Protein 6MSL (pdb70)

Structure (mmCIF, N/CA/C/O backbone):
data_6MSL
#
_entry.id   6MSL
#
_cell.length_a   129.764
_cell.length_b   129.764
_cell.length_c   305.896
_cell.angle_alpha   90.000
_cell.angle_beta   90.000
_cell.angle_gamma   120.000
#
_symmetry.space_group_name_H-M   'P 32 2 1'
#
loop_
_entity.id
_entity.type
_entity.pdbx_description
1 polymer 'Integrin alpha-V'
2 polymer 'Integrin beta-3'
3 polymer 'Cystine Knot Protein 2.5D'
4 branched alpha-D-mannopyranose-(1-3)-beta-D-mannopyranose-(1-4)-2-acetamido-2-deoxy-beta-D-glucopyranose-(1-4)-2-acetamido-2-deoxy-beta-D-glucopyranose
5 branched 2-acetamido-2-deoxy-beta-D-glucopyranose-(1-4)-2-acetamido-2-deoxy-beta-D-glucopyranose
6 branched alpha-D-mannopyranose-(1-4)-beta-D-mannopyranose-(1-6)-[alpha-D-mannopyranose-(1-3)]beta-D-mannopyranose-(1-4)-2-acetamido-2-deoxy-beta-D-glucopyranose-(1-4)-2-acetamido-2-deoxy-beta-D-glucopyranose
7 branched beta-D-mannopyranose-(1-4)-2-acetamido-2-deoxy-beta-D-glucopyranose-(1-4)-2-acetamido-2-deoxy-beta-D-glucopyranose
8 non-polymer 2-acetamido-2-deoxy-beta-D-glucopyranose
9 non-polymer 'MANGANESE (II) ION'
10 water water
#
loop_
_atom_site.group_PDB
_atom_site.id
_atom_site.type_symbol
_atom_site.label_atom_id
_atom_site.label_alt_id
_atom_site.label_comp_id
_atom_site.label_asym_id
_atom_site.label_entity_id
_atom_site.label_seq_id
_atom_site.pdbx_PDB_ins_code
_atom_site.Cartn_x
_atom_site.Cartn_y
_atom_site.Cartn_z
_atom_site.occupancy
_atom_site.B_iso_or_equiv
_atom_site.auth_seq_id
_atom_site.auth_comp_id
_atom_site.auth_asym_id
_atom_site.auth_atom_id
_atom_site.pdbx_PDB_model_num
ATOM 1 N N . PHE A 1 1 ? -17.011 50.124 8.454 1.00 48.09 1 PHE A N 1
ATOM 2 C CA . PHE A 1 1 ? -17.438 49.161 7.445 1.00 37.46 1 PHE A CA 1
ATOM 3 C C . PHE A 1 1 ? -17.190 49.637 6.011 1.00 42.14 1 PHE A C 1
ATOM 4 O O . PHE A 1 1 ? -17.424 48.885 5.061 1.00 34.59 1 PHE A O 1
ATOM 12 N N . ASN A 1 2 ? -16.701 50.876 5.886 1.00 53.66 2 ASN A N 1
ATOM 13 C CA . ASN A 1 2 ? -16.551 51.576 4.615 1.00 42.96 2 ASN A CA 1
ATOM 14 C C . ASN A 1 2 ? -15.117 51.620 4.097 1.00 37.69 2 ASN A C 1
ATOM 15 O O . ASN A 1 2 ? -14.830 52.382 3.172 1.00 52.79 2 ASN A O 1
ATOM 20 N N . LEU A 1 3 ? -14.205 50.842 4.653 1.00 21.76 3 LEU A N 1
ATOM 21 C CA . LEU A 1 3 ? -12.846 50.877 4.141 1.00 38.87 3 LEU A CA 1
ATOM 22 C C . LEU A 1 3 ? -12.774 50.053 2.858 1.00 34.75 3 LEU A C 1
ATOM 23 O O . LEU A 1 3 ? -13.225 48.906 2.818 1.00 45.48 3 LEU A O 1
ATOM 28 N N . ASP A 1 4 ? -12.234 50.650 1.802 1.00 38.67 4 ASP A N 1
ATOM 29 C CA . ASP A 1 4 ? -12.066 49.940 0.538 1.00 49.50 4 ASP A CA 1
ATOM 30 C C . ASP A 1 4 ? -10.976 48.891 0.675 1.00 47.70 4 ASP A C 1
ATOM 31 O O . ASP A 1 4 ? -9.814 49.232 0.920 1.00 55.26 4 ASP A O 1
ATOM 36 N N . VAL A 1 5 ? -11.339 47.624 0.480 1.00 50.29 5 VAL A N 1
ATOM 37 C CA . VAL A 1 5 ? -10.402 46.526 0.689 1.00 52.03 5 VAL A CA 1
ATOM 38 C C . VAL A 1 5 ? -9.823 45.963 -0.607 1.00 60.29 5 VAL A C 1
ATOM 39 O O . VAL A 1 5 ? -8.829 45.222 -0.552 1.00 57.40 5 VAL A O 1
ATOM 43 N N . ASP A 1 6 ? -10.409 46.277 -1.765 1.00 67.24 6 ASP A N 1
ATOM 44 C CA . ASP A 1 6 ? -9.922 45.726 -3.027 1.00 68.71 6 ASP A CA 1
ATOM 45 C C . ASP A 1 6 ? -8.943 46.644 -3.752 1.00 70.35 6 ASP A C 1
ATOM 46 O O . ASP A 1 6 ? -8.215 46.173 -4.637 1.00 61.69 6 ASP A O 1
ATOM 51 N N . SER A 1 7 ? -8.871 47.919 -3.365 1.00 76.07 7 SER A N 1
ATOM 52 C CA . SER A 1 7 ? -7.940 48.884 -3.957 1.00 80.74 7 SER A CA 1
ATOM 53 C C . SER A 1 7 ? -7.098 49.563 -2.875 1.00 78.94 7 SER A C 1
ATOM 54 O O . SER A 1 7 ? -7.146 50.786 -2.705 1.00 79.08 7 SER A O 1
ATOM 57 N N . PRO A 1 8 ? -6.288 48.800 -2.137 1.00 77.33 8 PRO A N 1
ATOM 58 C CA . PRO A 1 8 ? -5.454 49.404 -1.093 1.00 65.06 8 PRO A CA 1
ATOM 59 C C . PRO A 1 8 ? -4.094 49.807 -1.641 1.00 64.77 8 PRO A C 1
ATOM 60 O O . PRO A 1 8 ? -3.499 49.120 -2.476 1.00 80.31 8 PRO A O 1
ATOM 64 N N . ALA A 1 9 ? -3.583 50.937 -1.160 1.00 46.85 9 ALA A N 1
ATOM 65 C CA . ALA A 1 9 ? -2.266 51.393 -1.598 1.00 46.14 9 ALA A CA 1
ATOM 66 C C . ALA A 1 9 ? -1.206 50.633 -0.809 1.00 38.49 9 ALA A C 1
ATOM 67 O O . ALA A 1 9 ? -1.136 50.750 0.419 1.00 47.66 9 ALA A O 1
ATOM 69 N N . GLU A 1 10 ? -0.388 49.844 -1.499 1.00 35.89 10 GLU A N 1
ATOM 70 C CA . GLU A 1 10 ? 0.603 48.994 -0.850 1.00 48.12 10 GLU A CA 1
ATOM 71 C C . GLU A 1 10 ? 1.992 49.600 -0.994 1.00 51.70 10 GLU A C 1
ATOM 72 O O . GLU A 1 10 ? 2.441 49.887 -2.111 1.00 55.30 10 GLU A O 1
ATOM 78 N N . TYR A 1 11 ? 2.675 49.768 0.136 1.00 39.48 11 TYR A N 1
ATOM 79 C CA . TYR A 1 11 ? 4.046 50.254 0.176 1.00 34.64 11 TYR A CA 1
ATOM 80 C C . TYR A 1 11 ? 4.939 49.171 0.756 1.00 34.30 11 TYR A C 1
ATOM 81 O O . TYR A 1 11 ? 4.546 48.482 1.701 1.00 43.13 11 TYR A O 1
ATOM 90 N N . SER A 1 12 ? 6.139 49.032 0.191 1.00 36.06 12 SER A N 1
ATOM 91 C CA . SER A 1 12 ? 7.124 48.054 0.634 1.00 38.01 12 SER A CA 1
ATOM 92 C C . SER A 1 12 ? 8.483 48.726 0.818 1.00 41.08 12 SER A C 1
ATOM 93 O O . SER A 1 12 ? 8.800 49.731 0.177 1.00 45.88 12 SER A O 1
ATOM 96 N N . GLY A 1 13 ? 9.298 48.141 1.698 1.00 47.29 13 GLY A N 1
ATOM 97 C CA . GLY A 1 13 ? 10.641 48.614 1.951 1.00 39.36 13 GLY A CA 1
ATOM 98 C C . GLY A 1 13 ? 11.665 47.494 1.920 1.00 30.55 13 GLY A C 1
ATOM 99 O O . GLY A 1 13 ? 11.372 46.372 1.498 1.00 43.24 13 GLY A O 1
ATOM 100 N N . PRO A 1 14 ? 12.885 47.776 2.380 1.00 35.21 14 PRO A N 1
ATOM 101 C CA . PRO A 1 14 ? 13.953 46.760 2.343 1.00 31.90 14 PRO A CA 1
ATOM 102 C C . PRO A 1 14 ? 13.563 45.472 3.056 1.00 39.19 14 PRO A C 1
ATOM 103 O O . PRO A 1 14 ? 12.776 45.472 4.004 1.00 54.07 14 PRO A O 1
ATOM 107 N N . GLU A 1 15 ? 14.129 44.360 2.588 1.00 41.89 15 GLU A N 1
ATOM 108 C CA . GLU A 1 15 ? 13.835 43.061 3.184 1.00 43.66 15 GLU A CA 1
ATOM 109 C C . GLU A 1 15 ? 14.565 42.907 4.516 1.00 48.85 15 GLU A C 1
ATOM 110 O O . GLU A 1 15 ? 15.777 43.132 4.609 1.00 40.00 15 GLU A O 1
ATOM 116 N N . GLY A 1 16 ? 13.821 42.519 5.550 1.00 46.45 16 GLY A N 1
ATOM 117 C CA . GLY A 1 16 ? 14.388 42.351 6.876 1.00 51.82 16 GLY A CA 1
ATOM 118 C C . GLY A 1 16 ? 14.610 43.632 7.647 1.00 40.82 16 GLY A C 1
ATOM 119 O O . GLY A 1 16 ? 15.280 43.606 8.685 1.00 32.54 16 GLY A O 1
ATOM 120 N N . SER A 1 17 ? 14.069 44.750 7.175 1.00 36.13 17 SER A N 1
ATOM 121 C CA . SER A 1 17 ? 14.200 46.045 7.825 1.00 36.10 17 SER A CA 1
ATOM 122 C C . SER A 1 17 ? 13.050 46.366 8.782 1.00 41.04 17 SER A C 1
ATOM 123 O O . SER A 1 17 ? 13.034 47.459 9.358 1.00 46.13 17 SER A O 1
ATOM 126 N N . TYR A 1 18 ? 12.099 45.451 8.963 1.00 30.51 18 TYR A N 1
ATOM 127 C CA . TYR A 1 18 ? 10.910 45.694 9.773 1.00 29.98 18 TYR A CA 1
ATOM 128 C C . TYR A 1 18 ? 10.211 46.979 9.327 1.00 38.36 18 TYR A C 1
ATOM 129 O O . TYR A 1 18 ? 9.645 47.719 10.141 1.00 38.32 18 TYR A O 1
ATOM 138 N N . PHE A 1 19 ? 10.274 47.260 8.024 1.00 24.39 19 PHE A N 1
ATOM 139 C CA . PHE A 1 19 ? 9.440 48.306 7.446 1.00 29.44 19 PHE A CA 1
ATOM 140 C C . PHE A 1 19 ? 7.985 48.068 7.825 1.00 31.22 19 PHE A C 1
ATOM 141 O O . PHE A 1 19 ? 7.433 46.990 7.578 1.00 39.34 19 PHE A O 1
ATOM 149 N N . GLY A 1 20 ? 7.364 49.074 8.419 1.00 26.63 20 GLY A N 1
ATOM 150 C CA . GLY A 1 20 ? 5.997 48.969 8.872 1.00 22.82 20 GLY A CA 1
ATOM 151 C C . GLY A 1 20 ? 5.858 48.766 10.363 1.00 36.49 20 GLY A C 1
ATOM 152 O O . GLY A 1 20 ? 4.727 48.632 10.847 1.00 34.74 20 GLY A O 1
ATOM 153 N N . PHE A 1 21 ? 6.974 48.737 11.104 1.00 22.78 21 PHE A N 1
ATOM 154 C CA . PHE A 1 21 ? 6.915 48.549 12.551 1.00 22.72 21 PHE A CA 1
ATOM 155 C C . PHE A 1 21 ? 6.199 49.697 13.241 1.00 21.76 21 PHE A C 1
ATOM 156 O O . PHE A 1 21 ? 5.633 49.510 14.322 1.00 21.76 21 PHE A O 1
ATOM 164 N N . ALA A 1 22 ? 6.238 50.890 12.657 1.00 24.16 22 ALA A N 1
ATOM 165 C CA . ALA A 1 22 ? 5.513 52.027 13.201 1.00 30.69 22 ALA A CA 1
ATOM 166 C C . ALA A 1 22 ? 5.092 52.911 12.038 1.00 28.86 22 ALA A C 1
ATOM 167 O O . ALA A 1 22 ? 5.831 53.036 11.057 1.00 39.54 22 ALA A O 1
ATOM 169 N N . VAL A 1 23 ? 3.906 53.520 12.143 1.00 23.09 23 VAL A N 1
ATOM 170 C CA . VAL A 1 23 ? 3.329 54.301 11.055 1.00 21.76 23 VAL A CA 1
ATOM 171 C C . VAL A 1 23 ? 2.710 55.581 11.609 1.00 31.78 23 VAL A C 1
ATOM 172 O O . VAL A 1 23 ? 2.306 55.649 12.775 1.00 38.03 23 VAL A O 1
ATOM 176 N N . ASP A 1 24 ? 2.628 56.606 10.757 1.00 33.12 24 ASP A N 1
ATOM 177 C CA . ASP A 1 24 ? 1.867 57.813 11.089 1.00 38.66 24 ASP A CA 1
ATOM 178 C C . ASP A 1 24 ? 1.632 58.584 9.794 1.00 40.18 24 ASP A C 1
ATOM 179 O O . ASP A 1 24 ? 2.144 58.220 8.730 1.00 38.45 24 ASP A O 1
ATOM 184 N N . PHE A 1 25 ? 0.844 59.654 9.898 1.00 45.18 25 PHE A N 1
ATOM 185 C CA . PHE A 1 25 ? 0.572 60.558 8.789 1.00 42.99 25 PHE A CA 1
ATOM 186 C C . PHE A 1 25 ? 1.444 61.803 8.897 1.00 44.76 25 PHE A C 1
ATOM 187 O O . PHE A 1 25 ? 1.744 62.282 9.995 1.00 42.07 25 PHE A O 1
ATOM 195 N N . PHE A 1 26 ? 1.831 62.337 7.747 1.00 53.68 26 PHE A N 1
ATOM 196 C CA . PHE A 1 26 ? 2.558 63.601 7.662 1.00 49.15 26 PHE A CA 1
ATOM 197 C C . PHE A 1 26 ? 1.666 64.630 6.976 1.00 42.93 26 PHE A C 1
ATOM 198 O O . PHE A 1 26 ? 1.428 64.541 5.768 1.00 43.13 26 PHE A O 1
ATOM 206 N N . VAL A 1 27 ? 1.172 65.602 7.739 1.00 21.76 27 VAL A N 1
ATOM 207 C CA . VAL A 1 27 ? 0.293 66.627 7.174 1.00 39.36 27 VAL A CA 1
ATOM 208 C C . VAL A 1 27 ? 0.960 67.998 7.260 1.00 53.00 27 VAL A C 1
ATOM 209 O O . VAL A 1 27 ? 0.531 68.844 8.062 1.00 46.13 27 VAL A O 1
ATOM 213 N N . PRO A 1 28 ? 1.971 68.274 6.429 1.00 45.40 28 PRO A N 1
ATOM 214 C CA . PRO A 1 28 ? 2.692 69.548 6.537 1.00 21.76 28 PRO A CA 1
ATOM 215 C C . PRO A 1 28 ? 1.748 70.713 6.322 1.00 43.60 28 PRO A C 1
ATOM 216 O O . PRO A 1 28 ? 0.810 70.627 5.529 1.00 52.44 28 PRO A O 1
ATOM 220 N N . SER A 1 29 ? 2.003 71.809 7.038 1.00 55.59 29 SER A N 1
ATOM 221 C CA . SER A 1 29 ? 1.224 73.033 6.888 1.00 57.34 29 SER A CA 1
ATOM 222 C C . SER A 1 29 ? 1.642 73.869 5.681 1.00 55.28 29 SER A C 1
ATOM 223 O O . SER A 1 29 ? 0.878 74.747 5.263 1.00 43.49 29 SER A O 1
ATOM 226 N N . ALA A 1 30 ? 2.822 73.617 5.113 1.00 50.45 30 ALA A N 1
ATOM 227 C CA . ALA A 1 30 ? 3.319 74.337 3.948 1.00 43.19 30 ALA A CA 1
ATOM 228 C C . ALA A 1 30 ? 3.092 73.582 2.640 1.00 44.58 30 ALA A C 1
ATOM 229 O O . ALA A 1 30 ? 3.833 73.799 1.674 1.00 60.38 30 ALA A O 1
ATOM 231 N N . SER A 1 31 ? 2.101 72.693 2.594 1.00 49.08 31 SER A N 1
ATOM 232 C CA . SER A 1 31 ? 1.817 71.898 1.405 1.00 45.92 31 SER A CA 1
ATOM 233 C C . SER A 1 31 ? 0.402 71.356 1.489 1.00 49.17 31 SER A C 1
ATOM 234 O O . SER A 1 31 ? -0.043 70.920 2.555 1.00 49.86 31 SER A O 1
ATOM 237 N N . SER A 1 32 ? -0.291 71.368 0.354 1.00 51.85 32 SER A N 1
ATOM 238 C CA . SER A 1 32 ? -1.616 70.774 0.298 1.00 63.06 32 SER A CA 1
ATOM 239 C C . SER A 1 32 ? -1.558 69.262 0.140 1.00 57.67 32 SER A C 1
ATOM 240 O O . SER A 1 32 ? -2.609 68.613 0.185 1.00 52.28 32 SER A O 1
ATOM 243 N N . ARG A 1 33 ? -0.365 68.699 -0.057 1.00 45.60 33 ARG A N 1
ATOM 244 C CA . ARG A 1 33 ? -0.174 67.261 -0.101 1.00 49.75 33 ARG A CA 1
ATOM 245 C C . ARG A 1 33 ? -0.079 66.682 1.310 1.00 59.75 33 ARG A C 1
ATOM 246 O O . ARG A 1 33 ? -0.014 67.403 2.315 1.00 43.72 33 ARG A O 1
ATOM 254 N N . MET A 1 34 ? -0.081 65.350 1.367 1.00 57.36 34 MET A N 1
ATOM 255 C CA . MET A 1 34 ? 0.053 64.595 2.604 1.00 38.61 34 MET A CA 1
ATOM 256 C C . MET A 1 34 ? 0.875 63.344 2.311 1.00 42.80 34 MET A C 1
ATOM 257 O O . MET A 1 34 ? 0.981 62.904 1.161 1.00 54.11 34 MET A O 1
ATOM 262 N N . PHE A 1 35 ? 1.503 62.796 3.355 1.00 37.16 35 PHE A N 1
ATOM 263 C CA . PHE A 1 35 ? 2.499 61.745 3.183 1.00 39.96 35 PHE A CA 1
ATOM 264 C C . PHE A 1 35 ? 2.306 60.657 4.237 1.00 43.18 35 PHE A C 1
ATOM 265 O O . PHE A 1 35 ? 1.653 60.851 5.272 1.00 38.85 35 PHE A O 1
ATOM 273 N N . LEU A 1 36 ? 2.908 59.505 3.963 1.00 35.28 36 LEU A N 1
ATOM 274 C CA . LEU A 1 36 ? 2.918 58.368 4.876 1.00 44.37 36 LEU A CA 1
ATOM 275 C C . LEU A 1 36 ? 4.292 58.296 5.527 1.00 49.06 36 LEU A C 1
ATOM 276 O O . LEU A 1 36 ? 5.307 58.224 4.825 1.00 59.92 36 LEU A O 1
ATOM 281 N N . LEU A 1 37 ? 4.331 58.320 6.853 1.00 33.82 37 LEU A N 1
ATOM 282 C CA . LEU A 1 37 ? 5.563 58.061 7.589 1.00 32.70 37 LEU A CA 1
ATOM 283 C C . LEU A 1 37 ? 5.575 56.605 8.036 1.00 34.67 37 LEU A C 1
ATOM 284 O O . LEU A 1 37 ? 4.624 56.142 8.671 1.00 43.64 37 LEU A O 1
ATOM 289 N N . VAL A 1 38 ? 6.649 55.891 7.711 1.00 21.76 38 VAL A N 1
ATOM 290 C CA . VAL A 1 38 ? 6.811 54.496 8.098 1.00 24.51 38 VAL A CA 1
ATOM 291 C C . VAL A 1 38 ? 8.224 54.271 8.611 1.00 32.21 38 VAL A C 1
ATOM 292 O O . VAL A 1 38 ? 9.198 54.566 7.909 1.00 37.18 38 VAL A O 1
ATOM 296 N N . GLY A 1 39 ? 8.341 53.711 9.816 1.00 22.91 39 GLY A N 1
ATOM 297 C CA . GLY A 1 39 ? 9.642 53.392 10.357 1.00 28.67 39 GLY A CA 1
ATOM 298 C C . GLY A 1 39 ? 10.120 52.014 9.936 1.00 32.62 39 GLY A C 1
ATOM 299 O O . GLY A 1 39 ? 9.331 51.082 9.798 1.00 38.88 39 GLY A O 1
ATOM 300 N N . ALA A 1 40 ? 11.437 51.897 9.738 1.00 30.77 40 ALA A N 1
ATOM 301 C CA . ALA A 1 40 ? 12.094 50.617 9.458 1.00 21.76 40 ALA A CA 1
ATOM 302 C C . ALA A 1 40 ? 13.282 50.452 10.396 1.00 37.16 40 ALA A C 1
ATOM 303 O O . ALA A 1 40 ? 14.441 50.615 9.984 1.00 39.92 40 ALA A O 1
ATOM 305 N N . PRO A 1 41 ? 13.031 50.092 11.677 1.00 38.51 41 PRO A N 1
ATOM 306 C CA . PRO A 1 41 ? 14.090 50.161 12.703 1.00 28.24 41 PRO A CA 1
ATOM 307 C C . PRO A 1 41 ? 15.270 49.228 12.472 1.00 34.18 41 PRO A C 1
ATOM 308 O O . PRO A 1 41 ? 16.234 49.233 13.248 1.00 40.40 41 PRO A O 1
ATOM 312 N N . LYS A 1 42 ? 15.225 48.434 11.404 1.00 26.70 42 LYS A N 1
ATOM 313 C CA . LYS A 1 42 ? 16.347 47.572 11.057 1.00 32.86 42 LYS A CA 1
ATOM 314 C C . LYS A 1 42 ? 16.914 47.856 9.670 1.00 42.01 42 LYS A C 1
ATOM 315 O O . LYS A 1 42 ? 17.852 47.166 9.248 1.00 43.68 42 LYS A O 1
ATOM 321 N N . ALA A 1 43 ? 16.414 48.885 8.981 1.00 31.24 43 ALA A N 1
ATOM 322 C CA . ALA A 1 43 ? 16.972 49.306 7.698 1.00 34.85 43 ALA A CA 1
ATOM 323 C C . ALA A 1 43 ? 18.439 49.715 7.829 1.00 44.59 43 ALA A C 1
ATOM 324 O O . ALA A 1 43 ? 18.841 50.328 8.823 1.00 50.37 43 ALA A O 1
ATOM 326 N N . ASN A 1 44 ? 19.234 49.407 6.803 1.00 45.04 44 ASN A N 1
ATOM 327 C CA . ASN A 1 44 ? 20.637 49.807 6.772 1.00 33.89 44 ASN A CA 1
ATOM 328 C C . ASN A 1 44 ? 20.786 51.237 6.259 1.00 47.93 44 ASN A C 1
ATOM 329 O O . ASN A 1 44 ? 19.956 51.727 5.489 1.00 51.04 44 ASN A O 1
ATOM 334 N N . THR A 1 45 ? 21.850 51.915 6.704 1.00 59.49 45 THR A N 1
ATOM 335 C CA . THR A 1 45 ? 22.042 53.330 6.403 1.00 46.28 45 THR A CA 1
ATOM 336 C C . THR A 1 45 ? 23.423 53.568 5.815 1.00 50.47 45 THR A C 1
ATOM 337 O O . THR A 1 45 ? 24.338 52.745 5.940 1.00 41.27 45 THR A O 1
ATOM 341 N N . THR A 1 46 ? 23.569 54.747 5.211 1.00 49.82 46 THR A N 1
ATOM 342 C CA . THR A 1 46 ? 24.860 55.234 4.736 1.00 47.48 46 THR A CA 1
ATOM 343 C C . THR A 1 46 ? 25.754 55.746 5.860 1.00 52.60 46 THR A C 1
ATOM 344 O O . THR A 1 46 ? 26.869 56.199 5.573 1.00 48.23 46 THR A O 1
ATOM 348 N N . GLN A 1 47 ? 25.284 55.719 7.103 1.00 52.85 47 GLN A N 1
ATOM 349 C CA . GLN A 1 47 ? 26.062 56.172 8.250 1.00 39.00 47 GLN A CA 1
ATOM 350 C C . GLN A 1 47 ? 27.305 55.299 8.400 1.00 46.54 47 GLN A C 1
ATOM 351 O O . GLN A 1 47 ? 27.183 54.065 8.471 1.00 52.43 47 GLN A O 1
ATOM 357 N N . PRO A 1 48 ? 28.501 55.882 8.441 1.00 43.52 48 PRO A N 1
ATOM 358 C CA . PRO A 1 48 ? 29.728 55.069 8.492 1.00 39.47 48 PRO A CA 1
ATOM 359 C C . PRO A 1 48 ? 29.852 54.298 9.801 1.00 39.14 48 PRO A C 1
ATOM 360 O O . PRO A 1 48 ? 29.656 54.848 10.887 1.00 51.79 48 PRO A O 1
ATOM 364 N N . GLY A 1 49 ? 30.175 53.007 9.687 1.00 45.29 49 GLY A N 1
ATOM 365 C CA . GLY A 1 49 ? 30.327 52.129 10.836 1.00 41.57 49 GLY A CA 1
ATOM 366 C C . GLY A 1 49 ? 29.042 51.643 11.481 1.00 50.90 49 GLY A C 1
ATOM 367 O O . GLY A 1 49 ? 29.115 50.895 12.464 1.00 44.14 49 GLY A O 1
ATOM 368 N N . ILE A 1 50 ? 27.875 52.025 10.965 1.00 50.97 50 ILE A N 1
ATOM 369 C CA . ILE A 1 50 ? 26.589 51.748 11.603 1.00 46.49 50 ILE A CA 1
ATOM 370 C C . ILE A 1 50 ? 25.885 50.625 10.846 1.00 54.85 50 ILE A C 1
ATOM 371 O O . ILE A 1 50 ? 25.283 50.862 9.786 1.00 44.75 50 ILE A O 1
ATOM 376 N N . VAL A 1 51 ? 25.891 49.418 11.422 1.00 46.60 51 VAL A N 1
ATOM 377 C CA . VAL A 1 51 ? 25.127 48.299 10.881 1.00 44.29 51 VAL A CA 1
ATOM 378 C C . VAL A 1 51 ? 23.712 48.356 11.442 1.00 46.02 51 VAL A C 1
ATOM 379 O O . VAL A 1 51 ? 23.519 48.385 12.663 1.00 47.64 51 VAL A O 1
ATOM 383 N N . GLU A 1 52 ? 22.726 48.373 10.546 1.00 42.72 52 GLU A N 1
ATOM 384 C CA . GLU A 1 52 ? 21.299 48.371 10.882 1.00 42.20 52 GLU A CA 1
ATOM 385 C C . GLU A 1 52 ? 20.924 49.533 11.803 1.00 30.20 52 GLU A C 1
ATOM 386 O O . GLU A 1 52 ? 20.342 49.355 12.872 1.00 40.26 52 GLU A O 1
ATOM 392 N N . GLY A 1 53 ? 21.222 50.746 11.340 1.00 24.14 53 GLY A N 1
ATOM 393 C CA . GLY A 1 53 ? 20.842 51.923 12.102 1.00 37.14 53 GLY A CA 1
ATOM 394 C C . GLY A 1 53 ? 19.367 52.262 12.032 1.00 39.65 53 GLY A C 1
ATOM 395 O O . GLY A 1 53 ? 18.821 52.859 12.967 1.00 28.42 53 GLY A O 1
ATOM 396 N N . GLY A 1 54 ? 18.708 51.907 10.946 1.00 24.82 54 GLY A N 1
ATOM 397 C CA . GLY A 1 54 ? 17.276 52.166 10.881 1.00 33.09 54 GLY A CA 1
ATOM 398 C C . GLY A 1 54 ? 16.961 53.510 10.256 1.00 38.95 54 GLY A C 1
ATOM 399 O O . GLY A 1 54 ? 17.734 54.468 10.333 1.00 53.72 54 GLY A O 1
ATOM 400 N N . GLN A 1 55 ? 15.792 53.585 9.622 1.00 28.27 55 GLN A N 1
ATOM 401 C CA . GLN A 1 55 ? 15.395 54.789 8.909 1.00 34.98 55 GLN A CA 1
ATOM 402 C C . GLN A 1 55 ? 13.953 55.124 9.257 1.00 40.19 55 GLN A C 1
ATOM 403 O O . GLN A 1 55 ? 13.247 54.349 9.910 1.00 38.98 55 GLN A O 1
ATOM 409 N N . VAL A 1 56 ? 13.514 56.287 8.785 1.00 36.02 56 VAL A N 1
ATOM 410 C CA . VAL A 1 56 ? 12.105 56.661 8.762 1.00 30.44 56 VAL A CA 1
ATOM 411 C C . VAL A 1 56 ? 11.844 57.185 7.357 1.00 38.66 56 VAL A C 1
ATOM 412 O O . VAL A 1 56 ? 12.443 58.185 6.945 1.00 48.76 56 VAL A O 1
ATOM 416 N N . LEU A 1 57 ? 10.989 56.497 6.608 1.00 37.46 57 LEU A N 1
ATOM 417 C CA . LEU A 1 57 ? 10.707 56.866 5.228 1.00 30.89 57 LEU A CA 1
ATOM 418 C C . LEU A 1 57 ? 9.397 57.638 5.158 1.00 36.48 57 LEU A C 1
ATOM 419 O O . LEU A 1 57 ? 8.429 57.292 5.838 1.00 45.32 57 LEU A O 1
ATOM 424 N N . LYS A 1 58 ? 9.372 58.696 4.351 1.00 40.68 58 LYS A N 1
ATOM 425 C CA . LYS A 1 58 ? 8.113 59.295 3.939 1.00 44.63 58 LYS A CA 1
ATOM 426 C C . LYS A 1 58 ? 7.774 58.784 2.547 1.00 56.03 58 LYS A C 1
ATOM 427 O O . LYS A 1 58 ? 8.660 58.613 1.700 1.00 45.46 58 LYS A O 1
ATOM 433 N N . CYS A 1 59 ? 6.491 58.495 2.339 1.00 59.63 59 CYS A N 1
ATOM 434 C CA . CYS A 1 59 ? 6.016 57.811 1.145 1.00 53.23 59 CYS A CA 1
ATOM 435 C C . CYS A 1 59 ? 5.009 58.691 0.423 1.00 58.65 59 CYS A C 1
ATOM 436 O O . CYS A 1 59 ? 4.037 59.163 1.032 1.00 53.35 59 CYS A O 1
ATOM 439 N N . ASP A 1 60 ? 5.273 58.948 -0.861 1.00 62.92 60 ASP A N 1
ATOM 440 C CA . ASP A 1 60 ? 4.377 59.773 -1.659 1.00 65.68 60 ASP A CA 1
ATOM 441 C C . ASP A 1 60 ? 3.086 59.000 -1.901 1.00 65.43 60 ASP A C 1
ATOM 442 O O . ASP A 1 60 ? 3.114 57.855 -2.366 1.00 75.58 60 ASP A O 1
ATOM 447 N N . TRP A 1 61 ? 1.954 59.608 -1.552 1.00 62.05 61 TRP A N 1
ATOM 448 C CA . TRP A 1 61 ? 0.669 58.970 -1.805 1.00 68.66 61 TRP A CA 1
ATOM 449 C C . TRP A 1 61 ? 0.122 59.238 -3.203 1.00 85.38 61 TRP A C 1
ATOM 450 O O . TRP A 1 61 ? -0.701 58.447 -3.686 1.00 81.13 61 TRP A O 1
ATOM 461 N N . SER A 1 62 ? 0.581 60.307 -3.866 1.00 98.74 62 SER A N 1
ATOM 462 C CA . SER A 1 62 ? 0.120 60.674 -5.204 1.00 95.10 62 SER A CA 1
ATOM 463 C C . SER A 1 62 ? -0.037 59.455 -6.110 1.00 116.78 62 SER A C 1
ATOM 464 O O . SER A 1 62 ? -1.144 59.135 -6.563 1.00 119.77 62 SER A O 1
ATOM 467 N N . SER A 1 63 ? 1.068 58.760 -6.363 1.00 103.84 63 SER A N 1
ATOM 468 C CA . SER A 1 63 ? 1.080 57.509 -7.113 1.00 101.69 63 SER A CA 1
ATOM 469 C C . SER A 1 63 ? 2.477 56.916 -6.978 1.00 101.35 63 SER A C 1
ATOM 470 O O . SER A 1 63 ? 3.336 57.458 -6.274 1.00 97.91 63 SER A O 1
ATOM 473 N N . THR A 1 64 ? 2.679 55.771 -7.634 1.00 99.26 64 THR A N 1
ATOM 474 C CA . THR A 1 64 ? 3.971 55.104 -7.797 1.00 102.49 64 THR A CA 1
ATOM 475 C C . THR A 1 64 ? 4.529 54.596 -6.467 1.00 107.06 64 THR A C 1
ATOM 476 O O . THR A 1 64 ? 5.543 53.887 -6.454 1.00 106.29 64 THR A O 1
ATOM 480 N N . ARG A 1 65 ? 3.856 54.920 -5.357 1.00 90.47 65 ARG A N 1
ATOM 481 C CA . ARG A 1 65 ? 4.171 54.387 -4.029 1.00 86.41 65 ARG A CA 1
ATOM 482 C C . ARG A 1 65 ? 5.660 54.520 -3.697 1.00 87.86 65 ARG A C 1
ATOM 483 O O . ARG A 1 65 ? 6.314 53.579 -3.240 1.00 72.92 65 ARG A O 1
ATOM 491 N N . ARG A 1 66 ? 6.201 55.711 -3.939 1.00 85.38 66 ARG A N 1
ATOM 492 C CA . ARG A 1 66 ? 7.620 55.953 -3.706 1.00 77.03 66 ARG A CA 1
ATOM 493 C C . ARG A 1 66 ? 7.858 56.249 -2.227 1.00 69.08 66 ARG A C 1
ATOM 494 O O . ARG A 1 66 ? 7.245 57.163 -1.661 1.00 54.32 66 ARG A O 1
ATOM 502 N N . CYS A 1 67 ? 8.747 55.474 -1.606 1.00 70.95 67 CYS A N 1
ATOM 503 C CA . CYS A 1 67 ? 9.196 55.687 -0.233 1.00 56.83 67 CYS A CA 1
ATOM 504 C C . CYS A 1 67 ? 10.665 56.085 -0.232 1.00 50.54 67 CYS A C 1
ATOM 505 O O . CYS A 1 67 ? 11.515 55.353 -0.753 1.00 45.26 67 CYS A O 1
ATOM 508 N N . GLN A 1 68 ? 10.962 57.224 0.386 1.00 47.82 68 GLN A N 1
ATOM 509 C CA . GLN A 1 68 ? 12.315 57.747 0.449 1.00 46.69 68 GLN A CA 1
ATOM 510 C C . GLN A 1 68 ? 12.705 58.093 1.884 1.00 45.30 68 GLN A C 1
ATOM 511 O O . GLN A 1 68 ? 11.894 58.649 2.640 1.00 38.44 68 GLN A O 1
ATOM 517 N N . PRO A 1 69 ? 13.932 57.756 2.296 1.00 38.14 69 PRO A N 1
ATOM 518 C CA . PRO A 1 69 ? 14.344 58.019 3.680 1.00 25.74 69 PRO A CA 1
ATOM 519 C C . PRO A 1 69 ? 14.392 59.499 3.986 1.00 35.66 69 PRO A C 1
ATOM 520 O O . PRO A 1 69 ? 14.906 60.295 3.199 1.00 52.17 69 PRO A O 1
ATOM 524 N N . ILE A 1 70 ? 13.839 59.861 5.143 1.00 35.28 70 ILE A N 1
ATOM 525 C CA . ILE A 1 70 ? 14.077 61.170 5.743 1.00 26.05 70 ILE A CA 1
ATOM 526 C C . ILE A 1 70 ? 15.455 61.152 6.387 1.00 45.27 70 ILE A C 1
ATOM 527 O O . ILE A 1 70 ? 15.814 60.191 7.081 1.00 47.42 70 ILE A O 1
ATOM 532 N N . GLU A 1 71 ? 16.237 62.200 6.150 1.00 51.72 71 GLU A N 1
ATOM 533 C CA . GLU A 1 71 ? 17.597 62.289 6.675 1.00 44.79 71 GLU A CA 1
ATOM 534 C C . GLU A 1 71 ? 17.531 63.036 7.998 1.00 37.74 71 GLU A C 1
ATOM 535 O O . GLU A 1 71 ? 17.479 64.268 8.030 1.00 45.61 71 GLU A O 1
ATOM 541 N N . PHE A 1 72 ? 17.496 62.285 9.095 1.00 42.90 72 PHE A N 1
ATOM 542 C CA . PHE A 1 72 ? 17.604 62.900 10.411 1.00 38.99 72 PHE A CA 1
ATOM 543 C C . PHE A 1 72 ? 19.067 63.049 10.819 1.00 37.27 72 PHE A C 1
ATOM 544 O O . PHE A 1 72 ? 19.452 64.073 11.391 1.00 52.50 72 PHE A O 1
ATOM 552 N N . ASP A 1 73 ? 19.895 62.048 10.512 1.00 22.55 73 ASP A N 1
ATOM 553 C CA . ASP A 1 73 ? 21.283 62.011 10.969 1.00 31.60 73 ASP A CA 1
ATOM 554 C C . ASP A 1 73 ? 22.100 61.129 10.044 1.00 45.05 73 ASP A C 1
ATOM 555 O O . ASP A 1 73 ? 21.895 59.912 9.996 1.00 48.96 73 ASP A O 1
ATOM 560 N N . ALA A 1 74 ? 23.055 61.734 9.353 1.00 38.01 74 ALA A N 1
ATOM 561 C CA . ALA A 1 74 ? 23.898 60.999 8.433 1.00 36.71 74 ALA A CA 1
ATOM 562 C C . ALA A 1 74 ? 25.249 60.644 9.040 1.00 41.78 74 ALA A C 1
ATOM 563 O O . ALA A 1 74 ? 26.043 59.943 8.398 1.00 32.82 74 ALA A O 1
ATOM 565 N N . THR A 1 75 ? 25.505 61.072 10.276 1.00 43.54 75 THR A N 1
ATOM 566 C CA . THR A 1 75 ? 26.797 60.926 10.928 1.00 45.29 75 THR A CA 1
ATOM 567 C C . THR A 1 75 ? 26.912 59.546 11.577 1.00 38.97 75 THR A C 1
ATOM 568 O O . THR A 1 75 ? 25.915 58.894 11.882 1.00 34.71 75 THR A O 1
ATOM 572 N N . GLY A 1 76 ? 28.152 59.104 11.785 1.00 56.24 76 GLY A N 1
ATOM 573 C CA . GLY A 1 76 ? 28.407 57.882 12.531 1.00 38.14 76 GLY A CA 1
ATOM 574 C C . GLY A 1 76 ? 28.429 58.123 14.032 1.00 47.61 76 GLY A C 1
ATOM 575 O O . GLY A 1 76 ? 27.656 58.945 14.543 1.00 44.81 76 GLY A O 1
ATOM 576 N N . ASN A 1 77 ? 29.321 57.434 14.749 1.00 39.30 77 ASN A N 1
ATOM 577 C CA . ASN A 1 77 ? 29.386 57.535 16.206 1.00 48.29 77 ASN A CA 1
ATOM 578 C C . ASN A 1 77 ? 30.333 58.644 16.655 1.00 43.65 77 ASN A C 1
ATOM 579 O O . ASN A 1 77 ? 31.495 58.684 16.234 1.00 39.20 77 ASN A O 1
ATOM 584 N N . ARG A 1 78 ? 29.856 59.500 17.559 1.00 44.78 78 ARG A N 1
ATOM 585 C CA . ARG A 1 78 ? 30.732 60.490 18.169 1.00 45.27 78 ARG A CA 1
ATOM 586 C C . ARG A 1 78 ? 31.740 59.808 19.093 1.00 43.48 78 ARG A C 1
ATOM 587 O O . ARG A 1 78 ? 31.528 58.692 19.581 1.00 43.81 78 ARG A O 1
ATOM 595 N N . ASP A 1 79 ? 32.856 60.488 19.332 1.00 50.87 79 ASP A N 1
ATOM 596 C CA . ASP A 1 79 ? 33.968 59.899 20.067 1.00 52.06 79 ASP A CA 1
ATOM 597 C C . ASP A 1 79 ? 34.189 60.582 21.410 1.00 54.18 79 ASP A C 1
ATOM 598 O O . ASP A 1 79 ? 34.033 61.802 21.542 1.00 53.15 79 ASP A O 1
ATOM 603 N N . TYR A 1 80 ? 34.525 59.762 22.408 1.00 46.63 80 TYR A N 1
ATOM 604 C CA . TYR A 1 80 ? 34.904 60.228 23.734 1.00 47.97 80 TYR A CA 1
ATOM 605 C C . TYR A 1 80 ? 36.406 60.450 23.860 1.00 56.95 80 TYR A C 1
ATOM 606 O O . TYR A 1 80 ? 36.830 61.321 24.629 1.00 55.23 80 TYR A O 1
ATOM 615 N N . ALA A 1 81 ? 37.208 59.710 23.105 1.00 49.83 81 ALA A N 1
ATOM 616 C CA . ALA A 1 81 ? 38.659 59.854 23.103 1.00 55.35 81 ALA A CA 1
ATOM 617 C C . ALA A 1 81 ? 39.148 59.486 21.705 1.00 69.32 81 ALA A C 1
ATOM 618 O O . ALA A 1 81 ? 38.366 59.493 20.748 1.00 66.04 81 ALA A O 1
ATOM 620 N N . LYS A 1 82 ? 40.445 59.184 21.579 1.00 71.60 82 LYS A N 1
ATOM 621 C CA . LYS A 1 82 ? 41.002 58.847 20.271 1.00 69.98 82 LYS A CA 1
ATOM 622 C C . LYS A 1 82 ? 40.259 57.670 19.642 1.00 93.99 82 LYS A C 1
ATOM 623 O O . LYS A 1 82 ? 39.618 57.812 18.590 1.00 102.48 82 LYS A O 1
ATOM 629 N N . ASP A 1 83 ? 40.325 56.487 20.276 1.00 72.78 83 ASP A N 1
ATOM 630 C CA . ASP A 1 83 ? 39.554 55.325 19.815 1.00 69.07 83 ASP A CA 1
ATOM 631 C C . ASP A 1 83 ? 38.759 54.793 21.001 1.00 71.57 83 ASP A C 1
ATOM 632 O O . ASP A 1 83 ? 39.113 53.774 21.605 1.00 68.03 83 ASP A O 1
ATOM 637 N N . ASP A 1 84 ? 37.636 55.452 21.277 1.00 63.62 84 ASP A N 1
ATOM 638 C CA . ASP A 1 84 ? 36.788 55.192 22.431 1.00 59.34 84 ASP A CA 1
ATOM 639 C C . ASP A 1 84 ? 35.442 55.848 22.165 1.00 58.30 84 ASP A C 1
ATOM 640 O O . ASP A 1 84 ? 35.171 56.942 22.676 1.00 60.08 84 ASP A O 1
ATOM 645 N N . PRO A 1 85 ? 34.594 55.225 21.349 1.00 45.38 85 PRO A N 1
ATOM 646 C CA . PRO A 1 85 ? 33.330 55.861 20.957 1.00 41.12 85 PRO A CA 1
ATOM 647 C C . PRO A 1 85 ? 32.483 56.274 22.156 1.00 40.94 85 PRO A C 1
ATOM 648 O O . PRO A 1 85 ? 32.431 55.591 23.183 1.00 40.20 85 PRO A O 1
ATOM 652 N N . LEU A 1 86 ? 31.836 57.424 22.023 1.00 28.42 86 LEU A N 1
ATOM 653 C CA . LEU A 1 86 ? 30.926 57.868 23.064 1.00 35.67 86 LEU A CA 1
ATOM 654 C C . LEU A 1 86 ? 29.569 57.200 22.928 1.00 32.53 86 LEU A C 1
ATOM 655 O O . LEU A 1 86 ? 28.901 56.942 23.933 1.00 34.26 86 LEU A O 1
ATOM 660 N N . GLU A 1 87 ? 29.145 56.925 21.697 1.00 36.69 87 GLU A N 1
ATOM 661 C CA . GLU A 1 87 ? 27.830 56.370 21.418 1.00 39.36 87 GLU A CA 1
ATOM 662 C C . GLU A 1 87 ? 27.967 55.218 20.434 1.00 40.08 87 GLU A C 1
ATOM 663 O O . GLU A 1 87 ? 28.966 55.092 19.715 1.00 35.98 87 GLU A O 1
ATOM 669 N N . PHE A 1 88 ? 26.944 54.364 20.425 1.00 40.19 88 PHE A N 1
ATOM 670 C CA . PHE A 1 88 ? 26.884 53.203 19.547 1.00 35.57 88 PHE A CA 1
ATOM 671 C C . PHE A 1 88 ? 25.517 53.196 18.880 1.00 36.33 88 PHE A C 1
ATOM 672 O O . PHE A 1 88 ? 24.506 52.930 19.538 1.00 40.10 88 PHE A O 1
ATOM 680 N N . LYS A 1 89 ? 25.481 53.516 17.588 1.00 37.65 89 LYS A N 1
ATOM 681 C CA . LYS A 1 89 ? 24.228 53.621 16.855 1.00 30.71 89 LYS A CA 1
ATOM 682 C C . LYS A 1 89 ? 23.879 52.332 16.125 1.00 41.55 89 LYS A C 1
ATOM 683 O O . LYS A 1 89 ? 22.728 52.168 15.703 1.00 41.42 89 LYS A O 1
ATOM 689 N N . SER A 1 90 ? 24.838 51.417 15.972 1.00 35.03 90 SER A N 1
ATOM 690 C CA . SER A 1 90 ? 24.564 50.147 15.313 1.00 41.57 90 SER A CA 1
ATOM 691 C C . SER A 1 90 ? 23.505 49.378 16.100 1.00 39.61 90 SER A C 1
ATOM 692 O O . SER A 1 90 ? 23.640 49.174 17.310 1.00 38.85 90 SER A O 1
ATOM 695 N N . HIS A 1 91 ? 22.448 48.962 15.406 1.00 40.51 91 HIS A N 1
ATOM 696 C CA . HIS A 1 91 ? 21.358 48.171 15.980 1.00 37.81 91 HIS A CA 1
ATOM 697 C C . HIS A 1 91 ? 20.544 48.962 17.014 1.00 36.64 91 HIS A C 1
ATOM 698 O O . HIS A 1 91 ? 20.061 48.407 18.004 1.00 32.25 91 HIS A O 1
ATOM 705 N N . GLN A 1 92 ? 20.343 50.252 16.757 1.00 21.76 92 GLN A N 1
ATOM 706 C CA . GLN A 1 92 ? 19.667 51.142 17.693 1.00 34.18 92 GLN A CA 1
ATOM 707 C C . GLN A 1 92 ? 18.154 51.212 17.494 1.00 33.43 92 GLN A C 1
ATOM 708 O O . GLN A 1 92 ? 17.480 51.907 18.263 1.00 31.27 92 GLN A O 1
ATOM 714 N N . TRP A 1 93 ? 17.609 50.520 16.492 1.00 25.80 93 TRP A N 1
ATOM 715 C CA . TRP A 1 93 ? 16.174 50.538 16.219 1.00 23.34 93 TRP A CA 1
ATOM 716 C C . TRP A 1 93 ? 15.659 51.967 16.074 1.00 21.76 93 TRP A C 1
ATOM 717 O O . TRP A 1 93 ? 14.660 52.345 16.683 1.00 27.31 93 TRP A O 1
ATOM 728 N N . PHE A 1 94 ? 16.361 52.778 15.279 1.00 22.12 94 PHE A N 1
ATOM 729 C CA . PHE A 1 94 ? 15.869 54.126 15.003 1.00 29.26 94 PHE A CA 1
ATOM 730 C C . PHE A 1 94 ? 14.651 54.041 14.094 1.00 24.56 94 PHE A C 1
ATOM 731 O O . PHE A 1 94 ? 14.721 53.485 12.992 1.00 34.91 94 PHE A O 1
ATOM 739 N N . GLY A 1 95 ? 13.529 54.570 14.559 1.00 21.76 95 GLY A N 1
ATOM 740 C CA . GLY A 1 95 ? 12.302 54.504 13.798 1.00 22.67 95 GLY A CA 1
ATOM 741 C C . GLY A 1 95 ? 11.245 53.601 14.384 1.00 28.39 95 GLY A C 1
ATOM 742 O O . GLY A 1 95 ? 10.129 53.570 13.855 1.00 32.63 95 GLY A O 1
ATOM 743 N N . ALA A 1 96 ? 11.546 52.870 15.459 1.00 30.70 96 ALA A N 1
ATOM 744 C CA . ALA A 1 96 ? 10.531 52.067 16.125 1.00 21.76 96 ALA A CA 1
ATOM 745 C C . ALA A 1 96 ? 9.433 52.927 16.733 1.00 31.01 96 ALA A C 1
ATOM 746 O O . ALA A 1 96 ? 8.377 52.398 17.099 1.00 30.36 96 ALA A O 1
ATOM 748 N N . SER A 1 97 ? 9.664 54.231 16.875 1.00 21.76 97 SER A N 1
ATOM 749 C CA . SER A 1 97 ? 8.614 55.172 17.247 1.00 27.23 97 SER A CA 1
ATOM 750 C C . SER A 1 97 ? 8.624 56.307 16.242 1.00 35.27 97 SER A C 1
ATOM 751 O O . SER A 1 97 ? 9.685 56.859 15.939 1.00 42.46 97 SER A O 1
ATOM 754 N N . VAL A 1 98 ? 7.454 56.645 15.713 1.00 26.10 98 VAL A N 1
ATOM 755 C CA . VAL A 1 98 ? 7.332 57.766 14.796 1.00 21.76 98 VAL A CA 1
ATOM 756 C C . VAL A 1 98 ? 6.043 58.490 15.125 1.00 26.18 98 VAL A C 1
ATOM 757 O O . VAL A 1 98 ? 4.965 57.884 15.111 1.00 40.81 98 VAL A O 1
ATOM 761 N N . ARG A 1 99 ? 6.150 59.779 15.433 1.00 34.50 99 ARG A N 1
ATOM 762 C CA . ARG A 1 99 ? 4.980 60.630 15.606 1.00 40.23 99 ARG A CA 1
ATOM 763 C C . ARG A 1 99 ? 5.195 61.931 14.851 1.00 38.39 99 ARG A C 1
ATOM 764 O O . ARG A 1 99 ? 6.332 62.361 14.627 1.00 42.82 99 ARG A O 1
ATOM 772 N N . SER A 1 100 ? 4.083 62.545 14.449 1.00 38.99 100 SER A N 1
ATOM 773 C CA . SER A 1 100 ? 4.099 63.753 13.634 1.00 35.59 100 SER A CA 1
ATOM 774 C C . SER A 1 100 ? 2.961 64.664 14.060 1.00 29.15 100 SER A C 1
ATOM 775 O O . SER A 1 100 ? 1.792 64.276 13.980 1.00 54.19 100 SER A O 1
ATOM 778 N N . LYS A 1 101 ? 3.311 65.852 14.548 1.00 38.07 101 LYS A N 1
ATOM 779 C CA . LYS A 1 101 ? 2.404 66.990 14.604 1.00 36.74 101 LYS A CA 1
ATOM 780 C C . LYS A 1 101 ? 2.509 67.705 13.260 1.00 46.25 101 LYS A C 1
ATOM 781 O O . LYS A 1 101 ? 3.015 67.129 12.294 1.00 67.16 101 LYS A O 1
ATOM 787 N N . GLN A 1 102 ? 2.012 68.934 13.169 1.00 44.43 102 GLN A N 1
ATOM 788 C CA . GLN A 1 102 ? 1.836 69.565 11.869 1.00 46.95 102 GLN A CA 1
ATOM 789 C C . GLN A 1 102 ? 3.086 69.434 11.007 1.00 49.74 102 GLN A C 1
ATOM 790 O O . GLN A 1 102 ? 3.081 68.696 10.015 1.00 55.15 102 GLN A O 1
ATOM 796 N N . ASP A 1 103 ? 4.187 70.046 11.423 1.00 49.30 103 ASP A N 1
ATOM 797 C CA . ASP A 1 103 ? 5.410 69.974 10.646 1.00 38.97 103 ASP A CA 1
ATOM 798 C C . ASP A 1 103 ? 6.521 69.231 11.370 1.00 51.42 103 ASP A C 1
ATOM 799 O O . ASP A 1 103 ? 7.527 68.880 10.741 1.00 45.44 103 ASP A O 1
ATOM 804 N N . LYS A 1 104 ? 6.366 68.993 12.671 1.00 53.66 104 LYS A N 1
ATOM 805 C CA . LYS A 1 104 ? 7.380 68.318 13.461 1.00 43.77 104 LYS A CA 1
ATOM 806 C C . LYS A 1 104 ? 7.291 66.817 13.239 1.00 48.30 104 LYS A C 1
ATOM 807 O O . LYS A 1 104 ? 6.201 66.241 13.242 1.00 51.29 104 LYS A O 1
ATOM 813 N N . ILE A 1 105 ? 8.439 66.180 13.047 1.00 39.20 105 ILE A N 1
ATOM 814 C CA . ILE A 1 105 ? 8.506 64.730 12.919 1.00 39.80 105 ILE A CA 1
ATOM 815 C C . ILE A 1 105 ? 9.464 64.221 13.986 1.00 38.04 105 ILE A C 1
ATOM 816 O O . ILE A 1 105 ? 10.684 64.416 13.887 1.00 40.33 105 ILE A O 1
ATOM 821 N N . LEU A 1 106 ? 8.910 63.587 15.014 1.00 37.80 106 LEU A N 1
ATOM 822 C CA . LEU A 1 106 ? 9.680 63.020 16.111 1.00 32.68 106 LEU A CA 1
ATOM 823 C C . LEU A 1 106 ? 9.874 61.533 15.845 1.00 31.90 106 LEU A C 1
ATOM 824 O O . LEU A 1 106 ? 8.898 60.775 15.779 1.00 44.50 106 LEU A O 1
ATOM 829 N N . ALA A 1 107 ? 11.129 61.122 15.660 1.00 25.98 107 ALA A N 1
ATOM 830 C CA . ALA A 1 107 ? 11.488 59.717 15.536 1.00 26.98 107 ALA A CA 1
ATOM 831 C C . ALA A 1 107 ? 12.480 59.350 16.630 1.00 35.47 107 ALA A C 1
ATOM 832 O O . ALA A 1 107 ? 13.302 60.175 17.039 1.00 49.92 107 ALA A O 1
ATOM 834 N N . CYS A 1 108 ? 12.429 58.096 17.081 1.00 26.51 108 CYS A N 1
ATOM 835 C CA . CYS A 1 108 ? 13.237 57.679 18.216 1.00 21.76 108 CYS A CA 1
ATOM 836 C C . CYS A 1 108 ? 13.978 56.387 17.909 1.00 32.37 108 CYS A C 1
ATOM 837 O O . CYS A 1 108 ? 13.617 55.620 17.008 1.00 26.11 108 CYS A O 1
ATOM 840 N N . ALA A 1 109 ? 15.037 56.167 18.689 1.00 31.15 109 ALA A N 1
ATOM 841 C CA . ALA A 1 109 ? 15.906 55.000 18.564 1.00 30.80 109 ALA A CA 1
ATOM 842 C C . ALA A 1 109 ? 16.040 54.398 19.954 1.00 28.95 109 ALA A C 1
ATOM 843 O O . ALA A 1 109 ? 16.971 54.735 20.699 1.00 31.03 109 ALA A O 1
ATOM 845 N N . PRO A 1 110 ? 15.127 53.506 20.344 1.00 22.07 110 PRO A N 1
ATOM 846 C CA . PRO A 1 110 ? 15.100 53.078 21.749 1.00 21.76 110 PRO A CA 1
ATOM 847 C C . PRO A 1 110 ? 16.244 52.161 22.134 1.00 21.76 110 PRO A C 1
ATOM 848 O O . PRO A 1 110 ? 16.566 52.070 23.322 1.00 35.48 110 PRO A O 1
ATOM 852 N N . LEU A 1 111 ? 16.869 51.471 21.190 1.00 21.76 111 LEU A N 1
ATOM 853 C CA . LEU A 1 111 ? 18.008 50.625 21.522 1.00 21.76 111 LEU A CA 1
ATOM 854 C C . LEU A 1 111 ? 19.345 51.353 21.385 1.00 30.13 111 LEU A C 1
ATOM 855 O O . LEU A 1 111 ? 20.398 50.714 21.490 1.00 32.18 111 LEU A O 1
ATOM 860 N N . TYR A 1 112 ? 19.328 52.672 21.162 1.00 33.03 112 TYR A N 1
ATOM 861 C CA . TYR A 1 112 ? 20.561 53.446 21.028 1.00 26.71 112 TYR A CA 1
ATOM 862 C C . TYR A 1 112 ? 21.393 53.349 22.299 1.00 26.87 112 TYR A C 1
ATOM 863 O O . TYR A 1 112 ? 20.905 53.646 23.393 1.00 35.81 112 TYR A O 1
ATOM 872 N N . HIS A 1 113 ? 22.645 52.926 22.159 1.00 28.33 113 HIS A N 1
ATOM 873 C CA . HIS A 1 113 ? 23.515 52.693 23.307 1.00 37.80 113 HIS A CA 1
ATOM 874 C C . HIS A 1 113 ? 24.510 53.833 23.498 1.00 33.57 113 HIS A C 1
ATOM 875 O O . HIS A 1 113 ? 24.812 54.591 22.575 1.00 46.91 113 HIS A O 1
ATOM 882 N N . TRP A 1 114 ? 25.043 53.929 24.713 1.00 38.24 114 TRP A N 1
ATOM 883 C CA . TRP A 1 114 ? 25.824 55.094 25.107 1.00 40.74 114 TRP A CA 1
ATOM 884 C C . TRP A 1 114 ? 26.931 54.684 26.065 1.00 39.48 114 TRP A C 1
ATOM 885 O O . TRP A 1 114 ? 26.686 53.960 27.033 1.00 42.93 114 TRP A O 1
ATOM 896 N N . ARG A 1 115 ? 28.131 55.180 25.815 1.00 38.41 115 ARG A N 1
ATOM 897 C CA . ARG A 1 115 ? 29.265 55.007 26.715 1.00 37.73 115 ARG A CA 1
ATOM 898 C C . ARG A 1 115 ? 29.312 56.230 27.609 1.00 50.74 115 ARG A C 1
ATOM 899 O O . ARG A 1 115 ? 29.650 57.323 27.143 1.00 73.57 115 ARG A O 1
ATOM 907 N N . THR A 1 116 ? 28.982 56.058 28.883 1.00 30.49 116 THR A N 1
ATOM 908 C CA . THR A 1 116 ? 28.889 57.213 29.769 1.00 31.87 116 THR A CA 1
ATOM 909 C C . THR A 1 116 ? 30.170 58.041 29.732 1.00 46.45 116 THR A C 1
ATOM 910 O O . THR A 1 116 ? 31.217 57.559 29.290 1.00 53.00 116 THR A O 1
ATOM 914 N N . GLU A 1 117 ? 30.105 59.291 30.169 1.00 45.90 117 GLU A N 1
ATOM 915 C CA . GLU A 1 117 ? 31.327 60.071 30.347 1.00 48.19 117 GLU A CA 1
ATOM 916 C C . GLU A 1 117 ? 32.107 59.706 31.600 1.00 40.45 117 GLU A C 1
ATOM 917 O O . GLU A 1 117 ? 33.005 60.461 31.986 1.00 47.05 117 GLU A O 1
ATOM 923 N N . MET A 1 118 ? 31.796 58.586 32.247 1.00 44.54 118 MET A N 1
ATOM 924 C CA . MET A 1 118 ? 32.432 58.217 33.501 1.00 47.79 118 MET A CA 1
ATOM 925 C C . MET A 1 118 ? 33.234 56.931 33.406 1.00 58.36 118 MET A C 1
ATOM 926 O O . MET A 1 118 ? 34.423 56.916 33.740 1.00 69.43 118 MET A O 1
ATOM 931 N N . LYS A 1 119 ? 32.615 55.849 32.948 1.00 49.64 119 LYS A N 1
ATOM 932 C CA . LYS A 1 119 ? 33.295 54.572 32.796 1.00 39.13 119 LYS A CA 1
ATOM 933 C C . LYS A 1 119 ? 32.877 53.970 31.465 1.00 44.39 119 LYS A C 1
ATOM 934 O O . LYS A 1 119 ? 31.787 54.255 30.960 1.00 59.73 119 LYS A O 1
ATOM 940 N N . GLN A 1 120 ? 33.761 53.167 30.874 1.00 41.19 120 GLN A N 1
ATOM 941 C CA . GLN A 1 120 ? 33.445 52.557 29.586 1.00 48.90 120 GLN A CA 1
ATOM 942 C C . GLN A 1 120 ? 32.242 51.627 29.716 1.00 63.83 120 GLN A C 1
ATOM 943 O O . GLN A 1 120 ? 32.337 50.570 30.346 1.00 65.67 120 GLN A O 1
ATOM 949 N N . GLU A 1 121 ? 31.105 52.017 29.137 1.00 54.91 121 GLU A N 1
ATOM 950 C CA . GLU A 1 121 ? 29.865 51.263 29.253 1.00 49.17 121 GLU A CA 1
ATOM 951 C C . GLU A 1 121 ? 29.127 51.283 27.922 1.00 50.06 121 GLU A C 1
ATOM 952 O O . GLU A 1 121 ? 29.535 51.951 26.970 1.00 57.59 121 GLU A O 1
ATOM 958 N N . ARG A 1 122 ? 28.034 50.517 27.857 1.00 34.11 122 ARG A N 1
ATOM 959 C CA . ARG A 1 122 ? 27.114 50.543 26.714 1.00 31.96 122 ARG A CA 1
ATOM 960 C C . ARG A 1 122 ? 25.702 50.502 27.285 1.00 33.75 122 ARG A C 1
ATOM 961 O O . ARG A 1 122 ? 25.130 49.426 27.484 1.00 48.17 122 ARG A O 1
ATOM 969 N N . GLU A 1 123 ? 25.144 51.681 27.531 1.00 21.76 123 GLU A N 1
ATOM 970 C CA . GLU A 1 123 ? 23.883 51.779 28.235 1.00 22.86 123 GLU A CA 1
ATOM 971 C C . GLU A 1 123 ? 22.808 52.235 27.266 1.00 27.84 123 GLU A C 1
ATOM 972 O O . GLU A 1 123 ? 22.952 53.286 26.622 1.00 36.93 123 GLU A O 1
ATOM 978 N N . PRO A 1 124 ? 21.759 51.468 27.098 1.00 28.55 124 PRO A N 1
ATOM 979 C CA . PRO A 1 124 ? 20.701 51.803 26.134 1.00 37.41 124 PRO A CA 1
ATOM 980 C C . PRO A 1 124 ? 19.782 52.888 26.688 1.00 38.56 124 PRO A C 1
ATOM 981 O O . PRO A 1 124 ? 18.656 52.646 27.142 1.00 30.98 124 PRO A O 1
ATOM 985 N N . VAL A 1 125 ? 20.282 54.126 26.672 1.00 37.63 125 VAL A N 1
ATOM 986 C CA . VAL A 1 125 ? 19.470 55.246 27.132 1.00 29.04 125 VAL A CA 1
ATOM 987 C C . VAL A 1 125 ? 18.428 55.606 26.087 1.00 35.49 125 VAL A C 1
ATOM 988 O O . VAL A 1 125 ? 17.360 56.132 26.421 1.00 30.86 125 VAL A O 1
ATOM 992 N N . GLY A 1 126 ? 18.723 55.351 24.816 1.00 32.36 126 GLY A N 1
ATOM 993 C CA . GLY A 1 126 ? 17.817 55.700 23.741 1.00 36.25 126 GLY A CA 1
ATOM 994 C C . GLY A 1 126 ? 17.838 57.182 23.425 1.00 39.26 126 GLY A C 1
ATOM 995 O O . GLY A 1 126 ? 17.952 58.015 24.331 1.00 44.36 126 GLY A O 1
ATOM 996 N N . THR A 1 127 ? 17.719 57.520 22.146 1.00 40.88 127 THR A N 1
ATOM 997 C CA . THR A 1 127 ? 17.710 58.896 21.683 1.00 28.69 127 THR A CA 1
ATOM 998 C C . THR A 1 127 ? 16.512 59.145 20.783 1.00 24.20 127 THR A C 1
ATOM 999 O O . THR A 1 127 ? 15.826 58.215 20.357 1.00 42.49 127 THR A O 1
ATOM 1003 N N . CYS A 1 128 ? 16.276 60.418 20.468 1.00 39.74 128 CYS A N 1
ATOM 1004 C CA . CYS A 1 128 ? 15.237 60.785 19.513 1.00 38.58 128 CYS A CA 1
ATOM 1005 C C . CYS A 1 128 ? 15.766 61.877 18.591 1.00 39.54 128 CYS A C 1
ATOM 1006 O O . CYS A 1 128 ? 16.897 62.354 18.729 1.00 40.91 128 CYS A O 1
ATOM 1009 N N . PHE A 1 129 ? 14.930 62.266 17.636 1.00 34.23 129 PHE A N 1
ATOM 1010 C CA . PHE A 1 129 ? 15.297 63.302 16.681 1.00 27.73 129 PHE A CA 1
ATOM 1011 C C . PHE A 1 129 ? 14.029 64.035 16.266 1.00 36.69 129 PHE A C 1
ATOM 1012 O O . PHE A 1 129 ? 13.093 63.419 15.745 1.00 37.84 129 PHE A O 1
ATOM 1020 N N . LEU A 1 130 ? 13.994 65.343 16.497 1.00 33.64 130 LEU A N 1
ATOM 1021 C CA . LEU A 1 130 ? 12.858 66.175 16.134 1.00 28.02 130 LEU A CA 1
ATOM 1022 C C . LEU A 1 130 ? 13.242 67.002 14.920 1.00 36.66 130 LEU A C 1
ATOM 1023 O O . LEU A 1 130 ? 14.186 67.797 14.987 1.00 56.97 130 LEU A O 1
ATOM 1028 N N . GLN A 1 131 ? 12.532 66.800 13.811 1.00 41.97 131 GLN A N 1
ATOM 1029 C CA . GLN A 1 131 ? 12.802 67.518 12.571 1.00 47.28 131 GLN A CA 1
ATOM 1030 C C . GLN A 1 131 ? 11.657 68.479 12.286 1.00 46.40 131 GLN A C 1
ATOM 1031 O O . GLN A 1 131 ? 10.482 68.105 12.385 1.00 42.43 131 GLN A O 1
ATOM 1037 N N . ASP A 1 132 ? 12.008 69.722 11.967 1.00 49.30 132 ASP A N 1
ATOM 1038 C CA . ASP A 1 132 ? 11.057 70.755 11.579 1.00 42.56 132 ASP A CA 1
ATOM 1039 C C . ASP A 1 132 ? 11.291 71.201 10.137 1.00 46.55 132 ASP A C 1
ATOM 1040 O O . ASP A 1 132 ? 11.277 72.392 9.824 1.00 43.70 132 ASP A O 1
ATOM 1045 N N . GLY A 1 133 ? 11.546 70.237 9.254 1.00 61.00 133 GLY A N 1
ATOM 1046 C CA . GLY A 1 133 ? 11.798 70.487 7.846 1.00 50.80 133 GLY A CA 1
ATOM 1047 C C . GLY A 1 133 ? 13.222 70.894 7.540 1.00 51.34 133 GLY A C 1
ATOM 1048 O O . GLY A 1 133 ? 13.932 70.217 6.789 1.00 55.05 133 GLY A O 1
ATOM 1049 N N . THR A 1 134 ? 13.646 72.016 8.117 1.00 73.69 134 THR A N 1
ATOM 1050 C CA . THR A 1 134 ? 15.003 72.523 7.943 1.00 87.30 134 THR A CA 1
ATOM 1051 C C . THR A 1 134 ? 15.892 72.110 9.112 1.00 76.87 134 THR A C 1
ATOM 1052 O O . THR A 1 134 ? 16.885 71.395 8.923 1.00 49.89 134 THR A O 1
ATOM 1056 N N . LYS A 1 135 ? 15.511 72.503 10.330 1.00 59.06 135 LYS A N 1
ATOM 1057 C CA . LYS A 1 135 ? 16.313 72.235 11.512 1.00 58.28 135 LYS A CA 1
ATOM 1058 C C . LYS A 1 135 ? 16.050 70.832 12.041 1.00 58.88 135 LYS A C 1
ATOM 1059 O O . LYS A 1 135 ? 14.912 70.358 12.072 1.00 44.84 135 LYS A O 1
ATOM 1065 N N . THR A 1 136 ? 17.116 70.176 12.481 1.00 65.66 136 THR A N 1
ATOM 1066 C CA . THR A 1 136 ? 17.033 68.845 13.065 1.00 51.40 136 THR A CA 1
ATOM 1067 C C . THR A 1 136 ? 17.805 68.844 14.376 1.00 51.87 136 THR A C 1
ATOM 1068 O O . THR A 1 136 ? 19.016 69.095 14.389 1.00 53.16 136 THR A O 1
ATOM 1072 N N . VAL A 1 137 ? 17.093 68.589 15.470 1.00 42.48 137 VAL A N 1
ATOM 1073 C CA . VAL A 1 137 ? 17.664 68.561 16.805 1.00 34.32 137 VAL A CA 1
ATOM 1074 C C . VAL A 1 137 ? 17.689 67.117 17.313 1.00 36.81 137 VAL A C 1
ATOM 1075 O O . VAL A 1 137 ? 17.123 66.209 16.703 1.00 46.33 137 VAL A O 1
ATOM 1079 N N . GLU A 1 138 ? 18.354 66.910 18.449 1.00 30.07 138 GLU A N 1
ATOM 1080 C CA . GLU A 1 138 ? 18.400 65.610 19.110 1.00 37.83 138 GLU A CA 1
ATOM 1081 C C . GLU A 1 138 ? 17.797 65.746 20.503 1.00 48.95 138 GLU A C 1
ATOM 1082 O O . GLU A 1 138 ? 18.183 66.639 21.268 1.00 54.22 138 GLU A O 1
ATOM 1088 N N . TYR A 1 139 ? 16.855 64.857 20.827 1.00 42.24 139 TYR A N 1
ATOM 1089 C CA . TYR A 1 139 ? 16.141 64.852 22.102 1.00 26.64 139 TYR A CA 1
ATOM 1090 C C . TYR A 1 139 ? 16.446 63.538 22.800 1.00 27.28 139 TYR A C 1
ATOM 1091 O O . TYR A 1 139 ? 15.977 62.480 22.369 1.00 54.39 139 TYR A O 1
ATOM 1100 N N . ALA A 1 140 ? 17.231 63.593 23.873 1.00 29.28 140 ALA A N 1
ATOM 1101 C CA . ALA A 1 140 ? 17.672 62.388 24.579 1.00 23.86 140 ALA A CA 1
ATOM 1102 C C . ALA A 1 140 ? 17.561 62.616 26.072 1.00 21.76 140 ALA A C 1
ATOM 1103 O O . ALA A 1 140 ? 18.553 62.552 26.805 1.00 30.02 140 ALA A O 1
ATOM 1105 N N . PRO A 1 141 ? 16.348 62.847 26.570 1.00 21.76 141 PRO A N 1
ATOM 1106 C CA . PRO A 1 141 ? 16.208 63.221 27.983 1.00 22.54 141 PRO A CA 1
ATOM 1107 C C . PRO A 1 141 ? 16.687 62.159 28.955 1.00 22.59 141 PRO A C 1
ATOM 1108 O O . PRO A 1 141 ? 16.828 62.457 30.145 1.00 37.10 141 PRO A O 1
ATOM 1112 N N . CYS A 1 142 ? 17.009 60.961 28.489 1.00 31.91 142 CYS A N 1
ATOM 1113 C CA . CYS A 1 142 ? 17.518 59.920 29.364 1.00 35.52 142 CYS A CA 1
ATOM 1114 C C . CYS A 1 142 ? 19.039 59.775 29.289 1.00 35.31 142 CYS A C 1
ATOM 1115 O O . CYS A 1 142 ? 19.596 58.843 29.881 1.00 34.86 142 CYS A O 1
ATOM 1118 N N . ARG A 1 143 ? 19.725 60.699 28.621 1.00 30.47 143 ARG A N 1
ATOM 1119 C CA . ARG A 1 143 ? 21.180 60.693 28.565 1.00 21.76 143 ARG A CA 1
ATOM 1120 C C . ARG A 1 143 ? 21.765 61.634 29.612 1.00 40.03 143 ARG A C 1
ATOM 1121 O O . ARG A 1 143 ? 22.770 62.305 29.370 1.00 48.96 143 ARG A O 1
ATOM 1129 N N . SER A 1 144 ? 21.146 61.710 30.790 1.00 36.30 144 SER A N 1
ATOM 1130 C CA . SER A 1 144 ? 21.584 62.623 31.842 1.00 43.64 144 SER A CA 1
ATOM 1131 C C . SER A 1 144 ? 22.889 62.129 32.460 1.00 45.88 144 SER A C 1
ATOM 1132 O O . SER A 1 144 ? 23.521 61.173 31.997 1.00 40.42 144 SER A O 1
ATOM 1135 N N . GLN A 1 145 ? 23.299 62.793 33.538 1.00 47.52 145 GLN A N 1
ATOM 1136 C CA . GLN A 1 145 ? 24.409 62.301 34.339 1.00 45.43 145 GLN A CA 1
ATOM 1137 C C . GLN A 1 145 ? 23.973 61.237 35.347 1.00 52.41 145 GLN A C 1
ATOM 1138 O O . GLN A 1 145 ? 24.833 60.581 35.941 1.00 55.98 145 GLN A O 1
ATOM 1144 N N . ASP A 1 146 ? 22.666 61.071 35.562 1.00 48.30 146 ASP A N 1
ATOM 1145 C CA . ASP A 1 146 ? 22.092 59.952 36.312 1.00 43.48 146 ASP A CA 1
ATOM 1146 C C . ASP A 1 146 ? 22.188 58.680 35.477 1.00 49.22 146 ASP A C 1
ATOM 1147 O O . ASP A 1 146 ? 21.277 58.361 34.705 1.00 49.10 146 ASP A O 1
ATOM 1152 N N . ILE A 1 147 ? 23.271 57.920 35.627 1.00 45.91 147 ILE A N 1
ATOM 1153 C CA . ILE A 1 147 ? 23.550 56.820 34.705 1.00 56.56 147 ILE A CA 1
ATOM 1154 C C . ILE A 1 147 ? 23.811 55.545 35.487 1.00 52.25 147 ILE A C 1
ATOM 1155 O O . ILE A 1 147 ? 24.823 55.442 36.182 1.00 81.41 147 ILE A O 1
ATOM 1160 N N . ASP A 1 148 ? 22.857 54.618 35.449 1.00 45.43 148 ASP A N 1
ATOM 1161 C CA . ASP A 1 148 ? 23.078 53.188 35.643 1.00 39.40 148 ASP A CA 1
ATOM 1162 C C . ASP A 1 148 ? 21.701 52.546 35.629 1.00 41.55 148 ASP A C 1
ATOM 1163 O O . ASP A 1 148 ? 20.701 53.255 35.477 1.00 48.16 148 ASP A O 1
ATOM 1168 N N . ALA A 1 149 ? 21.620 51.223 35.780 1.00 40.16 149 ALA A N 1
ATOM 1169 C CA . ALA A 1 149 ? 20.335 50.632 36.142 1.00 38.69 149 ALA A CA 1
ATOM 1170 C C . ALA A 1 149 ? 19.736 51.343 37.353 1.00 43.82 149 ALA A C 1
ATOM 1171 O O . ALA A 1 149 ? 18.516 51.549 37.425 1.00 46.22 149 ALA A O 1
ATOM 1173 N N . ASP A 1 150 ? 20.591 51.756 38.299 1.00 47.08 150 ASP A N 1
ATOM 1174 C CA . ASP A 1 150 ? 20.136 52.533 39.450 1.00 44.44 150 ASP A CA 1
ATOM 1175 C C . ASP A 1 150 ? 19.384 53.788 39.012 1.00 38.17 150 ASP A C 1
ATOM 1176 O O . ASP A 1 150 ? 18.342 54.132 39.586 1.00 36.42 150 ASP A O 1
ATOM 1181 N N . GLY A 1 151 ? 19.886 54.475 37.988 1.00 42.63 151 GLY A N 1
ATOM 1182 C CA . GLY A 1 151 ? 19.238 55.661 37.458 1.00 36.16 151 GLY A CA 1
ATOM 1183 C C . GLY A 1 151 ? 18.621 55.456 36.088 1.00 41.33 151 GLY A C 1
ATOM 1184 O O . GLY A 1 151 ? 17.698 54.650 35.933 1.00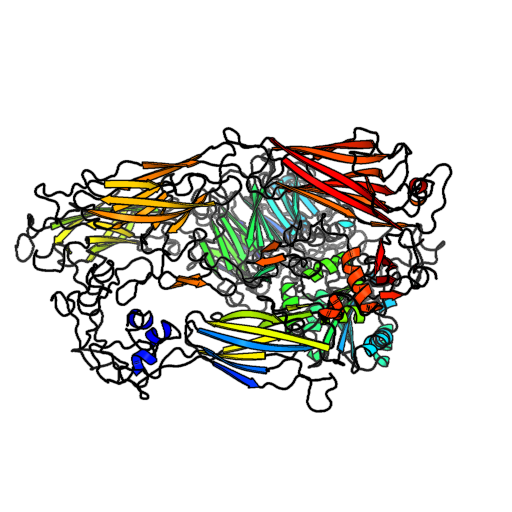 52.07 151 GLY A O 1
ATOM 1185 N N . GLN A 1 152 ? 19.120 56.174 35.080 1.00 28.47 152 GLN A N 1
ATOM 1186 C CA . GLN A 1 152 ? 18.505 56.204 33.755 1.00 32.17 152 GLN A CA 1
ATOM 1187 C C . GLN A 1 152 ? 19.318 55.480 32.683 1.00 32.95 152 GLN A C 1
ATOM 1188 O O . GLN A 1 152 ? 18.999 55.602 31.495 1.00 24.60 152 GLN A O 1
ATOM 1194 N N . GLY A 1 153 ? 20.353 54.729 33.062 1.00 37.12 153 GLY A N 1
ATOM 1195 C CA . GLY A 1 153 ? 21.236 54.147 32.063 1.00 36.89 153 GLY A CA 1
ATOM 1196 C C . GLY A 1 153 ? 20.519 53.276 31.049 1.00 33.92 153 GLY A C 1
ATOM 1197 O O . GLY A 1 153 ? 20.964 53.153 29.903 1.00 32.94 153 GLY A O 1
ATOM 1198 N N . PHE A 1 154 ? 19.403 52.670 31.445 1.00 32.18 154 PHE A N 1
ATOM 1199 C CA . PHE A 1 154 ? 18.688 51.725 30.600 1.00 21.76 154 PHE A CA 1
ATOM 1200 C C . PHE A 1 154 ? 17.291 52.221 30.285 1.00 26.68 154 PHE A C 1
ATOM 1201 O O . PHE A 1 154 ? 16.407 51.429 29.946 1.00 37.82 154 PHE A O 1
ATOM 1209 N N . CYS A 1 155 ? 17.096 53.535 30.380 1.00 32.68 155 CYS A N 1
ATOM 1210 C CA . CYS A 1 155 ? 15.769 54.121 30.262 1.00 33.91 155 CYS A CA 1
ATOM 1211 C C . CYS A 1 155 ? 15.111 53.738 28.943 1.00 34.09 155 CYS A C 1
ATOM 1212 O O . CYS A 1 155 ? 13.900 53.483 28.894 1.00 29.67 155 CYS A O 1
ATOM 1215 N N . GLN A 1 156 ? 15.907 53.654 27.876 1.00 24.22 156 GLN A N 1
ATOM 1216 C CA . GLN A 1 156 ? 15.412 53.335 26.545 1.00 23.40 156 GLN A CA 1
ATOM 1217 C C . GLN A 1 156 ? 14.292 54.301 26.168 1.00 27.74 156 GLN A C 1
ATOM 1218 O O . GLN A 1 156 ? 13.173 53.900 25.822 1.00 25.84 156 GLN A O 1
ATOM 1224 N N . GLY A 1 157 ? 14.595 55.593 26.286 1.00 31.87 157 GLY A N 1
ATOM 1225 C CA . GLY A 1 157 ? 13.584 56.609 26.055 1.00 25.92 157 GLY A CA 1
ATOM 1226 C C . GLY A 1 157 ? 13.259 56.733 24.577 1.00 21.76 157 GLY A C 1
ATOM 1227 O O . GLY A 1 157 ? 14.130 56.612 23.709 1.00 21.76 157 GLY A O 1
ATOM 1228 N N . GLY A 1 158 ? 11.988 56.996 24.298 1.00 21.76 158 GLY A N 1
ATOM 1229 C CA . GLY A 1 158 ? 11.481 56.950 22.950 1.00 29.63 158 GLY A CA 1
ATOM 1230 C C . GLY A 1 158 ? 10.906 55.608 22.553 1.00 29.16 158 GLY A C 1
ATOM 1231 O O . GLY A 1 158 ? 10.428 55.466 21.420 1.00 28.90 158 GLY A O 1
ATOM 1232 N N . PHE A 1 159 ? 10.964 54.612 23.442 1.00 28.38 159 PHE A N 1
ATOM 1233 C CA . PHE A 1 159 ? 10.241 53.360 23.237 1.00 26.04 159 PHE A CA 1
ATOM 1234 C C . PHE A 1 159 ? 8.797 53.632 22.827 1.00 21.76 159 PHE A C 1
ATOM 1235 O O . PHE A 1 159 ? 8.248 52.937 21.967 1.00 25.05 159 PHE A O 1
ATOM 1243 N N . SER A 1 160 ? 8.169 54.649 23.422 1.00 21.76 160 SER A N 1
ATOM 1244 C CA . SER A 1 160 ? 6.838 55.092 23.021 1.00 21.76 160 SER A CA 1
ATOM 1245 C C . SER A 1 160 ? 6.775 56.611 23.129 1.00 38.48 160 SER A C 1
ATOM 1246 O O . SER A 1 160 ? 7.288 57.179 24.095 1.00 45.12 160 SER A O 1
ATOM 1249 N N . ILE A 1 161 ? 6.153 57.277 22.148 1.00 27.74 161 ILE A N 1
ATOM 1250 C CA . ILE A 1 161 ? 6.125 58.737 22.128 1.00 21.76 161 ILE A CA 1
ATOM 1251 C C . ILE A 1 161 ? 4.766 59.229 21.662 1.00 21.76 161 ILE A C 1
ATOM 1252 O O . ILE A 1 161 ? 4.014 58.513 21.001 1.00 37.57 161 ILE A O 1
ATOM 1257 N N . ASP A 1 162 ? 4.470 60.486 21.979 1.00 29.87 162 ASP A N 1
ATOM 1258 C CA . ASP A 1 162 ? 3.215 61.080 21.538 1.00 34.08 162 ASP A CA 1
ATOM 1259 C C . ASP A 1 162 ? 3.305 62.600 21.693 1.00 38.14 162 ASP A C 1
ATOM 1260 O O . ASP A 1 162 ? 4.110 63.103 22.482 1.00 37.05 162 ASP A O 1
ATOM 1265 N N . PHE A 1 163 ? 2.479 63.333 20.935 1.00 32.10 163 PHE A N 1
ATOM 1266 C CA . PHE A 1 163 ? 2.402 64.787 21.063 1.00 31.72 163 PHE A CA 1
ATOM 1267 C C . PHE A 1 163 ? 1.126 65.184 21.807 1.00 35.27 163 PHE A C 1
ATOM 1268 O O . PHE A 1 163 ? 0.165 64.414 21.886 1.00 45.23 163 PHE A O 1
ATOM 1276 N N . THR A 1 164 ? 1.115 66.395 22.359 1.00 35.48 164 THR A N 1
ATOM 1277 C CA . THR A 1 164 ? -0.121 66.950 22.907 1.00 42.14 164 THR A CA 1
ATOM 1278 C C . THR A 1 164 ? -0.605 68.103 22.038 1.00 44.23 164 THR A C 1
ATOM 1279 O O . THR A 1 164 ? 0.019 68.471 21.040 1.00 49.76 164 THR A O 1
ATOM 1283 N N . LYS A 1 165 ? -1.740 68.677 22.437 1.00 38.39 165 LYS A N 1
ATOM 1284 C CA . LYS A 1 165 ? -2.345 69.726 21.627 1.00 36.28 165 LYS A CA 1
ATOM 1285 C C . LYS A 1 165 ? -1.483 70.987 21.631 1.00 51.93 165 LYS A C 1
ATOM 1286 O O . LYS A 1 165 ? -1.363 71.659 20.600 1.00 48.32 165 LYS A O 1
ATOM 1292 N N . ALA A 1 166 ? -0.832 71.287 22.763 1.00 52.26 166 ALA A N 1
ATOM 1293 C CA . ALA A 1 166 ? -0.040 72.500 22.943 1.00 35.83 166 ALA A CA 1
ATOM 1294 C C . ALA A 1 166 ? 1.435 72.322 22.572 1.00 44.42 166 ALA A C 1
ATOM 1295 O O . ALA A 1 166 ? 2.290 73.044 23.107 1.00 43.18 166 ALA A O 1
ATOM 1297 N N . ASP A 1 167 ? 1.747 71.398 21.660 1.00 51.15 167 ASP A N 1
ATOM 1298 C CA . ASP A 1 167 ? 3.123 71.054 21.277 1.00 41.15 167 ASP A CA 1
ATOM 1299 C C . ASP A 1 167 ? 3.981 70.707 22.493 1.00 46.76 167 ASP A C 1
ATOM 1300 O O . ASP A 1 167 ? 5.077 71.235 22.693 1.00 47.08 167 ASP A O 1
ATOM 1305 N N . ARG A 1 168 ? 3.466 69.801 23.314 1.00 48.48 168 ARG A N 1
ATOM 1306 C CA . ARG A 1 168 ? 4.251 69.130 24.335 1.00 43.24 168 ARG A CA 1
ATOM 1307 C C . ARG A 1 168 ? 4.521 67.712 23.856 1.00 40.65 168 ARG A C 1
ATOM 1308 O O . ARG A 1 168 ? 3.635 67.060 23.290 1.00 48.86 168 ARG A O 1
ATOM 1316 N N . VAL A 1 169 ? 5.742 67.247 24.045 1.00 29.46 169 VAL A N 1
ATOM 1317 C CA . VAL A 1 169 ? 6.072 65.867 23.712 1.00 28.03 169 VAL A CA 1
ATOM 1318 C C . VAL A 1 169 ? 5.945 65.022 24.967 1.00 26.82 169 VAL A C 1
ATOM 1319 O O . VAL A 1 169 ? 6.410 65.409 26.043 1.00 36.12 169 VAL A O 1
ATOM 1323 N N . LEU A 1 170 ? 5.304 63.868 24.832 1.00 26.44 170 LEU A N 1
ATOM 1324 C CA . LEU A 1 170 ? 5.260 62.859 25.879 1.00 30.46 170 LEU A CA 1
ATOM 1325 C C . LEU A 1 170 ? 6.155 61.710 25.428 1.00 34.38 170 LEU A C 1
ATOM 1326 O O . LEU A 1 170 ? 5.997 61.193 24.314 1.00 37.95 170 LEU A O 1
ATOM 1331 N N . LEU A 1 171 ? 7.104 61.329 26.271 1.00 30.06 171 LEU A N 1
ATOM 1332 C CA . LEU A 1 171 ? 8.078 60.303 25.926 1.00 33.43 171 LEU A CA 1
ATOM 1333 C C . LEU A 1 171 ? 8.088 59.273 27.042 1.00 41.94 171 LEU A C 1
ATOM 1334 O O . LEU A 1 171 ? 8.091 59.645 28.224 1.00 46.53 171 LEU A O 1
ATOM 1339 N N . GLY A 1 172 ? 8.090 57.990 26.680 1.00 28.33 172 GLY A N 1
ATOM 1340 C CA . GLY A 1 172 ? 8.162 56.917 27.651 1.00 21.76 172 GLY A CA 1
ATOM 1341 C C . GLY A 1 172 ? 9.479 56.174 27.533 1.00 26.90 172 GLY A C 1
ATOM 1342 O O . GLY A 1 172 ? 10.021 56.006 26.433 1.00 25.84 172 GLY A O 1
ATOM 1343 N N . GLY A 1 173 ? 9.999 55.732 28.676 1.00 28.11 173 GLY A N 1
ATOM 1344 C CA . GLY A 1 173 ? 11.140 54.848 28.701 1.00 21.76 173 GLY A CA 1
ATOM 1345 C C . GLY A 1 173 ? 11.023 53.855 29.837 1.00 33.11 173 GLY A C 1
ATOM 1346 O O . GLY A 1 173 ? 11.013 54.213 31.020 1.00 36.44 173 GLY A O 1
ATOM 1347 N N . PRO A 1 174 ? 10.956 52.571 29.496 1.00 34.21 174 PRO A N 1
ATOM 1348 C CA . PRO A 1 174 ? 10.615 51.557 30.498 1.00 23.30 174 PRO A CA 1
ATOM 1349 C C . PRO A 1 174 ? 11.793 51.004 31.278 1.00 21.76 174 PRO A C 1
ATOM 1350 O O . PRO A 1 174 ? 11.605 50.049 32.036 1.00 30.93 174 PRO A O 1
ATOM 1354 N N . GLY A 1 175 ? 12.987 51.550 31.121 1.00 21.76 175 GLY A N 1
ATOM 1355 C CA . GLY A 1 175 ? 14.139 51.005 31.800 1.00 24.93 175 GLY A CA 1
ATOM 1356 C C . GLY A 1 175 ? 14.718 51.835 32.923 1.00 21.76 175 GLY A C 1
ATOM 1357 O O . GLY A 1 175 ? 15.689 51.404 33.552 1.00 37.99 175 GLY A O 1
ATOM 1358 N N . SER A 1 176 ? 14.169 53.012 33.197 1.00 24.92 176 SER A N 1
ATOM 1359 C CA . SER A 1 176 ? 14.708 53.848 34.258 1.00 25.83 176 SER A CA 1
ATOM 1360 C C . SER A 1 176 ? 14.472 53.202 35.611 1.00 34.80 176 SER A C 1
ATOM 1361 O O . SER A 1 176 ? 13.444 52.556 35.837 1.00 42.20 176 SER A O 1
ATOM 1364 N N . PHE A 1 177 ? 15.432 53.392 36.514 1.00 31.72 177 PHE A N 1
ATOM 1365 C CA . PHE A 1 177 ? 15.274 53.037 37.919 1.00 39.98 177 PHE A CA 1
ATOM 1366 C C . PHE A 1 177 ? 14.970 51.545 38.060 1.00 42.94 177 PHE A C 1
ATOM 1367 O O . PHE A 1 177 ? 13.910 51.139 38.541 1.00 33.75 177 PHE A O 1
ATOM 1375 N N . TYR A 1 178 ? 15.920 50.733 37.601 1.00 38.83 178 TYR A N 1
ATOM 1376 C CA . TYR A 1 178 ? 15.809 49.284 37.663 1.00 26.01 178 TYR A CA 1
ATOM 1377 C C . TYR A 1 178 ? 14.489 48.839 37.027 1.00 35.62 178 TYR A C 1
ATOM 1378 O O . TYR A 1 178 ? 13.715 48.050 37.572 1.00 35.07 178 TYR A O 1
ATOM 1387 N N . TRP A 1 179 ? 14.231 49.395 35.850 1.00 39.69 179 TRP A N 1
ATOM 1388 C CA . TRP A 1 179 ? 13.092 49.042 35.014 1.00 34.52 179 TRP A CA 1
ATOM 1389 C C . TRP A 1 179 ? 11.760 49.376 35.670 1.00 24.70 179 TRP A C 1
ATOM 1390 O O . TRP A 1 179 ? 10.738 48.777 35.345 1.00 24.31 179 TRP A O 1
ATOM 1401 N N . GLN A 1 180 ? 11.756 50.343 36.587 1.00 23.52 180 GLN A N 1
ATOM 1402 C CA . GLN A 1 180 ? 10.489 50.901 37.040 1.00 27.63 180 GLN A CA 1
ATOM 1403 C C . GLN A 1 180 ? 9.754 51.571 35.885 1.00 33.70 180 GLN A C 1
ATOM 1404 O O . GLN A 1 180 ? 8.518 51.535 35.822 1.00 27.93 180 GLN A O 1
ATOM 1410 N N . GLY A 1 181 ? 10.493 52.170 34.960 1.00 25.81 181 GLY A N 1
ATOM 1411 C CA . GLY A 1 181 ? 9.903 52.960 33.904 1.00 27.11 181 GLY A CA 1
ATOM 1412 C C . GLY A 1 181 ? 9.864 54.440 34.260 1.00 31.77 181 GLY A C 1
ATOM 1413 O O . GLY A 1 181 ? 10.017 54.844 35.420 1.00 36.03 181 GLY A O 1
ATOM 1414 N N . GLN A 1 182 ? 9.670 55.272 33.238 1.00 37.88 182 GLN A N 1
ATOM 1415 C CA . GLN A 1 182 ? 9.722 56.717 33.431 1.00 36.75 182 GLN A CA 1
ATOM 1416 C C . GLN A 1 182 ? 8.931 57.397 32.322 1.00 32.58 182 GLN A C 1
ATOM 1417 O O . GLN A 1 182 ? 8.945 56.944 31.174 1.00 25.72 182 GLN A O 1
ATOM 1423 N N . LEU A 1 183 ? 8.242 58.480 32.671 1.00 35.61 183 LEU A N 1
ATOM 1424 C CA . LEU A 1 183 ? 7.631 59.369 31.692 1.00 36.85 183 LEU A CA 1
ATOM 1425 C C . LEU A 1 183 ? 8.370 60.699 31.732 1.00 40.98 183 LEU A C 1
ATOM 1426 O O . LEU A 1 183 ? 8.652 61.221 32.814 1.00 38.30 183 LEU A O 1
ATOM 1431 N N . ILE A 1 184 ? 8.681 61.245 30.560 1.00 37.72 184 ILE A N 1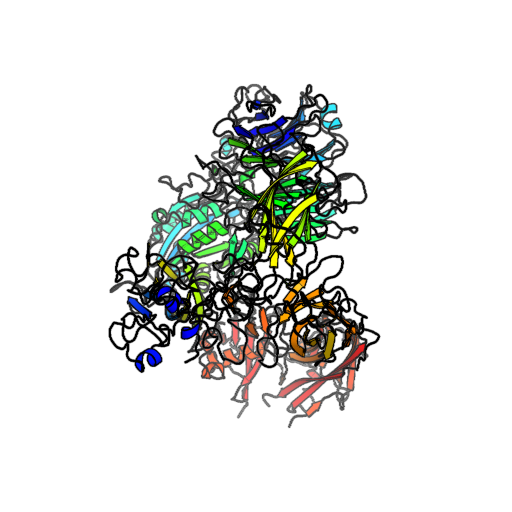
ATOM 1432 C CA . ILE A 1 184 ? 9.357 62.529 30.446 1.00 32.49 184 ILE A CA 1
ATOM 1433 C C . ILE A 1 184 ? 8.602 63.354 29.414 1.00 40.91 184 ILE A C 1
ATOM 1434 O O . ILE A 1 184 ? 8.394 62.893 28.288 1.00 53.26 184 ILE A O 1
ATOM 1439 N N . SER A 1 185 ? 8.186 64.561 29.791 1.00 37.35 185 SER A N 1
ATOM 1440 C CA . SER A 1 185 ? 7.471 65.465 28.895 1.00 42.33 185 SER A CA 1
ATOM 1441 C C . SER A 1 185 ? 8.237 66.773 28.757 1.00 40.78 185 SER A C 1
ATOM 1442 O O . SER A 1 185 ? 8.681 67.345 29.757 1.00 42.22 185 SER A O 1
ATOM 1445 N N . ASP A 1 186 ? 8.361 67.260 27.525 1.00 42.66 186 ASP A N 1
ATOM 1446 C CA . ASP A 1 186 ? 9.069 68.501 27.254 1.00 38.95 186 ASP A CA 1
ATOM 1447 C C . ASP A 1 186 ? 8.335 69.281 26.176 1.00 39.46 186 ASP A C 1
ATOM 1448 O O . ASP A 1 186 ? 7.812 68.689 25.231 1.00 43.89 186 ASP A O 1
ATOM 1453 N N . GLN A 1 187 ? 8.258 70.600 26.349 1.00 49.00 187 GLN A N 1
ATOM 1454 C CA . GLN A 1 187 ? 7.736 71.467 25.299 1.00 43.84 187 GLN A CA 1
ATOM 1455 C C . GLN A 1 187 ? 8.595 71.338 24.049 1.00 40.32 187 GLN A C 1
ATOM 1456 O O . GLN A 1 187 ? 9.814 71.146 24.130 1.00 37.78 187 GLN A O 1
ATOM 1462 N N . VAL A 1 188 ? 7.955 71.439 22.885 1.00 37.17 188 VAL A N 1
ATOM 1463 C CA . VAL A 1 188 ? 8.708 71.306 21.647 1.00 26.67 188 VAL A CA 1
ATOM 1464 C C . VAL A 1 188 ? 9.661 72.484 21.484 1.00 38.96 188 VAL A C 1
ATOM 1465 O O . VAL A 1 188 ? 10.815 72.318 21.063 1.00 38.63 188 VAL A O 1
ATOM 1469 N N . ALA A 1 189 ? 9.205 73.687 21.857 1.00 42.92 189 ALA A N 1
ATOM 1470 C CA . ALA A 1 189 ? 10.025 74.882 21.700 1.00 32.67 189 ALA A CA 1
ATOM 1471 C C . ALA A 1 189 ? 11.306 74.789 22.516 1.00 48.38 189 ALA A C 1
ATOM 1472 O O . ALA A 1 189 ? 12.380 75.186 22.047 1.00 49.23 189 ALA A O 1
ATOM 1474 N N . GLU A 1 190 ? 11.211 74.281 23.749 1.00 47.76 190 GLU A N 1
ATOM 1475 C CA . GLU A 1 190 ? 12.411 74.111 24.557 1.00 41.21 190 GLU A CA 1
ATOM 1476 C C . GLU A 1 190 ? 13.357 73.095 23.936 1.00 41.48 190 GLU A C 1
ATOM 1477 O O . GLU A 1 190 ? 14.579 73.232 24.067 1.00 47.33 190 GLU A O 1
ATOM 1483 N N . ILE A 1 191 ? 12.819 72.080 23.254 1.00 35.31 191 ILE A N 1
ATOM 1484 C CA . ILE A 1 191 ? 13.673 71.044 22.682 1.00 35.91 191 ILE A CA 1
ATOM 1485 C C . ILE A 1 191 ? 14.572 71.628 21.602 1.00 40.79 191 ILE A C 1
ATOM 1486 O O . ILE A 1 191 ? 15.750 71.266 21.484 1.00 45.66 191 ILE A O 1
ATOM 1491 N N . VAL A 1 192 ? 14.038 72.550 20.809 1.00 43.10 192 VAL A N 1
ATOM 1492 C CA . VAL A 1 192 ? 14.823 73.147 19.742 1.00 43.97 192 VAL A CA 1
ATOM 1493 C C . VAL A 1 192 ? 15.601 74.376 20.222 1.00 50.60 192 VAL A C 1
ATOM 1494 O O . VAL A 1 192 ? 16.750 74.574 19.812 1.00 59.71 192 VAL A O 1
ATOM 1498 N N . SER A 1 193 ? 15.027 75.178 21.128 1.00 44.33 193 SER A N 1
ATOM 1499 C CA . SER A 1 193 ? 15.703 76.379 21.620 1.00 46.65 193 SER A CA 1
ATOM 1500 C C . SER A 1 193 ? 16.878 76.064 22.544 1.00 51.74 193 SER A C 1
ATOM 1501 O O . SER A 1 193 ? 17.783 76.895 22.680 1.00 59.89 193 SER A O 1
ATOM 1504 N N . LYS A 1 194 ? 16.893 74.889 23.170 1.00 52.43 194 LYS A N 1
ATOM 1505 C CA . LYS A 1 194 ? 17.966 74.486 24.065 1.00 30.87 194 LYS A CA 1
ATOM 1506 C C . LYS A 1 194 ? 18.976 73.550 23.402 1.00 40.15 194 LYS A C 1
ATOM 1507 O O . LYS A 1 194 ? 19.961 73.169 24.047 1.00 31.45 194 LYS A O 1
ATOM 1513 N N . TYR A 1 195 ? 18.760 73.150 22.144 1.00 33.46 195 TYR A N 1
ATOM 1514 C CA . TYR A 1 195 ? 19.664 72.183 21.529 1.00 34.38 195 TYR A CA 1
ATOM 1515 C C . TYR A 1 195 ? 21.062 72.778 21.375 1.00 36.97 195 TYR A C 1
ATOM 1516 O O . TYR A 1 195 ? 21.226 73.914 20.916 1.00 63.60 195 TYR A O 1
ATOM 1525 N N . ASP A 1 196 ? 22.068 71.997 21.765 1.00 27.41 196 ASP A N 1
ATOM 1526 C CA . ASP A 1 196 ? 23.471 72.414 21.755 1.00 36.58 196 ASP A CA 1
ATOM 1527 C C . ASP A 1 196 ? 24.308 71.210 21.332 1.00 36.44 196 ASP A C 1
ATOM 1528 O O . ASP A 1 196 ? 24.572 70.315 22.149 1.00 46.91 196 ASP A O 1
ATOM 1533 N N . PRO A 1 197 ? 24.745 71.156 20.072 1.00 34.52 197 PRO A N 1
ATOM 1534 C CA . PRO A 1 197 ? 25.445 69.950 19.571 1.00 35.99 197 PRO A CA 1
ATOM 1535 C C . PRO A 1 197 ? 26.730 69.594 20.298 1.00 44.24 197 PRO A C 1
ATOM 1536 O O . PRO A 1 197 ? 27.209 68.459 20.150 1.00 44.41 197 PRO A O 1
ATOM 1540 N N . ASN A 1 198 ? 27.311 70.520 21.062 1.00 50.90 198 ASN A N 1
ATOM 1541 C CA . ASN A 1 198 ? 28.501 70.249 21.859 1.00 47.35 198 ASN A CA 1
ATOM 1542 C C . ASN A 1 198 ? 28.181 69.773 23.266 1.00 48.09 198 ASN A C 1
ATOM 1543 O O . ASN A 1 198 ? 29.104 69.395 23.996 1.00 55.43 198 ASN A O 1
ATOM 1548 N N . VAL A 1 199 ? 26.911 69.807 23.663 1.00 37.79 199 VAL A N 1
ATOM 1549 C CA . VAL A 1 199 ? 26.455 69.363 24.975 1.00 38.13 199 VAL A CA 1
ATOM 1550 C C . VAL A 1 199 ? 25.682 68.063 24.799 1.00 50.52 199 VAL A C 1
ATOM 1551 O O . VAL A 1 199 ? 24.725 68.006 24.018 1.00 65.01 199 VAL A O 1
ATOM 1555 N N . TYR A 1 200 ? 26.075 67.030 25.545 1.00 44.07 200 TYR A N 1
ATOM 1556 C CA . TYR A 1 200 ? 25.444 65.720 25.411 1.00 43.31 200 TYR A CA 1
ATOM 1557 C C . TYR A 1 200 ? 24.262 65.542 26.365 1.00 48.81 200 TYR A C 1
ATOM 1558 O O . TYR A 1 200 ? 23.300 64.839 26.036 1.00 46.64 200 TYR A O 1
ATOM 1567 N N . SER A 1 201 ? 24.317 66.150 27.551 1.00 44.08 201 SER A N 1
ATOM 1568 C CA . SER A 1 201 ? 23.249 66.047 28.542 1.00 45.59 201 SER A CA 1
ATOM 1569 C C . SER A 1 201 ? 22.649 67.439 28.692 1.00 39.46 201 SER A C 1
ATOM 1570 O O . SER A 1 201 ? 23.225 68.295 29.370 1.00 58.98 201 SER A O 1
ATOM 1573 N N . ILE A 1 202 ? 21.502 67.671 28.063 1.00 35.94 202 ILE A N 1
ATOM 1574 C CA . ILE A 1 202 ? 20.870 68.988 28.024 1.00 39.60 202 ILE A CA 1
ATOM 1575 C C . ILE A 1 202 ? 19.722 69.009 29.022 1.00 42.70 202 ILE A C 1
ATOM 1576 O O . ILE A 1 202 ? 18.937 68.055 29.098 1.00 58.18 202 ILE A O 1
ATOM 1581 N N . LYS A 1 203 ? 19.642 70.083 29.803 1.00 42.15 203 LYS A N 1
ATOM 1582 C CA . LYS A 1 203 ? 18.522 70.319 30.704 1.00 53.75 203 LYS A CA 1
ATOM 1583 C C . LYS A 1 203 ? 17.534 71.253 30.022 1.00 51.26 203 LYS A C 1
ATOM 1584 O O . LYS A 1 203 ? 17.921 72.315 29.523 1.00 58.63 203 LYS A O 1
ATOM 1590 N N . TYR A 1 204 ? 16.267 70.852 29.999 1.00 58.42 204 TYR A N 1
ATOM 1591 C CA . TYR A 1 204 ? 15.190 71.639 29.414 1.00 58.73 204 TYR A CA 1
ATOM 1592 C C . TYR A 1 204 ? 14.367 72.237 30.548 1.00 55.71 204 TYR A C 1
ATOM 1593 O O . TYR A 1 204 ? 14.008 71.534 31.499 1.00 50.62 204 TYR A O 1
ATOM 1602 N N . ASN A 1 205 ? 14.112 73.538 30.474 1.00 55.35 205 ASN A N 1
ATOM 1603 C CA . ASN A 1 205 ? 13.193 74.136 31.425 1.00 54.47 205 ASN A CA 1
ATOM 1604 C C . ASN A 1 205 ? 11.776 73.671 31.121 1.00 61.23 205 ASN A C 1
ATOM 1605 O O . ASN A 1 205 ? 11.459 73.252 30.005 1.00 71.53 205 ASN A O 1
ATOM 1610 N N . ASN A 1 206 ? 10.924 73.737 32.142 1.00 63.35 206 ASN A N 1
ATOM 1611 C CA . ASN A 1 206 ? 9.538 73.267 32.089 1.00 69.05 206 ASN A CA 1
ATOM 1612 C C . ASN A 1 206 ? 9.442 71.771 31.800 1.00 53.35 206 ASN A C 1
ATOM 1613 O O . ASN A 1 206 ? 8.438 71.310 31.246 1.00 50.26 206 ASN A O 1
ATOM 1618 N N . GLN A 1 207 ? 10.471 70.996 32.135 1.00 42.28 207 GLN A N 1
ATOM 1619 C CA . GLN A 1 207 ? 10.404 69.555 31.947 1.00 44.28 207 GLN A CA 1
ATOM 1620 C C . GLN A 1 207 ? 9.549 68.927 33.040 1.00 47.11 207 GLN A C 1
ATOM 1621 O O . GLN A 1 207 ? 9.718 69.218 34.227 1.00 54.49 207 GLN A O 1
ATOM 1627 N N . LEU A 1 208 ? 8.625 68.066 32.629 1.00 40.08 208 LEU A N 1
ATOM 1628 C CA . LEU A 1 208 ? 7.863 67.217 33.531 1.00 33.74 208 LEU A CA 1
ATOM 1629 C C . LEU A 1 208 ? 8.423 65.803 33.460 1.00 46.05 208 LEU A C 1
ATOM 1630 O O . LEU A 1 208 ? 8.729 65.303 32.371 1.00 56.03 208 LEU A O 1
ATOM 1635 N N . ALA A 1 209 ? 8.578 65.162 34.617 1.00 42.37 209 ALA A N 1
ATOM 1636 C CA . ALA A 1 209 ? 9.165 63.832 34.622 1.00 36.11 209 ALA A CA 1
ATOM 1637 C C . ALA A 1 209 ? 8.802 63.110 35.915 1.00 36.94 209 ALA A C 1
ATOM 1638 O O . ALA A 1 209 ? 8.719 63.734 36.980 1.00 39.94 209 ALA A O 1
ATOM 1640 N N . THR A 1 210 ? 8.569 61.800 35.807 1.00 35.87 210 THR A N 1
ATOM 1641 C CA . THR A 1 210 ? 8.395 60.976 36.991 1.00 31.12 210 THR A CA 1
ATOM 1642 C C . THR A 1 210 ? 9.760 60.695 37.603 1.00 40.15 210 THR A C 1
ATOM 1643 O O . THR A 1 210 ? 10.797 60.797 36.944 1.00 46.54 210 THR A O 1
ATOM 1647 N N . ARG A 1 211 ? 9.755 60.380 38.890 1.00 44.39 211 ARG A N 1
ATOM 1648 C CA . ARG A 1 211 ? 10.968 60.173 39.664 1.00 39.48 211 ARG A CA 1
ATOM 1649 C C . ARG A 1 211 ? 11.025 58.716 40.108 1.00 36.02 211 ARG A C 1
ATOM 1650 O O . ARG A 1 211 ? 10.006 58.022 40.125 1.00 42.16 211 ARG A O 1
ATOM 1658 N N . THR A 1 212 ? 12.230 58.246 40.441 1.00 32.13 212 THR A N 1
ATOM 1659 C CA . THR A 1 212 ? 12.390 56.897 40.975 1.00 21.76 212 THR A CA 1
ATOM 1660 C C . THR A 1 212 ? 11.543 56.712 42.232 1.00 30.96 212 THR A C 1
ATOM 1661 O O . THR A 1 212 ? 11.315 57.652 42.997 1.00 52.40 212 THR A O 1
ATOM 1665 N N . ALA A 1 213 ? 11.082 55.485 42.456 1.00 26.05 213 ALA A N 1
ATOM 1666 C CA . ALA A 1 213 ? 10.282 55.163 43.636 1.00 28.24 213 ALA A CA 1
ATOM 1667 C C . ALA A 1 213 ? 10.964 54.041 44.416 1.00 38.08 213 ALA A C 1
ATOM 1668 O O . ALA A 1 213 ? 12.137 53.733 44.196 1.00 38.93 213 ALA A O 1
ATOM 1670 N N . GLN A 1 214 ? 10.227 53.468 45.368 1.00 46.99 214 GLN A N 1
ATOM 1671 C CA . GLN A 1 214 ? 10.733 52.376 46.187 1.00 46.56 214 GLN A CA 1
ATOM 1672 C C . GLN A 1 214 ? 11.075 51.173 45.303 1.00 44.56 214 GLN A C 1
ATOM 1673 O O . GLN A 1 214 ? 10.505 50.985 44.225 1.00 48.34 214 GLN A O 1
ATOM 1679 N N . ALA A 1 215 ? 11.990 50.325 45.785 1.00 45.74 215 ALA A N 1
ATOM 1680 C CA . ALA A 1 215 ? 12.445 49.183 44.991 1.00 33.76 215 ALA A CA 1
ATOM 1681 C C . ALA A 1 215 ? 11.347 48.160 44.722 1.00 35.04 215 ALA A C 1
ATOM 1682 O O . ALA A 1 215 ? 11.552 47.267 43.892 1.00 40.67 215 ALA A O 1
ATOM 1684 N N . ILE A 1 216 ? 10.195 48.270 45.391 1.00 36.68 216 ILE A N 1
ATOM 1685 C CA . ILE A 1 216 ? 9.096 47.334 45.166 1.00 38.00 216 ILE A CA 1
ATOM 1686 C C . ILE A 1 216 ? 8.554 47.485 43.751 1.00 36.80 216 ILE A C 1
ATOM 1687 O O . ILE A 1 216 ? 8.028 46.531 43.171 1.00 35.92 216 ILE A O 1
ATOM 1692 N N . PHE A 1 217 ? 8.696 48.675 43.166 1.00 41.36 217 PHE A N 1
ATOM 1693 C CA . PHE A 1 217 ? 8.179 48.978 41.842 1.00 21.76 217 PHE A CA 1
ATOM 1694 C C . PHE A 1 217 ? 9.152 48.618 40.721 1.00 23.56 217 PHE A C 1
ATOM 1695 O O . PHE A 1 217 ? 8.844 48.871 39.552 1.00 33.34 217 PHE A O 1
ATOM 1703 N N . ASP A 1 218 ? 10.307 48.031 41.030 1.00 32.66 218 ASP A N 1
ATOM 1704 C CA . ASP A 1 218 ? 11.254 47.682 39.977 1.00 32.96 218 ASP A CA 1
ATOM 1705 C C . ASP A 1 218 ? 10.625 46.705 38.988 1.00 38.38 218 ASP A C 1
ATOM 1706 O O . ASP A 1 218 ? 9.741 45.917 39.336 1.00 48.91 218 ASP A O 1
ATOM 1711 N N . ASP A 1 219 ? 11.071 46.788 37.735 1.00 33.07 219 ASP A N 1
ATOM 1712 C CA . ASP A 1 219 ? 10.630 45.884 36.673 1.00 34.29 219 ASP A CA 1
ATOM 1713 C C . ASP A 1 219 ? 9.126 46.010 36.389 1.00 27.90 219 ASP A C 1
ATOM 1714 O O . ASP A 1 219 ? 8.414 45.013 36.249 1.00 33.04 219 ASP A O 1
ATOM 1719 N N . SER A 1 220 ? 8.638 47.251 36.299 1.00 26.59 220 SER A N 1
ATOM 1720 C CA . SER A 1 220 ? 7.245 47.498 35.931 1.00 25.32 220 SER A CA 1
ATOM 1721 C C . SER A 1 220 ? 7.063 47.985 34.500 1.00 30.81 220 SER A C 1
ATOM 1722 O O . SER A 1 220 ? 5.980 47.814 33.937 1.00 34.44 220 SER A O 1
ATOM 1725 N N . TYR A 1 221 ? 8.083 48.593 33.905 1.00 24.74 221 TYR A N 1
ATOM 1726 C CA . TYR A 1 221 ? 8.093 48.939 32.488 1.00 21.76 221 TYR A CA 1
ATOM 1727 C C . TYR A 1 221 ? 7.083 50.053 32.196 1.00 31.13 221 TYR A C 1
ATOM 1728 O O . TYR A 1 221 ? 6.403 50.039 31.166 1.00 31.05 221 TYR A O 1
ATOM 1737 N N . LEU A 1 222 ? 6.974 51.021 33.113 1.00 30.81 222 LEU A N 1
ATOM 1738 C CA . LEU A 1 222 ? 6.220 52.238 32.832 1.00 21.76 222 LEU A CA 1
ATOM 1739 C C . LEU A 1 222 ? 6.793 52.923 31.593 1.00 28.52 222 LEU A C 1
ATOM 1740 O O . LEU A 1 222 ? 8.011 53.072 31.458 1.00 33.29 222 LEU A O 1
ATOM 1745 N N . GLY A 1 223 ? 5.916 53.318 30.673 1.00 28.59 223 GLY A N 1
ATOM 1746 C CA . GLY A 1 223 ? 6.341 53.894 29.414 1.00 25.53 223 GLY A CA 1
ATOM 1747 C C . GLY A 1 223 ? 6.453 52.910 28.267 1.00 33.37 223 GLY A C 1
ATOM 1748 O O . GLY A 1 223 ? 6.972 53.283 27.206 1.00 23.62 223 GLY A O 1
ATOM 1749 N N . TYR A 1 224 ? 6.026 51.655 28.465 1.00 34.14 224 TYR A N 1
ATOM 1750 C CA . TYR A 1 224 ? 5.870 50.729 27.350 1.00 21.76 224 TYR A CA 1
ATOM 1751 C C . TYR A 1 224 ? 4.957 51.314 26.284 1.00 21.76 224 TYR A C 1
ATOM 1752 O O . TYR A 1 224 ? 5.216 51.171 25.084 1.00 27.27 224 TYR A O 1
ATOM 1761 N N . SER A 1 225 ? 3.889 51.987 26.704 1.00 21.76 225 SER A N 1
ATOM 1762 C CA . SER A 1 225 ? 2.958 52.626 25.789 1.00 23.19 225 SER A CA 1
ATOM 1763 C C . SER A 1 225 ? 2.562 53.977 26.361 1.00 33.00 225 SER A C 1
ATOM 1764 O O . SER A 1 225 ? 2.583 54.173 27.579 1.00 36.88 225 SER A O 1
ATOM 1767 N N . VAL A 1 226 ? 2.210 54.915 25.477 1.00 30.85 226 VAL A N 1
ATOM 1768 C CA . VAL A 1 226 ? 1.747 56.239 25.888 1.00 32.98 226 VAL A CA 1
ATOM 1769 C C . VAL A 1 226 ? 0.578 56.688 25.017 1.00 23.04 226 VAL A C 1
ATOM 1770 O O . VAL A 1 226 ? 0.475 56.334 23.838 1.00 37.80 226 VAL A O 1
ATOM 1774 N N . ALA A 1 227 ? -0.316 57.469 25.614 1.00 21.76 227 ALA A N 1
ATOM 1775 C CA . ALA A 1 227 ? -1.368 58.131 24.860 1.00 25.36 227 ALA A CA 1
ATOM 1776 C C . ALA A 1 227 ? -1.756 59.400 25.608 1.00 37.58 227 ALA A C 1
ATOM 1777 O O . ALA A 1 227 ? -1.438 59.564 26.791 1.00 32.95 227 ALA A O 1
ATOM 1779 N N . VAL A 1 228 ? -2.436 60.314 24.920 1.00 23.82 228 VAL A N 1
ATOM 1780 C CA . VAL A 1 228 ? -2.717 61.608 25.526 1.00 21.76 228 VAL A CA 1
ATOM 1781 C C . VAL A 1 228 ? -4.199 61.912 25.411 1.00 34.04 228 VAL A C 1
ATOM 1782 O O . VAL A 1 228 ? -4.881 61.469 24.480 1.00 39.50 228 VAL A O 1
ATOM 1786 N N . GLY A 1 229 ? -4.696 62.666 26.379 1.00 37.79 229 GLY A N 1
ATOM 1787 C CA . GLY A 1 229 ? -6.102 63.011 26.424 1.00 26.91 229 GLY A CA 1
ATOM 1788 C C . GLY A 1 229 ? -6.368 63.747 27.716 1.00 35.84 229 GLY A C 1
ATOM 1789 O O . GLY A 1 229 ? -5.639 63.600 28.703 1.00 49.19 229 GLY A O 1
ATOM 1790 N N . ASP A 1 230 ? -7.427 64.545 27.699 1.00 34.71 230 ASP A N 1
ATOM 1791 C CA . ASP A 1 230 ? -7.746 65.368 28.853 1.00 48.12 230 ASP A CA 1
ATOM 1792 C C . ASP A 1 230 ? -8.744 64.631 29.741 1.00 48.34 230 ASP A C 1
ATOM 1793 O O . ASP A 1 230 ? -9.846 64.293 29.291 1.00 49.22 230 ASP A O 1
ATOM 1798 N N . PHE A 1 231 ? -8.351 64.383 31.001 1.00 44.42 231 PHE A N 1
ATOM 1799 C CA . PHE A 1 231 ? -9.195 63.711 31.988 1.00 53.18 231 PHE A CA 1
ATOM 1800 C C . PHE A 1 231 ? -9.432 64.569 33.229 1.00 54.32 231 PHE A C 1
ATOM 1801 O O . PHE A 1 231 ? -9.771 64.036 34.291 1.00 64.32 231 PHE A O 1
ATOM 1809 N N . ASN A 1 232 ? -9.288 65.891 33.103 1.00 63.83 232 ASN A N 1
ATOM 1810 C CA . ASN A 1 232 ? -9.461 66.842 34.201 1.00 61.27 232 ASN A CA 1
ATOM 1811 C C . ASN A 1 232 ? -10.325 68.004 33.714 1.00 59.77 232 ASN A C 1
ATOM 1812 O O . ASN A 1 232 ? -10.935 67.915 32.644 1.00 64.52 232 ASN A O 1
ATOM 1817 N N . GLY A 1 233 ? -10.411 69.088 34.482 1.00 64.58 233 GLY A N 1
ATOM 1818 C CA . GLY A 1 233 ? -11.147 70.247 34.002 1.00 74.89 233 GLY A CA 1
ATOM 1819 C C . GLY A 1 233 ? -10.441 70.966 32.864 1.00 63.69 233 GLY A C 1
ATOM 1820 O O . GLY A 1 233 ? -11.070 71.323 31.861 1.00 57.30 233 GLY A O 1
ATOM 1821 N N . ASP A 1 234 ? -9.124 71.156 32.988 1.00 52.20 234 ASP A N 1
ATOM 1822 C CA . ASP A 1 234 ? -8.377 72.030 32.090 1.00 57.05 234 ASP A CA 1
ATOM 1823 C C . ASP A 1 234 ? -8.510 71.565 30.643 1.00 56.85 234 ASP A C 1
ATOM 1824 O O . ASP A 1 234 ? -8.991 70.471 30.353 1.00 65.92 234 ASP A O 1
ATOM 1829 N N . GLY A 1 235 ? -8.114 72.431 29.723 1.00 53.64 235 GLY A N 1
ATOM 1830 C CA . GLY A 1 235 ? -8.044 71.985 28.347 1.00 63.20 235 GLY A CA 1
ATOM 1831 C C . GLY A 1 235 ? -6.781 71.233 27.999 1.00 64.06 235 GLY A C 1
ATOM 1832 O O . GLY A 1 235 ? -6.660 70.714 26.882 1.00 61.36 235 GLY A O 1
ATOM 1833 N N . ILE A 1 236 ? -5.842 71.175 28.938 1.00 62.29 236 ILE A N 1
ATOM 1834 C CA . ILE A 1 236 ? -4.511 70.628 28.695 1.00 65.83 236 ILE A CA 1
ATOM 1835 C C . ILE A 1 236 ? -4.587 69.108 28.673 1.00 65.92 236 ILE A C 1
ATOM 1836 O O . ILE A 1 236 ? -5.196 68.494 29.559 1.00 66.61 236 ILE A O 1
ATOM 1841 N N . ASP A 1 237 ? -3.967 68.499 27.663 1.00 65.87 237 ASP A N 1
ATOM 1842 C CA . ASP A 1 237 ? -3.912 67.043 27.564 1.00 58.42 237 ASP A CA 1
ATOM 1843 C C . ASP A 1 237 ? -3.111 66.447 28.721 1.00 50.57 237 ASP A C 1
ATOM 1844 O O . ASP A 1 237 ? -2.069 66.979 29.121 1.00 46.51 237 ASP A O 1
ATOM 1849 N N . ASP A 1 238 ? -3.606 65.337 29.260 1.00 49.28 238 ASP A N 1
ATOM 1850 C CA . ASP A 1 238 ? -2.977 64.644 30.373 1.00 36.39 238 ASP A CA 1
ATOM 1851 C C . ASP A 1 238 ? -2.394 63.324 29.884 1.00 34.91 238 ASP A C 1
ATOM 1852 O O . ASP A 1 238 ? -2.737 62.833 28.803 1.00 35.96 238 ASP A O 1
ATOM 1857 N N . PHE A 1 239 ? -1.498 62.750 30.686 1.00 38.22 239 PHE A N 1
ATOM 1858 C CA . PHE A 1 239 ? -0.599 61.690 30.227 1.00 39.73 239 PHE A CA 1
ATOM 1859 C C . PHE A 1 239 ? -1.110 60.301 30.621 1.00 39.23 239 PHE A C 1
ATOM 1860 O O . PHE A 1 239 ? -1.269 60.009 31.812 1.00 39.40 239 PHE A O 1
ATOM 1868 N N . VAL A 1 240 ? -1.339 59.442 29.623 1.00 21.76 240 VAL A N 1
ATOM 1869 C CA . VAL A 1 240 ? -1.750 58.055 29.829 1.00 23.51 240 VAL A CA 1
ATOM 1870 C C . VAL A 1 240 ? -0.604 57.146 29.415 1.00 33.21 240 VAL A C 1
ATOM 1871 O O . VAL A 1 240 ? -0.098 57.251 28.290 1.00 42.56 240 VAL A O 1
ATOM 1875 N N . SER A 1 241 ? -0.215 56.230 30.299 1.00 23.93 241 SER A N 1
ATOM 1876 C CA . SER A 1 241 ? 0.867 55.320 29.960 1.00 23.68 241 SER A CA 1
ATOM 1877 C C . SER A 1 241 ? 0.574 53.920 30.473 1.00 30.93 241 SER A C 1
ATOM 1878 O O . SER A 1 241 ? -0.088 53.730 31.505 1.00 26.83 241 SER A O 1
ATOM 1881 N N . GLY A 1 242 ? 1.085 52.939 29.732 1.00 21.76 242 GLY A N 1
ATOM 1882 C CA . GLY A 1 242 ? 0.871 51.550 30.059 1.00 22.47 242 GLY A CA 1
ATOM 1883 C C . GLY A 1 242 ? 2.062 51.035 30.841 1.00 31.49 242 GLY A C 1
ATOM 1884 O O . GLY A 1 242 ? 3.215 51.274 30.464 1.00 30.01 242 GLY A O 1
ATOM 1885 N N . VAL A 1 243 ? 1.774 50.339 31.936 1.00 35.97 243 VAL A N 1
ATOM 1886 C CA . VAL A 1 243 ? 2.850 49.763 32.735 1.00 39.54 243 VAL A CA 1
ATOM 1887 C C . VAL A 1 243 ? 2.493 48.299 32.981 1.00 27.65 243 VAL A C 1
ATOM 1888 O O . VAL A 1 243 ? 1.901 47.941 34.009 1.00 33.39 243 VAL A O 1
ATOM 1892 N N . PRO A 1 244 ? 2.858 47.417 32.047 1.00 21.76 244 PRO A N 1
ATOM 1893 C CA . PRO A 1 244 ? 2.282 46.068 32.005 1.00 34.97 244 PRO A CA 1
ATOM 1894 C C . PRO A 1 244 ? 2.923 45.022 32.908 1.00 33.71 244 PRO A C 1
ATOM 1895 O O . PRO A 1 244 ? 2.347 43.932 33.058 1.00 41.58 244 PRO A O 1
ATOM 1899 N N . ARG A 1 245 ? 4.084 45.289 33.492 1.00 27.48 245 ARG A N 1
ATOM 1900 C CA . ARG A 1 245 ? 4.646 44.399 34.497 1.00 26.62 245 ARG A CA 1
ATOM 1901 C C . ARG A 1 245 ? 4.331 44.842 35.914 1.00 34.26 245 ARG A C 1
ATOM 1902 O O . ARG A 1 245 ? 4.653 44.114 36.857 1.00 43.76 245 ARG A O 1
ATOM 1910 N N . ALA A 1 246 ? 3.695 45.999 36.082 1.00 29.30 246 ALA A N 1
ATOM 1911 C CA . ALA A 1 246 ? 3.360 46.491 37.404 1.00 38.65 246 ALA A CA 1
ATOM 1912 C C . ALA A 1 246 ? 2.469 45.496 38.143 1.00 41.07 246 ALA A C 1
ATOM 1913 O O . ALA A 1 246 ? 1.943 44.534 37.570 1.00 31.24 246 ALA A O 1
ATOM 1915 N N . ALA A 1 247 ? 2.330 45.745 39.445 1.00 39.82 247 ALA A N 1
ATOM 1916 C CA . ALA A 1 247 ? 1.343 45.098 40.304 1.00 24.02 247 ALA A CA 1
ATOM 1917 C C . ALA A 1 247 ? 1.402 43.579 40.179 1.00 37.78 247 ALA A C 1
ATOM 1918 O O . ALA A 1 247 ? 0.466 42.933 39.708 1.00 34.31 247 ALA A O 1
ATOM 1920 N N . ARG A 1 248 ? 2.544 43.029 40.598 1.00 37.89 248 ARG A N 1
ATOM 1921 C CA . ARG A 1 248 ? 2.771 41.584 40.665 1.00 38.10 248 ARG A CA 1
ATOM 1922 C C . ARG A 1 248 ? 2.442 40.903 39.334 1.00 34.68 248 ARG A C 1
ATOM 1923 O O . ARG A 1 248 ? 2.062 39.732 39.306 1.00 47.37 248 ARG A O 1
ATOM 1931 N N . THR A 1 249 ? 2.635 41.629 38.220 1.00 26.06 249 THR A N 1
ATOM 1932 C CA . THR A 1 249 ? 2.402 41.212 36.821 1.00 22.20 249 THR A CA 1
ATOM 1933 C C . THR A 1 249 ? 0.933 41.289 36.417 1.00 27.61 249 THR A C 1
ATOM 1934 O O . THR A 1 249 ? 0.591 40.904 35.289 1.00 32.75 249 THR A O 1
ATOM 1938 N N . LEU A 1 250 ? 0.051 41.820 37.268 1.00 30.24 250 LEU A N 1
ATOM 1939 C CA . LEU A 1 250 ? -1.300 42.133 36.804 1.00 36.61 250 LEU A CA 1
ATOM 1940 C C . LEU A 1 250 ? -1.276 43.185 35.707 1.00 42.84 250 LEU A C 1
ATOM 1941 O O . LEU A 1 250 ? -2.111 43.159 34.791 1.00 35.38 250 LEU A O 1
ATOM 1946 N N . GLY A 1 251 ? -0.344 44.121 35.790 1.00 39.93 251 GLY A N 1
ATOM 1947 C CA . GLY A 1 251 ? -0.294 45.238 34.862 1.00 24.55 251 GLY A CA 1
ATOM 1948 C C . GLY A 1 251 ? -1.202 46.368 35.301 1.00 28.69 251 GLY A C 1
ATOM 1949 O O . GLY A 1 251 ? -2.254 46.170 35.916 1.00 32.08 251 GLY A O 1
ATOM 1950 N N . MET A 1 252 ? -0.780 47.586 34.986 1.00 35.73 252 MET A N 1
ATOM 1951 C CA . MET A 1 252 ? -1.507 48.770 35.399 1.00 21.76 252 MET A CA 1
ATOM 1952 C C . MET A 1 252 ? -1.394 49.812 34.294 1.00 27.67 252 MET A C 1
ATOM 1953 O O . MET A 1 252 ? -0.629 49.650 33.338 1.00 33.50 252 MET A O 1
ATOM 1958 N N . VAL A 1 253 ? -2.154 50.899 34.432 1.00 33.97 253 VAL A N 1
ATOM 1959 C CA . VAL A 1 253 ? -2.117 52.021 33.495 1.00 27.44 253 VAL A CA 1
ATOM 1960 C C . VAL A 1 253 ? -2.149 53.303 34.311 1.00 27.95 253 VAL A C 1
ATOM 1961 O O . VAL A 1 253 ? -3.130 53.564 35.016 1.00 34.85 253 VAL A O 1
ATOM 1965 N N . TYR A 1 254 ? -1.085 54.098 34.228 1.00 32.94 254 TYR A N 1
ATOM 1966 C CA . TYR A 1 254 ? -0.984 55.328 35.004 1.00 26.03 254 TYR A CA 1
ATOM 1967 C C . TYR A 1 254 ? -1.490 56.493 34.162 1.00 36.41 254 TYR A C 1
ATOM 1968 O O . TYR A 1 254 ? -1.144 56.602 32.982 1.00 39.19 254 TYR A O 1
ATOM 1977 N N . ILE A 1 255 ? -2.320 57.350 34.758 1.00 46.38 255 ILE A N 1
ATOM 1978 C CA . ILE A 1 255 ? -2.740 58.605 34.138 1.00 43.95 255 ILE A CA 1
ATOM 1979 C C . ILE A 1 255 ? -2.160 59.757 34.949 1.00 43.63 255 ILE A C 1
ATOM 1980 O O . ILE A 1 255 ? -2.494 59.921 36.129 1.00 46.45 255 ILE A O 1
ATOM 1985 N N . TYR A 1 256 ? -1.298 60.555 34.317 1.00 41.28 256 TYR A N 1
ATOM 1986 C CA . TYR A 1 256 ? -0.652 61.701 34.946 1.00 42.74 256 TYR A CA 1
ATOM 1987 C C . TYR A 1 256 ? -1.256 63.000 34.414 1.00 52.72 256 TYR A C 1
ATOM 1988 O O . TYR A 1 256 ? -1.747 63.064 33.283 1.00 54.39 256 TYR A O 1
ATOM 1997 N N . ASP A 1 257 ? -1.230 64.031 35.252 1.00 56.31 257 ASP A N 1
ATOM 1998 C CA . ASP A 1 257 ? -1.693 65.353 34.856 1.00 42.48 257 ASP A CA 1
ATOM 1999 C C . ASP A 1 257 ? -0.754 65.952 33.816 1.00 50.84 257 ASP A C 1
ATOM 2000 O O . ASP A 1 257 ? 0.443 65.660 33.783 1.00 49.76 257 ASP A O 1
ATOM 2005 N N . GLY A 1 258 ? -1.315 66.801 32.952 1.00 60.85 258 GLY A N 1
ATOM 2006 C CA . GLY A 1 258 ? -0.517 67.486 31.951 1.00 44.62 258 GLY A CA 1
ATOM 2007 C C . GLY A 1 258 ? 0.192 68.725 32.450 1.00 53.57 258 GLY A C 1
ATOM 2008 O O . GLY A 1 258 ? 1.162 69.158 31.821 1.00 57.90 258 GLY A O 1
ATOM 2009 N N . LYS A 1 259 ? -0.264 69.307 33.566 1.00 63.17 259 LYS A N 1
ATOM 2010 C CA . LYS A 1 259 ? 0.355 70.526 34.084 1.00 58.16 259 LYS A CA 1
ATOM 2011 C C . LYS A 1 259 ? 1.624 70.220 34.871 1.00 63.45 259 LYS A C 1
ATOM 2012 O O . LYS A 1 259 ? 2.660 70.861 34.664 1.00 58.20 259 LYS A O 1
ATOM 2018 N N . ASN A 1 260 ? 1.558 69.255 35.796 1.00 61.21 260 ASN A N 1
ATOM 2019 C CA . ASN A 1 260 ? 2.663 69.081 36.731 1.00 61.21 260 ASN A CA 1
ATOM 2020 C C . ASN A 1 260 ? 3.005 67.619 37.017 1.00 58.93 260 ASN A C 1
ATOM 2021 O O . ASN A 1 260 ? 3.610 67.333 38.060 1.00 49.59 260 ASN A O 1
ATOM 2026 N N . MET A 1 261 ? 2.634 66.695 36.128 1.00 59.66 261 MET A N 1
ATOM 2027 C CA . MET A 1 261 ? 2.961 65.273 36.273 1.00 44.94 261 MET A CA 1
ATOM 2028 C C . MET A 1 261 ? 2.412 64.694 37.585 1.00 40.28 261 MET A C 1
ATOM 2029 O O . MET A 1 261 ? 2.986 63.778 38.179 1.00 30.24 261 MET A O 1
ATOM 2034 N N . SER A 1 262 ? 1.272 65.217 38.028 1.00 44.95 262 SER A N 1
ATOM 2035 C CA . SER A 1 262 ? 0.598 64.708 39.212 1.00 38.59 262 SER A CA 1
ATOM 2036 C C . SER A 1 262 ? -0.151 63.419 38.878 1.00 44.67 262 SER A C 1
ATOM 2037 O O . SER A 1 262 ? -0.673 63.251 37.773 1.00 55.44 262 SER A O 1
ATOM 2040 N N . SER A 1 263 ? -0.215 62.504 39.843 1.00 38.71 263 SER A N 1
ATOM 2041 C CA . SER A 1 263 ? -0.983 61.284 39.623 1.00 42.99 263 SER A CA 1
ATOM 2042 C C . SER A 1 263 ? -2.471 61.599 39.643 1.00 45.88 263 SER A C 1
ATOM 2043 O O . SER A 1 263 ? -2.939 62.368 40.491 1.00 43.46 263 SER A O 1
ATOM 2046 N N . LEU A 1 264 ? -3.211 61.005 38.701 1.00 42.50 264 LEU A N 1
ATOM 2047 C CA . LEU A 1 264 ? -4.645 61.236 38.567 1.00 31.32 264 LEU A CA 1
ATOM 2048 C C . LEU A 1 264 ? -5.463 59.969 38.780 1.00 45.86 264 LEU A C 1
ATOM 2049 O O . LEU A 1 264 ? -6.318 59.936 39.672 1.00 54.41 264 LEU A O 1
ATOM 2054 N N . TYR A 1 265 ? -5.243 58.924 37.979 1.00 58.68 265 TYR A N 1
ATOM 2055 C CA . TYR A 1 265 ? -6.073 57.723 38.035 1.00 49.87 265 TYR A CA 1
ATOM 2056 C C . TYR A 1 265 ? -5.223 56.501 37.742 1.00 45.93 265 TYR A C 1
ATOM 2057 O O . TYR A 1 265 ? -4.127 56.591 37.176 1.00 44.22 265 TYR A O 1
ATOM 2066 N N . ASN A 1 266 ? -5.765 55.350 38.113 1.00 44.28 266 ASN A N 1
ATOM 2067 C CA . ASN A 1 266 ? -5.045 54.102 37.982 1.00 30.33 266 ASN A CA 1
ATOM 2068 C C . ASN A 1 266 ? -6.000 53.023 37.514 1.00 36.07 266 ASN A C 1
ATOM 2069 O O . ASN A 1 266 ? -7.116 52.902 38.028 1.00 43.79 266 ASN A O 1
ATOM 2074 N N . PHE A 1 267 ? -5.553 52.239 36.548 1.00 32.97 267 PHE A N 1
ATOM 2075 C CA . PHE A 1 267 ? -6.263 51.046 36.124 1.00 38.76 267 PHE A CA 1
ATOM 2076 C C . PHE A 1 267 ? -5.383 49.844 36.420 1.00 38.94 267 PHE A C 1
ATOM 2077 O O . PHE A 1 267 ? -4.174 49.879 36.184 1.00 38.10 267 PHE A O 1
ATOM 2085 N N . THR A 1 268 ? -5.976 48.787 36.955 1.00 42.26 268 THR A N 1
ATOM 2086 C CA . THR A 1 268 ? -5.215 47.602 37.317 1.00 42.42 268 THR A CA 1
ATOM 2087 C C . THR A 1 268 ? -5.791 46.403 36.577 1.00 48.31 268 THR A C 1
ATOM 2088 O O . THR A 1 268 ? -7.013 46.232 36.516 1.00 57.11 268 THR A O 1
ATOM 2092 N N . GLY A 1 269 ? -4.908 45.611 35.972 1.00 37.32 269 GLY A N 1
ATOM 2093 C CA . GLY A 1 269 ? -5.348 44.440 35.240 1.00 33.03 269 GLY A CA 1
ATOM 2094 C C . GLY A 1 269 ? -6.054 43.440 36.134 1.00 48.26 269 GLY A C 1
ATOM 2095 O O . GLY A 1 269 ? -6.055 43.544 37.362 1.00 52.84 269 GLY A O 1
ATOM 2096 N N . GLU A 1 270 ? -6.693 42.464 35.494 1.00 48.20 270 GLU A N 1
ATOM 2097 C CA . GLU A 1 270 ? -7.435 41.443 36.213 1.00 39.99 270 GLU A CA 1
ATOM 2098 C C . GLU A 1 270 ? -6.736 40.088 36.199 1.00 39.81 270 GLU A C 1
ATOM 2099 O O . GLU A 1 270 ? -7.168 39.177 36.915 1.00 62.20 270 GLU A O 1
ATOM 2105 N N . GLN A 1 271 ? -5.661 39.935 35.426 1.00 38.17 271 GLN A N 1
ATOM 2106 C CA . GLN A 1 271 ? -5.062 38.624 35.208 1.00 33.46 271 GLN A CA 1
ATOM 2107 C C . GLN A 1 271 ? -3.575 38.769 34.937 1.00 26.88 271 GLN A C 1
ATOM 2108 O O . GLN A 1 271 ? -3.159 39.588 34.109 1.00 39.94 271 GLN A O 1
ATOM 2114 N N . MET A 1 272 ? -2.793 37.924 35.598 1.00 39.39 272 MET A N 1
ATOM 2115 C CA . MET A 1 272 ? -1.345 38.058 35.582 1.00 38.30 272 MET A CA 1
ATOM 2116 C C . MET A 1 272 ? -0.807 37.730 34.194 1.00 30.07 272 MET A C 1
ATOM 2117 O O . MET A 1 272 ? -1.450 37.034 33.403 1.00 30.28 272 MET A O 1
ATOM 2122 N N . ALA A 1 273 ? 0.359 38.286 33.882 1.00 27.90 273 ALA A N 1
ATOM 2123 C CA . ALA A 1 273 ? 1.105 37.917 32.684 1.00 28.07 273 ALA A CA 1
ATOM 2124 C C . ALA A 1 273 ? 0.371 38.245 31.387 1.00 25.34 273 ALA A C 1
ATOM 2125 O O . ALA A 1 273 ? 0.889 37.972 30.297 1.00 27.99 273 ALA A O 1
ATOM 2127 N N . ALA A 1 274 ? -0.817 38.841 31.488 1.00 21.82 274 ALA A N 1
ATOM 2128 C CA . ALA A 1 274 ? -1.622 39.170 30.317 1.00 25.65 274 ALA A CA 1
ATOM 2129 C C . ALA A 1 274 ? -1.141 40.412 29.576 1.00 30.84 274 ALA A C 1
ATOM 2130 O O . ALA A 1 274 ? -1.677 40.706 28.504 1.00 35.96 274 ALA A O 1
ATOM 2132 N N . TYR A 1 275 ? -0.178 41.155 30.130 1.00 25.84 275 TYR A N 1
ATOM 2133 C CA . TYR A 1 275 ? 0.289 42.419 29.559 1.00 21.76 275 TYR A CA 1
ATOM 2134 C C . TYR A 1 275 ? -0.846 43.432 29.398 1.00 22.06 275 TYR A C 1
ATOM 2135 O O . TYR A 1 275 ? -1.016 44.054 28.348 1.00 28.12 275 TYR A O 1
ATOM 2144 N N . PHE A 1 276 ? -1.614 43.611 30.472 1.00 32.61 276 PHE A N 1
ATOM 2145 C CA . PHE A 1 276 ? -2.519 44.751 30.571 1.00 30.10 276 PHE A CA 1
ATOM 2146 C C . PHE A 1 276 ? -1.704 46.031 30.458 1.00 32.56 276 PHE A C 1
ATOM 2147 O O . PHE A 1 276 ? -0.803 46.279 31.269 1.00 32.59 276 PHE A O 1
ATOM 2155 N N . GLY A 1 277 ? -1.997 46.831 29.440 1.00 33.21 277 GLY A N 1
ATOM 2156 C CA . GLY A 1 277 ? -1.233 48.030 29.187 1.00 31.88 277 GLY A CA 1
ATOM 2157 C C . GLY A 1 277 ? -0.164 47.888 28.129 1.00 29.17 277 GLY A C 1
ATOM 2158 O O . GLY A 1 277 ? 0.671 48.790 27.995 1.00 29.19 277 GLY A O 1
ATOM 2159 N N . PHE A 1 278 ? -0.140 46.771 27.396 1.00 39.71 278 PHE A N 1
ATOM 2160 C CA . PHE A 1 278 ? 0.712 46.689 26.214 1.00 35.35 278 PHE A CA 1
ATOM 2161 C C . PHE A 1 278 ? 0.455 47.867 25.293 1.00 23.17 278 PHE A C 1
ATOM 2162 O O . PHE A 1 278 ? 1.389 48.413 24.700 1.00 38.00 278 PHE A O 1
ATOM 2170 N N . SER A 1 279 ? -0.799 48.308 25.203 1.00 21.76 279 SER A N 1
ATOM 2171 C CA . SER A 1 279 ? -1.160 49.427 24.352 1.00 22.08 279 SER A CA 1
ATOM 2172 C C . SER A 1 279 ? -2.236 50.264 25.026 1.00 21.76 279 SER A C 1
ATOM 2173 O O . SER A 1 279 ? -3.048 49.753 25.798 1.00 24.60 279 SER A O 1
ATOM 2176 N N . VAL A 1 280 ? -2.225 51.559 24.741 1.00 28.73 280 VAL A N 1
ATOM 2177 C CA . VAL A 1 280 ? -3.256 52.470 25.219 1.00 24.54 280 VAL A CA 1
ATOM 2178 C C . VAL A 1 280 ? -3.666 53.385 24.075 1.00 29.85 280 VAL A C 1
ATOM 2179 O O . VAL A 1 280 ? -2.880 53.664 23.160 1.00 39.96 280 VAL A O 1
ATOM 2183 N N . ALA A 1 281 ? -4.910 53.849 24.130 1.00 22.27 281 ALA A N 1
ATOM 2184 C CA . ALA A 1 281 ? -5.399 54.793 23.143 1.00 22.99 281 ALA A CA 1
ATOM 2185 C C . ALA A 1 281 ? -6.432 55.674 23.825 1.00 38.62 281 ALA A C 1
ATOM 2186 O O . ALA A 1 281 ? -7.200 55.197 24.671 1.00 34.93 281 ALA A O 1
ATOM 2188 N N . ALA A 1 282 ? -6.444 56.955 23.479 1.00 43.16 282 ALA A N 1
ATOM 2189 C CA . ALA A 1 282 ? -7.428 57.880 24.026 1.00 33.18 282 ALA A CA 1
ATOM 2190 C C . ALA A 1 282 ? -8.227 58.475 22.878 1.00 29.15 282 ALA A C 1
ATOM 2191 O O . ALA A 1 282 ? -7.646 58.933 21.883 1.00 35.93 282 ALA A O 1
ATOM 2193 N N . THR A 1 283 ? -9.552 58.443 23.002 1.00 21.76 283 THR A N 1
ATOM 2194 C CA . THR A 1 283 ? -10.416 59.015 21.980 1.00 33.24 283 THR A CA 1
ATOM 2195 C C . THR A 1 283 ? -11.812 59.099 22.585 1.00 34.37 283 THR A C 1
ATOM 2196 O O . THR A 1 283 ? -12.114 58.413 23.564 1.00 45.79 283 THR A O 1
ATOM 2200 N N . ASP A 1 284 ? -12.649 59.982 22.031 1.00 43.56 284 ASP A N 1
ATOM 2201 C CA . ASP A 1 284 ? -14.019 60.167 22.518 1.00 47.01 284 ASP A CA 1
ATOM 2202 C C . ASP A 1 284 ? -14.946 59.309 21.668 1.00 53.40 284 ASP A C 1
ATOM 2203 O O . ASP A 1 284 ? -15.235 59.650 20.516 1.00 53.99 284 ASP A O 1
ATOM 2208 N N . ILE A 1 285 ? -15.403 58.193 22.232 1.00 51.40 285 ILE A N 1
ATOM 2209 C CA . ILE A 1 285 ? -16.110 57.189 21.444 1.00 44.92 285 ILE A CA 1
ATOM 2210 C C . ILE A 1 285 ? -17.631 57.304 21.545 1.00 45.44 285 ILE A C 1
ATOM 2211 O O . ILE A 1 285 ? -18.336 56.746 20.689 1.00 43.09 285 ILE A O 1
ATOM 2216 N N . ASN A 1 286 ? -18.155 58.023 22.541 1.00 49.22 286 ASN A N 1
ATOM 2217 C CA . ASN A 1 286 ? -19.594 58.151 22.737 1.00 44.77 286 ASN A CA 1
ATOM 2218 C C . ASN A 1 286 ? -20.101 59.571 22.500 1.00 58.16 286 ASN A C 1
ATOM 2219 O O . ASN A 1 286 ? -21.194 59.917 22.960 1.00 62.80 286 ASN A O 1
ATOM 2224 N N . GLY A 1 287 ? -19.325 60.401 21.804 1.00 56.21 287 GLY A N 1
ATOM 2225 C CA . GLY A 1 287 ? -19.792 61.720 21.407 1.00 50.84 287 GLY A CA 1
ATOM 2226 C C . GLY A 1 287 ? -20.200 62.631 22.545 1.00 59.84 287 GLY A C 1
ATOM 2227 O O . GLY A 1 287 ? -21.058 63.499 22.349 1.00 56.04 287 GLY A O 1
ATOM 2228 N N . ASP A 1 288 ? -19.616 62.453 23.738 1.00 65.05 288 ASP A N 1
ATOM 2229 C CA . ASP A 1 288 ? -19.886 63.303 24.896 1.00 51.30 288 ASP A CA 1
ATOM 2230 C C . ASP A 1 288 ? -18.743 64.275 25.195 1.00 57.46 288 ASP A C 1
ATOM 2231 O O . ASP A 1 288 ? -18.682 64.833 26.298 1.00 57.40 288 ASP A O 1
ATOM 2236 N N . ASP A 1 289 ? -17.842 64.492 24.230 1.00 52.84 289 ASP A N 1
ATOM 2237 C CA . ASP A 1 289 ? -16.712 65.423 24.371 1.00 62.80 289 ASP A CA 1
ATOM 2238 C C . ASP A 1 289 ? -15.860 65.114 25.603 1.00 67.26 289 ASP A C 1
ATOM 2239 O O . ASP A 1 289 ? -15.314 66.011 26.248 1.00 67.06 289 ASP A O 1
ATOM 2244 N N . TYR A 1 290 ? -15.736 63.829 25.924 1.00 69.50 290 TYR A N 1
ATOM 2245 C CA . TYR A 1 290 ? -14.977 63.374 27.084 1.00 56.22 290 TYR A CA 1
ATOM 2246 C C . TYR A 1 290 ? -14.117 62.196 26.653 1.00 62.92 290 TYR A C 1
ATOM 2247 O O . TYR A 1 290 ? -14.650 61.172 26.215 1.00 70.33 290 TYR A O 1
ATOM 2256 N N . ALA A 1 291 ? -12.798 62.331 26.771 1.00 55.68 291 ALA A N 1
ATOM 2257 C CA . ALA A 1 291 ? -11.903 61.315 26.227 1.00 49.52 291 ALA A CA 1
ATOM 2258 C C . ALA A 1 291 ? -12.070 59.990 26.965 1.00 51.47 291 ALA A C 1
ATOM 2259 O O . ALA A 1 291 ? -12.230 59.958 28.188 1.00 56.29 291 ALA A O 1
ATOM 2261 N N . ASP A 1 292 ? -12.026 58.890 26.210 1.00 43.26 292 ASP A N 1
ATOM 2262 C CA . ASP A 1 292 ? -12.188 57.539 26.735 1.00 35.20 292 ASP A CA 1
ATOM 2263 C C . ASP A 1 292 ? -10.904 56.728 26.583 1.00 45.38 292 ASP A C 1
ATOM 2264 O O . ASP A 1 292 ? -10.159 56.886 25.608 1.00 44.97 292 ASP A O 1
ATOM 2269 N N . VAL A 1 293 ? -10.652 55.842 27.566 1.00 43.38 293 VAL A N 1
ATOM 2270 C CA . VAL A 1 293 ? -9.403 55.087 27.659 1.00 37.00 293 VAL A CA 1
ATOM 2271 C C . VAL A 1 293 ? -9.604 53.683 27.111 1.00 34.75 293 VAL A C 1
ATOM 2272 O O . VAL A 1 293 ? -10.580 53.003 27.453 1.00 46.21 293 VAL A O 1
ATOM 2276 N N . PHE A 1 294 ? -8.647 53.221 26.307 1.00 35.45 294 PHE A N 1
ATOM 2277 C CA . PHE A 1 294 ? -8.683 51.885 25.712 1.00 36.50 294 PHE A CA 1
ATOM 2278 C C . PHE A 1 294 ? -7.371 51.179 26.046 1.00 41.21 294 PHE A C 1
ATOM 2279 O O . PHE A 1 294 ? -6.308 51.574 25.553 1.00 47.72 294 PHE A O 1
ATOM 2287 N N . ILE A 1 295 ? -7.430 50.147 26.885 1.00 31.55 295 ILE A N 1
ATOM 2288 C CA . ILE A 1 295 ? -6.240 49.427 27.325 1.00 23.64 295 ILE A CA 1
ATOM 2289 C C . ILE A 1 295 ? -6.265 48.031 26.721 1.00 31.86 295 ILE A C 1
ATOM 2290 O O . ILE A 1 295 ? -7.320 47.385 26.670 1.00 39.94 295 ILE A O 1
ATOM 2295 N N . GLY A 1 296 ? -5.112 47.573 26.243 1.00 30.77 296 GLY A N 1
ATOM 2296 C CA . GLY A 1 296 ? -5.003 46.293 25.569 1.00 22.44 296 GLY A CA 1
ATOM 2297 C C . GLY A 1 296 ? -4.181 45.318 26.395 1.00 41.01 296 GLY A C 1
ATOM 2298 O O . GLY A 1 296 ? -3.086 45.651 26.864 1.00 33.89 296 GLY A O 1
ATOM 2299 N N . ALA A 1 297 ? -4.728 44.110 26.565 1.00 50.67 297 ALA A N 1
ATOM 2300 C CA . ALA A 1 297 ? -4.033 42.988 27.198 1.00 32.95 297 ALA A CA 1
ATOM 2301 C C . ALA A 1 297 ? -4.071 41.838 26.204 1.00 21.76 297 ALA A C 1
ATOM 2302 O O . ALA A 1 297 ? -5.029 41.048 26.175 1.00 30.58 297 ALA A O 1
ATOM 2304 N N . PRO A 1 298 ? -3.057 41.719 25.355 1.00 21.76 298 PRO A N 1
ATOM 2305 C CA . PRO A 1 298 ? -3.135 40.777 24.230 1.00 35.30 298 PRO A CA 1
ATOM 2306 C C . PRO A 1 298 ? -2.913 39.322 24.604 1.00 33.76 298 PRO A C 1
ATOM 2307 O O . PRO A 1 298 ? -3.299 38.436 23.826 1.00 41.42 298 PRO A O 1
ATOM 2311 N N . LEU A 1 299 ? -2.306 39.044 25.754 1.00 27.77 299 LEU A N 1
ATOM 2312 C CA . LEU A 1 299 ? -2.125 37.680 26.227 1.00 30.65 299 LEU A CA 1
ATOM 2313 C C . LEU A 1 299 ? -3.189 37.265 27.244 1.00 33.40 299 LEU A C 1
ATOM 2314 O O . LEU A 1 299 ? -2.998 36.286 27.970 1.00 37.29 299 LEU A O 1
ATOM 2319 N N . PHE A 1 300 ? -4.315 37.974 27.288 1.00 33.30 300 PHE A N 1
ATOM 2320 C CA . PHE A 1 300 ? -5.372 37.652 28.235 1.00 22.74 300 PHE A CA 1
ATOM 2321 C C . PHE A 1 300 ? -5.951 36.278 27.951 1.00 39.55 300 PHE A C 1
ATOM 2322 O O . PHE A 1 300 ? -6.243 35.927 26.803 1.00 42.17 300 PHE A O 1
ATOM 2330 N N . MET A 1 301 ? -6.137 35.512 29.012 1.00 42.00 301 MET A N 1
ATOM 2331 C CA . MET A 1 301 ? -6.738 34.190 28.938 1.00 33.19 301 MET A CA 1
ATOM 2332 C C . MET A 1 301 ? -8.134 34.298 29.542 1.00 41.50 301 MET A C 1
ATOM 2333 O O . MET A 1 301 ? -8.284 34.624 30.730 1.00 36.63 301 MET A O 1
ATOM 2338 N N . ASP A 1 302 ? -9.153 34.078 28.721 1.00 37.59 302 ASP A N 1
ATOM 2339 C CA . ASP A 1 302 ? -10.512 34.061 29.223 1.00 33.28 302 ASP A CA 1
ATOM 2340 C C . ASP A 1 302 ? -10.971 32.609 29.239 1.00 43.66 302 ASP A C 1
ATOM 2341 O O . ASP A 1 302 ? -10.210 31.691 28.910 1.00 42.16 302 ASP A O 1
ATOM 2346 N N . ARG A 1 303 ? -12.235 32.399 29.580 1.00 47.75 303 ARG A N 1
ATOM 2347 C CA . ARG A 1 303 ? -12.809 31.065 29.691 1.00 40.54 303 ARG A CA 1
ATOM 2348 C C . ARG A 1 303 ? -13.560 30.721 28.410 1.00 32.04 303 ARG A C 1
ATOM 2349 O O . ARG A 1 303 ? -14.499 31.430 28.030 1.00 47.10 303 ARG A O 1
ATOM 2357 N N . GLY A 1 304 ? -13.167 29.622 27.769 1.00 38.85 304 GLY A N 1
ATOM 2358 C CA . GLY A 1 304 ? -13.839 29.138 26.579 1.00 42.34 304 GLY A CA 1
ATOM 2359 C C . GLY A 1 304 ? -15.214 28.557 26.882 1.00 44.15 304 GLY A C 1
ATOM 2360 O O . GLY A 1 304 ? -15.746 28.648 27.990 1.00 45.00 304 GLY A O 1
ATOM 2361 N N . SER A 1 305 ? -15.801 27.944 25.847 1.00 45.51 305 SER A N 1
ATOM 2362 C CA . SER A 1 305 ? -17.132 27.362 25.985 1.00 47.04 305 SER A CA 1
ATOM 2363 C C . SER A 1 305 ? -17.142 26.232 27.006 1.00 52.93 305 SER A C 1
ATOM 2364 O O . SER A 1 305 ? -18.169 25.984 27.650 1.00 57.72 305 SER A O 1
ATOM 2367 N N . ASP A 1 306 ? -16.009 25.551 27.174 1.00 55.41 306 ASP A N 1
ATOM 2368 C CA . ASP A 1 306 ? -15.866 24.428 28.089 1.00 56.08 306 ASP A CA 1
ATOM 2369 C C . ASP A 1 306 ? -15.270 24.827 29.432 1.00 58.58 306 ASP A C 1
ATOM 2370 O O . ASP A 1 306 ? -15.022 23.955 30.269 1.00 73.37 306 ASP A O 1
ATOM 2375 N N . GLY A 1 307 ? -15.026 26.115 29.655 1.00 53.99 307 GLY A N 1
ATOM 2376 C CA . GLY A 1 307 ? -14.432 26.558 30.901 1.00 49.63 307 GLY A CA 1
ATOM 2377 C C . GLY A 1 307 ? -12.926 26.483 30.949 1.00 44.43 307 GLY A C 1
ATOM 2378 O O . GLY A 1 307 ? -12.346 26.624 32.030 1.00 44.11 307 GLY A O 1
ATOM 2379 N N . LYS A 1 308 ? -12.278 26.284 29.805 1.00 46.53 308 LYS A N 1
ATOM 2380 C CA . LYS A 1 308 ? -10.837 26.097 29.714 1.00 39.93 308 LYS A CA 1
ATOM 2381 C C . LYS A 1 308 ? -10.177 27.408 29.304 1.00 44.82 308 LYS A C 1
ATOM 2382 O O . LYS A 1 308 ? -10.676 28.117 28.423 1.00 57.15 308 LYS A O 1
ATOM 2388 N N . LEU A 1 309 ? -9.063 27.736 29.956 1.00 43.12 309 LEU A N 1
ATOM 2389 C CA . LEU A 1 309 ? -8.350 28.965 29.628 1.00 34.69 309 LEU A CA 1
ATOM 2390 C C . LEU A 1 309 ? -7.870 28.930 28.184 1.00 40.02 309 LEU A C 1
ATOM 2391 O O . LEU A 1 309 ? -7.324 27.928 27.713 1.00 43.11 309 LEU A O 1
ATOM 2396 N N . GLN A 1 310 ? -8.066 30.043 27.486 1.00 43.01 310 GLN A N 1
ATOM 2397 C CA . GLN A 1 310 ? -7.564 30.220 26.130 1.00 47.65 310 GLN A CA 1
ATOM 2398 C C . GLN A 1 310 ? -7.029 31.638 25.979 1.00 54.06 310 GLN A C 1
ATOM 2399 O O . GLN A 1 310 ? -7.669 32.599 26.425 1.00 44.06 310 GLN A O 1
ATOM 2405 N N . GLU A 1 311 ? -5.841 31.760 25.385 1.00 42.90 311 GLU A N 1
ATOM 2406 C CA . GLU A 1 311 ? -5.216 33.066 25.185 1.00 42.17 311 GLU A CA 1
ATOM 2407 C C . GLU A 1 311 ? -5.872 33.721 23.975 1.00 42.85 311 GLU A C 1
ATOM 2408 O O . GLU A 1 311 ? -5.572 33.379 22.830 1.00 42.60 311 GLU A O 1
ATOM 2414 N N . VAL A 1 312 ? -6.792 34.654 24.217 1.00 34.58 312 VAL A N 1
ATOM 2415 C CA . VAL A 1 312 ? -7.480 35.316 23.115 1.00 37.97 312 VAL A CA 1
ATOM 2416 C C . VAL A 1 312 ? -7.144 36.799 23.115 1.00 33.95 312 VAL A C 1
ATOM 2417 O O . VAL A 1 312 ? -7.172 37.448 22.064 1.00 39.76 312 VAL A O 1
ATOM 2421 N N . GLY A 1 313 ? -6.899 37.356 24.291 1.00 31.60 313 GLY A N 1
ATOM 2422 C CA . GLY A 1 313 ? -6.592 38.768 24.428 1.00 35.48 313 GLY A CA 1
ATOM 2423 C C . GLY A 1 313 ? -7.833 39.571 24.767 1.00 23.46 313 GLY A C 1
ATOM 2424 O O . GLY A 1 313 ? -8.959 39.203 24.418 1.00 24.51 313 GLY A O 1
ATOM 2425 N N . GLN A 1 314 ? -7.633 40.693 25.458 1.00 21.76 314 GLN A N 1
ATOM 2426 C CA . GLN A 1 314 ? -8.754 41.480 25.958 1.00 22.47 314 GLN A CA 1
ATOM 2427 C C . GLN A 1 314 ? -8.435 42.966 25.868 1.00 34.85 314 GLN A C 1
ATOM 2428 O O . GLN A 1 314 ? -7.352 43.395 26.275 1.00 35.28 314 GLN A O 1
ATOM 2434 N N . VAL A 1 315 ? -9.383 43.749 25.351 1.00 32.51 315 VAL A N 1
ATOM 2435 C CA . VAL A 1 315 ? -9.291 45.208 25.301 1.00 23.70 315 VAL A CA 1
ATOM 2436 C C . VAL A 1 315 ? -10.303 45.800 26.272 1.00 30.00 315 VAL A C 1
ATOM 2437 O O . VAL A 1 315 ? -11.488 45.442 26.247 1.00 24.98 315 VAL A O 1
ATOM 2441 N N . SER A 1 316 ? -9.832 46.698 27.127 1.00 27.92 316 SER A N 1
ATOM 2442 C CA . SER A 1 316 ? -10.648 47.296 28.175 1.00 30.18 316 SER A CA 1
ATOM 2443 C C . SER A 1 316 ? -11.105 48.674 27.703 1.00 37.89 316 SER A C 1
ATOM 2444 O O . SER A 1 316 ? -10.272 49.540 27.415 1.00 47.01 316 SER A O 1
ATOM 2447 N N . VAL A 1 317 ? -12.419 48.873 27.609 1.00 38.28 317 VAL A N 1
ATOM 2448 C CA . VAL A 1 317 ? -12.992 50.143 27.167 1.00 34.56 317 VAL A CA 1
ATOM 2449 C C . VAL A 1 317 ? -13.474 50.893 28.395 1.00 35.63 317 VAL A C 1
ATOM 2450 O O . VAL A 1 317 ? -14.394 50.441 29.084 1.00 47.64 317 VAL A O 1
ATOM 2454 N N . SER A 1 318 ? -12.890 52.054 28.665 1.00 35.49 318 SER A N 1
ATOM 2455 C CA . SER A 1 318 ? -13.203 52.809 29.875 1.00 38.85 318 SER A CA 1
ATOM 2456 C C . SER A 1 318 ? -13.741 54.180 29.486 1.00 45.28 318 SER A C 1
ATOM 2457 O O . SER A 1 318 ? -12.992 55.037 28.995 1.00 43.62 318 SER A O 1
ATOM 2460 N N . LEU A 1 319 ? -15.027 54.391 29.758 1.00 48.80 319 LEU A N 1
ATOM 2461 C CA . LEU A 1 319 ? -15.757 55.594 29.373 1.00 47.19 319 LEU A CA 1
ATOM 2462 C C . LEU A 1 319 ? -15.681 56.651 30.474 1.00 49.80 319 LEU A C 1
ATOM 2463 O O . LEU A 1 319 ? -16.005 56.373 31.634 1.00 55.23 319 LEU A O 1
ATOM 2468 N N . GLN A 1 320 ? -15.245 57.861 30.117 1.00 48.78 320 GLN A N 1
ATOM 2469 C CA . GLN A 1 320 ? -15.140 58.932 31.105 1.00 59.19 320 GLN A CA 1
ATOM 2470 C C . GLN A 1 320 ? -16.503 59.580 31.308 1.00 61.90 320 GLN A C 1
ATOM 2471 O O . GLN A 1 320 ? -17.271 59.748 30.356 1.00 69.16 320 GLN A O 1
ATOM 2477 N N . ARG A 1 321 ? -16.802 59.937 32.554 1.00 56.78 321 ARG A N 1
ATOM 2478 C CA . ARG A 1 321 ? -18.035 60.624 32.911 1.00 62.34 321 ARG A CA 1
ATOM 2479 C C . ARG A 1 321 ? -17.704 61.993 33.495 1.00 67.28 321 ARG A C 1
ATOM 2480 O O . ARG A 1 321 ? -16.538 62.371 33.620 1.00 58.05 321 ARG A O 1
ATOM 2488 N N . ALA A 1 322 ? -18.756 62.740 33.852 1.00 88.11 322 ALA A N 1
ATOM 2489 C CA . ALA A 1 322 ? -18.584 64.112 34.331 1.00 81.75 322 ALA A CA 1
ATOM 2490 C C . ALA A 1 322 ? -17.715 64.157 35.586 1.00 69.79 322 ALA A C 1
ATOM 2491 O O . ALA A 1 322 ? -16.813 64.996 35.702 1.00 58.36 322 ALA A O 1
ATOM 2493 N N . SER A 1 323 ? -17.969 63.262 36.535 1.00 75.66 323 SER A N 1
ATOM 2494 C CA . SER A 1 323 ? -17.085 63.096 37.680 1.00 68.98 323 SER A CA 1
ATOM 2495 C C . SER A 1 323 ? -15.814 62.381 37.221 1.00 83.58 323 SER A C 1
ATOM 2496 O O . SER A 1 323 ? -15.604 62.113 36.034 1.00 83.80 323 SER A O 1
ATOM 2499 N N . GLY A 1 324 ? -14.941 62.049 38.172 1.00 75.05 324 GLY A N 1
ATOM 2500 C CA . GLY A 1 324 ? -13.757 61.286 37.818 1.00 80.54 324 GLY A CA 1
ATOM 2501 C C . GLY A 1 324 ? -14.039 59.851 37.419 1.00 80.98 324 GLY A C 1
ATOM 2502 O O . GLY A 1 324 ? -13.179 59.212 36.802 1.00 71.10 324 GLY A O 1
ATOM 2503 N N . ASP A 1 325 ? -15.229 59.341 37.743 1.00 87.35 325 ASP A N 1
ATOM 2504 C CA . ASP A 1 325 ? -15.530 57.921 37.606 1.00 81.12 325 ASP A CA 1
ATOM 2505 C C . ASP A 1 325 ? -15.368 57.458 36.159 1.00 69.80 325 ASP A C 1
ATOM 2506 O O . ASP A 1 325 ? -15.441 58.246 35.212 1.00 70.44 325 ASP A O 1
ATOM 2511 N N . PHE A 1 326 ? -15.129 56.161 35.995 1.00 55.24 326 PHE A N 1
ATOM 2512 C CA . PHE A 1 326 ? -15.036 55.543 34.682 1.00 49.09 326 PHE A CA 1
ATOM 2513 C C . PHE A 1 326 ? -15.996 54.365 34.626 1.00 46.76 326 PHE A C 1
ATOM 2514 O O . PHE A 1 326 ? -15.954 53.485 35.493 1.00 53.05 326 PHE A O 1
ATOM 2522 N N . GLN A 1 327 ? -16.850 54.344 33.608 1.00 42.74 327 GLN A N 1
ATOM 2523 C CA . GLN A 1 327 ? -17.639 53.160 33.291 1.00 43.06 327 GLN A CA 1
ATOM 2524 C C . GLN A 1 327 ? -16.819 52.273 32.362 1.00 46.06 327 GLN A C 1
ATOM 2525 O O . GLN A 1 327 ? -16.561 52.638 31.211 1.00 44.30 327 GLN A O 1
ATOM 2531 N N . THR A 1 328 ? -16.411 51.108 32.852 1.00 44.26 328 THR A N 1
ATOM 2532 C CA . THR A 1 328 ? -15.485 50.245 32.131 1.00 42.26 328 THR A CA 1
ATOM 2533 C C . THR A 1 328 ? -16.155 48.935 31.740 1.00 46.30 328 THR A C 1
ATOM 2534 O O . THR A 1 328 ? -16.782 48.277 32.578 1.00 55.28 328 THR A O 1
ATOM 2538 N N . THR A 1 329 ? -16.023 48.565 30.470 1.00 41.56 329 THR A N 1
ATOM 2539 C CA . THR A 1 329 ? -16.509 47.297 29.944 1.00 39.56 329 THR A CA 1
ATOM 2540 C C . THR A 1 329 ? -15.348 46.543 29.310 1.00 44.57 329 THR A C 1
ATOM 2541 O O . THR A 1 329 ? -14.282 47.105 29.055 1.00 50.35 329 THR A O 1
ATOM 2545 N N . LYS A 1 330 ? -15.551 45.260 29.045 1.00 29.42 330 LYS A N 1
ATOM 2546 C CA . LYS A 1 330 ? -14.484 44.437 28.498 1.00 30.94 330 LYS A CA 1
ATOM 2547 C C . LYS A 1 330 ? -14.857 43.951 27.102 1.00 34.07 330 LYS A C 1
ATOM 2548 O O . LYS A 1 330 ? -16.026 43.950 26.708 1.00 45.90 330 LYS A O 1
ATOM 2554 N N . LEU A 1 331 ? -13.838 43.556 26.343 1.00 29.67 331 LEU A N 1
ATOM 2555 C CA . LEU A 1 331 ? -14.023 43.186 24.942 1.00 29.19 331 LEU A CA 1
ATOM 2556 C C . LEU A 1 331 ? -12.972 42.136 24.602 1.00 37.22 331 LEU A C 1
ATOM 2557 O O . LEU A 1 331 ? -11.791 42.469 24.457 1.00 40.74 331 LEU A O 1
ATOM 2562 N N . ASN A 1 332 ? -13.387 40.884 24.462 1.00 25.93 332 ASN A N 1
ATOM 2563 C CA . ASN A 1 332 ? -12.442 39.791 24.294 1.00 28.53 332 ASN A CA 1
ATOM 2564 C C . ASN A 1 332 ? -12.177 39.486 22.825 1.00 21.76 332 ASN A C 1
ATOM 2565 O O . ASN A 1 332 ? -12.992 39.772 21.946 1.00 42.52 332 ASN A O 1
ATOM 2570 N N . GLY A 1 333 ? -11.018 38.884 22.575 1.00 22.10 333 GLY A N 1
ATOM 2571 C CA . GLY A 1 333 ? -10.631 38.465 21.244 1.00 28.99 333 GLY A CA 1
ATOM 2572 C C . GLY A 1 333 ? -11.520 37.362 20.697 1.00 39.77 333 GLY A C 1
ATOM 2573 O O . GLY A 1 333 ? -12.495 36.933 21.313 1.00 45.80 333 GLY A O 1
ATOM 2574 N N . PHE A 1 334 ? -11.162 36.892 19.498 1.00 42.69 334 PHE A N 1
ATOM 2575 C CA . PHE A 1 334 ? -11.980 35.933 18.765 1.00 41.58 334 PHE A CA 1
ATOM 2576 C C . PHE A 1 334 ? -11.244 34.661 18.363 1.00 35.63 334 PHE A C 1
ATOM 2577 O O . PHE A 1 334 ? -11.895 33.622 18.199 1.00 41.19 334 PHE A O 1
ATOM 2585 N N . GLU A 1 335 ? -9.922 34.704 18.201 1.00 39.24 335 GLU A N 1
ATOM 2586 C CA . GLU A 1 335 ? -9.145 33.529 17.841 1.00 32.25 335 GLU A CA 1
ATOM 2587 C C . GLU A 1 335 ? -8.033 33.355 18.868 1.00 34.27 335 GLU A C 1
ATOM 2588 O O . GLU A 1 335 ? -7.496 34.330 19.399 1.00 47.99 335 GLU A O 1
ATOM 2594 N N . VAL A 1 336 ? -7.696 32.112 19.142 1.00 40.80 336 VAL A N 1
ATOM 2595 C CA . VAL A 1 336 ? -6.680 31.805 20.136 1.00 38.92 336 VAL A CA 1
ATOM 2596 C C . VAL A 1 336 ? -5.310 32.123 19.559 1.00 38.35 336 VAL A C 1
ATOM 2597 O O . VAL A 1 336 ? -5.053 31.896 18.372 1.00 40.64 336 VAL A O 1
ATOM 2601 N N . PHE A 1 337 ? -4.430 32.657 20.408 1.00 39.63 337 PHE A N 1
ATOM 2602 C CA . PHE A 1 337 ? -3.054 33.009 20.066 1.00 36.00 337 PHE A CA 1
ATOM 2603 C C . PHE A 1 337 ? -2.991 34.140 19.036 1.00 40.45 337 PHE A C 1
ATOM 2604 O O . PHE A 1 337 ? -1.949 34.367 18.411 1.00 34.04 337 PHE A O 1
ATOM 2612 N N . ALA A 1 338 ? -4.091 34.878 18.868 1.00 42.80 338 ALA A N 1
ATOM 2613 C CA . ALA A 1 338 ? -4.140 35.956 17.890 1.00 24.23 338 ALA A CA 1
ATOM 2614 C C . ALA A 1 338 ? -3.583 37.269 18.429 1.00 31.51 338 ALA A C 1
ATOM 2615 O O . ALA A 1 338 ? -3.212 38.134 17.630 1.00 35.68 338 ALA A O 1
ATOM 2617 N N . ARG A 1 339 ? -3.495 37.420 19.755 1.00 36.88 339 ARG A N 1
ATOM 2618 C CA . ARG A 1 339 ? -2.962 38.612 20.417 1.00 32.18 339 ARG A CA 1
ATOM 2619 C C . ARG A 1 339 ? -3.785 39.855 20.053 1.00 26.78 339 ARG A C 1
ATOM 2620 O O . ARG A 1 339 ? -3.320 40.801 19.415 1.00 29.06 339 ARG A O 1
ATOM 2628 N N . PHE A 1 340 ? -5.037 39.816 20.521 1.00 21.76 340 PHE A N 1
ATOM 2629 C CA . PHE A 1 340 ? -6.084 40.716 20.040 1.00 21.76 340 PHE A CA 1
ATOM 2630 C C . PHE A 1 340 ? -5.827 42.171 20.417 1.00 35.02 340 PHE A C 1
ATOM 2631 O O . PHE A 1 340 ? -6.069 43.071 19.611 1.00 45.35 340 PHE A O 1
ATOM 2639 N N . GLY A 1 341 ? -5.358 42.447 21.624 1.00 27.91 341 GLY A N 1
ATOM 2640 C CA . GLY A 1 341 ? -5.217 43.855 21.964 1.00 30.85 341 GLY A CA 1
ATOM 2641 C C . GLY A 1 341 ? -3.896 44.508 21.587 1.00 27.10 341 GLY A C 1
ATOM 2642 O O . GLY A 1 341 ? -3.534 45.526 22.178 1.00 33.24 341 GLY A O 1
ATOM 2643 N N . SER A 1 342 ? -3.188 43.965 20.591 1.00 28.06 342 SER A N 1
ATOM 2644 C CA . SER A 1 342 ? -1.815 44.400 20.320 1.00 32.21 342 SER A CA 1
ATOM 2645 C C . SER A 1 342 ? -1.748 45.884 19.966 1.00 36.26 342 SER A C 1
ATOM 2646 O O . SER A 1 342 ? -0.980 46.644 20.567 1.00 44.77 342 SER A O 1
ATOM 2649 N N . ALA A 1 343 ? -2.519 46.310 18.970 1.00 38.84 343 ALA A N 1
ATOM 2650 C CA . ALA A 1 343 ? -2.529 47.699 18.526 1.00 21.76 343 ALA A CA 1
ATOM 2651 C C . ALA A 1 343 ? -3.946 48.243 18.627 1.00 21.76 343 ALA A C 1
ATOM 2652 O O . ALA A 1 343 ? -4.891 47.602 18.159 1.00 30.64 343 ALA A O 1
ATOM 2654 N N . ILE A 1 344 ? -4.102 49.426 19.209 1.00 24.25 344 ILE A N 1
ATOM 2655 C CA . ILE A 1 344 ? -5.404 50.087 19.289 1.00 21.76 344 ILE A CA 1
ATOM 2656 C C . ILE A 1 344 ? -5.251 51.461 18.653 1.00 22.08 344 ILE A C 1
ATOM 2657 O O . ILE A 1 344 ? -4.483 52.292 19.152 1.00 51.46 344 ILE A O 1
ATOM 2662 N N . ALA A 1 345 ? -5.962 51.702 17.551 1.00 26.64 345 ALA A N 1
ATOM 2663 C CA . ALA A 1 345 ? -5.789 52.930 16.776 1.00 24.69 345 ALA A CA 1
ATOM 2664 C C . ALA A 1 345 ? -7.104 53.680 16.607 1.00 21.76 345 ALA A C 1
ATOM 2665 O O . ALA A 1 345 ? -8.024 53.163 15.950 1.00 21.76 345 ALA A O 1
ATOM 2667 N N . PRO A 1 346 ? -7.241 54.894 17.138 1.00 25.04 346 PRO A N 1
ATOM 2668 C CA . PRO A 1 346 ? -8.446 55.682 16.854 1.00 36.21 346 PRO A CA 1
ATOM 2669 C C . PRO A 1 346 ? -8.532 56.058 15.382 1.00 33.52 346 PRO A C 1
ATOM 2670 O O . PRO A 1 346 ? -7.523 56.333 14.728 1.00 28.52 346 PRO A O 1
ATOM 2674 N N . LEU A 1 347 ? -9.764 56.078 14.871 1.00 39.05 347 LEU A N 1
ATOM 2675 C CA . LEU A 1 347 ? -10.044 56.324 13.462 1.00 35.44 347 LEU A CA 1
ATOM 2676 C C . LEU A 1 347 ? -10.666 57.683 13.212 1.00 32.56 347 LEU A C 1
ATOM 2677 O O . LEU A 1 347 ? -10.865 58.053 12.054 1.00 39.45 347 LEU A O 1
ATOM 2682 N N . GLY A 1 348 ? -10.967 58.439 14.259 1.00 28.37 348 GLY A N 1
ATOM 2683 C CA . GLY A 1 348 ? -11.880 59.546 14.086 1.00 25.87 348 GLY A CA 1
ATOM 2684 C C . GLY A 1 348 ? -13.256 58.982 13.828 1.00 32.27 348 GLY A C 1
ATOM 2685 O O . GLY A 1 348 ? -13.634 57.942 14.374 1.00 50.64 348 GLY A O 1
ATOM 2686 N N . ASP A 1 349 ? -14.010 59.656 12.973 1.00 47.85 349 ASP A N 1
ATOM 2687 C CA . ASP A 1 349 ? -15.336 59.201 12.558 1.00 53.61 349 ASP A CA 1
ATOM 2688 C C . ASP A 1 349 ? -15.243 58.589 11.159 1.00 51.49 349 ASP A C 1
ATOM 2689 O O . ASP A 1 349 ? -15.380 59.287 10.154 1.00 54.68 349 ASP A O 1
ATOM 2694 N N . LEU A 1 350 ? -15.036 57.268 11.106 1.00 49.63 350 LEU A N 1
ATOM 2695 C CA . LEU A 1 350 ? -14.834 56.592 9.825 1.00 43.24 350 LEU A CA 1
ATOM 2696 C C . LEU A 1 350 ? -16.063 56.671 8.929 1.00 50.23 350 LEU A C 1
ATOM 2697 O O . LEU A 1 350 ? -15.930 56.697 7.701 1.00 45.90 350 LEU A O 1
ATOM 2702 N N . ASP A 1 351 ? -17.253 56.732 9.518 1.00 56.33 351 ASP A N 1
ATOM 2703 C CA . ASP A 1 351 ? -18.506 56.800 8.782 1.00 49.46 351 ASP A CA 1
ATOM 2704 C C . ASP A 1 351 ? -19.163 58.171 8.863 1.00 60.29 351 ASP A C 1
ATOM 2705 O O . ASP A 1 351 ? -20.227 58.373 8.267 1.00 55.95 351 ASP A O 1
ATOM 2710 N N . GLN A 1 352 ? -18.576 59.106 9.611 1.00 58.32 352 GLN A N 1
ATOM 2711 C CA . GLN A 1 352 ? -19.147 60.433 9.788 1.00 50.18 352 GLN A CA 1
ATOM 2712 C C . GLN A 1 352 ? -20.575 60.373 10.328 1.00 42.63 352 GLN A C 1
ATOM 2713 O O . GLN A 1 352 ? -21.401 61.236 10.018 1.00 43.52 352 GLN A O 1
ATOM 2719 N N . ASP A 1 353 ? -20.868 59.353 11.146 1.00 44.23 353 ASP A N 1
ATOM 2720 C CA . ASP A 1 353 ? -22.161 59.228 11.818 1.00 57.33 353 ASP A CA 1
ATOM 2721 C C . ASP A 1 353 ? -22.311 60.190 12.986 1.00 52.53 353 ASP A C 1
ATOM 2722 O O . ASP A 1 353 ? -23.387 60.227 13.596 1.00 50.41 353 ASP A O 1
ATOM 2727 N N . GLY A 1 354 ? -21.263 60.938 13.330 1.00 51.54 354 GLY A N 1
ATOM 2728 C CA . GLY A 1 354 ? -21.270 61.803 14.486 1.00 52.44 354 GLY A CA 1
ATOM 2729 C C . GLY A 1 354 ? -20.595 61.231 15.715 1.00 48.43 354 GLY A C 1
ATOM 2730 O O . GLY A 1 354 ? -20.477 61.947 16.717 1.00 55.09 354 GLY A O 1
ATOM 2731 N N . PHE A 1 355 ? -20.162 59.968 15.675 1.00 48.59 355 PHE A N 1
ATOM 2732 C CA . PHE A 1 355 ? -19.493 59.313 16.794 1.00 49.08 355 PHE A CA 1
ATOM 2733 C C . PHE A 1 355 ? -18.171 58.723 16.315 1.00 50.08 355 PHE A C 1
ATOM 2734 O O . PHE A 1 355 ? -18.101 58.138 15.230 1.00 56.33 355 PHE A O 1
ATOM 2742 N N . ASN A 1 356 ? -17.116 58.892 17.114 1.00 38.88 356 ASN A N 1
ATOM 2743 C CA . ASN A 1 356 ? -15.797 58.434 16.689 1.00 44.77 356 ASN A CA 1
ATOM 2744 C C . ASN A 1 356 ? -15.682 56.911 16.742 1.00 34.82 356 ASN A C 1
ATOM 2745 O O . ASN A 1 356 ? -16.387 56.226 17.488 1.00 49.58 356 ASN A O 1
ATOM 2750 N N . ASP A 1 357 ? -14.744 56.390 15.958 1.00 31.19 357 ASP A N 1
ATOM 2751 C CA . ASP A 1 357 ? -14.554 54.960 15.759 1.00 39.78 357 ASP A CA 1
ATOM 2752 C C . ASP A 1 357 ? -13.109 54.567 16.039 1.00 39.20 357 ASP A C 1
ATOM 2753 O O . ASP A 1 357 ? -12.204 55.406 16.038 1.00 45.95 357 ASP A O 1
ATOM 2758 N N . ILE A 1 358 ? -12.895 53.264 16.247 1.00 33.02 358 ILE A N 1
ATOM 2759 C CA . ILE A 1 358 ? -11.603 52.732 16.670 1.00 38.93 358 ILE A CA 1
ATOM 2760 C C . ILE A 1 358 ? -11.335 51.401 15.978 1.00 24.78 358 ILE A C 1
ATOM 2761 O O . ILE A 1 358 ? -12.249 50.692 15.555 1.00 35.51 358 ILE A O 1
ATOM 2766 N N . ALA A 1 359 ? -10.060 51.060 15.872 1.00 23.49 359 ALA A N 1
ATOM 2767 C CA . ALA A 1 359 ? -9.647 49.829 15.221 1.00 25.91 359 ALA A CA 1
ATOM 2768 C C . ALA A 1 359 ? -8.723 49.074 16.162 1.00 34.22 359 ALA A C 1
ATOM 2769 O O . ALA A 1 359 ? -7.792 49.661 16.727 1.00 28.15 359 ALA A O 1
ATOM 2771 N N . ILE A 1 360 ? -8.987 47.777 16.337 1.00 35.89 360 ILE A N 1
ATOM 2772 C CA . ILE A 1 360 ? -8.182 46.889 17.168 1.00 22.09 360 ILE A CA 1
ATOM 2773 C C . ILE A 1 360 ? -7.639 45.782 16.284 1.00 21.76 360 ILE A C 1
ATOM 2774 O O . ILE A 1 360 ? -8.292 45.354 15.325 1.00 46.08 360 ILE A O 1
ATOM 2779 N N . ALA A 1 361 ? -6.444 45.312 16.600 1.00 21.76 361 ALA A N 1
ATOM 2780 C CA . ALA A 1 361 ? -5.728 44.454 15.671 1.00 26.34 361 ALA A CA 1
ATOM 2781 C C . ALA A 1 361 ? -5.230 43.196 16.364 1.00 29.72 361 ALA A C 1
ATOM 2782 O O . ALA A 1 361 ? -4.615 43.271 17.432 1.00 40.29 361 ALA A O 1
ATOM 2784 N N . ALA A 1 362 ? -5.461 42.049 15.729 1.00 35.02 362 ALA A N 1
ATOM 2785 C CA . ALA A 1 362 ? -4.946 40.767 16.191 1.00 25.87 362 ALA A CA 1
ATOM 2786 C C . ALA A 1 362 ? -3.900 40.271 15.204 1.00 25.04 362 ALA A C 1
ATOM 2787 O O . ALA A 1 362 ? -4.202 39.440 14.336 1.00 35.80 362 ALA A O 1
ATOM 2789 N N . PRO A 1 363 ? -2.664 40.760 15.307 1.00 21.76 363 PRO A N 1
ATOM 2790 C CA . PRO A 1 363 ? -1.705 40.607 14.199 1.00 27.47 363 PRO A CA 1
ATOM 2791 C C . PRO A 1 363 ? -1.259 39.187 13.947 1.00 26.98 363 PRO A C 1
ATOM 2792 O O . PRO A 1 363 ? -0.651 38.924 12.900 1.00 34.31 363 PRO A O 1
ATOM 2796 N N . TYR A 1 364 ? -1.529 38.265 14.857 1.00 25.49 364 TYR A N 1
ATOM 2797 C CA . TYR A 1 364 ? -1.132 36.889 14.655 1.00 34.68 364 TYR A CA 1
ATOM 2798 C C . TYR A 1 364 ? -2.331 36.000 14.360 1.00 36.14 364 TYR A C 1
ATOM 2799 O O . TYR A 1 364 ? -2.160 34.819 14.040 1.00 42.65 364 TYR A O 1
ATOM 2808 N N . GLY A 1 365 ? -3.533 36.564 14.383 1.00 35.97 365 GLY A N 1
ATOM 2809 C CA . GLY A 1 365 ? -4.738 35.843 14.039 1.00 35.49 365 GLY A CA 1
ATOM 2810 C C . GLY A 1 365 ? -4.905 35.652 12.542 1.00 36.97 365 GLY A C 1
ATOM 2811 O O . GLY A 1 365 ? -3.952 35.713 11.756 1.00 34.27 365 GLY A O 1
ATOM 2812 N N . GLY A 1 366 ? -6.151 35.376 12.158 1.00 27.97 366 GLY A N 1
ATOM 2813 C CA . GLY A 1 366 ? -6.494 35.129 10.772 1.00 43.26 366 GLY A CA 1
ATOM 2814 C C . GLY A 1 366 ? -6.033 33.784 10.231 1.00 59.22 366 GLY A C 1
ATOM 2815 O O . GLY A 1 366 ? -5.371 32.984 10.894 1.00 56.39 366 GLY A O 1
ATOM 2816 N N . GLU A 1 367 ? -6.411 33.552 8.972 1.00 73.56 367 GLU A N 1
ATOM 2817 C CA . GLU A 1 367 ? -5.956 32.384 8.230 1.00 74.27 367 GLU A CA 1
ATOM 2818 C C . GLU A 1 367 ? -4.452 32.458 7.995 1.00 57.31 367 GLU A C 1
ATOM 2819 O O . GLU A 1 367 ? -3.925 33.501 7.598 1.00 53.79 367 GLU A O 1
ATOM 2825 N N . ASP A 1 368 ? -3.761 31.350 8.262 1.00 67.96 368 ASP A N 1
ATOM 2826 C CA . ASP A 1 368 ? -2.324 31.230 8.019 1.00 65.54 368 ASP A CA 1
ATOM 2827 C C . ASP A 1 368 ? -1.517 32.252 8.819 1.00 61.10 368 ASP A C 1
ATOM 2828 O O . ASP A 1 368 ? -0.391 32.592 8.435 1.00 66.67 368 ASP A O 1
ATOM 2833 N N . LYS A 1 369 ? -2.075 32.743 9.939 1.00 52.62 369 LYS A N 1
ATOM 2834 C CA . LYS A 1 369 ? -1.377 33.707 10.798 1.00 46.99 369 LYS A CA 1
ATOM 2835 C C . LYS A 1 369 ? -1.000 34.966 10.010 1.00 59.73 369 LYS A C 1
ATOM 2836 O O . LYS A 1 369 ? 0.131 35.455 10.074 1.00 72.56 369 LYS A O 1
ATOM 2842 N N . LYS A 1 370 ? -1.945 35.482 9.228 1.00 53.37 370 LYS A N 1
ATOM 2843 C CA . LYS A 1 370 ? -1.660 36.627 8.371 1.00 51.71 370 LYS A CA 1
ATOM 2844 C C . LYS A 1 370 ? -1.965 37.964 9.039 1.00 47.19 370 LYS A C 1
ATOM 2845 O O . LYS A 1 370 ? -1.395 38.987 8.647 1.00 47.13 370 LYS A O 1
ATOM 2851 N N . GLY A 1 371 ? -2.851 37.986 10.019 1.00 36.37 371 GLY A N 1
ATOM 2852 C CA . GLY A 1 371 ? -3.170 39.216 10.718 1.00 24.55 371 GLY A CA 1
ATOM 2853 C C . GLY A 1 371 ? -4.613 39.599 10.459 1.00 33.61 371 GLY A C 1
ATOM 2854 O O . GLY A 1 371 ? -5.155 39.372 9.368 1.00 44.01 371 GLY A O 1
ATOM 2855 N N . ILE A 1 372 ? -5.256 40.168 11.477 1.00 21.76 372 ILE A N 1
ATOM 2856 C CA . ILE A 1 372 ? -6.621 40.657 11.348 1.00 32.05 372 ILE A CA 1
ATOM 2857 C C . ILE A 1 372 ? -6.698 42.024 12.009 1.00 38.11 372 ILE A C 1
ATOM 2858 O O . ILE A 1 372 ? -6.001 42.299 12.990 1.00 38.32 372 ILE A O 1
ATOM 2863 N N . VAL A 1 373 ? -7.543 42.893 11.460 1.00 24.49 373 VAL A N 1
ATOM 2864 C CA . VAL A 1 373 ? -7.845 44.179 12.068 1.00 21.76 373 VAL A CA 1
ATOM 2865 C C . VAL A 1 373 ? -9.361 44.319 12.114 1.00 34.63 373 VAL A C 1
ATOM 2866 O O . VAL A 1 373 ? -10.027 44.222 11.074 1.00 26.71 373 VAL A O 1
ATOM 2870 N N . TYR A 1 374 ? -9.903 44.548 13.310 1.00 31.43 374 TYR A N 1
ATOM 2871 C CA . TYR A 1 374 ? -11.336 44.710 13.517 1.00 21.76 374 TYR A CA 1
ATOM 2872 C C . TYR A 1 374 ? -11.664 46.192 13.664 1.00 38.34 374 TYR A C 1
ATOM 2873 O O . TYR A 1 374 ? -11.052 46.887 14.485 1.00 47.11 374 TYR A O 1
ATOM 2882 N N . ILE A 1 375 ? -12.636 46.674 12.887 1.00 32.64 375 ILE A N 1
ATOM 2883 C CA . ILE A 1 375 ? -13.127 48.047 12.999 1.00 25.90 375 ILE A CA 1
ATOM 2884 C C . ILE A 1 375 ? -14.361 48.054 13.888 1.00 26.15 375 ILE A C 1
ATOM 2885 O O . ILE A 1 375 ? -15.319 47.313 13.630 1.00 51.17 375 ILE A O 1
ATOM 2890 N N . PHE A 1 376 ? -14.360 48.890 14.923 1.00 21.76 376 PHE A N 1
ATOM 2891 C CA . PHE A 1 376 ? -15.506 49.012 15.821 1.00 32.28 376 PHE A CA 1
ATOM 2892 C C . PHE A 1 376 ? -16.065 50.429 15.738 1.00 37.95 376 PHE A C 1
ATOM 2893 O O . PHE A 1 376 ? -15.320 51.399 15.915 1.00 49.23 376 PHE A O 1
ATOM 2901 N N . ASN A 1 377 ? -17.369 50.559 15.506 1.00 38.39 377 ASN A N 1
ATOM 2902 C CA . ASN A 1 377 ? -17.989 51.878 15.413 1.00 30.93 377 ASN A CA 1
ATOM 2903 C C . ASN A 1 377 ? -18.513 52.311 16.778 1.00 31.73 377 ASN A C 1
ATOM 2904 O O . ASN A 1 377 ? -19.161 51.529 17.480 1.00 33.17 377 ASN A O 1
ATOM 2909 N N . GLY A 1 378 ? -18.245 53.565 17.149 1.00 37.42 378 GLY A N 1
ATOM 2910 C CA . GLY A 1 378 ? -18.823 54.110 18.359 1.00 43.55 378 GLY A CA 1
ATOM 2911 C C . GLY A 1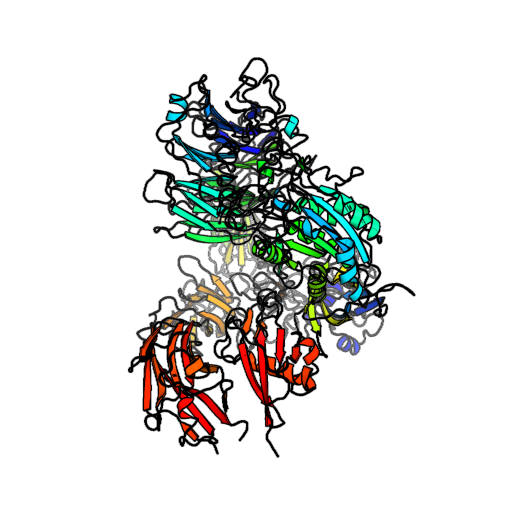 378 ? -20.268 54.548 18.172 1.00 43.25 378 GLY A C 1
ATOM 2912 O O . GLY A 1 378 ? -20.749 54.766 17.061 1.00 48.45 378 GLY A O 1
ATOM 2913 N N . ARG A 1 379 ? -20.967 54.667 19.296 1.00 30.45 379 ARG A N 1
ATOM 2914 C CA . ARG A 1 379 ? -22.352 55.112 19.318 1.00 38.33 379 ARG A CA 1
ATOM 2915 C C . ARG A 1 379 ? -22.560 55.873 20.621 1.00 43.21 379 ARG A C 1
ATOM 2916 O O . ARG A 1 379 ? -21.638 56.016 21.427 1.00 47.38 379 ARG A O 1
ATOM 2924 N N . SER A 1 380 ? -23.772 56.392 20.817 1.00 43.66 380 SER A N 1
ATOM 2925 C CA . SER A 1 380 ? -24.047 57.135 22.042 1.00 43.41 380 SER A CA 1
ATOM 2926 C C . SER A 1 380 ? -23.873 56.257 23.281 1.00 50.62 380 SER A C 1
ATOM 2927 O O . SER A 1 380 ? -23.389 56.731 24.317 1.00 46.20 380 SER A O 1
ATOM 2930 N N . THR A 1 381 ? -24.218 54.971 23.180 1.00 56.86 381 THR A N 1
ATOM 2931 C CA . THR A 1 381 ? -24.147 54.062 24.319 1.00 54.91 381 THR A CA 1
ATOM 2932 C C . THR A 1 381 ? -22.711 53.748 24.738 1.00 46.78 381 THR A C 1
ATOM 2933 O O . THR A 1 381 ? -22.511 53.144 25.796 1.00 43.75 381 THR A O 1
ATOM 2937 N N . GLY A 1 382 ? -21.716 54.158 23.950 1.00 50.07 382 GLY A N 1
ATOM 2938 C CA . GLY A 1 382 ? -20.350 53.683 24.093 1.00 44.59 382 GLY A CA 1
ATOM 2939 C C . GLY A 1 382 ? -19.869 52.942 22.854 1.00 53.46 382 GLY A C 1
ATOM 2940 O O . GLY A 1 382 ? -20.365 53.189 21.750 1.00 66.12 382 GLY A O 1
ATOM 2941 N N . LEU A 1 383 ? -18.898 52.046 22.998 1.00 41.33 383 LEU A N 1
ATOM 2942 C CA . LEU A 1 383 ? -18.449 51.280 21.846 1.00 35.14 383 LEU A CA 1
ATOM 2943 C C . LEU A 1 383 ? -19.445 50.164 21.547 1.00 47.04 383 LEU A C 1
ATOM 2944 O O . LEU A 1 383 ? -20.069 49.609 22.457 1.00 58.90 383 LEU A O 1
ATOM 2949 N N . ASN A 1 384 ? -19.640 49.879 20.259 1.00 40.13 384 ASN A N 1
ATOM 2950 C CA . ASN A 1 384 ? -20.399 48.705 19.835 1.00 43.64 384 ASN A CA 1
ATOM 2951 C C . ASN A 1 384 ? -19.467 47.505 19.774 1.00 49.82 384 ASN A C 1
ATOM 2952 O O . ASN A 1 384 ? -18.561 47.459 18.934 1.00 48.82 384 ASN A O 1
ATOM 2957 N N . ALA A 1 385 ? -19.711 46.520 20.641 1.00 49.09 385 ALA A N 1
ATOM 2958 C CA . ALA A 1 385 ? -18.771 45.415 20.786 1.00 36.05 385 ALA A CA 1
ATOM 2959 C C . ALA A 1 385 ? -18.672 44.557 19.523 1.00 41.47 385 ALA A C 1
ATOM 2960 O O . ALA A 1 385 ? -17.630 43.934 19.296 1.00 49.18 385 ALA A O 1
ATOM 2962 N N . VAL A 1 386 ? -19.718 44.500 18.695 1.00 39.65 386 VAL A N 1
ATOM 2963 C CA . VAL A 1 386 ? -19.662 43.691 17.472 1.00 41.31 386 VAL A CA 1
ATOM 2964 C C . VAL A 1 386 ? -18.968 44.453 16.343 1.00 42.31 386 VAL A C 1
ATOM 2965 O O . VAL A 1 386 ? -19.498 45.462 15.851 1.00 48.00 386 VAL A O 1
ATOM 2969 N N . PRO A 1 387 ? -17.795 44.007 15.886 1.00 27.69 387 PRO A N 1
ATOM 2970 C CA . PRO A 1 387 ? -17.114 44.724 14.796 1.00 44.72 387 PRO A CA 1
ATOM 2971 C C . PRO A 1 387 ? -17.952 44.763 13.525 1.00 41.09 387 PRO A C 1
ATOM 2972 O O . PRO A 1 387 ? -18.684 43.823 13.213 1.00 55.52 387 PRO A O 1
ATOM 2976 N N . SER A 1 388 ? -17.862 45.887 12.801 1.00 34.98 388 SER A N 1
ATOM 2977 C CA . SER A 1 388 ? -18.572 46.024 11.534 1.00 31.54 388 SER A CA 1
ATOM 2978 C C . SER A 1 388 ? -17.694 45.744 10.324 1.00 36.25 388 SER A C 1
ATOM 2979 O O . SER A 1 388 ? -18.227 45.664 9.209 1.00 38.62 388 SER A O 1
ATOM 2982 N N . GLN A 1 389 ? -16.377 45.621 10.491 1.00 26.06 389 GLN A N 1
ATOM 2983 C CA . GLN A 1 389 ? -15.556 45.244 9.347 1.00 41.96 389 GLN A CA 1
ATOM 2984 C C . GLN A 1 389 ? -14.330 44.476 9.819 1.00 34.99 389 GLN A C 1
ATOM 2985 O O . GLN A 1 389 ? -13.848 44.663 10.940 1.00 40.81 389 GLN A O 1
ATOM 2991 N N . ILE A 1 390 ? -13.851 43.590 8.950 1.00 25.81 390 ILE A N 1
ATOM 2992 C CA . ILE A 1 390 ? -12.664 42.775 9.185 1.00 22.91 390 ILE A CA 1
ATOM 2993 C C . ILE A 1 390 ? -11.668 43.072 8.068 1.00 35.33 390 ILE A C 1
ATOM 2994 O O . ILE A 1 390 ? -11.974 42.877 6.883 1.00 44.60 390 ILE A O 1
ATOM 2999 N N . LEU A 1 391 ? -10.484 43.555 8.439 1.00 32.23 391 LEU A N 1
ATOM 3000 C CA . LEU A 1 391 ? -9.388 43.745 7.493 1.00 31.59 391 LEU A CA 1
ATOM 3001 C C . LEU A 1 391 ? -8.460 42.546 7.622 1.00 30.25 391 LEU A C 1
ATOM 3002 O O . LEU A 1 391 ? -7.878 42.313 8.685 1.00 45.60 391 LEU A O 1
ATOM 3007 N N . GLU A 1 392 ? -8.328 41.780 6.550 1.00 21.76 392 GLU A N 1
ATOM 3008 C CA . GLU A 1 392 ? -7.573 40.538 6.581 1.00 32.72 392 GLU A CA 1
ATOM 3009 C C . GLU A 1 392 ? -6.265 40.708 5.818 1.00 37.52 392 GLU A C 1
ATOM 3010 O O . GLU A 1 392 ? -6.260 41.178 4.671 1.00 40.66 392 GLU A O 1
ATOM 3016 N N . GLY A 1 393 ? -5.158 40.322 6.449 1.00 41.63 393 GLY A N 1
ATOM 3017 C CA . GLY A 1 393 ? -3.871 40.448 5.790 1.00 35.86 393 GLY A CA 1
ATOM 3018 C C . GLY A 1 393 ? -3.810 39.631 4.514 1.00 48.94 393 GLY A C 1
ATOM 3019 O O . GLY A 1 393 ? -4.459 38.594 4.380 1.00 60.54 393 GLY A O 1
ATOM 3020 N N . GLN A 1 394 ? -3.031 40.128 3.551 1.00 63.57 394 GLN A N 1
ATOM 3021 C CA . GLN A 1 394 ? -2.853 39.456 2.269 1.00 59.67 394 GLN A CA 1
ATOM 3022 C C . GLN A 1 394 ? -1.549 38.679 2.169 1.00 55.01 394 GLN A C 1
ATOM 3023 O O . GLN A 1 394 ? -1.481 37.711 1.402 1.00 75.56 394 GLN A O 1
ATOM 3029 N N . TRP A 1 395 ? -0.535 39.052 2.940 1.00 50.89 395 TRP A N 1
ATOM 3030 C CA . TRP A 1 395 ? 0.834 38.605 2.722 1.00 49.85 395 TRP A CA 1
ATOM 3031 C C . TRP A 1 395 ? 1.179 37.441 3.644 1.00 39.62 395 TRP A C 1
ATOM 3032 O O . TRP A 1 395 ? 0.763 37.412 4.808 1.00 50.09 395 TRP A O 1
ATOM 3043 N N . ALA A 1 396 ? 1.944 36.486 3.118 1.00 33.38 396 ALA A N 1
ATOM 3044 C CA . ALA A 1 396 ? 2.296 35.260 3.826 1.00 36.07 396 ALA A CA 1
ATOM 3045 C C . ALA A 1 396 ? 3.684 35.357 4.451 1.00 39.84 396 ALA A C 1
ATOM 3046 O O . ALA A 1 396 ? 4.532 36.152 4.033 1.00 41.73 396 ALA A O 1
ATOM 3048 N N . ALA A 1 397 ? 3.921 34.484 5.431 1.00 53.70 397 ALA A N 1
ATOM 3049 C CA . ALA A 1 397 ? 5.158 34.518 6.204 1.00 54.60 397 ALA A CA 1
ATOM 3050 C C . ALA A 1 397 ? 6.350 34.062 5.373 1.00 56.39 397 ALA A C 1
ATOM 3051 O O . ALA A 1 397 ? 6.283 33.063 4.653 1.00 74.38 397 ALA A O 1
ATOM 3053 N N . ARG A 1 398 ? 7.464 34.776 5.516 1.00 70.10 398 ARG A N 1
ATOM 3054 C CA . ARG A 1 398 ? 8.723 34.384 4.897 1.00 68.57 398 ARG A CA 1
ATOM 3055 C C . ARG A 1 398 ? 9.697 33.827 5.927 1.00 62.40 398 ARG A C 1
ATOM 3056 O O . ARG A 1 398 ? 10.109 32.669 5.824 1.00 64.44 398 ARG A O 1
ATOM 3064 N N . SER A 1 399 ? 10.045 34.613 6.941 1.00 70.91 399 SER A N 1
ATOM 3065 C CA . SER A 1 399 ? 10.891 34.170 8.043 1.00 71.72 399 SER A CA 1
ATOM 3066 C C . SER A 1 399 ? 10.185 34.251 9.385 1.00 74.72 399 SER A C 1
ATOM 3067 O O . SER A 1 399 ? 10.253 33.305 10.179 1.00 67.88 399 SER A O 1
ATOM 3070 N N . MET A 1 400 ? 9.492 35.353 9.641 1.00 68.94 400 MET A N 1
ATOM 3071 C CA . MET A 1 400 ? 8.755 35.611 10.866 1.00 56.53 400 MET A CA 1
ATOM 3072 C C . MET A 1 400 ? 7.329 35.995 10.516 1.00 48.38 400 MET A C 1
ATOM 3073 O O . MET A 1 400 ? 7.017 36.262 9.343 1.00 48.20 400 MET A O 1
ATOM 3078 N N . PRO A 1 401 ? 6.416 36.007 11.482 1.00 35.31 401 PRO A N 1
ATOM 3079 C CA . PRO A 1 401 ? 5.029 36.328 11.175 1.00 37.73 401 PRO A CA 1
ATOM 3080 C C . PRO A 1 401 ? 4.919 37.680 10.521 1.00 33.45 401 PRO A C 1
ATOM 3081 O O . PRO A 1 401 ? 5.633 38.638 10.893 1.00 32.13 401 PRO A O 1
ATOM 3085 N N . PRO A 1 402 ? 4.028 37.836 9.532 1.00 37.50 402 PRO A N 1
ATOM 3086 C CA . PRO A 1 402 ? 3.806 39.154 8.919 1.00 40.01 402 PRO A CA 1
ATOM 3087 C C . PRO A 1 402 ? 3.455 40.239 9.915 1.00 29.92 402 PRO A C 1
ATOM 3088 O O . PRO A 1 402 ? 3.796 41.406 9.690 1.00 31.66 402 PRO A O 1
ATOM 3092 N N . SER A 1 403 ? 2.789 39.889 11.009 1.00 28.16 403 SER A N 1
ATOM 3093 C CA . SER A 1 403 ? 2.454 40.841 12.056 1.00 30.25 403 SER A CA 1
ATOM 3094 C C . SER A 1 403 ? 1.619 41.997 11.507 1.00 24.41 403 SER A C 1
ATOM 3095 O O . SER A 1 403 ? 1.699 43.128 12.001 1.00 30.30 403 SER A O 1
ATOM 3098 N N . PHE A 1 404 ? 0.826 41.710 10.473 1.00 21.76 404 PHE A N 1
ATOM 3099 C CA . PHE A 1 404 ? -0.086 42.699 9.908 1.00 27.30 404 PHE A CA 1
ATOM 3100 C C . PHE A 1 404 ? -1.007 43.222 10.999 1.00 27.83 404 PHE A C 1
ATOM 3101 O O . PHE A 1 404 ? -1.753 42.454 11.608 1.00 34.31 404 PHE A O 1
ATOM 3109 N N . GLY A 1 405 ? -0.949 44.520 11.256 1.00 23.22 405 GLY A N 1
ATOM 3110 C CA . GLY A 1 405 ? -1.701 45.108 12.340 1.00 24.08 405 GLY A CA 1
ATOM 3111 C C . GLY A 1 405 ? -0.898 45.410 13.586 1.00 30.90 405 GLY A C 1
ATOM 3112 O O . GLY A 1 405 ? -1.453 45.984 14.528 1.00 41.13 405 GLY A O 1
ATOM 3113 N N . TYR A 1 406 ? 0.392 45.050 13.624 1.00 32.15 406 TYR A N 1
ATOM 3114 C CA . TYR A 1 406 ? 1.229 45.397 14.773 1.00 24.70 406 TYR A CA 1
ATOM 3115 C C . TYR A 1 406 ? 1.299 46.904 14.996 1.00 32.41 406 TYR A C 1
ATOM 3116 O O . TYR A 1 406 ? 1.463 47.346 16.139 1.00 33.54 406 TYR A O 1
ATOM 3125 N N . SER A 1 407 ? 1.188 47.704 13.921 1.00 34.56 407 SER A N 1
ATOM 3126 C CA . SER A 1 407 ? 1.202 49.166 13.983 1.00 29.18 407 SER A CA 1
ATOM 3127 C C . SER A 1 407 ? 0.086 49.713 13.108 1.00 24.16 407 SER A C 1
ATOM 3128 O O . SER A 1 407 ? -0.181 49.175 12.028 1.00 29.12 407 SER A O 1
ATOM 3131 N N . MET A 1 408 ? -0.565 50.776 13.574 1.00 22.66 408 MET A N 1
ATOM 3132 C CA . MET A 1 408 ? -1.727 51.334 12.893 1.00 24.79 408 MET A CA 1
ATOM 3133 C C . MET A 1 408 ? -1.834 52.816 13.213 1.00 31.48 408 MET A C 1
ATOM 3134 O O . MET A 1 408 ? -1.574 53.235 14.347 1.00 34.50 408 MET A O 1
ATOM 3139 N N . LYS A 1 409 ? -2.247 53.598 12.221 1.00 29.57 409 LYS A N 1
ATOM 3140 C CA . LYS A 1 409 ? -2.516 55.014 12.418 1.00 28.95 409 LYS A CA 1
ATOM 3141 C C . LYS A 1 409 ? -3.704 55.380 11.545 1.00 30.08 409 LYS A C 1
ATOM 3142 O O . LYS A 1 409 ? -3.745 55.002 10.371 1.00 30.07 409 LYS A O 1
ATOM 3148 N N . GLY A 1 410 ? -4.686 56.052 12.131 1.00 21.76 410 GLY A N 1
ATOM 3149 C CA . GLY A 1 410 ? -5.857 56.511 11.409 1.00 21.76 410 GLY A CA 1
ATOM 3150 C C . GLY A 1 410 ? -6.031 58.000 11.619 1.00 41.78 410 GLY A C 1
ATOM 3151 O O . GLY A 1 410 ? -5.064 58.748 11.764 1.00 52.19 410 GLY A O 1
ATOM 3152 N N . ALA A 1 411 ? -7.292 58.430 11.640 1.00 36.92 411 ALA A N 1
ATOM 3153 C CA . ALA A 1 411 ? -7.719 59.771 12.023 1.00 28.06 411 ALA A CA 1
ATOM 3154 C C . ALA A 1 411 ? -7.348 60.863 11.022 1.00 37.93 411 ALA A C 1
ATOM 3155 O O . ALA A 1 411 ? -7.600 62.044 11.306 1.00 44.33 411 ALA A O 1
ATOM 3157 N N . THR A 1 412 ? -6.786 60.527 9.858 1.00 34.99 412 THR A N 1
ATOM 3158 C CA . THR A 1 412 ? -6.371 61.530 8.883 1.00 37.21 412 THR A CA 1
ATOM 3159 C C . THR A 1 412 ? -6.939 61.188 7.512 1.00 46.72 412 THR A C 1
ATOM 3160 O O . THR A 1 412 ? -6.709 60.085 7.003 1.00 46.78 412 THR A O 1
ATOM 3164 N N . ASP A 1 413 ? -7.632 62.152 6.898 1.00 41.71 413 ASP A N 1
ATOM 3165 C CA . ASP A 1 413 ? -8.278 61.982 5.591 1.00 33.50 413 ASP A CA 1
ATOM 3166 C C . ASP A 1 413 ? -7.296 62.293 4.469 1.00 36.92 413 ASP A C 1
ATOM 3167 O O . ASP A 1 413 ? -7.262 63.404 3.941 1.00 51.38 413 ASP A O 1
ATOM 3172 N N . ILE A 1 414 ? -6.524 61.286 4.051 1.00 33.51 414 ILE A N 1
ATOM 3173 C CA . ILE A 1 414 ? -5.452 61.552 3.092 1.00 42.41 414 ILE A CA 1
ATOM 3174 C C . ILE A 1 414 ? -5.996 61.800 1.676 1.00 59.36 414 ILE A C 1
ATOM 3175 O O . ILE A 1 414 ? -5.391 62.560 0.913 1.00 59.41 414 ILE A O 1
ATOM 3180 N N . ASP A 1 415 ? -7.132 61.191 1.297 1.00 66.91 415 ASP A N 1
ATOM 3181 C CA . ASP A 1 415 ? -7.744 61.427 -0.014 1.00 53.54 415 ASP A CA 1
ATOM 3182 C C . ASP A 1 415 ? -8.567 62.713 -0.055 1.00 56.19 415 ASP A C 1
ATOM 3183 O O . ASP A 1 415 ? -8.966 63.144 -1.142 1.00 48.92 415 ASP A O 1
ATOM 3188 N N . LYS A 1 416 ? -8.803 63.340 1.098 1.00 52.34 416 LYS A N 1
ATOM 3189 C CA . LYS A 1 416 ? -9.626 64.547 1.206 1.00 45.71 416 LYS A CA 1
ATOM 3190 C C . LYS A 1 416 ? -11.025 64.317 0.640 1.00 46.96 416 LYS A C 1
ATOM 3191 O O . LYS A 1 416 ? -11.614 65.191 0.003 1.00 53.11 416 LYS A O 1
ATOM 3197 N N . ASN A 1 417 ? -11.573 63.126 0.899 1.00 61.92 417 ASN A N 1
ATOM 3198 C CA . ASN A 1 417 ? -12.926 62.774 0.483 1.00 57.14 417 ASN A CA 1
ATOM 3199 C C . ASN A 1 417 ? -13.940 62.965 1.601 1.00 44.47 417 ASN A C 1
ATOM 3200 O O . ASN A 1 417 ? -15.096 62.567 1.446 1.00 56.90 417 ASN A O 1
ATOM 3205 N N . GLY A 1 418 ? -13.523 63.515 2.734 1.00 39.49 418 GLY A N 1
ATOM 3206 C CA . GLY A 1 418 ? -14.408 63.766 3.847 1.00 56.67 418 GLY A CA 1
ATOM 3207 C C . GLY A 1 418 ? -14.435 62.678 4.899 1.00 59.93 418 GLY A C 1
ATOM 3208 O O . GLY A 1 418 ? -15.018 62.895 5.972 1.00 59.36 418 GLY A O 1
ATOM 3209 N N . TYR A 1 419 ? -13.831 61.519 4.631 1.00 46.19 419 TYR A N 1
ATOM 3210 C CA . TYR A 1 419 ? -13.813 60.426 5.587 1.00 44.63 419 TYR A CA 1
ATOM 3211 C C . TYR A 1 419 ? -12.372 60.059 5.932 1.00 40.11 419 TYR A C 1
ATOM 3212 O O . TYR A 1 419 ? -11.515 60.020 5.034 1.00 35.07 419 TYR A O 1
ATOM 3221 N N . PRO A 1 420 ? -12.060 59.818 7.210 1.00 30.27 420 PRO A N 1
ATOM 3222 C CA . PRO A 1 420 ? -10.685 59.473 7.603 1.00 21.87 420 PRO A CA 1
ATOM 3223 C C . PRO A 1 420 ? -10.213 58.182 6.949 1.00 26.62 420 PRO A C 1
ATOM 3224 O O . PRO A 1 420 ? -11.013 57.326 6.577 1.00 52.38 420 PRO A O 1
ATOM 3228 N N . ASP A 1 421 ? -8.896 58.026 6.835 1.00 22.86 421 ASP A N 1
ATOM 3229 C CA . ASP A 1 421 ? -8.278 56.828 6.252 1.00 25.50 421 ASP A CA 1
ATOM 3230 C C . ASP A 1 421 ? -7.429 56.101 7.300 1.00 36.36 421 ASP A C 1
ATOM 3231 O O . ASP A 1 421 ? -7.402 56.479 8.479 1.00 37.89 421 ASP A O 1
ATOM 3236 N N . LEU A 1 422 ? -6.754 55.026 6.876 1.00 28.18 422 LEU A N 1
ATOM 3237 C CA . LEU A 1 422 ? -6.138 54.118 7.836 1.00 24.13 422 LEU A CA 1
ATOM 3238 C C . LEU A 1 422 ? -4.926 53.399 7.256 1.00 29.41 422 LEU A C 1
ATOM 3239 O O . LEU A 1 422 ? -5.044 52.662 6.271 1.00 28.89 422 LEU A O 1
ATOM 3244 N N . ILE A 1 423 ? -3.767 53.598 7.901 1.00 31.22 423 ILE A N 1
ATOM 3245 C CA . ILE A 1 423 ? -2.525 52.895 7.584 1.00 38.45 423 ILE A CA 1
ATOM 3246 C C . ILE A 1 423 ? -2.405 51.712 8.527 1.00 33.97 423 ILE A C 1
ATOM 3247 O O . ILE A 1 423 ? -2.766 51.811 9.707 1.00 35.72 423 ILE A O 1
ATOM 3252 N N . VAL A 1 424 ? -1.906 50.593 8.008 1.00 28.70 424 VAL A N 1
ATOM 3253 C CA . VAL A 1 424 ? -1.686 49.370 8.769 1.00 21.76 424 VAL A CA 1
ATOM 3254 C C . VAL A 1 424 ? -0.351 48.807 8.314 1.00 33.00 424 VAL A C 1
ATOM 3255 O O . VAL A 1 424 ? -0.080 48.756 7.108 1.00 33.42 424 VAL A O 1
ATOM 3259 N N . GLY A 1 425 ? 0.484 48.395 9.266 1.00 21.76 425 GLY A N 1
ATOM 3260 C CA . GLY A 1 425 ? 1.822 47.931 8.963 1.00 25.02 425 GLY A CA 1
ATOM 3261 C C . GLY A 1 425 ? 1.976 46.454 9.262 1.00 34.66 425 GLY A C 1
ATOM 3262 O O . GLY A 1 425 ? 1.277 45.903 10.116 1.00 38.78 425 GLY A O 1
ATOM 3263 N N . ALA A 1 426 ? 2.919 45.816 8.558 1.00 30.25 426 ALA A N 1
ATOM 3264 C CA . ALA A 1 426 ? 3.244 44.401 8.744 1.00 21.76 426 ALA A CA 1
ATOM 3265 C C . ALA A 1 426 ? 4.760 44.278 8.618 1.00 35.49 426 ALA A C 1
ATOM 3266 O O . ALA A 1 426 ? 5.279 44.021 7.525 1.00 41.23 426 ALA A O 1
ATOM 3268 N N . PHE A 1 427 ? 5.466 44.427 9.746 1.00 35.87 427 PHE A N 1
ATOM 3269 C CA . PHE A 1 427 ? 6.922 44.490 9.700 1.00 33.88 427 PHE A CA 1
ATOM 3270 C C . PHE A 1 427 ? 7.559 43.141 9.408 1.00 40.41 427 PHE A C 1
ATOM 3271 O O . PHE A 1 427 ? 8.751 43.094 9.074 1.00 44.85 427 PHE A O 1
ATOM 3279 N N . GLY A 1 428 ? 6.797 42.052 9.517 1.00 33.46 428 GLY A N 1
ATOM 3280 C CA . GLY A 1 428 ? 7.344 40.750 9.184 1.00 43.44 428 GLY A CA 1
ATOM 3281 C C . GLY A 1 428 ? 7.538 40.550 7.695 1.00 47.78 428 GLY A C 1
ATOM 3282 O O . GLY A 1 428 ? 8.440 39.817 7.280 1.00 51.49 428 GLY A O 1
ATOM 3283 N N . VAL A 1 429 ? 6.686 41.170 6.877 1.00 42.35 429 VAL A N 1
ATOM 3284 C CA . VAL A 1 429 ? 6.802 41.127 5.427 1.00 47.87 429 VAL A CA 1
ATOM 3285 C C . VAL A 1 429 ? 7.278 42.460 4.853 1.00 55.21 429 VAL A C 1
ATOM 3286 O O . VAL A 1 429 ? 7.313 42.627 3.628 1.00 64.68 429 VAL A O 1
ATOM 3290 N N . ASP A 1 430 ? 7.654 43.411 5.712 1.00 53.32 430 ASP A N 1
ATOM 3291 C CA . ASP A 1 430 ? 8.249 44.691 5.307 1.00 46.30 430 ASP A CA 1
ATOM 3292 C C . ASP A 1 430 ? 7.303 45.511 4.425 1.00 38.63 430 ASP A C 1
ATOM 3293 O O . ASP A 1 430 ? 7.702 46.070 3.401 1.00 39.98 430 ASP A O 1
ATOM 3298 N N . ARG A 1 431 ? 6.041 45.601 4.846 1.00 24.52 431 ARG A N 1
ATOM 3299 C CA . ARG A 1 431 ? 5.028 46.307 4.078 1.00 27.79 431 ARG A CA 1
ATOM 3300 C C . ARG A 1 431 ? 4.179 47.186 4.991 1.00 32.89 431 ARG A C 1
ATOM 3301 O O . ARG A 1 431 ? 4.122 47.001 6.213 1.00 29.51 431 ARG A O 1
ATOM 3309 N N . ALA A 1 432 ? 3.505 48.146 4.363 1.00 23.26 432 ALA A N 1
ATOM 3310 C CA . ALA A 1 432 ? 2.537 49.004 5.017 1.00 21.76 432 ALA A CA 1
ATOM 3311 C C . ALA A 1 432 ? 1.435 49.280 4.008 1.00 38.10 432 ALA A C 1
ATOM 3312 O O . ALA A 1 432 ? 1.705 49.495 2.819 1.00 43.78 432 ALA A O 1
ATOM 3314 N N . ILE A 1 433 ? 0.195 49.240 4.474 1.00 31.51 433 ILE A N 1
ATOM 3315 C CA . ILE A 1 433 ? -0.974 49.281 3.611 1.00 32.08 433 ILE A CA 1
ATOM 3316 C C . ILE A 1 433 ? -1.889 50.389 4.109 1.00 40.67 433 ILE A C 1
ATOM 3317 O O . ILE A 1 433 ? -2.129 50.508 5.317 1.00 35.30 433 ILE A O 1
ATOM 3322 N N . LEU A 1 434 ? -2.375 51.212 3.188 1.00 42.68 434 LEU A N 1
ATOM 3323 C CA . LEU A 1 434 ? -3.300 52.289 3.503 1.00 45.34 434 LEU A CA 1
ATOM 3324 C C . LEU A 1 434 ? -4.669 51.951 2.931 1.00 45.00 434 LEU A C 1
ATOM 3325 O O . LEU A 1 434 ? -4.797 51.711 1.726 1.00 47.81 434 LEU A O 1
ATOM 3330 N N . TYR A 1 435 ? -5.678 51.908 3.803 1.00 33.34 435 TYR A N 1
ATOM 3331 C CA . TYR A 1 435 ? -7.066 51.698 3.418 1.00 31.03 435 TYR A CA 1
ATOM 3332 C C . TYR A 1 435 ? -7.800 53.029 3.383 1.00 40.56 435 TYR A C 1
ATOM 3333 O O . TYR A 1 435 ? -7.725 53.816 4.332 1.00 46.78 435 TYR A O 1
ATOM 3342 N N . ARG A 1 436 ? -8.531 53.267 2.299 1.00 44.38 436 ARG A N 1
ATOM 3343 C CA . ARG A 1 436 ? -9.270 54.507 2.114 1.00 50.35 436 ARG A CA 1
ATOM 3344 C C . ARG A 1 436 ? -10.741 54.304 2.467 1.00 44.69 436 ARG A C 1
ATOM 3345 O O . ARG A 1 436 ? -11.339 53.282 2.116 1.00 55.00 436 ARG A O 1
ATOM 3353 N N . ALA A 1 437 ? -11.325 55.276 3.164 1.00 38.05 437 ALA A N 1
ATOM 3354 C CA . ALA A 1 437 ? -12.728 55.191 3.545 1.00 35.64 437 ALA A CA 1
ATOM 3355 C C . ALA A 1 437 ? -13.636 55.517 2.371 1.00 50.99 437 ALA A C 1
ATOM 3356 O O . ALA A 1 437 ? -13.403 56.484 1.643 1.00 64.74 437 ALA A O 1
ATOM 3358 N N . ARG A 1 438 ? -14.701 54.710 2.213 1.00 52.95 438 ARG A N 1
ATOM 3359 C CA . ARG A 1 438 ? -15.740 54.932 1.221 1.00 45.98 438 ARG A CA 1
ATOM 3360 C C . ARG A 1 438 ? -16.735 55.981 1.718 1.00 55.04 438 ARG A C 1
ATOM 3361 O O . ARG A 1 438 ? -16.925 56.146 2.928 1.00 54.53 438 ARG A O 1
ATOM 3369 N N . PRO A 1 439 ? -17.392 56.696 0.804 1.00 50.99 439 PRO A N 1
ATOM 3370 C CA . PRO A 1 439 ? -18.458 57.634 1.204 1.00 50.34 439 PRO A CA 1
ATOM 3371 C C . PRO A 1 439 ? -19.761 56.892 1.490 1.00 53.75 439 PRO A C 1
ATOM 3372 O O . PRO A 1 439 ? -20.227 56.103 0.665 1.00 59.78 439 PRO A O 1
ATOM 3376 N N . VAL A 1 440 ? -20.343 57.128 2.669 1.00 43.23 440 VAL A N 1
ATOM 3377 C CA . VAL A 1 440 ? -21.575 56.439 3.050 1.00 49.31 440 VAL A CA 1
ATOM 3378 C C . VAL A 1 440 ? -22.779 57.187 2.485 1.00 54.55 440 VAL A C 1
ATOM 3379 O O . VAL A 1 440 ? -22.824 58.423 2.502 1.00 55.38 440 VAL A O 1
ATOM 3383 N N . ILE A 1 441 ? -23.762 56.441 1.974 1.00 57.56 441 ILE A N 1
ATOM 3384 C CA . ILE A 1 441 ? -24.975 57.012 1.391 1.00 51.76 441 ILE A CA 1
ATOM 3385 C C . ILE A 1 441 ? -26.188 56.484 2.145 1.00 52.55 441 ILE A C 1
ATOM 3386 O O . ILE A 1 441 ? -26.361 55.265 2.272 1.00 53.38 441 ILE A O 1
ATOM 3391 N N . THR A 1 442 ? -27.046 57.393 2.602 1.00 48.19 442 THR A N 1
ATOM 3392 C CA . THR A 1 442 ? -28.285 57.025 3.281 1.00 60.00 442 THR A CA 1
ATOM 3393 C C . THR A 1 442 ? -29.427 57.255 2.295 1.00 65.47 442 THR A C 1
ATOM 3394 O O . THR A 1 442 ? -29.762 58.405 1.987 1.00 65.97 442 THR A O 1
ATOM 3398 N N . VAL A 1 443 ? -30.019 56.163 1.801 1.00 70.20 443 VAL A N 1
ATOM 3399 C CA . VAL A 1 443 ? -31.114 56.220 0.833 1.00 57.95 443 VAL A CA 1
ATOM 3400 C C . VAL A 1 443 ? -32.386 55.726 1.502 1.00 55.34 443 VAL A C 1
ATOM 3401 O O . VAL A 1 443 ? -32.410 54.632 2.082 1.00 61.31 443 VAL A O 1
ATOM 3405 N N . ASN A 1 444 ? -33.438 56.531 1.418 1.00 54.01 444 ASN A N 1
ATOM 3406 C CA . ASN A 1 444 ? -34.758 56.168 1.908 1.00 64.75 444 ASN A CA 1
ATOM 3407 C C . ASN A 1 444 ? -35.678 55.973 0.714 1.00 78.94 444 ASN A C 1
ATOM 3408 O O . ASN A 1 444 ? -35.758 56.843 -0.162 1.00 81.26 444 ASN A O 1
ATOM 3413 N N . ALA A 1 445 ? -36.358 54.833 0.673 1.00 74.52 445 ALA A N 1
ATOM 3414 C CA . ALA A 1 445 ? -37.220 54.484 -0.443 1.00 58.35 445 ALA A CA 1
ATOM 3415 C C . ALA A 1 445 ? -38.675 54.507 0.006 1.00 61.35 445 ALA A C 1
ATOM 3416 O O . ALA A 1 445 ? -38.991 54.158 1.149 1.00 64.37 445 ALA A O 1
ATOM 3418 N N . GLY A 1 446 ? -39.556 54.936 -0.891 1.00 72.84 446 GLY A N 1
ATOM 3419 C CA . GLY A 1 446 ? -40.986 54.870 -0.662 1.00 66.20 446 GLY A CA 1
ATOM 3420 C C . GLY A 1 446 ? -41.641 53.968 -1.691 1.00 65.33 446 GLY A C 1
ATOM 3421 O O . GLY A 1 446 ? -41.162 53.837 -2.820 1.00 57.12 446 GLY A O 1
ATOM 3422 N N . LEU A 1 447 ? -42.738 53.330 -1.287 1.00 67.04 447 LEU A N 1
ATOM 3423 C CA . LEU A 1 447 ? -43.541 52.508 -2.190 1.00 62.73 447 LEU A CA 1
ATOM 3424 C C . LEU A 1 447 ? -45.000 52.657 -1.790 1.00 57.48 447 LEU A C 1
ATOM 3425 O O . LEU A 1 447 ? -45.388 52.253 -0.690 1.00 55.44 447 LEU A O 1
ATOM 3430 N N . GLU A 1 448 ? -45.798 53.242 -2.673 1.00 62.40 448 GLU A N 1
ATOM 3431 C CA . GLU A 1 448 ? -47.220 53.432 -2.434 1.00 67.69 448 GLU A CA 1
ATOM 3432 C C . GLU A 1 448 ? -47.979 52.821 -3.600 1.00 69.04 448 GLU A C 1
ATOM 3433 O O . GLU A 1 448 ? -47.569 52.957 -4.758 1.00 60.43 448 GLU A O 1
ATOM 3439 N N . VAL A 1 449 ? -49.078 52.137 -3.294 1.00 73.98 449 VAL A N 1
ATOM 3440 C CA . VAL A 1 449 ? -49.899 51.478 -4.301 1.00 61.92 449 VAL A CA 1
ATOM 3441 C C . VAL A 1 449 ? -51.321 52.016 -4.193 1.00 72.99 449 VAL A C 1
ATOM 3442 O O . VAL A 1 449 ? -51.906 52.033 -3.099 1.00 62.86 449 VAL A O 1
ATOM 3446 N N . TYR A 1 450 ? -51.868 52.469 -5.329 1.00 87.34 450 TYR A N 1
ATOM 3447 C CA . TYR A 1 450 ? -53.251 52.939 -5.397 1.00 79.67 450 TYR A CA 1
ATOM 3448 C C . TYR A 1 450 ? -54.173 51.730 -5.224 1.00 93.00 450 TYR A C 1
ATOM 3449 O O . TYR A 1 450 ? -53.718 50.586 -5.317 1.00 93.54 450 TYR A O 1
ATOM 3458 N N . PRO A 1 451 ? -55.499 51.944 -5.111 1.00 82.70 451 PRO A N 1
ATOM 3459 C CA . PRO A 1 451 ? -56.239 51.362 -3.973 1.00 62.30 451 PRO A CA 1
ATOM 3460 C C . PRO A 1 451 ? -55.722 50.003 -3.522 1.00 69.87 451 PRO A C 1
ATOM 3461 O O . PRO A 1 451 ? -55.578 49.074 -4.323 1.00 75.25 451 PRO A O 1
ATOM 3465 N N . SER A 1 452 ? -55.416 49.883 -2.229 1.00 67.10 452 SER A N 1
ATOM 3466 C CA . SER A 1 452 ? -54.927 48.608 -1.715 1.00 65.45 452 SER A CA 1
ATOM 3467 C C . SER A 1 452 ? -56.000 47.534 -1.813 1.00 60.69 452 SER A C 1
ATOM 3468 O O . SER A 1 452 ? -55.685 46.361 -2.049 1.00 61.90 452 SER A O 1
ATOM 3471 N N . ILE A 1 453 ? -57.264 47.928 -1.675 1.00 55.99 453 ILE A N 1
ATOM 3472 C CA . ILE A 1 453 ? -58.403 47.022 -1.765 1.00 55.70 453 ILE A CA 1
ATOM 3473 C C . ILE A 1 453 ? -58.894 47.007 -3.215 1.00 56.12 453 ILE A C 1
ATOM 3474 O O . ILE A 1 453 ? -59.546 47.952 -3.664 1.00 52.12 453 ILE A O 1
ATOM 3479 N N . LEU A 1 454 ? -58.604 45.926 -3.942 1.00 45.14 454 LEU A N 1
ATOM 3480 C CA . LEU A 1 454 ? -58.898 45.817 -5.369 1.00 49.20 454 LEU A CA 1
ATOM 3481 C C . LEU A 1 454 ? -60.241 45.126 -5.603 1.00 60.60 454 LEU A C 1
ATOM 3482 O O . LEU A 1 454 ? -60.475 44.028 -5.085 1.00 56.28 454 LEU A O 1
ATOM 3487 N N . ASN A 1 455 ? -61.102 45.752 -6.414 1.00 66.24 455 ASN A N 1
ATOM 3488 C CA . ASN A 1 455 ? -62.393 45.192 -6.819 1.00 52.38 455 ASN A CA 1
ATOM 3489 C C . ASN A 1 455 ? -62.295 44.596 -8.222 1.00 51.49 455 ASN A C 1
ATOM 3490 O O . ASN A 1 455 ? -61.987 45.306 -9.184 1.00 51.21 455 ASN A O 1
ATOM 3495 N N . GLN A 1 456 ? -62.559 43.290 -8.337 1.00 50.98 456 GLN A N 1
ATOM 3496 C CA . GLN A 1 456 ? -62.470 42.628 -9.636 1.00 60.67 456 GLN A CA 1
ATOM 3497 C C . GLN A 1 456 ? -63.659 42.962 -10.519 1.00 76.67 456 GLN A C 1
ATOM 3498 O O . GLN A 1 456 ? -63.552 42.909 -11.750 1.00 74.72 456 GLN A O 1
ATOM 3504 N N . ASP A 1 457 ? -64.801 43.266 -9.905 1.00 77.30 457 ASP A N 1
ATOM 3505 C CA . ASP A 1 457 ? -65.964 43.706 -10.663 1.00 71.90 457 ASP A CA 1
ATOM 3506 C C . ASP A 1 457 ? -65.734 45.067 -11.305 1.00 74.91 457 ASP A C 1
ATOM 3507 O O . ASP A 1 457 ? -66.309 45.366 -12.361 1.00 81.77 457 ASP A O 1
ATOM 3512 N N . ASN A 1 458 ? -64.892 45.895 -10.691 1.00 80.78 458 ASN A N 1
ATOM 3513 C CA . ASN A 1 458 ? -64.565 47.221 -11.203 1.00 69.82 458 ASN A CA 1
ATOM 3514 C C . ASN A 1 458 ? -63.367 47.087 -12.139 1.00 61.27 458 ASN A C 1
ATOM 3515 O O . ASN A 1 458 ? -62.229 46.945 -11.687 1.00 65.23 458 ASN A O 1
ATOM 3520 N N . LYS A 1 459 ? -63.625 47.155 -13.443 1.00 55.80 459 LYS A N 1
ATOM 3521 C CA . LYS A 1 459 ? -62.600 46.941 -14.458 1.00 62.81 459 LYS A CA 1
ATOM 3522 C C . LYS A 1 459 ? -62.360 48.191 -15.309 1.00 75.23 459 LYS A C 1
ATOM 3523 O O . LYS A 1 459 ? -62.267 48.096 -16.538 1.00 76.75 459 LYS A O 1
ATOM 3529 N N . THR A 1 460 ? -62.242 49.364 -14.673 1.00 79.06 460 THR A N 1
ATOM 3530 C CA . THR A 1 460 ? -62.262 50.642 -15.389 1.00 77.73 460 THR A CA 1
ATOM 3531 C C . THR A 1 460 ? -60.909 50.998 -16.000 1.00 64.16 460 THR A C 1
ATOM 3532 O O . THR A 1 460 ? -60.421 52.117 -15.820 1.00 71.35 460 THR A O 1
ATOM 3536 N N . CYS A 1 461 ? -60.294 50.068 -16.729 1.00 48.90 461 CYS A N 1
ATOM 3537 C CA . CYS A 1 461 ? -59.012 50.320 -17.374 1.00 57.49 461 CYS A CA 1
ATOM 3538 C C . CYS A 1 461 ? -58.880 49.378 -18.559 1.00 62.62 461 CYS A C 1
ATOM 3539 O O . CYS A 1 461 ? -59.160 48.186 -18.434 1.00 65.39 461 CYS A O 1
ATOM 3542 N N . SER A 1 462 ? -58.402 49.901 -19.688 1.00 81.23 462 SER A N 1
ATOM 3543 C CA . SER A 1 462 ? -58.277 49.117 -20.913 1.00 67.88 462 SER A CA 1
ATOM 3544 C C . SER A 1 462 ? -57.083 48.175 -20.795 1.00 52.57 462 SER A C 1
ATOM 3545 O O . SER A 1 462 ? -56.478 48.029 -19.731 1.00 74.15 462 SER A O 1
ATOM 3548 N N . LEU A 1 463 ? -56.729 47.519 -21.898 1.00 52.79 463 LEU A N 1
ATOM 3549 C CA . LEU A 1 463 ? -55.657 46.543 -21.898 1.00 60.81 463 LEU A CA 1
ATOM 3550 C C . LEU A 1 463 ? -55.031 46.538 -23.286 1.00 76.57 463 LEU A C 1
ATOM 3551 O O . LEU A 1 463 ? -55.763 46.406 -24.280 1.00 89.31 463 LEU A O 1
ATOM 3556 N N . PRO A 1 464 ? -53.713 46.685 -23.391 1.00 92.48 464 PRO A N 1
ATOM 3557 C CA . PRO A 1 464 ? -53.085 46.747 -24.715 1.00 92.74 464 PRO A CA 1
ATOM 3558 C C . PRO A 1 464 ? -53.040 45.383 -25.389 1.00 95.14 464 PRO A C 1
ATOM 3559 O O . PRO A 1 464 ? -52.854 44.343 -24.748 1.00 80.11 464 PRO A O 1
ATOM 3563 N N . GLY A 1 465 ? -53.217 45.404 -26.707 1.00 103.05 465 GLY A N 1
ATOM 3564 C CA . GLY A 1 465 ? -53.216 44.207 -27.535 1.00 85.78 465 GLY A CA 1
ATOM 3565 C C . GLY A 1 465 ? -54.567 43.549 -27.775 1.00 96.17 465 GLY A C 1
ATOM 3566 O O . GLY A 1 465 ? -54.801 43.002 -28.855 1.00 97.53 465 GLY A O 1
ATOM 3567 N N . THR A 1 466 ? -55.460 43.583 -26.780 1.00 91.72 466 THR A N 1
ATOM 3568 C CA . THR A 1 466 ? -56.740 42.888 -26.872 1.00 91.45 466 THR A CA 1
ATOM 3569 C C . THR A 1 466 ? -57.947 43.693 -26.399 1.00 93.64 466 THR A C 1
ATOM 3570 O O . THR A 1 466 ? -59.078 43.297 -26.714 1.00 95.11 466 THR A O 1
ATOM 3574 N N . ALA A 1 467 ? -57.758 44.785 -25.659 1.00 85.36 467 ALA A N 1
ATOM 3575 C CA . ALA A 1 467 ? -58.839 45.683 -25.235 1.00 87.86 467 ALA A CA 1
ATOM 3576 C C . ALA A 1 467 ? -59.994 44.913 -24.575 1.00 100.46 467 ALA A C 1
ATOM 3577 O O . ALA A 1 467 ? -61.123 44.872 -25.072 1.00 84.38 467 ALA A O 1
ATOM 3579 N N . LEU A 1 468 ? -59.673 44.298 -23.427 1.00 97.26 468 LEU A N 1
ATOM 3580 C CA . LEU A 1 468 ? -60.648 43.579 -22.608 1.00 75.51 468 LEU A CA 1
ATOM 3581 C C . LEU A 1 468 ? -61.185 44.387 -21.432 1.00 78.21 468 LEU A C 1
ATOM 3582 O O . LEU A 1 468 ? -62.131 43.931 -20.781 1.00 89.00 468 LEU A O 1
ATOM 3587 N N . LYS A 1 469 ? -60.595 45.548 -21.127 1.00 71.46 469 LYS A N 1
ATOM 3588 C CA . LYS A 1 469 ? -61.041 46.430 -20.040 1.00 77.60 469 LYS A CA 1
ATOM 3589 C C . LYS A 1 469 ? -61.056 45.679 -18.699 1.00 78.20 469 LYS A C 1
ATOM 3590 O O . LYS A 1 469 ? -62.099 45.323 -18.154 1.00 76.93 469 LYS A O 1
ATOM 3596 N N . VAL A 1 470 ? -59.849 45.395 -18.219 1.00 89.16 470 VAL A N 1
ATOM 3597 C CA . VAL A 1 470 ? -59.637 44.641 -16.988 1.00 80.14 470 VAL A CA 1
ATOM 3598 C C . VAL A 1 470 ? -59.468 45.599 -15.809 1.00 72.47 470 VAL A C 1
ATOM 3599 O O . VAL A 1 470 ? -59.325 46.810 -15.976 1.00 60.93 470 VAL A O 1
ATOM 3603 N N . SER A 1 471 ? -59.539 45.050 -14.590 1.00 71.96 471 SER A N 1
ATOM 3604 C CA . SER A 1 471 ? -59.281 45.802 -13.363 1.00 70.36 471 SER A CA 1
ATOM 3605 C C . SER A 1 471 ? -57.793 46.066 -13.167 1.00 87.49 471 SER A C 1
ATOM 3606 O O . SER A 1 471 ? -56.969 45.148 -13.241 1.00 75.41 471 SER A O 1
ATOM 3609 N N . CYS A 1 472 ? -57.458 47.316 -12.840 1.00 83.83 472 CYS A N 1
ATOM 3610 C CA . CYS A 1 472 ? -56.071 47.754 -12.736 1.00 65.04 472 CYS A CA 1
ATOM 3611 C C . CYS A 1 472 ? -55.881 48.559 -11.459 1.00 71.93 472 CYS A C 1
ATOM 3612 O O . CYS A 1 472 ? -56.840 48.906 -10.760 1.00 66.57 472 CYS A O 1
ATOM 3615 N N . PHE A 1 473 ? -54.617 48.870 -11.181 1.00 72.60 473 PHE A N 1
ATOM 3616 C CA . PHE A 1 473 ? -54.217 49.736 -10.077 1.00 73.10 473 PHE A CA 1
ATOM 3617 C C . PHE A 1 473 ? -52.794 50.209 -10.365 1.00 82.65 473 PHE A C 1
ATOM 3618 O O . PHE A 1 473 ? -52.153 49.756 -11.323 1.00 69.67 473 PHE A O 1
ATOM 3626 N N . ASN A 1 474 ? -52.307 51.135 -9.535 1.00 85.81 474 ASN A N 1
ATOM 3627 C CA . ASN A 1 474 ? -51.009 51.769 -9.749 1.00 82.59 474 ASN A CA 1
ATOM 3628 C C . ASN A 1 474 ? -49.996 51.396 -8.674 1.00 80.10 474 ASN A C 1
ATOM 3629 O O . ASN A 1 474 ? -50.335 51.148 -7.514 1.00 76.28 474 ASN A O 1
ATOM 3634 N N . VAL A 1 475 ? -48.728 51.413 -9.080 1.00 81.18 475 VAL A N 1
ATOM 3635 C CA . VAL A 1 475 ? -47.594 51.129 -8.209 1.00 66.42 475 VAL A CA 1
ATOM 3636 C C . VAL A 1 475 ? -46.620 52.292 -8.363 1.00 70.73 475 VAL A C 1
ATOM 3637 O O . VAL A 1 475 ? -45.948 52.406 -9.396 1.00 79.24 475 VAL A O 1
ATOM 3641 N N . ARG A 1 476 ? -46.546 53.157 -7.350 1.00 73.50 476 ARG A N 1
ATOM 3642 C CA . ARG A 1 476 ? -45.628 54.296 -7.342 1.00 75.81 476 ARG A CA 1
ATOM 3643 C C . ARG A 1 476 ? -44.489 54.027 -6.366 1.00 73.41 476 ARG A C 1
ATOM 3644 O O . ARG A 1 476 ? -44.722 53.565 -5.243 1.00 71.86 476 ARG A O 1
ATOM 3652 N N . PHE A 1 477 ? -43.260 54.313 -6.793 1.00 70.44 477 PHE A N 1
ATOM 3653 C CA . PHE A 1 477 ? -42.089 54.015 -5.979 1.00 68.66 477 PHE A CA 1
ATOM 3654 C C . PHE A 1 477 ? -41.102 55.176 -5.995 1.00 64.93 477 PHE A C 1
ATOM 3655 O O . PHE A 1 477 ? -40.675 55.624 -7.063 1.00 54.93 477 PHE A O 1
ATOM 3663 N N . CYS A 1 478 ? -40.709 55.623 -4.804 1.00 78.38 478 CYS A N 1
ATOM 3664 C CA . CYS A 1 478 ? -39.912 56.826 -4.615 1.00 78.56 478 CYS A CA 1
ATOM 3665 C C . CYS A 1 478 ? -38.513 56.490 -4.107 1.00 76.44 478 CYS A C 1
ATOM 3666 O O . CYS A 1 478 ? -38.308 55.501 -3.398 1.00 77.01 478 CYS A O 1
ATOM 3669 N N . LEU A 1 479 ? -37.548 57.331 -4.475 1.00 80.67 479 LEU A N 1
ATOM 3670 C CA . LEU A 1 479 ? -36.146 57.057 -4.175 1.00 76.28 479 LEU A CA 1
ATOM 3671 C C . LEU A 1 479 ? -35.412 58.375 -3.972 1.00 74.24 479 LEU A C 1
ATOM 3672 O O . LEU A 1 479 ? -35.328 59.182 -4.903 1.00 79.78 479 LEU A O 1
ATOM 3677 N N . LYS A 1 480 ? -34.888 58.596 -2.764 1.00 73.21 480 LYS A N 1
ATOM 3678 C CA . LYS A 1 480 ? -34.096 59.781 -2.454 1.00 72.34 480 LYS A CA 1
ATOM 3679 C C . LYS A 1 480 ? -32.802 59.379 -1.757 1.00 65.75 480 LYS A C 1
ATOM 3680 O O . LYS A 1 480 ? -32.758 58.395 -1.012 1.00 71.48 480 LYS A O 1
ATOM 3686 N N . ALA A 1 481 ? -31.747 60.157 -2.003 1.00 67.99 481 ALA A N 1
ATOM 3687 C CA . ALA A 1 481 ? -30.418 59.853 -1.490 1.00 70.56 481 ALA A CA 1
ATOM 3688 C C . ALA A 1 481 ? -29.783 61.115 -0.920 1.00 82.54 481 ALA A C 1
ATOM 3689 O O . ALA A 1 481 ? -30.100 62.236 -1.330 1.00 89.23 481 ALA A O 1
ATOM 3691 N N . ASP A 1 482 ? -28.863 60.917 0.024 1.00 84.48 482 ASP A N 1
ATOM 3692 C CA . ASP A 1 482 ? -28.119 62.013 0.632 1.00 87.24 482 ASP A CA 1
ATOM 3693 C C . ASP A 1 482 ? -26.901 61.414 1.326 1.00 77.09 482 ASP A C 1
ATOM 3694 O O . ASP A 1 482 ? -27.005 60.357 1.952 1.00 83.50 482 ASP A O 1
ATOM 3699 N N . GLY A 1 483 ? -25.747 62.074 1.189 1.00 81.41 483 GLY A N 1
ATOM 3700 C CA . GLY A 1 483 ? -24.506 61.587 1.780 1.00 78.97 483 GLY A CA 1
ATOM 3701 C C . GLY A 1 483 ? -23.436 62.640 2.012 1.00 73.34 483 GLY A C 1
ATOM 3702 O O . GLY A 1 483 ? -23.197 63.491 1.149 1.00 86.70 483 GLY A O 1
ATOM 3703 N N . LYS A 1 484 ? -22.775 62.591 3.170 1.00 67.55 484 LYS A N 1
ATOM 3704 C CA . LYS A 1 484 ? -21.760 63.584 3.505 1.00 65.96 484 LYS A CA 1
ATOM 3705 C C . LYS A 1 484 ? -20.499 63.382 2.660 1.00 60.59 484 LYS A C 1
ATOM 3706 O O . LYS A 1 484 ? -20.391 62.453 1.851 1.00 63.48 484 LYS A O 1
ATOM 3712 N N . GLY A 1 485 ? -19.533 64.281 2.847 1.00 59.60 485 GLY A N 1
ATOM 3713 C CA . GLY A 1 485 ? -18.260 64.162 2.166 1.00 61.13 485 GLY A CA 1
ATOM 3714 C C . GLY A 1 485 ? -18.370 64.374 0.663 1.00 57.07 485 GLY A C 1
ATOM 3715 O O . GLY A 1 485 ? -19.391 64.817 0.130 1.00 68.78 485 GLY A O 1
ATOM 3716 N N . VAL A 1 486 ? -17.268 64.059 -0.024 1.00 54.18 486 VAL A N 1
ATOM 3717 C CA . VAL A 1 486 ? -17.257 64.152 -1.477 1.00 55.16 486 VAL A CA 1
ATOM 3718 C C . VAL A 1 486 ? -18.065 62.996 -2.046 1.00 64.98 486 VAL A C 1
ATOM 3719 O O . VAL A 1 486 ? -18.009 61.861 -1.548 1.00 71.25 486 VAL A O 1
ATOM 3723 N N . LEU A 1 487 ? -18.848 63.289 -3.071 1.00 83.44 487 LEU A N 1
ATOM 3724 C CA . LEU A 1 487 ? -19.801 62.326 -3.590 1.00 72.93 487 LEU A CA 1
ATOM 3725 C C . LEU A 1 487 ? -20.381 62.875 -4.888 1.00 85.96 487 LEU A C 1
ATOM 3726 O O . LEU A 1 487 ? -20.706 64.069 -4.959 1.00 88.91 487 LEU A O 1
ATOM 3731 N N . PRO A 1 488 ? -20.507 62.057 -5.934 1.00 95.89 488 PRO A N 1
ATOM 3732 C CA . PRO A 1 488 ? -21.184 62.521 -7.156 1.00 91.32 488 PRO A CA 1
ATOM 3733 C C . PRO A 1 488 ? -22.581 63.039 -6.845 1.00 77.79 488 PRO A C 1
ATOM 3734 O O . PRO A 1 488 ? -23.254 62.557 -5.931 1.00 76.23 488 PRO A O 1
ATOM 3738 N N . ARG A 1 489 ? -23.011 64.052 -7.602 1.00 74.08 489 ARG A N 1
ATOM 3739 C CA . ARG A 1 489 ? -24.269 64.716 -7.273 1.00 82.43 489 ARG A CA 1
ATOM 3740 C C . ARG A 1 489 ? -25.491 63.976 -7.806 1.00 83.14 489 ARG A C 1
ATOM 3741 O O . ARG A 1 489 ? -26.611 64.257 -7.357 1.00 68.46 489 ARG A O 1
ATOM 3749 N N . LYS A 1 490 ? -25.303 63.024 -8.719 1.00 75.86 490 LYS A N 1
ATOM 3750 C CA . LYS A 1 490 ? -26.398 62.196 -9.214 1.00 76.89 490 LYS A CA 1
ATOM 3751 C C . LYS A 1 490 ? -25.995 60.728 -9.178 1.00 78.62 490 LYS A C 1
ATOM 3752 O O . LYS A 1 490 ? -24.925 60.358 -9.675 1.00 85.27 490 LYS A O 1
ATOM 3758 N N . LEU A 1 491 ? -26.869 59.898 -8.605 1.00 74.79 491 LEU A N 1
ATOM 3759 C CA . LEU A 1 491 ? -26.623 58.474 -8.420 1.00 80.77 491 LEU A CA 1
ATOM 3760 C C . LEU A 1 491 ? -27.587 57.653 -9.272 1.00 80.18 491 LEU A C 1
ATOM 3761 O O . LEU A 1 491 ? -28.735 58.053 -9.507 1.00 62.26 491 LEU A O 1
ATOM 3766 N N . ASN A 1 492 ? -27.105 56.492 -9.725 1.00 80.20 492 ASN A N 1
ATOM 3767 C CA . ASN A 1 492 ? -27.827 55.623 -10.652 1.00 73.22 492 ASN A CA 1
ATOM 3768 C C . ASN A 1 492 ? -28.098 54.275 -9.990 1.00 86.98 492 ASN A C 1
ATOM 3769 O O . ASN A 1 492 ? -27.176 53.471 -9.798 1.00 85.81 492 ASN A O 1
ATOM 3774 N N . PHE A 1 493 ? -29.365 54.031 -9.653 1.00 85.02 493 PHE A N 1
ATOM 3775 C CA . PHE A 1 493 ? -29.826 52.783 -9.061 1.00 69.12 493 PHE A CA 1
ATOM 3776 C C . PHE A 1 493 ? -30.493 51.898 -10.112 1.00 75.97 493 PHE A C 1
ATOM 3777 O O . PHE A 1 493 ? -30.870 52.349 -11.200 1.00 80.02 493 PHE A O 1
ATOM 3785 N N . GLN A 1 494 ? -30.632 50.619 -9.769 1.00 78.71 494 GLN A N 1
ATOM 3786 C CA . GLN A 1 494 ? -31.364 49.641 -10.576 1.00 77.67 494 GLN A CA 1
ATOM 3787 C C . GLN A 1 494 ? -32.524 49.115 -9.731 1.00 68.12 494 GLN A C 1
ATOM 3788 O O . GLN A 1 494 ? -32.335 48.235 -8.884 1.00 61.16 494 GLN A O 1
ATOM 3794 N N . VAL A 1 495 ? -33.722 49.644 -9.955 1.00 70.36 495 VAL A N 1
ATOM 3795 C CA . VAL A 1 495 ? -34.883 49.275 -9.151 1.00 67.35 495 VAL A CA 1
ATOM 3796 C C . VAL A 1 495 ? -35.592 48.097 -9.811 1.00 67.21 495 VAL A C 1
ATOM 3797 O O . VAL A 1 495 ? -35.676 48.014 -11.042 1.00 71.23 495 VAL A O 1
ATOM 3801 N N . GLU A 1 496 ? -36.097 47.175 -8.989 1.00 67.60 496 GLU A N 1
ATOM 3802 C CA . GLU A 1 496 ? -36.827 46.003 -9.454 1.00 67.31 496 GLU A CA 1
ATOM 3803 C C . GLU A 1 496 ? -38.127 45.875 -8.671 1.00 66.17 496 GLU A C 1
ATOM 3804 O O . GLU A 1 496 ? -38.140 46.038 -7.447 1.00 62.74 496 GLU A O 1
ATOM 3810 N N . LEU A 1 497 ? -39.220 45.599 -9.385 1.00 69.24 497 LEU A N 1
ATOM 3811 C CA . LEU A 1 497 ? -40.537 45.417 -8.785 1.00 59.70 497 LEU A CA 1
ATOM 3812 C C . LEU A 1 497 ? -41.029 43.991 -8.989 1.00 64.00 497 LEU A C 1
ATOM 3813 O O . LEU A 1 497 ? -40.925 43.433 -10.088 1.00 72.39 497 LEU A O 1
ATOM 3818 N N . LEU A 1 498 ? -41.589 43.418 -7.928 1.00 58.03 498 LEU A N 1
ATOM 3819 C CA . LEU A 1 498 ? -42.155 42.079 -7.978 1.00 57.45 498 LEU A CA 1
ATOM 3820 C C . LEU A 1 498 ? -43.585 42.141 -7.457 1.00 58.48 498 LEU A C 1
ATOM 3821 O O . LEU A 1 498 ? -43.846 42.743 -6.407 1.00 55.02 498 LEU A O 1
ATOM 3826 N N . LEU A 1 499 ? -44.509 41.549 -8.208 1.00 61.29 499 LEU A N 1
ATOM 3827 C CA . LEU A 1 499 ? -45.918 41.499 -7.841 1.00 65.21 499 LEU A CA 1
ATOM 3828 C C . LEU A 1 499 ? -46.247 40.144 -7.226 1.00 71.24 499 LEU A C 1
ATOM 3829 O O . LEU A 1 499 ? -45.845 39.102 -7.758 1.00 72.37 499 LEU A O 1
ATOM 3834 N N . ASP A 1 500 ? -46.967 40.169 -6.103 1.00 64.31 500 ASP A N 1
ATOM 3835 C CA . ASP A 1 500 ? -47.404 38.965 -5.393 1.00 77.50 500 ASP A CA 1
ATOM 3836 C C . ASP A 1 500 ? -46.205 38.085 -5.015 1.00 82.63 500 ASP A C 1
ATOM 3837 O O . ASP A 1 500 ? -46.039 36.967 -5.507 1.00 86.97 500 ASP A O 1
ATOM 3842 N N . LYS A 1 501 ? -45.351 38.625 -4.135 1.00 81.67 501 LYS A N 1
ATOM 3843 C CA . LYS A 1 501 ? -44.077 37.970 -3.843 1.00 83.15 501 LYS A CA 1
ATOM 3844 C C . LYS A 1 501 ? -44.261 36.649 -3.102 1.00 85.04 501 LYS A C 1
ATOM 3845 O O . LYS A 1 501 ? -43.419 35.752 -3.231 1.00 93.87 501 LYS A O 1
ATOM 3851 N N . LEU A 1 502 ? -45.333 36.517 -2.310 1.00 76.68 502 LEU A N 1
ATOM 3852 C CA . LEU A 1 502 ? -45.645 35.245 -1.655 1.00 78.45 502 LEU A CA 1
ATOM 3853 C C . LEU A 1 502 ? -45.768 34.105 -2.663 1.00 90.00 502 LEU A C 1
ATOM 3854 O O . LEU A 1 502 ? -45.401 32.959 -2.376 1.00 85.46 502 LEU A O 1
ATOM 3859 N N . LYS A 1 503 ? -46.297 34.403 -3.845 1.00 92.94 503 LYS A N 1
ATOM 3860 C CA . LYS A 1 503 ? -46.381 33.451 -4.947 1.00 91.48 503 LYS A CA 1
ATOM 3861 C C . LYS A 1 503 ? -45.017 33.364 -5.627 1.00 96.25 503 LYS A C 1
ATOM 3862 O O . LYS A 1 503 ? -43.997 33.701 -5.016 1.00 90.26 503 LYS A O 1
ATOM 3868 N N . GLN A 1 504 ? -44.978 32.850 -6.857 1.00 96.78 504 GLN A N 1
ATOM 3869 C CA . GLN A 1 504 ? -43.800 32.672 -7.701 1.00 105.04 504 GLN A CA 1
ATOM 3870 C C . GLN A 1 504 ? -42.963 31.485 -7.233 1.00 109.15 504 GLN A C 1
ATOM 3871 O O . GLN A 1 504 ? -42.024 31.092 -7.937 1.00 105.64 504 GLN A O 1
ATOM 3877 N N . LYS A 1 505 ? -43.297 30.868 -6.093 1.00 96.99 505 LYS A N 1
ATOM 3878 C CA . LYS A 1 505 ? -42.731 29.610 -5.620 1.00 108.73 505 LYS A CA 1
ATOM 3879 C C . LYS A 1 505 ? -43.234 28.370 -6.474 1.00 99.53 505 LYS A C 1
ATOM 3880 O O . LYS A 1 505 ? -43.040 27.179 -6.155 1.00 107.79 505 LYS A O 1
ATOM 3886 N N . GLY A 1 506 ? -43.871 28.683 -7.601 1.00 93.82 506 GLY A N 1
ATOM 3887 C CA . GLY A 1 506 ? -44.553 27.710 -8.430 1.00 98.61 506 GLY A CA 1
ATOM 3888 C C . GLY A 1 506 ? -46.053 27.903 -8.477 1.00 96.86 506 GLY A C 1
ATOM 3889 O O . GLY A 1 506 ? -46.703 27.424 -9.419 1.00 102.71 506 GLY A O 1
ATOM 3890 N N . ALA A 1 507 ? -46.627 28.587 -7.486 1.00 79.75 507 ALA A N 1
ATOM 3891 C CA . ALA A 1 507 ? -48.034 28.951 -7.519 1.00 80.33 507 ALA A CA 1
ATOM 3892 C C . ALA A 1 507 ? -48.255 30.032 -8.581 1.00 81.82 507 ALA A C 1
ATOM 3893 O O . ALA A 1 507 ? -47.323 30.472 -9.262 1.00 85.71 507 ALA A O 1
ATOM 3895 N N . ILE A 1 508 ? -49.504 30.471 -8.735 1.00 80.90 508 ILE A N 1
ATOM 3896 C CA . ILE A 1 508 ? -49.860 31.418 -9.791 1.00 85.37 508 ILE A CA 1
ATOM 3897 C C . ILE A 1 508 ? -49.748 32.841 -9.256 1.00 86.37 508 ILE A C 1
ATOM 3898 O O . ILE A 1 508 ? -50.317 33.167 -8.205 1.00 86.07 508 ILE A O 1
ATOM 3903 N N . ARG A 1 509 ? -49.010 33.689 -9.978 1.00 84.54 509 ARG A N 1
ATOM 3904 C CA . ARG A 1 509 ? -48.949 35.112 -9.650 1.00 74.94 509 ARG A CA 1
ATOM 3905 C C . ARG A 1 509 ? -50.226 35.788 -10.144 1.00 58.44 509 ARG A C 1
ATOM 3906 O O . ARG A 1 509 ? -50.547 35.723 -11.335 1.00 69.80 509 ARG A O 1
ATOM 3914 N N . ARG A 1 510 ? -50.946 36.445 -9.236 1.00 49.96 510 ARG A N 1
ATOM 3915 C CA . ARG A 1 510 ? -52.305 36.904 -9.494 1.00 50.52 510 ARG A CA 1
ATOM 3916 C C . ARG A 1 510 ? -52.387 38.327 -10.050 1.00 59.50 510 ARG A C 1
ATOM 3917 O O . ARG A 1 510 ? -53.464 38.736 -10.503 1.00 61.09 510 ARG A O 1
ATOM 3925 N N . ALA A 1 511 ? -51.302 39.098 -10.021 1.00 68.20 511 ALA A N 1
ATOM 3926 C CA . ALA A 1 511 ? -51.292 40.429 -10.615 1.00 55.13 511 ALA A CA 1
ATOM 3927 C C . ALA A 1 511 ? -50.138 40.543 -11.595 1.00 54.56 511 ALA A C 1
ATOM 3928 O O . ALA A 1 511 ? -49.072 39.952 -11.387 1.00 54.44 511 ALA A O 1
ATOM 3930 N N . LEU A 1 512 ? -50.361 41.302 -12.667 1.00 57.54 512 LEU A N 1
ATOM 3931 C CA . LEU A 1 512 ? -49.360 41.519 -13.700 1.00 65.18 512 LEU A CA 1
ATOM 3932 C C . LEU A 1 512 ? -49.323 42.999 -14.058 1.00 67.52 512 LEU A C 1
ATOM 3933 O O . LEU A 1 512 ? -50.320 43.716 -13.912 1.00 61.40 512 LEU A O 1
ATOM 3938 N N . PHE A 1 513 ? -48.159 43.447 -14.524 1.00 70.44 513 PHE A N 1
ATOM 3939 C CA . PHE A 1 513 ? -48.024 44.808 -15.023 1.00 71.87 513 PHE A CA 1
ATOM 3940 C C . PHE A 1 513 ? -48.745 44.949 -16.357 1.00 77.50 513 PHE A C 1
ATOM 3941 O O . PHE A 1 513 ? -48.715 44.041 -17.197 1.00 68.25 513 PHE A O 1
ATOM 3949 N N . LEU A 1 514 ? -49.387 46.102 -16.553 1.00 78.11 514 LEU A N 1
ATOM 3950 C CA . LEU A 1 514 ? -50.289 46.301 -17.684 1.00 81.54 514 LEU A CA 1
ATOM 3951 C C . LEU A 1 514 ? -49.602 46.120 -19.036 1.00 75.54 514 LEU A C 1
ATOM 3952 O O . LEU A 1 514 ? -49.899 45.162 -19.759 1.00 79.08 514 LEU A O 1
ATOM 3957 N N . TYR A 1 515 ? -48.665 47.006 -19.380 1.00 68.62 515 TYR A N 1
ATOM 3958 C CA . TYR A 1 515 ? -48.063 46.943 -20.709 1.00 72.85 515 TYR A CA 1
ATOM 3959 C C . TYR A 1 515 ? -47.134 45.740 -20.842 1.00 79.31 515 TYR A C 1
ATOM 3960 O O . TYR A 1 515 ? -47.133 45.060 -21.875 1.00 77.40 515 TYR A O 1
ATOM 3969 N N . SER A 1 516 ? -46.359 45.445 -19.796 1.00 89.67 516 SER A N 1
ATOM 3970 C CA . SER A 1 516 ? -45.344 44.399 -19.862 1.00 92.10 516 SER A CA 1
ATOM 3971 C C . SER A 1 516 ? -45.925 42.991 -19.775 1.00 88.95 516 SER A C 1
ATOM 3972 O O . SER A 1 516 ? -45.227 42.028 -20.118 1.00 74.18 516 SER A O 1
ATOM 3975 N N . ARG A 1 517 ? -47.165 42.848 -19.300 1.00 86.12 517 ARG A N 1
ATOM 3976 C CA . ARG A 1 517 ? -47.886 41.582 -19.166 1.00 88.09 517 ARG A CA 1
ATOM 3977 C C . ARG A 1 517 ? -47.247 40.644 -18.140 1.00 89.90 517 ARG A C 1
ATOM 3978 O O . ARG A 1 517 ? -47.767 39.540 -17.926 1.00 86.71 517 ARG A O 1
ATOM 3986 N N . SER A 1 518 ? -46.162 41.049 -17.482 1.00 90.36 518 SER A N 1
ATOM 3987 C CA . SER A 1 518 ? -45.395 40.225 -16.561 1.00 74.25 518 SER A CA 1
ATOM 3988 C C . SER A 1 518 ? -45.535 40.732 -15.128 1.00 67.91 518 SER A C 1
ATOM 3989 O O . SER A 1 518 ? -45.915 41.885 -14.897 1.00 64.64 518 SER A O 1
ATOM 3992 N N . PRO A 1 519 ? -45.261 39.883 -14.131 1.00 79.99 519 PRO A N 1
ATOM 3993 C CA . PRO A 1 519 ? -45.235 40.359 -12.736 1.00 77.90 519 PRO A CA 1
ATOM 3994 C C . PRO A 1 519 ? -43.937 41.049 -12.328 1.00 80.82 519 PRO A C 1
ATOM 3995 O O . PRO A 1 519 ? -43.876 41.602 -11.220 1.00 70.66 519 PRO A O 1
ATOM 3999 N N . SER A 1 520 ? -42.910 41.037 -13.184 1.00 92.41 520 SER A N 1
ATOM 4000 C CA . SER A 1 520 ? -41.609 41.641 -12.920 1.00 81.35 520 SER A CA 1
ATOM 4001 C C . SER A 1 520 ? -41.398 42.871 -13.801 1.00 80.47 520 SER A C 1
ATOM 4002 O O . SER A 1 520 ? -41.922 42.954 -14.918 1.00 77.89 520 SER A O 1
ATOM 4005 N N . HIS A 1 521 ? -40.617 43.826 -13.290 1.00 84.91 521 HIS A N 1
ATOM 4006 C CA . HIS A 1 521 ? -40.274 45.023 -14.049 1.00 84.37 521 HIS A CA 1
ATOM 4007 C C . HIS A 1 521 ? -38.966 45.598 -13.513 1.00 79.66 521 HIS A C 1
ATOM 4008 O O . HIS A 1 521 ? -38.652 45.461 -12.328 1.00 70.02 521 HIS A O 1
ATOM 4015 N N . SER A 1 522 ? -38.212 46.253 -14.400 1.00 85.31 522 SER A N 1
ATOM 4016 C CA . SER A 1 522 ? -36.934 46.865 -14.054 1.00 66.36 522 SER A CA 1
ATOM 4017 C C . SER A 1 522 ? -36.874 48.269 -14.641 1.00 67.17 522 SER A C 1
ATOM 4018 O O . SER A 1 522 ? -37.493 48.550 -15.671 1.00 82.87 522 SER A O 1
ATOM 4021 N N . LYS A 1 523 ? -36.127 49.154 -13.977 1.00 80.20 523 LYS A N 1
ATOM 4022 C CA . LYS A 1 523 ? -35.953 50.522 -14.454 1.00 85.35 523 LYS A CA 1
ATOM 4023 C C . LYS A 1 523 ? -34.668 51.103 -13.877 1.00 82.93 523 LYS A C 1
ATOM 4024 O O . LYS A 1 523 ? -34.329 50.840 -12.719 1.00 74.33 523 LYS A O 1
ATOM 4030 N N . ASN A 1 524 ? -33.962 51.895 -14.686 1.00 85.35 524 ASN A N 1
ATOM 4031 C CA . ASN A 1 524 ? -32.776 52.617 -14.224 1.00 80.40 524 ASN A CA 1
ATOM 4032 C C . ASN A 1 524 ? -33.221 53.995 -13.758 1.00 68.22 524 ASN A C 1
ATOM 4033 O O . ASN A 1 524 ? -33.527 54.867 -14.573 1.00 85.94 524 ASN A O 1
ATOM 4038 N N . MET A 1 525 ? -33.265 54.208 -12.452 1.00 65.03 525 MET A N 1
ATOM 4039 C CA . MET A 1 525 ? -33.546 55.543 -11.949 1.00 69.18 525 MET A CA 1
ATOM 4040 C C . MET A 1 525 ? -32.243 56.301 -11.733 1.00 76.22 525 MET A C 1
ATOM 4041 O O . MET A 1 525 ? -31.180 55.706 -11.540 1.00 78.03 525 MET A O 1
ATOM 4046 N N . THR A 1 526 ? -32.331 57.628 -11.797 1.00 72.09 526 THR A N 1
ATOM 4047 C CA . THR A 1 526 ? -31.186 58.509 -11.569 1.00 68.52 526 THR A CA 1
ATOM 4048 C C . THR A 1 526 ? -31.676 59.700 -10.757 1.00 71.81 526 THR A C 1
ATOM 4049 O O . THR A 1 526 ? -32.503 60.479 -11.240 1.00 74.31 526 THR A O 1
ATOM 4053 N N . ILE A 1 527 ? -31.187 59.839 -9.526 1.00 70.53 527 ILE A N 1
ATOM 4054 C CA . ILE A 1 527 ? -31.636 60.901 -8.637 1.00 77.93 527 ILE A CA 1
ATOM 4055 C C . ILE A 1 527 ? -30.452 61.796 -8.286 1.00 78.76 527 ILE A C 1
ATOM 4056 O O . ILE A 1 527 ? -29.293 61.458 -8.518 1.00 72.44 527 ILE A O 1
ATOM 4061 N N . SER A 1 528 ? -30.769 62.947 -7.701 1.00 87.48 528 SER A N 1
ATOM 4062 C CA . SER A 1 528 ? -29.790 63.906 -7.218 1.00 82.65 528 SER A CA 1
ATOM 4063 C C . SER A 1 528 ? -29.820 63.943 -5.693 1.00 89.72 528 SER A C 1
ATOM 4064 O O . SER A 1 528 ? -30.820 63.591 -5.058 1.00 88.27 528 SER A O 1
ATOM 4067 N N . ARG A 1 529 ? -28.710 64.378 -5.104 1.00 84.43 529 ARG A N 1
ATOM 4068 C CA . ARG A 1 529 ? -28.598 64.363 -3.655 1.00 79.26 529 ARG A CA 1
ATOM 4069 C C . ARG A 1 529 ? -29.596 65.337 -3.027 1.00 82.41 529 ARG A C 1
ATOM 4070 O O . ARG A 1 529 ? -30.145 66.222 -3.688 1.00 89.64 529 ARG A O 1
ATOM 4078 N N . GLY A 1 530 ? -29.834 65.152 -1.729 1.00 90.27 530 GLY A N 1
ATOM 4079 C CA . GLY A 1 530 ? -30.727 66.003 -0.966 1.00 88.71 530 GLY A CA 1
ATOM 4080 C C . GLY A 1 530 ? -32.005 65.303 -0.550 1.00 94.29 530 GLY A C 1
ATOM 4081 O O . GLY A 1 530 ? -32.018 64.090 -0.321 1.00 85.87 530 GLY A O 1
ATOM 4082 N N . GLY A 1 531 ? -33.095 66.058 -0.464 1.00 96.66 531 GLY A N 1
ATOM 4083 C CA . GLY A 1 531 ? -34.392 65.454 -0.251 1.00 85.40 531 GLY A CA 1
ATOM 4084 C C . GLY A 1 531 ? -34.975 65.146 -1.610 1.00 95.92 531 GLY A C 1
ATOM 4085 O O . GLY A 1 531 ? -34.432 64.299 -2.326 1.00 98.40 531 GLY A O 1
ATOM 4086 N N . LEU A 1 532 ? -36.044 65.842 -1.993 1.00 102.92 532 LEU A N 1
ATOM 4087 C CA . LEU A 1 532 ? -36.608 65.756 -3.341 1.00 108.53 532 LEU A CA 1
ATOM 4088 C C . LEU A 1 532 ? -36.901 64.296 -3.715 1.00 109.15 532 LEU A C 1
ATOM 4089 O O . LEU A 1 532 ? -36.281 63.695 -4.596 1.00 99.35 532 LEU A O 1
ATOM 4094 N N . MET A 1 533 ? -37.877 63.739 -2.996 1.00 101.26 533 MET A N 1
ATOM 4095 C CA . MET A 1 533 ? -38.221 62.320 -3.088 1.00 88.56 533 MET A CA 1
ATOM 4096 C C . MET A 1 533 ? -38.826 62.050 -4.464 1.00 79.51 533 MET A C 1
ATOM 4097 O O . MET A 1 533 ? -40.044 62.034 -4.661 1.00 91.35 533 MET A O 1
ATOM 4102 N N . GLN A 1 534 ? -37.935 61.849 -5.441 1.00 58.49 534 GLN A N 1
ATOM 4103 C CA . GLN A 1 534 ? -38.353 61.624 -6.819 1.00 68.56 534 GLN A CA 1
ATOM 4104 C C . GLN A 1 534 ? -39.001 60.248 -6.957 1.00 81.87 534 GLN A C 1
ATOM 4105 O O . GLN A 1 534 ? -38.426 59.233 -6.546 1.00 73.15 534 GLN A O 1
ATOM 4111 N N . CYS A 1 535 ? -40.192 60.212 -7.547 1.00 75.68 535 CYS A N 1
ATOM 4112 C CA . CYS A 1 535 ? -40.985 58.993 -7.646 1.00 57.72 535 CYS A CA 1
ATOM 4113 C C . CYS A 1 535 ? -41.163 58.582 -9.108 1.00 55.05 535 CYS A C 1
ATOM 4114 O O . CYS A 1 535 ? -40.579 59.161 -10.025 1.00 45.88 535 CYS A O 1
ATOM 4117 N N . GLU A 1 536 ? -41.962 57.535 -9.300 1.00 71.22 536 GLU A N 1
ATOM 4118 C CA . GLU A 1 536 ? -42.255 56.970 -10.611 1.00 69.47 536 GLU A CA 1
ATOM 4119 C C . GLU A 1 536 ? -43.666 56.391 -10.561 1.00 87.99 536 GLU A C 1
ATOM 4120 O O . GLU A 1 536 ? -44.326 56.406 -9.516 1.00 83.65 536 GLU A O 1
ATOM 4126 N N . GLU A 1 537 ? -44.135 55.878 -11.700 1.00 85.94 537 GLU A N 1
ATOM 4127 C CA . GLU A 1 537 ? -45.467 55.291 -11.771 1.00 76.51 537 GLU A CA 1
ATOM 4128 C C . GLU A 1 537 ? -45.445 54.056 -12.662 1.00 78.72 537 GLU A C 1
ATOM 4129 O O . GLU A 1 537 ? -44.621 53.937 -13.575 1.00 77.78 537 GLU A O 1
ATOM 4135 N N . LEU A 1 538 ? -46.357 53.130 -12.370 1.00 71.62 538 LEU A N 1
ATOM 4136 C CA . LEU A 1 538 ? -46.594 51.961 -13.208 1.00 67.13 538 LEU A CA 1
ATOM 4137 C C . LEU A 1 538 ? -48.055 51.556 -13.056 1.00 80.91 538 LEU A C 1
ATOM 4138 O O . LEU A 1 538 ? -48.774 52.045 -12.175 1.00 76.02 538 LEU A O 1
ATOM 4143 N N . ILE A 1 539 ? -48.497 50.669 -13.945 1.00 79.25 539 ILE A N 1
ATOM 4144 C CA . ILE A 1 539 ? -49.866 50.167 -13.945 1.00 72.93 539 ILE A CA 1
ATOM 4145 C C . ILE A 1 539 ? -49.809 48.649 -13.939 1.00 76.47 539 ILE A C 1
ATOM 4146 O O . ILE A 1 539 ? -49.311 48.037 -14.893 1.00 74.01 539 ILE A O 1
ATOM 4151 N N . ALA A 1 540 ? -50.297 48.047 -12.865 1.00 70.63 540 ALA A N 1
ATOM 4152 C CA . ALA A 1 540 ? -50.500 46.613 -12.793 1.00 62.00 540 ALA A CA 1
ATOM 4153 C C . ALA A 1 540 ? -51.995 46.336 -12.835 1.00 74.00 540 ALA A C 1
ATOM 4154 O O . ALA A 1 540 ? -52.824 47.235 -12.658 1.00 78.69 540 ALA A O 1
ATOM 4156 N N . TYR A 1 541 ? -52.340 45.073 -13.059 1.00 69.12 541 TYR A N 1
ATOM 4157 C CA . TYR A 1 541 ? -53.737 44.694 -13.181 1.00 60.60 541 TYR A CA 1
ATOM 4158 C C . TYR A 1 541 ? -53.903 43.278 -12.657 1.00 63.71 541 TYR A C 1
ATOM 4159 O O . TYR A 1 541 ? -52.929 42.541 -12.477 1.00 64.49 541 TYR A O 1
ATOM 4168 N N . LEU A 1 542 ? -55.157 42.921 -12.390 1.00 65.54 542 LEU A N 1
ATOM 4169 C CA . LEU A 1 542 ? -55.552 41.598 -11.919 1.00 56.46 542 LEU A CA 1
ATOM 4170 C C . LEU A 1 542 ? -55.970 40.707 -13.083 1.00 56.98 542 LEU A C 1
ATOM 4171 O O . LEU A 1 542 ? -56.569 41.172 -14.056 1.00 70.86 542 LEU A O 1
ATOM 4176 N N . ARG A 1 543 ? -55.680 39.412 -12.959 1.00 46.28 543 ARG A N 1
ATOM 4177 C CA . ARG A 1 543 ? -56.210 38.437 -13.899 1.00 55.26 543 ARG A CA 1
ATOM 4178 C C . ARG A 1 543 ? -57.734 38.383 -13.771 1.00 67.28 543 ARG A C 1
ATOM 4179 O O . ARG A 1 543 ? -58.354 39.130 -13.004 1.00 58.23 543 ARG A O 1
ATOM 4187 N N . ASP A 1 544 ? -58.351 37.494 -14.545 1.00 73.49 544 ASP A N 1
ATOM 4188 C CA . ASP A 1 544 ? -59.805 37.421 -14.575 1.00 77.52 544 ASP A CA 1
ATOM 4189 C C . ASP A 1 544 ? -60.351 36.851 -13.265 1.00 73.64 544 ASP A C 1
ATOM 4190 O O . ASP A 1 544 ? -59.729 35.998 -12.626 1.00 67.78 544 ASP A O 1
ATOM 4195 N N . GLU A 1 545 ? -61.547 37.326 -12.885 1.00 73.28 545 GLU A N 1
ATOM 4196 C CA . GLU A 1 545 ? -62.226 36.878 -11.666 1.00 74.62 545 GLU A CA 1
ATOM 4197 C C . GLU A 1 545 ? -62.272 35.359 -11.539 1.00 82.11 545 GLU A C 1
ATOM 4198 O O . GLU A 1 545 ? -62.327 34.829 -10.422 1.00 91.95 545 GLU A O 1
ATOM 4204 N N . SER A 1 546 ? -62.280 34.649 -12.666 1.00 84.79 546 SER A N 1
ATOM 4205 C CA . SER A 1 546 ? -62.335 33.193 -12.705 1.00 99.07 546 SER A CA 1
ATOM 4206 C C . SER A 1 546 ? -61.028 32.572 -13.196 1.00 80.82 546 SER A C 1
ATOM 4207 O O . SER A 1 546 ? -61.039 31.515 -13.837 1.00 75.25 546 SER A O 1
ATOM 4210 N N . GLU A 1 547 ? -59.895 33.209 -12.926 1.00 69.27 547 GLU A N 1
ATOM 4211 C CA . GLU A 1 547 ? -58.657 32.772 -13.550 1.00 65.73 547 GLU A CA 1
ATOM 4212 C C . GLU A 1 547 ? -57.646 32.177 -12.579 1.00 78.73 547 GLU A C 1
ATOM 4213 O O . GLU A 1 547 ? -57.087 31.113 -12.867 1.00 78.29 547 GLU A O 1
ATOM 4219 N N . PHE A 1 548 ? -57.358 32.830 -11.445 1.00 73.05 548 PHE A N 1
ATOM 4220 C CA . PHE A 1 548 ? -56.095 32.464 -10.818 1.00 72.31 548 PHE A CA 1
ATOM 4221 C C . PHE A 1 548 ? -56.169 31.416 -9.705 1.00 83.53 548 PHE A C 1
ATOM 4222 O O . PHE A 1 548 ? -55.906 30.236 -9.965 1.00 83.85 548 PHE A O 1
ATOM 4230 N N . ARG A 1 549 ? -56.506 31.798 -8.470 1.00 85.82 549 ARG A N 1
ATOM 4231 C CA . ARG A 1 549 ? -56.715 30.764 -7.460 1.00 88.88 549 ARG A CA 1
ATOM 4232 C C . ARG A 1 549 ? -57.753 31.101 -6.391 1.00 81.02 549 ARG A C 1
ATOM 4233 O O . ARG A 1 549 ? -58.646 30.296 -6.102 1.00 67.33 549 ARG A O 1
ATOM 4241 N N . ASP A 1 550 ? -57.658 32.307 -5.829 1.00 89.13 550 ASP A N 1
ATOM 4242 C CA . ASP A 1 550 ? -58.176 32.593 -4.488 1.00 84.70 550 ASP A CA 1
ATOM 4243 C C . ASP A 1 550 ? -58.132 34.095 -4.234 1.00 76.92 550 ASP A C 1
ATOM 4244 O O . ASP A 1 550 ? -57.586 34.870 -5.026 1.00 68.33 550 ASP A O 1
ATOM 4249 N N . LYS A 1 551 ? -58.675 34.495 -3.079 1.00 60.09 551 LYS A N 1
ATOM 4250 C CA . LYS A 1 551 ? -58.854 35.909 -2.785 1.00 60.30 551 LYS A CA 1
ATOM 4251 C C . LYS A 1 551 ? -58.449 36.328 -1.377 1.00 60.71 551 LYS A C 1
ATOM 4252 O O . LYS A 1 551 ? -58.525 37.523 -1.074 1.00 64.92 551 LYS A O 1
ATOM 4258 N N . LEU A 1 552 ? -58.023 35.407 -0.512 1.00 62.08 552 LEU A N 1
ATOM 4259 C CA . LEU A 1 552 ? -57.653 35.793 0.846 1.00 54.31 552 LEU A CA 1
ATOM 4260 C C . LEU A 1 552 ? -56.184 36.186 0.956 1.00 62.87 552 LEU A C 1
ATOM 4261 O O . LEU A 1 552 ? -55.853 37.155 1.654 1.00 60.85 552 LEU A O 1
ATOM 4266 N N . THR A 1 553 ? -55.295 35.450 0.290 1.00 59.02 553 THR A N 1
ATOM 4267 C CA . THR A 1 553 ? -53.880 35.802 0.315 1.00 57.49 553 THR A CA 1
ATOM 4268 C C . THR A 1 553 ? -53.713 37.179 -0.313 1.00 66.68 553 THR A C 1
ATOM 4269 O O . THR A 1 553 ? -54.264 37.429 -1.392 1.00 69.41 553 THR A O 1
ATOM 4273 N N . PRO A 1 554 ? -53.005 38.098 0.327 1.00 61.26 554 PRO A N 1
ATOM 4274 C CA . PRO A 1 554 ? -52.886 39.452 -0.219 1.00 57.86 554 PRO A CA 1
ATOM 4275 C C . PRO A 1 554 ? -51.801 39.546 -1.286 1.00 56.12 554 PRO A C 1
ATOM 4276 O O . PRO A 1 554 ? -50.946 38.665 -1.436 1.00 48.79 554 PRO A O 1
ATOM 4280 N N . ILE A 1 555 ? -51.867 40.625 -2.062 1.00 52.48 555 ILE A N 1
ATOM 4281 C CA . ILE A 1 555 ? -50.874 40.868 -3.103 1.00 56.22 555 ILE A CA 1
ATOM 4282 C C . ILE A 1 555 ? -49.749 41.681 -2.468 1.00 60.23 555 ILE A C 1
ATOM 4283 O O . ILE A 1 555 ? -49.910 42.872 -2.182 1.00 53.03 555 ILE A O 1
ATOM 4288 N N . THR A 1 556 ? -48.616 41.031 -2.221 1.00 70.81 556 THR A N 1
ATOM 4289 C CA . THR A 1 556 ? -47.434 41.704 -1.700 1.00 63.55 556 THR A CA 1
ATOM 4290 C C . THR A 1 556 ? -46.633 42.257 -2.870 1.00 63.23 556 THR A C 1
ATOM 4291 O O . THR A 1 556 ? -46.197 41.500 -3.743 1.00 62.86 556 THR A O 1
ATOM 4295 N N . ILE A 1 557 ? -46.491 43.579 -2.910 1.00 59.48 557 ILE A N 1
ATOM 4296 C CA . ILE A 1 557 ? -45.722 44.258 -3.946 1.00 52.55 557 ILE A CA 1
ATOM 4297 C C . ILE A 1 557 ? -44.334 44.534 -3.390 1.00 49.69 557 ILE A C 1
ATOM 4298 O O . ILE A 1 557 ? -44.198 45.154 -2.330 1.00 41.70 557 ILE A O 1
ATOM 4303 N N . PHE A 1 558 ? -43.306 44.086 -4.105 1.00 52.23 558 PHE A N 1
ATOM 4304 C CA . PHE A 1 558 ? -41.940 44.073 -3.597 1.00 52.52 558 PHE A CA 1
ATOM 4305 C C . PHE A 1 558 ? -41.061 44.979 -4.446 1.00 59.30 558 PHE A C 1
ATOM 4306 O O . PHE A 1 558 ? -40.977 44.797 -5.666 1.00 58.78 558 PHE A O 1
ATOM 4314 N N . MET A 1 559 ? -40.398 45.940 -3.797 1.00 67.34 559 MET A N 1
ATOM 4315 C CA . MET A 1 559 ? -39.380 46.774 -4.430 1.00 60.73 559 MET A CA 1
ATOM 4316 C C . MET A 1 559 ? -38.028 46.535 -3.781 1.00 45.39 559 MET A C 1
ATOM 4317 O O . MET A 1 559 ? -37.908 46.583 -2.554 1.00 51.63 559 MET A O 1
ATOM 4322 N N . GLU A 1 560 ? -37.016 46.311 -4.608 1.00 54.13 560 GLU A N 1
ATOM 4323 C CA . GLU A 1 560 ? -35.631 46.278 -4.173 1.00 67.55 560 GLU A CA 1
ATOM 4324 C C . GLU A 1 560 ? -34.833 47.206 -5.084 1.00 70.78 560 GLU A C 1
ATOM 4325 O O . GLU A 1 560 ? -35.174 47.392 -6.256 1.00 69.51 560 GLU A O 1
ATOM 4331 N N . TYR A 1 561 ? -33.785 47.815 -4.534 1.00 75.00 561 TYR A N 1
ATOM 4332 C CA . TYR A 1 561 ? -32.965 48.740 -5.302 1.00 68.47 561 TYR A CA 1
ATOM 4333 C C . TYR A 1 561 ? -31.491 48.449 -5.043 1.00 72.21 561 TYR A C 1
ATOM 4334 O O . TYR A 1 561 ? -31.080 48.246 -3.895 1.00 73.15 561 TYR A O 1
ATOM 4343 N N . ARG A 1 562 ? -30.707 48.415 -6.123 1.00 72.61 562 ARG A N 1
ATOM 4344 C CA . ARG A 1 562 ? -29.273 48.149 -6.083 1.00 66.68 562 ARG A CA 1
ATOM 4345 C C . ARG A 1 562 ? -28.546 49.282 -6.794 1.00 78.10 562 ARG A C 1
ATOM 4346 O O . ARG A 1 562 ? -28.992 49.758 -7.843 1.00 91.19 562 ARG A O 1
ATOM 4354 N N . LEU A 1 563 ? -27.429 49.713 -6.226 1.00 64.58 563 LEU A N 1
ATOM 4355 C CA . LEU A 1 563 ? -26.694 50.862 -6.735 1.00 72.87 563 LEU A CA 1
ATOM 4356 C C . LEU A 1 563 ? -25.559 50.374 -7.626 1.00 81.53 563 LEU A C 1
ATOM 4357 O O . LEU A 1 563 ? -24.698 49.613 -7.172 1.00 97.63 563 LEU A O 1
ATOM 4362 N N . ASP A 1 564 ? -25.568 50.787 -8.897 1.00 82.49 564 ASP A N 1
ATOM 4363 C CA . ASP A 1 564 ? -24.454 50.477 -9.794 1.00 85.37 564 ASP A CA 1
ATOM 4364 C C . ASP A 1 564 ? -23.226 51.254 -9.336 1.00 92.23 564 ASP A C 1
ATOM 4365 O O . ASP A 1 564 ? -23.226 52.490 -9.347 1.00 93.52 564 ASP A O 1
ATOM 4370 N N . TYR A 1 565 ? -22.177 50.532 -8.931 1.00 90.68 565 TYR A N 1
ATOM 4371 C CA . TYR A 1 565 ? -21.098 51.131 -8.150 1.00 92.21 565 TYR A CA 1
ATOM 4372 C C . TYR A 1 565 ? -20.047 51.848 -9.001 1.00 93.93 565 TYR A C 1
ATOM 4373 O O . TYR A 1 565 ? -18.993 52.226 -8.477 1.00 86.56 565 TYR A O 1
ATOM 4382 N N . ARG A 1 566 ? -20.308 52.084 -10.280 1.00 100.19 566 ARG A N 1
ATOM 4383 C CA . ARG A 1 566 ? -19.568 53.119 -10.985 1.00 82.26 566 ARG A CA 1
ATOM 4384 C C . ARG A 1 566 ? -20.098 54.461 -10.480 1.00 88.39 566 ARG A C 1
ATOM 4385 O O . ARG A 1 566 ? -20.861 54.528 -9.512 1.00 90.55 566 ARG A O 1
ATOM 4393 N N . THR A 1 567 ? -19.691 55.553 -11.125 1.00 91.42 567 THR A N 1
ATOM 4394 C CA . THR A 1 567 ? -19.843 56.906 -10.568 1.00 111.29 567 THR A CA 1
ATOM 4395 C C . THR A 1 567 ? -19.038 57.021 -9.266 1.00 105.85 567 THR A C 1
ATOM 4396 O O . THR A 1 567 ? -19.560 57.379 -8.207 1.00 88.68 567 THR A O 1
ATOM 4400 N N . ALA A 1 568 ? -17.753 56.684 -9.356 1.00 94.61 568 ALA A N 1
ATOM 4401 C CA . ALA A 1 568 ? -16.856 56.654 -8.215 1.00 84.28 568 ALA A CA 1
ATOM 4402 C C . ALA A 1 568 ? -15.992 57.918 -8.166 1.00 105.41 568 ALA A C 1
ATOM 4403 O O . ALA A 1 568 ? -16.096 58.820 -9.003 1.00 94.38 568 ALA A O 1
ATOM 4405 N N . ALA A 1 569 ? -15.095 57.957 -7.178 1.00 112.23 569 ALA A N 1
ATOM 4406 C CA . ALA A 1 569 ? -14.264 59.116 -6.870 1.00 95.65 569 ALA A CA 1
ATOM 4407 C C . ALA A 1 569 ? -13.092 59.298 -7.832 1.00 101.71 569 ALA A C 1
ATOM 4408 O O . ALA A 1 569 ? -12.139 59.997 -7.475 1.00 120.04 569 ALA A O 1
ATOM 4410 N N . ASP A 1 570 ? -13.101 58.625 -8.987 1.00 92.46 570 ASP A N 1
ATOM 4411 C CA . ASP A 1 570 ? -12.194 58.854 -10.118 1.00 107.64 570 ASP A CA 1
ATOM 4412 C C . ASP A 1 570 ? -10.735 58.562 -9.768 1.00 113.97 570 ASP A C 1
ATOM 4413 O O . ASP A 1 570 ? -9.854 58.648 -10.632 1.00 94.40 570 ASP A O 1
ATOM 4418 N N . THR A 1 571 ? -10.482 58.187 -8.518 1.00 121.37 571 THR A N 1
ATOM 4419 C CA . THR A 1 571 ? -9.153 57.864 -8.003 1.00 109.56 571 THR A CA 1
ATOM 4420 C C . THR A 1 571 ? -9.137 56.355 -7.771 1.00 97.43 571 THR A C 1
ATOM 4421 O O . THR A 1 571 ? -9.497 55.876 -6.694 1.00 106.75 571 THR A O 1
ATOM 4425 N N . THR A 1 572 ? -8.733 55.607 -8.804 1.00 100.54 572 THR A N 1
ATOM 4426 C CA . THR A 1 572 ? -8.827 54.140 -8.811 1.00 109.78 572 THR A CA 1
ATOM 4427 C C . THR A 1 572 ? -10.239 53.680 -8.451 1.00 110.30 572 THR A C 1
ATOM 4428 O O . THR A 1 572 ? -10.439 52.595 -7.895 1.00 98.96 572 THR A O 1
ATOM 4432 N N . GLY A 1 573 ? -11.224 54.516 -8.777 1.00 110.75 573 GLY A N 1
ATOM 4433 C CA . GLY A 1 573 ? -12.621 54.228 -8.531 1.00 97.04 573 GLY A CA 1
ATOM 4434 C C . GLY A 1 573 ? -12.983 53.986 -7.079 1.00 88.28 573 GLY A C 1
ATOM 4435 O O . GLY A 1 573 ? -13.353 52.866 -6.707 1.00 93.48 573 GLY A O 1
ATOM 4436 N N . LEU A 1 574 ? -12.890 55.013 -6.240 1.00 79.53 574 LEU A N 1
ATOM 4437 C CA . LEU A 1 574 ? -13.354 54.833 -4.871 1.00 81.76 574 LEU A CA 1
ATOM 4438 C C . LEU A 1 574 ? -14.876 54.883 -4.834 1.00 72.39 574 LEU A C 1
ATOM 4439 O O . LEU A 1 574 ? -15.477 55.937 -4.571 1.00 49.02 574 LEU A O 1
ATOM 4444 N N . GLN A 1 575 ? -15.501 53.736 -5.097 1.00 71.00 575 GLN A N 1
ATOM 4445 C CA . GLN A 1 575 ? -16.945 53.643 -5.191 1.00 66.51 575 GLN A CA 1
ATOM 4446 C C . GLN A 1 575 ? -17.574 53.759 -3.805 1.00 50.96 575 GLN A C 1
ATOM 4447 O O . GLN A 1 575 ? -16.987 53.328 -2.812 1.00 65.18 575 GLN A O 1
ATOM 4453 N N . PRO A 1 576 ? -18.750 54.354 -3.707 1.00 41.02 576 PRO A N 1
ATOM 4454 C CA . PRO A 1 576 ? -19.374 54.531 -2.386 1.00 59.45 576 PRO A CA 1
ATOM 4455 C C . PRO A 1 576 ? -19.949 53.231 -1.837 1.00 64.18 576 PRO A C 1
ATOM 4456 O O . PRO A 1 576 ? -19.767 52.159 -2.426 1.00 59.48 576 PRO A O 1
ATOM 4460 N N . ILE A 1 577 ? -20.633 53.314 -0.696 1.00 49.25 577 ILE A N 1
ATOM 4461 C CA . ILE A 1 577 ? -21.315 52.171 -0.105 1.00 46.34 577 ILE A CA 1
ATOM 4462 C C . ILE A 1 577 ? -22.551 52.699 0.608 1.00 48.59 577 ILE A C 1
ATOM 4463 O O . ILE A 1 577 ? -22.574 53.840 1.081 1.00 48.68 577 ILE A O 1
ATOM 4468 N N . LEU A 1 578 ? -23.601 51.880 0.638 1.00 49.16 578 LEU A N 1
ATOM 4469 C CA . LEU A 1 578 ? -24.818 52.274 1.328 1.00 48.22 578 LEU A CA 1
ATOM 4470 C C . LEU A 1 578 ? -24.626 52.183 2.838 1.00 52.01 578 LEU A C 1
ATOM 4471 O O . LEU A 1 578 ? -23.762 51.454 3.339 1.00 54.54 578 LEU A O 1
ATOM 4476 N N . ASN A 1 579 ? -25.445 52.946 3.565 1.00 51.76 579 ASN A N 1
ATOM 4477 C CA . ASN A 1 579 ? -25.455 52.856 5.021 1.00 54.58 579 ASN A CA 1
ATOM 4478 C C . ASN A 1 579 ? -25.639 51.403 5.445 1.00 74.10 579 ASN A C 1
ATOM 4479 O O . ASN A 1 579 ? -26.418 50.655 4.845 1.00 77.11 579 ASN A O 1
ATOM 4484 N N . GLN A 1 580 ? -24.884 51.008 6.472 1.00 88.69 580 GLN A N 1
ATOM 4485 C CA . GLN A 1 580 ? -24.849 49.614 6.908 1.00 83.85 580 GLN A CA 1
ATOM 4486 C C . GLN A 1 580 ? -26.239 49.118 7.295 1.00 76.15 580 GLN A C 1
ATOM 4487 O O . GLN A 1 580 ? -26.710 48.090 6.794 1.00 73.84 580 GLN A O 1
ATOM 4493 N N . PHE A 1 581 ? -26.907 49.825 8.205 1.00 74.69 581 PHE A N 1
ATOM 4494 C CA . PHE A 1 581 ? -28.179 49.351 8.745 1.00 88.85 581 PHE A CA 1
ATOM 4495 C C . PHE A 1 581 ? -29.313 50.113 8.065 1.00 90.19 581 PHE A C 1
ATOM 4496 O O . PHE A 1 581 ? -29.895 51.052 8.612 1.00 86.53 581 PHE A O 1
ATOM 4504 N N . THR A 1 582 ? -29.636 49.672 6.848 1.00 81.87 582 THR A N 1
ATOM 4505 C CA . THR A 1 582 ? -30.732 50.244 6.100 1.00 80.46 582 THR A CA 1
ATOM 4506 C C . THR A 1 582 ? -31.320 49.133 5.239 1.00 83.43 582 THR A C 1
ATOM 4507 O O . THR A 1 582 ? -30.562 48.324 4.672 1.00 72.05 582 THR A O 1
ATOM 4511 N N . PRO A 1 583 ? -32.649 49.036 5.156 1.00 78.99 583 PRO A N 1
ATOM 4512 C CA . PRO A 1 583 ? -33.278 47.958 4.373 1.00 67.04 583 PRO A CA 1
ATOM 4513 C C . PRO A 1 583 ? -33.163 48.225 2.876 1.00 66.72 583 PRO A C 1
ATOM 4514 O O . PRO A 1 583 ? -33.694 49.218 2.373 1.00 75.02 583 PRO A O 1
ATOM 4518 N N . ALA A 1 584 ? -32.498 47.317 2.153 1.00 51.33 584 ALA A N 1
ATOM 4519 C CA . ALA A 1 584 ? -32.331 47.453 0.704 1.00 63.22 584 ALA A CA 1
ATOM 4520 C C . ALA A 1 584 ? -33.595 47.105 -0.099 1.00 72.27 584 ALA A C 1
ATOM 4521 O O . ALA A 1 584 ? -33.488 46.893 -1.315 1.00 64.04 584 ALA A O 1
ATOM 4523 N N . ASN A 1 585 ? -34.765 47.024 0.541 1.00 69.86 585 ASN A N 1
ATOM 4524 C CA . ASN A 1 585 ? -36.016 46.662 -0.117 1.00 53.62 585 ASN A CA 1
ATOM 4525 C C . ASN A 1 585 ? -37.179 47.034 0.797 1.00 56.78 585 ASN A C 1
ATOM 4526 O O . ASN A 1 585 ? -37.070 46.959 2.024 1.00 67.88 585 ASN A O 1
ATOM 4531 N N . ILE A 1 586 ? -38.300 47.420 0.191 1.00 53.22 586 ILE A N 1
ATOM 4532 C CA . ILE A 1 586 ? -39.527 47.701 0.930 1.00 55.87 586 ILE A CA 1
ATOM 4533 C C . ILE A 1 586 ? -40.671 47.009 0.198 1.00 56.87 586 ILE A C 1
ATOM 4534 O O . ILE A 1 586 ? -40.580 46.718 -1.000 1.00 53.85 586 ILE A O 1
ATOM 4539 N N . SER A 1 587 ? -41.741 46.702 0.932 1.00 55.34 587 SER A N 1
ATOM 4540 C CA . SER A 1 587 ? -42.857 45.967 0.356 1.00 61.71 587 SER A CA 1
ATOM 4541 C C . SER A 1 587 ? -44.167 46.457 0.961 1.00 54.86 587 SER A C 1
ATOM 4542 O O . SER A 1 587 ? -44.248 46.727 2.163 1.00 49.59 587 SER A O 1
ATOM 4545 N N . ARG A 1 588 ? -45.177 46.610 0.112 1.00 57.88 588 ARG A N 1
ATOM 4546 C CA . ARG A 1 588 ? -46.530 46.922 0.542 1.00 56.24 588 ARG A CA 1
ATOM 4547 C C . ARG A 1 588 ? -47.470 45.832 0.045 1.00 54.05 588 ARG A C 1
ATOM 4548 O O . ARG A 1 588 ? -47.116 44.996 -0.794 1.00 48.93 588 ARG A O 1
ATOM 4556 N N . GLN A 1 589 ? -48.686 45.850 0.572 1.00 51.55 589 GLN A N 1
ATOM 4557 C CA . GLN A 1 589 ? -49.645 44.791 0.313 1.00 58.32 589 GLN A CA 1
ATOM 4558 C C . GLN A 1 589 ? -50.959 45.358 -0.203 1.00 64.47 589 GLN A C 1
ATOM 4559 O O . GLN A 1 589 ? -51.493 46.331 0.345 1.00 60.73 589 GLN A O 1
ATOM 4565 N N . ALA A 1 590 ? -51.479 44.721 -1.248 1.00 56.78 590 ALA A N 1
ATOM 4566 C CA . ALA A 1 590 ? -52.811 44.994 -1.760 1.00 52.04 590 ALA A CA 1
ATOM 4567 C C . ALA A 1 590 ? -53.699 43.788 -1.496 1.00 57.69 590 ALA A C 1
ATOM 4568 O O . ALA A 1 590 ? -53.242 42.639 -1.567 1.00 59.93 590 ALA A O 1
ATOM 4570 N N . HIS A 1 591 ? -54.963 44.054 -1.187 1.00 55.75 591 HIS A N 1
ATOM 4571 C CA . HIS A 1 591 ? -55.952 43.027 -0.894 1.00 58.26 591 HIS A CA 1
ATOM 4572 C C . HIS A 1 591 ? -57.052 43.018 -1.944 1.00 59.60 591 HIS A C 1
ATOM 4573 O O . HIS A 1 591 ? -57.340 44.034 -2.580 1.00 68.61 591 HIS A O 1
ATOM 4580 N N . ILE A 1 592 ? -57.674 41.851 -2.119 1.00 54.73 592 ILE A N 1
ATOM 4581 C CA . ILE A 1 592 ? -58.808 41.729 -3.027 1.00 48.00 592 ILE A CA 1
ATOM 4582 C C . ILE A 1 592 ? -60.081 42.001 -2.242 1.00 55.88 592 ILE A C 1
ATOM 4583 O O . ILE A 1 592 ? -60.243 41.531 -1.109 1.00 63.06 592 ILE A O 1
ATOM 4588 N N . LEU A 1 593 ? -60.973 42.797 -2.828 1.00 53.88 593 LEU A N 1
ATOM 4589 C CA . LEU A 1 593 ? -62.243 43.096 -2.184 1.00 48.31 593 LEU A CA 1
ATOM 4590 C C . LEU A 1 593 ? -63.048 41.814 -2.031 1.00 52.05 593 LEU A C 1
ATOM 4591 O O . LEU A 1 593 ? -63.371 41.155 -3.026 1.00 50.22 593 LEU A O 1
ATOM 4596 N N . LEU A 1 594 ? -63.366 41.462 -0.785 1.00 53.00 594 LEU A N 1
ATOM 4597 C CA . LEU A 1 594 ? -64.037 40.203 -0.486 1.00 44.83 594 LEU A CA 1
ATOM 4598 C C . LEU A 1 594 ? -64.691 40.279 0.885 1.00 42.36 594 LEU A C 1
ATOM 4599 O O . LEU A 1 594 ? -64.030 40.616 1.869 1.00 57.08 594 LEU A O 1
ATOM 4604 N N . ASP A 1 595 ? -65.983 39.966 0.942 1.00 55.29 595 ASP A N 1
ATOM 4605 C CA . ASP A 1 595 ? -66.718 39.880 2.201 1.00 49.58 595 ASP A CA 1
ATOM 4606 C C . ASP A 1 595 ? -66.648 41.179 2.989 1.00 51.30 595 ASP A C 1
ATOM 4607 O O . ASP A 1 595 ? -66.510 41.175 4.212 1.00 46.27 595 ASP A O 1
ATOM 4612 N N . CYS A 1 596 ? -66.736 42.302 2.286 1.00 58.23 596 CYS A N 1
ATOM 4613 C CA . CYS A 1 596 ? -66.684 43.601 2.937 1.00 68.91 596 CYS A CA 1
ATOM 4614 C C . CYS A 1 596 ? -68.058 44.255 3.078 1.00 70.39 596 CYS A C 1
ATOM 4615 O O . CYS A 1 596 ? -68.149 45.378 3.593 1.00 75.54 596 CYS A O 1
ATOM 4618 N N . GLY A 1 597 ? -69.128 43.572 2.670 1.00 67.17 597 GLY A N 1
ATOM 4619 C CA . GLY A 1 597 ? -70.467 44.115 2.794 1.00 82.60 597 GLY A CA 1
ATOM 4620 C C . GLY A 1 597 ? -70.883 44.930 1.585 1.00 85.75 597 GLY A C 1
ATOM 4621 O O . GLY A 1 597 ? -70.144 45.097 0.610 1.00 73.22 597 GLY A O 1
ATOM 4622 N N . GLU A 1 598 ? -72.111 45.454 1.658 1.00 89.89 598 GLU A N 1
ATOM 4623 C CA . GLU A 1 598 ? -72.653 46.222 0.542 1.00 87.89 598 GLU A CA 1
ATOM 4624 C C . GLU A 1 598 ? -72.018 47.600 0.446 1.00 83.00 598 GLU A C 1
ATOM 4625 O O . GLU A 1 598 ? -71.977 48.183 -0.644 1.00 93.11 598 GLU A O 1
ATOM 4631 N N . ASP A 1 599 ? -71.506 48.125 1.562 1.00 83.52 599 ASP A N 1
ATOM 4632 C CA . ASP A 1 599 ? -70.802 49.405 1.587 1.00 78.98 599 ASP A CA 1
ATOM 4633 C C . ASP A 1 599 ? -69.523 49.360 0.758 1.00 73.85 599 ASP A C 1
ATOM 4634 O O . ASP A 1 599 ? -68.837 50.377 0.627 1.00 75.16 599 ASP A O 1
ATOM 4639 N N . ASN A 1 600 ? -69.195 48.192 0.203 1.00 71.94 600 ASN A N 1
ATOM 4640 C CA . ASN A 1 600 ? -67.977 47.938 -0.562 1.00 72.81 600 ASN A CA 1
ATOM 4641 C C . ASN A 1 600 ? -66.706 48.135 0.260 1.00 74.76 600 ASN A C 1
ATOM 4642 O O . ASN A 1 600 ? -65.608 48.183 -0.311 1.00 79.91 600 ASN A O 1
ATOM 4647 N N . VAL A 1 601 ? -66.819 48.236 1.588 1.00 70.30 601 VAL A N 1
ATOM 4648 C CA . VAL A 1 601 ? -65.666 48.472 2.451 1.00 67.43 601 VAL A CA 1
ATOM 4649 C C . VAL A 1 601 ? -65.820 47.698 3.757 1.00 65.76 601 VAL A C 1
ATOM 4650 O O . VAL A 1 601 ? -66.930 47.517 4.281 1.00 63.53 601 VAL A O 1
ATOM 4654 N N . CYS A 1 602 ? -64.678 47.238 4.272 1.00 49.99 602 CYS A N 1
ATOM 4655 C CA . CYS A 1 602 ? -64.616 46.418 5.475 1.00 57.25 602 CYS A CA 1
ATOM 4656 C C . CYS A 1 602 ? -64.421 47.306 6.697 1.00 49.45 602 CYS A C 1
ATOM 4657 O O . CYS A 1 602 ? -63.373 47.940 6.853 1.00 64.29 602 CYS A O 1
ATOM 4660 N N . LYS A 1 603 ? -65.419 47.335 7.571 1.00 43.04 603 LYS A N 1
ATOM 4661 C CA . LYS A 1 603 ? -65.380 48.164 8.773 1.00 55.67 603 LYS A CA 1
ATOM 4662 C C . LYS A 1 603 ? -65.431 47.245 9.987 1.00 61.47 603 LYS A C 1
ATOM 4663 O O . LYS A 1 603 ? -66.523 46.819 10.405 1.00 50.69 603 LYS A O 1
ATOM 4669 N N . PRO A 1 604 ? -64.287 46.908 10.576 1.00 59.10 604 PRO A N 1
ATOM 4670 C CA . PRO A 1 604 ? -64.259 45.958 11.697 1.00 53.82 604 PRO A CA 1
ATOM 4671 C C . PRO A 1 604 ? -64.611 46.609 13.031 1.00 60.01 604 PRO A C 1
ATOM 4672 O O . PRO A 1 604 ? -64.536 47.827 13.206 1.00 66.95 604 PRO A O 1
ATOM 4676 N N . LYS A 1 605 ? -65.001 45.757 13.987 1.00 66.60 605 LYS A N 1
ATOM 4677 C CA . LYS A 1 605 ? -65.116 46.127 15.401 1.00 72.93 605 LYS A CA 1
ATOM 4678 C C . LYS A 1 605 ? -64.051 45.355 16.177 1.00 70.50 605 LYS A C 1
ATOM 4679 O O . LYS A 1 605 ? -64.160 44.133 16.354 1.00 60.97 605 LYS A O 1
ATOM 4685 N N . LEU A 1 606 ? -63.033 46.073 16.647 1.00 60.68 606 LEU A N 1
ATOM 4686 C CA . LEU A 1 606 ? -61.863 45.477 17.276 1.00 49.58 606 LEU A CA 1
ATOM 4687 C C . LEU A 1 606 ? -61.927 45.656 18.789 1.00 52.46 606 LEU A C 1
ATOM 4688 O O . LEU A 1 606 ? -62.147 46.768 19.279 1.00 56.09 606 LEU A O 1
ATOM 4693 N N . GLU A 1 607 ? -61.731 44.558 19.522 1.00 60.22 607 GLU A N 1
ATOM 4694 C CA . GLU A 1 607 ? -61.803 44.547 20.979 1.00 64.94 607 GLU A CA 1
ATOM 4695 C C . GLU A 1 607 ? -60.595 43.810 21.538 1.00 61.70 607 GLU A C 1
ATOM 4696 O O . GLU A 1 607 ? -60.128 42.826 20.952 1.00 52.19 607 GLU A O 1
ATOM 4702 N N . VAL A 1 608 ? -60.097 44.287 22.678 1.00 66.49 608 VAL A N 1
ATOM 4703 C CA . VAL A 1 608 ? -58.988 43.647 23.378 1.00 56.44 608 VAL A CA 1
ATOM 4704 C C . VAL A 1 608 ? -59.280 43.693 24.874 1.00 61.75 608 VAL A C 1
ATOM 4705 O O . VAL A 1 608 ? -59.828 44.676 25.386 1.00 61.65 608 VAL A O 1
ATOM 4709 N N . SER A 1 609 ? -58.945 42.606 25.565 1.00 62.90 609 SER A N 1
ATOM 4710 C CA . SER A 1 609 ? -59.152 42.497 27.003 1.00 69.05 609 SER A CA 1
ATOM 4711 C C . SER A 1 609 ? -58.068 41.588 27.570 1.00 72.00 609 SER A C 1
ATOM 4712 O O . SER A 1 609 ? -57.466 40.789 26.843 1.00 65.73 609 SER A O 1
ATOM 4715 N N . VAL A 1 610 ? -57.818 41.723 28.874 1.00 71.60 610 VAL A N 1
ATOM 4716 C CA . VAL A 1 610 ? -56.674 41.067 29.506 1.00 63.62 610 VAL A CA 1
ATOM 4717 C C . VAL A 1 610 ? -56.916 40.993 31.007 1.00 77.87 610 VAL A C 1
ATOM 4718 O O . VAL A 1 610 ? -57.383 41.956 31.622 1.00 81.81 610 VAL A O 1
ATOM 4722 N N . ASP A 1 611 ? -56.583 39.844 31.598 1.00 83.06 611 ASP A N 1
ATOM 4723 C CA . ASP A 1 611 ? -56.644 39.671 33.043 1.00 88.70 611 ASP A CA 1
ATOM 4724 C C . ASP A 1 611 ? -55.244 39.413 33.596 1.00 93.84 611 ASP A C 1
ATOM 4725 O O . ASP A 1 611 ? -54.317 39.031 32.871 1.00 78.38 611 ASP A O 1
ATOM 4730 N N . SER A 1 612 ? -55.115 39.596 34.917 1.00 109.27 612 SER A N 1
ATOM 4731 C CA . SER A 1 612 ? -53.812 39.602 35.584 1.00 112.89 612 SER A CA 1
ATOM 4732 C C . SER A 1 612 ? -53.277 38.187 35.798 1.00 104.39 612 SER A C 1
ATOM 4733 O O . SER A 1 612 ? -52.232 37.817 35.245 1.00 80.33 612 SER A O 1
ATOM 4736 N N . ASP A 1 613 ? -53.989 37.394 36.612 1.00 97.18 613 ASP A N 1
ATOM 4737 C CA . ASP A 1 613 ? -53.643 36.032 37.022 1.00 99.53 613 ASP A CA 1
ATOM 4738 C C . ASP A 1 613 ? -52.517 36.010 38.054 1.00 101.33 613 ASP A C 1
ATOM 4739 O O . ASP A 1 613 ? -52.193 34.946 38.594 1.00 92.65 613 ASP A O 1
ATOM 4744 N N . GLN A 1 614 ? -51.921 37.175 38.345 1.00 89.13 614 GLN A N 1
ATOM 4745 C CA . GLN A 1 614 ? -50.974 37.324 39.448 1.00 74.56 614 GLN A CA 1
ATOM 4746 C C . GLN A 1 614 ? -51.342 38.480 40.372 1.00 83.57 614 GLN A C 1
ATOM 4747 O O . GLN A 1 614 ? -51.205 38.357 41.594 1.00 79.39 614 GLN A O 1
ATOM 4753 N N . LYS A 1 615 ? -51.784 39.607 39.811 1.00 93.22 615 LYS A N 1
ATOM 4754 C CA . LYS A 1 615 ? -52.351 40.746 40.531 1.00 91.29 615 LYS A CA 1
ATOM 4755 C C . LYS A 1 615 ? -51.360 41.430 41.475 1.00 101.06 615 LYS A C 1
ATOM 4756 O O . LYS A 1 615 ? -51.691 42.457 42.081 1.00 105.66 615 LYS A O 1
ATOM 4762 N N . LYS A 1 616 ? -50.137 40.905 41.572 1.00 91.84 616 LYS A N 1
ATOM 4763 C CA . LYS A 1 616 ? -49.095 41.456 42.433 1.00 78.73 616 LYS A CA 1
ATOM 4764 C C . LYS A 1 616 ? -47.762 40.793 42.098 1.00 72.52 616 LYS A C 1
ATOM 4765 O O . LYS A 1 616 ? -47.710 39.580 41.868 1.00 71.65 616 LYS A O 1
ATOM 4771 N N . ILE A 1 617 ? -46.695 41.598 42.052 1.00 51.58 617 ILE A N 1
ATOM 4772 C CA . ILE A 1 617 ? -45.341 41.106 41.817 1.00 48.88 617 ILE A CA 1
ATOM 4773 C C . ILE A 1 617 ? -44.400 41.794 42.800 1.00 72.13 617 ILE A C 1
ATOM 4774 O O . ILE A 1 617 ? -44.588 42.964 43.148 1.00 73.49 617 ILE A O 1
ATOM 4779 N N . TYR A 1 618 ? -43.362 41.067 43.224 1.00 66.45 618 TYR A N 1
ATOM 4780 C CA . TYR A 1 618 ? -42.469 41.503 44.293 1.00 46.94 618 TYR A CA 1
ATOM 4781 C C . TYR A 1 618 ? -41.238 42.220 43.748 1.00 57.44 618 TYR A C 1
ATOM 4782 O O . TYR A 1 618 ? -40.703 41.862 42.693 1.00 61.06 618 TYR A O 1
ATOM 4791 N N . ILE A 1 619 ? -40.766 43.215 44.510 1.00 58.57 619 ILE A N 1
ATOM 4792 C CA . ILE A 1 619 ? -39.921 44.267 43.941 1.00 66.29 619 ILE A CA 1
ATOM 4793 C C . ILE A 1 619 ? -38.535 43.743 43.584 1.00 80.96 619 ILE A C 1
ATOM 4794 O O . ILE A 1 619 ? -38.103 43.824 42.426 1.00 110.40 619 ILE A O 1
ATOM 4799 N N . GLY A 1 620 ? -37.805 43.223 44.572 1.00 55.11 620 GLY A N 1
ATOM 4800 C CA . GLY A 1 620 ? -36.403 42.897 44.344 1.00 77.96 620 GLY A CA 1
ATOM 4801 C C . GLY A 1 620 ? -36.137 41.811 43.313 1.00 82.51 620 GLY A C 1
ATOM 4802 O O . GLY A 1 620 ? -34.992 41.660 42.870 1.00 72.23 620 GLY A O 1
ATOM 4803 N N . ASP A 1 621 ? -37.158 41.059 42.915 1.00 84.17 621 ASP A N 1
ATOM 4804 C CA . ASP A 1 621 ? -36.981 39.849 42.124 1.00 88.99 621 ASP A CA 1
ATOM 4805 C C . ASP A 1 621 ? -37.205 40.123 40.633 1.00 91.50 621 ASP A C 1
ATOM 4806 O O . ASP A 1 621 ? -37.651 41.199 40.222 1.00 81.77 621 ASP A O 1
ATOM 4811 N N . ASP A 1 622 ? -36.846 39.129 39.817 1.00 98.02 622 ASP A N 1
ATOM 4812 C CA . ASP A 1 622 ? -37.255 39.050 38.417 1.00 97.49 622 ASP A CA 1
ATOM 4813 C C . ASP A 1 622 ? -38.448 38.104 38.340 1.00 91.81 622 ASP A C 1
ATOM 4814 O O . ASP A 1 622 ? -38.288 36.878 38.407 1.00 78.59 622 ASP A O 1
ATOM 4819 N N . ASN A 1 623 ? -39.640 38.680 38.197 1.00 88.89 623 ASN A N 1
ATOM 4820 C CA . ASN A 1 623 ? -40.845 37.876 38.328 1.00 86.91 623 ASN A CA 1
ATOM 4821 C C . ASN A 1 623 ? -41.360 37.467 36.958 1.00 76.21 623 ASN A C 1
ATOM 4822 O O . ASN A 1 623 ? -41.431 38.297 36.045 1.00 79.98 623 ASN A O 1
ATOM 4827 N N . PRO A 1 624 ? -41.705 36.194 36.785 1.00 79.47 624 PRO A N 1
ATOM 4828 C CA . PRO A 1 624 ? -42.424 35.779 35.569 1.00 83.93 624 PRO A CA 1
ATOM 4829 C C . PRO A 1 624 ? -43.851 36.311 35.587 1.00 72.44 624 PRO A C 1
ATOM 4830 O O . PRO A 1 624 ? -44.616 36.046 36.515 1.00 73.73 624 PRO A O 1
ATOM 4834 N N . LEU A 1 625 ? -44.205 37.073 34.555 1.00 79.85 625 LEU A N 1
ATOM 4835 C CA . LEU A 1 625 ? -45.536 37.661 34.439 1.00 82.12 625 LEU A CA 1
ATOM 4836 C C . LEU A 1 625 ? -46.139 37.253 33.105 1.00 72.64 625 LEU A C 1
ATOM 4837 O O . LEU A 1 625 ? -45.592 37.589 32.050 1.00 70.02 625 LEU A O 1
ATOM 4842 N N . THR A 1 626 ? -47.254 36.526 33.149 1.00 71.50 626 THR A N 1
ATOM 4843 C CA . THR A 1 626 ? -47.945 36.062 31.946 1.00 71.19 626 THR A CA 1
ATOM 4844 C C . THR A 1 626 ? -49.290 36.772 31.843 1.00 74.66 626 THR A C 1
ATOM 4845 O O . THR A 1 626 ? -50.171 36.581 32.692 1.00 79.06 626 THR A O 1
ATOM 4849 N N . LEU A 1 627 ? -49.439 37.593 30.805 1.00 77.31 627 LEU A N 1
ATOM 4850 C CA . LEU A 1 627 ? -50.687 38.293 30.534 1.00 64.97 627 LEU A CA 1
ATOM 4851 C C . LEU A 1 627 ? -51.518 37.463 29.566 1.00 58.23 627 LEU A C 1
ATOM 4852 O O . LEU A 1 627 ? -50.999 36.966 28.558 1.00 55.75 627 LEU A O 1
ATOM 4857 N N . ILE A 1 628 ? -52.797 37.307 29.874 1.00 56.56 628 ILE A N 1
ATOM 4858 C CA . ILE A 1 628 ? -53.720 36.569 29.020 1.00 59.81 628 ILE A CA 1
ATOM 4859 C C . ILE A 1 628 ? -54.522 37.599 28.237 1.00 69.36 628 ILE A C 1
ATOM 4860 O O . ILE A 1 628 ? -55.339 38.330 28.810 1.00 68.45 628 ILE A O 1
ATOM 4865 N N . VAL A 1 629 ? -54.269 37.677 26.926 1.00 62.75 629 VAL A N 1
ATOM 4866 C CA . VAL A 1 629 ? -54.883 38.671 26.050 1.00 61.70 629 VAL A CA 1
ATOM 4867 C C . VAL A 1 629 ? -55.970 37.999 25.225 1.00 59.79 629 VAL A C 1
ATOM 4868 O O . VAL A 1 629 ? -55.804 36.860 24.763 1.00 57.55 629 VAL A O 1
ATOM 4872 N N . LYS A 1 630 ? -57.088 38.704 25.036 1.00 64.93 630 LYS A N 1
ATOM 4873 C CA . LYS A 1 630 ? -58.159 38.274 24.138 1.00 66.11 630 LYS A CA 1
ATOM 4874 C C . LYS A 1 630 ? -58.372 39.369 23.104 1.00 65.46 630 LYS A C 1
ATOM 4875 O O . LYS A 1 630 ? -58.825 40.471 23.438 1.00 64.33 630 LYS A O 1
ATOM 4881 N N . ALA A 1 631 ? -58.045 39.055 21.854 1.00 71.02 631 ALA A N 1
ATOM 4882 C CA . ALA A 1 631 ? -58.160 39.967 20.722 1.00 69.64 631 ALA A CA 1
ATOM 4883 C C . ALA A 1 631 ? -59.200 39.396 19.769 1.00 64.67 631 ALA A C 1
ATOM 4884 O O . ALA A 1 631 ? -58.943 38.390 19.099 1.00 69.88 631 ALA A O 1
ATOM 4886 N N . GLN A 1 632 ? -60.365 40.028 19.698 1.00 64.90 632 GLN A N 1
ATOM 4887 C CA . GLN A 1 632 ? -61.442 39.538 18.854 1.00 67.37 632 GLN A CA 1
ATOM 4888 C C . GLN A 1 632 ? -61.872 40.626 17.877 1.00 64.21 632 GLN A C 1
ATOM 4889 O O . GLN A 1 632 ? -61.814 41.820 18.188 1.00 62.64 632 GLN A O 1
ATOM 4895 N N . ASN A 1 633 ? -62.271 40.199 16.681 1.00 65.62 633 ASN A N 1
ATOM 4896 C CA . ASN A 1 633 ? -62.767 41.079 15.626 1.00 65.92 633 ASN A CA 1
ATOM 4897 C C . ASN A 1 633 ? -64.207 40.693 15.316 1.00 59.95 633 ASN A C 1
ATOM 4898 O O . ASN A 1 633 ? -64.450 39.698 14.624 1.00 55.22 633 ASN A O 1
ATOM 4903 N N . GLN A 1 634 ? -65.159 41.478 15.820 1.00 64.28 634 GLN A N 1
ATOM 4904 C CA . GLN A 1 634 ? -66.574 41.185 15.623 1.00 74.95 634 GLN A CA 1
ATOM 4905 C C . GLN A 1 634 ? -67.190 41.958 14.462 1.00 72.15 634 GLN A C 1
ATOM 4906 O O . GLN A 1 634 ? -68.397 41.841 14.228 1.00 65.01 634 GLN A O 1
ATOM 4912 N N . GLY A 1 635 ? -66.399 42.735 13.728 1.00 65.23 635 GLY A N 1
ATOM 4913 C CA . GLY A 1 635 ? -66.883 43.385 12.525 1.00 61.42 635 GLY A CA 1
ATOM 4914 C C . GLY A 1 635 ? -66.396 42.722 11.249 1.00 55.95 635 GLY A C 1
ATOM 4915 O O . GLY A 1 635 ? -66.128 41.517 11.228 1.00 57.50 635 GLY A O 1
ATOM 4916 N N . GLU A 1 636 ? -66.284 43.496 10.175 1.00 45.30 636 GLU A N 1
ATOM 4917 C CA . GLU A 1 636 ? -65.836 42.968 8.897 1.00 52.10 636 GLU A CA 1
ATOM 4918 C C . GLU A 1 636 ? -64.317 42.804 8.912 1.00 55.40 636 GLU A C 1
ATOM 4919 O O . GLU A 1 636 ? -63.645 43.095 9.906 1.00 58.57 636 GLU A O 1
ATOM 4925 N N . GLY A 1 637 ? -63.763 42.341 7.793 1.00 56.61 637 GLY A N 1
ATOM 4926 C CA . GLY A 1 637 ? -62.371 41.921 7.783 1.00 45.60 637 GLY A CA 1
ATOM 4927 C C . GLY A 1 637 ? -61.414 43.029 8.178 1.00 44.42 637 GLY A C 1
ATOM 4928 O O . GLY A 1 637 ? -61.630 44.210 7.895 1.00 60.87 637 GLY A O 1
ATOM 4929 N N . ALA A 1 638 ? -60.337 42.629 8.847 1.00 48.95 638 ALA A N 1
ATOM 4930 C CA . ALA A 1 638 ? -59.293 43.540 9.304 1.00 40.50 638 ALA A CA 1
ATOM 4931 C C . ALA A 1 638 ? -58.009 43.217 8.547 1.00 42.08 638 ALA A C 1
ATOM 4932 O O . ALA A 1 638 ? -57.380 42.183 8.800 1.00 62.94 638 ALA A O 1
ATOM 4934 N N . TYR A 1 639 ? -57.623 44.093 7.619 1.00 49.83 639 TYR A N 1
ATOM 4935 C CA . TYR A 1 639 ? -56.396 43.890 6.853 1.00 54.39 639 TYR A CA 1
ATOM 4936 C C . TYR A 1 639 ? -55.176 44.148 7.732 1.00 53.99 639 TYR A C 1
ATOM 4937 O O . TYR A 1 639 ? -55.079 45.190 8.389 1.00 49.77 639 TYR A O 1
ATOM 4946 N N . GLU A 1 640 ? -54.247 43.195 7.742 1.00 59.67 640 GLU A N 1
ATOM 4947 C CA . GLU A 1 640 ? -52.971 43.326 8.442 1.00 60.50 640 GLU A CA 1
ATOM 4948 C C . GLU A 1 640 ? -53.202 43.680 9.909 1.00 53.74 640 GLU A C 1
ATOM 4949 O O . GLU A 1 640 ? -52.795 44.734 10.400 1.00 54.91 640 GLU A O 1
ATOM 4955 N N . ALA A 1 641 ? -53.898 42.786 10.602 1.00 58.49 641 ALA A N 1
ATOM 4956 C CA . ALA A 1 641 ? -54.181 43.005 12.012 1.00 58.07 641 ALA A CA 1
ATOM 4957 C C . ALA A 1 641 ? -52.965 42.629 12.846 1.00 61.49 641 ALA A C 1
ATOM 4958 O O . ALA A 1 641 ? -52.312 41.608 12.595 1.00 53.98 641 ALA A O 1
ATOM 4960 N N . GLU A 1 642 ? -52.651 43.476 13.826 1.00 60.80 642 GLU A N 1
ATOM 4961 C CA . GLU A 1 642 ? -51.542 43.256 14.744 1.00 58.87 642 GLU A CA 1
ATOM 4962 C C . GLU A 1 642 ? -51.911 43.760 16.131 1.00 58.33 642 GLU A C 1
ATOM 4963 O O . GLU A 1 642 ? -52.544 44.812 16.277 1.00 59.97 642 GLU A O 1
ATOM 4969 N N . LEU A 1 643 ? -51.504 43.002 17.145 1.00 53.76 643 LEU A N 1
ATOM 4970 C CA . LEU A 1 643 ? -51.712 43.388 18.531 1.00 53.06 643 LEU A CA 1
ATOM 4971 C C . LEU A 1 643 ? -50.509 44.203 18.986 1.00 58.00 643 LEU A C 1
ATOM 4972 O O . LEU A 1 643 ? -49.362 43.764 18.841 1.00 55.89 643 LEU A O 1
ATOM 4977 N N . ILE A 1 644 ? -50.766 45.397 19.503 1.00 57.70 644 ILE A N 1
ATOM 4978 C CA . ILE A 1 644 ? -49.714 46.290 19.973 1.00 58.00 644 ILE A CA 1
ATOM 4979 C C . ILE A 1 644 ? -49.755 46.295 21.498 1.00 63.28 644 ILE A C 1
ATOM 4980 O O . ILE A 1 644 ? -50.672 46.858 22.110 1.00 58.90 644 ILE A O 1
ATOM 4985 N N . VAL A 1 645 ? -48.763 45.655 22.108 1.00 62.00 645 VAL A N 1
ATOM 4986 C CA . VAL A 1 645 ? -48.582 45.633 23.553 1.00 52.72 645 VAL A CA 1
ATOM 4987 C C . VAL A 1 645 ? -47.429 46.568 23.873 1.00 63.20 645 VAL A C 1
ATOM 4988 O O . VAL A 1 645 ? -46.269 46.263 23.568 1.00 64.66 645 VAL A O 1
ATOM 4992 N N . SER A 1 646 ? -47.741 47.698 24.496 1.00 66.01 646 SER A N 1
ATOM 4993 C CA . SER A 1 646 ? -46.744 48.723 24.807 1.00 74.21 646 SER A CA 1
ATOM 4994 C C . SER A 1 646 ? -46.254 48.525 26.241 1.00 91.68 646 SER A C 1
ATOM 4995 O O . SER A 1 646 ? -46.924 48.924 27.200 1.00 92.34 646 SER A O 1
ATOM 4998 N N . ILE A 1 647 ? -45.073 47.922 26.388 1.00 93.87 647 ILE A N 1
ATOM 4999 C CA . ILE A 1 647 ? -44.505 47.580 27.694 1.00 90.64 647 ILE A CA 1
ATOM 5000 C C . ILE A 1 647 ? -43.784 48.795 28.274 1.00 106.84 647 ILE A C 1
ATOM 5001 O O . ILE A 1 647 ? -43.313 49.657 27.514 1.00 87.79 647 ILE A O 1
ATOM 5006 N N . PRO A 1 648 ? -43.660 48.904 29.613 1.00 113.27 648 PRO A N 1
ATOM 5007 C CA . PRO A 1 648 ? -43.059 50.107 30.203 1.00 96.54 648 PRO A CA 1
ATOM 5008 C C . PRO A 1 648 ? -41.540 50.046 30.217 1.00 97.39 648 PRO A C 1
ATOM 5009 O O . PRO A 1 648 ? -40.942 49.118 29.659 1.00 90.77 648 PRO A O 1
ATOM 5013 N N . LEU A 1 649 ? -40.917 51.041 30.862 1.00 101.55 649 LEU A N 1
ATOM 5014 C CA . LEU A 1 649 ? -39.458 51.123 30.948 1.00 105.89 649 LEU A CA 1
ATOM 5015 C C . LEU A 1 649 ? -38.846 49.879 31.586 1.00 100.15 649 LEU A C 1
ATOM 5016 O O . LEU A 1 649 ? -37.703 49.514 31.278 1.00 85.82 649 LEU A O 1
ATOM 5021 N N . GLN A 1 650 ? -39.596 49.217 32.467 1.00 96.96 650 GLN A N 1
ATOM 5022 C CA . GLN A 1 650 ? -39.036 48.254 33.409 1.00 91.16 650 GLN A CA 1
ATOM 5023 C C . GLN A 1 650 ? -38.854 46.871 32.791 1.00 88.87 650 GLN A C 1
ATOM 5024 O O . GLN A 1 650 ? -37.759 46.299 32.835 1.00 71.88 650 GLN A O 1
ATOM 5030 N N . ALA A 1 651 ? -39.919 46.321 32.212 1.00 88.13 651 ALA A N 1
ATOM 5031 C CA . ALA A 1 651 ? -39.956 44.923 31.816 1.00 80.96 651 ALA A CA 1
ATOM 5032 C C . ALA A 1 651 ? -39.569 44.740 30.348 1.00 77.47 651 ALA A C 1
ATOM 5033 O O . ALA A 1 651 ? -39.387 45.702 29.600 1.00 88.26 651 ALA A O 1
ATOM 5035 N N . ASP A 1 652 ? -39.460 43.478 29.927 1.00 65.99 652 ASP A N 1
ATOM 5036 C CA . ASP A 1 652 ? -39.224 43.127 28.531 1.00 82.53 652 ASP A CA 1
ATOM 5037 C C . ASP A 1 652 ? -39.921 41.799 28.238 1.00 86.10 652 ASP A C 1
ATOM 5038 O O . ASP A 1 652 ? -40.515 41.177 29.125 1.00 77.77 652 ASP A O 1
ATOM 5043 N N . PHE A 1 653 ? -39.841 41.361 26.980 1.00 83.08 653 PHE A N 1
ATOM 5044 C CA . PHE A 1 653 ? -40.607 40.221 26.488 1.00 83.06 653 PHE A CA 1
ATOM 5045 C C . PHE A 1 653 ? -39.766 38.948 26.524 1.00 69.99 653 PHE A C 1
ATOM 5046 O O . PHE A 1 653 ? -38.554 38.973 26.300 1.00 62.29 653 PHE A O 1
ATOM 5054 N N . ILE A 1 654 ? -40.429 37.830 26.823 1.00 63.35 654 ILE A N 1
ATOM 5055 C CA . ILE A 1 654 ? -39.795 36.519 26.908 1.00 67.18 654 ILE A CA 1
ATOM 5056 C C . ILE A 1 654 ? -40.201 35.629 25.738 1.00 80.49 654 ILE A C 1
ATOM 5057 O O . ILE A 1 654 ? -39.348 35.066 25.045 1.00 82.67 654 ILE A O 1
ATOM 5062 N N . GLY A 1 655 ? -41.499 35.480 25.517 1.00 83.64 655 GLY A N 1
ATOM 5063 C CA . GLY A 1 655 ? -41.983 34.573 24.497 1.00 87.24 655 GLY A CA 1
ATOM 5064 C C . GLY A 1 655 ? -43.446 34.271 24.706 1.00 77.06 655 GLY A C 1
ATOM 5065 O O . GLY A 1 655 ? -44.049 34.625 25.723 1.00 71.76 655 GLY A O 1
ATOM 5066 N N . VAL A 1 656 ? -44.019 33.620 23.707 1.00 74.06 656 VAL A N 1
ATOM 5067 C CA . VAL A 1 656 ? -45.415 33.215 23.773 1.00 70.58 656 VAL A CA 1
ATOM 5068 C C . VAL A 1 656 ? -45.507 31.875 24.490 1.00 77.92 656 VAL A C 1
ATOM 5069 O O . VAL A 1 656 ? -44.570 31.063 24.463 1.00 74.19 656 VAL A O 1
ATOM 5073 N N . VAL A 1 657 ? -46.650 31.632 25.127 1.00 77.51 657 VAL A N 1
ATOM 5074 C CA . VAL A 1 657 ? -46.914 30.354 25.784 1.00 88.85 657 VAL A CA 1
ATOM 5075 C C . VAL A 1 657 ? -47.386 29.336 24.745 1.00 90.43 657 VAL A C 1
ATOM 5076 O O . VAL A 1 657 ? -48.371 29.561 24.031 1.00 87.71 657 VAL A O 1
ATOM 5080 N N . ARG A 1 658 ? -46.672 28.214 24.652 1.00 88.13 658 ARG A N 1
ATOM 5081 C CA . ARG A 1 658 ? -47.025 27.127 23.749 1.00 84.50 658 ARG A CA 1
ATOM 5082 C C . ARG A 1 658 ? -47.252 25.806 24.471 1.00 89.35 658 ARG A C 1
ATOM 5083 O O . ARG A 1 658 ? -47.563 24.802 23.816 1.00 86.68 658 ARG A O 1
ATOM 5091 N N . ASN A 1 659 ? -47.131 25.786 25.800 1.00 83.91 659 ASN A N 1
ATOM 5092 C CA . ASN A 1 659 ? -47.302 24.584 26.607 1.00 93.76 659 ASN A CA 1
ATOM 5093 C C . ASN A 1 659 ? -48.767 24.207 26.811 1.00 92.91 659 ASN A C 1
ATOM 5094 O O . ASN A 1 659 ? -49.051 23.184 27.445 1.00 98.58 659 ASN A O 1
ATOM 5099 N N . ASN A 1 660 ? -49.697 24.994 26.284 1.00 86.24 660 ASN A N 1
ATOM 5100 C CA . ASN A 1 660 ? -51.120 24.776 26.490 1.00 80.33 660 ASN A CA 1
ATOM 5101 C C . ASN A 1 660 ? -51.838 24.907 25.153 1.00 90.43 660 ASN A C 1
ATOM 5102 O O . ASN A 1 660 ? -51.449 25.723 24.311 1.00 86.91 660 ASN A O 1
ATOM 5107 N N . GLU A 1 661 ? -52.866 24.075 24.942 1.00 88.97 661 GLU A N 1
ATOM 5108 C CA . GLU A 1 661 ? -53.615 24.125 23.689 1.00 91.45 661 GLU A CA 1
ATOM 5109 C C . GLU A 1 661 ? -54.712 25.180 23.700 1.00 90.56 661 GLU A C 1
ATOM 5110 O O . GLU A 1 661 ? -55.122 25.633 22.625 1.00 97.89 661 GLU A O 1
ATOM 5116 N N . ALA A 1 662 ? -55.185 25.585 24.883 1.00 83.02 662 ALA A N 1
ATOM 5117 C CA . ALA A 1 662 ? -56.230 26.600 24.978 1.00 83.23 662 ALA A CA 1
ATOM 5118 C C . ALA A 1 662 ? -55.749 27.976 24.529 1.00 80.20 662 ALA A C 1
ATOM 5119 O O . ALA A 1 662 ? -56.581 28.848 24.253 1.00 71.38 662 ALA A O 1
ATOM 5121 N N . LEU A 1 663 ? -54.434 28.189 24.454 1.00 72.25 663 LEU A N 1
ATOM 5122 C CA . LEU A 1 663 ? -53.833 29.436 23.997 1.00 75.77 663 LEU A CA 1
ATOM 5123 C C . LEU A 1 663 ? -53.112 29.234 22.668 1.00 85.58 663 LEU A C 1
ATOM 5124 O O . LEU A 1 663 ? -52.844 28.109 22.231 1.00 92.15 663 LEU A O 1
ATOM 5129 N N . ALA A 1 664 ? -52.783 30.358 22.032 1.00 81.95 664 ALA A N 1
ATOM 5130 C CA . ALA A 1 664 ? -52.313 30.387 20.655 1.00 69.82 664 ALA A CA 1
ATOM 5131 C C . ALA A 1 664 ? -50.825 30.701 20.585 1.00 65.27 664 ALA A C 1
ATOM 5132 O O . ALA A 1 664 ? -50.272 31.395 21.445 1.00 65.58 664 ALA A O 1
ATOM 5134 N N . ARG A 1 665 ? -50.194 30.208 19.519 1.00 64.03 665 ARG A N 1
ATOM 5135 C CA . ARG A 1 665 ? -48.766 30.379 19.276 1.00 66.17 665 ARG A CA 1
ATOM 5136 C C . ARG A 1 665 ? -48.463 31.611 18.439 1.00 68.90 665 ARG A C 1
ATOM 5137 O O . ARG A 1 665 ? -47.527 31.581 17.625 1.00 65.18 665 ARG A O 1
ATOM 5145 N N . LEU A 1 666 ? -49.258 32.671 18.592 1.00 65.30 666 LEU A N 1
ATOM 5146 C CA . LEU A 1 666 ? -49.128 33.892 17.805 1.00 55.44 666 LEU A CA 1
ATOM 5147 C C . LEU A 1 666 ? -47.674 34.274 17.580 1.00 65.09 666 LEU A C 1
ATOM 5148 O O . LEU A 1 666 ? -46.881 34.339 18.523 1.00 74.79 666 LEU A O 1
ATOM 5153 N N . SER A 1 667 ? -47.329 34.509 16.320 1.00 69.46 667 SER A N 1
ATOM 5154 C CA . SER A 1 667 ? -46.037 35.096 16.014 1.00 64.25 667 SER A CA 1
ATOM 5155 C C . SER A 1 667 ? -45.979 36.499 16.603 1.00 65.28 667 SER A C 1
ATOM 5156 O O . SER A 1 667 ? -46.831 37.343 16.311 1.00 67.18 667 SER A O 1
ATOM 5159 N N . CYS A 1 668 ? -44.986 36.741 17.451 1.00 67.45 668 CYS A N 1
ATOM 5160 C CA . CYS A 1 668 ? -44.816 38.038 18.085 1.00 68.34 668 CYS A CA 1
ATOM 5161 C C . CYS A 1 668 ? -43.384 38.522 17.896 1.00 59.78 668 CYS A C 1
ATOM 5162 O O . CYS A 1 668 ? -42.481 37.745 17.572 1.00 73.50 668 CYS A O 1
ATOM 5165 N N . ALA A 1 669 ? -43.182 39.826 18.082 1.00 52.68 669 ALA A N 1
ATOM 5166 C CA . ALA A 1 669 ? -41.838 40.374 17.970 1.00 54.33 669 ALA A CA 1
ATOM 5167 C C . ALA A 1 669 ? -41.724 41.639 18.809 1.00 61.74 669 ALA A C 1
ATOM 5168 O O . ALA A 1 669 ? -42.708 42.344 19.058 1.00 67.37 669 ALA A O 1
ATOM 5170 N N . PHE A 1 670 ? -40.492 41.914 19.233 1.00 73.33 670 PHE A N 1
ATOM 5171 C CA . PHE A 1 670 ? -40.157 43.038 20.102 1.00 76.21 670 PHE A CA 1
ATOM 5172 C C . PHE A 1 670 ? -39.657 44.178 19.220 1.00 80.98 670 PHE A C 1
ATOM 5173 O O . PHE A 1 670 ? -38.600 44.063 18.588 1.00 83.78 670 PHE A O 1
ATOM 5181 N N . LYS A 1 671 ? -40.419 45.267 19.166 1.00 75.19 671 LYS A N 1
ATOM 5182 C CA . LYS A 1 671 ? -40.048 46.448 18.397 1.00 83.18 671 LYS A CA 1
ATOM 5183 C C . LYS A 1 671 ? -39.604 47.577 19.324 1.00 77.92 671 LYS A C 1
ATOM 5184 O O . LYS A 1 671 ? -39.939 47.608 20.510 1.00 77.24 671 LYS A O 1
ATOM 5190 N N . THR A 1 672 ? -38.824 48.506 18.762 1.00 93.80 672 THR A N 1
ATOM 5191 C CA . THR A 1 672 ? -38.245 49.610 19.522 1.00 99.71 672 THR A CA 1
ATOM 5192 C C . THR A 1 672 ? -38.449 50.983 18.891 1.00 100.20 672 THR A C 1
ATOM 5193 O O . THR A 1 672 ? -38.128 51.987 19.538 1.00 106.62 672 THR A O 1
ATOM 5197 N N . GLU A 1 673 ? -38.985 51.059 17.674 1.00 98.86 673 GLU A N 1
ATOM 5198 C CA . GLU A 1 673 ? -38.919 52.275 16.871 1.00 98.74 673 GLU A CA 1
ATOM 5199 C C . GLU A 1 673 ? -39.663 53.441 17.520 1.00 108.15 673 GLU A C 1
ATOM 5200 O O . GLU A 1 673 ? -40.642 53.259 18.249 1.00 110.58 673 GLU A O 1
ATOM 5206 N N . ASN A 1 674 ? -39.174 54.652 17.236 1.00 101.27 674 ASN A N 1
ATOM 5207 C CA . ASN A 1 674 ? -39.851 55.913 17.553 1.00 107.01 674 ASN A CA 1
ATOM 5208 C C . ASN A 1 674 ? -40.135 56.055 19.053 1.00 110.98 674 ASN A C 1
ATOM 5209 O O . ASN A 1 674 ? -41.286 56.125 19.490 1.00 114.01 674 ASN A O 1
ATOM 5214 N N . GLN A 1 675 ? -39.055 56.070 19.842 1.00 106.72 675 GLN A N 1
ATOM 5215 C CA . GLN A 1 675 ? -39.094 56.509 21.240 1.00 113.95 675 GLN A CA 1
ATOM 5216 C C . GLN A 1 675 ? -39.877 55.561 22.151 1.00 117.62 675 GLN A C 1
ATOM 5217 O O . GLN A 1 675 ? -39.938 55.773 23.368 1.00 107.48 675 GLN A O 1
ATOM 5223 N N . THR A 1 676 ? -40.475 54.511 21.588 1.00 112.65 676 THR A N 1
ATOM 5224 C CA . THR A 1 676 ? -41.327 53.604 22.354 1.00 100.03 676 THR A CA 1
ATOM 5225 C C . THR A 1 676 ? -41.024 52.173 21.944 1.00 94.97 676 THR A C 1
ATOM 5226 O O . THR A 1 676 ? -41.070 51.843 20.755 1.00 97.97 676 THR A O 1
ATOM 5230 N N . ARG A 1 677 ? -40.700 51.336 22.925 1.00 99.16 677 ARG A N 1
ATOM 5231 C CA . ARG A 1 677 ? -40.614 49.897 22.731 1.00 98.06 677 ARG A CA 1
ATOM 5232 C C . ARG A 1 677 ? -41.968 49.260 23.034 1.00 90.13 677 ARG A C 1
ATOM 5233 O O . ARG A 1 677 ? -42.730 49.753 23.871 1.00 74.19 677 ARG A O 1
ATOM 5241 N N . GLN A 1 678 ? -42.255 48.149 22.355 1.00 84.30 678 GLN A N 1
ATOM 5242 C CA . GLN A 1 678 ? -43.575 47.526 22.398 1.00 65.90 678 GLN A CA 1
ATOM 5243 C C . GLN A 1 678 ? -43.493 46.130 21.791 1.00 68.64 678 GLN A C 1
ATOM 5244 O O . GLN A 1 678 ? -42.482 45.745 21.197 1.00 66.32 678 GLN A O 1
ATOM 5250 N N . VAL A 1 679 ? -44.587 45.383 21.929 1.00 68.73 679 VAL A N 1
ATOM 5251 C CA . VAL A 1 679 ? -44.681 44.016 21.427 1.00 67.20 679 VAL A CA 1
ATOM 5252 C C . VAL A 1 679 ? -45.801 43.963 20.394 1.00 71.94 679 VAL A C 1
ATOM 5253 O O . VAL A 1 679 ? -46.944 44.336 20.690 1.00 67.26 679 VAL A O 1
ATOM 5257 N N . VAL A 1 680 ? -45.466 43.507 19.168 1.00 72.37 680 VAL A N 1
ATOM 5258 C CA . VAL A 1 680 ? -46.432 43.318 18.088 1.00 66.62 680 VAL A CA 1
ATOM 5259 C C . VAL A 1 680 ? -46.684 41.827 17.915 1.00 59.64 680 VAL A C 1
ATOM 5260 O O . VAL A 1 680 ? -45.789 40.995 18.091 1.00 64.40 680 VAL A O 1
ATOM 5264 N N . CYS A 1 681 ? -47.921 41.487 17.566 1.00 55.66 681 CYS A N 1
ATOM 5265 C CA . CYS A 1 681 ? -48.322 40.101 17.370 1.00 59.42 681 CYS A CA 1
ATOM 5266 C C . CYS A 1 681 ? -49.256 40.012 16.170 1.00 66.19 681 CYS A C 1
ATOM 5267 O O . CYS A 1 681 ? -50.237 40.757 16.084 1.00 63.95 681 CYS A O 1
ATOM 5270 N N . ASP A 1 682 ? -48.942 39.107 15.243 1.00 68.34 682 ASP A N 1
ATOM 5271 C CA . ASP A 1 682 ? -49.745 38.940 14.036 1.00 60.38 682 ASP A CA 1
ATOM 5272 C C . ASP A 1 682 ? -51.054 38.242 14.370 1.00 57.92 682 ASP A C 1
ATOM 5273 O O . ASP A 1 682 ? -51.052 37.108 14.859 1.00 62.01 682 ASP A O 1
ATOM 5278 N N . LEU A 1 683 ? -52.171 38.923 14.106 1.00 60.57 683 LEU A N 1
ATOM 5279 C CA . LEU A 1 683 ? -53.506 38.381 14.326 1.00 59.45 683 LEU A CA 1
ATOM 5280 C C . LEU A 1 683 ? -54.169 37.881 13.048 1.00 57.20 683 LEU A C 1
ATOM 5281 O O . LEU A 1 683 ? -55.354 37.529 13.082 1.00 33.65 683 LEU A O 1
ATOM 5286 N N . GLY A 1 684 ? -53.461 37.879 11.917 1.00 58.80 684 GLY A N 1
ATOM 5287 C CA . GLY A 1 684 ? -54.048 37.392 10.676 1.00 65.52 684 GLY A CA 1
ATOM 5288 C C . GLY A 1 684 ? -54.317 38.422 9.589 1.00 56.40 684 GLY A C 1
ATOM 5289 O O . GLY A 1 684 ? -54.871 39.498 9.847 1.00 54.23 684 GLY A O 1
ATOM 5290 N N . ASN A 1 685 ? -53.962 38.076 8.353 1.00 49.41 685 ASN A N 1
ATOM 5291 C CA . ASN A 1 685 ? -54.062 38.981 7.208 1.00 54.27 685 ASN A CA 1
ATOM 5292 C C . ASN A 1 685 ? -54.877 38.307 6.113 1.00 59.34 685 ASN A C 1
ATOM 5293 O O . ASN A 1 685 ? -54.315 37.648 5.224 1.00 65.91 685 ASN A O 1
ATOM 5298 N N . PRO A 1 686 ? -56.208 38.471 6.120 1.00 50.50 686 PRO A N 1
ATOM 5299 C CA . PRO A 1 686 ? -56.961 39.307 7.056 1.00 54.61 686 PRO A CA 1
ATOM 5300 C C . PRO A 1 686 ? -57.376 38.596 8.337 1.00 50.06 686 PRO A C 1
ATOM 5301 O O . PRO A 1 686 ? -57.387 37.368 8.394 1.00 46.40 686 PRO A O 1
ATOM 5305 N N . MET A 1 687 ? -57.728 39.379 9.353 1.00 42.45 687 MET A N 1
ATOM 5306 C CA . MET A 1 687 ? -58.392 38.864 10.548 1.00 41.32 687 MET A CA 1
ATOM 5307 C C . MET A 1 687 ? -59.895 38.857 10.280 1.00 47.05 687 MET A C 1
ATOM 5308 O O . MET A 1 687 ? -60.560 39.893 10.378 1.00 53.56 687 MET A O 1
ATOM 5313 N N . LYS A 1 688 ? -60.428 37.679 9.950 1.00 50.98 688 LYS A N 1
ATOM 5314 C CA . LYS A 1 688 ? -61.816 37.505 9.531 1.00 49.90 688 LYS A CA 1
ATOM 5315 C C . LYS A 1 688 ? -62.792 37.861 10.659 1.00 48.09 688 LYS A C 1
ATOM 5316 O O . LYS A 1 688 ? -62.414 38.058 11.818 1.00 58.29 688 LYS A O 1
ATOM 5322 N N . ALA A 1 689 ? -64.073 37.932 10.300 1.00 40.42 689 ALA A N 1
ATOM 5323 C CA . ALA A 1 689 ? -65.108 38.283 11.266 1.00 51.74 689 ALA A CA 1
ATOM 5324 C C . ALA A 1 689 ? -65.292 37.178 12.305 1.00 61.81 689 ALA A C 1
ATOM 5325 O O . ALA A 1 689 ? -65.020 36.000 12.052 1.00 55.66 689 ALA A O 1
ATOM 5327 N N . GLY A 1 690 ? -65.751 37.579 13.494 1.00 71.49 690 GLY A N 1
ATOM 5328 C CA . GLY A 1 690 ? -65.997 36.665 14.597 1.00 63.79 690 GLY A CA 1
ATOM 5329 C C . GLY A 1 690 ? -64.770 35.926 15.099 1.00 68.41 690 GLY A C 1
ATOM 5330 O O . GLY A 1 690 ? -64.890 35.017 15.927 1.00 73.73 690 GLY A O 1
ATOM 5331 N N . THR A 1 691 ? -63.588 36.297 14.597 1.00 64.32 691 THR A N 1
ATOM 5332 C CA . THR A 1 691 ? -62.335 35.693 15.045 1.00 55.11 691 THR A CA 1
ATOM 5333 C C . THR A 1 691 ? -62.049 36.096 16.482 1.00 60.12 691 THR A C 1
ATOM 5334 O O . THR A 1 691 ? -61.990 37.288 16.793 1.00 64.10 691 THR A O 1
ATOM 5338 N N . GLN A 1 692 ? -61.880 35.105 17.356 1.00 66.04 692 GLN A N 1
ATOM 5339 C CA . GLN A 1 692 ? -61.533 35.325 18.760 1.00 65.54 692 GLN A CA 1
ATOM 5340 C C . GLN A 1 692 ? -60.197 34.641 19.024 1.00 62.22 692 GLN A C 1
ATOM 5341 O O . GLN A 1 692 ? -60.138 33.416 19.173 1.00 76.81 692 GLN A O 1
ATOM 5347 N N . LEU A 1 693 ? -59.128 35.430 19.083 1.00 56.46 693 LEU A N 1
ATOM 5348 C CA . LEU A 1 693 ? -57.809 34.908 19.409 1.00 60.89 693 LEU A CA 1
ATOM 5349 C C . LEU A 1 693 ? -57.538 35.045 20.900 1.00 69.37 693 LEU A C 1
ATOM 5350 O O . LEU A 1 693 ? -57.950 36.019 21.539 1.00 74.84 693 LEU A O 1
ATOM 5355 N N . LEU A 1 694 ? -56.853 34.048 21.452 1.00 71.42 694 LEU A N 1
ATOM 5356 C CA . LEU A 1 694 ? -56.517 34.011 22.869 1.00 67.99 694 LEU A CA 1
ATOM 5357 C C . LEU A 1 694 ? -55.124 33.416 22.999 1.00 71.27 694 LEU A C 1
ATOM 5358 O O . LEU A 1 694 ? -54.870 32.316 22.492 1.00 76.75 694 LEU A O 1
ATOM 5363 N N . ALA A 1 695 ? -54.220 34.145 23.650 1.00 66.95 695 ALA A N 1
ATOM 5364 C CA . ALA A 1 695 ? -52.861 33.666 23.868 1.00 69.64 695 ALA A CA 1
ATOM 5365 C C . ALA A 1 695 ? -52.296 34.356 25.103 1.00 71.12 695 ALA A C 1
ATOM 5366 O O . ALA A 1 695 ? -52.929 35.240 25.700 1.00 62.07 695 ALA A O 1
ATOM 5368 N N . GLY A 1 696 ? -51.088 33.956 25.478 1.00 67.44 696 GLY A N 1
ATOM 5369 C CA . GLY A 1 696 ? -50.425 34.533 26.627 1.00 67.22 696 GLY A CA 1
ATOM 5370 C C . GLY A 1 696 ? -49.030 34.993 26.272 1.00 62.44 696 GLY A C 1
ATOM 5371 O O . GLY A 1 696 ? -48.358 34.413 25.417 1.00 63.86 696 GLY A O 1
ATOM 5372 N N . LEU A 1 697 ? -48.597 36.044 26.962 1.00 50.77 697 LEU A N 1
ATOM 5373 C CA . LEU A 1 697 ? -47.300 36.670 26.721 1.00 67.34 697 LEU A CA 1
ATOM 5374 C C . LEU A 1 697 ? -46.505 36.667 28.022 1.00 73.41 697 LEU A C 1
ATOM 5375 O O . LEU A 1 697 ? -46.882 37.347 28.983 1.00 64.43 697 LEU A O 1
ATOM 5380 N N . ARG A 1 698 ? -45.413 35.899 28.055 1.00 83.15 698 ARG A N 1
ATOM 5381 C CA . ARG A 1 698 ? -44.561 35.832 29.236 1.00 67.79 698 ARG A CA 1
ATOM 5382 C C . ARG A 1 698 ? -43.605 37.016 29.275 1.00 68.97 698 ARG A C 1
ATOM 5383 O O . ARG A 1 698 ? -43.030 37.405 28.252 1.00 77.23 698 ARG A O 1
ATOM 5391 N N . PHE A 1 699 ? -43.434 37.588 30.468 1.00 77.32 699 PHE A N 1
ATOM 5392 C CA . PHE A 1 699 ? -42.567 38.751 30.640 1.00 92.14 699 PHE A CA 1
ATOM 5393 C C . PHE A 1 699 ? -41.585 38.570 31.796 1.00 97.62 699 PHE A C 1
ATOM 5394 O O . PHE A 1 699 ? -41.467 37.479 32.369 1.00 82.88 699 PHE A O 1
ATOM 5402 N N . SER A 1 700 ? -40.867 39.642 32.126 1.00 86.42 700 SER A N 1
ATOM 5403 C CA . SER A 1 700 ? -39.898 39.640 33.219 1.00 78.62 700 SER A CA 1
ATOM 5404 C C . SER A 1 700 ? -39.732 41.088 33.654 1.00 82.72 700 SER A C 1
ATOM 5405 O O . SER A 1 700 ? -39.182 41.896 32.899 1.00 72.21 700 SER A O 1
ATOM 5408 N N . VAL A 1 701 ? -40.200 41.414 34.858 1.00 83.13 701 VAL A N 1
ATOM 5409 C CA . VAL A 1 701 ? -40.271 42.791 35.333 1.00 72.74 701 VAL A CA 1
ATOM 5410 C C . VAL A 1 701 ? -39.211 43.012 36.401 1.00 89.15 701 VAL A C 1
ATOM 5411 O O . VAL A 1 701 ? -38.977 42.145 37.253 1.00 91.72 701 VAL A O 1
ATOM 5415 N N . HIS A 1 702 ? -38.570 44.178 36.349 1.00 92.66 702 HIS A N 1
ATOM 5416 C CA . HIS A 1 702 ? -37.692 44.662 37.406 1.00 104.89 702 HIS A CA 1
ATOM 5417 C C . HIS A 1 702 ? -38.009 46.131 37.634 1.00 109.04 702 HIS A C 1
ATOM 5418 O O . HIS A 1 702 ? -37.940 46.933 36.696 1.00 113.70 702 HIS A O 1
ATOM 5425 N N . GLN A 1 703 ? -38.355 46.473 38.874 1.00 106.02 703 GLN A N 1
ATOM 5426 C CA . GLN A 1 703 ? -38.781 47.828 39.208 1.00 103.01 703 GLN A CA 1
ATOM 5427 C C . GLN A 1 703 ? -37.690 48.845 38.878 1.00 107.22 703 GLN A C 1
ATOM 5428 O O . GLN A 1 703 ? -36.497 48.590 39.076 1.00 99.50 703 GLN A O 1
ATOM 5434 N N . GLN A 1 704 ? -38.110 50.016 38.383 1.00 104.17 704 GLN A N 1
ATOM 5435 C CA . GLN A 1 704 ? -37.187 51.033 37.882 1.00 99.98 704 GLN A CA 1
ATOM 5436 C C . GLN A 1 704 ? -36.815 52.062 38.953 1.00 97.71 704 GLN A C 1
ATOM 5437 O O . GLN A 1 704 ? -35.629 52.317 39.183 1.00 100.57 704 GLN A O 1
ATOM 5443 N N . SER A 1 705 ? -37.811 52.670 39.601 1.00 101.38 705 SER A N 1
ATOM 5444 C CA . SER A 1 705 ? -37.608 53.582 40.722 1.00 96.17 705 SER A CA 1
ATOM 5445 C C . SER A 1 705 ? -38.205 52.974 41.984 1.00 96.26 705 SER A C 1
ATOM 5446 O O . SER A 1 705 ? -39.316 52.436 41.955 1.00 100.06 705 SER A O 1
ATOM 5449 N N . GLU A 1 706 ? -37.483 53.091 43.100 1.00 91.23 706 GLU A N 1
ATOM 5450 C CA . GLU A 1 706 ? -37.865 52.411 44.337 1.00 94.08 706 GLU A CA 1
ATOM 5451 C C . GLU A 1 706 ? -39.220 52.867 44.883 1.00 93.76 706 GLU A C 1
ATOM 5452 O O . GLU A 1 706 ? -39.739 52.277 45.836 1.00 90.17 706 GLU A O 1
ATOM 5458 N N . MET A 1 707 ? -39.814 53.899 44.288 1.00 78.70 707 MET A N 1
ATOM 5459 C CA . MET A 1 707 ? -41.156 54.357 44.652 1.00 78.19 707 MET A CA 1
ATOM 5460 C C . MET A 1 707 ? -41.966 54.461 43.361 1.00 86.33 707 MET A C 1
ATOM 5461 O O . MET A 1 707 ? -42.084 55.534 42.766 1.00 99.54 707 MET A O 1
ATOM 5466 N N . ASP A 1 708 ? -42.537 53.336 42.932 1.00 79.79 708 ASP A N 1
ATOM 5467 C CA . ASP A 1 708 ? -43.243 53.253 41.656 1.00 87.41 708 ASP A CA 1
ATOM 5468 C C . ASP A 1 708 ? -44.688 52.799 41.796 1.00 89.84 708 ASP A C 1
ATOM 5469 O O . ASP A 1 708 ? -45.554 53.285 41.060 1.00 87.44 708 ASP A O 1
ATOM 5474 N N . THR A 1 709 ? -44.951 51.844 42.694 1.00 78.19 709 THR A N 1
ATOM 5475 C CA . THR A 1 709 ? -46.281 51.468 43.178 1.00 82.46 709 THR A CA 1
ATOM 5476 C C . THR A 1 709 ? -47.114 50.654 42.187 1.00 82.85 709 THR A C 1
ATOM 5477 O O . THR A 1 709 ? -48.124 50.063 42.584 1.00 88.85 709 THR A O 1
ATOM 5481 N N . SER A 1 710 ? -46.676 50.535 40.934 1.00 88.22 710 SER A N 1
ATOM 5482 C CA . SER A 1 710 ? -47.475 49.828 39.934 1.00 67.57 710 SER A CA 1
ATOM 5483 C C . SER A 1 710 ? -46.677 49.667 38.648 1.00 68.50 710 SER A C 1
ATOM 5484 O O . SER A 1 710 ? -45.667 50.340 38.420 1.00 68.94 710 SER A O 1
ATOM 5487 N N . VAL A 1 711 ? -47.179 48.778 37.793 1.00 77.64 711 VAL A N 1
ATOM 5488 C CA . VAL A 1 711 ? -46.714 48.607 36.422 1.00 81.94 711 VAL A CA 1
ATOM 5489 C C . VAL A 1 711 ? -47.941 48.617 35.523 1.00 90.94 711 VAL A C 1
ATOM 5490 O O . VAL A 1 711 ? -48.835 47.776 35.684 1.00 81.10 711 VAL A O 1
ATOM 5494 N N . LYS A 1 712 ? -47.986 49.561 34.583 1.00 104.44 712 LYS A N 1
ATOM 5495 C CA . LYS A 1 712 ? -49.115 49.721 33.673 1.00 90.36 712 LYS A CA 1
ATOM 5496 C C . LYS A 1 712 ? -48.699 49.353 32.254 1.00 84.66 712 LYS A C 1
ATOM 5497 O O . LYS A 1 712 ? -47.693 49.862 31.739 1.00 82.15 712 LYS A O 1
ATOM 5503 N N . PHE A 1 713 ? -49.465 48.454 31.642 1.00 84.43 713 PHE A N 1
ATOM 5504 C CA . PHE A 1 713 ? -49.362 48.121 30.229 1.00 75.42 713 PHE A CA 1
ATOM 5505 C C . PHE A 1 713 ? -50.476 48.826 29.456 1.00 82.43 713 PHE A C 1
ATOM 5506 O O . PHE A 1 713 ? -51.426 49.364 30.033 1.00 80.02 713 PHE A O 1
ATOM 5514 N N . ASP A 1 714 ? -50.342 48.837 28.132 1.00 77.27 714 ASP A N 1
ATOM 5515 C CA . ASP A 1 714 ? -51.390 49.356 27.263 1.00 74.10 714 ASP A CA 1
ATOM 5516 C C . ASP A 1 714 ? -51.541 48.403 26.087 1.00 65.76 714 ASP A C 1
ATOM 5517 O O . ASP A 1 714 ? -50.549 48.022 25.453 1.00 59.16 714 ASP A O 1
ATOM 5522 N N . LEU A 1 715 ? -52.781 47.994 25.831 1.00 75.80 715 LEU A N 1
ATOM 5523 C CA . LEU A 1 715 ? -53.114 47.006 24.810 1.00 66.07 715 LEU A CA 1
ATOM 5524 C C . LEU A 1 715 ? -53.981 47.667 23.744 1.00 60.09 715 LEU A C 1
ATOM 5525 O O . LEU A 1 715 ? -54.953 48.362 24.071 1.00 54.39 715 LEU A O 1
ATOM 5530 N N . GLN A 1 716 ? -53.633 47.449 22.474 1.00 52.80 716 GLN A N 1
ATOM 5531 C CA . GLN A 1 716 ? -54.408 48.010 21.373 1.00 57.65 716 GLN A CA 1
ATOM 5532 C C . GLN A 1 716 ? -54.152 47.192 20.117 1.00 56.66 716 GLN A C 1
ATOM 5533 O O . GLN A 1 716 ? -52.996 46.911 19.783 1.00 49.97 716 GLN A O 1
ATOM 5539 N N . ILE A 1 717 ? -55.228 46.825 19.423 1.00 60.72 717 ILE A N 1
ATOM 5540 C CA . ILE A 1 717 ? -55.146 46.218 18.098 1.00 49.51 717 ILE A CA 1
ATOM 5541 C C . ILE A 1 717 ? -55.279 47.325 17.072 1.00 53.17 717 ILE A C 1
ATOM 5542 O O . ILE A 1 717 ? -56.085 48.247 17.245 1.00 58.57 717 ILE A O 1
ATOM 5547 N N . GLN A 1 718 ? -54.505 47.237 15.996 1.00 38.65 718 GLN A N 1
ATOM 5548 C CA . GLN A 1 718 ? -54.649 48.196 14.914 1.00 41.11 718 GLN A CA 1
ATOM 5549 C C . GLN A 1 718 ? -54.485 47.481 13.584 1.00 47.19 718 GLN A C 1
ATOM 5550 O O . GLN A 1 718 ? -53.813 46.451 13.487 1.00 46.50 718 GLN A O 1
ATOM 5556 N N . SER A 1 719 ? -55.147 48.030 12.568 1.00 58.39 719 SER A N 1
ATOM 5557 C CA . SER A 1 719 ? -55.208 47.429 11.246 1.00 52.03 719 SER A CA 1
ATOM 5558 C C . SER A 1 719 ? -55.087 48.515 10.190 1.00 50.93 719 SER A C 1
ATOM 5559 O O . SER A 1 719 ? -55.361 49.693 10.441 1.00 60.19 719 SER A O 1
ATOM 5562 N N . SER A 1 720 ? -54.707 48.087 8.987 1.00 43.40 720 SER A N 1
ATOM 5563 C CA . SER A 1 720 ? -54.493 48.965 7.847 1.00 43.52 720 SER A CA 1
ATOM 5564 C C . SER A 1 720 ? -55.791 49.311 7.103 1.00 48.19 720 SER A C 1
ATOM 5565 O O . SER A 1 720 ? -55.738 49.724 5.938 1.00 48.18 720 SER A O 1
ATOM 5568 N N . ASN A 1 721 ? -56.946 49.173 7.753 1.00 47.80 721 ASN A N 1
ATOM 5569 C CA . ASN A 1 721 ? -58.203 49.573 7.137 1.00 52.92 721 ASN A CA 1
ATOM 5570 C C . ASN A 1 721 ? -58.331 51.097 7.122 1.00 55.60 721 ASN A C 1
ATOM 5571 O O . ASN A 1 721 ? -57.545 51.824 7.736 1.00 64.28 721 ASN A O 1
ATOM 5576 N N . LEU A 1 722 ? -59.325 51.583 6.373 1.00 59.30 722 LEU A N 1
ATOM 5577 C CA . LEU A 1 722 ? -59.562 53.021 6.300 1.00 58.10 722 LEU A CA 1
ATOM 5578 C C . LEU A 1 722 ? -60.440 53.501 7.449 1.00 56.42 722 LEU A C 1
ATOM 5579 O O . LEU A 1 722 ? -60.172 54.551 8.045 1.00 67.68 722 LEU A O 1
ATOM 5584 N N . PHE A 1 723 ? -61.489 52.755 7.774 1.00 53.31 723 PHE A N 1
ATOM 5585 C CA . PHE A 1 723 ? -62.454 53.179 8.775 1.00 65.83 723 PHE A CA 1
ATOM 5586 C C . PHE A 1 723 ? -62.574 52.114 9.858 1.00 65.47 723 PHE A C 1
ATOM 5587 O O . PHE A 1 723 ? -62.584 50.914 9.564 1.00 68.32 723 PHE A O 1
ATOM 5595 N N . ASP A 1 724 ? -62.642 52.563 11.114 1.00 58.92 724 ASP A N 1
ATOM 5596 C CA . ASP A 1 724 ? -62.773 51.675 12.269 1.00 61.24 724 ASP A CA 1
ATOM 5597 C C . ASP A 1 724 ? -61.613 50.679 12.336 1.00 70.44 724 ASP A C 1
ATOM 5598 O O . ASP A 1 724 ? -61.804 49.474 12.518 1.00 74.17 724 ASP A O 1
ATOM 5603 N N . LYS A 1 725 ? -60.389 51.207 12.218 1.00 75.58 725 LYS A N 1
ATOM 5604 C CA . LYS A 1 725 ? -59.187 50.405 12.007 1.00 62.57 725 LYS A CA 1
ATOM 5605 C C . LYS A 1 725 ? -58.381 50.167 13.275 1.00 52.95 725 LYS A C 1
ATOM 5606 O O . LYS A 1 725 ? -57.260 49.653 13.184 1.00 52.56 725 LYS A O 1
ATOM 5612 N N . VAL A 1 726 ? -58.897 50.554 14.441 1.00 55.42 726 VAL A N 1
ATOM 5613 C CA . VAL A 1 726 ? -58.186 50.395 15.703 1.00 53.05 726 VAL A CA 1
ATOM 5614 C C . VAL A 1 726 ? -59.180 50.014 16.791 1.00 55.87 726 VAL A C 1
ATOM 5615 O O . VAL A 1 726 ? -60.354 50.397 16.749 1.00 63.76 726 VAL A O 1
ATOM 5619 N N . SER A 1 727 ? -58.698 49.247 17.768 1.00 53.13 727 SER A N 1
ATOM 5620 C CA . SER A 1 727 ? -59.456 48.906 18.961 1.00 49.76 727 SER A CA 1
ATOM 5621 C C . SER A 1 727 ? -59.277 49.987 20.017 1.00 58.98 727 SER A C 1
ATOM 5622 O O . SER A 1 727 ? -58.312 50.761 19.975 1.00 60.03 727 SER A O 1
ATOM 5625 N N . PRO A 1 728 ? -60.196 50.076 20.979 1.00 60.14 728 PRO A N 1
ATOM 5626 C CA . PRO A 1 728 ? -59.963 50.962 22.125 1.00 58.19 728 PRO A CA 1
ATOM 5627 C C . PRO A 1 728 ? -58.700 50.543 22.868 1.00 61.91 728 PRO A C 1
ATOM 5628 O O . PRO A 1 728 ? -58.322 49.369 22.882 1.00 63.87 728 PRO A O 1
ATOM 5632 N N . VAL A 1 729 ? -58.019 51.515 23.464 1.00 57.73 729 VAL A N 1
ATOM 5633 C CA . VAL A 1 729 ? -56.811 51.198 24.220 1.00 57.96 729 VAL A CA 1
ATOM 5634 C C . VAL A 1 729 ? -57.209 50.663 25.588 1.00 58.19 729 VAL A C 1
ATOM 5635 O O . VAL A 1 729 ? -58.034 51.263 26.288 1.00 63.73 729 VAL A O 1
ATOM 5639 N N . VAL A 1 730 ? -56.635 49.524 25.966 1.00 63.15 730 VAL A N 1
ATOM 5640 C CA . VAL A 1 730 ? -56.872 48.910 27.267 1.00 63.50 730 VAL A CA 1
ATOM 5641 C C . VAL A 1 730 ? -55.566 48.926 28.047 1.00 68.36 730 VAL A C 1
ATOM 5642 O O . VAL A 1 730 ? -54.530 48.476 27.543 1.00 66.21 730 VAL A O 1
ATOM 5646 N N . SER A 1 731 ? -55.614 49.458 29.269 1.00 71.25 731 SER A N 1
ATOM 5647 C CA . SER A 1 731 ? -54.448 49.555 30.143 1.00 68.50 731 SER A CA 1
ATOM 5648 C C . SER A 1 731 ? -54.623 48.578 31.299 1.00 69.09 731 SER A C 1
ATOM 5649 O O . SER A 1 731 ? -55.537 48.733 32.117 1.00 75.60 731 SER A O 1
ATOM 5652 N N . HIS A 1 732 ? -53.753 47.574 31.363 1.00 70.38 732 HIS A N 1
ATOM 5653 C CA . HIS A 1 732 ? -53.729 46.657 32.491 1.00 69.22 732 HIS A CA 1
ATOM 5654 C C . HIS A 1 732 ? -52.661 47.087 33.483 1.00 76.77 732 HIS A C 1
ATOM 5655 O O . HIS A 1 732 ? -51.544 47.441 33.096 1.00 85.36 732 HIS A O 1
ATOM 5662 N N . LYS A 1 733 ? -53.005 47.038 34.766 1.00 79.40 733 LYS A N 1
ATOM 5663 C CA . LYS A 1 733 ? -52.100 47.436 35.834 1.00 72.99 733 LYS A CA 1
ATOM 5664 C C . LYS A 1 733 ? -51.778 46.231 36.711 1.00 74.35 733 LYS A C 1
ATOM 5665 O O . LYS A 1 733 ? -52.663 45.431 37.035 1.00 75.94 733 LYS A O 1
ATOM 5671 N N . VAL A 1 734 ? -50.503 46.091 37.072 1.00 78.55 734 VAL A N 1
ATOM 5672 C CA . VAL A 1 734 ? -50.041 45.069 38.007 1.00 80.84 734 VAL A CA 1
ATOM 5673 C C . VAL A 1 734 ? -49.320 45.771 39.152 1.00 79.75 734 VAL A C 1
ATOM 5674 O O . VAL A 1 734 ? -48.398 46.563 38.920 1.00 75.31 734 VAL A O 1
ATOM 5678 N N . ASP A 1 735 ? -49.737 45.477 40.384 1.00 79.54 735 ASP A N 1
ATOM 5679 C CA . ASP A 1 735 ? -49.268 46.196 41.563 1.00 85.77 735 ASP A CA 1
ATOM 5680 C C . ASP A 1 735 ? -47.969 45.596 42.101 1.00 80.41 735 ASP A C 1
ATOM 5681 O O . ASP A 1 735 ? -47.866 44.376 42.278 1.00 69.77 735 ASP A O 1
ATOM 5686 N N . LEU A 1 736 ? -46.989 46.458 42.382 1.00 61.08 736 LEU A N 1
ATOM 5687 C CA . LEU A 1 736 ? -45.761 46.001 43.023 1.00 50.67 736 LEU A CA 1
ATOM 5688 C C . LEU A 1 736 ? -46.000 45.707 44.501 1.00 61.99 736 LEU A C 1
ATOM 5689 O O . LEU A 1 736 ? -46.710 46.448 45.189 1.00 61.52 736 LEU A O 1
ATOM 5694 N N . ALA A 1 737 ? -45.393 44.621 44.991 1.00 74.45 737 ALA A N 1
ATOM 5695 C CA . ALA A 1 737 ? -45.501 44.174 46.378 1.00 61.88 737 ALA A CA 1
ATOM 5696 C C . ALA A 1 737 ? -44.121 44.112 47.031 1.00 56.40 737 ALA A C 1
ATOM 5697 O O . ALA A 1 737 ? -43.085 44.106 46.358 1.00 57.59 737 ALA A O 1
ATOM 5699 N N . VAL A 1 738 ? -44.113 44.048 48.362 1.00 51.89 738 VAL A N 1
ATOM 5700 C CA . VAL A 1 738 ? -42.885 43.962 49.152 1.00 56.73 738 VAL A CA 1
ATOM 5701 C C . VAL A 1 738 ? -42.823 42.590 49.813 1.00 43.90 738 VAL A C 1
ATOM 5702 O O . VAL A 1 738 ? -43.763 42.186 50.506 1.00 42.91 738 VAL A O 1
ATOM 5706 N N . LEU A 1 739 ? -41.721 41.874 49.601 1.00 48.07 739 LEU A N 1
ATOM 5707 C CA . LEU A 1 739 ? -41.520 40.576 50.242 1.00 58.59 739 LEU A CA 1
ATOM 5708 C C . LEU A 1 739 ? -40.063 40.473 50.668 1.00 56.11 739 LEU A C 1
ATOM 5709 O O . LEU A 1 739 ? -39.166 40.453 49.818 1.00 53.34 739 LEU A O 1
ATOM 5714 N N . ALA A 1 740 ? -39.829 40.413 51.981 1.00 61.01 740 ALA A N 1
ATOM 5715 C CA . ALA A 1 740 ? -38.485 40.307 52.552 1.00 52.86 740 ALA A CA 1
ATOM 5716 C C . ALA A 1 740 ? -38.470 39.098 53.481 1.00 55.87 740 ALA A C 1
ATOM 5717 O O . ALA A 1 740 ? -38.845 39.190 54.656 1.00 58.71 740 ALA A O 1
ATOM 5719 N N . ALA A 1 741 ? -38.047 37.956 52.947 1.00 59.76 741 ALA A N 1
ATOM 5720 C CA . ALA A 1 741 ? -37.897 36.761 53.763 1.00 58.64 741 ALA A CA 1
ATOM 5721 C C . ALA A 1 741 ? -36.655 36.909 54.628 1.00 52.05 741 ALA A C 1
ATOM 5722 O O . ALA A 1 741 ? -35.560 36.499 54.223 1.00 46.25 741 ALA A O 1
ATOM 5724 N N . VAL A 1 742 ? -36.802 37.512 55.802 1.00 49.37 742 VAL A N 1
ATOM 5725 C CA . VAL A 1 742 ? -35.679 37.721 56.707 1.00 46.13 742 VAL A CA 1
ATOM 5726 C C . VAL A 1 742 ? -35.703 36.622 57.755 1.00 43.43 742 VAL A C 1
ATOM 5727 O O . VAL A 1 742 ? -36.776 36.226 58.236 1.00 45.91 742 VAL A O 1
ATOM 5731 N N . GLU A 1 743 ? -34.518 36.122 58.113 1.00 36.31 743 GLU A N 1
ATOM 5732 C CA . GLU A 1 743 ? -34.376 35.106 59.151 1.00 41.80 743 GLU A CA 1
ATOM 5733 C C . GLU A 1 743 ? -33.137 35.406 59.989 1.00 41.92 743 GLU A C 1
ATOM 5734 O O . GLU A 1 743 ? -32.193 36.052 59.517 1.00 38.43 743 GLU A O 1
ATOM 5740 N N . ILE A 1 744 ? -33.158 34.957 61.247 1.00 34.42 744 ILE A N 1
ATOM 5741 C CA . ILE A 1 744 ? -32.046 35.174 62.171 1.00 37.39 744 ILE A CA 1
ATOM 5742 C C . ILE A 1 744 ? -31.529 33.807 62.619 1.00 42.47 744 ILE A C 1
ATOM 5743 O O . ILE A 1 744 ? -32.312 32.929 63.002 1.00 40.35 744 ILE A O 1
ATOM 5748 N N . ARG A 1 745 ? -30.218 33.615 62.533 1.00 39.90 745 ARG A N 1
ATOM 5749 C CA . ARG A 1 745 ? -29.599 32.328 62.812 1.00 39.72 745 ARG A CA 1
ATOM 5750 C C . ARG A 1 745 ? -28.497 32.517 63.840 1.00 39.47 745 ARG A C 1
ATOM 5751 O O . ARG A 1 745 ? -27.798 33.542 63.832 1.00 31.27 745 ARG A O 1
ATOM 5759 N N . GLY A 1 746 ? -28.343 31.524 64.719 1.00 26.83 746 GLY A N 1
ATOM 5760 C CA . GLY A 1 746 ? -27.377 31.620 65.791 1.00 27.29 746 GLY A CA 1
ATOM 5761 C C . GLY A 1 746 ? -26.696 30.287 66.023 1.00 38.32 746 GLY A C 1
ATOM 5762 O O . GLY A 1 746 ? -27.194 29.227 65.623 1.00 39.25 746 GLY A O 1
ATOM 5763 N N . VAL A 1 747 ? -25.537 30.355 66.680 1.00 23.07 747 VAL A N 1
ATOM 5764 C CA . VAL A 1 747 ? -24.733 29.163 66.923 1.00 27.74 747 VAL A CA 1
ATOM 5765 C C . VAL A 1 747 ? -23.692 29.468 67.988 1.00 42.47 747 VAL A C 1
ATOM 5766 O O . VAL A 1 747 ? -23.163 30.584 68.067 1.00 37.44 747 VAL A O 1
ATOM 5770 N N . SER A 1 748 ? -23.384 28.460 68.795 1.00 48.14 748 SER A N 1
ATOM 5771 C CA . SER A 1 748 ? -22.374 28.548 69.834 1.00 42.68 748 SER A CA 1
ATOM 5772 C C . SER A 1 748 ? -21.163 27.709 69.438 1.00 45.91 748 SER A C 1
ATOM 5773 O O . SER A 1 748 ? -21.313 26.589 68.939 1.00 51.09 748 SER A O 1
ATOM 5776 N N . SER A 1 749 ? -19.966 28.245 69.676 1.00 34.76 749 SER A N 1
ATOM 5777 C CA . SER A 1 749 ? -18.719 27.574 69.315 1.00 31.05 749 SER A CA 1
ATOM 5778 C C . SER A 1 749 ? -17.702 27.713 70.446 1.00 39.18 749 SER A C 1
ATOM 5779 O O . SER A 1 749 ? -16.992 28.729 70.531 1.00 36.19 749 SER A O 1
ATOM 5782 N N . PRO A 1 750 ? -17.567 26.695 71.308 1.00 46.40 750 PRO A N 1
ATOM 5783 C CA . PRO A 1 750 ? -18.312 25.425 71.238 1.00 47.03 750 PRO A CA 1
ATOM 5784 C C . PRO A 1 750 ? -19.737 25.503 71.775 1.00 44.67 750 PRO A C 1
ATOM 5785 O O . PRO A 1 750 ? -20.135 26.559 72.264 1.00 49.77 750 PRO A O 1
ATOM 5789 N N . ASP A 1 751 ? -20.495 24.410 71.657 1.00 43.59 751 ASP A N 1
ATOM 5790 C CA . ASP A 1 751 ? -21.845 24.328 72.197 1.00 41.27 751 ASP A CA 1
ATOM 5791 C C . ASP A 1 751 ? -21.905 23.491 73.465 1.00 43.86 751 ASP A C 1
ATOM 5792 O O . ASP A 1 751 ? -23.001 23.222 73.972 1.00 47.29 751 ASP A O 1
ATOM 5797 N N . HIS A 1 752 ? -20.756 23.059 73.974 1.00 52.69 752 HIS A N 1
ATOM 5798 C CA . HIS A 1 752 ? -20.687 22.306 75.215 1.00 59.11 752 HIS A CA 1
ATOM 5799 C C . HIS A 1 752 ? -19.318 22.537 75.838 1.00 53.79 752 HIS A C 1
ATOM 5800 O O . HIS A 1 752 ? -18.327 22.685 75.122 1.00 55.69 752 HIS A O 1
ATOM 5807 N N . VAL A 1 753 ? -19.278 22.622 77.165 1.00 42.66 753 VAL A N 1
ATOM 5808 C CA . VAL A 1 753 ? -18.024 22.664 77.905 1.00 55.28 753 VAL A CA 1
ATOM 5809 C C . VAL A 1 753 ? -18.061 21.555 78.948 1.00 69.46 753 VAL A C 1
ATOM 5810 O O . VAL A 1 753 ? -19.008 21.474 79.741 1.00 55.69 753 VAL A O 1
ATOM 5814 N N . PHE A 1 754 ? -17.049 20.683 78.919 1.00 62.92 754 PHE A N 1
ATOM 5815 C CA . PHE A 1 754 ? -16.975 19.551 79.832 1.00 42.52 754 PHE A CA 1
ATOM 5816 C C . PHE A 1 754 ? -16.182 19.932 81.078 1.00 55.33 754 PHE A C 1
ATOM 5817 O O . PHE A 1 754 ? -15.098 20.524 80.982 1.00 47.25 754 PHE A O 1
ATOM 5825 N N . LEU A 1 755 ? -16.735 19.589 82.252 1.00 56.65 755 LEU A N 1
ATOM 5826 C CA . LEU A 1 755 ? -16.110 19.838 83.537 1.00 62.89 755 LEU A CA 1
ATOM 5827 C C . LEU A 1 755 ? -15.593 18.536 84.154 1.00 75.90 755 LEU A C 1
ATOM 5828 O O . LEU A 1 755 ? -16.225 17.479 84.023 1.00 69.34 755 LEU A O 1
ATOM 5833 N N . PRO A 1 756 ? -14.448 18.583 84.861 1.00 73.68 756 PRO A N 1
ATOM 5834 C CA . PRO A 1 756 ? -13.688 19.802 85.178 1.00 60.18 756 PRO A CA 1
ATOM 5835 C C . PRO A 1 756 ? -12.819 20.291 84.029 1.00 68.07 756 PRO A C 1
ATOM 5836 O O . PRO A 1 756 ? -12.687 19.591 83.028 1.00 77.51 756 PRO A O 1
ATOM 5840 N N . ILE A 1 757 ? -12.224 21.463 84.183 1.00 77.46 757 ILE A N 1
ATOM 5841 C CA . ILE A 1 757 ? -11.454 22.112 83.123 1.00 75.33 757 ILE A CA 1
ATOM 5842 C C . ILE A 1 757 ? -9.973 21.845 83.373 1.00 79.05 757 ILE A C 1
ATOM 5843 O O . ILE A 1 757 ? -9.516 22.007 84.512 1.00 85.25 757 ILE A O 1
ATOM 5848 N N . PRO A 1 758 ? -9.207 21.433 82.366 1.00 70.38 758 PRO A N 1
ATOM 5849 C CA . PRO A 1 758 ? -7.780 21.158 82.592 1.00 73.37 758 PRO A CA 1
ATOM 5850 C C . PRO A 1 758 ? -7.011 22.387 83.073 1.00 70.73 758 PRO A C 1
ATOM 5851 O O . PRO A 1 758 ? -7.273 23.518 82.656 1.00 61.26 758 PRO A O 1
ATOM 5855 N N . ASN A 1 759 ? -6.053 22.142 83.972 1.00 74.09 759 ASN A N 1
ATOM 5856 C CA . ASN A 1 759 ? -5.120 23.162 84.464 1.00 72.78 759 ASN A CA 1
ATOM 5857 C C . ASN A 1 759 ? -5.859 24.372 85.032 1.00 77.23 759 ASN A C 1
ATOM 5858 O O . ASN A 1 759 ? -5.385 25.510 84.963 1.00 87.08 759 ASN A O 1
ATOM 5863 N N . TRP A 1 760 ? -7.029 24.120 85.615 1.00 75.76 760 TRP A N 1
ATOM 5864 C CA . TRP A 1 760 ? -7.875 25.173 86.164 1.00 80.00 760 TRP A CA 1
ATOM 5865 C C . TRP A 1 760 ? -7.622 25.292 87.659 1.00 80.82 760 TRP A C 1
ATOM 5866 O O . TRP A 1 760 ? -7.789 24.319 88.404 1.00 90.21 760 TRP A O 1
ATOM 5877 N N . GLU A 1 761 ? -7.220 26.480 88.092 1.00 83.88 761 GLU A N 1
ATOM 5878 C CA . GLU A 1 761 ? -7.006 26.754 89.504 1.00 91.58 761 GLU A CA 1
ATOM 5879 C C . GLU A 1 761 ? -7.590 28.124 89.813 1.00 77.72 761 GLU A C 1
ATOM 5880 O O . GLU A 1 761 ? -7.389 29.080 89.054 1.00 65.64 761 GLU A O 1
ATOM 5886 N N . HIS A 1 762 ? -8.325 28.213 90.920 1.00 78.46 762 HIS A N 1
ATOM 5887 C CA . HIS A 1 762 ? -9.021 29.449 91.254 1.00 87.11 762 HIS A CA 1
ATOM 5888 C C . HIS A 1 762 ? -8.003 30.536 91.575 1.00 86.62 762 HIS A C 1
ATOM 5889 O O . HIS A 1 762 ? -7.231 30.406 92.530 1.00 92.41 762 HIS A O 1
ATOM 5896 N N . LYS A 1 763 ? -7.990 31.599 90.776 1.00 82.82 763 LYS A N 1
ATOM 5897 C CA . LYS A 1 763 ? -7.138 32.747 91.051 1.00 93.78 763 LYS A CA 1
ATOM 5898 C C . LYS A 1 763 ? -7.884 33.756 91.914 1.00 98.13 763 LYS A C 1
ATOM 5899 O O . LYS A 1 763 ? -9.109 33.891 91.832 1.00 82.04 763 LYS A O 1
ATOM 5905 N N . GLU A 1 764 ? -7.124 34.446 92.768 1.00 106.52 764 GLU A N 1
ATOM 5906 C CA . GLU A 1 764 ? -7.710 35.415 93.687 1.00 107.15 764 GLU A CA 1
ATOM 5907 C C . GLU A 1 764 ? -8.410 36.522 92.913 1.00 101.67 764 GLU A C 1
ATOM 5908 O O . GLU A 1 764 ? -9.627 36.717 93.029 1.00 94.35 764 GLU A O 1
ATOM 5914 N N . ASN A 1 765 ? -7.645 37.249 92.107 1.00 92.72 765 ASN A N 1
ATOM 5915 C CA . ASN A 1 765 ? -8.181 38.241 91.179 1.00 90.73 765 ASN A CA 1
ATOM 5916 C C . ASN A 1 765 ? -7.817 37.781 89.775 1.00 107.89 765 ASN A C 1
ATOM 5917 O O . ASN A 1 765 ? -6.646 37.898 89.366 1.00 110.47 765 ASN A O 1
ATOM 5922 N N . PRO A 1 766 ? -8.765 37.227 89.015 1.00 97.86 766 PRO A N 1
ATOM 5923 C CA . PRO A 1 766 ? -8.444 36.744 87.665 1.00 79.79 766 PRO A CA 1
ATOM 5924 C C . PRO A 1 766 ? -8.008 37.890 86.759 1.00 74.10 766 PRO A C 1
ATOM 5925 O O . PRO A 1 766 ? -8.559 38.994 86.814 1.00 47.38 766 PRO A O 1
ATOM 5929 N N . GLU A 1 767 ? -6.991 37.625 85.935 1.00 67.73 767 GLU A N 1
ATOM 5930 C CA . GLU A 1 767 ? -6.400 38.646 85.073 1.00 71.96 767 GLU A CA 1
ATOM 5931 C C . GLU A 1 767 ? -6.544 38.338 83.590 1.00 75.53 767 GLU A C 1
ATOM 5932 O O . GLU A 1 767 ? -7.015 39.192 82.828 1.00 90.61 767 GLU A O 1
ATOM 5938 N N . THR A 1 768 ? -6.138 37.153 83.149 1.00 74.16 768 THR A N 1
ATOM 5939 C CA . THR A 1 768 ? -6.223 36.773 81.747 1.00 79.09 768 THR A CA 1
ATOM 5940 C C . THR A 1 768 ? -7.402 35.820 81.532 1.00 73.15 768 THR A C 1
ATOM 5941 O O . THR A 1 768 ? -8.171 35.533 82.455 1.00 65.69 768 THR A O 1
ATOM 5945 N N . GLU A 1 769 ? -7.547 35.324 80.296 1.00 76.01 769 GLU A N 1
ATOM 5946 C CA . GLU A 1 769 ? -8.625 34.388 79.980 1.00 69.46 769 GLU A CA 1
ATOM 5947 C C . GLU A 1 769 ? -8.375 33.026 80.616 1.00 78.69 769 GLU A C 1
ATOM 5948 O O . GLU A 1 769 ? -9.322 32.339 81.020 1.00 66.81 769 GLU A O 1
ATOM 5954 N N . GLU A 1 770 ? -7.103 32.613 80.694 1.00 87.98 770 GLU A N 1
ATOM 5955 C CA . GLU A 1 770 ? -6.778 31.304 81.251 1.00 81.78 770 GLU A CA 1
ATOM 5956 C C . GLU A 1 770 ? -7.200 31.203 82.711 1.00 75.88 770 GLU A C 1
ATOM 5957 O O . GLU A 1 770 ? -7.566 30.118 83.179 1.00 75.07 770 GLU A O 1
ATOM 5963 N N . ASP A 1 771 ? -7.172 32.323 83.437 1.00 70.81 771 ASP A N 1
ATOM 5964 C CA . ASP A 1 771 ? -7.587 32.340 84.834 1.00 72.04 771 ASP A CA 1
ATOM 5965 C C . ASP A 1 771 ? -9.096 32.272 85.009 1.00 72.22 771 ASP A C 1
ATOM 5966 O O . ASP A 1 771 ? -9.556 32.045 86.134 1.00 78.07 771 ASP A O 1
ATOM 5971 N N . VAL A 1 772 ? -9.869 32.491 83.950 1.00 63.86 772 VAL A N 1
ATOM 5972 C CA . VAL A 1 772 ? -11.328 32.534 84.039 1.00 62.16 772 VAL A CA 1
ATOM 5973 C C . VAL A 1 772 ? -11.965 31.256 83.506 1.00 60.89 772 VAL A C 1
ATOM 5974 O O . VAL A 1 772 ? -12.808 30.649 84.170 1.00 64.37 772 VAL A O 1
ATOM 5978 N N . GLY A 1 773 ? -11.587 30.838 82.298 1.00 48.88 773 GLY A N 1
ATOM 5979 C CA . GLY A 1 773 ? -12.118 29.621 81.727 1.00 42.79 773 GLY A CA 1
ATOM 5980 C C . GLY A 1 773 ? -11.968 29.537 80.220 1.00 42.74 773 GLY A C 1
ATOM 5981 O O . GLY A 1 773 ? -11.254 30.326 79.585 1.00 43.69 773 GLY A O 1
ATOM 5982 N N . PRO A 1 774 ? -12.642 28.557 79.621 1.00 35.51 774 PRO A N 1
ATOM 5983 C CA . PRO A 1 774 ? -12.628 28.422 78.158 1.00 43.20 774 PRO A CA 1
ATOM 5984 C C . PRO A 1 774 ? -13.346 29.562 77.449 1.00 48.81 774 PRO A C 1
ATOM 5985 O O . PRO A 1 774 ? -13.974 30.407 78.094 1.00 53.93 774 PRO A O 1
ATOM 5989 N N . VAL A 1 775 ? -13.266 29.590 76.123 1.00 46.62 775 VAL A N 1
ATOM 5990 C CA . VAL A 1 775 ? -13.892 30.627 75.310 1.00 44.06 775 VAL A CA 1
ATOM 5991 C C . VAL A 1 775 ? -15.158 30.046 74.695 1.00 46.93 775 VAL A C 1
ATOM 5992 O O . VAL A 1 775 ? -15.095 29.163 73.832 1.00 55.22 775 VAL A O 1
ATOM 5996 N N . VAL A 1 776 ? -16.311 30.540 75.130 1.00 42.27 776 VAL A N 1
ATOM 5997 C CA . VAL A 1 776 ? -17.586 30.268 74.479 1.00 40.96 776 VAL A CA 1
ATOM 5998 C C . VAL A 1 776 ? -17.885 31.427 73.541 1.00 46.66 776 VAL A C 1
ATOM 5999 O O . VAL A 1 776 ? -17.858 32.592 73.957 1.00 56.89 776 VAL A O 1
ATOM 6003 N N . GLN A 1 777 ? -18.162 31.122 72.276 1.00 50.53 777 GLN A N 1
ATOM 6004 C CA . GLN A 1 777 ? -18.426 32.149 71.270 1.00 42.10 777 GLN A CA 1
ATOM 6005 C C . GLN A 1 777 ? -19.836 31.944 70.740 1.00 41.76 777 GLN A C 1
ATOM 6006 O O . GLN A 1 777 ? -20.156 30.873 70.218 1.00 50.99 777 GLN A O 1
ATOM 6012 N N . HIS A 1 778 ? -20.689 32.940 70.923 1.00 46.69 778 HIS A N 1
ATOM 6013 C CA . HIS A 1 778 ? -22.009 32.951 70.311 1.00 43.69 778 HIS A CA 1
ATOM 6014 C C . HIS A 1 778 ? -21.944 33.813 69.059 1.00 40.70 778 HIS A C 1
ATOM 6015 O O . HIS A 1 778 ? -21.425 34.935 69.103 1.00 43.98 778 HIS A O 1
ATOM 6022 N N . ILE A 1 779 ? -22.418 33.277 67.938 1.00 35.46 779 ILE A N 1
ATOM 6023 C CA . ILE A 1 779 ? -22.496 34.033 66.692 1.00 32.78 779 ILE A CA 1
ATOM 6024 C C . ILE A 1 779 ? -23.960 34.134 66.296 1.00 33.86 779 ILE A C 1
ATOM 6025 O O . ILE A 1 779 ? -24.635 33.109 66.132 1.00 31.88 779 ILE A O 1
ATOM 6030 N N . TYR A 1 780 ? -24.452 35.365 66.154 1.00 31.77 780 TYR A N 1
ATOM 6031 C CA . TYR A 1 780 ? -25.806 35.622 65.686 1.00 24.41 780 TYR A CA 1
ATOM 6032 C C . TYR A 1 780 ? -25.750 36.283 64.312 1.00 35.92 780 TYR A C 1
ATOM 6033 O O . TYR A 1 780 ? -24.934 37.187 64.076 1.00 35.12 780 TYR A O 1
ATOM 6042 N N . GLU A 1 781 ? -26.610 35.821 63.402 1.00 30.95 781 GLU A N 1
ATOM 6043 C CA . GLU A 1 781 ? -26.621 36.315 62.030 1.00 40.48 781 GLU A CA 1
ATOM 6044 C C . GLU A 1 781 ? -28.035 36.707 61.648 1.00 45.40 781 GLU A C 1
ATOM 6045 O O . GLU A 1 781 ? -28.970 35.918 61.820 1.00 41.68 781 GLU A O 1
ATOM 6051 N N . LEU A 1 782 ? -28.188 37.919 61.126 1.00 43.99 782 LEU A N 1
ATOM 6052 C CA . LEU A 1 782 ? -29.459 38.384 60.585 1.00 40.06 782 LEU A CA 1
ATOM 6053 C C . LEU A 1 782 ? -29.256 38.520 59.084 1.00 35.77 782 LEU A C 1
ATOM 6054 O O . LEU A 1 782 ? -28.484 39.374 58.631 1.00 41.99 782 LEU A O 1
ATOM 6059 N N . ARG A 1 783 ? -29.895 37.642 58.317 1.00 34.44 783 ARG A N 1
ATOM 6060 C CA . ARG A 1 783 ? -29.736 37.604 56.870 1.00 33.81 783 ARG A CA 1
ATOM 6061 C C 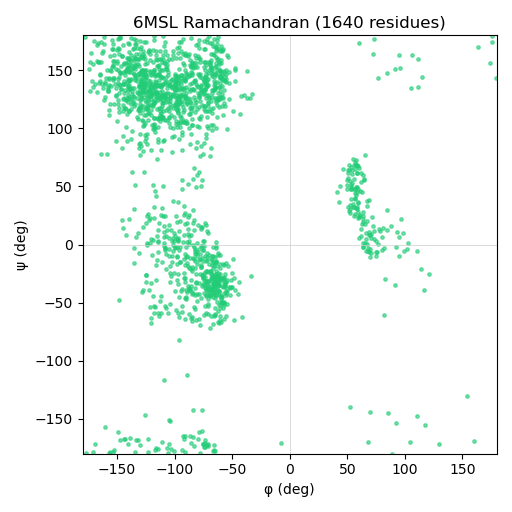. ARG A 1 783 ? -31.076 37.869 56.206 1.00 45.31 783 ARG A C 1
ATOM 6062 O O . ARG A 1 783 ? -32.106 37.306 56.604 1.00 44.16 783 ARG A O 1
ATOM 6070 N N . ASN A 1 784 ? -31.053 38.733 55.198 1.00 46.30 784 ASN A N 1
ATOM 6071 C CA . ASN A 1 784 ? -32.208 39.001 54.351 1.00 44.16 784 ASN A CA 1
ATOM 6072 C C . ASN A 1 784 ? -32.086 38.189 53.070 1.00 44.88 784 ASN A C 1
ATOM 6073 O O . ASN A 1 784 ? -31.157 38.405 52.283 1.00 55.34 784 ASN A O 1
ATOM 6078 N N . ASN A 1 785 ? -33.014 37.256 52.868 1.00 47.95 785 ASN A N 1
ATOM 6079 C CA . ASN A 1 785 ? -33.011 36.413 51.676 1.00 57.83 785 ASN A CA 1
ATOM 6080 C C . ASN A 1 785 ? -34.065 36.810 50.657 1.00 63.63 785 ASN A C 1
ATOM 6081 O O . ASN A 1 785 ? -33.849 36.621 49.455 1.00 75.62 785 ASN A O 1
ATOM 6086 N N . GLY A 1 786 ? -35.206 37.331 51.109 1.00 68.78 786 GLY A N 1
ATOM 6087 C CA . GLY A 1 786 ? -36.293 37.709 50.234 1.00 54.71 786 GLY A CA 1
ATOM 6088 C C . GLY A 1 786 ? -35.876 38.726 49.195 1.00 62.46 786 GLY A C 1
ATOM 6089 O O . GLY A 1 786 ? -34.785 39.309 49.258 1.00 62.29 786 GLY A O 1
ATOM 6090 N N . PRO A 1 787 ? -36.742 38.941 48.198 1.00 60.64 787 PRO A N 1
ATOM 6091 C CA . PRO A 1 787 ? -36.407 39.863 47.100 1.00 53.41 787 PRO A CA 1
ATOM 6092 C C . PRO A 1 787 ? -36.261 41.305 47.556 1.00 46.61 787 PRO A C 1
ATOM 6093 O O . PRO A 1 787 ? -35.231 41.950 47.326 1.00 40.99 787 PRO A O 1
ATOM 6097 N N . SER A 1 788 ? -37.298 41.813 48.218 1.00 47.19 788 SER A N 1
ATOM 6098 C CA . SER A 1 788 ? -37.295 43.198 48.662 1.00 51.16 788 SER A CA 1
ATOM 6099 C C . SER A 1 788 ? -36.249 43.419 49.746 1.00 48.77 788 SER A C 1
ATOM 6100 O O . SER A 1 788 ? -35.926 42.523 50.526 1.00 49.92 788 SER A O 1
ATOM 6103 N N . SER A 1 789 ? -35.730 44.638 49.788 1.00 48.19 789 SER A N 1
ATOM 6104 C CA . SER A 1 789 ? -34.768 45.048 50.791 1.00 42.75 789 SER A CA 1
ATOM 6105 C C . SER A 1 789 ? -35.499 45.644 51.996 1.00 44.35 789 SER A C 1
ATOM 6106 O O . SER A 1 789 ? -36.734 45.657 52.066 1.00 46.75 789 SER A O 1
ATOM 6109 N N . PHE A 1 790 ? -34.727 46.094 52.985 1.00 28.20 790 PHE A N 1
ATOM 6110 C CA . PHE A 1 790 ? -35.244 46.955 54.037 1.00 35.12 790 PHE A CA 1
ATOM 6111 C C . PHE A 1 790 ? -34.165 47.960 54.415 1.00 39.83 790 PHE A C 1
ATOM 6112 O O . PHE A 1 790 ? -32.968 47.727 54.215 1.00 29.37 790 PHE A O 1
ATOM 6120 N N . SER A 1 791 ? -34.614 49.098 54.948 1.00 39.34 791 SER A N 1
ATOM 6121 C CA . SER A 1 791 ? -33.756 50.227 55.295 1.00 40.52 791 SER A CA 1
ATOM 6122 C C . SER A 1 791 ? -33.310 50.236 56.758 1.00 44.02 791 SER A C 1
ATOM 6123 O O . SER A 1 791 ? -32.154 50.569 57.040 1.00 32.04 791 SER A O 1
ATOM 6126 N N . LYS A 1 792 ? -34.192 49.893 57.701 1.00 43.14 792 LYS A N 1
ATOM 6127 C CA . LYS A 1 792 ? -33.861 49.886 59.123 1.00 35.20 792 LYS A CA 1
ATOM 6128 C C . LYS A 1 792 ? -34.509 48.689 59.803 1.00 34.70 792 LYS A C 1
ATOM 6129 O O . LYS A 1 792 ? -35.655 48.331 59.497 1.00 34.51 792 LYS A O 1
ATOM 6135 N N . ALA A 1 793 ? -33.792 48.097 60.753 1.00 35.01 793 ALA A N 1
ATOM 6136 C CA . ALA A 1 793 ? -34.402 47.103 61.625 1.00 38.87 793 ALA A CA 1
ATOM 6137 C C . ALA A 1 793 ? -33.643 47.084 62.939 1.00 29.08 793 ALA A C 1
ATOM 6138 O O . ALA A 1 793 ? -32.484 47.506 63.014 1.00 40.05 793 ALA A O 1
ATOM 6140 N N . MET A 1 794 ? -34.309 46.607 63.979 1.00 26.12 794 MET A N 1
ATOM 6141 C CA . MET A 1 794 ? -33.695 46.524 65.291 1.00 37.18 794 MET A CA 1
ATOM 6142 C C . MET A 1 794 ? -33.382 45.070 65.608 1.00 38.28 794 MET A C 1
ATOM 6143 O O . MET A 1 794 ? -34.010 44.151 65.080 1.00 43.44 794 MET A O 1
ATOM 6148 N N . LEU A 1 795 ? -32.396 44.867 66.476 1.00 34.34 795 LEU A N 1
ATOM 6149 C CA . LEU A 1 795 ? -32.014 43.522 66.885 1.00 34.37 795 LEU A CA 1
ATOM 6150 C C . LEU A 1 795 ? -31.671 43.539 68.367 1.00 41.96 795 LEU A C 1
ATOM 6151 O O . LEU A 1 795 ? -30.843 44.345 68.812 1.00 37.94 795 LEU A O 1
ATOM 6156 N N . HIS A 1 796 ? -32.321 42.653 69.123 1.00 40.51 796 HIS A N 1
ATOM 6157 C CA . HIS A 1 796 ? -32.209 42.599 70.575 1.00 40.20 796 HIS A CA 1
ATOM 6158 C C . HIS A 1 796 ? -31.601 41.275 71.007 1.00 42.67 796 HIS A C 1
ATOM 6159 O O . HIS A 1 796 ? -32.072 40.210 70.591 1.00 52.58 796 HIS A O 1
ATOM 6166 N N . LEU A 1 797 ? -30.583 41.343 71.862 1.00 30.73 797 LEU A N 1
ATOM 6167 C CA . LEU A 1 797 ? -29.921 40.163 72.404 1.00 21.76 797 LEU A CA 1
ATOM 6168 C C . LEU A 1 797 ? -30.133 40.088 73.908 1.00 35.08 797 LEU A C 1
ATOM 6169 O O . LEU A 1 797 ? -29.905 41.073 74.618 1.00 48.55 797 LEU A O 1
ATOM 6174 N N . GLN A 1 798 ? -30.577 38.926 74.387 1.00 38.11 798 GLN A N 1
ATOM 6175 C CA . GLN A 1 798 ? -30.708 38.643 75.815 1.00 39.45 798 GLN A CA 1
ATOM 6176 C C . GLN A 1 798 ? -29.622 37.649 76.216 1.00 36.11 798 GLN A C 1
ATOM 6177 O O . GLN A 1 798 ? -29.486 36.589 75.592 1.00 42.88 798 GLN A O 1
ATOM 6183 N N . TRP A 1 799 ? -28.857 37.988 77.255 1.00 34.67 799 TRP A N 1
ATOM 6184 C CA . TRP A 1 799 ? -27.638 37.262 77.596 1.00 42.81 799 TRP A CA 1
ATOM 6185 C C . TRP A 1 799 ? -27.600 36.951 79.089 1.00 56.52 799 TRP A C 1
ATOM 6186 O O . TRP A 1 799 ? -27.819 37.854 79.914 1.00 71.00 799 TRP A O 1
ATOM 6197 N N . PRO A 1 800 ? -27.320 35.699 79.484 1.00 59.68 800 PRO A N 1
ATOM 6198 C CA . PRO A 1 800 ? -27.326 35.342 80.912 1.00 56.94 800 PRO A CA 1
ATOM 6199 C C . PRO A 1 800 ? -26.042 35.737 81.629 1.00 65.45 800 PRO A C 1
ATOM 6200 O O . PRO A 1 800 ? -25.098 34.936 81.667 1.00 68.53 800 PRO A O 1
ATOM 6204 N N . TYR A 1 801 ? -25.963 36.968 82.158 1.00 54.79 801 TYR A N 1
ATOM 6205 C CA . TYR A 1 801 ? -24.732 37.404 82.824 1.00 58.46 801 TYR A CA 1
ATOM 6206 C C . TYR A 1 801 ? -24.545 36.693 84.156 1.00 63.99 801 TYR A C 1
ATOM 6207 O O . TYR A 1 801 ? -23.473 36.142 84.428 1.00 58.66 801 TYR A O 1
ATOM 6216 N N . LYS A 1 802 ? -25.570 36.708 85.007 1.00 64.29 802 LYS A N 1
ATOM 6217 C CA . LYS A 1 802 ? -25.436 36.252 86.382 1.00 47.59 802 LYS A CA 1
ATOM 6218 C C . LYS A 1 802 ? -26.565 35.293 86.732 1.00 50.53 802 LYS A C 1
ATOM 6219 O O . LYS A 1 802 ? -27.644 35.308 86.129 1.00 42.26 802 LYS A O 1
ATOM 6225 N N . TYR A 1 803 ? -26.281 34.440 87.715 1.00 60.07 803 TYR A N 1
ATOM 6226 C CA . TYR A 1 803 ? -27.277 33.585 88.351 1.00 50.26 803 TYR A CA 1
ATOM 6227 C C . TYR A 1 803 ? -26.948 33.511 89.831 1.00 58.74 803 TYR A C 1
ATOM 6228 O O . TYR A 1 803 ? -25.884 33.007 90.203 1.00 55.18 803 TYR A O 1
ATOM 6237 N N . ASN A 1 804 ? -27.857 34.019 90.666 1.00 69.05 804 ASN A N 1
ATOM 6238 C CA . ASN A 1 804 ? -27.651 34.089 92.111 1.00 61.60 804 ASN A CA 1
ATOM 6239 C C . ASN A 1 804 ? -26.358 34.842 92.427 1.00 54.38 804 ASN A C 1
ATOM 6240 O O . ASN A 1 804 ? -25.521 34.392 93.210 1.00 55.18 804 ASN A O 1
ATOM 6245 N N . ASN A 1 805 ? -26.197 36.002 91.786 1.00 56.05 805 ASN A N 1
ATOM 6246 C CA . ASN A 1 805 ? -25.021 36.858 91.960 1.00 64.33 805 ASN A CA 1
ATOM 6247 C C . ASN A 1 805 ? -23.725 36.135 91.583 1.00 66.38 805 ASN A C 1
ATOM 6248 O O . ASN A 1 805 ? -22.679 36.352 92.201 1.00 77.59 805 ASN A O 1
ATOM 6253 N N . ASN A 1 806 ? -23.778 35.278 90.560 1.00 59.84 806 ASN A N 1
ATOM 6254 C CA . ASN A 1 806 ? -22.614 34.527 90.098 1.00 60.70 806 ASN A CA 1
ATOM 6255 C C . ASN A 1 806 ? -22.522 34.581 88.576 1.00 49.80 806 ASN A C 1
ATOM 6256 O O . ASN A 1 806 ? -23.436 34.123 87.878 1.00 44.74 806 ASN A O 1
ATOM 6261 N N . THR A 1 807 ? -21.406 35.107 88.067 1.00 35.98 807 THR A N 1
ATOM 6262 C CA . THR A 1 807 ? -21.211 35.240 86.625 1.00 41.14 807 THR A CA 1
ATOM 6263 C C . THR A 1 807 ? -21.281 33.883 85.930 1.00 47.06 807 THR A C 1
ATOM 6264 O O . THR A 1 807 ? -20.826 32.870 86.461 1.00 61.57 807 THR A O 1
ATOM 6268 N N . LEU A 1 808 ? -21.853 33.863 84.723 1.00 55.30 808 LEU A N 1
ATOM 6269 C CA . LEU A 1 808 ? -21.920 32.641 83.926 1.00 51.71 808 LEU A CA 1
ATOM 6270 C C . LEU A 1 808 ? -21.076 32.724 82.660 1.00 55.67 808 LEU A C 1
ATOM 6271 O O . LEU A 1 808 ? -20.115 31.967 82.506 1.00 54.06 808 LEU A O 1
ATOM 6276 N N . LEU A 1 809 ? -21.380 33.659 81.763 1.00 55.56 809 LEU A N 1
ATOM 6277 C CA . LEU A 1 809 ? -20.661 33.815 80.498 1.00 52.89 809 LEU A CA 1
ATOM 6278 C C . LEU A 1 809 ? -20.159 35.254 80.450 1.00 48.26 809 LEU A C 1
ATOM 6279 O O . LEU A 1 809 ? -20.889 36.166 80.050 1.00 55.50 809 LEU A O 1
ATOM 6284 N N . TYR A 1 810 ? -18.917 35.452 80.874 1.00 41.04 810 TYR A N 1
ATOM 6285 C CA . TYR A 1 810 ? -18.352 36.786 81.027 1.00 45.48 810 TYR A CA 1
ATOM 6286 C C . TYR A 1 810 ? -17.977 37.306 79.644 1.00 51.29 810 TYR A C 1
ATOM 6287 O O . TYR A 1 810 ? -17.053 36.784 79.008 1.00 55.29 810 TYR A O 1
ATOM 6296 N N . ILE A 1 811 ? -18.705 38.318 79.163 1.00 50.18 811 ILE A N 1
ATOM 6297 C CA . ILE A 1 811 ? -18.467 38.826 77.816 1.00 43.64 811 ILE A CA 1
ATOM 6298 C C . ILE A 1 811 ? -17.202 39.672 77.828 1.00 52.66 811 ILE A C 1
ATOM 6299 O O . ILE A 1 811 ? -17.113 40.663 78.567 1.00 56.78 811 ILE A O 1
ATOM 6304 N N . LEU A 1 812 ? -16.210 39.269 77.020 1.00 42.86 812 LEU A N 1
ATOM 6305 C CA . LEU A 1 812 ? -14.988 40.052 76.851 1.00 31.47 812 LEU A CA 1
ATOM 6306 C C . LEU A 1 812 ? -15.174 41.165 75.832 1.00 44.37 812 LEU A C 1
ATOM 6307 O O . LEU A 1 812 ? -14.910 42.338 76.118 1.00 59.88 812 LEU A O 1
ATOM 6312 N N . HIS A 1 813 ? -15.604 40.804 74.629 1.00 43.23 813 HIS A N 1
ATOM 6313 C CA . HIS A 1 813 ? -15.671 41.738 73.518 1.00 57.41 813 HIS A CA 1
ATOM 6314 C C . HIS A 1 813 ? -16.719 41.223 72.546 1.00 51.00 813 HIS A C 1
ATOM 6315 O O . HIS A 1 813 ? -16.939 40.014 72.447 1.00 48.82 813 HIS A O 1
ATOM 6322 N N . TYR A 1 814 ? -17.384 42.142 71.850 1.00 54.85 814 TYR A N 1
ATOM 6323 C CA . TYR A 1 814 ? -18.312 41.773 70.787 1.00 51.74 814 TYR A CA 1
ATOM 6324 C C . TYR A 1 814 ? -17.968 42.579 69.541 1.00 49.10 814 TYR A C 1
ATOM 6325 O O . TYR A 1 814 ? -17.751 43.792 69.625 1.00 63.68 814 TYR A O 1
ATOM 6334 N N . ASP A 1 815 ? -17.863 41.891 68.404 1.00 41.56 815 ASP A N 1
ATOM 6335 C CA . ASP A 1 815 ? -17.586 42.489 67.104 1.00 50.09 815 ASP A CA 1
ATOM 6336 C C . ASP A 1 815 ? -18.825 42.413 66.221 1.00 50.65 815 ASP A C 1
ATOM 6337 O O . ASP A 1 815 ? -19.728 41.605 66.456 1.00 55.22 815 ASP A O 1
ATOM 6342 N N . ILE A 1 816 ? -18.865 43.262 65.193 1.00 41.32 816 ILE A N 1
ATOM 6343 C CA . ILE A 1 816 ? -19.988 43.303 64.260 1.00 40.75 816 ILE A CA 1
ATOM 6344 C C . ILE A 1 816 ? -19.460 43.240 62.836 1.00 44.04 816 ILE A C 1
ATOM 6345 O O . ILE A 1 816 ? -18.418 43.826 62.521 1.00 53.05 816 ILE A O 1
ATOM 6350 N N . ASP A 1 817 ? -20.185 42.529 61.975 1.00 43.83 817 ASP A N 1
ATOM 6351 C CA . ASP A 1 817 ? -19.837 42.397 60.559 1.00 51.61 817 ASP A CA 1
ATOM 6352 C C . ASP A 1 817 ? -21.087 42.792 59.771 1.00 45.47 817 ASP A C 1
ATOM 6353 O O . ASP A 1 817 ? -22.042 42.013 59.679 1.00 41.76 817 ASP A O 1
ATOM 6358 N N . GLY A 1 818 ? -21.096 44.022 59.239 1.00 45.49 818 GLY A N 1
ATOM 6359 C CA . GLY A 1 818 ? -22.210 44.525 58.462 1.00 34.34 818 GLY A CA 1
ATOM 6360 C C . GLY A 1 818 ? -22.717 45.892 58.894 1.00 42.05 818 GLY A C 1
ATOM 6361 O O . GLY A 1 818 ? -22.111 46.591 59.718 1.00 32.16 818 GLY A O 1
ATOM 6362 N N . PRO A 1 819 ? -23.853 46.303 58.315 1.00 43.50 819 PRO A N 1
ATOM 6363 C CA . PRO A 1 819 ? -24.506 47.605 58.619 1.00 33.27 819 PRO A CA 1
ATOM 6364 C C . PRO A 1 819 ? -25.237 47.605 59.961 1.00 37.50 819 PRO A C 1
ATOM 6365 O O . PRO A 1 819 ? -26.467 47.520 60.059 1.00 40.93 819 PRO A O 1
ATOM 6369 N N . MET A 1 820 ? -24.480 47.730 61.048 1.00 34.74 820 MET A N 1
ATOM 6370 C CA . MET A 1 820 ? -25.078 47.505 62.359 1.00 31.80 820 MET A CA 1
ATOM 6371 C C . MET A 1 820 ? -24.249 48.203 63.432 1.00 36.24 820 MET A C 1
ATOM 6372 O O . MET A 1 820 ? -23.014 48.142 63.402 1.00 39.93 820 MET A O 1
ATOM 6377 N N . ASN A 1 821 ? -24.930 48.883 64.356 1.00 39.10 821 ASN A N 1
ATOM 6378 C CA . ASN A 1 821 ? -24.332 49.419 65.575 1.00 40.58 821 ASN A CA 1
ATOM 6379 C C . ASN A 1 821 ? -25.012 48.759 66.765 1.00 49.69 821 ASN A C 1
ATOM 6380 O O . ASN A 1 821 ? -26.248 48.708 66.829 1.00 45.75 821 ASN A O 1
ATOM 6385 N N . CYS A 1 822 ? -24.214 48.255 67.704 1.00 38.59 822 CYS A N 1
ATOM 6386 C CA . CYS A 1 822 ? -24.747 47.586 68.880 1.00 35.76 822 CYS A CA 1
ATOM 6387 C C . CYS A 1 822 ? -24.332 48.329 70.139 1.00 41.12 822 CYS A C 1
ATOM 6388 O O . CYS A 1 822 ? -23.251 48.920 70.211 1.00 46.35 822 CYS A O 1
ATOM 6391 N N . THR A 1 823 ? -25.200 48.277 71.139 1.00 43.45 823 THR A N 1
ATOM 6392 C CA . THR A 1 823 ? -24.918 48.872 72.435 1.00 40.03 823 THR A CA 1
ATOM 6393 C C . THR A 1 823 ? -25.407 47.947 73.536 1.00 36.37 823 THR A C 1
ATOM 6394 O O . THR A 1 823 ? -26.514 47.405 73.457 1.00 37.82 823 THR A O 1
ATOM 6398 N N . SER A 1 824 ? -24.565 47.742 74.540 1.00 34.22 824 SER A N 1
ATOM 6399 C CA . SER A 1 824 ? -24.886 46.885 75.671 1.00 38.00 824 SER A CA 1
ATOM 6400 C C . SER A 1 824 ? -25.274 47.744 76.867 1.00 45.07 824 SER A C 1
ATOM 6401 O O . SER A 1 824 ? -24.616 48.748 77.160 1.00 52.61 824 SER A O 1
ATOM 6404 N N . ASP A 1 825 ? -26.352 47.346 77.554 1.00 43.60 825 ASP A N 1
ATOM 6405 C CA . ASP A 1 825 ? -26.852 48.117 78.691 1.00 43.20 825 ASP A CA 1
ATOM 6406 C C . ASP A 1 825 ? -26.007 47.950 79.949 1.00 50.46 825 ASP A C 1
ATOM 6407 O O . ASP A 1 825 ? -26.289 48.629 80.942 1.00 57.41 825 ASP A O 1
ATOM 6412 N N . MET A 1 826 ? -24.992 47.079 79.933 1.00 46.11 826 MET A N 1
ATOM 6413 C CA . MET A 1 826 ? -24.011 46.955 81.008 1.00 37.63 826 MET A CA 1
ATOM 6414 C C . MET A 1 826 ? -22.622 47.011 80.394 1.00 39.49 826 MET A C 1
ATOM 6415 O O . MET A 1 826 ? -22.399 46.451 79.318 1.00 49.18 826 MET A O 1
ATOM 6420 N N . GLU A 1 827 ? -21.684 47.669 81.075 1.00 47.50 827 GLU A N 1
ATOM 6421 C CA . GLU A 1 827 ? -20.321 47.760 80.555 1.00 61.33 827 GLU A CA 1
ATOM 6422 C C . GLU A 1 827 ? -19.724 46.368 80.354 1.00 62.40 827 GLU A C 1
ATOM 6423 O O . GLU A 1 827 ? -19.774 45.526 81.256 1.00 69.71 827 GLU A O 1
ATOM 6429 N N . ILE A 1 828 ? -19.171 46.118 79.149 1.00 53.10 828 ILE A N 1
ATOM 6430 C CA . ILE A 1 828 ? -18.537 44.834 78.849 1.00 60.51 828 ILE A CA 1
ATOM 6431 C C . ILE A 1 828 ? -17.114 44.856 79.391 1.00 48.42 828 ILE A C 1
ATOM 6432 O O . ILE A 1 828 ? -16.426 45.878 79.311 1.00 49.07 828 ILE A O 1
ATOM 6437 N N . ASN A 1 829 ? -16.670 43.727 79.951 1.00 49.71 829 ASN A N 1
ATOM 6438 C CA . ASN A 1 829 ? -15.333 43.570 80.526 1.00 54.36 829 ASN A CA 1
ATOM 6439 C C . ASN A 1 829 ? -15.026 44.615 81.598 1.00 58.50 829 ASN A C 1
ATOM 6440 O O . ASN A 1 829 ? -14.148 45.467 81.397 1.00 62.69 829 ASN A O 1
ATOM 6445 N N . PRO A 1 830 ? -15.695 44.570 82.756 1.00 63.96 830 PRO A N 1
ATOM 6446 C CA . PRO A 1 830 ? -15.359 45.528 83.826 1.00 65.15 830 PRO A CA 1
ATOM 6447 C C . PRO A 1 830 ? -13.960 45.338 84.381 1.00 63.30 830 PRO A C 1
ATOM 6448 O O . PRO A 1 830 ? -13.351 46.303 84.862 1.00 66.80 830 PRO A O 1
ATOM 6452 N N . LEU A 1 831 ? -13.436 44.121 84.318 1.00 60.27 831 LEU A N 1
ATOM 6453 C CA . LEU A 1 831 ? -12.173 43.757 84.938 1.00 65.06 831 LEU A CA 1
ATOM 6454 C C . LEU A 1 831 ? -10.971 43.971 84.023 1.00 70.13 831 LEU A C 1
ATOM 6455 O O . LEU A 1 831 ? -9.842 43.675 84.430 1.00 69.16 831 LEU A O 1
ATOM 6460 N N . ARG A 1 832 ? -11.184 44.485 82.813 1.00 68.73 832 ARG A N 1
ATOM 6461 C CA . ARG A 1 832 ? -10.115 44.731 81.845 1.00 77.18 832 ARG A CA 1
ATOM 6462 C C . ARG A 1 832 ? -9.233 43.491 81.670 1.00 77.16 832 ARG A C 1
ATOM 6463 O O . ARG A 1 832 ? -8.019 43.513 81.882 1.00 80.09 832 ARG A O 1
ATOM 6471 N N . ILE A 1 833 ? -9.878 42.393 81.294 1.00 68.66 833 ILE A N 1
ATOM 6472 C CA . ILE A 1 833 ? -9.179 41.142 81.041 1.00 65.38 833 ILE A CA 1
ATOM 6473 C C . ILE A 1 833 ? -8.514 41.227 79.675 1.00 73.05 833 ILE A C 1
ATOM 6474 O O . ILE A 1 833 ? -9.156 41.606 78.686 1.00 83.47 833 ILE A O 1
ATOM 6479 N N . LYS A 1 834 ? -7.228 40.881 79.611 1.00 60.39 834 LYS A N 1
ATOM 6480 C CA . LYS A 1 834 ? -6.488 40.959 78.354 1.00 82.27 834 LYS A CA 1
ATOM 6481 C C . LYS A 1 834 ? -6.808 39.746 77.476 1.00 91.54 834 LYS A C 1
ATOM 6482 O O . LYS A 1 834 ? -7.766 39.005 77.720 1.00 93.57 834 LYS A O 1
ATOM 6488 N N . ILE A 1 835 ? -6.015 39.547 76.422 1.00 99.34 835 ILE A N 1
ATOM 6489 C CA . ILE A 1 835 ? -6.169 38.395 75.528 1.00 94.40 835 ILE A CA 1
ATOM 6490 C C . ILE A 1 835 ? -5.584 37.134 76.172 1.00 78.06 835 ILE A C 1
ATOM 6491 O O . ILE A 1 835 ? -4.932 37.195 77.219 1.00 70.04 835 ILE A O 1
ATOM 6496 N N . ASP A 1 868 ? -30.769 15.365 86.121 1.00 96.98 868 ASP A N 1
ATOM 6497 C CA . ASP A 1 868 ? -31.447 16.143 85.083 1.00 100.80 868 ASP A CA 1
ATOM 6498 C C . ASP A 1 868 ? -30.568 17.313 84.633 1.00 102.33 868 ASP A C 1
ATOM 6499 O O . ASP A 1 868 ? -29.393 17.386 85.009 1.00 83.91 868 ASP A O 1
ATOM 6504 N N . ILE A 1 869 ? -31.136 18.219 83.826 1.00 107.18 869 ILE A N 1
ATOM 6505 C CA . ILE A 1 869 ? -30.450 19.421 83.356 1.00 89.95 869 ILE A CA 1
ATOM 6506 C C . ILE A 1 869 ? -31.294 20.640 83.724 1.00 84.90 869 ILE A C 1
ATOM 6507 O O . ILE A 1 869 ? -32.524 20.558 83.820 1.00 92.02 869 ILE A O 1
ATOM 6512 N N . HIS A 1 870 ? -30.627 21.774 83.946 1.00 69.16 870 HIS A N 1
ATOM 6513 C CA . HIS A 1 870 ? -31.283 22.999 84.396 1.00 76.56 870 HIS A CA 1
ATOM 6514 C C . HIS A 1 870 ? -30.985 24.129 83.414 1.00 81.31 870 HIS A C 1
ATOM 6515 O O . HIS A 1 870 ? -29.819 24.499 83.233 1.00 70.81 870 HIS A O 1
ATOM 6522 N N . THR A 1 871 ? -32.036 24.687 82.798 1.00 83.50 871 THR A N 1
ATOM 6523 C CA . THR A 1 871 ? -31.889 25.741 81.793 1.00 60.13 871 THR A CA 1
ATOM 6524 C C . THR A 1 871 ? -31.783 27.103 82.474 1.00 57.25 871 THR A C 1
ATOM 6525 O O . THR A 1 871 ? -32.577 27.416 83.366 1.00 59.63 871 THR A O 1
ATOM 6529 N N . LEU A 1 872 ? -30.816 27.912 82.040 1.00 52.28 872 LEU A N 1
ATOM 6530 C CA . LEU A 1 872 ? -30.616 29.275 82.539 1.00 53.06 872 LEU A CA 1
ATOM 6531 C C . LEU A 1 872 ? -30.802 30.255 81.383 1.00 72.65 872 LEU A C 1
ATOM 6532 O O . LEU A 1 872 ? -29.868 30.479 80.605 1.00 64.47 872 LEU A O 1
ATOM 6537 N N . GLY A 1 873 ? -31.982 30.880 81.301 1.00 66.89 873 GLY A N 1
ATOM 6538 C CA . GLY A 1 873 ? -32.386 31.547 80.075 1.00 71.38 873 GLY A CA 1
ATOM 6539 C C . GLY A 1 873 ? -32.750 33.017 80.139 1.00 90.37 873 GLY A C 1
ATOM 6540 O O . GLY A 1 873 ? -33.526 33.492 79.300 1.00 105.00 873 GLY A O 1
ATOM 6541 N N . CYS A 1 874 ? -32.222 33.738 81.134 1.00 80.96 874 CYS A N 1
ATOM 6542 C CA . CYS A 1 874 ? -32.427 35.181 81.286 1.00 94.19 874 CYS A CA 1
ATOM 6543 C C . CYS A 1 874 ? -33.868 35.489 81.713 1.00 69.62 874 CYS A C 1
ATOM 6544 O O . CYS A 1 874 ? -34.180 36.619 82.098 1.00 64.00 874 CYS A O 1
ATOM 6547 N N . GLY A 1 875 ? -34.734 34.478 81.729 1.00 73.06 875 GLY A N 1
ATOM 6548 C CA . GLY A 1 875 ? -35.995 34.576 82.436 1.00 67.58 875 GLY A CA 1
ATOM 6549 C C . GLY A 1 875 ? -35.929 34.123 83.878 1.00 79.53 875 GLY A C 1
ATOM 6550 O O . GLY A 1 875 ? -36.883 34.333 84.636 1.00 81.67 875 GLY A O 1
ATOM 6551 N N . VAL A 1 876 ? -34.820 33.487 84.268 1.00 79.23 876 VAL A N 1
ATOM 6552 C CA . VAL A 1 876 ? -34.558 33.108 85.653 1.00 69.40 876 VAL A CA 1
ATOM 6553 C C . VAL A 1 876 ? -33.141 33.545 86.020 1.00 63.37 876 VAL A C 1
ATOM 6554 O O . VAL A 1 876 ? -32.625 33.193 87.088 1.00 65.10 876 VAL A O 1
ATOM 6558 N N . ALA A 1 877 ? -32.508 34.335 85.151 1.00 59.32 877 ALA A N 1
ATOM 6559 C CA . ALA A 1 877 ? -31.150 34.806 85.382 1.00 58.38 877 ALA A CA 1
ATOM 6560 C C . ALA A 1 877 ? -31.066 36.315 85.171 1.00 52.56 877 ALA A C 1
ATOM 6561 O O . ALA A 1 877 ? -31.956 36.941 84.585 1.00 51.78 877 ALA A O 1
ATOM 6563 N N . GLN A 1 878 ? -29.975 36.893 85.674 1.00 51.57 878 GLN A N 1
ATOM 6564 C CA . GLN A 1 878 ? -29.722 38.321 85.523 1.00 55.38 878 GLN A CA 1
ATOM 6565 C C . GLN A 1 878 ? -29.301 38.625 84.094 1.00 58.63 878 GLN A C 1
ATOM 6566 O O . GLN A 1 878 ? -28.224 38.206 83.650 1.00 55.66 878 GLN A O 1
ATOM 6572 N N . CYS A 1 879 ? -30.134 39.386 83.391 1.00 56.59 879 CYS A N 1
ATOM 6573 C CA . CYS A 1 879 ? -30.036 39.515 81.947 1.00 54.23 879 CYS A CA 1
ATOM 6574 C C . CYS A 1 879 ? -29.228 40.746 81.579 1.00 45.95 879 CYS A C 1
ATOM 6575 O O . CYS A 1 879 ? -29.550 41.861 82.003 1.00 63.49 879 CYS A O 1
ATOM 6578 N N . LEU A 1 880 ? -28.195 40.541 80.779 1.00 45.29 880 LEU A N 1
ATOM 6579 C CA . LEU A 1 880 ? -27.452 41.620 80.152 1.00 34.93 880 LEU A CA 1
ATOM 6580 C C . LEU A 1 880 ? -27.974 41.756 78.730 1.00 42.18 880 LEU A C 1
ATOM 6581 O O . LEU A 1 880 ? -27.955 40.787 77.969 1.00 44.86 880 LEU A O 1
ATOM 6586 N N . LYS A 1 881 ? -28.457 42.941 78.376 1.00 46.40 881 LYS A N 1
ATOM 6587 C CA . LYS A 1 881 ? -29.088 43.157 77.079 1.00 32.66 881 LYS A CA 1
ATOM 6588 C C . LYS A 1 881 ? -28.114 43.818 76.113 1.00 33.67 881 LYS A C 1
ATOM 6589 O O . LYS A 1 881 ? -27.356 44.717 76.492 1.00 39.93 881 LYS A O 1
ATOM 6595 N N . ILE A 1 882 ? -28.134 43.369 74.861 1.00 36.59 882 ILE A N 1
ATOM 6596 C CA . ILE A 1 882 ? -27.401 44.036 73.790 1.00 32.74 882 ILE A CA 1
ATOM 6597 C C . ILE A 1 882 ? -28.416 44.389 72.717 1.00 35.30 882 ILE A C 1
ATOM 6598 O O . ILE A 1 882 ? -29.148 43.510 72.242 1.00 36.88 882 ILE A O 1
ATOM 6603 N N . VAL A 1 883 ? -28.486 45.675 72.365 1.00 37.81 883 VAL A N 1
ATOM 6604 C CA . VAL A 1 883 ? -29.433 46.194 71.380 1.00 40.23 883 VAL A CA 1
ATOM 6605 C C . VAL A 1 883 ? -28.651 46.713 70.181 1.00 41.58 883 VAL A C 1
ATOM 6606 O O . VAL A 1 883 ? -27.752 47.553 70.333 1.00 31.25 883 VAL A O 1
ATOM 6610 N N . CYS A 1 884 ? -29.015 46.232 68.990 1.00 35.30 884 CYS A N 1
ATOM 6611 C CA . CYS A 1 884 ? -28.347 46.598 67.747 1.00 41.01 884 CYS A CA 1
ATOM 6612 C C . CYS A 1 884 ? -29.301 47.325 66.809 1.00 46.97 884 CYS A C 1
ATOM 6613 O O . CYS A 1 884 ? -30.504 47.041 66.768 1.00 43.90 884 CYS A O 1
ATOM 6616 N N . GLN A 1 885 ? -28.741 48.257 66.041 1.00 36.82 885 GLN A N 1
ATOM 6617 C CA . GLN A 1 885 ? -29.488 49.045 65.067 1.00 30.85 885 GLN A CA 1
ATOM 6618 C C . GLN A 1 885 ? -28.979 48.624 63.688 1.00 41.38 885 GLN A C 1
ATOM 6619 O O . GLN A 1 885 ? -27.818 48.885 63.348 1.00 50.13 885 GLN A O 1
ATOM 6625 N N . VAL A 1 886 ? -29.826 47.942 62.907 1.00 34.59 886 VAL A N 1
ATOM 6626 C CA . VAL A 1 886 ? -29.439 47.422 61.591 1.00 34.99 886 VAL A CA 1
ATOM 6627 C C . VAL A 1 886 ? -29.839 48.399 60.496 1.00 43.65 886 VAL A C 1
ATOM 6628 O O . VAL A 1 886 ? -31.015 48.776 60.378 1.00 38.82 886 VAL A O 1
ATOM 6632 N N . GLY A 1 887 ? -28.875 48.753 59.647 1.00 37.25 887 GLY A N 1
ATOM 6633 C CA . GLY A 1 887 ? -29.164 49.558 58.476 1.00 33.89 887 GLY A CA 1
ATOM 6634 C C . GLY A 1 887 ? -29.818 48.789 57.341 1.00 36.85 887 GLY A C 1
ATOM 6635 O O . GLY A 1 887 ? -30.655 47.906 57.565 1.00 36.74 887 GLY A O 1
ATOM 6636 N N . ARG A 1 888 ? -29.435 49.127 56.111 1.00 39.60 888 ARG A N 1
ATOM 6637 C CA . ARG A 1 888 ? -30.079 48.600 54.912 1.00 38.92 888 ARG A CA 1
ATOM 6638 C C . ARG A 1 888 ? -29.474 47.253 54.529 1.00 38.40 888 ARG A C 1
ATOM 6639 O O . ARG A 1 888 ? -28.283 47.167 54.206 1.00 44.00 888 ARG A O 1
ATOM 6647 N N . LEU A 1 889 ? -30.291 46.207 54.545 1.00 30.55 889 LEU A N 1
ATOM 6648 C CA . LEU A 1 889 ? -29.901 44.880 54.082 1.00 31.51 889 LEU A CA 1
ATOM 6649 C C . LEU A 1 889 ? -30.606 44.604 52.762 1.00 37.88 889 LEU A C 1
ATOM 6650 O O . LEU A 1 889 ? -31.839 44.639 52.693 1.00 35.28 889 LEU A O 1
ATOM 6655 N N . ASP A 1 890 ? -29.826 44.329 51.725 1.00 45.13 890 ASP A N 1
ATOM 6656 C CA . ASP A 1 890 ? -30.367 44.087 50.397 1.00 40.38 890 ASP A CA 1
ATOM 6657 C C . ASP A 1 890 ? -30.613 42.584 50.217 1.00 46.30 890 ASP A C 1
ATOM 6658 O O . ASP A 1 890 ? -30.574 41.817 51.184 1.00 47.48 890 ASP A O 1
ATOM 6663 N N . ARG A 1 891 ? -30.856 42.157 48.971 1.00 48.25 891 ARG A N 1
ATOM 6664 C CA . ARG A 1 891 ? -31.383 40.824 48.676 1.00 44.86 891 ARG A CA 1
ATOM 6665 C C . ARG A 1 891 ? -30.539 39.689 49.256 1.00 53.00 891 ARG A C 1
ATOM 6666 O O . ARG A 1 891 ? -31.081 38.635 49.602 1.00 69.20 891 ARG A O 1
ATOM 6674 N N . GLY A 1 892 ? -29.226 39.854 49.351 1.00 48.69 892 GLY A N 1
ATOM 6675 C CA . GLY A 1 892 ? -28.433 38.778 49.918 1.00 36.24 892 GLY A CA 1
ATOM 6676 C C . GLY A 1 892 ? -27.391 39.218 50.925 1.00 43.61 892 GLY A C 1
ATOM 6677 O O . GLY A 1 892 ? -26.328 38.599 51.031 1.00 55.94 892 GLY A O 1
ATOM 6678 N N . LYS A 1 893 ? -27.663 40.296 51.648 1.00 39.89 893 LYS A N 1
ATOM 6679 C CA . LYS A 1 893 ? -26.722 40.829 52.622 1.00 36.18 893 LYS A CA 1
ATOM 6680 C C . LYS A 1 893 ? -27.086 40.372 54.033 1.00 39.82 893 LYS A C 1
ATOM 6681 O O . LYS A 1 893 ? -28.264 40.218 54.376 1.00 43.14 893 LYS A O 1
ATOM 6687 N N . SER A 1 894 ? -26.064 40.134 54.850 1.00 39.67 894 SER A N 1
ATOM 6688 C CA . SER A 1 894 ? -26.281 39.767 56.243 1.00 38.29 894 SER A CA 1
ATOM 6689 C C . SER A 1 894 ? -25.610 40.768 57.177 1.00 41.37 894 SER A C 1
ATOM 6690 O O . SER A 1 894 ? -24.699 41.519 56.800 1.00 43.49 894 SER A O 1
ATOM 6693 N N . ALA A 1 895 ? -26.109 40.777 58.407 1.00 45.18 895 ALA A N 1
ATOM 6694 C CA . ALA A 1 895 ? -25.517 41.508 59.512 1.00 36.55 895 ALA A CA 1
ATOM 6695 C C . ALA A 1 895 ? -25.282 40.491 60.617 1.00 40.99 895 ALA A C 1
ATOM 6696 O O . ALA A 1 895 ? -26.175 39.690 60.936 1.00 35.86 895 ALA A O 1
ATOM 6698 N N . ILE A 1 896 ? -24.070 40.478 61.153 1.00 32.95 896 ILE A N 1
ATOM 6699 C CA . ILE A 1 896 ? -23.635 39.425 62.057 1.00 40.31 896 ILE A CA 1
ATOM 6700 C C . ILE A 1 896 ? -23.047 40.065 63.304 1.00 43.04 896 ILE A C 1
ATOM 6701 O O . ILE A 1 896 ? -22.317 41.060 63.220 1.00 40.63 896 ILE A O 1
ATOM 6706 N N . LEU A 1 897 ? -23.371 39.492 64.458 1.00 42.78 897 LEU A N 1
ATOM 6707 C CA . LEU A 1 897 ? -22.844 39.910 65.751 1.00 35.18 897 LEU A CA 1
ATOM 6708 C C . LEU A 1 897 ? -22.047 38.758 66.348 1.00 44.00 897 LEU A C 1
ATOM 6709 O O . LEU A 1 897 ? -22.577 37.650 66.497 1.00 46.33 897 LEU A O 1
ATOM 6714 N N . TYR A 1 898 ? -20.767 39.014 66.654 1.00 42.85 898 TYR A N 1
ATOM 6715 C CA . TYR A 1 898 ? -19.872 38.026 67.258 1.00 40.61 898 TYR A CA 1
ATOM 6716 C C . TYR A 1 898 ? -19.686 38.352 68.739 1.00 40.46 898 TYR A C 1
ATOM 6717 O O . TYR A 1 898 ? -19.148 39.411 69.076 1.00 50.77 898 TYR A O 1
ATOM 6726 N N . VAL A 1 899 ? -20.086 37.432 69.616 1.00 29.68 899 VAL A N 1
ATOM 6727 C CA . VAL A 1 899 ? -19.983 37.612 71.064 1.00 25.37 899 VAL A CA 1
ATOM 6728 C C . VAL A 1 899 ? -18.956 36.624 71.603 1.00 40.51 899 VAL A C 1
ATOM 6729 O O . VAL A 1 899 ? -19.242 35.424 71.724 1.00 40.80 899 VAL A O 1
ATOM 6733 N N . LYS A 1 900 ? -17.770 37.123 71.965 1.00 35.86 900 LYS A N 1
ATOM 6734 C CA . LYS A 1 900 ? -16.710 36.302 72.554 1.00 42.64 900 LYS A CA 1
ATOM 6735 C C . LYS A 1 900 ? -16.775 36.399 74.078 1.00 47.27 900 LYS A C 1
ATOM 6736 O O . LYS A 1 900 ? -16.439 37.440 74.654 1.00 50.17 900 LYS A O 1
ATOM 6742 N N . SER A 1 901 ? -17.166 35.302 74.732 1.00 46.17 901 SER A N 1
ATOM 6743 C CA . SER A 1 901 ? -17.308 35.266 76.183 1.00 45.18 901 SER A CA 1
ATOM 6744 C C . SER A 1 901 ? -16.421 34.179 76.781 1.00 47.39 901 SER A C 1
ATOM 6745 O O . SER A 1 901 ? -15.909 33.302 76.080 1.00 51.80 901 SER A O 1
ATOM 6748 N N . LEU A 1 902 ? -16.254 34.248 78.100 1.00 48.40 902 LEU A N 1
ATOM 6749 C CA . LEU A 1 902 ? -15.541 33.235 78.866 1.00 43.18 902 LEU A CA 1
ATOM 6750 C C . LEU A 1 902 ? -16.494 32.561 79.845 1.00 58.40 902 LEU A C 1
ATOM 6751 O O . LEU A 1 902 ? -17.423 33.185 80.372 1.00 58.69 902 LEU A O 1
ATOM 6756 N N . LEU A 1 903 ? -16.268 31.272 80.072 1.00 51.63 903 LEU A N 1
ATOM 6757 C CA . LEU A 1 903 ? -17.021 30.546 81.084 1.00 51.04 903 LEU A CA 1
ATOM 6758 C C . LEU A 1 903 ? -16.454 30.867 82.458 1.00 55.56 903 LEU A C 1
ATOM 6759 O O . LEU A 1 903 ? -15.278 30.597 82.730 1.00 67.00 903 LEU A O 1
ATOM 6764 N N . TRP A 1 904 ? -17.283 31.454 83.320 1.00 61.14 904 TRP A N 1
ATOM 6765 C CA . TRP A 1 904 ? -16.842 31.760 84.672 1.00 60.22 904 TRP A CA 1
ATOM 6766 C C . TRP A 1 904 ? -16.753 30.449 85.439 1.00 72.96 904 TRP A C 1
ATOM 6767 O O . TRP A 1 904 ? -17.766 29.952 85.947 1.00 67.93 904 TRP A O 1
ATOM 6778 N N . THR A 1 905 ? -15.550 29.863 85.491 1.00 75.58 905 THR A N 1
ATOM 6779 C CA . THR A 1 905 ? -15.384 28.547 86.102 1.00 57.45 905 THR A CA 1
ATOM 6780 C C . THR A 1 905 ? -15.559 28.616 87.608 1.00 60.63 905 THR A C 1
ATOM 6781 O O . THR A 1 905 ? -16.170 27.722 88.207 1.00 58.64 905 THR A O 1
ATOM 6785 N N . GLU A 1 906 ? -15.018 29.672 88.229 1.00 63.43 906 GLU A N 1
ATOM 6786 C CA . GLU A 1 906 ? -15.158 29.881 89.667 1.00 65.33 906 GLU A CA 1
ATOM 6787 C C . GLU A 1 906 ? -16.583 29.623 90.141 1.00 56.78 906 GLU A C 1
ATOM 6788 O O . GLU A 1 906 ? -16.789 29.151 91.265 1.00 68.59 906 GLU A O 1
ATOM 6794 N N . THR A 1 907 ? -17.576 29.899 89.294 1.00 53.12 907 THR A N 1
ATOM 6795 C CA . THR A 1 907 ? -18.961 29.645 89.674 1.00 64.26 907 THR A CA 1
ATOM 6796 C C . THR A 1 907 ? -19.270 28.153 89.722 1.00 63.21 907 THR A C 1
ATOM 6797 O O . THR A 1 907 ? -19.770 27.649 90.731 1.00 83.32 907 THR A O 1
ATOM 6801 N N . PHE A 1 908 ? -18.971 27.426 88.646 1.00 61.72 908 PHE A N 1
ATOM 6802 C CA . PHE A 1 908 ? -19.427 26.044 88.509 1.00 56.96 908 PHE A CA 1
ATOM 6803 C C . PHE A 1 908 ? -18.651 25.061 89.384 1.00 69.88 908 PHE A C 1
ATOM 6804 O O . PHE A 1 908 ? -18.915 23.855 89.312 1.00 61.43 908 PHE A O 1
ATOM 6812 N N . MET A 1 909 ? -17.710 25.539 90.198 1.00 81.55 909 MET A N 1
ATOM 6813 C CA . MET A 1 909 ? -16.976 24.721 91.166 1.00 83.51 909 MET A CA 1
ATOM 6814 C C . MET A 1 909 ? -17.245 25.327 92.542 1.00 87.48 909 MET A C 1
ATOM 6815 O O . MET A 1 909 ? -16.426 26.079 93.077 1.00 91.65 909 MET A O 1
ATOM 6820 N N . ASN A 1 910 ? -18.388 24.983 93.118 1.00 76.59 910 ASN A N 1
ATOM 6821 C CA . ASN A 1 910 ? -18.838 25.571 94.378 1.00 90.80 910 ASN A CA 1
ATOM 6822 C C . ASN A 1 910 ? -20.034 24.761 94.860 1.00 95.46 910 ASN A C 1
ATOM 6823 O O . ASN A 1 910 ? -20.369 23.718 94.284 1.00 98.60 910 ASN A O 1
ATOM 6828 N N . LYS A 1 911 ? -20.697 25.253 95.911 1.00 95.11 911 LYS A N 1
ATOM 6829 C CA . LYS A 1 911 ? -22.040 24.789 96.225 1.00 94.92 911 LYS A CA 1
ATOM 6830 C C . LYS A 1 911 ? -23.054 25.339 95.221 1.00 96.11 911 LYS A C 1
ATOM 6831 O O . LYS A 1 911 ? -24.271 25.316 95.451 1.00 85.13 911 LYS A O 1
ATOM 6837 N N . GLU A 1 912 ? -22.526 25.812 94.085 1.00 98.18 912 GLU A N 1
ATOM 6838 C CA . GLU A 1 912 ? -23.258 26.091 92.856 1.00 106.09 912 GLU A CA 1
ATOM 6839 C C . GLU A 1 912 ? -23.595 24.749 92.218 1.00 92.80 912 GLU A C 1
ATOM 6840 O O . GLU A 1 912 ? -23.841 24.647 91.010 1.00 77.79 912 GLU A O 1
ATOM 6846 N N . ASN A 1 913 ? -23.524 23.702 93.037 1.00 100.47 913 ASN A N 1
ATOM 6847 C CA . ASN A 1 913 ? -23.970 22.363 92.683 1.00 113.10 913 ASN A CA 1
ATOM 6848 C C . ASN A 1 913 ? -23.115 21.811 91.542 1.00 102.32 913 ASN A C 1
ATOM 6849 O O . ASN A 1 913 ? -23.596 21.458 90.462 1.00 91.73 913 ASN A O 1
ATOM 6854 N N . GLN A 1 914 ? -21.809 21.787 91.805 1.00 82.09 914 GLN A N 1
ATOM 6855 C CA . GLN A 1 914 ? -20.903 20.951 91.037 1.00 82.98 914 GLN A CA 1
ATOM 6856 C C . GLN A 1 914 ? -21.492 19.548 90.924 1.00 82.36 914 GLN A C 1
ATOM 6857 O O . GLN A 1 914 ? -22.088 19.033 91.875 1.00 80.28 914 GLN A O 1
ATOM 6863 N N . ASN A 1 915 ? -21.337 18.946 89.743 1.00 84.65 915 ASN A N 1
ATOM 6864 C CA . ASN A 1 915 ? -21.937 17.680 89.291 1.00 85.67 915 ASN A CA 1
ATOM 6865 C C . ASN A 1 915 ? -23.397 17.878 88.890 1.00 76.84 915 ASN A C 1
ATOM 6866 O O . ASN A 1 915 ? -24.125 16.881 88.729 1.00 69.75 915 ASN A O 1
ATOM 6871 N N . HIS A 1 916 ? -23.854 19.123 88.728 1.00 81.12 916 HIS A N 1
ATOM 6872 C CA . HIS A 1 916 ? -25.147 19.436 88.127 1.00 81.01 916 HIS A CA 1
ATOM 6873 C C . HIS A 1 916 ? -24.931 20.110 86.776 1.00 80.43 916 HIS A C 1
ATOM 6874 O O . HIS A 1 916 ? -24.059 20.977 86.631 1.00 60.78 916 HIS A O 1
ATOM 6881 N N . SER A 1 917 ? -25.739 19.717 85.792 1.00 78.78 917 SER A N 1
ATOM 6882 C CA . SER A 1 917 ? -25.574 20.167 84.417 1.00 64.60 917 SER A CA 1
ATOM 6883 C C . SER A 1 917 ? -26.453 21.380 84.132 1.00 68.20 917 SER A C 1
ATOM 6884 O O . SER A 1 917 ? -27.621 21.431 84.532 1.00 74.44 917 SER A O 1
ATOM 6887 N N . TYR A 1 918 ? -25.886 22.346 83.417 1.00 72.22 918 TYR A N 1
ATOM 6888 C CA . TYR A 1 918 ? -26.548 23.608 83.144 1.00 59.88 918 TYR A CA 1
ATOM 6889 C C . TYR A 1 918 ? -26.554 23.870 81.644 1.00 48.93 918 TYR A C 1
ATOM 6890 O O . TYR A 1 918 ? -25.617 23.510 80.929 1.00 54.91 918 TYR A O 1
ATOM 6899 N N . SER A 1 919 ? -27.622 24.505 81.177 1.00 58.00 919 SER A N 1
ATOM 6900 C CA . SER A 1 919 ? -27.790 24.879 79.775 1.00 45.28 919 SER A CA 1
ATOM 6901 C C . SER A 1 919 ? -27.858 26.403 79.702 1.00 44.78 919 SER A C 1
ATOM 6902 O O . SER A 1 919 ? -28.909 26.991 79.973 1.00 57.64 919 SER A O 1
ATOM 6905 N N . LEU A 1 920 ? -26.747 27.044 79.337 1.00 42.13 920 LEU A N 1
ATOM 6906 C CA . LEU A 1 920 ? -26.678 28.504 79.271 1.00 37.51 920 LEU A CA 1
ATOM 6907 C C . LEU A 1 920 ? -27.345 28.972 77.978 1.00 47.35 920 LEU A C 1
ATOM 6908 O O . LEU A 1 920 ? -26.797 28.789 76.885 1.00 46.86 920 LEU A O 1
ATOM 6913 N N . LYS A 1 921 ? -28.523 29.587 78.100 1.00 46.46 921 LYS A N 1
ATOM 6914 C CA . LYS A 1 921 ? -29.389 29.880 76.961 1.00 41.06 921 LYS A CA 1
ATOM 6915 C C . LYS A 1 921 ? -29.418 31.379 76.712 1.00 47.24 921 LYS A C 1
ATOM 6916 O O . LYS A 1 921 ? -29.761 32.156 77.607 1.00 56.99 921 LYS A O 1
ATOM 6922 N N . SER A 1 922 ? -29.081 31.780 75.496 1.00 45.79 922 SER A N 1
ATOM 6923 C CA . SER A 1 922 ? -29.230 33.157 75.061 1.00 43.20 922 SER A CA 1
ATOM 6924 C C . SER A 1 922 ? -30.210 33.199 73.897 1.00 40.07 922 SER A C 1
ATOM 6925 O O . SER A 1 922 ? -30.347 32.231 73.149 1.00 40.91 922 SER A O 1
ATOM 6928 N N . SER A 1 923 ? -30.927 34.308 73.771 1.00 40.31 923 SER A N 1
ATOM 6929 C CA . SER A 1 923 ? -31.887 34.458 72.687 1.00 38.99 923 SER A CA 1
ATOM 6930 C C . SER A 1 923 ? -31.607 35.754 71.939 1.00 41.31 923 SER A C 1
ATOM 6931 O O . SER A 1 923 ? -30.934 36.663 72.447 1.00 35.20 923 SER A O 1
ATOM 6934 N N . ALA A 1 924 ? -32.119 35.821 70.710 1.00 38.45 924 ALA A N 1
ATOM 6935 C CA . ALA A 1 924 ? -31.985 37.028 69.907 1.00 35.72 924 ALA A CA 1
ATOM 6936 C C . ALA A 1 924 ? -33.215 37.190 69.026 1.00 39.90 924 ALA A C 1
ATOM 6937 O O . ALA A 1 924 ? -33.704 36.219 68.431 1.00 31.44 924 ALA A O 1
ATOM 6939 N N . SER A 1 925 ? -33.706 38.427 68.945 1.00 38.53 925 SER A N 1
ATOM 6940 C CA . SER A 1 925 ? -34.878 38.773 68.154 1.00 38.02 925 SER A CA 1
ATOM 6941 C C . SER A 1 925 ? -34.571 40.003 67.307 1.00 42.58 925 SER A C 1
ATOM 6942 O O . SER A 1 925 ? -33.644 40.771 67.592 1.00 45.58 925 SER A O 1
ATOM 6945 N N . PHE A 1 926 ? -35.365 40.177 66.252 1.00 45.32 926 PHE A N 1
ATOM 6946 C CA . PHE A 1 926 ? -35.256 41.324 65.361 1.00 43.97 926 PHE A CA 1
ATOM 6947 C C . PHE A 1 926 ? -36.661 41.769 64.974 1.00 48.25 926 PHE A C 1
ATOM 6948 O O . PHE A 1 926 ? -37.613 40.984 65.008 1.00 51.61 926 PHE A O 1
ATOM 6956 N N . ASN A 1 927 ? -36.781 43.033 64.586 1.00 44.65 927 ASN A N 1
ATOM 6957 C CA . ASN A 1 927 ? -38.030 43.580 64.069 1.00 40.66 927 ASN A CA 1
ATOM 6958 C C . ASN A 1 927 ? -37.639 44.529 62.948 1.00 38.72 927 ASN A C 1
ATOM 6959 O O . ASN A 1 927 ? -36.782 45.399 63.149 1.00 39.91 927 ASN A O 1
ATOM 6964 N N . VAL A 1 928 ? -38.181 44.304 61.753 1.00 39.16 928 VAL A N 1
ATOM 6965 C CA . VAL A 1 928 ? -37.899 45.156 60.602 1.00 45.16 928 VAL A CA 1
ATOM 6966 C C . VAL A 1 928 ? -38.885 46.317 60.664 1.00 40.24 928 VAL A C 1
ATOM 6967 O O . VAL A 1 928 ? -40.101 46.111 60.615 1.00 44.77 928 VAL A O 1
ATOM 6971 N N . ILE A 1 929 ? -38.365 47.536 60.789 1.00 36.56 929 ILE A N 1
ATOM 6972 C CA . ILE A 1 929 ? -39.208 48.692 61.076 1.00 40.25 929 ILE A CA 1
ATOM 6973 C C . ILE A 1 929 ? -39.443 49.556 59.837 1.00 43.74 929 ILE A C 1
ATOM 6974 O O . ILE A 1 929 ? -40.477 50.222 59.739 1.00 69.08 929 ILE A O 1
ATOM 6979 N N . GLU A 1 930 ? -38.519 49.544 58.872 1.00 49.07 930 GLU A N 1
ATOM 6980 C CA . GLU A 1 930 ? -38.619 50.450 57.731 1.00 47.89 930 GLU A CA 1
ATOM 6981 C C . GLU A 1 930 ? -38.123 49.794 56.450 1.00 46.01 930 GLU A C 1
ATOM 6982 O O . GLU A 1 930 ? -37.188 48.988 56.458 1.00 38.68 930 GLU A O 1
ATOM 6988 N N . PHE A 1 931 ? -38.727 50.206 55.338 1.00 54.47 931 PHE A N 1
ATOM 6989 C CA . PHE A 1 931 ? -38.411 49.735 54.002 1.00 43.49 931 PHE A CA 1
ATOM 6990 C C . PHE A 1 931 ? -38.181 50.930 53.088 1.00 56.31 931 PHE A C 1
ATOM 6991 O O . PHE A 1 931 ? -38.834 51.970 53.239 1.00 57.51 931 PHE A O 1
ATOM 6999 N N . PRO A 1 932 ? -37.267 50.806 52.119 1.00 57.62 932 PRO A N 1
ATOM 7000 C CA . PRO A 1 932 ? -36.989 51.940 51.216 1.00 49.19 932 PRO A CA 1
ATOM 7001 C C . PRO A 1 932 ? -38.125 52.259 50.260 1.00 55.84 932 PRO A C 1
ATOM 7002 O O . PRO A 1 932 ? -38.188 53.388 49.754 1.00 62.83 932 PRO A O 1
ATOM 7006 N N . TYR A 1 933 ? -39.008 51.302 49.983 1.00 49.23 933 TYR A N 1
ATOM 7007 C CA . TYR A 1 933 ? -40.122 51.500 49.064 1.00 53.12 933 TYR A CA 1
ATOM 7008 C C . TYR A 1 933 ? -41.291 52.090 49.839 1.00 68.20 933 TYR A C 1
ATOM 7009 O O . TYR A 1 933 ? -41.883 51.418 50.690 1.00 77.69 933 TYR A O 1
ATOM 7018 N N . LYS A 1 934 ? -41.635 53.337 49.534 1.00 82.50 934 LYS A N 1
ATOM 7019 C CA . LYS A 1 934 ? -42.771 53.984 50.169 1.00 88.99 934 LYS A CA 1
ATOM 7020 C C . LYS A 1 934 ? -44.026 53.771 49.316 1.00 82.07 934 LYS A C 1
ATOM 7021 O O . LYS A 1 934 ? -43.984 53.166 48.242 1.00 79.14 934 LYS A O 1
ATOM 7027 N N . ASN A 1 935 ? -45.162 54.265 49.810 1.00 88.41 935 ASN A N 1
ATOM 7028 C CA . ASN A 1 935 ? -46.465 54.163 49.145 1.00 85.59 935 ASN A CA 1
ATOM 7029 C C . ASN A 1 935 ? -46.895 52.713 48.924 1.00 84.53 935 ASN A C 1
ATOM 7030 O O . ASN A 1 935 ? -47.693 52.434 48.018 1.00 75.41 935 ASN A O 1
ATOM 7035 N N . LEU A 1 936 ? -46.388 51.783 49.735 1.00 86.01 936 LEU A N 1
ATOM 7036 C CA . LEU A 1 936 ? -46.624 50.361 49.541 1.00 73.45 936 LEU A CA 1
ATOM 7037 C C . LEU A 1 936 ? -47.050 49.682 50.832 1.00 62.17 936 LEU A C 1
ATOM 7038 O O . LEU A 1 936 ? -46.611 50.062 51.923 1.00 64.29 936 LEU A O 1
ATOM 7043 N N . PRO A 1 937 ? -47.900 48.661 50.731 1.00 69.88 937 PRO A N 1
ATOM 7044 C CA . PRO A 1 937 ? -48.376 47.960 51.935 1.00 96.13 937 PRO A CA 1
ATOM 7045 C C . PRO A 1 937 ? -47.300 47.134 52.634 1.00 97.49 937 PRO A C 1
ATOM 7046 O O . PRO A 1 937 ? -47.286 45.903 52.524 1.00 98.51 937 PRO A O 1
ATOM 7050 N N . ILE A 1 938 ? -46.399 47.797 53.364 1.00 85.54 938 ILE A N 1
ATOM 7051 C CA . ILE A 1 938 ? -45.391 47.093 54.151 1.00 77.17 938 ILE A CA 1
ATOM 7052 C C . ILE A 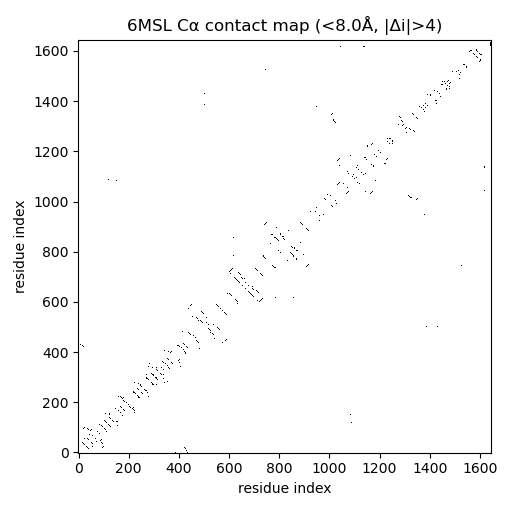1 938 ? -46.047 46.545 55.412 1.00 95.33 938 ILE A C 1
ATOM 7053 O O . ILE A 1 938 ? -46.858 47.226 56.052 1.00 101.00 938 ILE A O 1
ATOM 7058 N N . GLU A 1 939 ? -45.712 45.305 55.772 1.00 98.17 939 GLU A N 1
ATOM 7059 C CA . GLU A 1 939 ? -46.094 44.744 57.063 1.00 94.74 939 GLU A CA 1
ATOM 7060 C C . GLU A 1 939 ? -44.845 44.229 57.769 1.00 92.22 939 GLU A C 1
ATOM 7061 O O . GLU A 1 939 ? -43.936 43.694 57.124 1.00 82.58 939 GLU A O 1
ATOM 7067 N N . ASP A 1 940 ? -44.799 44.403 59.094 1.00 103.66 940 ASP A N 1
ATOM 7068 C CA . ASP A 1 940 ? -43.565 44.178 59.845 1.00 97.76 940 ASP A CA 1
ATOM 7069 C C . ASP A 1 940 ? -43.181 42.694 59.884 1.00 86.26 940 ASP A C 1
ATOM 7070 O O . ASP A 1 940 ? -44.008 41.789 59.709 1.00 76.94 940 ASP A O 1
ATOM 7075 N N . ILE A 1 941 ? -41.887 42.463 60.097 1.00 64.96 941 ILE A N 1
ATOM 7076 C CA . ILE A 1 941 ? -41.290 41.133 60.136 1.00 41.58 941 ILE A CA 1
ATOM 7077 C C . ILE A 1 941 ? -40.578 41.005 61.473 1.00 50.63 941 ILE A C 1
ATOM 7078 O O . ILE A 1 941 ? -39.653 41.774 61.760 1.00 61.01 941 ILE A O 1
ATOM 7083 N N . THR A 1 942 ? -41.016 40.063 62.301 1.00 49.02 942 THR A N 1
ATOM 7084 C CA . THR A 1 942 ? -40.368 39.789 63.579 1.00 57.17 942 THR A CA 1
ATOM 7085 C C . THR A 1 942 ? -40.100 38.296 63.667 1.00 53.61 942 THR A C 1
ATOM 7086 O O . THR A 1 942 ? -40.923 37.484 63.233 1.00 61.94 942 THR A O 1
ATOM 7090 N N . ASN A 1 943 ? -38.937 37.935 64.199 1.00 49.79 943 ASN A N 1
ATOM 7091 C CA . ASN A 1 943 ? -38.678 36.541 64.524 1.00 43.99 943 ASN A CA 1
ATOM 7092 C C . ASN A 1 943 ? -37.515 36.486 65.500 1.00 40.36 943 ASN A C 1
ATOM 7093 O O . ASN A 1 943 ? -36.796 37.468 65.703 1.00 41.01 943 ASN A O 1
ATOM 7098 N N . SER A 1 944 ? -37.338 35.319 66.106 1.00 46.51 944 SER A N 1
ATOM 7099 C CA . SER A 1 944 ? -36.342 35.178 67.154 1.00 45.19 944 SER A CA 1
ATOM 7100 C C . SER A 1 944 ? -35.747 33.782 67.089 1.00 48.00 944 SER A C 1
ATOM 7101 O O . SER A 1 944 ? -36.311 32.865 66.483 1.00 52.17 944 SER A O 1
ATOM 7104 N N . THR A 1 945 ? -34.591 33.634 67.724 1.00 45.15 945 THR A N 1
ATOM 7105 C CA . THR A 1 945 ? -33.928 32.347 67.828 1.00 43.99 945 THR A CA 1
ATOM 7106 C C . THR A 1 945 ? -33.170 32.299 69.145 1.00 41.63 945 THR A C 1
ATOM 7107 O O . THR A 1 945 ? -32.995 33.313 69.827 1.00 40.96 945 THR A O 1
ATOM 7111 N N . LEU A 1 946 ? -32.706 31.103 69.499 1.00 46.33 946 LEU A N 1
ATOM 7112 C CA . LEU A 1 946 ? -32.014 30.906 70.762 1.00 45.13 946 LEU A CA 1
ATOM 7113 C C . LEU A 1 946 ? -30.800 30.009 70.563 1.00 39.33 946 LEU A C 1
ATOM 7114 O O . LEU A 1 946 ? -30.836 29.059 69.776 1.00 44.05 946 LEU A O 1
ATOM 7119 N N . VAL A 1 947 ? -29.727 30.339 71.283 1.00 37.60 947 VAL A N 1
ATOM 7120 C CA . VAL A 1 947 ? -28.444 29.648 71.241 1.00 30.85 947 VAL A CA 1
ATOM 7121 C C . VAL A 1 947 ? -28.092 29.169 72.638 1.00 42.87 947 VAL A C 1
ATOM 7122 O O . VAL A 1 947 ? -28.124 29.947 73.598 1.00 50.79 947 VAL A O 1
ATOM 7126 N N . THR A 1 948 ? -27.696 27.908 72.740 1.00 46.40 948 THR A N 1
ATOM 7127 C CA . THR A 1 948 ? -27.426 27.288 74.027 1.00 44.41 948 THR A CA 1
ATOM 7128 C C . THR A 1 948 ? -25.987 26.797 74.096 1.00 44.07 948 THR A C 1
ATOM 7129 O O . THR A 1 948 ? -25.417 26.366 73.090 1.00 44.69 948 THR A O 1
ATOM 7133 N N . THR A 1 949 ? -25.399 26.881 75.288 1.00 38.30 949 THR A N 1
ATOM 7134 C CA . THR A 1 949 ? -24.070 26.334 75.566 1.00 41.11 949 THR A CA 1
ATOM 7135 C C . THR A 1 949 ? -24.227 25.429 76.784 1.00 44.71 949 THR A C 1
ATOM 7136 O O . THR A 1 949 ? -24.332 25.918 77.916 1.00 37.31 949 THR A O 1
ATOM 7140 N N . ASN A 1 950 ? -24.255 24.115 76.547 1.00 50.80 950 ASN A N 1
ATOM 7141 C CA . ASN A 1 950 ? -24.504 23.122 77.592 1.00 45.50 950 ASN A CA 1
ATOM 7142 C C . ASN A 1 950 ? -23.191 22.792 78.295 1.00 50.93 950 ASN A C 1
ATOM 7143 O O . ASN A 1 950 ? -22.365 22.035 77.776 1.00 64.35 950 ASN A O 1
ATOM 7148 N N . VAL A 1 951 ? -23.002 23.352 79.487 1.00 52.35 951 VAL A N 1
ATOM 7149 C CA . VAL A 1 951 ? -21.888 22.996 80.358 1.00 48.42 951 VAL A CA 1
ATOM 7150 C C . VAL A 1 951 ? -22.351 21.862 81.269 1.00 50.56 951 VAL A C 1
ATOM 7151 O O . VAL A 1 951 ? -23.413 21.947 81.896 1.00 48.71 951 VAL A O 1
ATOM 7155 N N . THR A 1 952 ? -21.582 20.778 81.310 1.00 67.49 952 THR A N 1
ATOM 7156 C CA . THR A 1 952 ? -22.003 19.587 82.032 1.00 58.67 952 THR A CA 1
ATOM 7157 C C . THR A 1 952 ? -20.768 18.808 82.466 1.00 67.69 952 THR A C 1
ATOM 7158 O O . THR A 1 952 ? -19.640 19.119 82.073 1.00 65.84 952 THR A O 1
ATOM 7162 N N . TRP A 1 953 ? -20.995 17.772 83.283 1.00 72.57 953 TRP A N 1
ATOM 7163 C CA . TRP A 1 953 ? -19.915 16.987 83.881 1.00 71.50 953 TRP A CA 1
ATOM 7164 C C . TRP A 1 953 ? -19.804 15.642 83.168 1.00 77.64 953 TRP A C 1
ATOM 7165 O O . TRP A 1 953 ? -20.722 14.816 83.239 1.00 73.86 953 TRP A O 1
ATOM 7176 N N . GLY A 1 954 ? -18.669 15.420 82.493 1.00 81.96 954 GLY A N 1
ATOM 7177 C CA . GLY A 1 954 ? -18.418 14.143 81.844 1.00 90.73 954 GLY A CA 1
ATOM 7178 C C . GLY A 1 954 ? -18.021 13.021 82.785 1.00 102.32 954 GLY A C 1
ATOM 7179 O O . GLY A 1 954 ? -18.236 11.847 82.461 1.00 90.86 954 GLY A O 1
ATOM 7180 N N . ILE A 1 955 ? -17.434 13.356 83.934 1.00 103.57 955 ILE A N 1
ATOM 7181 C CA . ILE A 1 955 ? -17.094 12.408 84.986 1.00 92.75 955 ILE A CA 1
ATOM 7182 C C . ILE A 1 955 ? -17.555 12.986 86.323 1.00 96.75 955 ILE A C 1
ATOM 7183 O O . ILE A 1 955 ? -18.033 14.118 86.398 1.00 91.54 955 ILE A O 1
ATOM 7188 N N . GLN A 1 956 ? -17.399 12.197 87.384 1.00 102.32 956 GLN A N 1
ATOM 7189 C CA . GLN A 1 956 ? -17.799 12.628 88.725 1.00 99.20 956 GLN A CA 1
ATOM 7190 C C . GLN A 1 956 ? -16.924 13.790 89.208 1.00 87.56 956 GLN A C 1
ATOM 7191 O O . GLN A 1 956 ? -17.418 14.776 89.763 1.00 82.70 956 GLN A O 1
ATOM 7197 N N . GLY B 2 1 ? -51.799 7.060 11.845 1.00 96.55 1 GLY B N 1
ATOM 7198 C CA . GLY B 2 1 ? -50.633 7.287 12.680 1.00 115.08 1 GLY B CA 1
ATOM 7199 C C . GLY B 2 1 ? -50.021 8.671 12.543 1.00 117.26 1 GLY B C 1
ATOM 7200 O O . GLY B 2 1 ? -49.029 8.842 11.830 1.00 101.79 1 GLY B O 1
ATOM 7201 N N . PRO B 2 2 ? -50.611 9.667 13.224 1.00 118.62 2 PRO B N 1
ATOM 7202 C CA . PRO B 2 2 ? -50.054 11.040 13.221 1.00 109.31 2 PRO B CA 1
ATOM 7203 C C . PRO B 2 2 ? -48.906 11.227 14.216 1.00 106.82 2 PRO B C 1
ATOM 7204 O O . PRO B 2 2 ? -49.068 11.692 15.349 1.00 99.89 2 PRO B O 1
ATOM 7208 N N . ASN B 2 3 ? -47.699 10.847 13.792 1.00 93.01 3 ASN B N 1
ATOM 7209 C CA . ASN B 2 3 ? -46.495 11.015 14.596 1.00 77.08 3 ASN B CA 1
ATOM 7210 C C . ASN B 2 3 ? -45.524 11.954 13.882 1.00 86.24 3 ASN B C 1
ATOM 7211 O O . ASN B 2 3 ? -45.767 12.405 12.759 1.00 82.53 3 ASN B O 1
ATOM 7216 N N . ILE B 2 4 ? -44.413 12.252 14.565 1.00 97.31 4 ILE B N 1
ATOM 7217 C CA . ILE B 2 4 ? -43.417 13.195 14.053 1.00 91.24 4 ILE B CA 1
ATOM 7218 C C . ILE B 2 4 ? -42.744 12.659 12.793 1.00 82.52 4 ILE B C 1
ATOM 7219 O O . ILE B 2 4 ? -42.410 13.429 11.880 1.00 77.17 4 ILE B O 1
ATOM 7224 N N . CYS B 2 5 ? -42.542 11.338 12.716 1.00 77.18 5 CYS B N 1
ATOM 7225 C CA . CYS B 2 5 ? -41.917 10.735 11.541 1.00 87.15 5 CYS B CA 1
ATOM 7226 C C . CYS B 2 5 ? -42.774 10.904 10.291 1.00 99.04 5 CYS B C 1
ATOM 7227 O O . CYS B 2 5 ? -42.259 11.251 9.218 1.00 88.96 5 CYS B O 1
ATOM 7230 N N . THR B 2 6 ? -44.082 10.641 10.406 1.00 102.31 6 THR B N 1
ATOM 7231 C CA . THR B 2 6 ? -45.015 10.750 9.288 1.00 96.22 6 THR B CA 1
ATOM 7232 C C . THR B 2 6 ? -45.200 12.182 8.805 1.00 94.14 6 THR B C 1
ATOM 7233 O O . THR B 2 6 ? -45.822 12.387 7.757 1.00 90.35 6 THR B O 1
ATOM 7237 N N . THR B 2 7 ? -44.693 13.169 9.545 1.00 92.48 7 THR B N 1
ATOM 7238 C CA . THR B 2 7 ? -44.930 14.577 9.249 1.00 83.20 7 THR B CA 1
ATOM 7239 C C . THR B 2 7 ? -43.771 15.211 8.486 1.00 97.26 7 THR B C 1
ATOM 7240 O O . THR B 2 7 ? -43.969 15.760 7.397 1.00 104.59 7 THR B O 1
ATOM 7244 N N . ARG B 2 8 ? -42.557 15.146 9.035 1.00 98.28 8 ARG B N 1
ATOM 7245 C CA . ARG B 2 8 ? -41.409 15.850 8.473 1.00 92.45 8 ARG B CA 1
ATOM 7246 C C . ARG B 2 8 ? -40.498 14.954 7.642 1.00 84.48 8 ARG B C 1
ATOM 7247 O O . ARG B 2 8 ? -39.460 15.424 7.165 1.00 82.62 8 ARG B O 1
ATOM 7255 N N . GLY B 2 9 ? -40.850 13.684 7.458 1.00 84.00 9 GLY B N 1
ATOM 7256 C CA . GLY B 2 9 ? -39.946 12.770 6.788 1.00 90.83 9 GLY B CA 1
ATOM 7257 C C . GLY B 2 9 ? -40.460 12.161 5.501 1.00 98.82 9 GLY B C 1
ATOM 7258 O O . GLY B 2 9 ? -39.774 11.333 4.891 1.00 100.37 9 GLY B O 1
ATOM 7259 N N . VAL B 2 10 ? -41.655 12.573 5.060 1.00 98.49 10 VAL B N 1
ATOM 7260 C CA . VAL B 2 10 ? -42.279 11.968 3.882 1.00 102.26 10 VAL B CA 1
ATOM 7261 C C . VAL B 2 10 ? -41.642 12.401 2.571 1.00 99.77 10 VAL B C 1
ATOM 7262 O O . VAL B 2 10 ? -42.062 11.925 1.508 1.00 87.34 10 VAL B O 1
ATOM 7266 N N . SER B 2 11 ? -40.633 13.275 2.608 1.00 100.39 11 SER B N 1
ATOM 7267 C CA . SER B 2 11 ? -39.993 13.741 1.381 1.00 79.26 11 SER B CA 1
ATOM 7268 C C . SER B 2 11 ? -39.117 12.655 0.746 1.00 82.55 11 SER B C 1
ATOM 7269 O O . SER B 2 11 ? -39.338 12.263 -0.406 1.00 81.31 11 SER B O 1
ATOM 7272 N N . SER B 2 12 ? -38.116 12.159 1.475 1.00 96.06 12 SER B N 1
ATOM 7273 C CA . SER B 2 12 ? -37.223 11.113 0.971 1.00 97.65 12 SER B CA 1
ATOM 7274 C C . SER B 2 12 ? -36.626 10.366 2.161 1.00 98.67 12 SER B C 1
ATOM 7275 O O . SER B 2 12 ? -36.937 10.655 3.319 1.00 98.69 12 SER B O 1
ATOM 7278 N N . CYS B 2 13 ? -35.756 9.394 1.862 1.00 99.48 13 CYS B N 1
ATOM 7279 C CA . CYS B 2 13 ? -35.112 8.627 2.926 1.00 105.55 13 CYS B CA 1
ATOM 7280 C C . CYS B 2 13 ? -34.124 9.492 3.708 1.00 95.60 13 CYS B C 1
ATOM 7281 O O . CYS B 2 13 ? -34.038 9.385 4.939 1.00 87.93 13 CYS B O 1
ATOM 7284 N N . GLN B 2 14 ? -33.390 10.368 3.012 1.00 89.65 14 GLN B N 1
ATOM 7285 C CA . GLN B 2 14 ? -32.378 11.200 3.662 1.00 82.58 14 GLN B CA 1
ATOM 7286 C C . GLN B 2 14 ? -32.991 12.085 4.740 1.00 80.70 14 GLN B C 1
ATOM 7287 O O . GLN B 2 14 ? -32.502 12.135 5.875 1.00 86.38 14 GLN B O 1
ATOM 7293 N N . GLN B 2 15 ? -34.053 12.808 4.394 1.00 82.52 15 GLN B N 1
ATOM 7294 C CA . GLN B 2 15 ? -34.730 13.689 5.333 1.00 84.01 15 GLN B CA 1
ATOM 7295 C C . GLN B 2 15 ? -35.640 12.937 6.294 1.00 87.21 15 GLN B C 1
ATOM 7296 O O . GLN B 2 15 ? -36.083 13.524 7.287 1.00 83.21 15 GLN B O 1
ATOM 7302 N N . CYS B 2 16 ? -35.926 11.660 6.027 1.00 92.10 16 CYS B N 1
ATOM 7303 C CA . CYS B 2 16 ? -36.729 10.872 6.956 1.00 89.76 16 CYS B CA 1
ATOM 7304 C C . CYS B 2 16 ? -35.895 10.401 8.142 1.00 89.85 16 CYS B C 1
ATOM 7305 O O . CYS B 2 16 ? -36.351 10.455 9.291 1.00 74.81 16 CYS B O 1
ATOM 7308 N N . LEU B 2 17 ? -34.668 9.940 7.878 1.00 87.73 17 LEU B N 1
ATOM 7309 C CA . LEU B 2 17 ? -33.772 9.548 8.962 1.00 84.27 17 LEU B CA 1
ATOM 7310 C C . LEU B 2 17 ? -33.444 10.728 9.867 1.00 81.38 17 LEU B C 1
ATOM 7311 O O . LEU B 2 17 ? -33.258 10.553 11.077 1.00 80.59 17 LEU B O 1
ATOM 7316 N N . ALA B 2 18 ? -33.394 11.936 9.304 1.00 76.96 18 ALA B N 1
ATOM 7317 C CA . ALA B 2 18 ? -33.044 13.137 10.049 1.00 76.57 18 ALA B CA 1
ATOM 7318 C C . ALA B 2 18 ? -34.173 13.655 10.933 1.00 75.73 18 ALA B C 1
ATOM 7319 O O . ALA B 2 18 ? -33.920 14.526 11.775 1.00 85.65 18 ALA B O 1
ATOM 7321 N N . VAL B 2 19 ? -35.399 13.149 10.781 1.00 57.38 19 VAL B N 1
ATOM 7322 C CA . VAL B 2 19 ? -36.512 13.641 11.595 1.00 68.93 19 VAL B CA 1
ATOM 7323 C C . VAL B 2 19 ? -36.293 13.299 13.064 1.00 64.28 19 VAL B C 1
ATOM 7324 O O . VAL B 2 19 ? -36.184 14.186 13.918 1.00 66.26 19 VAL B O 1
ATOM 7328 N N . SER B 2 20 ? -36.222 12.005 13.374 1.00 73.22 20 SER B N 1
ATOM 7329 C CA . SER B 2 20 ? -36.036 11.507 14.731 1.00 75.29 20 SER B CA 1
ATOM 7330 C C . SER B 2 20 ? -35.267 10.199 14.664 1.00 77.52 20 SER B C 1
ATOM 7331 O O . SER B 2 20 ? -35.377 9.471 13.670 1.00 80.17 20 SER B O 1
ATOM 7334 N N . PRO B 2 21 ? -34.484 9.869 15.694 1.00 68.96 21 PRO B N 1
ATOM 7335 C CA . PRO B 2 21 ? -33.831 8.550 15.725 1.00 65.93 21 PRO B CA 1
ATOM 7336 C C . PRO B 2 21 ? -34.804 7.375 15.719 1.00 80.30 21 PRO B C 1
ATOM 7337 O O . PRO B 2 21 ? -34.356 6.232 15.541 1.00 90.10 21 PRO B O 1
ATOM 7341 N N . MET B 2 22 ? -36.109 7.617 15.872 1.00 69.78 22 MET B N 1
ATOM 7342 C CA . MET B 2 22 ? -37.121 6.565 15.923 1.00 81.79 22 MET B CA 1
ATOM 7343 C C . MET B 2 22 ? -37.785 6.285 14.575 1.00 84.37 22 MET B C 1
ATOM 7344 O O . MET B 2 22 ? -38.614 5.372 14.490 1.00 90.03 22 MET B O 1
ATOM 7349 N N . CYS B 2 23 ? -37.435 7.019 13.524 1.00 81.86 23 CYS B N 1
ATOM 7350 C CA . CYS B 2 23 ? -38.107 6.887 12.238 1.00 71.51 23 CYS B CA 1
ATOM 7351 C C . CYS B 2 23 ? -37.505 5.773 11.389 1.00 80.20 23 CYS B C 1
ATOM 7352 O O . CYS B 2 23 ? -36.327 5.422 11.521 1.00 78.48 23 CYS B O 1
ATOM 7355 N N . ALA B 2 24 ? -38.336 5.226 10.502 1.00 81.87 24 ALA B N 1
ATOM 7356 C CA . ALA B 2 24 ? -37.949 4.208 9.535 1.00 88.17 24 ALA B CA 1
ATOM 7357 C C . ALA B 2 24 ? -38.430 4.636 8.151 1.00 92.84 24 ALA B C 1
ATOM 7358 O O . ALA B 2 24 ? -39.136 5.637 7.996 1.00 82.75 24 ALA B O 1
ATOM 7360 N N . TRP B 2 25 ? -38.060 3.859 7.135 1.00 106.94 25 TRP B N 1
ATOM 7361 C CA . TRP B 2 25 ? -38.393 4.194 5.757 1.00 107.52 25 TRP B CA 1
ATOM 7362 C C . TRP B 2 25 ? -38.624 2.903 4.982 1.00 117.90 25 TRP B C 1
ATOM 7363 O O . TRP B 2 25 ? -38.011 1.873 5.277 1.00 121.77 25 TRP B O 1
ATOM 7374 N N . CYS B 2 26 ? -39.526 2.963 3.996 1.00 122.66 26 CYS B N 1
ATOM 7375 C CA . CYS B 2 26 ? -39.876 1.812 3.162 1.00 134.78 26 CYS B CA 1
ATOM 7376 C C . CYS B 2 26 ? -39.360 2.054 1.746 1.00 127.05 26 CYS B C 1
ATOM 7377 O O . CYS B 2 26 ? -39.899 2.897 1.021 1.00 119.12 26 CYS B O 1
ATOM 7380 N N . SER B 2 27 ? -38.330 1.296 1.349 1.00 129.41 27 SER B N 1
ATOM 7381 C CA . SER B 2 27 ? -37.699 1.498 0.045 1.00 128.27 27 SER B CA 1
ATOM 7382 C C . SER B 2 27 ? -38.532 0.922 -1.097 1.00 130.07 27 SER B C 1
ATOM 7383 O O . SER B 2 27 ? -38.720 1.589 -2.121 1.00 118.45 27 SER B O 1
ATOM 7386 N N . ASP B 2 28 ? -39.032 -0.306 -0.948 1.00 133.15 28 ASP B N 1
ATOM 7387 C CA . ASP B 2 28 ? -39.639 -1.004 -2.074 1.00 133.56 28 ASP B CA 1
ATOM 7388 C C . ASP B 2 28 ? -41.011 -0.419 -2.401 1.00 131.14 28 ASP B C 1
ATOM 7389 O O . ASP B 2 28 ? -41.602 0.345 -1.631 1.00 116.94 28 ASP B O 1
ATOM 7394 N N . GLU B 2 29 ? -41.529 -0.830 -3.561 1.00 135.50 29 GLU B N 1
ATOM 7395 C CA . GLU B 2 29 ? -42.765 -0.319 -4.137 1.00 125.77 29 GLU B CA 1
ATOM 7396 C C . GLU B 2 29 ? -43.995 -1.078 -3.650 1.00 121.75 29 GLU B C 1
ATOM 7397 O O . GLU B 2 29 ? -45.020 -1.111 -4.346 1.00 107.03 29 GLU B O 1
ATOM 7403 N N . ALA B 2 30 ? -43.917 -1.692 -2.471 1.00 118.34 30 ALA B N 1
ATOM 7404 C CA . ALA B 2 30 ? -45.052 -2.384 -1.867 1.00 100.88 30 ALA B CA 1
ATOM 7405 C C . ALA B 2 30 ? -46.116 -1.354 -1.509 1.00 101.24 30 ALA B C 1
ATOM 7406 O O . ALA B 2 30 ? -46.001 -0.647 -0.505 1.00 103.46 30 ALA B O 1
ATOM 7408 N N . LEU B 2 31 ? -47.165 -1.274 -2.336 1.00 100.41 31 LEU B N 1
ATOM 7409 C CA . LEU B 2 31 ? -48.290 -0.354 -2.171 1.00 105.43 31 LEU B CA 1
ATOM 7410 C C . LEU B 2 31 ? -47.812 1.098 -2.155 1.00 107.67 31 LEU B C 1
ATOM 7411 O O . LEU B 2 31 ? -47.911 1.774 -1.120 1.00 100.33 31 LEU B O 1
ATOM 7416 N N . PRO B 2 32 ? -47.308 1.627 -3.298 1.00 117.81 32 PRO B N 1
ATOM 7417 C CA . PRO B 2 32 ? -46.677 2.964 -3.314 1.00 124.71 32 PRO B CA 1
ATOM 7418 C C . PRO B 2 32 ? -47.665 4.107 -3.565 1.00 126.24 32 PRO B C 1
ATOM 7419 O O . PRO B 2 32 ? -47.463 4.959 -4.446 1.00 107.35 32 PRO B O 1
ATOM 7423 N N . LEU B 2 33 ? -48.736 4.142 -2.772 1.00 126.55 33 LEU B N 1
ATOM 7424 C CA . LEU B 2 33 ? -49.678 5.256 -2.764 1.00 115.02 33 LEU B CA 1
ATOM 7425 C C . LEU B 2 33 ? -50.687 5.034 -1.641 1.00 120.73 33 LEU B C 1
ATOM 7426 O O . LEU B 2 33 ? -50.975 3.892 -1.267 1.00 110.98 33 LEU B O 1
ATOM 7431 N N . GLY B 2 34 ? -51.204 6.139 -1.100 1.00 119.88 34 GLY B N 1
ATOM 7432 C CA . GLY B 2 34 ? -52.158 6.089 -0.005 1.00 116.23 34 GLY B CA 1
ATOM 7433 C C . GLY B 2 34 ? -51.609 5.613 1.323 1.00 135.23 34 GLY B C 1
ATOM 7434 O O . GLY B 2 34 ? -52.397 5.361 2.243 1.00 127.75 34 GLY B O 1
ATOM 7435 N N . SER B 2 35 ? -50.289 5.483 1.455 1.00 138.81 35 SER B N 1
ATOM 7436 C CA . SER B 2 35 ? -49.638 4.938 2.637 1.00 127.68 35 SER B CA 1
ATOM 7437 C C . SER B 2 35 ? -48.458 5.812 3.042 1.00 115.77 35 SER B C 1
ATOM 7438 O O . SER B 2 35 ? -47.777 6.381 2.180 1.00 106.30 35 SER B O 1
ATOM 7441 N N . PRO B 2 36 ? -48.194 5.940 4.344 1.00 118.29 36 PRO B N 1
ATOM 7442 C CA . PRO B 2 36 ? -47.042 6.729 4.794 1.00 101.96 36 PRO B CA 1
ATOM 7443 C C . PRO B 2 36 ? -45.739 5.956 4.659 1.00 103.93 36 PRO B C 1
ATOM 7444 O O . PRO B 2 36 ? -45.688 4.735 4.832 1.00 103.06 36 PRO B O 1
ATOM 7448 N N . ARG B 2 37 ? -44.669 6.692 4.347 1.00 110.00 37 ARG B N 1
ATOM 7449 C CA . ARG B 2 37 ? -43.377 6.082 4.055 1.00 113.56 37 ARG B CA 1
ATOM 7450 C C . ARG B 2 37 ? -42.330 6.271 5.145 1.00 125.09 37 ARG B C 1
ATOM 7451 O O . ARG B 2 37 ? -41.361 5.504 5.181 1.00 115.78 37 ARG B O 1
ATOM 7459 N N . CYS B 2 38 ? -42.484 7.269 6.019 1.00 128.13 38 CYS B N 1
ATOM 7460 C CA . CYS B 2 38 ? -41.484 7.568 7.037 1.00 105.91 38 CYS B CA 1
ATOM 7461 C C . CYS B 2 38 ? -41.911 7.146 8.440 1.00 89.05 38 CYS B C 1
ATOM 7462 O O . CYS B 2 38 ? -41.253 7.521 9.411 1.00 97.02 38 CYS B O 1
ATOM 7465 N N . ASP B 2 39 ? -42.968 6.351 8.574 1.00 91.83 39 ASP B N 1
ATOM 7466 C CA . ASP B 2 39 ? -43.470 5.987 9.893 1.00 100.71 39 ASP B CA 1
ATOM 7467 C C . ASP B 2 39 ? -42.444 5.121 10.639 1.00 91.23 39 ASP B C 1
ATOM 7468 O O . ASP B 2 39 ? -41.383 4.765 10.116 1.00 85.25 39 ASP B O 1
ATOM 7473 N N . LEU B 2 40 ? -42.773 4.775 11.887 1.00 87.27 40 LEU B N 1
ATOM 7474 C CA . LEU B 2 40 ? -41.884 4.011 12.759 1.00 86.80 40 LEU B CA 1
ATOM 7475 C C . LEU B 2 40 ? -41.606 2.623 12.191 1.00 93.34 40 LEU B C 1
ATOM 7476 O O . LEU B 2 40 ? -42.167 2.246 11.157 1.00 99.75 40 LEU B O 1
ATOM 7481 N N . LYS B 2 41 ? -40.744 1.850 12.857 1.00 87.85 41 LYS B N 1
ATOM 7482 C CA . LYS B 2 41 ? -40.473 0.491 12.395 1.00 91.00 41 LYS B CA 1
ATOM 7483 C C . LYS B 2 41 ? -41.695 -0.412 12.563 1.00 105.87 41 LYS B C 1
ATOM 7484 O O . LYS B 2 41 ? -42.027 -1.188 11.659 1.00 107.26 41 LYS B O 1
ATOM 7490 N N . GLU B 2 42 ? -42.389 -0.309 13.703 1.00 103.64 42 GLU B N 1
ATOM 7491 C CA . GLU B 2 42 ? -43.537 -1.174 13.974 1.00 98.34 42 GLU B CA 1
ATOM 7492 C C . GLU B 2 42 ? -44.771 -0.786 13.163 1.00 100.95 42 GLU B C 1
ATOM 7493 O O . GLU B 2 42 ? -45.553 -1.665 12.780 1.00 97.63 42 GLU B O 1
ATOM 7499 N N . ASN B 2 43 ? -44.981 0.513 12.916 1.00 102.52 43 ASN B N 1
ATOM 7500 C CA . ASN B 2 43 ? -46.095 0.943 12.073 1.00 99.71 43 ASN B CA 1
ATOM 7501 C C . ASN B 2 43 ? -45.813 0.676 10.597 1.00 98.76 43 ASN B C 1
ATOM 7502 O O . ASN B 2 43 ? -46.753 0.504 9.810 1.00 92.01 43 ASN B O 1
ATOM 7507 N N . LEU B 2 44 ? -44.532 0.631 10.213 1.00 92.35 44 LEU B N 1
ATOM 7508 C CA . LEU B 2 44 ? -44.088 0.098 8.928 1.00 98.51 44 LEU B CA 1
ATOM 7509 C C . LEU B 2 44 ? -43.972 -1.425 8.933 1.00 102.03 44 LEU B C 1
ATOM 7510 O O . LEU B 2 44 ? -43.680 -2.016 7.885 1.00 93.24 44 LEU B O 1
ATOM 7515 N N . LEU B 2 45 ? -44.191 -2.068 10.084 1.00 91.84 45 LEU B N 1
ATOM 7516 C CA . LEU B 2 45 ? -44.177 -3.522 10.204 1.00 92.49 45 LEU B CA 1
ATOM 7517 C C . LEU B 2 45 ? -45.563 -4.120 9.973 1.00 109.61 45 LEU B C 1
ATOM 7518 O O . LEU B 2 45 ? -45.691 -5.118 9.255 1.00 112.40 45 LEU B O 1
ATOM 7523 N N . LYS B 2 46 ? -46.605 -3.532 10.571 1.00 106.49 46 LYS B N 1
ATOM 7524 C CA . LYS B 2 46 ? -47.968 -4.003 10.337 1.00 95.61 46 LYS B CA 1
ATOM 7525 C C . LYS B 2 46 ? -48.349 -3.858 8.869 1.00 96.57 46 LYS B C 1
ATOM 7526 O O . LYS B 2 46 ? -48.729 -4.833 8.210 1.00 108.08 46 LYS B O 1
ATOM 7532 N N . ASP B 2 47 ? -48.266 -2.640 8.343 1.00 92.51 47 ASP B N 1
ATOM 7533 C CA . ASP B 2 47 ? -48.336 -2.427 6.899 1.00 102.66 47 ASP B CA 1
ATOM 7534 C C . ASP B 2 47 ? -47.031 -2.937 6.303 1.00 99.18 47 ASP B C 1
ATOM 7535 O O . ASP B 2 47 ? -45.998 -2.268 6.365 1.00 103.16 47 ASP B O 1
ATOM 7540 N N . ASN B 2 48 ? -47.081 -4.130 5.716 1.00 101.91 48 ASN B N 1
ATOM 7541 C CA . ASN B 2 48 ? -45.895 -4.972 5.552 1.00 117.27 48 ASN B CA 1
ATOM 7542 C C . ASN B 2 48 ? -44.944 -4.393 4.507 1.00 123.82 48 ASN B C 1
ATOM 7543 O O . ASN B 2 48 ? -45.147 -4.533 3.299 1.00 117.32 48 ASN B O 1
ATOM 7548 N N . CYS B 2 49 ? -43.896 -3.724 4.985 1.00 123.73 49 CYS B N 1
ATOM 7549 C CA . CYS B 2 49 ? -42.685 -3.484 4.214 1.00 124.29 49 CYS B CA 1
ATOM 7550 C C . CYS B 2 49 ? -41.531 -4.311 4.775 1.00 129.45 49 CYS B C 1
ATOM 7551 O O . CYS B 2 49 ? -40.360 -3.980 4.563 1.00 129.00 49 CYS B O 1
ATOM 7554 N N . ALA B 2 50 ? -41.864 -5.412 5.454 1.00 125.12 50 ALA B N 1
ATOM 7555 C CA . ALA B 2 50 ? -40.932 -6.126 6.327 1.00 126.61 50 ALA B CA 1
ATOM 7556 C C . ALA B 2 50 ? -39.568 -6.472 5.726 1.00 125.37 50 ALA B C 1
ATOM 7557 O O . ALA B 2 50 ? -38.576 -6.415 6.472 1.00 114.68 50 ALA B O 1
ATOM 7559 N N . PRO B 2 51 ? -39.423 -6.829 4.427 1.00 133.82 51 PRO B N 1
ATOM 7560 C CA . PRO B 2 51 ? -38.095 -7.241 3.936 1.00 126.75 51 PRO B CA 1
ATOM 7561 C C . PRO B 2 51 ? -37.057 -6.127 3.939 1.00 111.82 51 PRO B C 1
ATOM 7562 O O . PRO B 2 51 ? -37.295 -5.040 4.475 1.00 97.83 51 PRO B O 1
ATOM 7566 N N . GLU B 2 52 ? -35.888 -6.408 3.353 1.00 112.20 52 GLU B N 1
ATOM 7567 C CA . GLU B 2 52 ? -34.786 -5.457 3.195 1.00 118.07 52 GLU B CA 1
ATOM 7568 C C . GLU B 2 52 ? -35.257 -4.125 2.611 1.00 127.92 52 GLU B C 1
ATOM 7569 O O . GLU B 2 52 ? -34.515 -3.135 2.602 1.00 127.14 52 GLU B O 1
ATOM 7575 N N . SER B 2 53 ? -36.491 -4.108 2.102 1.00 124.70 53 SER B N 1
ATOM 7576 C CA . SER B 2 53 ? -37.166 -2.868 1.737 1.00 127.48 53 SER B CA 1
ATOM 7577 C C . SER B 2 53 ? -37.134 -1.821 2.854 1.00 129.78 53 SER B C 1
ATOM 7578 O O . SER B 2 53 ? -37.261 -0.623 2.576 1.00 121.36 53 SER B O 1
ATOM 7581 N N . ILE B 2 54 ? -36.990 -2.244 4.115 1.00 132.91 54 ILE B N 1
ATOM 7582 C CA . ILE B 2 54 ? -36.930 -1.312 5.244 1.00 121.51 54 ILE B CA 1
ATOM 7583 C C . ILE B 2 54 ? -35.511 -0.782 5.407 1.00 120.46 54 ILE B C 1
ATOM 7584 O O . ILE B 2 54 ? -34.548 -1.554 5.507 1.00 111.62 54 ILE B O 1
ATOM 7589 N N . GLU B 2 55 ? -35.381 0.543 5.446 1.00 123.15 55 GLU B N 1
ATOM 7590 C CA . GLU B 2 55 ? -34.109 1.220 5.692 1.00 115.09 55 GLU B CA 1
ATOM 7591 C C . GLU B 2 55 ? -34.185 1.812 7.099 1.00 108.43 55 GLU B C 1
ATOM 7592 O O . GLU B 2 55 ? -34.907 2.785 7.337 1.00 97.76 55 GLU B O 1
ATOM 7598 N N . PHE B 2 56 ? -33.455 1.204 8.033 1.00 99.17 56 PHE B N 1
ATOM 7599 C CA . PHE B 2 56 ? -33.531 1.586 9.442 1.00 88.95 56 PHE B CA 1
ATOM 7600 C C . PHE B 2 56 ? -32.187 1.293 10.106 1.00 89.71 56 PHE B C 1
ATOM 7601 O O . PHE B 2 56 ? -31.956 0.190 10.623 1.00 79.18 56 PHE B O 1
ATOM 7609 N N . PRO B 2 57 ? -31.265 2.255 10.093 1.00 78.85 57 PRO B N 1
ATOM 7610 C CA . PRO B 2 57 ? -30.024 2.103 10.855 1.00 71.69 57 PRO B CA 1
ATOM 7611 C C . PRO B 2 57 ? -30.255 2.363 12.336 1.00 73.87 57 PRO B C 1
ATOM 7612 O O . PRO B 2 57 ? -31.223 3.014 12.739 1.00 73.36 57 PRO B O 1
ATOM 7616 N N . VAL B 2 58 ? -29.330 1.851 13.150 1.00 66.19 58 VAL B N 1
ATOM 7617 C CA . VAL B 2 58 ? -29.357 2.052 14.597 1.00 71.01 58 VAL B CA 1
ATOM 7618 C C . VAL B 2 58 ? -27.969 2.477 15.077 1.00 81.40 58 VAL B C 1
ATOM 7619 O O . VAL B 2 58 ? -26.945 1.986 14.585 1.00 80.40 58 VAL B O 1
ATOM 7623 N N . SER B 2 59 ? -27.941 3.408 16.032 1.00 78.18 59 SER B N 1
ATOM 7624 C CA . SER B 2 59 ? -26.687 3.922 16.567 1.00 70.04 59 SER B CA 1
ATOM 7625 C C . SER B 2 59 ? -26.101 2.952 17.584 1.00 68.58 59 SER B C 1
ATOM 7626 O O . SER B 2 59 ? -26.824 2.281 18.325 1.00 78.25 59 SER B O 1
ATOM 7629 N N . GLU B 2 60 ? -24.772 2.893 17.624 1.00 59.77 60 GLU B N 1
ATOM 7630 C CA . GLU B 2 60 ? -24.092 1.924 18.467 1.00 64.77 60 GLU B CA 1
ATOM 7631 C C . GLU B 2 60 ? -22.719 2.451 18.855 1.00 55.46 60 GLU B C 1
ATOM 7632 O O . GLU B 2 60 ? -22.141 3.310 18.183 1.00 50.28 60 GLU B O 1
ATOM 7638 N N . ALA B 2 61 ? -22.197 1.911 19.954 1.00 59.86 61 ALA B N 1
ATOM 7639 C CA . ALA B 2 61 ? -20.831 2.179 20.395 1.00 44.90 61 ALA B CA 1
ATOM 7640 C C . ALA B 2 61 ? -20.169 0.834 20.683 1.00 47.45 61 ALA B C 1
ATOM 7641 O O . ALA B 2 61 ? -20.321 0.287 21.780 1.00 59.36 61 ALA B O 1
ATOM 7643 N N . ARG B 2 62 ? -19.444 0.297 19.705 1.00 50.61 62 ARG B N 1
ATOM 7644 C CA . ARG B 2 62 ? -18.730 -0.963 19.872 1.00 53.42 62 ARG B CA 1
ATOM 7645 C C . ARG B 2 62 ? -17.348 -0.724 20.463 1.00 44.05 62 ARG B C 1
ATOM 7646 O O . ARG B 2 62 ? -16.654 0.221 20.079 1.00 51.14 62 ARG B O 1
ATOM 7654 N N . VAL B 2 63 ? -16.953 -1.583 21.399 1.00 44.45 63 VAL B N 1
ATOM 7655 C CA . VAL B 2 63 ? -15.605 -1.545 21.949 1.00 38.18 63 VAL B CA 1
ATOM 7656 C C . VAL B 2 63 ? -14.703 -2.383 21.049 1.00 45.07 63 VAL B C 1
ATOM 7657 O O . VAL B 2 63 ? -14.980 -3.561 20.798 1.00 58.43 63 VAL B O 1
ATOM 7661 N N . LEU B 2 64 ? -13.646 -1.753 20.534 1.00 45.15 64 LEU B N 1
ATOM 7662 C CA . LEU B 2 64 ? -12.666 -2.397 19.669 1.00 34.66 64 LEU B CA 1
ATOM 7663 C C . LEU B 2 64 ? -11.435 -2.859 20.435 1.00 39.60 64 LEU B C 1
ATOM 7664 O O . LEU B 2 64 ? -10.751 -3.788 19.990 1.00 50.79 64 LEU B O 1
ATOM 7669 N N . GLU B 2 65 ? -11.128 -2.233 21.569 1.00 36.85 65 GLU B N 1
ATOM 7670 C CA . GLU B 2 65 ? -10.020 -2.682 22.408 1.00 53.61 65 GLU B CA 1
ATOM 7671 C C . GLU B 2 65 ? -10.303 -2.326 23.862 1.00 51.76 65 GLU B C 1
ATOM 7672 O O . GLU B 2 65 ? -10.637 -1.174 24.156 1.00 48.94 65 GLU B O 1
ATOM 7678 N N . ASP B 2 66 ? -10.192 -3.313 24.768 1.00 45.15 66 ASP B N 1
ATOM 7679 C CA . ASP B 2 66 ? -10.178 -2.988 26.204 1.00 58.67 66 ASP B CA 1
ATOM 7680 C C . ASP B 2 66 ? -9.238 -3.964 26.918 1.00 51.26 66 ASP B C 1
ATOM 7681 O O . ASP B 2 66 ? -9.641 -5.043 27.356 1.00 50.37 66 ASP B O 1
ATOM 7686 N N . ARG B 2 67 ? -7.995 -3.547 27.059 1.00 54.84 67 ARG B N 1
ATOM 7687 C CA . ARG B 2 67 ? -7.057 -4.303 27.856 1.00 49.88 67 ARG B CA 1
ATOM 7688 C C . ARG B 2 67 ? -7.343 -4.064 29.336 1.00 46.28 67 ARG B C 1
ATOM 7689 O O . ARG B 2 67 ? -7.705 -2.954 29.738 1.00 46.62 67 ARG B O 1
ATOM 7697 N N . PRO B 2 68 ? -7.186 -5.084 30.165 1.00 42.60 68 PRO B N 1
ATOM 7698 C CA . PRO B 2 68 ? -7.439 -4.911 31.602 1.00 44.30 68 PRO B CA 1
ATOM 7699 C C . PRO B 2 68 ? -6.482 -3.921 32.266 1.00 43.49 68 PRO B C 1
ATOM 7700 O O . PRO B 2 68 ? -5.298 -3.824 31.922 1.00 45.38 68 PRO B O 1
ATOM 7704 N N . LEU B 2 69 ? -7.013 -3.195 33.252 1.00 33.67 69 LEU B N 1
ATOM 7705 C CA . LEU B 2 69 ? -6.183 -2.306 34.058 1.00 30.56 69 LEU B CA 1
ATOM 7706 C C . LEU B 2 69 ? -5.076 -3.083 34.757 1.00 37.18 69 LEU B C 1
ATOM 7707 O O . LEU B 2 69 ? -5.343 -4.055 35.466 1.00 62.93 69 LEU B O 1
ATOM 7712 N N . SER B 2 70 ? -3.837 -2.626 34.577 1.00 42.41 70 SER B N 1
ATOM 7713 C CA . SER B 2 70 ? -2.667 -3.214 35.217 1.00 59.67 70 SER B CA 1
ATOM 7714 C C . SER B 2 70 ? -2.754 -3.084 36.742 1.00 50.98 70 SER B C 1
ATOM 7715 O O . SER B 2 70 ? -3.488 -2.254 37.285 1.00 48.80 70 SER B O 1
ATOM 7718 N N . ASP B 2 71 ? -1.987 -3.923 37.439 1.00 56.05 71 ASP B N 1
ATOM 7719 C CA . ASP B 2 71 ? -1.913 -3.841 38.892 1.00 61.68 71 ASP B CA 1
ATOM 7720 C C . ASP B 2 71 ? -0.701 -3.057 39.374 1.00 60.86 71 ASP B C 1
ATOM 7721 O O . ASP B 2 71 ? -0.790 -2.361 40.393 1.00 50.92 71 ASP B O 1
ATOM 7726 N N . LYS B 2 72 ? 0.418 -3.143 38.652 1.00 59.15 72 LYS B N 1
ATOM 7727 C CA . LYS B 2 72 ? 1.664 -2.496 39.039 1.00 52.17 72 LYS B CA 1
ATOM 7728 C C . LYS B 2 72 ? 2.294 -1.822 37.825 1.00 62.99 72 LYS B C 1
ATOM 7729 O O . LYS B 2 72 ? 2.009 -2.164 36.671 1.00 51.33 72 LYS B O 1
ATOM 7735 N N . GLY B 2 73 ? 3.171 -0.857 38.107 1.00 66.08 73 GLY B N 1
ATOM 7736 C CA . GLY B 2 73 ? 3.877 -0.115 37.077 1.00 64.38 73 GLY B CA 1
ATOM 7737 C C . GLY B 2 73 ? 5.105 -0.795 36.512 1.00 76.30 73 GLY B C 1
ATOM 7738 O O . GLY B 2 73 ? 5.677 -0.291 35.541 1.00 68.06 73 GLY B O 1
ATOM 7739 N N . SER B 2 74 ? 5.533 -1.911 37.103 1.00 88.66 74 SER B N 1
ATOM 7740 C CA . SER B 2 74 ? 6.652 -2.678 36.564 1.00 84.50 74 SER B CA 1
ATOM 7741 C C . SER B 2 74 ? 6.215 -3.439 35.314 1.00 96.03 74 SER B C 1
ATOM 7742 O O . SER B 2 74 ? 5.355 -4.325 35.386 1.00 101.72 74 SER B O 1
ATOM 7745 N N . GLY B 2 75 ? 6.820 -3.110 34.174 1.00 92.56 75 GLY B N 1
ATOM 7746 C CA . GLY B 2 75 ? 6.450 -3.712 32.908 1.00 94.75 75 GLY B CA 1
ATOM 7747 C C . GLY B 2 75 ? 6.973 -5.122 32.739 1.00 110.44 75 GLY B C 1
ATOM 7748 O O . GLY B 2 75 ? 7.671 -5.418 31.762 1.00 111.19 75 GLY B O 1
ATOM 7749 N N . ASP B 2 76 ? 6.644 -5.997 33.695 1.00 108.67 76 ASP B N 1
ATOM 7750 C CA . ASP B 2 76 ? 7.085 -7.388 33.679 1.00 114.92 76 ASP B CA 1
ATOM 7751 C C . ASP B 2 76 ? 6.542 -8.121 32.460 1.00 112.43 76 ASP B C 1
ATOM 7752 O O . ASP B 2 76 ? 7.304 -8.499 31.562 1.00 101.46 76 ASP B O 1
ATOM 7757 N N . SER B 2 77 ? 5.225 -8.308 32.405 1.00 112.01 77 SER B N 1
ATOM 7758 C CA . SER B 2 77 ? 4.665 -9.217 31.408 1.00 115.78 77 SER B CA 1
ATOM 7759 C C . SER B 2 77 ? 4.452 -8.526 30.064 1.00 112.76 77 SER B C 1
ATOM 7760 O O . SER B 2 77 ? 5.101 -8.863 29.069 1.00 106.67 77 SER B O 1
ATOM 7763 N N . SER B 2 78 ? 3.537 -7.558 30.015 1.00 110.65 78 SER B N 1
ATOM 7764 C CA . SER B 2 78 ? 3.137 -6.972 28.741 1.00 111.42 78 SER B CA 1
ATOM 7765 C C . SER B 2 78 ? 3.389 -5.471 28.642 1.00 114.20 78 SER B C 1
ATOM 7766 O O . SER B 2 78 ? 4.193 -5.045 27.806 1.00 113.11 78 SER B O 1
ATOM 7769 N N . GLN B 2 79 ? 2.737 -4.658 29.476 1.00 114.08 79 GLN B N 1
ATOM 7770 C CA . GLN B 2 79 ? 2.893 -3.202 29.491 1.00 101.03 79 GLN B CA 1
ATOM 7771 C C . GLN B 2 79 ? 2.053 -2.627 30.624 1.00 94.60 79 GLN B C 1
ATOM 7772 O O . GLN B 2 79 ? 1.377 -3.377 31.336 1.00 112.68 79 GLN B O 1
ATOM 7778 N N . VAL B 2 80 ? 2.059 -1.305 30.787 1.00 77.76 80 VAL B N 1
ATOM 7779 C CA . VAL B 2 80 ? 1.213 -0.633 31.769 1.00 60.43 80 VAL B CA 1
ATOM 7780 C C . VAL B 2 80 ? -0.041 -0.135 31.060 1.00 61.39 80 VAL B C 1
ATOM 7781 O O . VAL B 2 80 ? 0.034 0.375 29.935 1.00 68.04 80 VAL B O 1
ATOM 7785 N N . THR B 2 81 ? -1.200 -0.279 31.707 1.00 55.93 81 THR B N 1
ATOM 7786 C CA . THR B 2 81 ? -2.477 0.154 31.130 1.00 46.84 81 THR B CA 1
ATOM 7787 C C . THR B 2 81 ? -3.345 0.761 32.225 1.00 41.62 81 THR B C 1
ATOM 7788 O O . THR B 2 81 ? -3.818 0.046 33.112 1.00 40.53 81 THR B O 1
ATOM 7792 N N . GLN B 2 82 ? -3.583 2.068 32.147 1.00 44.25 82 GLN B N 1
ATOM 7793 C CA . GLN B 2 82 ? -4.302 2.782 33.191 1.00 34.54 82 GLN B CA 1
ATOM 7794 C C . GLN B 2 82 ? -5.698 3.226 32.778 1.00 37.15 82 GLN B C 1
ATOM 7795 O O . GLN B 2 82 ? -6.389 3.865 33.580 1.00 24.84 82 GLN B O 1
ATOM 7801 N N . VAL B 2 83 ? -6.129 2.913 31.556 1.00 37.32 83 VAL B N 1
ATOM 7802 C CA . VAL B 2 83 ? -7.437 3.308 31.043 1.00 32.31 83 VAL B CA 1
ATOM 7803 C C . VAL B 2 83 ? -8.024 2.136 30.271 1.00 38.00 83 VAL B C 1
ATOM 7804 O O . VAL B 2 83 ? -7.301 1.428 29.558 1.00 35.38 83 VAL B O 1
ATOM 7808 N N . SER B 2 84 ? -9.338 1.932 30.412 1.00 31.54 84 SER B N 1
ATOM 7809 C CA . SER B 2 84 ? -10.046 0.891 29.689 1.00 28.47 84 SER B CA 1
ATOM 7810 C C . SER B 2 84 ? -11.477 1.371 29.524 1.00 33.92 84 SER B C 1
ATOM 7811 O O . SER B 2 84 ? -12.039 1.951 30.467 1.00 44.19 84 SER B O 1
ATOM 7814 N N . PRO B 2 85 ? -12.088 1.170 28.351 1.00 33.95 85 PRO B N 1
ATOM 7815 C CA . PRO B 2 85 ? -11.477 0.590 27.142 1.00 27.84 85 PRO B CA 1
ATOM 7816 C C . PRO B 2 85 ? -10.452 1.509 26.455 1.00 38.98 85 PRO B C 1
ATOM 7817 O O . PRO B 2 85 ? -10.124 2.538 27.026 1.00 43.38 85 PRO B O 1
ATOM 7821 N N . GLN B 2 86 ? -9.935 1.128 25.282 1.00 44.03 86 GLN B N 1
ATOM 7822 C CA . GLN B 2 86 ? -8.913 1.878 24.546 1.00 33.13 86 GLN B CA 1
ATOM 7823 C C . GLN B 2 86 ? -9.419 2.492 23.248 1.00 42.32 86 GLN B C 1
ATOM 7824 O O . GLN B 2 86 ? -9.089 3.642 22.941 1.00 55.53 86 GLN B O 1
ATOM 7830 N N . ARG B 2 87 ? -10.178 1.737 22.450 1.00 33.03 87 ARG B N 1
ATOM 7831 C CA . ARG B 2 87 ? -10.792 2.228 21.217 1.00 34.01 87 ARG B CA 1
ATOM 7832 C C . ARG B 2 87 ? -12.263 1.834 21.224 1.00 37.05 87 ARG B C 1
ATOM 7833 O O . ARG B 2 87 ? -12.584 0.641 21.196 1.00 52.79 87 ARG B O 1
ATOM 7841 N N . ILE B 2 88 ? -13.149 2.815 21.261 1.00 38.90 88 ILE B N 1
ATOM 7842 C CA . ILE B 2 88 ? -14.565 2.599 20.987 1.00 42.55 88 ILE B CA 1
ATOM 7843 C C . ILE B 2 88 ? -14.815 3.020 19.550 1.00 44.50 88 ILE B C 1
ATOM 7844 O O . ILE B 2 88 ? -14.164 3.942 19.040 1.00 42.23 88 ILE B O 1
ATOM 7849 N N . ALA B 2 89 ? -15.714 2.325 18.874 1.00 47.78 89 ALA B N 1
ATOM 7850 C CA . ALA B 2 89 ? -16.217 2.775 17.588 1.00 32.11 89 ALA B CA 1
ATOM 7851 C C . ALA B 2 89 ? -17.611 3.329 17.830 1.00 42.86 89 ALA B C 1
ATOM 7852 O O . ALA B 2 89 ? -18.486 2.620 18.338 1.00 51.36 89 ALA B O 1
ATOM 7854 N N . LEU B 2 90 ? -17.807 4.596 17.495 1.00 49.18 90 LEU B N 1
ATOM 7855 C CA . LEU B 2 90 ? -19.098 5.253 17.631 1.00 44.62 90 LEU B CA 1
ATOM 7856 C C . LEU B 2 90 ? -19.762 5.314 16.263 1.00 47.03 90 LEU B C 1
ATOM 7857 O O . LEU B 2 90 ? -19.137 5.731 15.283 1.00 51.84 90 LEU B O 1
ATOM 7862 N N . ARG B 2 91 ? -21.015 4.877 16.195 1.00 39.68 91 ARG B N 1
ATOM 7863 C CA . ARG B 2 91 ? -21.821 4.970 14.982 1.00 38.29 91 ARG B CA 1
ATOM 7864 C C . ARG B 2 91 ? -23.073 5.756 15.341 1.00 59.41 91 ARG B C 1
ATOM 7865 O O . ARG B 2 91 ? -23.834 5.340 16.220 1.00 65.41 91 ARG B O 1
ATOM 7873 N N . LEU B 2 92 ? -23.278 6.895 14.682 1.00 57.02 92 LEU B N 1
ATOM 7874 C CA . LEU B 2 92 ? -24.284 7.862 15.105 1.00 52.55 92 LEU B CA 1
ATOM 7875 C C . LEU B 2 92 ? -25.281 8.166 13.996 1.00 62.70 92 LEU B C 1
ATOM 7876 O O . LEU B 2 92 ? -24.917 8.271 12.819 1.00 68.20 92 LEU B O 1
ATOM 7881 N N . ARG B 2 93 ? -26.535 8.317 14.392 1.00 55.83 93 ARG B N 1
ATOM 7882 C CA . ARG B 2 93 ? -27.624 8.772 13.547 1.00 55.41 93 ARG B CA 1
ATOM 7883 C C . ARG B 2 93 ? -27.843 10.261 13.746 1.00 73.28 93 ARG B C 1
ATOM 7884 O O . ARG B 2 93 ? -27.343 10.857 14.706 1.00 73.79 93 ARG B O 1
ATOM 7892 N N . PRO B 2 94 ? -28.581 10.908 12.846 1.00 73.60 94 PRO B N 1
ATOM 7893 C CA . PRO B 2 94 ? -28.878 12.332 13.040 1.00 73.29 94 PRO B CA 1
ATOM 7894 C C . PRO B 2 94 ? -29.658 12.578 14.326 1.00 67.13 94 PRO B C 1
ATOM 7895 O O . PRO B 2 94 ? -30.640 11.890 14.621 1.00 64.96 94 PRO B O 1
ATOM 7899 N N . ASP B 2 95 ? -29.194 13.569 15.093 1.00 62.24 95 ASP B N 1
ATOM 7900 C CA . ASP B 2 95 ? -29.812 14.024 16.337 1.00 58.34 95 ASP B CA 1
ATOM 7901 C C . ASP B 2 95 ? -29.809 12.950 17.416 1.00 63.28 95 ASP B C 1
ATOM 7902 O O . ASP B 2 95 ? -30.588 13.026 18.372 1.00 72.37 95 ASP B O 1
ATOM 7907 N N . ASP B 2 96 ? -28.954 11.943 17.279 1.00 58.56 96 ASP B N 1
ATOM 7908 C CA . ASP B 2 96 ? -28.955 10.804 18.185 1.00 69.67 96 ASP B CA 1
ATOM 7909 C C . ASP B 2 96 ? -27.754 10.858 19.120 1.00 66.87 96 ASP B C 1
ATOM 7910 O O . ASP B 2 96 ? -26.774 11.572 18.885 1.00 57.71 96 ASP B O 1
ATOM 7915 N N . SER B 2 97 ? -27.845 10.075 20.191 1.00 66.94 97 SER B N 1
ATOM 7916 C CA . SER B 2 97 ? -26.811 9.997 21.206 1.00 57.01 97 SER B CA 1
ATOM 7917 C C . SER B 2 97 ? -26.640 8.541 21.604 1.00 63.15 97 SER B C 1
ATOM 7918 O O . SER B 2 97 ? -27.526 7.708 21.392 1.00 65.65 97 SER B O 1
ATOM 7921 N N . LYS B 2 98 ? -25.485 8.244 22.187 1.00 54.39 98 LYS B N 1
ATOM 7922 C CA . LYS B 2 98 ? -25.198 6.894 22.648 1.00 54.35 98 LYS B CA 1
ATOM 7923 C C . LYS B 2 98 ? -24.155 7.032 23.738 1.00 55.50 98 LYS B C 1
ATOM 7924 O O . LYS B 2 98 ? -23.073 7.570 23.487 1.00 50.67 98 LYS B O 1
ATOM 7930 N N . ASN B 2 99 ? -24.469 6.571 24.939 1.00 65.13 99 ASN B N 1
ATOM 7931 C CA . ASN B 2 99 ? -23.576 6.760 26.068 1.00 62.65 99 ASN B CA 1
ATOM 7932 C C . ASN B 2 99 ? -22.700 5.521 26.264 1.00 57.31 99 ASN B C 1
ATOM 7933 O O . ASN B 2 99 ? -23.078 4.404 25.894 1.00 61.95 99 ASN B O 1
ATOM 7938 N N . PHE B 2 100 ? -21.504 5.746 26.808 1.00 43.63 100 PHE B N 1
ATOM 7939 C CA . PHE B 2 100 ? -20.553 4.699 27.176 1.00 45.61 100 PHE B CA 1
ATOM 7940 C C . PHE B 2 100 ? -19.840 5.143 28.451 1.00 48.35 100 PHE B C 1
ATOM 7941 O O . PHE B 2 100 ? -20.258 6.102 29.106 1.00 63.21 100 PHE B O 1
ATOM 7949 N N . SER B 2 101 ? -18.756 4.451 28.812 1.00 42.88 101 SER B N 1
ATOM 7950 C CA . SER B 2 101 ? -18.063 4.741 30.066 1.00 40.78 101 SER B CA 1
ATOM 7951 C C . SER B 2 101 ? -16.600 4.319 29.962 1.00 40.39 101 SER B C 1
ATOM 7952 O O . SER B 2 101 ? -16.193 3.626 29.023 1.00 49.44 101 SER B O 1
ATOM 7955 N N . ILE B 2 102 ? -15.809 4.745 30.950 1.00 24.78 102 ILE B N 1
ATOM 7956 C CA . ILE B 2 102 ? -14.355 4.589 30.910 1.00 26.22 102 ILE B CA 1
ATOM 7957 C C . ILE B 2 102 ? -13.836 4.547 32.341 1.00 38.76 102 ILE B C 1
ATOM 7958 O O . ILE B 2 102 ? -14.327 5.275 33.209 1.00 45.14 102 ILE B O 1
ATOM 7963 N N . GLN B 2 103 ? -12.839 3.700 32.589 1.00 28.24 103 GLN B N 1
ATOM 7964 C CA . GLN B 2 103 ? -12.256 3.546 33.919 1.00 42.61 103 GLN B CA 1
ATOM 7965 C C . GLN B 2 103 ? -10.798 3.990 33.897 1.00 41.11 103 GLN B C 1
ATOM 7966 O O . GLN B 2 103 ? -10.068 3.709 32.937 1.00 42.19 103 GLN B O 1
ATOM 7972 N N . VAL B 2 104 ? -10.374 4.685 34.954 1.00 29.07 104 VAL B N 1
ATOM 7973 C CA . VAL B 2 104 ? -9.028 5.241 35.041 1.00 34.90 104 VAL B CA 1
ATOM 7974 C C . VAL B 2 104 ? -8.440 4.863 36.389 1.00 33.11 104 VAL B C 1
ATOM 7975 O O . VAL B 2 104 ? -9.114 4.961 37.421 1.00 33.87 104 VAL B O 1
ATOM 7979 N N . ARG B 2 105 ? -7.174 4.445 36.375 1.00 34.77 105 ARG B N 1
ATOM 7980 C CA . ARG B 2 105 ? -6.501 3.920 37.556 1.00 35.43 105 ARG B CA 1
ATOM 7981 C C . ARG B 2 105 ? -5.077 4.446 37.575 1.00 47.51 105 ARG B C 1
ATOM 7982 O O . ARG B 2 105 ? -4.331 4.258 36.608 1.00 44.52 105 ARG B O 1
ATOM 7990 N N . GLN B 2 106 ? -4.696 5.089 38.671 1.00 44.49 106 GLN B N 1
ATOM 7991 C CA . GLN B 2 106 ? -3.310 5.495 38.881 1.00 45.14 106 GLN B CA 1
ATOM 7992 C C . GLN B 2 106 ? -2.580 4.306 39.493 1.00 50.35 106 GLN B C 1
ATOM 7993 O O . GLN B 2 106 ? -2.608 4.103 40.711 1.00 54.11 106 GLN B O 1
ATOM 7999 N N . VAL B 2 107 ? -1.925 3.508 38.641 1.00 37.54 107 VAL B N 1
ATOM 8000 C CA . VAL B 2 107 ? -1.308 2.271 39.116 1.00 40.87 107 VAL B CA 1
ATOM 8001 C C . VAL B 2 107 ? -0.155 2.578 40.061 1.00 43.62 107 VAL B C 1
ATOM 8002 O O . VAL B 2 107 ? 0.359 3.699 40.124 1.00 53.29 107 VAL B O 1
ATOM 8006 N N . GLU B 2 108 ? 0.256 1.558 40.802 1.00 47.42 108 GLU B N 1
ATOM 8007 C CA . GLU B 2 108 ? 1.361 1.692 41.735 1.00 55.13 108 GLU B CA 1
ATOM 8008 C C . GLU B 2 108 ? 2.684 1.356 41.060 1.00 55.34 108 GLU B C 1
ATOM 8009 O O . GLU B 2 108 ? 2.727 0.747 39.989 1.00 49.79 108 GLU B O 1
ATOM 8015 N N . ASP B 2 109 ? 3.771 1.786 41.702 1.00 49.15 109 ASP B N 1
ATOM 8016 C CA . ASP B 2 109 ? 5.120 1.592 41.181 1.00 46.72 109 ASP B CA 1
ATOM 8017 C C . ASP B 2 109 ? 5.227 2.114 39.747 1.00 62.53 109 ASP B C 1
ATOM 8018 O O . ASP B 2 109 ? 5.843 1.495 38.876 1.00 61.70 109 ASP B O 1
ATOM 8023 N N . TYR B 2 110 ? 4.579 3.247 39.486 1.00 57.08 110 TYR B N 1
ATOM 8024 C CA . TYR B 2 110 ? 4.690 3.872 38.178 1.00 49.67 110 TYR B CA 1
ATOM 8025 C C . TYR B 2 110 ? 6.061 4.528 38.022 1.00 47.02 110 TYR B C 1
ATOM 8026 O O . TYR B 2 110 ? 6.523 5.228 38.927 1.00 49.73 110 TYR B O 1
ATOM 8035 N N . PRO B 2 111 ? 6.733 4.331 36.889 1.00 47.58 111 PRO B N 1
ATOM 8036 C CA . PRO B 2 111 ? 8.058 4.944 36.708 1.00 52.54 111 PRO B CA 1
ATOM 8037 C C . PRO B 2 111 ? 7.960 6.466 36.656 1.00 59.55 111 PRO B C 1
ATOM 8038 O O . PRO B 2 111 ? 7.060 7.024 36.025 1.00 65.49 111 PRO B O 1
ATOM 8042 N N . VAL B 2 112 ? 8.886 7.142 37.340 1.00 61.16 112 VAL B N 1
ATOM 8043 C CA . VAL B 2 112 ? 8.855 8.599 37.467 1.00 51.74 112 VAL B CA 1
ATOM 8044 C C . VAL B 2 112 ? 10.100 9.207 36.829 1.00 51.22 112 VAL B C 1
ATOM 8045 O O . VAL B 2 112 ? 11.219 8.717 37.018 1.00 47.36 112 VAL B O 1
ATOM 8049 N N . ASP B 2 113 ? 9.893 10.286 36.075 1.00 53.18 113 ASP B N 1
ATOM 8050 C CA . ASP B 2 113 ? 10.960 11.081 35.485 1.00 43.46 113 ASP B CA 1
ATOM 8051 C C . ASP B 2 113 ? 10.990 12.449 36.151 1.00 44.97 113 ASP B C 1
ATOM 8052 O O . ASP B 2 113 ? 9.938 13.046 36.406 1.00 43.49 113 ASP B O 1
ATOM 8057 N N . ILE B 2 114 ? 12.188 12.931 36.469 1.00 47.69 114 ILE B N 1
ATOM 8058 C CA . ILE B 2 114 ? 12.360 14.233 37.111 1.00 46.96 114 ILE B CA 1
ATOM 8059 C C . ILE B 2 114 ? 13.456 14.994 36.380 1.00 43.71 114 ILE B C 1
ATOM 8060 O O . ILE B 2 114 ? 14.633 14.617 36.453 1.00 52.58 114 ILE B O 1
ATOM 8065 N N . TYR B 2 115 ? 13.072 16.044 35.657 1.00 44.10 115 TYR B N 1
ATOM 8066 C CA . TYR B 2 115 ? 14.010 17.012 35.104 1.00 47.30 115 TYR B CA 1
ATOM 8067 C C . TYR B 2 115 ? 14.009 18.269 35.961 1.00 52.32 115 TYR B C 1
ATOM 8068 O O . TYR B 2 115 ? 12.962 18.721 36.438 1.00 48.84 115 TYR B O 1
ATOM 8077 N N . TYR B 2 116 ? 15.194 18.848 36.126 1.00 46.43 116 TYR B N 1
ATOM 8078 C CA . TYR B 2 116 ? 15.405 19.867 37.146 1.00 49.26 116 TYR B CA 1
ATOM 8079 C C . TYR B 2 116 ? 15.967 21.104 36.457 1.00 54.59 116 TYR B C 1
ATOM 8080 O O . TYR B 2 116 ? 17.086 21.079 35.934 1.00 57.99 116 TYR B O 1
ATOM 8089 N N . LEU B 2 117 ? 15.176 22.171 36.407 1.00 43.00 117 LEU B N 1
ATOM 8090 C CA . LEU B 2 117 ? 15.642 23.434 35.854 1.00 40.67 117 LEU B CA 1
ATOM 8091 C C . LEU B 2 117 ? 16.204 24.276 36.992 1.00 47.01 117 LEU B C 1
ATOM 8092 O O . LEU B 2 117 ? 15.486 24.615 37.940 1.00 40.25 117 LEU B O 1
ATOM 8097 N N . MET B 2 118 ? 17.489 24.593 36.905 1.00 40.01 118 MET B N 1
ATOM 8098 C CA . MET B 2 118 ? 18.187 25.350 37.931 1.00 42.50 118 MET B CA 1
ATOM 8099 C C . MET B 2 118 ? 18.393 26.790 37.467 1.00 51.96 118 MET B C 1
ATOM 8100 O O . MET B 2 118 ? 18.906 27.031 36.365 1.00 47.38 118 MET B O 1
ATOM 8105 N N . ASP B 2 119 ? 17.965 27.737 38.303 1.00 47.46 119 ASP B N 1
ATOM 8106 C CA . ASP B 2 119 ? 18.340 29.140 38.166 1.00 47.34 119 ASP B CA 1
ATOM 8107 C C . ASP B 2 119 ? 19.805 29.287 38.559 1.00 48.55 119 ASP B C 1
ATOM 8108 O O . ASP B 2 119 ? 20.174 29.045 39.716 1.00 52.41 119 ASP B O 1
ATOM 8113 N N . LEU B 2 120 ? 20.641 29.665 37.594 1.00 41.89 120 LEU B N 1
ATOM 8114 C CA . LEU B 2 120 ? 22.068 29.861 37.819 1.00 46.86 120 LEU B CA 1
ATOM 8115 C C . LEU B 2 120 ? 22.469 31.341 37.785 1.00 51.28 120 LEU B C 1
ATOM 8116 O O . LEU B 2 120 ? 23.633 31.675 37.545 1.00 24.47 120 LEU B O 1
ATOM 8121 N N . SER B 2 121 ? 21.517 32.238 38.060 1.00 47.62 121 SER B N 1
ATOM 8122 C CA . SER B 2 121 ? 21.793 33.663 38.181 1.00 29.47 121 SER B CA 1
ATOM 8123 C C . SER B 2 121 ? 22.396 33.982 39.549 1.00 46.33 121 SER B C 1
ATOM 8124 O O . SER B 2 121 ? 22.402 33.156 40.467 1.00 56.47 121 SER B O 1
ATOM 8127 N N . TYR B 2 122 ? 22.895 35.216 39.683 1.00 39.93 122 TYR B N 1
ATOM 8128 C CA . TYR B 2 122 ? 23.678 35.572 40.863 1.00 35.87 122 TYR B CA 1
ATOM 8129 C C . TYR B 2 122 ? 22.843 35.545 42.142 1.00 42.89 122 TYR B C 1
ATOM 8130 O O . TYR B 2 122 ? 23.366 35.191 43.205 1.00 52.62 122 TYR B O 1
ATOM 8139 N N . SER B 2 123 ? 21.555 35.895 42.069 1.00 36.76 123 SER B N 1
ATOM 8140 C CA . SER B 2 123 ? 20.707 35.854 43.259 1.00 48.68 123 SER B CA 1
ATOM 8141 C C . SER B 2 123 ? 20.699 34.469 43.911 1.00 56.55 123 SER B C 1
ATOM 8142 O O . SER B 2 123 ? 20.474 34.346 45.128 1.00 48.82 123 SER B O 1
ATOM 8145 N N . MET B 2 124 ? 20.969 33.427 43.132 1.00 37.01 124 MET B N 1
ATOM 8146 C CA . MET B 2 124 ? 20.889 32.065 43.627 1.00 57.03 124 MET B CA 1
ATOM 8147 C C . MET B 2 124 ? 22.147 31.626 44.369 1.00 62.74 124 MET B C 1
ATOM 8148 O O . MET B 2 124 ? 22.175 30.508 44.892 1.00 65.90 124 MET B O 1
ATOM 8153 N N . LYS B 2 125 ? 23.170 32.483 44.452 1.00 62.03 125 LYS B N 1
ATOM 8154 C CA . LYS B 2 125 ? 24.387 32.124 45.176 1.00 56.37 125 LYS B CA 1
ATOM 8155 C C . LYS B 2 125 ? 24.070 31.701 46.610 1.00 58.78 125 LYS B C 1
ATOM 8156 O O . LYS B 2 125 ? 24.622 30.716 47.115 1.00 52.90 125 LYS B O 1
ATOM 8162 N N . ASP B 2 126 ? 23.135 32.401 47.256 1.00 49.69 126 ASP B N 1
ATOM 8163 C CA . ASP B 2 126 ? 22.690 32.090 48.606 1.00 48.31 126 ASP B CA 1
ATOM 8164 C C . ASP B 2 126 ? 21.616 31.009 48.650 1.00 66.65 126 ASP B C 1
ATOM 8165 O O . ASP B 2 126 ? 20.914 30.885 49.664 1.00 62.03 126 ASP B O 1
ATOM 8170 N N . ASP B 2 127 ? 21.475 30.219 47.581 1.00 64.89 127 ASP B N 1
ATOM 8171 C CA . ASP B 2 127 ? 20.355 29.293 47.483 1.00 55.11 127 ASP B CA 1
ATOM 8172 C C . ASP B 2 127 ? 20.752 27.969 46.839 1.00 59.71 127 ASP B C 1
ATOM 8173 O O . ASP B 2 127 ? 19.869 27.155 46.539 1.00 54.09 127 ASP B O 1
ATOM 8178 N N . LEU B 2 128 ? 22.043 27.733 46.593 1.00 63.85 128 LEU B N 1
ATOM 8179 C CA . LEU B 2 128 ? 22.514 26.518 45.939 1.00 61.58 128 LEU B CA 1
ATOM 8180 C C . LEU B 2 128 ? 22.787 25.377 46.924 1.00 62.99 128 LEU B C 1
ATOM 8181 O O . LEU B 2 128 ? 23.434 24.386 46.556 1.00 54.74 128 LEU B O 1
ATOM 8186 N N . TRP B 2 129 ? 22.320 25.502 48.171 1.00 58.38 129 TRP B N 1
ATOM 8187 C CA . TRP B 2 129 ? 22.344 24.363 49.080 1.00 50.51 129 TRP B CA 1
ATOM 8188 C C . TRP B 2 129 ? 21.405 23.265 48.598 1.00 63.57 129 TRP B C 1
ATOM 8189 O O . TRP B 2 129 ? 21.708 22.077 48.759 1.00 65.65 129 TRP B O 1
ATOM 8200 N N . SER B 2 130 ? 20.279 23.652 47.984 1.00 57.66 130 SER B N 1
ATOM 8201 C CA . SER B 2 130 ? 19.269 22.688 47.554 1.00 55.14 130 SER B CA 1
ATOM 8202 C C . SER B 2 130 ? 19.842 21.686 46.561 1.00 59.70 130 SER B C 1
ATOM 8203 O O . SER B 2 130 ? 19.665 20.471 46.712 1.00 85.47 130 SER B O 1
ATOM 8206 N N . ILE B 2 131 ? 20.527 22.183 45.529 1.00 52.80 131 ILE B N 1
ATOM 8207 C CA . ILE B 2 131 ? 21.079 21.306 44.503 1.00 65.70 131 ILE B CA 1
ATOM 8208 C C . ILE B 2 131 ? 22.146 20.364 45.059 1.00 69.64 131 ILE B C 1
ATOM 8209 O O . ILE B 2 131 ? 22.508 19.384 44.401 1.00 65.16 131 ILE B O 1
ATOM 8214 N N . GLN B 2 132 ? 22.660 20.631 46.258 1.00 77.92 132 GLN B N 1
ATOM 8215 C CA . GLN B 2 132 ? 23.742 19.817 46.802 1.00 86.64 132 GLN B CA 1
ATOM 8216 C C . GLN B 2 132 ? 23.240 18.426 47.176 1.00 80.77 132 GLN B C 1
ATOM 8217 O O . GLN B 2 132 ? 22.255 18.281 47.911 1.00 73.95 132 GLN B O 1
ATOM 8223 N N . ASN B 2 133 ? 23.927 17.405 46.659 1.00 75.72 133 ASN B N 1
ATOM 8224 C CA . ASN B 2 133 ? 23.579 16.006 46.884 1.00 76.43 133 ASN B CA 1
ATOM 8225 C C . ASN B 2 133 ? 22.116 15.767 46.516 1.00 78.10 133 ASN B C 1
ATOM 8226 O O . ASN B 2 133 ? 21.331 15.207 47.281 1.00 75.61 133 ASN B O 1
ATOM 8231 N N . LEU B 2 134 ? 21.747 16.232 45.323 1.00 82.05 134 LEU B N 1
ATOM 8232 C CA . LEU B 2 134 ? 20.341 16.247 44.935 1.00 78.40 134 LEU B CA 1
ATOM 8233 C C . LEU B 2 134 ? 19.848 14.842 44.611 1.00 78.56 134 LEU B C 1
ATOM 8234 O O . LEU B 2 134 ? 18.843 14.384 45.172 1.00 73.77 134 LEU B O 1
ATOM 8239 N N . GLY B 2 135 ? 20.559 14.132 43.725 1.00 77.96 135 GLY B N 1
ATOM 8240 C CA . GLY B 2 135 ? 20.125 12.802 43.319 1.00 73.37 135 GLY B CA 1
ATOM 8241 C C . GLY B 2 135 ? 19.949 11.840 44.476 1.00 72.15 135 GLY B C 1
ATOM 8242 O O . GLY B 2 135 ? 19.073 10.973 44.436 1.00 68.57 135 GLY B O 1
ATOM 8243 N N . THR B 2 136 ? 20.782 11.965 45.512 1.00 79.24 136 THR B N 1
ATOM 8244 C CA . THR B 2 136 ? 20.517 11.233 46.744 1.00 81.52 136 THR B CA 1
ATOM 8245 C C . THR B 2 136 ? 19.207 11.695 47.379 1.00 79.40 136 THR B C 1
ATOM 8246 O O . THR B 2 136 ? 18.387 10.867 47.787 1.00 87.42 136 THR B O 1
ATOM 8250 N N . LYS B 2 137 ? 18.965 13.010 47.426 1.00 70.58 137 LYS B N 1
ATOM 8251 C CA . LYS B 2 137 ? 17.750 13.529 48.050 1.00 73.94 137 LYS B CA 1
ATOM 8252 C C . LYS B 2 137 ? 16.524 13.420 47.152 1.00 70.21 137 LYS B C 1
ATOM 8253 O O . LYS B 2 137 ? 15.398 13.588 47.639 1.00 63.72 137 LYS B O 1
ATOM 8259 N N . LEU B 2 138 ? 16.712 13.139 45.862 1.00 71.49 138 LEU B N 1
ATOM 8260 C CA . LEU B 2 138 ? 15.611 12.735 44.995 1.00 72.27 138 LEU B CA 1
ATOM 8261 C C . LEU B 2 138 ? 15.328 11.241 45.100 1.00 71.43 138 LEU B C 1
ATOM 8262 O O . LEU B 2 138 ? 14.162 10.833 45.143 1.00 77.04 138 LEU B O 1
ATOM 8267 N N . ALA B 2 139 ? 16.376 10.413 45.144 1.00 70.26 139 ALA B N 1
ATOM 8268 C CA . ALA B 2 139 ? 16.177 8.970 45.252 1.00 70.95 139 ALA B CA 1
ATOM 8269 C C . ALA B 2 139 ? 15.704 8.572 46.650 1.00 61.85 139 ALA B C 1
ATOM 8270 O O . ALA B 2 139 ? 14.785 7.754 46.788 1.00 53.33 139 ALA B O 1
ATOM 8272 N N . THR B 2 140 ? 16.305 9.155 47.698 1.00 56.23 140 THR B N 1
ATOM 8273 C CA . THR B 2 140 ? 16.014 8.736 49.068 1.00 74.12 140 THR B CA 1
ATOM 8274 C C . THR B 2 140 ? 14.589 9.060 49.500 1.00 74.35 140 THR B C 1
ATOM 8275 O O . THR B 2 140 ? 14.140 8.546 50.530 1.00 91.35 140 THR B O 1
ATOM 8279 N N . GLN B 2 141 ? 13.873 9.913 48.770 1.00 64.09 141 GLN B N 1
ATOM 8280 C CA . GLN B 2 141 ? 12.494 10.196 49.133 1.00 74.94 141 GLN B CA 1
ATOM 8281 C C . GLN B 2 141 ? 11.474 9.755 48.096 1.00 74.44 141 GLN B C 1
ATOM 8282 O O . GLN B 2 141 ? 10.293 9.626 48.436 1.00 70.29 141 GLN B O 1
ATOM 8288 N N . MET B 2 142 ? 11.891 9.502 46.857 1.00 65.51 142 MET B N 1
ATOM 8289 C CA . MET B 2 142 ? 10.968 8.984 45.860 1.00 61.61 142 MET B CA 1
ATOM 8290 C C . MET B 2 142 ? 10.910 7.460 45.833 1.00 64.18 142 MET B C 1
ATOM 8291 O O . MET B 2 142 ? 9.957 6.905 45.271 1.00 62.68 142 MET B O 1
ATOM 8296 N N . ARG B 2 143 ? 11.889 6.770 46.433 1.00 65.80 143 ARG B N 1
ATOM 8297 C CA . ARG B 2 143 ? 11.888 5.308 46.393 1.00 60.17 143 ARG B CA 1
ATOM 8298 C C . ARG B 2 143 ? 10.640 4.739 47.048 1.00 66.94 143 ARG B C 1
ATOM 8299 O O . ARG B 2 143 ? 10.182 3.658 46.662 1.00 71.33 143 ARG B O 1
ATOM 8307 N N . LYS B 2 144 ? 10.069 5.457 48.025 1.00 58.68 144 LYS B N 1
ATOM 8308 C CA . LYS B 2 144 ? 8.896 4.953 48.736 1.00 60.22 144 LYS B CA 1
ATOM 8309 C C . LYS B 2 144 ? 7.669 4.895 47.836 1.00 62.66 144 LYS B C 1
ATOM 8310 O O . LYS B 2 144 ? 6.753 4.104 48.091 1.00 66.43 144 LYS B O 1
ATOM 8316 N N . LEU B 2 145 ? 7.631 5.725 46.791 1.00 66.37 145 LEU B N 1
ATOM 8317 C CA . LEU B 2 145 ? 6.504 5.774 45.871 1.00 54.32 145 LEU B CA 1
ATOM 8318 C C . LEU B 2 145 ? 6.778 5.087 44.544 1.00 45.85 145 LEU B C 1
ATOM 8319 O O . LEU B 2 145 ? 5.823 4.766 43.831 1.00 53.78 145 LEU B O 1
ATOM 8324 N N . THR B 2 146 ? 8.041 4.853 44.187 1.00 41.74 146 THR B N 1
ATOM 8325 C CA . THR B 2 146 ? 8.314 4.184 42.922 1.00 50.19 146 THR B CA 1
ATOM 8326 C C . THR B 2 146 ? 9.704 3.559 42.951 1.00 63.02 146 THR B C 1
ATOM 8327 O O . THR B 2 146 ? 10.596 4.033 43.660 1.00 66.99 146 THR B O 1
ATOM 8331 N N . SER B 2 147 ? 9.860 2.462 42.202 1.00 64.53 147 SER B N 1
ATOM 8332 C CA . SER B 2 147 ? 11.151 2.050 41.667 1.00 56.29 147 SER B CA 1
ATOM 8333 C C . SER B 2 147 ? 11.269 2.637 40.263 1.00 64.05 147 SER B C 1
ATOM 8334 O O . SER B 2 147 ? 10.380 3.351 39.793 1.00 69.07 147 SER B O 1
ATOM 8337 N N . ASN B 2 148 ? 12.361 2.325 39.572 1.00 65.19 148 ASN B N 1
ATOM 8338 C CA . ASN B 2 148 ? 12.571 2.805 38.207 1.00 83.34 148 ASN B CA 1
ATOM 8339 C C . ASN B 2 148 ? 12.446 4.333 38.136 1.00 82.05 148 ASN B C 1
ATOM 8340 O O . ASN B 2 148 ? 11.535 4.881 37.513 1.00 72.26 148 ASN B O 1
ATOM 8345 N N . LEU B 2 149 ? 13.355 5.021 38.826 1.00 80.80 149 LEU B N 1
ATOM 8346 C CA . LEU B 2 149 ? 13.397 6.479 38.818 1.00 56.97 149 LEU B CA 1
ATOM 8347 C C . LEU B 2 149 ? 14.560 6.959 37.957 1.00 58.10 149 LEU B C 1
ATOM 8348 O O . LEU B 2 149 ? 15.656 6.388 38.003 1.00 62.04 149 LEU B O 1
ATOM 8353 N N . ARG B 2 150 ? 14.304 7.987 37.144 1.00 59.92 150 ARG B N 1
ATOM 8354 C CA . ARG B 2 150 ? 15.320 8.625 36.313 1.00 64.06 150 ARG B CA 1
ATOM 8355 C C . ARG B 2 150 ? 15.357 10.124 36.596 1.00 60.66 150 ARG B C 1
ATOM 8356 O O . ARG B 2 150 ? 14.317 10.749 36.833 1.00 64.79 150 ARG B O 1
ATOM 8364 N N . ILE B 2 151 ? 16.560 10.707 36.559 1.00 58.82 151 ILE B N 1
ATOM 8365 C CA . ILE B 2 151 ? 16.739 12.129 36.844 1.00 55.36 151 ILE B CA 1
ATOM 8366 C C . ILE B 2 151 ? 17.725 12.747 35.858 1.00 59.16 151 ILE B C 1
ATOM 8367 O O . ILE B 2 151 ? 18.658 12.092 35.378 1.00 53.90 151 ILE B O 1
ATOM 8372 N N . GLY B 2 152 ? 17.505 14.031 35.568 1.00 55.42 152 GLY B N 1
ATOM 8373 C CA . GLY B 2 152 ? 18.429 14.861 34.822 1.00 55.30 152 GLY B CA 1
ATOM 8374 C C . GLY B 2 152 ? 18.205 16.293 35.260 1.00 47.17 152 GLY B C 1
ATOM 8375 O O . GLY B 2 152 ? 17.388 16.557 36.147 1.00 44.79 152 GLY B O 1
ATOM 8376 N N . PHE B 2 153 ? 18.923 17.230 34.636 1.00 58.50 153 PHE B N 1
ATOM 8377 C CA . PHE B 2 153 ? 18.733 18.627 35.023 1.00 64.39 153 PHE B CA 1
ATOM 8378 C C . PHE B 2 153 ? 19.369 19.559 34.000 1.00 57.72 153 PHE B C 1
ATOM 8379 O O . PHE B 2 153 ? 20.301 19.182 33.278 1.00 46.76 153 PHE B O 1
ATOM 8387 N N . GLY B 2 154 ? 18.868 20.804 33.974 1.00 58.57 154 GLY B N 1
ATOM 8388 C CA . GLY B 2 154 ? 19.457 21.856 33.170 1.00 53.16 154 GLY B CA 1
ATOM 8389 C C . GLY B 2 154 ? 19.577 23.145 33.970 1.00 50.63 154 GLY B C 1
ATOM 8390 O O . GLY B 2 154 ? 19.209 23.204 35.152 1.00 45.89 154 GLY B O 1
ATOM 8391 N N . ALA B 2 155 ? 20.089 24.185 33.307 1.00 52.48 155 ALA B N 1
ATOM 8392 C CA . ALA B 2 155 ? 20.284 25.482 33.952 1.00 47.88 155 ALA B CA 1
ATOM 8393 C C . ALA B 2 155 ? 19.899 26.617 33.006 1.00 48.82 155 ALA B C 1
ATOM 8394 O O . ALA B 2 155 ? 19.946 26.480 31.775 1.00 48.21 155 ALA B O 1
ATOM 8396 N N . PHE B 2 156 ? 19.525 27.749 33.600 1.00 34.60 156 PHE B N 1
ATOM 8397 C CA . PHE B 2 156 ? 19.108 28.921 32.847 1.00 39.76 156 PHE B CA 1
ATOM 8398 C C . PHE B 2 156 ? 19.523 30.164 33.624 1.00 53.39 156 PHE B C 1
ATOM 8399 O O . PHE B 2 156 ? 19.538 30.156 34.864 1.00 47.87 156 PHE B O 1
ATOM 8407 N N . VAL B 2 157 ? 19.857 31.239 32.899 1.00 45.20 157 VAL B N 1
ATOM 8408 C CA . VAL B 2 157 ? 20.069 32.516 33.573 1.00 36.53 157 VAL B CA 1
ATOM 8409 C C . VAL B 2 157 ? 19.099 33.551 33.016 1.00 23.22 157 VAL B C 1
ATOM 8410 O O . VAL B 2 157 ? 18.162 33.967 33.707 1.00 28.57 157 VAL B O 1
ATOM 8414 N N . ASP B 2 158 ? 19.285 33.932 31.752 1.00 28.46 158 ASP B N 1
ATOM 8415 C CA . ASP B 2 158 ? 18.427 34.904 31.078 1.00 21.76 158 ASP B CA 1
ATOM 8416 C C . ASP B 2 158 ? 18.873 35.068 29.636 1.00 21.76 158 ASP B C 1
ATOM 8417 O O . ASP B 2 158 ? 19.841 34.432 29.212 1.00 25.85 158 ASP B O 1
ATOM 8422 N N . LYS B 2 159 ? 18.183 35.890 28.871 1.00 21.76 159 LYS B N 1
ATOM 8423 C CA . LYS B 2 159 ? 18.570 36.063 27.481 1.00 21.76 159 LYS B CA 1
ATOM 8424 C C . LYS B 2 159 ? 19.927 36.760 27.410 1.00 39.19 159 LYS B C 1
ATOM 8425 O O . LYS B 2 159 ? 20.139 37.772 28.093 1.00 37.43 159 LYS B O 1
ATOM 8431 N N . PRO B 2 160 ? 20.884 36.236 26.631 1.00 31.38 160 PRO B N 1
ATOM 8432 C CA . PRO B 2 160 ? 22.241 36.813 26.609 1.00 34.63 160 PRO B CA 1
ATOM 8433 C C . PRO B 2 160 ? 22.353 37.992 25.646 1.00 41.71 160 PRO B C 1
ATOM 8434 O O . PRO B 2 160 ? 23.176 38.009 24.719 1.00 39.44 160 PRO B O 1
ATOM 8438 N N . VAL B 2 161 ? 21.499 38.992 25.856 1.00 37.80 161 VAL B N 1
ATOM 8439 C CA . VAL B 2 161 ? 21.429 40.187 25.031 1.00 39.25 161 VAL B CA 1
ATOM 8440 C C . VAL B 2 161 ? 21.399 41.387 25.974 1.00 40.17 161 VAL B C 1
ATOM 8441 O O . VAL B 2 161 ? 21.228 41.246 27.184 1.00 46.66 161 VAL B O 1
ATOM 8445 N N . SER B 2 162 ? 21.569 42.593 25.403 1.00 32.75 162 SER B N 1
ATOM 8446 C CA . SER B 2 162 ? 21.197 43.672 26.307 1.00 44.02 162 SER B CA 1
ATOM 8447 C C . SER B 2 162 ? 19.680 43.856 26.275 1.00 40.84 162 SER B C 1
ATOM 8448 O O . SER B 2 162 ? 19.035 43.519 25.276 1.00 45.53 162 SER B O 1
ATOM 8451 N N . PRO B 2 163 ? 19.054 44.421 27.326 1.00 29.74 163 PRO B N 1
ATOM 8452 C CA . PRO B 2 163 ? 19.660 45.009 28.520 1.00 26.29 163 PRO B CA 1
ATOM 8453 C C . PRO B 2 163 ? 19.867 44.019 29.641 1.00 28.86 163 PRO B C 1
ATOM 8454 O O . PRO B 2 163 ? 20.032 44.429 30.794 1.00 38.98 163 PRO B O 1
ATOM 8458 N N . TYR B 2 164 ? 19.848 42.729 29.331 1.00 31.26 164 TYR B N 1
ATOM 8459 C CA . TYR B 2 164 ? 20.001 41.745 30.396 1.00 34.09 164 TYR B CA 1
ATOM 8460 C C . TYR B 2 164 ? 21.466 41.424 30.668 1.00 30.28 164 TYR B C 1
ATOM 8461 O O . TYR B 2 164 ? 21.868 41.273 31.825 1.00 38.67 164 TYR B O 1
ATOM 8470 N N . MET B 2 165 ? 22.277 41.370 29.626 1.00 30.52 165 MET B N 1
ATOM 8471 C CA . MET B 2 165 ? 23.645 40.894 29.726 1.00 30.66 165 MET B CA 1
ATOM 8472 C C . MET B 2 165 ? 24.616 42.022 30.062 1.00 40.17 165 MET B C 1
ATOM 8473 O O . MET B 2 165 ? 24.433 43.176 29.659 1.00 45.62 165 MET B O 1
ATOM 8478 N N . TYR B 2 166 ? 25.660 41.667 30.812 1.00 39.08 166 TYR B N 1
ATOM 8479 C CA . TYR B 2 166 ? 26.791 42.561 31.044 1.00 36.71 166 TYR B CA 1
ATOM 8480 C C . TYR B 2 166 ? 27.686 42.479 29.813 1.00 47.82 166 TYR B C 1
ATOM 8481 O O . TYR B 2 166 ? 28.440 41.514 29.635 1.00 47.74 166 TYR B O 1
ATOM 8490 N N . ILE B 2 167 ? 27.596 43.489 28.949 1.00 49.58 167 ILE B N 1
ATOM 8491 C CA . ILE B 2 167 ? 28.379 43.540 27.722 1.00 49.11 167 ILE B CA 1
ATOM 8492 C C . ILE B 2 167 ? 29.380 44.682 27.723 1.00 53.42 167 ILE B C 1
ATOM 8493 O O . ILE B 2 167 ? 30.219 44.754 26.820 1.00 47.63 167 ILE B O 1
ATOM 8498 N N . SER B 2 168 ? 29.344 45.558 28.743 1.00 65.46 168 SER B N 1
ATOM 8499 C CA . SER B 2 168 ? 29.941 46.887 28.586 1.00 58.39 168 SER B CA 1
ATOM 8500 C C . SER B 2 168 ? 31.464 46.865 28.619 1.00 56.73 168 SER B C 1
ATOM 8501 O O . SER B 2 168 ? 32.092 47.285 27.629 1.00 73.19 168 SER B O 1
ATOM 8504 N N . PRO B 2 169 ? 32.125 46.427 29.685 1.00 48.14 169 PRO B N 1
ATOM 8505 C CA . PRO B 2 169 ? 33.571 46.270 29.601 1.00 60.40 169 PRO B CA 1
ATOM 8506 C C . PRO B 2 169 ? 33.897 44.892 29.058 1.00 63.72 169 PRO B C 1
ATOM 8507 O O . PRO B 2 169 ? 33.277 43.897 29.466 1.00 65.34 169 PRO B O 1
ATOM 8511 N N . PRO B 2 170 ? 34.820 44.795 28.102 1.00 56.72 170 PRO B N 1
ATOM 8512 C CA . PRO B 2 170 ? 35.000 43.514 27.395 1.00 61.83 170 PRO B CA 1
ATOM 8513 C C . PRO B 2 170 ? 35.318 42.347 28.316 1.00 63.30 170 PRO B C 1
ATOM 8514 O O . PRO B 2 170 ? 34.902 41.213 28.042 1.00 57.11 170 PRO B O 1
ATOM 8518 N N . GLU B 2 171 ? 36.015 42.597 29.422 1.00 59.10 171 GLU B N 1
ATOM 8519 C CA . GLU B 2 171 ? 36.309 41.543 30.385 1.00 68.56 171 GLU B CA 1
ATOM 8520 C C . GLU B 2 171 ? 35.085 41.106 31.181 1.00 65.55 171 GLU B C 1
ATOM 8521 O O . GLU B 2 171 ? 35.178 40.130 31.935 1.00 69.16 171 GLU B O 1
ATOM 8527 N N . ALA B 2 172 ? 33.954 41.798 31.040 1.00 65.24 172 ALA B N 1
ATOM 8528 C CA . ALA B 2 172 ? 32.701 41.336 31.623 1.00 63.32 172 ALA B CA 1
ATOM 8529 C C . ALA B 2 172 ? 31.944 40.377 30.706 1.00 58.28 172 ALA B C 1
ATOM 8530 O O . ALA B 2 172 ? 30.988 39.738 31.160 1.00 56.01 172 ALA B O 1
ATOM 8532 N N . LEU B 2 173 ? 32.353 40.258 29.436 1.00 51.73 173 LEU B N 1
ATOM 8533 C CA . LEU B 2 173 ? 31.765 39.253 28.554 1.00 53.95 173 LEU B CA 1
ATOM 8534 C C . LEU B 2 173 ? 32.112 37.843 29.009 1.00 62.72 173 LEU B C 1
ATOM 8535 O O . LEU B 2 173 ? 31.310 36.921 28.825 1.00 69.93 173 LEU B O 1
ATOM 8540 N N . GLU B 2 174 ? 33.302 37.653 29.583 1.00 65.52 174 GLU B N 1
ATOM 8541 C CA . GLU B 2 174 ? 33.716 36.361 30.114 1.00 63.74 174 GLU B CA 1
ATOM 8542 C C . GLU B 2 174 ? 33.672 36.293 31.635 1.00 51.73 174 GLU B C 1
ATOM 8543 O O . GLU B 2 174 ? 33.790 35.197 32.198 1.00 54.43 174 GLU B O 1
ATOM 8549 N N . ASN B 2 175 ? 33.477 37.422 32.309 1.00 47.76 175 ASN B N 1
ATOM 8550 C CA . ASN B 2 175 ? 33.350 37.449 33.767 1.00 48.60 175 ASN B CA 1
ATOM 8551 C C . ASN B 2 175 ? 32.367 38.545 34.158 1.00 52.38 175 ASN B C 1
ATOM 8552 O O . ASN B 2 175 ? 32.759 39.662 34.515 1.00 58.96 175 ASN B O 1
ATOM 8557 N N . PRO B 2 176 ? 31.063 38.252 34.110 1.00 49.56 176 PRO B N 1
ATOM 8558 C CA . PRO B 2 176 ? 30.063 39.279 34.456 1.00 48.08 176 PRO B CA 1
ATOM 8559 C C . PRO B 2 176 ? 30.278 39.922 35.813 1.00 47.02 176 PRO B C 1
ATOM 8560 O O . PRO B 2 176 ? 29.710 40.991 36.074 1.00 57.20 176 PRO B O 1
ATOM 8564 N N . CYS B 2 177 ? 31.045 39.293 36.694 1.00 44.43 177 CYS B N 1
ATOM 8565 C CA . CYS B 2 177 ? 31.414 39.892 37.974 1.00 49.61 177 CYS B CA 1
ATOM 8566 C C . CYS B 2 177 ? 32.755 40.607 37.852 1.00 63.18 177 CYS B C 1
ATOM 8567 O O . CYS B 2 177 ? 33.665 40.451 38.671 1.00 66.51 177 CYS B O 1
ATOM 8570 N N . TYR B 2 178 ? 32.885 41.420 36.801 1.00 57.11 178 TYR B N 1
ATOM 8571 C CA . TYR B 2 178 ? 34.049 42.287 36.681 1.00 46.30 178 TYR B CA 1
ATOM 8572 C C . TYR B 2 178 ? 34.097 43.257 37.850 1.00 59.85 178 TYR B C 1
ATOM 8573 O O . TYR B 2 178 ? 35.103 43.335 38.565 1.00 69.78 178 TYR B O 1
ATOM 8582 N N . ASP B 2 179 ? 32.992 43.969 38.085 1.00 59.19 179 ASP B N 1
ATOM 8583 C CA . ASP B 2 179 ? 32.795 44.712 39.323 1.00 48.01 179 ASP B CA 1
ATOM 8584 C C . ASP B 2 179 ? 32.809 43.745 40.508 1.00 74.95 179 ASP B C 1
ATOM 8585 O O . ASP B 2 179 ? 32.725 42.524 40.347 1.00 85.21 179 ASP B O 1
ATOM 8590 N N . MET B 2 180 ? 32.914 44.307 41.715 1.00 70.20 180 MET B N 1
ATOM 8591 C CA . MET B 2 180 ? 33.072 43.534 42.949 1.00 78.56 180 MET B CA 1
ATOM 8592 C C . MET B 2 180 ? 34.432 42.839 42.969 1.00 86.90 180 MET B C 1
ATOM 8593 O O . MET B 2 180 ? 34.827 42.258 43.988 1.00 77.87 180 MET B O 1
ATOM 8598 N N . LYS B 2 181 ? 35.162 42.945 41.856 1.00 93.69 181 LYS B N 1
ATOM 8599 C CA . LYS B 2 181 ? 36.392 42.196 41.589 1.00 83.34 181 LYS B CA 1
ATOM 8600 C C . LYS B 2 181 ? 36.273 40.738 42.044 1.00 79.18 181 LYS B C 1
ATOM 8601 O O . LYS B 2 181 ? 37.174 40.173 42.666 1.00 76.43 181 LYS B O 1
ATOM 8607 N N . THR B 2 182 ? 35.133 40.128 41.711 1.00 81.50 182 THR B N 1
ATOM 8608 C CA . THR B 2 182 ? 34.840 38.721 41.962 1.00 78.62 182 THR B CA 1
ATOM 8609 C C . THR B 2 182 ? 34.927 37.958 40.643 1.00 76.68 182 THR B C 1
ATOM 8610 O O . THR B 2 182 ? 35.233 38.520 39.589 1.00 74.46 182 THR B O 1
ATOM 8614 N N . THR B 2 183 ? 34.673 36.657 40.701 1.00 64.66 183 THR B N 1
ATOM 8615 C CA . THR B 2 183 ? 34.678 35.836 39.502 1.00 58.39 183 THR B CA 1
ATOM 8616 C C . THR B 2 183 ? 33.407 35.010 39.478 1.00 61.93 183 THR B C 1
ATOM 8617 O O . THR B 2 183 ? 33.064 34.364 40.473 1.00 67.64 183 THR B O 1
ATOM 8621 N N . CYS B 2 184 ? 32.707 35.053 38.349 1.00 61.12 184 CYS B N 1
ATOM 8622 C CA . CYS B 2 184 ? 31.561 34.190 38.098 1.00 63.85 184 CYS B CA 1
ATOM 8623 C C . CYS B 2 184 ? 31.593 33.799 36.625 1.00 62.00 184 CYS B C 1
ATOM 8624 O O . CYS B 2 184 ? 32.589 34.019 35.924 1.00 63.61 184 CYS B O 1
ATOM 8627 N N . LEU B 2 185 ? 30.519 33.238 36.166 1.00 53.86 185 LEU B N 1
ATOM 8628 C CA . LEU B 2 185 ? 30.607 32.585 34.872 1.00 57.31 185 LEU B CA 1
ATOM 8629 C C . LEU B 2 185 ? 29.858 33.392 33.812 1.00 63.85 185 LEU B C 1
ATOM 8630 O O . LEU B 2 185 ? 28.981 34.197 34.143 1.00 71.29 185 LEU B O 1
ATOM 8635 N N . PRO B 2 186 ? 30.206 33.239 32.531 1.00 50.92 186 PRO B N 1
ATOM 8636 C CA . PRO B 2 186 ? 29.436 33.907 31.468 1.00 52.00 186 PRO B CA 1
ATOM 8637 C C . PRO B 2 186 ? 27.993 33.427 31.446 1.00 53.47 186 PRO B C 1
ATOM 8638 O O . PRO B 2 186 ? 27.692 32.287 31.804 1.00 42.64 186 PRO B O 1
ATOM 8642 N N . MET B 2 187 ? 27.091 34.299 31.003 1.00 56.36 187 MET B N 1
ATOM 8643 C CA . MET B 2 187 ? 25.678 33.954 31.064 1.00 50.73 187 MET B CA 1
ATOM 8644 C C . MET B 2 187 ? 25.243 33.201 29.807 1.00 49.56 187 MET B C 1
ATOM 8645 O O . MET B 2 187 ? 25.920 33.211 28.774 1.00 50.63 187 MET B O 1
ATOM 8650 N N . PHE B 2 188 ? 24.084 32.553 29.917 1.00 48.56 188 PHE B N 1
ATOM 8651 C CA . PHE B 2 188 ? 23.510 31.727 28.864 1.00 48.94 188 PHE B CA 1
ATOM 8652 C C . PHE B 2 188 ? 21.998 31.710 29.036 1.00 51.30 188 PHE B C 1
ATOM 8653 O O . PHE B 2 188 ? 21.483 31.884 30.149 1.00 37.47 188 PHE B O 1
ATOM 8661 N N . GLY B 2 189 ? 21.291 31.485 27.932 1.00 42.15 189 GLY B N 1
ATOM 8662 C CA . GLY B 2 189 ? 19.852 31.353 28.013 1.00 43.28 189 GLY B CA 1
ATOM 8663 C C . GLY B 2 189 ? 19.436 30.076 28.723 1.00 52.22 189 GLY B C 1
ATOM 8664 O O . GLY B 2 189 ? 18.972 30.110 29.870 1.00 49.11 189 GLY B O 1
ATOM 8665 N N . TYR B 2 190 ? 19.624 28.932 28.067 1.00 43.96 190 TYR B N 1
ATOM 8666 C CA . TYR B 2 190 ? 19.247 27.648 28.644 1.00 44.70 190 TYR B CA 1
ATOM 8667 C C . TYR B 2 190 ? 20.255 26.594 28.225 1.00 49.04 190 TYR B C 1
ATOM 8668 O O . TYR B 2 190 ? 20.488 26.386 27.029 1.00 40.89 190 TYR B O 1
ATOM 8677 N N . LYS B 2 191 ? 20.817 25.911 29.215 1.00 53.56 191 LYS B N 1
ATOM 8678 C CA . LYS B 2 191 ? 21.881 24.943 29.005 1.00 55.30 191 LYS B CA 1
ATOM 8679 C C . LYS B 2 191 ? 21.383 23.593 29.503 1.00 54.18 191 LYS B C 1
ATOM 8680 O O . LYS B 2 191 ? 20.993 23.462 30.670 1.00 50.16 191 LYS B O 1
ATOM 8686 N N . HIS B 2 192 ? 21.338 22.613 28.606 1.00 46.44 192 HIS B N 1
ATOM 8687 C CA . HIS B 2 192 ? 21.048 21.244 29.003 1.00 52.19 192 HIS B CA 1
ATOM 8688 C C . HIS B 2 192 ? 22.324 20.581 29.512 1.00 54.04 192 HIS B C 1
ATOM 8689 O O . HIS B 2 192 ? 23.309 20.474 28.772 1.00 63.71 192 HIS B O 1
ATOM 8696 N N . VAL B 2 193 ? 22.308 20.140 30.774 1.00 51.64 193 VAL B N 1
ATOM 8697 C CA . VAL B 2 193 ? 23.509 19.610 31.420 1.00 60.75 193 VAL B CA 1
ATOM 8698 C C . VAL B 2 193 ? 23.535 18.089 31.326 1.00 61.00 193 VAL B C 1
ATOM 8699 O O . VAL B 2 193 ? 24.447 17.505 30.728 1.00 56.32 193 VAL B O 1
ATOM 8703 N N . LEU B 2 194 ? 22.545 17.438 31.930 1.00 64.40 194 LEU B N 1
ATOM 8704 C CA . LEU B 2 194 ? 22.547 15.990 32.097 1.00 58.53 194 LEU B CA 1
ATOM 8705 C C . LEU B 2 194 ? 21.224 15.424 31.605 1.00 55.55 194 LEU B C 1
ATOM 8706 O O . LEU B 2 194 ? 20.159 15.779 32.130 1.00 46.93 194 LEU B O 1
ATOM 8711 N N . THR B 2 195 ? 21.295 14.554 30.598 1.00 55.21 195 THR B N 1
ATOM 8712 C CA . THR B 2 195 ? 20.120 13.804 30.174 1.00 53.61 195 THR B CA 1
ATOM 8713 C C . THR B 2 195 ? 19.658 12.892 31.304 1.00 60.47 195 THR B C 1
ATOM 8714 O O . THR B 2 195 ? 20.447 12.492 32.163 1.00 67.97 195 THR B O 1
ATOM 8718 N N . LEU B 2 196 ? 18.361 12.581 31.309 1.00 62.02 196 LEU B N 1
ATOM 8719 C CA . LEU B 2 196 ? 17.761 11.735 32.336 1.00 52.00 196 LEU B CA 1
ATOM 8720 C C . LEU B 2 196 ? 18.429 10.365 32.393 1.00 55.14 196 LEU B C 1
ATOM 8721 O O . LEU B 2 196 ? 18.282 9.568 31.463 1.00 64.47 196 LEU B O 1
ATOM 8726 N N . THR B 2 197 ? 19.159 10.072 33.463 1.00 56.55 197 THR B N 1
ATOM 8727 C CA . THR B 2 197 ? 19.744 8.746 33.648 1.00 57.99 197 THR B CA 1
ATOM 8728 C C . THR B 2 197 ? 19.265 8.165 34.973 1.00 63.45 197 THR B C 1
ATOM 8729 O O . THR B 2 197 ? 18.487 8.776 35.708 1.00 51.49 197 THR B O 1
ATOM 8733 N N . ASP B 2 198 ? 19.747 6.963 35.272 1.00 73.62 198 ASP B N 1
ATOM 8734 C CA . ASP B 2 198 ? 19.388 6.254 36.490 1.00 66.46 198 ASP B CA 1
ATOM 8735 C C . ASP B 2 198 ? 20.492 6.277 37.537 1.00 66.21 198 ASP B C 1
ATOM 8736 O O . ASP B 2 198 ? 20.279 5.784 38.651 1.00 60.04 198 ASP B O 1
ATOM 8741 N N . GLN B 2 199 ? 21.658 6.846 37.223 1.00 62.13 199 GLN B N 1
ATOM 8742 C CA . GLN B 2 199 ? 22.785 6.871 38.151 1.00 72.02 199 GLN B CA 1
ATOM 8743 C C . GLN B 2 199 ? 22.792 8.195 38.908 1.00 68.55 199 GLN B C 1
ATOM 8744 O O . GLN B 2 199 ? 23.179 9.235 38.354 1.00 65.86 199 GLN B O 1
ATOM 8750 N N . VAL B 2 200 ? 22.402 8.143 40.188 1.00 54.13 200 VAL B N 1
ATOM 8751 C CA . VAL B 2 200 ? 22.589 9.283 41.077 1.00 61.45 200 VAL B CA 1
ATOM 8752 C C . VAL B 2 200 ? 24.061 9.582 41.319 1.00 63.65 200 VAL B C 1
ATOM 8753 O O . VAL B 2 200 ? 24.393 10.674 41.793 1.00 73.52 200 VAL B O 1
ATOM 8757 N N . THR B 2 201 ? 24.952 8.638 41.000 1.00 68.48 201 THR B N 1
ATOM 8758 C CA . THR B 2 201 ? 26.387 8.894 41.095 1.00 81.05 201 THR B CA 1
ATOM 8759 C C . THR B 2 201 ? 26.787 10.040 40.180 1.00 76.13 201 THR B C 1
ATOM 8760 O O . THR B 2 201 ? 27.215 11.108 40.639 1.00 68.53 201 THR B O 1
ATOM 8764 N N . ARG B 2 202 ? 26.642 9.826 38.869 1.00 69.38 202 ARG B N 1
ATOM 8765 C CA . ARG B 2 202 ? 27.003 10.842 37.888 1.00 66.52 202 ARG B CA 1
ATOM 8766 C C . ARG B 2 202 ? 26.169 12.102 38.066 1.00 67.11 202 ARG B C 1
ATOM 8767 O O . ARG B 2 202 ? 26.646 13.208 37.782 1.00 69.33 202 ARG B O 1
ATOM 8775 N N . PHE B 2 203 ? 24.939 11.960 38.567 1.00 72.02 203 PHE B N 1
ATOM 8776 C CA . PHE B 2 203 ? 24.092 13.122 38.818 1.00 68.01 203 PHE B CA 1
ATOM 8777 C C . PHE B 2 203 ? 24.686 14.005 39.911 1.00 61.47 203 PHE B C 1
ATOM 8778 O O . PHE B 2 203 ? 24.998 15.176 39.674 1.00 69.61 203 PHE B O 1
ATOM 8786 N N . ASN B 2 204 ? 24.863 13.453 41.118 1.00 56.60 204 ASN B N 1
ATOM 8787 C CA . ASN B 2 204 ? 25.363 14.254 42.234 1.00 69.62 204 ASN B CA 1
ATOM 8788 C C . ASN B 2 204 ? 26.698 14.916 41.919 1.00 64.91 204 ASN B C 1
ATOM 8789 O O . ASN B 2 204 ? 26.964 16.025 42.395 1.00 59.62 204 ASN B O 1
ATOM 8794 N N . GLU B 2 205 ? 27.544 14.261 41.125 1.00 65.92 205 GLU B N 1
ATOM 8795 C CA . GLU B 2 205 ? 28.821 14.855 40.753 1.00 65.94 205 GLU B CA 1
ATOM 8796 C C . GLU B 2 205 ? 28.627 15.962 39.729 1.00 69.44 205 GLU B C 1
ATOM 8797 O O . GLU B 2 205 ? 29.250 17.027 39.828 1.00 62.78 205 GLU B O 1
ATOM 8803 N N . GLU B 2 206 ? 27.750 15.731 38.751 1.00 73.09 206 GLU B N 1
ATOM 8804 C CA . GLU B 2 206 ? 27.494 16.734 37.729 1.00 74.21 206 GLU B CA 1
ATOM 8805 C C . GLU B 2 206 ? 26.785 17.962 38.293 1.00 62.41 206 GLU B C 1
ATOM 8806 O O . GLU B 2 206 ? 26.911 19.050 37.723 1.00 64.87 206 GLU B O 1
ATOM 8812 N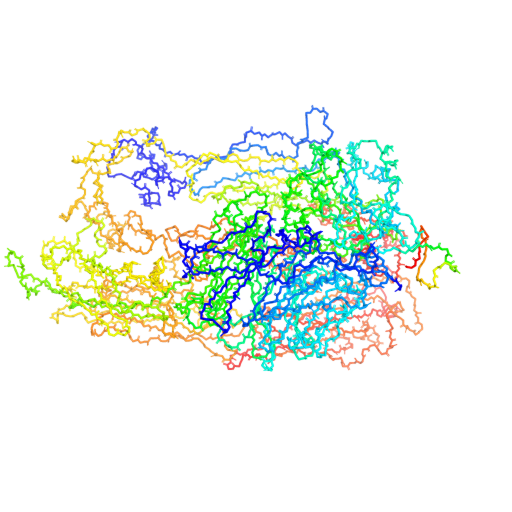 N . VAL B 2 207 ? 26.066 17.816 39.408 1.00 55.22 207 VAL B N 1
ATOM 8813 C CA . VAL B 2 207 ? 25.368 18.947 40.010 1.00 58.55 207 VAL B CA 1
ATOM 8814 C C . VAL B 2 207 ? 26.315 19.800 40.859 1.00 61.13 207 VAL B C 1
ATOM 8815 O O . VAL B 2 207 ? 26.141 21.020 40.953 1.00 76.05 207 VAL B O 1
ATOM 8819 N N . LYS B 2 208 ? 27.326 19.195 41.487 1.00 71.91 208 LYS B N 1
ATOM 8820 C CA . LYS B 2 208 ? 28.170 19.949 42.410 1.00 65.72 208 LYS B CA 1
ATOM 8821 C C . LYS B 2 208 ? 29.080 20.935 41.688 1.00 55.13 208 LYS B C 1
ATOM 8822 O O . LYS B 2 208 ? 29.514 21.917 42.299 1.00 58.19 208 LYS B O 1
ATOM 8828 N N . LYS B 2 209 ? 29.378 20.695 40.406 1.00 47.74 209 LYS B N 1
ATOM 8829 C CA . LYS B 2 209 ? 30.169 21.631 39.610 1.00 54.07 209 LYS B CA 1
ATOM 8830 C C . LYS B 2 209 ? 29.475 22.976 39.406 1.00 62.70 209 LYS B C 1
ATOM 8831 O O . LYS B 2 209 ? 30.152 23.971 39.129 1.00 59.06 209 LYS B O 1
ATOM 8837 N N . GLN B 2 210 ? 28.150 23.025 39.528 1.00 66.70 210 GLN B N 1
ATOM 8838 C CA . GLN B 2 210 ? 27.394 24.196 39.106 1.00 59.09 210 GLN B CA 1
ATOM 8839 C C . GLN B 2 210 ? 27.733 25.417 39.953 1.00 61.14 210 GLN B C 1
ATOM 8840 O O . GLN B 2 210 ? 27.821 25.342 41.184 1.00 49.73 210 GLN B O 1
ATOM 8846 N N . SER B 2 211 ? 27.917 26.552 39.279 1.00 62.26 211 SER B N 1
ATOM 8847 C CA . SER B 2 211 ? 28.089 27.834 39.942 1.00 61.28 211 SER B CA 1
ATOM 8848 C C . SER B 2 211 ? 27.250 28.881 39.223 1.00 61.22 211 SER B C 1
ATOM 8849 O O . SER B 2 211 ? 26.760 28.663 38.111 1.00 56.21 211 SER B O 1
ATOM 8852 N N . VAL B 2 212 ? 27.120 30.043 39.864 1.00 51.55 212 VAL B N 1
ATOM 8853 C CA . VAL B 2 212 ? 26.200 31.079 39.422 1.00 37.34 212 VAL B CA 1
ATOM 8854 C C . VAL B 2 212 ? 26.857 31.984 38.384 1.00 50.91 212 VAL B C 1
ATOM 8855 O O . VAL B 2 212 ? 28.081 32.136 38.322 1.00 54.50 212 VAL B O 1
ATOM 8859 N N . SER B 2 213 ? 26.012 32.593 37.556 1.00 54.29 213 SER B N 1
ATOM 8860 C CA . SER B 2 213 ? 26.346 33.615 36.577 1.00 49.97 213 SER B CA 1
ATOM 8861 C C . SER B 2 213 ? 25.736 34.937 37.066 1.00 49.06 213 SER B C 1
ATOM 8862 O O . SER B 2 213 ? 25.271 35.035 38.207 1.00 52.81 213 SER B O 1
ATOM 8865 N N . ARG B 2 214 ? 25.748 35.967 36.217 1.00 40.30 214 ARG B N 1
ATOM 8866 C CA . ARG B 2 214 ? 25.255 37.275 36.640 1.00 40.81 214 ARG B CA 1
ATOM 8867 C C . ARG B 2 214 ? 24.657 38.042 35.471 1.00 36.91 214 ARG B C 1
ATOM 8868 O O . ARG B 2 214 ? 25.207 38.037 34.366 1.00 44.04 214 ARG B O 1
ATOM 8876 N N . ASN B 2 215 ? 23.540 38.715 35.730 1.00 29.50 215 ASN B N 1
ATOM 8877 C CA . ASN B 2 215 ? 22.942 39.618 34.756 1.00 41.63 215 ASN B CA 1
ATOM 8878 C C . ASN B 2 215 ? 22.435 40.850 35.510 1.00 41.44 215 ASN B C 1
ATOM 8879 O O . ASN B 2 215 ? 22.694 41.017 36.708 1.00 52.99 215 ASN B O 1
ATOM 8884 N N . ARG B 2 216 ? 21.695 41.716 34.813 1.00 21.76 216 ARG B N 1
ATOM 8885 C CA . ARG B 2 216 ? 21.308 43.017 35.351 1.00 27.99 216 ARG B CA 1
ATOM 8886 C C . ARG B 2 216 ? 19.944 43.014 36.030 1.00 35.71 216 ARG B C 1
ATOM 8887 O O . ARG B 2 216 ? 19.839 43.382 37.203 1.00 43.73 216 ARG B O 1
ATOM 8895 N N . ASP B 2 217 ? 18.894 42.639 35.303 1.00 41.94 217 ASP B N 1
ATOM 8896 C CA . ASP B 2 217 ? 17.528 42.751 35.796 1.00 37.38 217 ASP B CA 1
ATOM 8897 C C . ASP B 2 217 ? 17.064 41.485 36.509 1.00 52.26 217 ASP B C 1
ATOM 8898 O O . ASP B 2 217 ? 17.359 40.356 36.079 1.00 43.16 217 ASP B O 1
ATOM 8903 N N . ALA B 2 218 ? 16.318 41.699 37.601 1.00 41.95 218 ALA B N 1
ATOM 8904 C CA . ALA B 2 218 ? 15.971 40.606 38.503 1.00 28.79 218 ALA B CA 1
ATOM 8905 C C . ALA B 2 218 ? 15.124 39.515 37.855 1.00 40.71 218 ALA B C 1
ATOM 8906 O O . ALA B 2 218 ? 15.292 38.345 38.235 1.00 50.37 218 ALA B O 1
ATOM 8908 N N . PRO B 2 219 ? 14.197 39.798 36.939 1.00 28.26 219 PRO B N 1
ATOM 8909 C CA . PRO B 2 219 ? 13.606 38.709 36.152 1.00 25.01 219 PRO B CA 1
ATOM 8910 C C . PRO B 2 219 ? 14.666 37.879 35.435 1.00 39.53 219 PRO B C 1
ATOM 8911 O O . PRO B 2 219 ? 15.661 38.408 34.911 1.00 41.18 219 PRO B O 1
ATOM 8915 N N . GLU B 2 220 ? 14.449 36.554 35.430 1.00 21.76 220 GLU B N 1
ATOM 8916 C CA . GLU B 2 220 ? 15.412 35.637 34.840 1.00 39.40 220 GLU B CA 1
ATOM 8917 C C . GLU B 2 220 ? 14.855 34.805 33.689 1.00 38.25 220 GLU B C 1
ATOM 8918 O O . GLU B 2 220 ? 15.637 34.148 32.986 1.00 29.32 220 GLU B O 1
ATOM 8924 N N . GLY B 2 221 ? 13.549 34.841 33.442 1.00 37.21 221 GLY B N 1
ATOM 8925 C CA . GLY B 2 221 ? 12.996 34.122 32.304 1.00 47.24 221 GLY B CA 1
ATOM 8926 C C . GLY B 2 221 ? 13.429 32.670 32.208 1.00 48.03 221 GLY B C 1
ATOM 8927 O O . GLY B 2 221 ? 14.094 32.252 31.252 1.00 28.05 221 GLY B O 1
ATOM 8928 N N . GLY B 2 222 ? 13.079 31.887 33.216 1.00 41.24 222 GLY B N 1
ATOM 8929 C CA . GLY B 2 222 ? 13.172 30.467 32.994 1.00 43.44 222 GLY B CA 1
ATOM 8930 C C . GLY B 2 222 ? 12.112 29.917 32.065 1.00 38.64 222 GLY B C 1
ATOM 8931 O O . GLY B 2 222 ? 12.214 28.757 31.658 1.00 38.16 222 GLY B O 1
ATOM 8932 N N . PHE B 2 223 ? 11.091 30.714 31.719 1.00 30.34 223 PHE B N 1
ATOM 8933 C CA . PHE B 2 223 ? 10.031 30.193 30.862 1.00 26.55 223 PHE B CA 1
ATOM 8934 C C . PHE B 2 223 ? 10.598 29.788 29.506 1.00 37.37 223 PHE B C 1
ATOM 8935 O O . PHE B 2 223 ? 10.031 28.927 28.823 1.00 41.22 223 PHE B O 1
ATOM 8943 N N . ASP B 2 224 ? 11.709 30.405 29.093 1.00 28.99 224 ASP B N 1
ATOM 8944 C CA . ASP B 2 224 ? 12.427 29.894 27.937 1.00 36.51 224 ASP B CA 1
ATOM 8945 C C . ASP B 2 224 ? 12.921 28.475 28.203 1.00 43.82 224 ASP B C 1
ATOM 8946 O O . ASP B 2 224 ? 12.839 27.606 27.327 1.00 44.45 224 ASP B O 1
ATOM 8951 N N . ALA B 2 225 ? 13.401 28.209 29.425 1.00 35.09 225 ALA B N 1
ATOM 8952 C CA . ALA B 2 225 ? 13.876 26.871 29.752 1.00 22.91 225 ALA B CA 1
ATOM 8953 C C . ALA B 2 225 ? 12.723 25.884 29.909 1.00 41.48 225 ALA B C 1
ATOM 8954 O O . ALA B 2 225 ? 12.845 24.721 29.501 1.00 44.62 225 ALA B O 1
ATOM 8956 N N . ILE B 2 226 ? 11.603 26.311 30.503 1.00 40.75 226 ILE B N 1
ATOM 8957 C CA . ILE B 2 226 ? 10.463 25.404 30.649 1.00 32.35 226 ILE B CA 1
ATOM 8958 C C . ILE B 2 226 ? 10.033 24.874 29.283 1.00 33.03 226 ILE B C 1
ATOM 8959 O O . ILE B 2 226 ? 9.942 23.658 29.069 1.00 42.03 226 ILE B O 1
ATOM 8964 N N . MET B 2 227 ? 9.838 25.778 28.321 1.00 33.17 227 MET B N 1
ATOM 8965 C CA . MET B 2 227 ? 9.382 25.379 26.994 1.00 42.12 227 MET B CA 1
ATOM 8966 C C . MET B 2 227 ? 10.351 24.392 26.346 1.00 51.56 227 MET B C 1
ATOM 8967 O O . MET B 2 227 ? 9.930 23.367 25.792 1.00 49.10 227 MET B O 1
ATOM 8972 N N . GLN B 2 228 ? 11.657 24.668 26.420 1.00 50.36 228 GLN B N 1
ATOM 8973 C CA . GLN B 2 228 ? 12.595 23.825 25.687 1.00 43.18 228 GLN B CA 1
ATOM 8974 C C . GLN B 2 228 ? 12.704 22.449 26.326 1.00 42.00 228 GLN B C 1
ATOM 8975 O O . GLN B 2 228 ? 12.801 21.441 25.619 1.00 32.38 228 GLN B O 1
ATOM 8981 N N . ALA B 2 229 ? 12.676 22.383 27.658 1.00 42.83 229 ALA B N 1
ATOM 8982 C CA . ALA B 2 229 ? 12.693 21.097 28.341 1.00 35.83 229 ALA B CA 1
ATOM 8983 C C . ALA B 2 229 ? 11.411 20.310 28.134 1.00 37.69 229 ALA B C 1
ATOM 8984 O O . ALA B 2 229 ? 11.369 19.124 28.475 1.00 54.10 229 ALA B O 1
ATOM 8986 N N . THR B 2 230 ? 10.369 20.943 27.606 1.00 40.33 230 THR B N 1
ATOM 8987 C CA . THR B 2 230 ? 9.094 20.286 27.352 1.00 42.64 230 THR B CA 1
ATOM 8988 C C . THR B 2 230 ? 9.032 19.698 25.947 1.00 44.37 230 THR B C 1
ATOM 8989 O O . THR B 2 230 ? 8.618 18.547 25.777 1.00 58.25 230 THR B O 1
ATOM 8993 N N . VAL B 2 231 ? 9.454 20.459 24.933 1.00 35.29 231 VAL B N 1
ATOM 8994 C CA . VAL B 2 231 ? 9.265 20.040 23.547 1.00 40.84 231 VAL B CA 1
ATOM 8995 C C . VAL B 2 231 ? 10.533 19.469 22.922 1.00 38.01 231 VAL B C 1
ATOM 8996 O O . VAL B 2 231 ? 10.508 19.078 21.747 1.00 38.90 231 VAL B O 1
ATOM 9000 N N . CYS B 2 232 ? 11.638 19.412 23.665 1.00 41.51 232 CYS B N 1
ATOM 9001 C CA . CYS B 2 232 ? 12.860 18.731 23.233 1.00 51.01 232 CYS B CA 1
ATOM 9002 C C . CYS B 2 232 ? 12.990 17.369 23.899 1.00 55.00 232 CYS B C 1
ATOM 9003 O O . CYS B 2 232 ? 14.084 16.957 24.298 1.00 63.82 232 CYS B O 1
ATOM 9006 N N . ASP B 2 233 ? 11.857 16.683 24.072 1.00 62.97 233 ASP B N 1
ATOM 9007 C CA . ASP B 2 233 ? 11.824 15.399 24.766 1.00 67.47 233 ASP B CA 1
ATOM 9008 C C . ASP B 2 233 ? 12.854 14.406 24.229 1.00 63.40 233 ASP B C 1
ATOM 9009 O O . ASP B 2 233 ? 13.373 13.579 24.990 1.00 46.22 233 ASP B O 1
ATOM 9014 N N . GLU B 2 234 ? 13.188 14.485 22.937 1.00 66.54 234 GLU B N 1
ATOM 9015 C CA . GLU B 2 234 ? 14.195 13.579 22.392 1.00 71.27 234 GLU B CA 1
ATOM 9016 C C . GLU B 2 234 ? 15.556 13.809 23.043 1.00 70.87 234 GLU B C 1
ATOM 9017 O O . GLU B 2 234 ? 16.292 12.853 23.314 1.00 80.10 234 GLU B O 1
ATOM 9023 N N . LYS B 2 235 ? 15.899 15.071 23.314 1.00 72.24 235 LYS B N 1
ATOM 9024 C CA . LYS B 2 235 ? 17.160 15.393 23.975 1.00 61.29 235 LYS B CA 1
ATOM 9025 C C . LYS B 2 235 ? 17.058 15.228 25.490 1.00 51.92 235 LYS B C 1
ATOM 9026 O O . LYS B 2 235 ? 18.010 14.773 26.136 1.00 52.42 235 LYS B O 1
ATOM 9032 N N . ILE B 2 236 ? 15.911 15.588 26.070 1.00 56.09 236 ILE B N 1
ATOM 9033 C CA . ILE B 2 236 ? 15.741 15.495 27.518 1.00 64.48 236 ILE B CA 1
ATOM 9034 C C . ILE B 2 236 ? 15.740 14.038 27.971 1.00 65.73 236 ILE B C 1
ATOM 9035 O O . ILE B 2 236 ? 16.277 13.702 29.035 1.00 56.26 236 ILE B O 1
ATOM 9040 N N . GLY B 2 237 ? 15.136 13.155 27.180 1.00 70.87 237 GLY B N 1
ATOM 9041 C CA . GLY B 2 237 ? 14.988 11.764 27.549 1.00 70.23 237 GLY B CA 1
ATOM 9042 C C . GLY B 2 237 ? 13.660 11.371 28.169 1.00 63.74 237 GLY B C 1
ATOM 9043 O O . GLY B 2 237 ? 13.606 10.348 28.863 1.00 62.56 237 GLY B O 1
ATOM 9044 N N . TRP B 2 238 ? 12.595 12.142 27.951 1.00 65.12 238 TRP B N 1
ATOM 9045 C CA . TRP B 2 238 ? 11.290 11.767 28.486 1.00 60.45 238 TRP B CA 1
ATOM 9046 C C . TRP B 2 238 ? 10.907 10.384 27.982 1.00 61.16 238 TRP B C 1
ATOM 9047 O O . TRP B 2 238 ? 10.859 10.143 26.771 1.00 59.11 238 TRP B O 1
ATOM 9058 N N . ARG B 2 239 ? 10.664 9.472 28.915 1.00 69.55 239 ARG B N 1
ATOM 9059 C CA . ARG B 2 239 ? 10.267 8.116 28.572 1.00 64.54 239 ARG B CA 1
ATOM 9060 C C . ARG B 2 239 ? 8.759 8.027 28.401 1.00 58.55 239 ARG B C 1
ATOM 9061 O O . ARG B 2 239 ? 7.991 8.684 29.112 1.00 53.22 239 ARG B O 1
ATOM 9069 N N . ASN B 2 240 ? 8.335 7.176 27.471 1.00 59.17 240 ASN B N 1
ATOM 9070 C CA . ASN B 2 240 ? 6.925 6.838 27.375 1.00 68.37 240 ASN B CA 1
ATOM 9071 C C . ASN B 2 240 ? 6.528 5.918 28.525 1.00 67.04 240 ASN B C 1
ATOM 9072 O O . ASN B 2 240 ? 7.308 5.072 28.979 1.00 59.41 240 ASN B O 1
ATOM 9077 N N . ASP B 2 241 ? 5.303 6.111 29.011 1.00 61.96 241 ASP B N 1
ATOM 9078 C CA . ASP B 2 241 ? 4.772 5.358 30.143 1.00 61.84 241 ASP B CA 1
ATOM 9079 C C . ASP B 2 241 ? 5.608 5.615 31.397 1.00 51.65 241 ASP B C 1
ATOM 9080 O O . ASP B 2 241 ? 6.234 4.716 31.957 1.00 52.37 241 ASP B O 1
ATOM 9085 N N . ALA B 2 242 ? 5.623 6.881 31.813 1.00 53.64 242 ALA B N 1
ATOM 9086 C CA . ALA B 2 242 ? 6.326 7.316 33.012 1.00 43.53 242 ALA B CA 1
ATOM 9087 C C . ALA B 2 242 ? 5.856 8.718 33.377 1.00 49.37 242 ALA B C 1
ATOM 9088 O O . ALA B 2 242 ? 5.689 9.568 32.497 1.00 51.75 242 ALA B O 1
ATOM 9090 N N . SER B 2 243 ? 5.652 8.956 34.670 1.00 51.07 243 SER B N 1
ATOM 9091 C CA . SER B 2 243 ? 5.321 10.300 35.121 1.00 47.95 243 SER B CA 1
ATOM 9092 C C . SER B 2 243 ? 6.448 11.255 34.774 1.00 55.97 243 SER B C 1
ATOM 9093 O O . SER B 2 243 ? 7.629 10.944 34.951 1.00 59.60 243 SER B O 1
ATOM 9096 N N . HIS B 2 244 ? 6.076 12.409 34.254 1.00 65.28 244 HIS B N 1
ATOM 9097 C CA . HIS B 2 244 ? 7.022 13.420 33.809 1.00 44.81 244 HIS B CA 1
ATOM 9098 C C . HIS B 2 244 ? 6.900 14.609 34.751 1.00 51.75 244 HIS B C 1
ATOM 9099 O O . HIS B 2 244 ? 5.849 15.260 34.808 1.00 49.96 244 HIS B O 1
ATOM 9106 N N . LEU B 2 245 ? 7.958 14.865 35.517 1.00 43.11 245 LEU B N 1
ATOM 9107 C CA . LEU B 2 245 ? 8.004 15.993 36.441 1.00 49.42 245 LEU B CA 1
ATOM 9108 C C . LEU B 2 245 ? 9.075 16.972 35.979 1.00 57.14 245 LEU B C 1
ATOM 9109 O O . LEU B 2 245 ? 10.235 16.591 35.796 1.00 67.21 245 LEU B O 1
ATOM 9114 N N . LEU B 2 246 ? 8.680 18.224 35.778 1.00 48.50 246 LEU B N 1
ATOM 9115 C CA . LEU B 2 246 ? 9.605 19.305 35.470 1.00 40.55 246 LEU B CA 1
ATOM 9116 C C . LEU B 2 246 ? 9.650 20.231 36.680 1.00 42.42 246 LEU B C 1
ATOM 9117 O O . LEU B 2 246 ? 8.672 20.930 36.973 1.00 48.14 246 LEU B O 1
ATOM 9122 N N . VAL B 2 247 ? 10.776 20.226 37.389 1.00 38.03 247 VAL B N 1
ATOM 9123 C CA . VAL B 2 247 ? 10.937 20.996 38.618 1.00 44.39 247 VAL B CA 1
ATOM 9124 C C . VAL B 2 247 ? 11.682 22.285 38.298 1.00 44.05 247 VAL B C 1
ATOM 9125 O O . VAL B 2 247 ? 12.780 22.258 37.727 1.00 47.77 247 VAL B O 1
ATOM 9129 N N . PHE B 2 248 ? 11.091 23.411 38.684 1.00 37.41 248 PHE B N 1
ATOM 9130 C CA . PHE B 2 248 ? 11.590 24.746 38.375 1.00 36.82 248 PHE B CA 1
ATOM 9131 C C . PHE B 2 248 ? 11.961 25.396 39.702 1.00 45.58 248 PHE B C 1
ATOM 9132 O O . PHE B 2 248 ? 11.094 25.577 40.568 1.00 45.56 248 PHE B O 1
ATOM 9140 N N . THR B 2 249 ? 13.244 25.702 39.887 1.00 36.92 249 THR B N 1
ATOM 9141 C CA . THR B 2 249 ? 13.711 26.310 41.127 1.00 40.57 249 THR B CA 1
ATOM 9142 C C . THR B 2 249 ? 14.346 27.661 40.815 1.00 42.70 249 THR B C 1
ATOM 9143 O O . THR B 2 249 ? 15.222 27.754 39.948 1.00 41.01 249 THR B O 1
ATOM 9147 N N . THR B 2 250 ? 13.898 28.710 41.510 1.00 40.49 250 THR B N 1
ATOM 9148 C CA . THR B 2 250 ? 14.372 30.060 41.215 1.00 35.83 250 THR B CA 1
ATOM 9149 C C . THR B 2 250 ? 14.286 30.951 42.448 1.00 48.34 250 THR B C 1
ATOM 9150 O O . THR B 2 250 ? 13.640 30.622 43.445 1.00 43.99 250 THR B O 1
ATOM 9154 N N . ASP B 2 251 ? 14.925 32.116 42.335 1.00 65.50 251 ASP B N 1
ATOM 9155 C CA . ASP B 2 251 ? 15.143 33.044 43.438 1.00 59.37 251 ASP B CA 1
ATOM 9156 C C . ASP B 2 251 ? 14.094 34.143 43.500 1.00 58.74 251 ASP B C 1
ATOM 9157 O O . ASP B 2 251 ? 13.572 34.447 44.581 1.00 59.44 251 ASP B O 1
ATOM 9162 N N . ALA B 2 252 ? 13.777 34.739 42.348 1.00 50.61 252 ALA B N 1
ATOM 9163 C CA . ALA B 2 252 ? 12.952 35.936 42.260 1.00 55.22 252 ALA B CA 1
ATOM 9164 C C . ALA B 2 252 ? 11.987 35.779 41.086 1.00 44.10 252 ALA B C 1
ATOM 9165 O O . ALA B 2 252 ? 11.827 34.687 40.528 1.00 38.08 252 ALA B O 1
ATOM 9167 N N . LYS B 2 253 ? 11.362 36.898 40.706 1.00 36.17 253 LYS B N 1
ATOM 9168 C CA . LYS B 2 253 ? 10.326 36.926 39.683 1.00 38.29 253 LYS B CA 1
ATOM 9169 C C . LYS B 2 253 ? 10.908 36.574 38.315 1.00 33.15 253 LYS B C 1
ATOM 9170 O O . LYS B 2 253 ? 12.124 36.492 38.125 1.00 36.65 253 LYS B O 1
ATOM 9176 N N . THR B 2 254 ? 10.009 36.387 37.344 1.00 32.20 254 THR B N 1
ATOM 9177 C CA . THR B 2 254 ? 10.371 35.839 36.046 1.00 39.17 254 THR B CA 1
ATOM 9178 C C . THR B 2 254 ? 9.914 36.753 34.918 1.00 33.38 254 THR B C 1
ATOM 9179 O O . THR B 2 254 ? 8.890 37.436 35.020 1.00 29.76 254 THR B O 1
ATOM 9183 N N . HIS B 2 255 ? 10.672 36.736 33.824 1.00 29.27 255 HIS B N 1
ATOM 9184 C CA . HIS B 2 255 ? 10.213 37.393 32.614 1.00 31.72 255 HIS B CA 1
ATOM 9185 C C . HIS B 2 255 ? 9.017 36.642 32.054 1.00 27.24 255 HIS B C 1
ATOM 9186 O O . HIS B 2 255 ? 8.875 35.434 32.249 1.00 29.76 255 HIS B O 1
ATOM 9193 N N . ILE B 2 256 ? 8.160 37.366 31.338 1.00 31.59 256 ILE B N 1
ATOM 9194 C CA . ILE B 2 256 ? 6.986 36.799 30.691 1.00 29.80 256 ILE B CA 1
ATOM 9195 C C . ILE B 2 256 ? 7.035 37.191 29.219 1.00 25.92 256 ILE B C 1
ATOM 9196 O O . ILE B 2 256 ? 7.904 37.949 28.790 1.00 28.45 256 ILE B O 1
ATOM 9201 N N . ALA B 2 257 ? 6.096 36.659 28.440 1.00 21.76 257 ALA B N 1
ATOM 9202 C CA . ALA B 2 257 ? 6.069 36.986 27.022 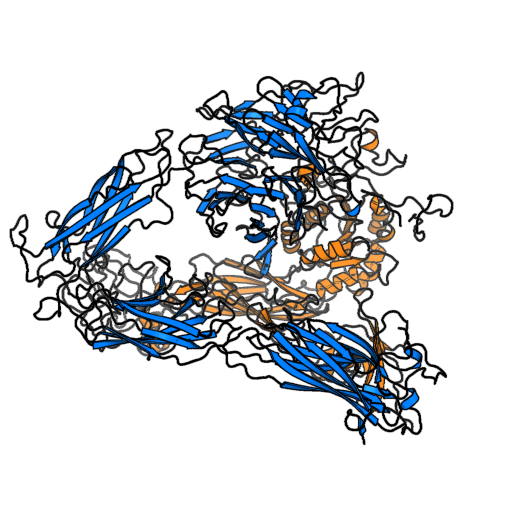1.00 21.76 257 ALA B CA 1
ATOM 9203 C C . ALA B 2 257 ? 5.714 38.461 26.832 1.00 32.35 257 ALA B C 1
ATOM 9204 O O . ALA B 2 257 ? 4.944 39.040 27.605 1.00 21.76 257 ALA B O 1
ATOM 9206 N N . LEU B 2 258 ? 6.285 39.057 25.779 1.00 28.39 258 LEU B N 1
ATOM 9207 C CA . LEU B 2 258 ? 6.304 40.471 25.377 1.00 21.76 258 LEU B CA 1
ATOM 9208 C C . LEU B 2 258 ? 7.364 41.281 26.128 1.00 28.76 258 LEU B C 1
ATOM 9209 O O . LEU B 2 258 ? 7.541 42.471 25.830 1.00 30.89 258 LEU B O 1
ATOM 9214 N N . ASP B 2 259 ? 8.092 40.687 27.071 1.00 29.81 259 ASP B N 1
ATOM 9215 C CA . ASP B 2 259 ? 9.152 41.429 27.738 1.00 21.76 259 ASP B CA 1
ATOM 9216 C C . ASP B 2 259 ? 10.304 41.680 26.784 1.00 21.76 259 ASP B C 1
ATOM 9217 O O . ASP B 2 259 ? 10.976 42.708 26.874 1.00 42.72 259 ASP B O 1
ATOM 9222 N N . GLY B 2 260 ? 10.525 40.762 25.849 1.00 23.94 260 GLY B N 1
ATOM 9223 C CA . GLY B 2 260 ? 11.661 40.833 24.951 1.00 24.30 260 GLY B CA 1
ATOM 9224 C C . GLY B 2 260 ? 11.631 41.988 23.965 1.00 34.90 260 GLY B C 1
ATOM 9225 O O . GLY B 2 260 ? 12.638 42.224 23.288 1.00 35.96 260 GLY B O 1
ATOM 9226 N N . ARG B 2 261 ? 10.513 42.708 23.855 1.00 35.29 261 ARG B N 1
ATOM 9227 C CA . ARG B 2 261 ? 10.517 43.877 22.984 1.00 21.76 261 ARG B CA 1
ATOM 9228 C C . ARG B 2 261 ? 11.543 44.904 23.449 1.00 27.06 261 ARG B C 1
ATOM 9229 O O . ARG B 2 261 ? 12.138 45.607 22.623 1.00 30.86 261 ARG B O 1
ATOM 9237 N N . LEU B 2 262 ? 11.797 44.979 24.759 1.00 25.33 262 LEU B N 1
ATOM 9238 C CA . LEU B 2 262 ? 12.850 45.859 25.250 1.00 21.76 262 LEU B CA 1
ATOM 9239 C C . LEU B 2 262 ? 14.206 45.473 24.682 1.00 21.76 262 LEU B C 1
ATOM 9240 O O . LEU B 2 262 ? 15.087 46.324 24.553 1.00 40.91 262 LEU B O 1
ATOM 9245 N N . ALA B 2 263 ? 14.383 44.213 24.302 1.00 21.76 263 ALA B N 1
ATOM 9246 C CA . ALA B 2 263 ? 15.636 43.742 23.738 1.00 21.76 263 ALA B CA 1
ATOM 9247 C C . ALA B 2 263 ? 15.628 43.737 22.217 1.00 21.76 263 ALA B C 1
ATOM 9248 O O . ALA B 2 263 ? 16.526 43.159 21.602 1.00 24.94 263 ALA B O 1
ATOM 9250 N N . GLY B 2 264 ? 14.636 44.357 21.594 1.00 21.76 264 GLY B N 1
ATOM 9251 C CA . GLY B 2 264 ? 14.515 44.217 20.157 1.00 35.90 264 GLY B CA 1
ATOM 9252 C C . GLY B 2 264 ? 14.068 42.848 19.697 1.00 34.94 264 GLY B C 1
ATOM 9253 O O . GLY B 2 264 ? 14.346 42.466 18.558 1.00 40.87 264 GLY B O 1
ATOM 9254 N N . ILE B 2 265 ? 13.383 42.096 20.556 1.00 32.03 265 ILE B N 1
ATOM 9255 C CA . ILE B 2 265 ? 12.941 40.737 20.266 1.00 22.47 265 ILE B CA 1
ATOM 9256 C C . ILE B 2 265 ? 11.425 40.768 20.126 1.00 30.71 265 ILE B C 1
ATOM 9257 O O . ILE B 2 265 ? 10.709 40.914 21.126 1.00 24.88 265 ILE B O 1
ATOM 9262 N N . VAL B 2 266 ? 10.932 40.614 18.893 1.00 23.90 266 VAL B N 1
ATOM 9263 C CA . VAL B 2 266 ? 9.515 40.786 18.582 1.00 21.77 266 VAL B CA 1
ATOM 9264 C C . VAL B 2 266 ? 8.963 39.573 17.837 1.00 36.96 266 VAL B C 1
ATOM 9265 O O . VAL B 2 266 ? 7.876 39.630 17.241 1.00 34.17 266 VAL B O 1
ATOM 9269 N N . GLN B 2 267 ? 9.707 38.463 17.855 1.00 40.38 267 GLN B N 1
ATOM 9270 C CA . GLN B 2 267 ? 9.237 37.217 17.258 1.00 39.59 267 GLN B CA 1
ATOM 9271 C C . GLN B 2 267 ? 8.596 36.350 18.326 1.00 34.99 267 GLN B C 1
ATOM 9272 O O . GLN B 2 267 ? 9.279 35.988 19.300 1.00 34.69 267 GLN B O 1
ATOM 9278 N N . PRO B 2 268 ? 7.334 35.955 18.181 1.00 27.58 268 PRO B N 1
ATOM 9279 C CA . PRO B 2 268 ? 6.690 35.143 19.219 1.00 33.12 268 PRO B CA 1
ATOM 9280 C C . PRO B 2 268 ? 7.308 33.756 19.272 1.00 25.88 268 PRO B C 1
ATOM 9281 O O . PRO B 2 268 ? 7.920 33.283 18.313 1.00 41.78 268 PRO B O 1
ATOM 9285 N N . ASN B 2 269 ? 7.132 33.093 20.410 1.00 37.87 269 ASN B N 1
ATOM 9286 C CA . ASN B 2 269 ? 7.671 31.747 20.561 1.00 33.98 269 ASN B CA 1
ATOM 9287 C C . ASN B 2 269 ? 6.844 30.764 19.734 1.00 41.22 269 ASN B C 1
ATOM 9288 O O . ASN B 2 269 ? 5.610 30.851 19.689 1.00 43.53 269 ASN B O 1
ATOM 9293 N N . ASP B 2 270 ? 7.526 29.841 19.050 1.00 35.34 270 ASP B N 1
ATOM 9294 C CA . ASP B 2 270 ? 6.857 28.901 18.156 1.00 41.16 270 ASP B CA 1
ATOM 9295 C C . ASP B 2 270 ? 6.621 27.555 18.820 1.00 50.22 270 ASP B C 1
ATOM 9296 O O . ASP B 2 270 ? 6.027 26.664 18.202 1.00 62.01 270 ASP B O 1
ATOM 9301 N N . GLY B 2 271 ? 7.071 27.393 20.059 1.00 39.03 271 GLY B N 1
ATOM 9302 C CA . GLY B 2 271 ? 6.879 26.164 20.791 1.00 40.94 271 GLY B CA 1
ATOM 9303 C C . GLY B 2 271 ? 7.628 24.983 20.213 1.00 46.24 271 GLY B C 1
ATOM 9304 O O . GLY B 2 271 ? 7.399 23.848 20.630 1.00 48.77 271 GLY B O 1
ATOM 9305 N N . GLN B 2 272 ? 8.514 25.216 19.256 1.00 38.31 272 GLN B N 1
ATOM 9306 C CA . GLN B 2 272 ? 9.287 24.114 18.705 1.00 47.77 272 GLN B CA 1
ATOM 9307 C C . GLN B 2 272 ? 10.597 23.933 19.474 1.00 52.17 272 GLN B C 1
ATOM 9308 O O . GLN B 2 272 ? 11.004 24.781 20.273 1.00 58.71 272 GLN B O 1
ATOM 9314 N N . CYS B 2 273 ? 11.227 22.781 19.265 1.00 49.22 273 CYS B N 1
ATOM 9315 C CA . CYS B 2 273 ? 12.515 22.507 19.881 1.00 38.67 273 CYS B CA 1
ATOM 9316 C C . CYS B 2 273 ? 13.619 23.213 19.114 1.00 51.62 273 CYS B C 1
ATOM 9317 O O . CYS B 2 273 ? 13.744 23.046 17.895 1.00 49.05 273 CYS B O 1
ATOM 9320 N N . HIS B 2 274 ? 14.434 23.986 19.835 1.00 58.20 274 HIS B N 1
ATOM 9321 C CA . HIS B 2 274 ? 15.564 24.678 19.233 1.00 63.97 274 HIS B CA 1
ATOM 9322 C C . HIS B 2 274 ? 16.898 24.365 19.898 1.00 58.67 274 HIS B C 1
ATOM 9323 O O . HIS B 2 274 ? 17.921 24.902 19.460 1.00 65.99 274 HIS B O 1
ATOM 9330 N N . VAL B 2 275 ? 16.926 23.523 20.935 1.00 43.11 275 VAL B N 1
ATOM 9331 C CA . VAL B 2 275 ? 18.202 23.070 21.484 1.00 51.36 275 VAL B CA 1
ATOM 9332 C C . VAL B 2 275 ? 18.854 22.088 20.516 1.00 51.90 275 VAL B C 1
ATOM 9333 O O . VAL B 2 275 ? 18.247 21.081 20.129 1.00 52.06 275 VAL B O 1
ATOM 9337 N N . GLY B 2 276 ? 20.100 22.367 20.137 1.00 50.01 276 GLY B N 1
ATOM 9338 C CA . GLY B 2 276 ? 20.811 21.535 19.183 1.00 58.84 276 GLY B CA 1
ATOM 9339 C C . GLY B 2 276 ? 21.876 20.648 19.803 1.00 68.82 276 GLY B C 1
ATOM 9340 O O . GLY B 2 276 ? 21.767 20.250 20.970 1.00 64.24 276 GLY B O 1
ATOM 9341 N N . SER B 2 277 ? 22.917 20.335 19.021 1.00 58.87 277 SER B N 1
ATOM 9342 C CA . SER B 2 277 ? 24.011 19.497 19.503 1.00 53.19 277 SER B CA 1
ATOM 9343 C C . SER B 2 277 ? 24.854 20.187 20.576 1.00 51.31 277 SER B C 1
ATOM 9344 O O . SER B 2 277 ? 25.502 19.499 21.370 1.00 56.28 277 SER B O 1
ATOM 9347 N N . ASP B 2 278 ? 24.853 21.520 20.630 1.00 50.91 278 ASP B N 1
ATOM 9348 C CA . ASP B 2 278 ? 25.602 22.244 21.650 1.00 45.78 278 ASP B CA 1
ATOM 9349 C C . ASP B 2 278 ? 24.891 22.274 22.996 1.00 58.98 278 ASP B C 1
ATOM 9350 O O . ASP B 2 278 ? 25.461 22.799 23.958 1.00 60.65 278 ASP B O 1
ATOM 9355 N N . ASN B 2 279 ? 23.672 21.730 23.080 1.00 58.42 279 ASN B N 1
ATOM 9356 C CA . ASN B 2 279 ? 22.848 21.761 24.294 1.00 59.68 279 ASN B CA 1
ATOM 9357 C C . ASN B 2 279 ? 22.555 23.191 24.749 1.00 56.45 279 ASN B C 1
ATOM 9358 O O . ASN B 2 279 ? 22.481 23.476 25.948 1.00 54.33 279 ASN B O 1
ATOM 9363 N N . HIS B 2 280 ? 22.351 24.091 23.781 1.00 56.71 280 HIS B N 1
ATOM 9364 C CA . HIS B 2 280 ? 22.063 25.499 24.039 1.00 52.04 280 HIS B CA 1
ATOM 9365 C C . HIS B 2 280 ? 20.828 25.939 23.263 1.00 52.06 280 HIS B C 1
ATOM 9366 O O . HIS B 2 280 ? 20.652 25.576 22.095 1.00 56.59 280 HIS B O 1
ATOM 9373 N N . TYR B 2 281 ? 19.977 26.732 23.916 1.00 45.83 281 TYR B N 1
ATOM 9374 C CA . TYR B 2 281 ? 18.803 27.288 23.252 1.00 42.86 281 TYR B CA 1
ATOM 9375 C C . TYR B 2 281 ? 19.239 28.232 22.139 1.00 43.57 281 TYR B C 1
ATOM 9376 O O . TYR B 2 281 ? 19.540 29.400 22.394 1.00 44.86 281 TYR B O 1
ATOM 9385 N N . SER B 2 282 ? 19.215 27.755 20.893 1.00 45.24 282 SER B N 1
ATOM 9386 C CA . SER B 2 282 ? 19.818 28.505 19.798 1.00 49.12 282 SER B CA 1
ATOM 9387 C C . SER B 2 282 ? 19.008 29.729 19.385 1.00 47.21 282 SER B C 1
ATOM 9388 O O . SER B 2 282 ? 19.502 30.539 18.592 1.00 65.99 282 SER B O 1
ATOM 9391 N N . ALA B 2 283 ? 17.789 29.892 19.888 1.00 41.91 283 ALA B N 1
ATOM 9392 C CA . ALA B 2 283 ? 16.976 31.049 19.543 1.00 45.97 283 ALA B CA 1
ATOM 9393 C C . ALA B 2 283 ? 16.714 31.948 20.747 1.00 46.88 283 ALA B C 1
ATOM 9394 O O . ALA B 2 283 ? 15.869 32.851 20.669 1.00 40.26 283 ALA B O 1
ATOM 9396 N N . SER B 2 284 ? 17.442 31.732 21.852 1.00 38.78 284 SER B N 1
ATOM 9397 C CA . SER B 2 284 ? 17.252 32.547 23.049 1.00 35.44 284 SER B CA 1
ATOM 9398 C C . SER B 2 284 ? 17.333 34.037 22.733 1.00 37.60 284 SER B C 1
ATOM 9399 O O . SER B 2 284 ? 16.583 34.843 23.297 1.00 37.61 284 SER B O 1
ATOM 9402 N N . THR B 2 285 ? 18.226 34.428 21.827 1.00 42.73 285 THR B N 1
ATOM 9403 C CA . THR B 2 285 ? 18.408 35.843 21.539 1.00 32.16 285 THR B CA 1
ATOM 9404 C C . THR B 2 285 ? 17.495 36.360 20.438 1.00 28.09 285 THR B C 1
ATOM 9405 O O . THR B 2 285 ? 17.448 37.575 20.229 1.00 36.10 285 THR B O 1
ATOM 9409 N N . THR B 2 286 ? 16.790 35.478 19.720 1.00 28.05 286 THR B N 1
ATOM 9410 C CA . THR B 2 286 ? 15.958 35.880 18.591 1.00 33.93 286 THR B CA 1
ATOM 9411 C C . THR B 2 286 ? 14.461 35.723 18.842 1.00 39.99 286 THR B C 1
ATOM 9412 O O . THR B 2 286 ? 13.656 36.303 18.103 1.00 38.77 286 THR B O 1
ATOM 9416 N N . MET B 2 287 ? 14.067 34.991 19.876 1.00 31.70 287 MET B N 1
ATOM 9417 C CA . MET B 2 287 ? 12.677 34.616 20.072 1.00 30.59 287 MET B CA 1
ATOM 9418 C C . MET B 2 287 ? 12.202 35.050 21.449 1.00 29.69 287 MET B C 1
ATOM 9419 O O . MET B 2 287 ? 12.897 34.842 22.449 1.00 27.54 287 MET B O 1
ATOM 9424 N N . ASP B 2 288 ? 11.004 35.615 21.495 1.00 22.15 288 ASP B N 1
ATOM 9425 C CA . ASP B 2 288 ? 10.447 36.115 22.735 1.00 21.76 288 ASP B CA 1
ATOM 9426 C C . ASP B 2 288 ? 10.246 34.967 23.727 1.00 27.64 288 ASP B C 1
ATOM 9427 O O . ASP B 2 288 ? 10.358 33.781 23.397 1.00 34.90 288 ASP B O 1
ATOM 9432 N N . TYR B 2 289 ? 9.972 35.347 24.971 1.00 21.76 289 TYR B N 1
ATOM 9433 C CA . TYR B 2 289 ? 9.583 34.401 25.991 1.00 21.76 289 TYR B CA 1
ATOM 9434 C C . TYR B 2 289 ? 8.265 33.744 25.581 1.00 34.53 289 TYR B C 1
ATOM 9435 O O . TYR B 2 289 ? 7.535 34.277 24.737 1.00 29.17 289 TYR B O 1
ATOM 9444 N N . PRO B 2 290 ? 7.944 32.577 26.146 1.00 30.56 290 PRO B N 1
ATOM 9445 C CA . PRO B 2 290 ? 6.667 31.924 25.821 1.00 21.76 290 PRO B CA 1
ATOM 9446 C C . PRO B 2 290 ? 5.540 32.458 26.693 1.00 21.76 290 PRO B C 1
ATOM 9447 O O . PRO B 2 290 ? 5.752 32.822 27.852 1.00 25.87 290 PRO B O 1
ATOM 9451 N N . SER B 2 291 ? 4.337 32.530 26.123 1.00 21.76 291 SER B N 1
ATOM 9452 C CA . SER B 2 291 ? 3.194 32.959 26.918 1.00 21.76 291 SER B CA 1
ATOM 9453 C C . SER B 2 291 ? 2.624 31.777 27.698 1.00 41.55 291 SER B C 1
ATOM 9454 O O . SER B 2 291 ? 2.801 30.613 27.322 1.00 44.09 291 SER B O 1
ATOM 9457 N N . LEU B 2 292 ? 1.928 32.091 28.800 1.00 45.80 292 LEU B N 1
ATOM 9458 C CA . LEU B 2 292 ? 1.344 31.041 29.634 1.00 36.98 292 LEU B CA 1
ATOM 9459 C C . LEU B 2 292 ? 0.509 30.071 28.797 1.00 37.60 292 LEU B C 1
ATOM 9460 O O . LEU B 2 292 ? 0.631 28.847 28.946 1.00 38.58 292 LEU B O 1
ATOM 9465 N N . GLY B 2 293 ? -0.297 30.595 27.869 1.00 39.36 293 GLY B N 1
ATOM 9466 C CA . GLY B 2 293 ? -1.097 29.716 27.029 1.00 40.30 293 GLY B CA 1
ATOM 9467 C C . GLY B 2 293 ? -0.258 28.744 26.219 1.00 28.96 293 GLY B C 1
ATOM 9468 O O . GLY B 2 293 ? -0.575 27.556 26.129 1.00 34.62 293 GLY B O 1
ATOM 9469 N N . LEU B 2 294 ? 0.824 29.232 25.612 1.00 32.59 294 LEU B N 1
ATOM 9470 C CA . LEU B 2 294 ? 1.659 28.343 24.816 1.00 30.15 294 LEU B CA 1
ATOM 9471 C C . LEU B 2 294 ? 2.329 27.297 25.699 1.00 33.79 294 LEU B C 1
ATOM 9472 O O . LEU B 2 294 ? 2.389 26.115 25.343 1.00 44.60 294 LEU B O 1
ATOM 9477 N N . MET B 2 295 ? 2.824 27.711 26.864 1.00 33.42 295 MET B N 1
ATOM 9478 C CA . MET B 2 295 ? 3.393 26.757 27.810 1.00 38.99 295 MET B CA 1
ATOM 9479 C C . MET B 2 295 ? 2.359 25.713 28.217 1.00 35.80 295 MET B C 1
ATOM 9480 O O . MET B 2 295 ? 2.626 24.507 28.155 1.00 37.13 295 MET B O 1
ATOM 9485 N N . THR B 2 296 ? 1.159 26.156 28.610 1.00 31.05 296 THR B N 1
ATOM 9486 C CA . THR B 2 296 ? 0.124 25.214 29.031 1.00 31.53 296 THR B CA 1
ATOM 9487 C C . THR B 2 296 ? -0.184 24.200 27.938 1.00 31.72 296 THR B C 1
ATOM 9488 O O . THR B 2 296 ? -0.188 22.985 28.185 1.00 36.09 296 THR B O 1
ATOM 9492 N N . GLU B 2 297 ? -0.418 24.681 26.715 1.00 31.66 297 GLU B N 1
ATOM 9493 C CA . GLU B 2 297 ? -0.707 23.771 25.616 1.00 34.21 297 GLU B CA 1
ATOM 9494 C C . GLU B 2 297 ? 0.405 22.736 25.487 1.00 34.15 297 GLU B C 1
ATOM 9495 O O . GLU B 2 297 ? 0.149 21.528 25.511 1.00 40.07 297 GLU B O 1
ATOM 9501 N N . LYS B 2 298 ? 1.659 23.187 25.429 1.00 40.99 298 LYS B N 1
ATOM 9502 C CA . LYS B 2 298 ? 2.741 22.233 25.221 1.00 41.07 298 LYS B CA 1
ATOM 9503 C C . LYS B 2 298 ? 2.983 21.398 26.468 1.00 39.43 298 LYS B C 1
ATOM 9504 O O . LYS B 2 298 ? 3.354 20.223 26.366 1.00 42.23 298 LYS B O 1
ATOM 9510 N N . LEU B 2 299 ? 2.755 21.973 27.646 1.00 44.72 299 LEU B N 1
ATOM 9511 C CA . LEU B 2 299 ? 2.967 21.224 28.875 1.00 41.34 299 LEU B CA 1
ATOM 9512 C C . LEU B 2 299 ? 1.955 20.092 29.001 1.00 40.19 299 LEU B C 1
ATOM 9513 O O . LEU B 2 299 ? 2.261 19.049 29.591 1.00 44.53 299 LEU B O 1
ATOM 9518 N N . SER B 2 300 ? 0.771 20.261 28.404 1.00 34.59 300 SER B N 1
ATOM 9519 C CA . SER B 2 300 ? -0.283 19.251 28.424 1.00 31.03 300 SER B CA 1
ATOM 9520 C C . SER B 2 300 ? -0.135 18.228 27.292 1.00 30.99 300 SER B C 1
ATOM 9521 O O . SER B 2 300 ? -0.374 17.033 27.501 1.00 45.46 300 SER B O 1
ATOM 9524 N N . GLN B 2 301 ? 0.275 18.664 26.099 1.00 38.48 301 GLN B N 1
ATOM 9525 C CA . GLN B 2 301 ? 0.492 17.732 24.994 1.00 38.70 301 GLN B CA 1
ATOM 9526 C C . GLN B 2 301 ? 1.615 16.757 25.319 1.00 32.66 301 GLN B C 1
ATOM 9527 O O . GLN B 2 301 ? 1.502 15.556 25.062 1.00 36.13 301 GLN B O 1
ATOM 9533 N N . LYS B 2 302 ? 2.705 17.257 25.883 1.00 40.75 302 LYS B N 1
ATOM 9534 C CA . LYS B 2 302 ? 3.834 16.416 26.247 1.00 43.11 302 LYS B CA 1
ATOM 9535 C C . LYS B 2 302 ? 3.679 15.782 27.630 1.00 40.64 302 LYS B C 1
ATOM 9536 O O . LYS B 2 302 ? 4.626 15.157 28.119 1.00 42.06 302 LYS B O 1
ATOM 9542 N N . ASN B 2 303 ? 2.511 15.920 28.259 1.00 39.69 303 ASN B N 1
ATOM 9543 C CA . ASN B 2 303 ? 2.216 15.253 29.525 1.00 36.91 303 ASN B CA 1
ATOM 9544 C C . ASN B 2 303 ? 3.339 15.491 30.526 1.00 42.18 303 ASN B C 1
ATOM 9545 O O . ASN B 2 303 ? 3.963 14.555 31.033 1.00 42.60 303 ASN B O 1
ATOM 9550 N N . ILE B 2 304 ? 3.638 16.768 30.759 1.00 42.72 304 ILE B N 1
ATOM 9551 C CA . ILE B 2 304 ? 4.645 17.180 31.731 1.00 36.13 304 ILE B CA 1
ATOM 9552 C C . ILE B 2 304 ? 3.941 17.888 32.881 1.00 36.66 304 ILE B C 1
ATOM 9553 O O . ILE B 2 304 ? 3.031 18.703 32.660 1.00 35.27 304 ILE B O 1
ATOM 9558 N N . ASN B 2 305 ? 4.360 17.576 34.106 1.00 24.65 305 ASN B N 1
ATOM 9559 C CA . ASN B 2 305 ? 3.910 18.294 35.291 1.00 40.40 305 ASN B CA 1
ATOM 9560 C C . ASN B 2 305 ? 4.976 19.284 35.737 1.00 46.84 305 ASN B C 1
ATOM 9561 O O . ASN B 2 305 ? 6.141 18.912 35.908 1.00 46.19 305 ASN B O 1
ATOM 9566 N N . LEU B 2 306 ? 4.573 20.541 35.921 1.00 40.75 306 LEU B N 1
ATOM 9567 C CA . LEU B 2 306 ? 5.483 21.601 36.337 1.00 38.39 306 LEU B CA 1
ATOM 9568 C C . LEU B 2 306 ? 5.418 21.768 37.853 1.00 46.13 306 LEU B C 1
ATOM 9569 O O . LEU B 2 306 ? 4.339 22.014 38.413 1.00 47.49 306 LEU B O 1
ATOM 9574 N N . ILE B 2 307 ? 6.570 21.632 38.512 1.00 38.55 307 ILE B N 1
ATOM 9575 C CA . ILE B 2 307 ? 6.696 21.844 39.954 1.00 46.53 307 ILE B CA 1
ATOM 9576 C C . ILE B 2 307 ? 7.470 23.136 40.176 1.00 53.56 307 ILE B C 1
ATOM 9577 O O . ILE B 2 307 ? 8.592 23.288 39.673 1.00 57.74 307 ILE B O 1
ATOM 9582 N N . PHE B 2 308 ? 6.897 24.047 40.958 1.00 40.89 308 PHE B N 1
ATOM 9583 C CA . PHE B 2 308 ? 7.556 25.300 41.311 1.00 37.32 308 PHE B CA 1
ATOM 9584 C C . PHE B 2 308 ? 8.220 25.137 42.676 1.00 47.31 308 PHE B C 1
ATOM 9585 O O . PHE B 2 308 ? 7.543 25.152 43.713 1.00 45.56 308 PHE B O 1
ATOM 9593 N N . ALA B 2 309 ? 9.545 24.996 42.672 1.00 47.03 309 ALA B N 1
ATOM 9594 C CA . ALA B 2 309 ? 10.350 24.942 43.895 1.00 53.12 309 ALA B CA 1
ATOM 9595 C C . ALA B 2 309 ? 10.990 26.317 44.098 1.00 46.12 309 ALA B C 1
ATOM 9596 O O . ALA B 2 309 ? 12.007 26.634 43.475 1.00 40.74 309 ALA B O 1
ATOM 9598 N N . VAL B 2 310 ? 10.410 27.139 44.979 1.00 33.88 310 VAL B N 1
ATOM 9599 C CA . VAL B 2 310 ? 10.748 28.558 45.061 1.00 38.77 310 VAL B CA 1
ATOM 9600 C C . VAL B 2 310 ? 10.919 28.958 46.522 1.00 39.50 310 VAL B C 1
ATOM 9601 O O . VAL B 2 310 ? 10.560 28.217 47.438 1.00 47.54 310 VAL B O 1
ATOM 9605 N N . THR B 2 311 ? 11.449 30.165 46.734 1.00 41.24 311 THR B N 1
ATOM 9606 C CA . THR B 2 311 ? 11.780 30.656 48.068 1.00 36.68 311 THR B CA 1
ATOM 9607 C C . THR B 2 311 ? 10.616 31.457 48.658 1.00 46.33 311 THR B C 1
ATOM 9608 O O . THR B 2 311 ? 9.713 31.892 47.943 1.00 60.63 311 THR B O 1
ATOM 9612 N N . GLU B 2 312 ? 10.662 31.662 49.982 1.00 48.17 312 GLU B N 1
ATOM 9613 C CA . GLU B 2 312 ? 9.543 32.288 50.691 1.00 55.06 312 GLU B CA 1
ATOM 9614 C C . GLU B 2 312 ? 9.173 33.638 50.088 1.00 63.12 312 GLU B C 1
ATOM 9615 O O . GLU B 2 312 ? 7.986 33.933 49.898 1.00 69.99 312 GLU B O 1
ATOM 9621 N N . ASN B 2 313 ? 10.184 34.462 49.763 1.00 66.81 313 ASN B N 1
ATOM 9622 C CA . ASN B 2 313 ? 9.976 35.813 49.237 1.00 47.72 313 ASN B CA 1
ATOM 9623 C C . ASN B 2 313 ? 9.141 35.830 47.970 1.00 50.26 313 ASN B C 1
ATOM 9624 O O . ASN B 2 313 ? 8.612 36.885 47.605 1.00 54.32 313 ASN B O 1
ATOM 9629 N N . VAL B 2 314 ? 9.008 34.689 47.297 1.00 50.04 314 VAL B N 1
ATOM 9630 C CA . VAL B 2 314 ? 8.452 34.648 45.954 1.00 38.80 314 VAL B CA 1
ATOM 9631 C C . VAL B 2 314 ? 7.409 33.530 45.829 1.00 49.04 314 VAL B C 1
ATOM 9632 O O . VAL B 2 314 ? 6.891 33.273 44.729 1.00 42.64 314 VAL B O 1
ATOM 9636 N N . VAL B 2 315 ? 7.073 32.871 46.951 1.00 48.54 315 VAL B N 1
ATOM 9637 C CA . VAL B 2 315 ? 6.141 31.739 46.901 1.00 50.09 315 VAL B CA 1
ATOM 9638 C C . VAL B 2 315 ? 4.738 32.201 46.507 1.00 52.16 315 VAL B C 1
ATOM 9639 O O . VAL B 2 315 ? 4.082 31.582 45.657 1.00 49.80 315 VAL B O 1
ATOM 9643 N N . ASN B 2 316 ? 4.258 33.298 47.103 1.00 41.33 316 ASN B N 1
ATOM 9644 C CA . ASN B 2 316 ? 2.935 33.795 46.736 1.00 39.42 316 ASN B CA 1
ATOM 9645 C C . ASN B 2 316 ? 2.851 34.086 45.244 1.00 47.77 316 ASN B C 1
ATOM 9646 O O . ASN B 2 316 ? 1.772 33.988 44.644 1.00 46.67 316 ASN B O 1
ATOM 9651 N N . LEU B 2 317 ? 3.978 34.448 44.629 1.00 49.18 317 LEU B N 1
ATOM 9652 C CA . LEU B 2 317 ? 3.959 34.821 43.223 1.00 40.63 317 LEU B CA 1
ATOM 9653 C C . LEU B 2 317 ? 3.650 33.613 42.345 1.00 41.55 317 LEU B C 1
ATOM 9654 O O . LEU B 2 317 ? 2.624 33.578 41.655 1.00 41.58 317 LEU B O 1
ATOM 9659 N N . TYR B 2 318 ? 4.513 32.592 42.377 1.00 39.69 318 TYR B N 1
ATOM 9660 C CA . TYR B 2 318 ? 4.263 31.412 41.552 1.00 37.31 318 TYR B CA 1
ATOM 9661 C C . TYR B 2 318 ? 3.008 30.661 41.995 1.00 37.81 318 TYR B C 1
ATOM 9662 O O . TYR B 2 318 ? 2.359 30.000 41.176 1.00 35.04 318 TYR B O 1
ATOM 9671 N N . GLN B 2 319 ? 2.633 30.773 43.269 1.00 39.25 319 GLN B N 1
ATOM 9672 C CA . GLN B 2 319 ? 1.337 30.259 43.688 1.00 48.11 319 GLN B CA 1
ATOM 9673 C C . GLN B 2 319 ? 0.227 30.915 42.878 1.00 52.88 319 GLN B C 1
ATOM 9674 O O . GLN B 2 319 ? -0.697 30.240 42.401 1.00 53.77 319 GLN B O 1
ATOM 9680 N N . ASN B 2 320 ? 0.338 32.226 42.657 1.00 41.92 320 ASN B N 1
ATOM 9681 C CA . ASN B 2 320 ? -0.632 32.906 41.814 1.00 40.82 320 ASN B CA 1
ATOM 9682 C C . ASN B 2 320 ? -0.445 32.531 40.345 1.00 42.62 320 ASN B C 1
ATOM 9683 O O . ASN B 2 320 ? -1.433 32.421 39.608 1.00 48.11 320 ASN B O 1
ATOM 9688 N N . TYR B 2 321 ? 0.802 32.309 39.904 1.00 41.95 321 TYR B N 1
ATOM 9689 C CA . TYR B 2 321 ? 1.030 31.850 38.535 1.00 35.14 321 TYR B CA 1
ATOM 9690 C C . TYR B 2 321 ? 0.486 30.447 38.334 1.00 41.06 321 TYR B C 1
ATOM 9691 O O . TYR B 2 321 ? -0.022 30.122 37.255 1.00 49.21 321 TYR B O 1
ATOM 9700 N N . SER B 2 322 ? 0.608 29.591 39.353 1.00 48.27 322 SER B N 1
ATOM 9701 C CA . SER B 2 322 ? 0.201 28.201 39.187 1.00 44.62 322 SER B CA 1
ATOM 9702 C C . SER B 2 322 ? -1.297 28.092 38.953 1.00 47.40 322 SER B C 1
ATOM 9703 O O . SER B 2 322 ? -1.753 27.160 38.277 1.00 43.89 322 SER B O 1
ATOM 9706 N N . GLU B 2 323 ? -2.080 29.032 39.488 1.00 35.92 323 GLU B N 1
ATOM 9707 C CA . GLU B 2 323 ? -3.513 28.982 39.245 1.00 32.47 323 GLU B CA 1
ATOM 9708 C C . GLU B 2 323 ? -3.843 29.220 37.778 1.00 41.91 323 GLU B C 1
ATOM 9709 O O . GLU B 2 323 ? -4.939 28.862 37.339 1.00 46.53 323 GLU B O 1
ATOM 9715 N N . LEU B 2 324 ? -2.912 29.788 37.007 1.00 41.08 324 LEU B N 1
ATOM 9716 C CA . LEU B 2 324 ? -3.131 30.015 35.583 1.00 40.97 324 LEU B CA 1
ATOM 9717 C C . LEU B 2 324 ? -2.653 28.850 34.718 1.00 50.00 324 LEU B C 1
ATOM 9718 O O . LEU B 2 324 ? -3.068 28.738 33.556 1.00 48.73 324 LEU B O 1
ATOM 9723 N N . ILE B 2 325 ? -1.808 27.974 35.253 1.00 47.57 325 ILE B N 1
ATOM 9724 C CA . ILE B 2 325 ? -1.395 26.762 34.548 1.00 41.74 325 ILE B CA 1
ATOM 9725 C C . ILE B 2 325 ? -1.944 25.570 35.324 1.00 44.32 325 ILE B C 1
ATOM 9726 O O . ILE B 2 325 ? -1.243 25.033 36.194 1.00 44.99 325 ILE B O 1
ATOM 9731 N N . PRO B 2 326 ? -3.170 25.122 35.049 1.00 44.44 326 PRO B N 1
ATOM 9732 C CA . PRO B 2 326 ? -3.845 24.199 35.972 1.00 40.92 326 PRO B CA 1
ATOM 9733 C C . PRO B 2 326 ? -3.069 22.904 36.146 1.00 55.62 326 PRO B C 1
ATOM 9734 O O . PRO B 2 326 ? -2.517 22.354 35.187 1.00 59.80 326 PRO B O 1
ATOM 9738 N N . GLY B 2 327 ? -3.019 22.428 37.390 1.00 40.75 327 GLY B N 1
ATOM 9739 C CA . GLY B 2 327 ? -2.282 21.221 37.707 1.00 48.22 327 GLY B CA 1
ATOM 9740 C C . GLY B 2 327 ? -0.819 21.407 38.045 1.00 49.61 327 GLY B C 1
ATOM 9741 O O . GLY B 2 327 ? -0.066 20.424 38.018 1.00 51.30 327 GLY B O 1
ATOM 9742 N N . THR B 2 328 ? -0.385 22.628 38.352 1.00 43.04 328 THR B N 1
ATOM 9743 C CA . THR B 2 328 ? 0.996 22.892 38.737 1.00 50.64 328 THR B CA 1
ATOM 9744 C C . THR B 2 328 ? 1.060 23.150 40.236 1.00 44.91 328 THR B C 1
ATOM 9745 O O . THR B 2 328 ? 0.113 23.674 40.828 1.00 38.05 328 THR B O 1
ATOM 9749 N N . THR B 2 329 ? 2.177 22.780 40.854 1.00 46.35 329 THR B N 1
ATOM 9750 C CA . THR B 2 329 ? 2.309 22.867 42.301 1.00 57.47 329 THR B CA 1
ATOM 9751 C C . THR B 2 329 ? 3.487 23.754 42.686 1.00 46.56 329 THR B C 1
ATOM 9752 O O . THR B 2 329 ? 4.489 23.836 41.968 1.00 47.37 329 THR B O 1
ATOM 9756 N N . VAL B 2 330 ? 3.355 24.416 43.831 1.00 45.48 330 VAL B N 1
ATOM 9757 C CA . VAL B 2 330 ? 4.394 25.280 44.373 1.00 45.49 330 VAL B CA 1
ATOM 9758 C C . VAL B 2 330 ? 4.892 24.652 45.669 1.00 38.96 330 VAL B C 1
ATOM 9759 O O . VAL B 2 330 ? 4.165 23.902 46.330 1.00 40.24 330 VAL B O 1
ATOM 9763 N N . GLY B 2 331 ? 6.146 24.945 46.021 1.00 36.83 331 GLY B N 1
ATOM 9764 C CA . GLY B 2 331 ? 6.732 24.431 47.251 1.00 38.88 331 GLY B CA 1
ATOM 9765 C C . GLY B 2 331 ? 7.913 25.232 47.771 1.00 42.73 331 GLY B C 1
ATOM 9766 O O . GLY B 2 331 ? 8.844 25.539 47.013 1.00 44.32 331 GLY B O 1
ATOM 9767 N N . VAL B 2 332 ? 7.896 25.553 49.071 1.00 35.63 332 VAL B N 1
ATOM 9768 C CA . VAL B 2 332 ? 8.930 26.398 49.662 1.00 26.08 332 VAL B CA 1
ATOM 9769 C C . VAL B 2 332 ? 10.277 25.675 49.672 1.00 38.81 332 VAL B C 1
ATOM 9770 O O . VAL B 2 332 ? 10.359 24.442 49.812 1.00 45.90 332 VAL B O 1
ATOM 9774 N N . LEU B 2 333 ? 11.347 26.455 49.523 1.00 49.29 333 LEU B N 1
ATOM 9775 C CA . LEU B 2 333 ? 12.725 25.974 49.464 1.00 47.69 333 LEU B CA 1
ATOM 9776 C C . LEU B 2 333 ? 13.496 26.710 50.558 1.00 73.26 333 LEU B C 1
ATOM 9777 O O . LEU B 2 333 ? 14.097 27.764 50.322 1.00 76.90 333 LEU B O 1
ATOM 9782 N N . SER B 2 334 ? 13.461 26.154 51.770 1.00 84.04 334 SER B N 1
ATOM 9783 C CA . SER B 2 334 ? 14.131 26.737 52.928 1.00 83.55 334 SER B CA 1
ATOM 9784 C C . SER B 2 334 ? 14.163 25.721 54.062 1.00 82.76 334 SER B C 1
ATOM 9785 O O . SER B 2 334 ? 13.133 25.121 54.386 1.00 94.27 334 SER B O 1
ATOM 9788 N N . MET B 2 335 ? 15.332 25.527 54.678 1.00 88.26 335 MET B N 1
ATOM 9789 C CA . MET B 2 335 ? 15.455 24.609 55.809 1.00 94.43 335 MET B CA 1
ATOM 9790 C C . MET B 2 335 ? 14.701 25.087 57.049 1.00 100.30 335 MET B C 1
ATOM 9791 O O . MET B 2 335 ? 14.683 24.367 58.056 1.00 91.33 335 MET B O 1
ATOM 9796 N N . ASP B 2 336 ? 14.073 26.268 56.994 1.00 101.35 336 ASP B N 1
ATOM 9797 C CA . ASP B 2 336 ? 13.280 26.838 58.080 1.00 99.03 336 ASP B CA 1
ATOM 9798 C C . ASP B 2 336 ? 11.873 26.244 58.170 1.00 105.32 336 ASP B C 1
ATOM 9799 O O . ASP B 2 336 ? 11.003 26.838 58.825 1.00 97.66 336 ASP B O 1
ATOM 9804 N N . SER B 2 337 ? 11.639 25.096 57.528 1.00 112.97 337 SER B N 1
ATOM 9805 C CA . SER B 2 337 ? 10.326 24.465 57.468 1.00 110.54 337 SER B CA 1
ATOM 9806 C C . SER B 2 337 ? 10.482 22.970 57.732 1.00 113.60 337 SER B C 1
ATOM 9807 O O . SER B 2 337 ? 11.597 22.451 57.881 1.00 102.62 337 SER B O 1
ATOM 9810 N N . SER B 2 338 ? 9.338 22.276 57.769 1.00 118.44 338 SER B N 1
ATOM 9811 C CA . SER B 2 338 ? 9.301 20.863 58.144 1.00 98.17 338 SER B CA 1
ATOM 9812 C C . SER B 2 338 ? 10.047 19.999 57.131 1.00 102.24 338 SER B C 1
ATOM 9813 O O . SER B 2 338 ? 11.028 19.325 57.468 1.00 97.53 338 SER B O 1
ATOM 9816 N N . ASN B 2 339 ? 9.588 20.010 55.877 1.00 99.35 339 ASN B N 1
ATOM 9817 C CA . ASN B 2 339 ? 10.088 19.117 54.836 1.00 98.60 339 ASN B CA 1
ATOM 9818 C C . ASN B 2 339 ? 10.587 19.940 53.660 1.00 96.61 339 ASN B C 1
ATOM 9819 O O . ASN B 2 339 ? 9.828 20.731 53.091 1.00 104.79 339 ASN B O 1
ATOM 9824 N N . VAL B 2 340 ? 11.859 19.757 53.302 1.00 93.26 340 VAL B N 1
ATOM 9825 C CA . VAL B 2 340 ? 12.430 20.360 52.102 1.00 76.98 340 VAL B CA 1
ATOM 9826 C C . VAL B 2 340 ? 13.028 19.225 51.277 1.00 88.15 340 VAL B C 1
ATOM 9827 O O . VAL B 2 340 ? 13.148 19.321 50.049 1.00 97.91 340 VAL B O 1
ATOM 9831 N N . LEU B 2 341 ? 13.405 18.137 51.957 1.00 81.95 341 LEU B N 1
ATOM 9832 C CA . LEU B 2 341 ? 13.839 16.923 51.273 1.00 83.81 341 LEU B CA 1
ATOM 9833 C C . LEU B 2 341 ? 12.653 16.128 50.748 1.00 82.51 341 LEU B C 1
ATOM 9834 O O . LEU B 2 341 ? 12.793 15.367 49.783 1.00 79.53 341 LEU B O 1
ATOM 9839 N N . GLN B 2 342 ? 11.489 16.287 51.375 1.00 82.39 342 GLN B N 1
ATOM 9840 C CA . GLN B 2 342 ? 10.249 15.699 50.895 1.00 83.61 342 GLN B CA 1
ATOM 9841 C C . GLN B 2 342 ? 9.485 16.636 49.966 1.00 76.68 342 GLN B C 1
ATOM 9842 O O . GLN B 2 342 ? 8.291 16.422 49.736 1.00 78.01 342 GLN B O 1
ATOM 9848 N N . LEU B 2 343 ? 10.145 17.663 49.428 1.00 73.86 343 LEU B N 1
ATOM 9849 C CA . LEU B 2 343 ? 9.437 18.698 48.681 1.00 61.30 343 LEU B CA 1
ATOM 9850 C C . LEU B 2 343 ? 8.773 18.136 47.429 1.00 60.85 343 LEU B C 1
ATOM 9851 O O . LEU B 2 343 ? 7.582 18.391 47.180 1.00 44.38 343 LEU B O 1
ATOM 9856 N N . ILE B 2 344 ? 9.534 17.371 46.630 1.00 47.24 344 ILE B N 1
ATOM 9857 C CA . ILE B 2 344 ? 9.024 16.861 45.359 1.00 42.93 344 ILE B CA 1
ATOM 9858 C C . ILE B 2 344 ? 8.002 15.753 45.584 1.00 55.34 344 ILE B C 1
ATOM 9859 O O . ILE B 2 344 ? 6.951 15.714 44.928 1.00 53.58 344 ILE B O 1
ATOM 9864 N N . VAL B 2 345 ? 8.300 14.823 46.494 1.00 58.27 345 VAL B N 1
ATOM 9865 C CA . VAL B 2 345 ? 7.374 13.722 46.734 1.00 53.49 345 VAL B CA 1
ATOM 9866 C C . VAL B 2 345 ? 6.069 14.235 47.334 1.00 52.96 345 VAL B C 1
ATOM 9867 O O . VAL B 2 345 ? 5.004 13.644 47.116 1.00 51.08 345 VAL B O 1
ATOM 9871 N N . ASP B 2 346 ? 6.120 15.343 48.086 1.00 57.60 346 ASP B N 1
ATOM 9872 C CA . ASP B 2 346 ? 4.884 15.976 48.543 1.00 60.26 346 ASP B CA 1
ATOM 9873 C C . ASP B 2 346 ? 4.073 16.496 47.360 1.00 54.11 346 ASP B C 1
ATOM 9874 O O . ASP B 2 346 ? 2.843 16.370 47.336 1.00 55.37 346 ASP B O 1
ATOM 9879 N N . ALA B 2 347 ? 4.750 17.072 46.362 1.00 47.01 347 ALA B N 1
ATOM 9880 C CA . ALA B 2 347 ? 4.047 17.587 45.193 1.00 45.77 347 ALA B CA 1
ATOM 9881 C C . ALA B 2 347 ? 3.476 16.458 44.347 1.00 42.18 347 ALA B C 1
ATOM 9882 O O . ALA B 2 347 ? 2.334 16.546 43.877 1.00 46.75 347 ALA B O 1
ATOM 9884 N N . TYR B 2 348 ? 4.265 15.399 44.126 1.00 42.55 348 TYR B N 1
ATOM 9885 C CA . TYR B 2 348 ? 3.795 14.276 43.319 1.00 45.50 348 TYR B CA 1
ATOM 9886 C C . TYR B 2 348 ? 2.550 13.651 43.924 1.00 44.92 348 TYR B C 1
ATOM 9887 O O . TYR B 2 348 ? 1.719 13.095 43.195 1.00 36.87 348 TYR B O 1
ATOM 9896 N N . GLY B 2 349 ? 2.398 13.734 45.248 1.00 38.46 349 GLY B N 1
ATOM 9897 C CA . GLY B 2 349 ? 1.129 13.367 45.840 1.00 36.79 349 GLY B CA 1
ATOM 9898 C C . GLY B 2 349 ? -0.004 14.225 45.317 1.00 45.02 349 GLY B C 1
ATOM 9899 O O . GLY B 2 349 ? -1.051 13.709 44.915 1.00 52.81 349 GLY B O 1
ATOM 9900 N N . LYS B 2 350 ? 0.210 15.543 45.275 1.00 49.41 350 LYS B N 1
ATOM 9901 C CA . LYS B 2 350 ? -0.840 16.451 44.823 1.00 51.49 350 LYS B CA 1
ATOM 9902 C C . LYS B 2 350 ? -1.180 16.215 43.356 1.00 46.83 350 LYS B C 1
ATOM 9903 O O . LYS B 2 350 ? -2.361 16.232 42.980 1.00 41.90 350 LYS B O 1
ATOM 9909 N N . ILE B 2 351 ? -0.162 15.982 42.517 1.00 39.49 351 ILE B N 1
ATOM 9910 C CA . ILE B 2 351 ? -0.400 15.736 41.094 1.00 27.99 351 ILE B CA 1
ATOM 9911 C C . ILE B 2 351 ? -1.286 14.507 40.906 1.00 51.15 351 ILE B C 1
ATOM 9912 O O . ILE B 2 351 ? -2.230 14.509 40.104 1.00 47.79 351 ILE B O 1
ATOM 9917 N N . ARG B 2 352 ? -0.990 13.437 41.643 1.00 53.67 352 ARG B N 1
ATOM 9918 C CA . ARG B 2 352 ? -1.732 12.189 41.544 1.00 39.76 352 ARG B CA 1
ATOM 9919 C C . ARG B 2 352 ? -2.992 12.199 42.399 1.00 47.36 352 ARG B C 1
ATOM 9920 O O . ARG B 2 352 ? -3.729 11.205 42.407 1.00 56.14 352 ARG B O 1
ATOM 9928 N N . SER B 2 353 ? -3.261 13.289 43.116 1.00 44.45 353 SER B N 1
ATOM 9929 C CA . SER B 2 353 ? -4.442 13.361 43.967 1.00 42.84 353 SER B CA 1
ATOM 9930 C C . SER B 2 353 ? -5.713 13.688 43.198 1.00 48.35 353 SER B C 1
ATOM 9931 O O . SER B 2 353 ? -6.773 13.821 43.823 1.00 53.79 353 SER B O 1
ATOM 9934 N N . LYS B 2 354 ? -5.637 13.842 41.879 1.00 52.37 354 LYS B N 1
ATOM 9935 C CA . LYS B 2 354 ? -6.818 14.136 41.081 1.00 56.17 354 LYS B CA 1
ATOM 9936 C C . LYS B 2 354 ? -6.697 13.477 39.711 1.00 56.04 354 LYS B C 1
ATOM 9937 O O . LYS B 2 354 ? -5.597 13.231 39.199 1.00 50.54 354 LYS B O 1
ATOM 9943 N N . VAL B 2 355 ? -7.857 13.196 39.127 1.00 41.42 355 VAL B N 1
ATOM 9944 C CA . VAL B 2 355 ? -7.976 12.646 37.785 1.00 46.54 355 VAL B CA 1
ATOM 9945 C C . VAL B 2 355 ? -8.998 13.517 37.060 1.00 59.32 355 VAL B C 1
ATOM 9946 O O . VAL B 2 355 ? -10.169 13.560 37.455 1.00 58.99 355 VAL B O 1
ATOM 9950 N N . GLU B 2 356 ? -8.544 14.256 36.043 1.00 53.31 356 GLU B N 1
ATOM 9951 C CA . GLU B 2 356 ? -9.392 15.129 35.237 1.00 46.65 356 GLU B CA 1
ATOM 9952 C C . GLU B 2 356 ? -9.296 14.701 33.780 1.00 47.37 356 GLU B C 1
ATOM 9953 O O . GLU B 2 356 ? -8.199 14.448 33.272 1.00 57.54 356 GLU B O 1
ATOM 9959 N N . LEU B 2 357 ? -10.440 14.624 33.105 1.00 41.68 357 LEU B N 1
ATOM 9960 C CA . LEU B 2 357 ? -10.468 14.195 31.711 1.00 48.12 357 LEU B CA 1
ATOM 9961 C C . LEU B 2 357 ? -10.354 15.378 30.759 1.00 52.51 357 LEU B C 1
ATOM 9962 O O . LEU B 2 357 ? -10.950 16.435 30.994 1.00 59.95 357 LEU B O 1
ATOM 9967 N N . GLU B 2 358 ? -9.603 15.178 29.665 1.00 40.79 358 GLU B N 1
ATOM 9968 C CA . GLU B 2 358 ? -9.449 16.165 28.600 1.00 52.20 358 GLU B CA 1
ATOM 9969 C C . GLU B 2 358 ? -9.799 15.534 27.258 1.00 41.42 358 GLU B C 1
ATOM 9970 O O . GLU B 2 358 ? -9.617 14.332 27.057 1.00 49.57 358 GLU B O 1
ATOM 9976 N N . VAL B 2 359 ? -10.294 16.355 26.332 1.00 47.24 359 VAL B N 1
ATOM 9977 C CA . VAL B 2 359 ? -10.706 15.904 25.005 1.00 40.81 359 VAL B CA 1
ATOM 9978 C C . VAL B 2 359 ? -9.847 16.590 23.944 1.00 38.19 359 VAL B C 1
ATOM 9979 O O . VAL B 2 359 ? -9.621 17.803 24.007 1.00 45.85 359 VAL B O 1
ATOM 9983 N N . ARG B 2 360 ? -9.367 15.811 22.978 1.00 45.75 360 ARG B N 1
ATOM 9984 C CA . ARG B 2 360 ? -8.605 16.317 21.843 1.00 46.77 360 ARG B CA 1
ATOM 9985 C C . ARG B 2 360 ? -9.303 15.948 20.541 1.00 44.17 360 ARG B C 1
ATOM 9986 O O . ARG B 2 360 ? -9.797 14.828 20.387 1.00 60.00 360 ARG B O 1
ATOM 9994 N N . ASP B 2 361 ? -9.323 16.895 19.606 1.00 42.14 361 ASP B N 1
ATOM 9995 C CA . ASP B 2 361 ? -9.839 16.686 18.253 1.00 45.74 361 ASP B CA 1
ATOM 9996 C C . ASP B 2 361 ? -11.335 16.365 18.242 1.00 40.13 361 ASP B C 1
ATOM 9997 O O . ASP B 2 361 ? -11.821 15.688 17.334 1.00 44.98 361 ASP B O 1
ATOM 10002 N N . LEU B 2 362 ? -12.083 16.842 19.233 1.00 30.05 362 LEU B N 1
ATOM 10003 C CA . LEU B 2 362 ? -13.518 16.589 19.244 1.00 41.48 362 LEU B CA 1
ATOM 10004 C C . LEU B 2 362 ? -14.172 17.229 18.024 1.00 48.47 362 LEU B C 1
ATOM 10005 O O . LEU B 2 362 ? -14.020 18.439 17.809 1.00 54.22 362 LEU B O 1
ATOM 10010 N N . PRO B 2 363 ? -14.892 16.465 17.208 1.00 56.46 363 PRO B N 1
ATOM 10011 C CA . PRO B 2 363 ? -15.642 17.069 16.098 1.00 60.20 363 PRO B CA 1
ATOM 10012 C C . PRO B 2 363 ? -16.600 18.147 16.588 1.00 63.75 363 PRO B C 1
ATOM 10013 O O . PRO B 2 363 ? -17.229 18.015 17.642 1.00 61.00 363 PRO B O 1
ATOM 10017 N N . GLU B 2 364 ? -16.693 19.234 15.810 1.00 64.18 364 GLU B N 1
ATOM 10018 C CA . GLU B 2 364 ? -17.500 20.380 16.224 1.00 69.58 364 GLU B CA 1
ATOM 10019 C C . GLU B 2 364 ? -18.975 20.017 16.321 1.00 78.11 364 GLU B C 1
ATOM 10020 O O . GLU B 2 364 ? -19.724 20.632 17.092 1.00 83.71 364 GLU B O 1
ATOM 10026 N N . GLU B 2 365 ? -19.400 19.004 15.568 1.00 76.48 365 GLU B N 1
ATOM 10027 C CA . GLU B 2 365 ? -20.788 18.563 15.606 1.00 72.25 365 GLU B CA 1
ATOM 10028 C C . GLU B 2 365 ? -21.122 17.862 16.919 1.00 74.53 365 GLU B C 1
ATOM 10029 O O . GLU B 2 365 ? -22.265 17.931 17.388 1.00 73.61 365 GLU B O 1
ATOM 10035 N N . LEU B 2 366 ? -20.143 17.188 17.524 1.00 70.34 366 LEU B N 1
ATOM 10036 C CA . LEU B 2 366 ? -20.381 16.391 18.719 1.00 71.60 366 LEU B CA 1
ATOM 10037 C C . LEU B 2 366 ? -20.375 17.235 19.986 1.00 69.54 366 LEU B C 1
ATOM 10038 O O . LEU B 2 366 ? -19.714 18.277 20.069 1.00 74.26 366 LEU B O 1
ATOM 10043 N N . SER B 2 367 ? -21.108 16.745 20.988 1.00 52.96 367 SER B N 1
ATOM 10044 C CA . SER B 2 367 ? -21.150 17.322 22.327 1.00 57.67 367 SER B CA 1
ATOM 10045 C C . SER B 2 367 ? -21.152 16.200 23.362 1.00 53.90 367 SER B C 1
ATOM 10046 O O . SER B 2 367 ? -22.009 15.313 23.311 1.00 55.37 367 SER B O 1
ATOM 10049 N N . LEU B 2 368 ? -20.217 16.257 24.315 1.00 49.10 368 LEU B N 1
ATOM 10050 C CA . LEU B 2 368 ? -20.025 15.209 25.318 1.00 45.09 368 LEU B CA 1
ATOM 10051 C C . LEU B 2 368 ? -20.590 15.623 26.674 1.00 52.67 368 LEU B C 1
ATOM 10052 O O . LEU B 2 368 ? -20.231 16.683 27.202 1.00 57.14 368 LEU B O 1
ATOM 10057 N N . SER B 2 369 ? -21.448 14.776 27.246 1.00 51.88 369 SER B N 1
ATOM 10058 C CA . SER B 2 369 ? -21.867 14.886 28.640 1.00 50.78 369 SER B CA 1
ATOM 10059 C C . SER B 2 369 ? -21.007 13.973 29.511 1.00 53.39 369 SER B C 1
ATOM 10060 O O . SER B 2 369 ? -20.371 13.033 29.026 1.00 54.95 369 SER B O 1
ATOM 10063 N N . PHE B 2 370 ? -20.994 14.253 30.815 1.00 59.70 370 PHE B N 1
ATOM 10064 C CA . PHE B 2 370 ? -20.104 13.549 31.740 1.00 45.57 370 PHE B CA 1
ATOM 10065 C C . PHE B 2 370 ? -20.782 13.351 33.087 1.00 51.75 370 PHE B C 1
ATOM 10066 O O . PHE B 2 370 ? -21.151 14.322 33.756 1.00 51.74 370 PHE B O 1
ATOM 10074 N N . ASN B 2 371 ? -20.941 12.099 33.484 1.00 60.27 371 ASN B N 1
ATOM 10075 C CA . ASN B 2 371 ? -21.150 11.788 34.885 1.00 59.54 371 ASN B CA 1
ATOM 10076 C C . ASN B 2 371 ? -19.803 11.417 35.516 1.00 67.72 371 ASN B C 1
ATOM 10077 O O . ASN B 2 371 ? -18.792 11.227 34.827 1.00 60.25 371 ASN B O 1
ATOM 10082 N N . ALA B 2 372 ? -19.791 11.298 36.840 1.00 57.29 372 ALA B N 1
ATOM 10083 C CA . ALA B 2 372 ? -18.566 10.927 37.539 1.00 49.56 372 ALA B CA 1
ATOM 10084 C C . ALA B 2 372 ? -18.932 10.063 38.732 1.00 58.38 372 ALA B C 1
ATOM 10085 O O . ALA B 2 372 ? -19.749 10.462 39.569 1.00 58.78 372 ALA B O 1
ATOM 10087 N N . THR B 2 373 ? -18.325 8.883 38.798 1.00 62.29 373 THR B N 1
ATOM 10088 C CA . THR B 2 373 ? -18.449 7.948 39.911 1.00 47.11 373 THR B CA 1
ATOM 10089 C C . THR B 2 373 ? -17.062 7.863 40.541 1.00 44.61 373 THR B C 1
ATOM 10090 O O . THR B 2 373 ? -16.226 7.055 40.130 1.00 42.34 373 THR B O 1
ATOM 10094 N N . CYS B 2 374 ? -16.819 8.732 41.527 1.00 54.94 374 CYS B N 1
ATOM 10095 C CA . CYS B 2 374 ? -15.509 8.871 42.158 1.00 62.24 374 CYS B CA 1
ATOM 10096 C C . CYS B 2 374 ? -15.330 7.993 43.385 1.00 59.01 374 CYS B C 1
ATOM 10097 O O . CYS B 2 374 ? -14.197 7.604 43.697 1.00 53.90 374 CYS B O 1
ATOM 10100 N N . LEU B 2 375 ? -16.413 7.684 44.092 1.00 66.33 375 LEU B N 1
ATOM 10101 C CA . LEU B 2 375 ? -16.322 6.966 45.354 1.00 60.86 375 LEU B CA 1
ATOM 10102 C C . LEU B 2 375 ? -17.573 6.119 45.534 1.00 59.26 375 LEU B C 1
ATOM 10103 O O . LEU B 2 375 ? -18.682 6.641 45.439 1.00 66.31 375 LEU B O 1
ATOM 10108 N N . ASN B 2 376 ? -17.380 4.816 45.731 1.00 58.39 376 ASN B N 1
ATOM 10109 C CA . ASN B 2 376 ? -18.402 3.878 46.208 1.00 52.20 376 ASN B CA 1
ATOM 10110 C C . ASN B 2 376 ? -19.766 4.078 45.534 1.00 63.78 376 ASN B C 1
ATOM 10111 O O . ASN B 2 376 ? -20.803 4.178 46.196 1.00 71.97 376 ASN B O 1
ATOM 10116 N N . ASN B 2 377 ? -19.767 4.127 44.201 1.00 59.67 377 ASN B N 1
ATOM 10117 C CA . ASN B 2 377 ? -21.007 4.205 43.412 1.00 69.04 377 ASN B CA 1
ATOM 10118 C C . ASN B 2 377 ? -21.834 5.448 43.763 1.00 62.73 377 ASN B C 1
ATOM 10119 O O . ASN B 2 377 ? -23.048 5.373 43.960 1.00 60.38 377 ASN B O 1
ATOM 10124 N N . GLU B 2 378 ? -21.167 6.606 43.813 1.00 55.04 378 GLU B N 1
ATOM 10125 C CA . GLU B 2 378 ? -21.774 7.871 44.233 1.00 65.10 378 GLU B CA 1
ATOM 10126 C C . GLU B 2 378 ? -21.939 8.851 43.078 1.00 73.87 378 GLU B C 1
ATOM 10127 O O . GLU B 2 378 ? -21.501 10.003 43.181 1.00 88.29 378 GLU B O 1
ATOM 10133 N N . VAL B 2 379 ? -22.530 8.390 41.971 1.00 68.53 379 VAL B N 1
ATOM 10134 C CA . VAL B 2 379 ? -22.570 9.085 40.683 1.00 69.69 379 VAL B CA 1
ATOM 10135 C C . VAL B 2 379 ? -22.842 10.583 40.828 1.00 66.78 379 VAL B C 1
ATOM 10136 O O . VAL B 2 379 ? -23.813 10.994 41.476 1.00 65.80 379 VAL B O 1
ATOM 10140 N N . ILE B 2 380 ? -21.981 11.399 40.222 1.00 60.15 380 ILE B N 1
ATOM 10141 C CA . ILE B 2 380 ? -22.042 12.855 40.267 1.00 57.66 380 ILE B CA 1
ATOM 10142 C C . ILE B 2 380 ? -22.178 13.363 38.835 1.00 67.82 380 ILE B C 1
ATOM 10143 O O . ILE B 2 380 ? -21.245 13.215 38.040 1.00 69.71 380 ILE B O 1
ATOM 10148 N N . PRO B 2 381 ? -23.282 14.005 38.463 1.00 56.65 381 PRO B N 1
ATOM 10149 C CA . PRO B 2 381 ? -23.429 14.472 37.078 1.00 59.60 381 PRO B CA 1
ATOM 10150 C C . PRO B 2 381 ? -22.548 15.678 36.773 1.00 55.56 381 PRO B C 1
ATOM 10151 O O . PRO B 2 381 ? -22.158 16.447 37.653 1.00 57.59 381 PRO B O 1
ATOM 10155 N N . GLY B 2 382 ? -22.212 15.822 35.495 1.00 53.12 382 GLY B N 1
ATOM 10156 C CA . GLY B 2 382 ? -21.499 17.002 35.047 1.00 54.13 382 GLY B CA 1
ATOM 10157 C C . GLY B 2 382 ? -20.068 17.133 35.507 1.00 41.97 382 GLY B C 1
ATOM 10158 O O . GLY B 2 382 ? -19.461 18.189 35.296 1.00 71.88 382 GLY B O 1
ATOM 10159 N N . LEU B 2 383 ? -19.499 16.115 36.133 1.00 41.15 383 LEU B N 1
ATOM 10160 C CA . LEU B 2 383 ? -18.099 16.158 36.539 1.00 50.79 383 LEU B CA 1
ATOM 10161 C C . LEU B 2 383 ? -17.292 15.238 35.638 1.00 45.58 383 LEU B C 1
ATOM 10162 O O . LEU B 2 383 ? -17.691 14.093 35.395 1.00 52.07 383 LEU B O 1
ATOM 10167 N N . LYS B 2 384 ? -16.195 15.759 35.096 1.00 38.88 384 LYS B N 1
ATOM 10168 C CA . LYS B 2 384 ? -15.223 14.950 34.374 1.00 40.92 384 LYS B CA 1
ATOM 10169 C C . LYS B 2 384 ? -13.935 14.818 35.173 1.00 49.98 384 LYS B C 1
ATOM 10170 O O . LYS B 2 384 ? -12.893 14.442 34.624 1.00 44.45 384 LYS B O 1
ATOM 10176 N N . SER B 2 385 ? -13.996 15.137 36.465 1.00 46.32 385 SER B N 1
ATOM 10177 C CA . SER B 2 385 ? -12.839 15.136 37.344 1.00 48.65 385 SER B CA 1
ATOM 10178 C C . SER B 2 385 ? -13.233 14.571 38.702 1.00 50.49 385 SER B C 1
ATOM 10179 O O . SER B 2 385 ? -14.303 14.890 39.233 1.00 47.34 385 SER B O 1
ATOM 10182 N N . CYS B 2 386 ? -12.365 13.709 39.237 1.00 56.96 386 CYS B N 1
ATOM 10183 C CA . CYS B 2 386 ? -12.440 13.188 40.596 1.00 46.04 386 CYS B CA 1
ATOM 10184 C C . CYS B 2 386 ? -11.211 13.638 41.365 1.00 46.92 386 CYS B C 1
ATOM 10185 O O . CYS B 2 386 ? -10.092 13.599 40.842 1.00 48.25 386 CYS B O 1
ATOM 10188 N N . MET B 2 387 ? -11.415 14.050 42.612 1.00 45.38 387 MET B N 1
ATOM 10189 C CA . MET B 2 387 ? -10.336 14.596 43.419 1.00 48.93 387 MET B CA 1
ATOM 10190 C C . MET B 2 387 ? -10.228 13.824 44.727 1.00 57.31 387 MET B C 1
ATOM 10191 O O . MET B 2 387 ? -11.053 12.960 45.045 1.00 56.18 387 MET B O 1
ATOM 10196 N N . GLY B 2 388 ? -9.197 14.168 45.497 1.00 56.35 388 GLY B N 1
ATOM 10197 C CA . GLY B 2 388 ? -8.954 13.519 46.770 1.00 67.59 388 GLY B CA 1
ATOM 10198 C C . GLY B 2 388 ? -8.434 12.107 46.660 1.00 55.38 388 GLY B C 1
ATOM 10199 O O . GLY B 2 388 ? -8.449 11.367 47.648 1.00 51.17 388 GLY B O 1
ATOM 10200 N N . LEU B 2 389 ? -7.949 11.720 45.486 1.00 48.68 389 LEU B N 1
ATOM 10201 C CA . LEU B 2 389 ? -7.481 10.366 45.262 1.00 62.35 389 LEU B CA 1
ATOM 10202 C C . LEU B 2 389 ? -6.074 10.178 45.838 1.00 62.28 389 LEU B C 1
ATOM 10203 O O . LEU B 2 389 ? -5.356 11.137 46.133 1.00 55.96 389 LEU B O 1
ATOM 10208 N N . LYS B 2 390 ? -5.708 8.913 46.027 1.00 68.09 390 LYS B N 1
ATOM 10209 C CA . LYS B 2 390 ? -4.362 8.471 46.362 1.00 67.00 390 LYS B CA 1
ATOM 10210 C C . LYS B 2 390 ? -3.856 7.566 45.245 1.00 61.02 390 LYS B C 1
ATOM 10211 O O . LYS B 2 390 ? -4.640 6.981 44.491 1.00 62.82 390 LYS B O 1
ATOM 10217 N N . ILE B 2 391 ? -2.532 7.457 45.144 1.00 52.96 391 ILE B N 1
ATOM 10218 C CA . ILE B 2 391 ? -1.923 6.610 44.123 1.00 47.03 391 ILE B CA 1
ATOM 10219 C C . ILE B 2 391 ? -2.369 5.176 44.366 1.00 53.30 391 ILE B C 1
ATOM 10220 O O . ILE B 2 391 ? -2.111 4.604 45.431 1.00 64.71 391 ILE B O 1
ATOM 10225 N N . GLY B 2 392 ? -3.071 4.591 43.392 1.00 53.82 392 GLY B N 1
ATOM 10226 C CA . GLY B 2 392 ? -3.646 3.262 43.525 1.00 62.26 392 GLY B CA 1
ATOM 10227 C C . GLY B 2 392 ? -5.154 3.222 43.352 1.00 62.30 392 GLY B C 1
ATOM 10228 O O . GLY B 2 392 ? -5.702 2.175 42.984 1.00 61.25 392 GLY B O 1
ATOM 10229 N N . ASP B 2 393 ? -5.837 4.339 43.620 1.00 51.77 393 ASP B N 1
ATOM 10230 C CA . ASP B 2 393 ? -7.289 4.375 43.498 1.00 52.20 393 ASP B CA 1
ATOM 10231 C C . ASP B 2 393 ? -7.728 4.162 42.046 1.00 48.69 393 ASP B C 1
ATOM 10232 O O . ASP B 2 393 ? -6.932 4.192 41.102 1.00 46.27 393 ASP B O 1
ATOM 10237 N N . THR B 2 394 ? -9.025 3.909 41.880 1.00 46.45 394 THR B N 1
ATOM 10238 C CA . THR B 2 394 ? -9.618 3.673 40.571 1.00 40.16 394 THR B CA 1
ATOM 10239 C C . THR B 2 394 ? -10.970 4.361 40.517 1.00 44.19 394 THR B C 1
ATOM 10240 O O . THR B 2 394 ? -11.779 4.224 41.440 1.00 47.33 394 THR B O 1
ATOM 10244 N N . VAL B 2 395 ? -11.205 5.107 39.441 1.00 43.15 395 VAL B N 1
ATOM 10245 C CA . VAL B 2 395 ? -12.423 5.880 39.265 1.00 39.95 395 VAL B CA 1
ATOM 10246 C C . VAL B 2 395 ? -13.037 5.550 37.912 1.00 45.93 395 VAL B C 1
ATOM 10247 O O . VAL B 2 395 ? -12.382 5.007 37.014 1.00 39.28 395 VAL B O 1
ATOM 10251 N N . SER B 2 396 ? -14.315 5.896 37.780 1.00 36.71 396 SER B N 1
ATOM 10252 C CA . SER B 2 396 ? -15.099 5.605 36.594 1.00 38.16 396 SER B CA 1
ATOM 10253 C C . SER B 2 396 ? -15.824 6.866 36.148 1.00 48.74 396 SER B C 1
ATOM 10254 O O . SER B 2 396 ? -16.370 7.602 36.976 1.00 47.05 396 SER B O 1
ATOM 10257 N N . PHE B 2 397 ? -15.821 7.114 34.837 1.00 49.74 397 PHE B N 1
ATOM 10258 C CA . PHE B 2 397 ? -16.557 8.215 34.226 1.00 36.31 397 PHE B CA 1
ATOM 10259 C C . PHE B 2 397 ? -17.546 7.635 33.224 1.00 47.73 397 PHE B C 1
ATOM 10260 O O . PHE B 2 397 ? -17.183 6.774 32.414 1.00 47.81 397 PHE B O 1
ATOM 10268 N N . SER B 2 398 ? -18.794 8.080 33.296 1.00 52.99 398 SER B N 1
ATOM 10269 C CA . SER B 2 398 ? -19.797 7.736 32.300 1.00 36.41 398 SER B CA 1
ATOM 10270 C C . SER B 2 398 ? -19.896 8.900 31.323 1.00 47.33 398 SER B C 1
ATOM 10271 O O . SER B 2 398 ? -19.928 10.060 31.741 1.00 56.69 398 SER B O 1
ATOM 10274 N N . ILE B 2 399 ? -19.919 8.594 30.029 1.00 52.24 399 ILE B N 1
ATOM 10275 C CA . ILE B 2 399 ? -19.826 9.601 28.976 1.00 33.14 399 ILE B CA 1
ATOM 10276 C C . ILE B 2 399 ? -20.992 9.437 28.019 1.00 40.08 399 ILE B C 1
ATOM 10277 O O . ILE B 2 399 ? -21.321 8.315 27.621 1.00 50.22 399 ILE B O 1
ATOM 10282 N N . GLU B 2 400 ? -21.614 10.552 27.644 1.00 49.79 400 GLU B N 1
ATOM 10283 C CA . GLU B 2 400 ? -22.591 10.581 26.563 1.00 56.28 400 GLU B CA 1
ATOM 10284 C C . GLU B 2 400 ? -21.984 11.323 25.379 1.00 54.07 400 GLU B C 1
ATOM 10285 O O . GLU B 2 400 ? -21.218 12.279 25.559 1.00 40.63 400 GLU B O 1
ATOM 10291 N N . ALA B 2 401 ? -22.290 10.858 24.170 1.00 49.00 401 ALA B N 1
ATOM 10292 C CA . ALA B 2 401 ? -21.887 11.549 22.951 1.00 52.50 401 ALA B CA 1
ATOM 10293 C C . ALA B 2 401 ? -23.126 11.745 22.088 1.00 59.56 401 ALA B C 1
ATOM 10294 O O . ALA B 2 401 ? -23.774 10.765 21.700 1.00 59.93 401 ALA B O 1
ATOM 10296 N N . LYS B 2 402 ? -23.466 13.004 21.810 1.00 57.90 402 LYS B N 1
ATOM 10297 C CA . LYS B 2 402 ? -24.626 13.355 21.002 1.00 61.68 402 LYS B CA 1
ATOM 10298 C C . LYS B 2 402 ? -24.197 14.290 19.880 1.00 66.59 402 LYS B C 1
ATOM 10299 O O . LYS B 2 402 ? -23.349 15.168 20.077 1.00 65.45 402 LYS B O 1
ATOM 10305 N N . VAL B 2 403 ? -24.780 14.091 18.701 1.00 61.96 403 VAL B N 1
ATOM 10306 C CA . VAL B 2 403 ? -24.529 14.933 17.539 1.00 62.02 403 VAL B CA 1
ATOM 10307 C C . VAL B 2 403 ? -25.810 15.689 17.213 1.00 69.75 403 VAL B C 1
ATOM 10308 O O . VAL B 2 403 ? -26.911 15.125 17.276 1.00 71.93 403 VAL B O 1
ATOM 10312 N N . ARG B 2 404 ? -25.670 16.980 16.907 1.00 71.29 404 ARG B N 1
ATOM 10313 C CA . ARG B 2 404 ? -26.789 17.802 16.460 1.00 71.02 404 ARG B CA 1
ATOM 10314 C C . ARG B 2 404 ? -26.874 17.676 14.943 1.00 69.55 404 ARG B C 1
ATOM 10315 O O . ARG B 2 404 ? -25.876 17.894 14.244 1.00 66.91 404 ARG B O 1
ATOM 10323 N N . GLY B 2 405 ? -28.052 17.305 14.440 1.00 57.97 405 GLY B N 1
ATOM 10324 C CA . GLY B 2 405 ? -28.140 16.910 13.046 1.00 59.05 405 GLY B CA 1
ATOM 10325 C C . GLY B 2 405 ? -27.104 15.848 12.751 1.00 69.13 405 GLY B C 1
ATOM 10326 O O . GLY B 2 405 ? -26.841 14.963 13.571 1.00 78.54 405 GLY B O 1
ATOM 10327 N N . CYS B 2 406 ? -26.479 15.954 11.581 1.00 66.99 406 CYS B N 1
ATOM 10328 C CA . CYS B 2 406 ? -25.382 15.057 11.241 1.00 68.20 406 CYS B CA 1
ATOM 10329 C C . CYS B 2 406 ? -24.544 15.619 10.096 1.00 73.88 406 CYS B C 1
ATOM 10330 O O . CYS B 2 406 ? -25.092 16.128 9.109 1.00 80.24 406 CYS B O 1
ATOM 10333 N N . PRO B 2 407 ? -23.215 15.578 10.209 1.00 69.75 407 PRO B N 1
ATOM 10334 C CA . PRO B 2 407 ? -22.355 15.980 9.091 1.00 83.39 407 PRO B CA 1
ATOM 10335 C C . PRO B 2 407 ? -22.105 14.836 8.122 1.00 92.04 407 PRO B C 1
ATOM 10336 O O . PRO B 2 407 ? -22.054 13.663 8.496 1.00 85.88 407 PRO B O 1
ATOM 10340 N N . GLN B 2 408 ? -21.948 15.188 6.850 1.00 88.85 408 GLN B N 1
ATOM 10341 C CA . GLN B 2 408 ? -21.586 14.221 5.820 1.00 88.20 408 GLN B CA 1
ATOM 10342 C C . GLN B 2 408 ? -20.086 14.339 5.573 1.00 84.82 408 GLN B C 1
ATOM 10343 O O . GLN B 2 408 ? -19.622 15.308 4.963 1.00 88.85 408 GLN B O 1
ATOM 10349 N N . GLU B 2 409 ? -19.334 13.353 6.054 1.00 89.29 409 GLU B N 1
ATOM 10350 C CA . GLU B 2 409 ? -17.880 13.360 5.961 1.00 89.00 409 GLU B CA 1
ATOM 10351 C C . GLU B 2 409 ? -17.382 11.959 6.287 1.00 83.00 409 GLU B C 1
ATOM 10352 O O . GLU B 2 409 ? -18.155 11.078 6.677 1.00 83.26 409 GLU B O 1
ATOM 10358 N N . LYS B 2 410 ? -16.077 11.763 6.111 1.00 71.41 410 LYS B N 1
ATOM 10359 C CA . LYS B 2 410 ? -15.422 10.544 6.559 1.00 83.62 410 LYS B CA 1
ATOM 10360 C C . LYS B 2 410 ? -15.516 10.421 8.083 1.00 84.26 410 LYS B C 1
ATOM 10361 O O . LYS B 2 410 ? -15.958 11.334 8.786 1.00 83.86 410 LYS B O 1
ATOM 10367 N N . GLU B 2 411 ? -15.096 9.268 8.595 1.00 74.99 411 GLU B N 1
ATOM 10368 C CA . GLU B 2 411 ? -15.087 9.082 10.038 1.00 75.45 411 GLU B CA 1
ATOM 10369 C C . GLU B 2 411 ? -13.960 9.900 10.658 1.00 79.44 411 GLU B C 1
ATOM 10370 O O . GLU B 2 411 ? -12.835 9.933 10.149 1.00 72.72 411 GLU B O 1
ATOM 10376 N N . LYS B 2 412 ? -14.277 10.578 11.758 1.00 76.21 412 LYS B N 1
ATOM 10377 C CA . LYS B 2 412 ? -13.304 11.333 12.529 1.00 69.47 412 LYS B CA 1
ATOM 10378 C C . LYS B 2 412 ? -12.798 10.473 13.688 1.00 58.21 412 LYS B C 1
ATOM 10379 O O . LYS B 2 412 ? -13.282 9.365 13.928 1.00 62.04 412 LYS B O 1
ATOM 10385 N N . SER B 2 413 ? -11.805 10.983 14.414 1.00 58.13 413 SER B N 1
ATOM 10386 C CA . SER B 2 413 ? -11.245 10.252 15.550 1.00 50.94 413 SER B CA 1
ATOM 10387 C C . SER B 2 413 ? -10.779 11.252 16.594 1.00 51.00 413 SER B C 1
ATOM 10388 O O . SER B 2 413 ? -9.811 11.982 16.357 1.00 66.39 413 SER B O 1
ATOM 10391 N N . PHE B 2 414 ? -11.430 11.259 17.754 1.00 42.11 414 PHE B N 1
ATOM 10392 C CA . PHE B 2 414 ? -11.026 12.119 18.854 1.00 37.48 414 PHE B CA 1
ATOM 10393 C C . PHE B 2 414 ? -10.584 11.274 20.043 1.00 43.13 414 PHE B C 1
ATOM 10394 O O . PHE B 2 414 ? -10.805 10.061 20.097 1.00 50.07 414 PHE B O 1
ATOM 10402 N N . THR B 2 415 ? -9.936 11.933 21.001 1.00 36.88 415 THR B N 1
ATOM 10403 C CA . THR B 2 415 ? -9.258 11.268 22.106 1.00 36.07 415 THR B CA 1
ATOM 10404 C C . THR B 2 415 ? -9.807 11.781 23.431 1.00 37.83 415 THR B C 1
ATOM 10405 O O . THR B 2 415 ? -9.917 12.996 23.625 1.00 38.99 415 THR B O 1
ATOM 10409 N N . ILE B 2 416 ? -10.155 10.863 24.334 1.00 38.44 416 ILE B N 1
ATOM 10410 C CA . ILE B 2 416 ? -10.549 11.193 25.707 1.00 30.45 416 ILE B CA 1
ATOM 10411 C C . ILE B 2 416 ? -9.451 10.683 26.629 1.00 37.90 416 ILE B C 1
ATOM 10412 O O . ILE B 2 416 ? -9.153 9.482 26.640 1.00 45.57 416 ILE B O 1
ATOM 10417 N N . LYS B 2 417 ? -8.857 11.583 27.412 1.00 38.68 417 LYS B N 1
ATOM 10418 C CA . LYS B 2 417 ? -7.571 11.313 28.030 1.00 39.70 417 LYS B CA 1
ATOM 10419 C C . LYS B 2 417 ? -7.508 11.835 29.460 1.00 48.32 417 LYS B C 1
ATOM 10420 O O . LYS B 2 417 ? -8.033 12.920 29.758 1.00 48.80 417 LYS B O 1
ATOM 10426 N N . PRO B 2 418 ? -6.869 11.090 30.356 1.00 51.49 418 PRO B N 1
ATOM 10427 C CA . PRO B 2 418 ? -6.504 11.651 31.664 1.00 50.99 418 PRO B CA 1
ATOM 10428 C C . PRO B 2 418 ? -5.358 12.649 31.530 1.00 51.47 418 PRO B C 1
ATOM 10429 O O . PRO B 2 418 ? -4.369 12.394 30.836 1.00 53.70 418 PRO B O 1
ATOM 10433 N N . VAL B 2 419 ? -5.486 13.779 32.235 1.00 53.89 419 VAL B N 1
ATOM 10434 C CA . VAL B 2 419 ? -4.476 14.834 32.175 1.00 45.82 419 VAL B CA 1
ATOM 10435 C C . VAL B 2 419 ? -3.134 14.301 32.660 1.00 34.78 419 VAL B C 1
ATOM 10436 O O . VAL B 2 419 ? -3.027 13.722 33.748 1.00 47.37 419 VAL B O 1
ATOM 10440 N N . GLY B 2 420 ? -2.104 14.472 31.841 1.00 37.40 420 GLY B N 1
ATOM 10441 C CA . GLY B 2 420 ? -0.765 14.098 32.260 1.00 60.41 420 GLY B CA 1
ATOM 10442 C C . GLY B 2 420 ? -0.392 12.635 32.145 1.00 61.22 420 GLY B C 1
ATOM 10443 O O . GLY B 2 420 ? 0.632 12.231 32.709 1.00 66.59 420 GLY B O 1
ATOM 10444 N N . PHE B 2 421 ? -1.165 11.824 31.418 1.00 66.86 421 PHE B N 1
ATOM 10445 C CA . PHE B 2 421 ? -0.864 10.405 31.265 1.00 54.82 421 PHE B CA 1
ATOM 10446 C C . PHE B 2 421 ? -0.871 10.019 29.792 1.00 47.20 421 PHE B C 1
ATOM 10447 O O . PHE B 2 421 ? -1.599 10.599 28.982 1.00 50.20 421 PHE B O 1
ATOM 10455 N N . LYS B 2 422 ? -0.047 9.030 29.451 1.00 44.10 422 LYS 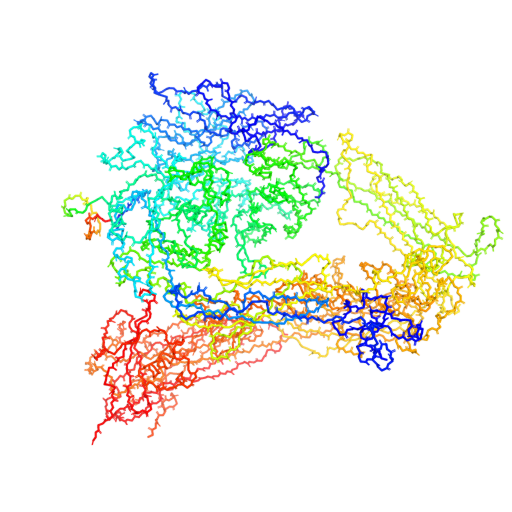B N 1
ATOM 10456 C CA . LYS B 2 422 ? 0.032 8.597 28.059 1.00 49.11 422 LYS B CA 1
ATOM 10457 C C . LYS B 2 422 ? -1.225 7.838 27.637 1.00 53.77 422 LYS B C 1
ATOM 10458 O O . LYS B 2 422 ? -1.636 7.923 26.472 1.00 52.27 422 LYS B O 1
ATOM 10464 N N . ASP B 2 423 ? -1.864 7.128 28.570 1.00 55.87 423 ASP B N 1
ATOM 10465 C CA . ASP B 2 423 ? -2.977 6.243 28.237 1.00 50.69 423 ASP B CA 1
ATOM 10466 C C . ASP B 2 423 ? -4.220 7.037 27.838 1.00 47.78 423 ASP B C 1
ATOM 10467 O O . ASP B 2 423 ? -4.535 8.075 28.429 1.00 47.67 423 ASP B O 1
ATOM 10472 N N . SER B 2 424 ? -4.953 6.524 26.851 1.00 52.40 424 SER B N 1
ATOM 10473 C CA . SER B 2 424 ? -6.026 7.293 26.237 1.00 47.68 424 SER B CA 1
ATOM 10474 C C . SER B 2 424 ? -7.123 6.362 25.732 1.00 51.05 424 SER B C 1
ATOM 10475 O O . SER B 2 424 ? -6.888 5.184 25.450 1.00 61.37 424 SER B O 1
ATOM 10478 N N . LEU B 2 425 ? -8.329 6.914 25.606 1.00 37.54 425 LEU B N 1
ATOM 10479 C CA . LEU B 2 425 ? -9.456 6.240 24.967 1.00 34.61 425 LEU B CA 1
ATOM 10480 C C . LEU B 2 425 ? -9.757 6.968 23.661 1.00 45.83 425 LEU B C 1
ATOM 10481 O O . LEU B 2 425 ? -10.229 8.110 23.679 1.00 59.61 425 LEU B O 1
ATOM 10486 N N . ILE B 2 426 ? -9.472 6.321 22.535 1.00 35.90 426 ILE B N 1
ATOM 10487 C CA . ILE B 2 426 ? -9.676 6.913 21.213 1.00 37.02 426 ILE B CA 1
ATOM 10488 C C . ILE B 2 426 ? -11.048 6.504 20.688 1.00 42.35 426 ILE B C 1
ATOM 10489 O O . ILE B 2 426 ? -11.386 5.317 20.682 1.00 53.21 426 ILE B O 1
ATOM 10494 N N . VAL B 2 427 ? -11.840 7.478 20.245 1.00 34.39 427 VAL B N 1
ATOM 10495 C CA . VAL B 2 427 ? -13.215 7.240 19.814 1.00 33.84 427 VAL B CA 1
ATOM 10496 C C . VAL B 2 427 ? -13.306 7.492 18.315 1.00 39.58 427 VAL B C 1
ATOM 10497 O O . VAL B 2 427 ? -13.259 8.642 17.865 1.00 48.88 427 VAL B O 1
ATOM 10501 N N . GLN B 2 428 ? -13.461 6.422 17.538 1.00 43.71 428 GLN B N 1
ATOM 10502 C CA . GLN B 2 428 ? -13.676 6.533 16.094 1.00 45.34 428 GLN B CA 1
ATOM 10503 C C . GLN B 2 428 ? -15.166 6.737 15.838 1.00 43.04 428 GLN B C 1
ATOM 10504 O O . GLN B 2 428 ? -15.946 5.777 15.872 1.00 47.24 428 GLN B O 1
ATOM 10510 N N . VAL B 2 429 ? -15.571 7.973 15.544 1.00 41.00 429 VAL B N 1
ATOM 10511 C CA . VAL B 2 429 ? -16.979 8.296 15.322 1.00 51.78 429 VAL B CA 1
ATOM 10512 C C . VAL B 2 429 ? -17.274 8.289 13.824 1.00 56.55 429 VAL B C 1
ATOM 10513 O O . VAL B 2 429 ? -16.609 8.988 13.046 1.00 57.43 429 VAL B O 1
ATOM 10517 N N . THR B 2 430 ? -18.261 7.482 13.422 1.00 47.53 430 THR B N 1
ATOM 10518 C CA . THR B 2 430 ? -18.779 7.424 12.059 1.00 44.35 430 THR B CA 1
ATOM 10519 C C . THR B 2 430 ? -20.237 7.849 12.092 1.00 44.98 430 THR B C 1
ATOM 10520 O O . THR B 2 430 ? -20.949 7.561 13.059 1.00 47.17 430 THR B O 1
ATOM 10524 N N . PHE B 2 431 ? -20.683 8.542 11.047 1.00 49.67 431 PHE B N 1
ATOM 10525 C CA . PHE B 2 431 ? -22.035 9.090 10.995 1.00 57.52 431 PHE B CA 1
ATOM 10526 C C . PHE B 2 431 ? -22.848 8.339 9.946 1.00 63.67 431 PHE B C 1
ATOM 10527 O O . PHE B 2 431 ? -22.498 8.344 8.759 1.00 57.75 431 PHE B O 1
ATOM 10535 N N . ASP B 2 432 ? -23.928 7.691 10.393 1.00 67.68 432 ASP B N 1
ATOM 10536 C CA . ASP B 2 432 ? -24.842 6.963 9.511 1.00 73.83 432 ASP B CA 1
ATOM 10537 C C . ASP B 2 432 ? -25.963 7.930 9.143 1.00 77.72 432 ASP B C 1
ATOM 10538 O O . ASP B 2 432 ? -27.047 7.946 9.734 1.00 76.27 432 ASP B O 1
ATOM 10543 N N . CYS B 2 433 ? -25.667 8.780 8.160 1.00 76.54 433 CYS B N 1
ATOM 10544 C CA . CYS B 2 433 ? -26.552 9.860 7.743 1.00 81.54 433 CYS B CA 1
ATOM 10545 C C . CYS B 2 433 ? -27.521 9.446 6.641 1.00 89.54 433 CYS B C 1
ATOM 10546 O O . CYS B 2 433 ? -28.691 9.846 6.669 1.00 88.26 433 CYS B O 1
ATOM 10549 N N . ASP B 2 434 ? -27.065 8.648 5.674 1.00 92.74 434 ASP B N 1
ATOM 10550 C CA . ASP B 2 434 ? -27.839 8.345 4.480 1.00 93.27 434 ASP B CA 1
ATOM 10551 C C . ASP B 2 434 ? -28.225 6.872 4.454 1.00 98.17 434 ASP B C 1
ATOM 10552 O O . ASP B 2 434 ? -27.604 6.031 5.116 1.00 86.74 434 ASP B O 1
ATOM 10557 N N . CYS B 2 435 ? -29.260 6.572 3.668 1.00 97.33 435 CYS B N 1
ATOM 10558 C CA . CYS B 2 435 ? -29.737 5.212 3.465 1.00 101.86 435 CYS B CA 1
ATOM 10559 C C . CYS B 2 435 ? -28.951 4.538 2.341 1.00 112.47 435 CYS B C 1
ATOM 10560 O O . CYS B 2 435 ? -28.084 5.140 1.701 1.00 109.37 435 CYS B O 1
ATOM 10563 N N . ALA B 2 436 ? -29.261 3.266 2.090 1.00 110.15 436 ALA B N 1
ATOM 10564 C CA . ALA B 2 436 ? -28.762 2.572 0.901 1.00 108.13 436 ALA B CA 1
ATOM 10565 C C . ALA B 2 436 ? -29.790 2.676 -0.230 1.00 104.15 436 ALA B C 1
ATOM 10566 O O . ALA B 2 436 ? -30.252 1.686 -0.800 1.00 102.50 436 ALA B O 1
ATOM 10568 N N . CYS B 2 437 ? -30.145 3.919 -0.548 1.00 101.47 437 CYS B N 1
ATOM 10569 C CA . CYS B 2 437 ? -31.214 4.230 -1.489 1.00 104.12 437 CYS B CA 1
ATOM 10570 C C . CYS B 2 437 ? -30.754 5.054 -2.683 1.00 119.01 437 CYS B C 1
ATOM 10571 O O . CYS B 2 437 ? -31.297 4.886 -3.778 1.00 132.54 437 CYS B O 1
ATOM 10574 N N . GLN B 2 438 ? -29.775 5.949 -2.510 1.00 99.63 438 GLN B N 1
ATOM 10575 C CA . GLN B 2 438 ? -29.341 6.794 -3.622 1.00 99.79 438 GLN B CA 1
ATOM 10576 C C . GLN B 2 438 ? -28.586 5.987 -4.677 1.00 116.47 438 GLN B C 1
ATOM 10577 O O . GLN B 2 438 ? -28.842 6.125 -5.880 1.00 121.20 438 GLN B O 1
ATOM 10583 N N . ALA B 2 439 ? -27.639 5.146 -4.248 1.00 111.48 439 ALA B N 1
ATOM 10584 C CA . ALA B 2 439 ? -26.887 4.333 -5.201 1.00 103.59 439 ALA B CA 1
ATOM 10585 C C . ALA B 2 439 ? -27.783 3.309 -5.896 1.00 113.32 439 ALA B C 1
ATOM 10586 O O . ALA B 2 439 ? -27.580 2.999 -7.076 1.00 105.37 439 ALA B O 1
ATOM 10588 N N . GLN B 2 440 ? -28.774 2.768 -5.178 1.00 118.62 440 GLN B N 1
ATOM 10589 C CA . GLN B 2 440 ? -29.687 1.749 -5.693 1.00 114.42 440 GLN B CA 1
ATOM 10590 C C . GLN B 2 440 ? -30.744 2.306 -6.645 1.00 115.93 440 GLN B C 1
ATOM 10591 O O . GLN B 2 440 ? -31.611 1.543 -7.092 1.00 114.71 440 GLN B O 1
ATOM 10597 N N . ALA B 2 441 ? -30.702 3.596 -6.959 1.00 117.07 441 ALA B N 1
ATOM 10598 C CA . ALA B 2 441 ? -31.674 4.201 -7.857 1.00 113.80 441 ALA B CA 1
ATOM 10599 C C . ALA B 2 441 ? -31.265 4.034 -9.320 1.00 129.19 441 ALA B C 1
ATOM 10600 O O . ALA B 2 441 ? -30.084 3.868 -9.647 1.00 130.31 441 ALA B O 1
ATOM 10602 N N . GLU B 2 442 ? -32.264 4.080 -10.206 1.00 138.05 442 GLU B N 1
ATOM 10603 C CA . GLU B 2 442 ? -32.005 4.281 -11.624 1.00 130.41 442 GLU B CA 1
ATOM 10604 C C . GLU B 2 442 ? -31.483 5.706 -11.834 1.00 134.44 442 GLU B C 1
ATOM 10605 O O . GLU B 2 442 ? -31.593 6.552 -10.940 1.00 128.16 442 GLU B O 1
ATOM 10611 N N . PRO B 2 443 ? -30.888 5.993 -12.994 1.00 129.06 443 PRO B N 1
ATOM 10612 C CA . PRO B 2 443 ? -30.446 7.369 -13.266 1.00 127.04 443 PRO B CA 1
ATOM 10613 C C . PRO B 2 443 ? -31.567 8.387 -13.073 1.00 121.31 443 PRO B C 1
ATOM 10614 O O . PRO B 2 443 ? -32.746 8.100 -13.298 1.00 115.13 443 PRO B O 1
ATOM 10618 N N . ASN B 2 444 ? -31.177 9.602 -12.653 1.00 123.08 444 ASN B N 1
ATOM 10619 C CA . ASN B 2 444 ? -32.068 10.728 -12.354 1.00 129.35 444 ASN B CA 1
ATOM 10620 C C . ASN B 2 444 ? -32.709 11.356 -13.622 1.00 139.38 444 ASN B C 1
ATOM 10621 O O . ASN B 2 444 ? -33.324 12.429 -13.542 1.00 130.53 444 ASN B O 1
ATOM 10626 N N . SER B 2 445 ? -32.592 10.748 -14.799 1.00 137.86 445 SER B N 1
ATOM 10627 C CA . SER B 2 445 ? -33.008 11.372 -16.044 1.00 132.50 445 SER B CA 1
ATOM 10628 C C . SER B 2 445 ? -34.018 10.492 -16.770 1.00 136.40 445 SER B C 1
ATOM 10629 O O . SER B 2 445 ? -34.079 9.277 -16.552 1.00 121.96 445 SER B O 1
ATOM 10632 N N . HIS B 2 446 ? -34.824 11.128 -17.625 1.00 143.91 446 HIS B N 1
ATOM 10633 C CA . HIS B 2 446 ? -35.734 10.507 -18.589 1.00 149.36 446 HIS B CA 1
ATOM 10634 C C . HIS B 2 446 ? -36.885 9.753 -17.925 1.00 148.35 446 HIS B C 1
ATOM 10635 O O . HIS B 2 446 ? -37.727 9.178 -18.636 1.00 136.68 446 HIS B O 1
ATOM 10642 N N . ARG B 2 447 ? -36.961 9.743 -16.597 1.00 137.64 447 ARG B N 1
ATOM 10643 C CA . ARG B 2 447 ? -37.985 9.017 -15.864 1.00 129.24 447 ARG B CA 1
ATOM 10644 C C . ARG B 2 447 ? -39.180 9.937 -15.620 1.00 135.47 447 ARG B C 1
ATOM 10645 O O . ARG B 2 447 ? -39.288 10.999 -16.242 1.00 134.50 447 ARG B O 1
ATOM 10653 N N . CYS B 2 448 ? -40.081 9.554 -14.701 1.00 139.30 448 CYS B N 1
ATOM 10654 C CA . CYS B 2 448 ? -41.485 9.949 -14.827 1.00 142.74 448 CYS B CA 1
ATOM 10655 C C . CYS B 2 448 ? -41.616 11.462 -14.969 1.00 151.17 448 CYS B C 1
ATOM 10656 O O . CYS B 2 448 ? -41.593 12.189 -13.972 1.00 157.53 448 CYS B O 1
ATOM 10659 N N . ASN B 2 449 ? -41.783 11.928 -16.208 1.00 135.55 449 ASN B N 1
ATOM 10660 C CA . ASN B 2 449 ? -41.973 13.327 -16.588 1.00 130.92 449 ASN B CA 1
ATOM 10661 C C . ASN B 2 449 ? -41.997 13.358 -18.113 1.00 120.10 449 ASN B C 1
ATOM 10662 O O . ASN B 2 449 ? -41.773 12.340 -18.775 1.00 117.92 449 ASN B O 1
ATOM 10667 N N . ASN B 2 450 ? -42.275 14.544 -18.663 1.00 118.82 450 ASN B N 1
ATOM 10668 C CA . ASN B 2 450 ? -42.094 14.769 -20.094 1.00 109.05 450 ASN B CA 1
ATOM 10669 C C . ASN B 2 450 ? -40.638 15.099 -20.417 1.00 114.89 450 ASN B C 1
ATOM 10670 O O . ASN B 2 450 ? -40.084 14.583 -21.395 1.00 111.63 450 ASN B O 1
ATOM 10675 N N . GLY B 2 451 ? -40.004 15.950 -19.607 1.00 115.54 451 GLY B N 1
ATOM 10676 C CA . GLY B 2 451 ? -38.584 16.226 -19.735 1.00 107.66 451 GLY B CA 1
ATOM 10677 C C . GLY B 2 451 ? -37.843 16.307 -18.411 1.00 133.99 451 GLY B C 1
ATOM 10678 O O . GLY B 2 451 ? -38.173 17.138 -17.559 1.00 131.12 451 GLY B O 1
ATOM 10679 N N . ASN B 2 452 ? -36.836 15.444 -18.231 1.00 144.63 452 ASN B N 1
ATOM 10680 C CA . ASN B 2 452 ? -35.906 15.504 -17.104 1.00 142.43 452 ASN B CA 1
ATOM 10681 C C . ASN B 2 452 ? -36.571 15.280 -15.739 1.00 137.90 452 ASN B C 1
ATOM 10682 O O . ASN B 2 452 ? -36.525 16.162 -14.872 1.00 131.67 452 ASN B O 1
ATOM 10687 N N . GLY B 2 453 ? -37.197 14.120 -15.533 1.00 132.55 453 GLY B N 1
ATOM 10688 C CA . GLY B 2 453 ? -37.682 13.738 -14.206 1.00 131.93 453 GLY B CA 1
ATOM 10689 C C . GLY B 2 453 ? -36.648 12.930 -13.430 1.00 136.44 453 GLY B C 1
ATOM 10690 O O . GLY B 2 453 ? -35.958 12.080 -13.992 1.00 130.67 453 GLY B O 1
ATOM 10691 N N . THR B 2 454 ? -36.571 13.189 -12.117 1.00 134.90 454 THR B N 1
ATOM 10692 C CA . THR B 2 454 ? -35.552 12.614 -11.231 1.00 139.98 454 THR B CA 1
ATOM 10693 C C . THR B 2 454 ? -36.216 12.014 -9.997 1.00 133.73 454 THR B C 1
ATOM 10694 O O . THR B 2 454 ? -36.816 12.741 -9.198 1.00 128.91 454 THR B O 1
ATOM 10698 N N . PHE B 2 455 ? -36.078 10.704 -9.817 1.00 127.19 455 PHE B N 1
ATOM 10699 C CA . PHE B 2 455 ? -36.781 10.013 -8.736 1.00 122.34 455 PHE B CA 1
ATOM 10700 C C . PHE B 2 455 ? -36.065 8.681 -8.479 1.00 125.14 455 PHE B C 1
ATOM 10701 O O . PHE B 2 455 ? -34.863 8.559 -8.747 1.00 120.82 455 PHE B O 1
ATOM 10709 N N . GLU B 2 456 ? -36.792 7.718 -7.892 1.00 110.85 456 GLU B N 1
ATOM 10710 C CA . GLU B 2 456 ? -36.371 6.330 -7.686 1.00 116.46 456 GLU B CA 1
ATOM 10711 C C . GLU B 2 456 ? -35.543 6.066 -6.434 1.00 124.38 456 GLU B C 1
ATOM 10712 O O . GLU B 2 456 ? -34.709 5.154 -6.426 1.00 123.81 456 GLU B O 1
ATOM 10718 N N . CYS B 2 457 ? -35.748 6.838 -5.370 1.00 116.46 457 CYS B N 1
ATOM 10719 C CA . CYS B 2 457 ? -35.496 6.242 -4.061 1.00 115.40 457 CYS B CA 1
ATOM 10720 C C . CYS B 2 457 ? -36.783 5.612 -3.528 1.00 114.19 457 CYS B C 1
ATOM 10721 O O . CYS B 2 457 ? -36.862 4.390 -3.349 1.00 88.26 457 CYS B O 1
ATOM 10724 N N . GLY B 2 458 ? -37.802 6.435 -3.280 1.00 113.06 458 GLY B N 1
ATOM 10725 C CA . GLY B 2 458 ? -39.126 5.924 -2.988 1.00 87.14 458 GLY B CA 1
ATOM 10726 C C . GLY B 2 458 ? -40.257 6.425 -3.868 1.00 89.45 458 GLY B C 1
ATOM 10727 O O . GLY B 2 458 ? -41.206 5.676 -4.118 1.00 96.78 458 GLY B O 1
ATOM 10728 N N . VAL B 2 459 ? -40.182 7.672 -4.352 1.00 90.87 459 VAL B N 1
ATOM 10729 C CA . VAL B 2 459 ? -41.321 8.341 -4.984 1.00 104.86 459 VAL B CA 1
ATOM 10730 C C . VAL B 2 459 ? -40.840 9.120 -6.207 1.00 105.01 459 VAL B C 1
ATOM 10731 O O . VAL B 2 459 ? -39.644 9.368 -6.386 1.00 83.26 459 VAL B O 1
ATOM 10735 N N . CYS B 2 460 ? -41.810 9.521 -7.043 1.00 122.79 460 CYS B N 1
ATOM 10736 C CA . CYS B 2 460 ? -41.572 10.384 -8.198 1.00 140.38 460 CYS B CA 1
ATOM 10737 C C . CYS B 2 460 ? -41.340 11.825 -7.747 1.00 139.50 460 CYS B C 1
ATOM 10738 O O . CYS B 2 460 ? -42.122 12.378 -6.965 1.00 129.08 460 CYS B O 1
ATOM 10741 N N . ARG B 2 461 ? -40.260 12.435 -8.252 1.00 141.54 461 ARG B N 1
ATOM 10742 C CA . ARG B 2 461 ? -39.922 13.839 -7.996 1.00 131.37 461 ARG B CA 1
ATOM 10743 C C . ARG B 2 461 ? -39.627 14.509 -9.339 1.00 132.05 461 ARG B C 1
ATOM 10744 O O . ARG B 2 461 ? -38.467 14.675 -9.722 1.00 119.06 461 ARG B O 1
ATOM 10752 N N . CYS B 2 462 ? -40.671 14.941 -10.039 1.00 131.17 462 CYS B N 1
ATOM 10753 C CA . CYS B 2 462 ? -40.531 15.365 -11.428 1.00 140.41 462 CYS B CA 1
ATOM 10754 C C . CYS B 2 462 ? -40.615 16.887 -11.531 1.00 142.53 462 CYS B C 1
ATOM 10755 O O . CYS B 2 462 ? -41.588 17.498 -11.075 1.00 131.81 462 CYS B O 1
ATOM 10758 N N . GLY B 2 463 ? -39.575 17.491 -12.111 1.00 130.34 463 GLY B N 1
ATOM 10759 C CA . GLY B 2 463 ? -39.566 18.900 -12.422 1.00 112.09 463 GLY B CA 1
ATOM 10760 C C . GLY B 2 463 ? -39.429 19.796 -11.209 1.00 123.27 463 GLY B C 1
ATOM 10761 O O . GLY B 2 463 ? -39.609 19.373 -10.062 1.00 115.07 463 GLY B O 1
ATOM 10762 N N . PRO B 2 464 ? -39.082 21.059 -11.449 1.00 130.82 464 PRO B N 1
ATOM 10763 C CA . PRO B 2 464 ? -39.032 22.050 -10.368 1.00 129.54 464 PRO B CA 1
ATOM 10764 C C . PRO B 2 464 ? -40.363 22.763 -10.167 1.00 123.23 464 PRO B C 1
ATOM 10765 O O . PRO B 2 464 ? -41.112 23.036 -11.109 1.00 106.87 464 PRO B O 1
ATOM 10769 N N . GLY B 2 465 ? -40.659 23.051 -8.896 1.00 122.90 465 GLY B N 1
ATOM 10770 C CA . GLY B 2 465 ? -41.892 23.714 -8.509 1.00 102.20 465 GLY B CA 1
ATOM 10771 C C . GLY B 2 465 ? -43.160 22.899 -8.663 1.00 119.17 465 GLY B C 1
ATOM 10772 O O . GLY B 2 465 ? -44.212 23.334 -8.174 1.00 110.62 465 GLY B O 1
ATOM 10773 N N . TRP B 2 466 ? -43.106 21.736 -9.324 1.00 126.17 466 TRP B N 1
ATOM 10774 C CA . TRP B 2 466 ? -44.288 20.921 -9.586 1.00 118.27 466 TRP B CA 1
ATOM 10775 C C . TRP B 2 466 ? -44.249 19.584 -8.853 1.00 117.02 466 TRP B C 1
ATOM 10776 O O . TRP B 2 466 ? -45.144 19.308 -8.051 1.00 116.26 466 TRP B O 1
ATOM 10787 N N . LEU B 2 467 ? -43.229 18.753 -9.091 1.00 116.96 467 LEU B N 1
ATOM 10788 C CA . LEU B 2 467 ? -42.974 17.526 -8.316 1.00 120.96 467 LEU B CA 1
ATOM 10789 C C . LEU B 2 467 ? -44.250 16.700 -8.121 1.00 124.49 467 LEU B C 1
ATOM 10790 O O . LEU B 2 467 ? -44.760 16.536 -7.010 1.00 133.58 467 LEU B O 1
ATOM 10795 N N . GLY B 2 468 ? -44.779 16.192 -9.229 1.00 117.37 468 GLY B N 1
ATOM 10796 C CA . GLY B 2 468 ? -45.991 15.400 -9.157 1.00 118.44 468 GLY B CA 1
ATOM 10797 C C . GLY B 2 468 ? -45.789 14.106 -8.389 1.00 129.05 468 GLY B C 1
ATOM 10798 O O . GLY B 2 468 ? -44.711 13.507 -8.403 1.00 130.15 468 GLY B O 1
ATOM 10799 N N . SER B 2 469 ? -46.853 13.682 -7.695 1.00 120.55 469 SER B N 1
ATOM 10800 C CA . SER B 2 469 ? -46.831 12.399 -6.994 1.00 115.75 469 SER B CA 1
ATOM 10801 C C . SER B 2 469 ? -46.552 11.258 -7.966 1.00 108.29 469 SER B C 1
ATOM 10802 O O . SER B 2 469 ? -45.673 10.418 -7.727 1.00 84.75 469 SER B O 1
ATOM 10805 N N . GLN B 2 470 ? -47.309 11.209 -9.064 1.00 109.97 470 GLN B N 1
ATOM 10806 C CA . GLN B 2 470 ? -46.923 10.445 -10.245 1.00 118.82 470 GLN B CA 1
ATOM 10807 C C . GLN B 2 470 ? -46.051 11.307 -11.158 1.00 127.29 470 GLN B C 1
ATOM 10808 O O . GLN B 2 470 ? -44.901 10.955 -11.441 1.00 124.95 470 GLN B O 1
ATOM 10814 N N . CYS B 2 471 ? -46.593 12.436 -11.624 1.00 127.83 471 CYS B N 1
ATOM 10815 C CA . CYS B 2 471 ? -45.810 13.533 -12.189 1.00 127.21 471 CYS B CA 1
ATOM 10816 C C . CYS B 2 471 ? -46.733 14.715 -12.469 1.00 127.01 471 CYS B C 1
ATOM 10817 O O . CYS B 2 471 ? -47.947 14.559 -12.633 1.00 108.72 471 CYS B O 1
ATOM 10820 N N . GLU B 2 472 ? -46.124 15.902 -12.527 1.00 135.50 472 GLU B N 1
ATOM 10821 C CA . GLU B 2 472 ? -46.759 17.164 -12.920 1.00 121.57 472 GLU B CA 1
ATOM 10822 C C . GLU B 2 472 ? -47.965 17.503 -12.036 1.00 126.03 472 GLU B C 1
ATOM 10823 O O . GLU B 2 472 ? -49.124 17.487 -12.458 1.00 117.24 472 GLU B O 1
ATOM 10829 N N . CYS B 2 473 ? -47.647 17.804 -10.780 1.00 129.70 473 CYS B N 1
ATOM 10830 C CA . CYS B 2 473 ? -48.556 18.577 -9.942 1.00 130.36 473 CYS B CA 1
ATOM 10831 C C . CYS B 2 473 ? -48.626 19.992 -10.503 1.00 129.10 473 CYS B C 1
ATOM 10832 O O . CYS B 2 473 ? -47.638 20.730 -10.449 1.00 134.82 473 CYS B O 1
ATOM 10835 N N . SER B 2 474 ? -49.779 20.387 -11.024 1.00 117.80 474 SER B N 1
ATOM 10836 C CA . SER B 2 474 ? -49.796 21.516 -11.943 1.00 120.27 474 SER B CA 1
ATOM 10837 C C . SER B 2 474 ? -50.565 22.697 -11.345 1.00 116.52 474 SER B C 1
ATOM 10838 O O . SER B 2 474 ? -51.002 22.673 -10.190 1.00 105.04 474 SER B O 1
ATOM 10841 N N . GLU B 2 475 ? -50.707 23.744 -12.163 1.00 121.50 475 GLU B N 1
ATOM 10842 C CA . GLU B 2 475 ? -51.377 24.998 -11.829 1.00 102.06 475 GLU B CA 1
ATOM 10843 C C . GLU B 2 475 ? -52.868 24.776 -11.612 1.00 102.43 475 GLU B C 1
ATOM 10844 O O . GLU B 2 475 ? -53.340 23.637 -11.695 1.00 108.71 475 GLU B O 1
ATOM 10850 N N . GLU B 2 476 ? -53.612 25.857 -11.347 1.00 95.06 476 GLU B N 1
ATOM 10851 C CA . GLU B 2 476 ? -54.987 25.787 -10.855 1.00 96.54 476 GLU B CA 1
ATOM 10852 C C . GLU B 2 476 ? -55.820 24.736 -11.579 1.00 115.54 476 GLU B C 1
ATOM 10853 O O . GLU B 2 476 ? -56.091 24.843 -12.782 1.00 116.21 476 GLU B O 1
ATOM 10859 N N . ASP B 2 477 ? -56.190 23.699 -10.841 1.00 116.29 477 ASP B N 1
ATOM 10860 C CA . ASP B 2 477 ? -57.085 22.616 -11.224 1.00 106.52 477 ASP B CA 1
ATOM 10861 C C . ASP B 2 477 ? -58.209 22.413 -10.222 1.00 104.27 477 ASP B C 1
ATOM 10862 O O . ASP B 2 477 ? -59.343 22.158 -10.631 1.00 105.17 477 ASP B O 1
ATOM 10867 N N . TYR B 2 478 ? -57.915 22.539 -8.923 1.00 107.03 478 TYR B N 1
ATOM 10868 C CA . TYR B 2 478 ? -58.716 22.107 -7.770 1.00 108.87 478 TYR B CA 1
ATOM 10869 C C . TYR B 2 478 ? -58.657 20.586 -7.662 1.00 118.10 478 TYR B C 1
ATOM 10870 O O . TYR B 2 478 ? -59.407 19.990 -6.875 1.00 121.38 478 TYR B O 1
ATOM 10879 N N . ARG B 2 479 ? -57.755 19.939 -8.421 1.00 127.09 479 ARG B N 1
ATOM 10880 C CA . ARG B 2 479 ? -57.446 18.509 -8.448 1.00 129.57 479 ARG B CA 1
ATOM 10881 C C . ARG B 2 479 ? -56.611 18.147 -7.212 1.00 131.07 479 ARG B C 1
ATOM 10882 O O . ARG B 2 479 ? -56.421 19.016 -6.352 1.00 129.58 479 ARG B O 1
ATOM 10890 N N . PRO B 2 480 ? -56.040 16.896 -7.088 1.00 144.82 480 PRO B N 1
ATOM 10891 C CA . PRO B 2 480 ? -56.173 16.118 -5.836 1.00 134.79 480 PRO B CA 1
ATOM 10892 C C . PRO B 2 480 ? -56.222 16.885 -4.519 1.00 126.89 480 PRO B C 1
ATOM 10893 O O . PRO B 2 480 ? -56.805 16.379 -3.554 1.00 116.07 480 PRO B O 1
ATOM 10897 N N . SER B 2 481 ? -55.624 18.073 -4.440 1.00 133.80 481 SER B N 1
ATOM 10898 C CA . SER B 2 481 ? -55.704 18.839 -3.203 1.00 132.58 481 SER B CA 1
ATOM 10899 C C . SER B 2 481 ? -57.141 19.291 -2.972 1.00 139.56 481 SER B C 1
ATOM 10900 O O . SER B 2 481 ? -57.600 20.286 -3.546 1.00 131.04 481 SER B O 1
ATOM 10903 N N . GLN B 2 482 ? -57.854 18.543 -2.130 1.00 134.40 482 GLN B N 1
ATOM 10904 C CA . GLN B 2 482 ? -59.251 18.798 -1.803 1.00 119.19 482 GLN B CA 1
ATOM 10905 C C . GLN B 2 482 ? -59.440 18.998 -0.304 1.00 124.72 482 GLN B C 1
ATOM 10906 O O . GLN B 2 482 ? -60.550 18.812 0.209 1.00 125.43 482 GLN B O 1
ATOM 10912 N N . GLN B 2 483 ? -58.364 19.346 0.407 1.00 110.84 483 GLN B N 1
ATOM 10913 C CA . GLN B 2 483 ? -58.325 19.569 1.849 1.00 107.60 483 GLN B CA 1
ATOM 10914 C C . GLN B 2 483 ? -58.524 18.285 2.650 1.00 118.84 483 GLN B C 1
ATOM 10915 O O . GLN B 2 483 ? -58.670 18.347 3.882 1.00 122.75 483 GLN B O 1
ATOM 10921 N N . ASP B 2 484 ? -58.534 17.118 1.993 1.00 126.24 484 ASP B N 1
ATOM 10922 C CA . ASP B 2 484 ? -58.548 15.843 2.707 1.00 123.21 484 ASP B CA 1
ATOM 10923 C C . ASP B 2 484 ? -57.282 15.739 3.553 1.00 120.71 484 ASP B C 1
ATOM 10924 O O . ASP B 2 484 ? -57.334 15.771 4.791 1.00 94.31 484 ASP B O 1
ATOM 10929 N N . GLU B 2 485 ? -56.144 15.632 2.870 1.00 120.19 485 GLU B N 1
ATOM 10930 C CA . GLU B 2 485 ? -54.825 15.859 3.444 1.00 107.39 485 GLU B CA 1
ATOM 10931 C C . GLU B 2 485 ? -54.541 17.358 3.395 1.00 119.86 485 GLU B C 1
ATOM 10932 O O . GLU B 2 485 ? -55.448 18.173 3.197 1.00 131.40 485 GLU B O 1
ATOM 10938 N N . CYS B 2 486 ? -53.280 17.743 3.597 1.00 110.69 486 CYS B N 1
ATOM 10939 C CA . CYS B 2 486 ? -52.864 19.147 3.621 1.00 108.82 486 CYS B CA 1
ATOM 10940 C C . CYS B 2 486 ? -53.520 19.914 4.763 1.00 92.72 486 CYS B C 1
ATOM 10941 O O . CYS B 2 486 ? -53.567 21.148 4.746 1.00 86.33 486 CYS B O 1
ATOM 10944 N N . SER B 2 487 ? -54.046 19.176 5.735 1.00 97.18 487 SER B N 1
ATOM 10945 C CA . SER B 2 487 ? -54.623 19.670 6.975 1.00 99.46 487 SER B CA 1
ATOM 10946 C C . SER B 2 487 ? -54.649 18.498 7.948 1.00 103.50 487 SER B C 1
ATOM 10947 O O . SER B 2 487 ? -55.204 17.438 7.624 1.00 104.00 487 SER B O 1
ATOM 10950 N N . PRO B 2 488 ? -54.049 18.640 9.134 1.00 103.89 488 PRO B N 1
ATOM 10951 C CA . PRO B 2 488 ? -53.982 17.492 10.059 1.00 103.15 488 PRO B CA 1
ATOM 10952 C C . PRO B 2 488 ? -55.346 16.940 10.442 1.00 103.43 488 PRO B C 1
ATOM 10953 O O . PRO B 2 488 ? -55.493 15.722 10.616 1.00 97.02 488 PRO B O 1
ATOM 10957 N N . ARG B 2 489 ? -56.346 17.812 10.590 1.00 109.20 489 ARG B N 1
ATOM 10958 C CA . ARG B 2 489 ? -57.736 17.426 10.801 1.00 95.42 489 ARG B CA 1
ATOM 10959 C C . ARG B 2 489 ? -58.595 18.330 9.928 1.00 110.00 489 ARG B C 1
ATOM 10960 O O . ARG B 2 489 ? -58.395 19.550 9.928 1.00 114.77 489 ARG B O 1
ATOM 10968 N N . GLU B 2 490 ? -59.540 17.743 9.182 1.00 116.89 490 GLU B N 1
ATOM 10969 C CA . GLU B 2 490 ? -60.379 18.505 8.248 1.00 114.89 490 GLU B CA 1
ATOM 10970 C C . GLU B 2 490 ? -61.496 19.220 9.014 1.00 112.50 490 GLU B C 1
ATOM 10971 O O . GLU B 2 490 ? -62.692 18.977 8.839 1.00 108.22 490 GLU B O 1
ATOM 10977 N N . GLY B 2 491 ? -61.066 20.112 9.898 1.00 117.56 491 GLY B N 1
ATOM 10978 C CA . GLY B 2 491 ? -61.913 21.091 10.546 1.00 96.32 491 GLY B CA 1
ATOM 10979 C C . GLY B 2 491 ? -61.075 22.335 10.748 1.00 117.27 491 GLY B C 1
ATOM 10980 O O . GLY B 2 491 ? -61.374 23.174 11.602 1.00 117.54 491 GLY B O 1
ATOM 10981 N N . GLN B 2 492 ? -60.008 22.440 9.960 1.00 124.15 492 GLN B N 1
ATOM 10982 C CA . GLN B 2 492 ? -58.954 23.435 10.082 1.00 114.43 492 GLN B CA 1
ATOM 10983 C C . GLN B 2 492 ? -58.628 24.032 8.720 1.00 103.65 492 GLN B C 1
ATOM 10984 O O . GLN B 2 492 ? -58.949 23.441 7.682 1.00 93.58 492 GLN B O 1
ATOM 10990 N N . PRO B 2 493 ? -57.975 25.223 8.687 1.00 105.77 493 PRO B N 1
ATOM 10991 C CA . PRO B 2 493 ? -57.541 25.808 7.404 1.00 88.33 493 PRO B CA 1
ATOM 10992 C C . PRO B 2 493 ? -56.529 24.950 6.651 1.00 86.31 493 PRO B C 1
ATOM 10993 O O . PRO B 2 493 ? -56.139 23.883 7.133 1.00 96.34 493 PRO B O 1
ATOM 10997 N N . VAL B 2 494 ? -56.104 25.400 5.465 1.00 76.40 494 VAL B N 1
ATOM 10998 C CA . VAL B 2 494 ? -55.298 24.585 4.556 1.00 78.45 494 VAL B CA 1
ATOM 10999 C C . VAL B 2 494 ? -53.817 24.810 4.831 1.00 80.10 494 VAL B C 1
ATOM 11000 O O . VAL B 2 494 ? -53.349 25.954 4.854 1.00 87.37 494 VAL B O 1
ATOM 11004 N N . CYS B 2 495 ? -53.085 23.711 5.033 1.00 85.97 495 CYS B N 1
ATOM 11005 C CA . CYS B 2 495 ? -51.628 23.678 5.162 1.00 98.85 495 CYS B CA 1
ATOM 11006 C C . CYS B 2 495 ? -51.036 24.784 6.030 1.00 108.28 495 CYS B C 1
ATOM 11007 O O . CYS B 2 495 ? -49.960 25.301 5.707 1.00 97.83 495 CYS B O 1
ATOM 11010 N N . SER B 2 496 ? -51.723 25.158 7.115 1.00 99.56 496 SER B N 1
ATOM 11011 C CA . SER B 2 496 ? -51.180 26.077 8.117 1.00 91.40 496 SER B CA 1
ATOM 11012 C C . SER B 2 496 ? -50.729 27.380 7.451 1.00 97.76 496 SER B C 1
ATOM 11013 O O . SER B 2 496 ? -49.537 27.626 7.247 1.00 106.70 496 SER B O 1
ATOM 11016 N N . GLN B 2 497 ? -51.735 28.175 7.071 1.00 97.19 497 GLN B N 1
ATOM 11017 C CA . GLN B 2 497 ? -51.604 29.342 6.197 1.00 89.21 497 GLN B CA 1
ATOM 11018 C C . GLN B 2 497 ? -50.312 30.099 6.475 1.00 88.83 497 GLN B C 1
ATOM 11019 O O . GLN B 2 497 ? -49.897 30.205 7.634 1.00 107.28 497 GLN B O 1
ATOM 11025 N N . ARG B 2 498 ? -49.750 30.739 5.445 1.00 91.62 498 ARG B N 1
ATOM 11026 C CA . ARG B 2 498 ? -48.344 30.637 5.054 1.00 93.40 498 ARG B CA 1
ATOM 11027 C C . ARG B 2 498 ? -48.214 29.548 4.000 1.00 94.40 498 ARG B C 1
ATOM 11028 O O . ARG B 2 498 ? -47.103 29.155 3.639 1.00 91.33 498 ARG B O 1
ATOM 11036 N N . GLY B 2 499 ? -49.342 29.070 3.483 1.00 98.52 499 GLY B N 1
ATOM 11037 C CA . GLY B 2 499 ? -49.308 28.101 2.406 1.00 100.86 499 GLY B CA 1
ATOM 11038 C C . GLY B 2 499 ? -50.670 27.635 1.944 1.00 105.43 499 GLY B C 1
ATOM 11039 O O . GLY B 2 499 ? -51.598 27.497 2.747 1.00 98.12 499 GLY B O 1
ATOM 11040 N N . GLU B 2 500 ? -50.808 27.412 0.641 1.00 115.35 500 GLU B N 1
ATOM 11041 C CA . GLU B 2 500 ? -52.019 26.844 0.066 1.00 126.26 500 GLU B CA 1
ATOM 11042 C C . GLU B 2 500 ? -51.680 25.555 -0.675 1.00 133.64 500 GLU B C 1
ATOM 11043 O O . GLU B 2 500 ? -50.642 25.462 -1.343 1.00 130.89 500 GLU B O 1
ATOM 11049 N N . CYS B 2 501 ? -52.561 24.560 -0.552 1.00 116.57 501 CYS B N 1
ATOM 11050 C CA . CYS B 2 501 ? -52.331 23.232 -1.116 1.00 114.99 501 CYS B CA 1
ATOM 11051 C C . CYS B 2 501 ? -52.773 23.215 -2.575 1.00 112.66 501 CYS B C 1
ATOM 11052 O O . CYS B 2 501 ? -53.974 23.243 -2.865 1.00 114.01 501 CYS B O 1
ATOM 11055 N N . LEU B 2 502 ? -51.807 23.164 -3.498 1.00 103.14 502 LEU B N 1
ATOM 11056 C CA . LEU B 2 502 ? -52.145 23.170 -4.924 1.00 119.93 502 LEU B CA 1
ATOM 11057 C C . LEU B 2 502 ? -52.538 21.775 -5.408 1.00 130.59 502 LEU B C 1
ATOM 11058 O O . LEU B 2 502 ? -53.682 21.544 -5.812 1.00 140.94 502 LEU B O 1
ATOM 11063 N N . CYS B 2 503 ? -51.598 20.840 -5.391 1.00 118.24 503 CYS B N 1
ATOM 11064 C CA . CYS B 2 503 ? -51.875 19.420 -5.530 1.00 113.80 503 CYS B CA 1
ATOM 11065 C C . CYS B 2 503 ? -51.731 18.787 -4.144 1.00 124.77 503 CYS B C 1
ATOM 11066 O O . CYS B 2 503 ? -51.588 19.500 -3.149 1.00 130.31 503 CYS B O 1
ATOM 11069 N N . GLY B 2 504 ? -51.768 17.453 -4.069 1.00 114.98 504 GLY B N 1
ATOM 11070 C CA . GLY B 2 504 ? -51.634 16.780 -2.780 1.00 113.10 504 GLY B CA 1
ATOM 11071 C C . GLY B 2 504 ? -50.516 17.324 -1.904 1.00 124.42 504 GLY B C 1
ATOM 11072 O O . GLY B 2 504 ? -50.693 17.491 -0.694 1.00 124.99 504 GLY B O 1
ATOM 11073 N N . GLN B 2 505 ? -49.350 17.605 -2.497 1.00 118.96 505 GLN B N 1
ATOM 11074 C CA . GLN B 2 505 ? -48.205 18.173 -1.779 1.00 95.93 505 GLN B CA 1
ATOM 11075 C C . GLN B 2 505 ? -48.266 19.695 -1.867 1.00 97.46 505 GLN B C 1
ATOM 11076 O O . GLN B 2 505 ? -48.140 20.258 -2.958 1.00 105.77 505 GLN B O 1
ATOM 11082 N N . CYS B 2 506 ? -48.439 20.371 -0.731 1.00 114.88 506 CYS B N 1
ATOM 11083 C CA . CYS B 2 506 ? -48.488 21.830 -0.736 1.00 116.59 506 CYS B CA 1
ATOM 11084 C C . CYS B 2 506 ? -47.078 22.382 -0.563 1.00 119.65 506 CYS B C 1
ATOM 11085 O O . CYS B 2 506 ? -46.391 22.061 0.414 1.00 111.24 506 CYS B O 1
ATOM 11088 N N . VAL B 2 507 ? -46.636 23.176 -1.536 1.00 133.73 507 VAL B N 1
ATOM 11089 C CA . VAL B 2 507 ? -45.374 23.910 -1.432 1.00 122.35 507 VAL B CA 1
ATOM 11090 C C . VAL B 2 507 ? -45.736 25.283 -0.874 1.00 128.23 507 VAL B C 1
ATOM 11091 O O . VAL B 2 507 ? -46.121 26.210 -1.591 1.00 130.05 507 VAL B O 1
ATOM 11095 N N . CYS B 2 508 ? -45.627 25.388 0.446 1.00 133.47 508 CYS B N 1
ATOM 11096 C CA . CYS B 2 508 ? -46.040 26.540 1.231 1.00 116.79 508 CYS B CA 1
ATOM 11097 C C . CYS B 2 508 ? -44.918 27.551 1.432 1.00 104.24 508 CYS B C 1
ATOM 11098 O O . CYS B 2 508 ? -44.979 28.370 2.357 1.00 95.62 508 CYS B O 1
ATOM 11101 N N . HIS B 2 509 ? -43.940 27.580 0.529 1.00 110.34 509 HIS B N 1
ATOM 11102 C CA . HIS B 2 509 ? -42.612 28.100 0.837 1.00 109.42 509 HIS B CA 1
ATOM 11103 C C . HIS B 2 509 ? -42.563 29.612 0.677 1.00 113.08 509 HIS B C 1
ATOM 11104 O O . HIS B 2 509 ? -41.520 30.175 0.321 1.00 116.35 509 HIS B O 1
ATOM 11111 N N . SER B 2 510 ? -43.711 30.258 0.909 1.00 99.15 510 SER B N 1
ATOM 11112 C CA . SER B 2 510 ? -43.804 31.705 1.064 1.00 99.64 510 SER B CA 1
ATOM 11113 C C . SER B 2 510 ? -42.593 32.241 1.823 1.00 110.57 510 SER B C 1
ATOM 11114 O O . SER B 2 510 ? -42.285 31.789 2.928 1.00 108.55 510 SER B O 1
ATOM 11117 N N . SER B 2 511 ? -41.919 33.222 1.224 1.00 107.56 511 SER B N 1
ATOM 11118 C CA . SER B 2 511 ? -40.513 33.502 1.527 1.00 108.81 511 SER B CA 1
ATOM 11119 C C . SER B 2 511 ? -40.352 34.381 2.772 1.00 118.45 511 SER B C 1
ATOM 11120 O O . SER B 2 511 ? -39.882 35.518 2.706 1.00 123.28 511 SER B O 1
ATOM 11123 N N . ASP B 2 512 ? -40.742 33.835 3.926 1.00 96.02 512 ASP B N 1
ATOM 11124 C CA . ASP B 2 512 ? -40.406 34.476 5.194 1.00 92.73 512 ASP B CA 1
ATOM 11125 C C . ASP B 2 512 ? -38.889 34.491 5.386 1.00 103.09 512 ASP B C 1
ATOM 11126 O O . ASP B 2 512 ? -38.159 33.689 4.794 1.00 106.47 512 ASP B O 1
ATOM 11131 N N . PHE B 2 513 ? -38.413 35.441 6.199 1.00 101.36 513 PHE B N 1
ATOM 11132 C CA . PHE B 2 513 ? -36.999 35.507 6.565 1.00 78.81 513 PHE B CA 1
ATOM 11133 C C . PHE B 2 513 ? -36.568 34.205 7.234 1.00 81.71 513 PHE B C 1
ATOM 11134 O O . PHE B 2 513 ? -37.174 33.763 8.213 1.00 92.78 513 PHE B O 1
ATOM 11142 N N . GLY B 2 514 ? -35.516 33.587 6.710 1.00 85.97 514 GLY B N 1
ATOM 11143 C CA . GLY B 2 514 ? -35.226 32.211 7.071 1.00 91.56 514 GLY B CA 1
ATOM 11144 C C . GLY B 2 514 ? -35.867 31.238 6.099 1.00 99.35 514 GLY B C 1
ATOM 11145 O O . GLY B 2 514 ? -36.114 31.597 4.943 1.00 97.58 514 GLY B O 1
ATOM 11146 N N . LYS B 2 515 ? -36.158 30.016 6.543 1.00 105.79 515 LYS B N 1
ATOM 11147 C CA . LYS B 2 515 ? -36.677 28.972 5.667 1.00 92.66 515 LYS B CA 1
ATOM 11148 C C . LYS B 2 515 ? -37.910 28.340 6.302 1.00 94.07 515 LYS B C 1
ATOM 11149 O O . LYS B 2 515 ? -38.217 28.559 7.478 1.00 87.40 515 LYS B O 1
ATOM 11155 N N . ILE B 2 516 ? -38.623 27.552 5.500 1.00 95.07 516 ILE B N 1
ATOM 11156 C CA . ILE B 2 516 ? -39.925 27.007 5.880 1.00 99.37 516 ILE B CA 1
ATOM 11157 C C . ILE B 2 516 ? -40.096 25.640 5.224 1.00 98.52 516 ILE B C 1
ATOM 11158 O O . ILE B 2 516 ? -39.853 25.485 4.022 1.00 94.02 516 ILE B O 1
ATOM 11163 N N . THR B 2 517 ? -40.486 24.644 6.021 1.00 90.33 517 THR B N 1
ATOM 11164 C CA . THR B 2 517 ? -40.727 23.287 5.530 1.00 96.38 517 THR B CA 1
ATOM 11165 C C . THR B 2 517 ? -41.853 22.661 6.350 1.00 99.47 517 THR B C 1
ATOM 11166 O O . THR B 2 517 ? -42.542 23.342 7.117 1.00 81.14 517 THR B O 1
ATOM 11170 N N . GLY B 2 518 ? -42.024 21.346 6.195 1.00 101.86 518 GLY B N 1
ATOM 11171 C CA . GLY B 2 518 ? -43.085 20.607 6.854 1.00 89.19 518 GLY B CA 1
ATOM 11172 C C . GLY B 2 518 ? -44.203 20.235 5.901 1.00 91.00 518 GLY B C 1
ATOM 11173 O O . GLY B 2 518 ? -44.645 21.079 5.115 1.00 97.77 518 GLY B O 1
ATOM 11174 N N . LYS B 2 519 ? -44.667 18.982 5.953 1.00 92.36 519 LYS B N 1
ATOM 11175 C CA . LYS B 2 519 ? -45.715 18.535 5.034 1.00 98.77 519 LYS B CA 1
ATOM 11176 C C . LYS B 2 519 ? -46.962 19.409 5.141 1.00 86.27 519 LYS B C 1
ATOM 11177 O O . LYS B 2 519 ? -47.475 19.903 4.131 1.00 92.89 519 LYS B O 1
ATOM 11183 N N . TYR B 2 520 ? -47.477 19.590 6.355 1.00 85.16 520 TYR B N 1
ATOM 11184 C CA . TYR B 2 520 ? -48.580 20.510 6.609 1.00 95.75 520 TYR B CA 1
ATOM 11185 C C . TYR B 2 520 ? -48.093 21.919 6.899 1.00 97.58 520 TYR B C 1
ATOM 11186 O O . TYR B 2 520 ? -48.890 22.765 7.315 1.00 96.13 520 TYR B O 1
ATOM 11195 N N . CYS B 2 521 ? -46.796 22.170 6.707 1.00 95.96 521 CYS B N 1
ATOM 11196 C CA . CYS B 2 521 ? -46.197 23.498 6.792 1.00 96.68 521 CYS B CA 1
ATOM 11197 C C . CYS B 2 521 ? -46.219 24.064 8.211 1.00 100.58 521 CYS B C 1
ATOM 11198 O O . CYS B 2 521 ? -46.343 25.275 8.406 1.00 90.60 521 CYS B O 1
ATOM 11201 N N . GLU B 2 522 ? -46.100 23.192 9.209 1.00 104.95 522 GLU B N 1
ATOM 11202 C CA . GLU B 2 522 ? -46.173 23.602 10.604 1.00 100.93 522 GLU B CA 1
ATOM 11203 C C . GLU B 2 522 ? -44.822 24.021 11.173 1.00 103.03 522 GLU B C 1
ATOM 11204 O O . GLU B 2 522 ? -44.783 24.714 12.197 1.00 96.80 522 GLU B O 1
ATOM 11210 N N . CYS B 2 523 ? -43.725 23.626 10.535 1.00 95.39 523 CYS B N 1
ATOM 11211 C CA . CYS B 2 523 ? -42.398 23.921 11.047 1.00 92.49 523 CYS B CA 1
ATOM 11212 C C . CYS B 2 523 ? -42.039 25.388 10.837 1.00 97.09 523 CYS B C 1
ATOM 11213 O O . CYS B 2 523 ? -42.521 26.051 9.917 1.00 89.02 523 CYS B O 1
ATOM 11216 N N . ASP B 2 524 ? -41.162 25.884 11.713 1.00 114.49 524 ASP B N 1
ATOM 11217 C CA . ASP B 2 524 ? -40.856 27.305 11.819 1.00 99.18 524 ASP B CA 1
ATOM 11218 C C . ASP B 2 524 ? -39.479 27.646 11.265 1.00 81.62 524 ASP B C 1
ATOM 11219 O O . ASP B 2 524 ? -39.370 28.526 10.409 1.00 84.67 524 ASP B O 1
ATOM 11224 N N . ASP B 2 525 ? -38.422 26.981 11.741 1.00 83.94 525 ASP B N 1
ATOM 11225 C CA . ASP B 2 525 ? -37.017 27.295 11.471 1.00 88.72 525 ASP B CA 1
ATOM 11226 C C . ASP B 2 525 ? -36.575 28.609 12.121 1.00 89.45 525 ASP B C 1
ATOM 11227 O O . ASP B 2 525 ? -35.379 28.932 12.098 1.00 79.49 525 ASP B O 1
ATOM 11232 N N . PHE B 2 526 ? -37.492 29.364 12.721 1.00 95.00 526 PHE B N 1
ATOM 11233 C CA . PHE B 2 526 ? -37.175 30.563 13.489 1.00 71.02 526 PHE B CA 1
ATOM 11234 C C . PHE B 2 526 ? -38.289 30.744 14.512 1.00 79.99 526 PHE B C 1
ATOM 11235 O O . PHE B 2 526 ? -39.222 29.939 14.586 1.00 77.75 526 PHE B O 1
ATOM 11243 N N . SER B 2 527 ? -38.188 31.813 15.303 1.00 89.52 527 SER B N 1
ATOM 11244 C CA . SER B 2 527 ? -39.138 32.084 16.388 1.00 101.17 527 SER B CA 1
ATOM 11245 C C . SER B 2 527 ? -39.200 30.911 17.369 1.00 89.13 527 SER B C 1
ATOM 11246 O O . SER B 2 527 ? -40.276 30.438 17.748 1.00 74.72 527 SER B O 1
ATOM 11249 N N . CYS B 2 528 ? -38.023 30.437 17.781 1.00 78.73 528 CYS B N 1
ATOM 11250 C CA . CYS B 2 528 ? -37.971 29.339 18.745 1.00 74.20 528 CYS B CA 1
ATOM 11251 C C . CYS B 2 528 ? -38.253 29.848 20.155 1.00 90.19 528 CYS B C 1
ATOM 11252 O O . CYS B 2 528 ? -39.308 29.567 20.730 1.00 111.44 528 CYS B O 1
ATOM 11255 N N . VAL B 2 529 ? -37.321 30.624 20.708 1.00 77.79 529 VAL B N 1
ATOM 11256 C CA . VAL B 2 529 ? -37.492 31.317 21.981 1.00 71.61 529 VAL B CA 1
ATOM 11257 C C . VAL B 2 529 ? -36.300 32.261 22.151 1.00 92.96 529 VAL B C 1
ATOM 11258 O O . VAL B 2 529 ? -35.242 32.060 21.534 1.00 77.58 529 VAL B O 1
ATOM 11262 N N . ARG B 2 530 ? -36.471 33.326 22.938 1.00 90.52 530 ARG B N 1
ATOM 11263 C CA . ARG B 2 530 ? -35.424 34.324 23.145 1.00 80.16 530 ARG B CA 1
ATOM 11264 C C . ARG B 2 530 ? -35.231 34.546 24.639 1.00 76.46 530 ARG B C 1
ATOM 11265 O O . ARG B 2 530 ? -36.197 34.831 25.357 1.00 72.03 530 ARG B O 1
ATOM 11273 N N . TYR B 2 531 ? -33.989 34.380 25.106 1.00 74.69 531 TYR B N 1
ATOM 11274 C CA . TYR B 2 531 ? -33.626 34.743 26.476 1.00 86.50 531 TYR B CA 1
ATOM 11275 C C . TYR B 2 531 ? -33.246 36.223 26.565 1.00 99.94 531 TYR B C 1
ATOM 11276 O O . TYR B 2 531 ? -33.891 37.007 27.272 1.00 87.74 531 TYR B O 1
ATOM 11285 N N . LYS B 2 532 ? -32.180 36.610 25.868 1.00 94.96 532 LYS B N 1
ATOM 11286 C CA . LYS B 2 532 ? -31.901 37.992 25.505 1.00 81.42 532 LYS B CA 1
ATOM 11287 C C . LYS B 2 532 ? -32.512 38.234 24.120 1.00 85.83 532 LYS B C 1
ATOM 11288 O O . LYS B 2 532 ? -33.340 37.447 23.653 1.00 85.57 532 LYS B O 1
ATOM 11294 N N . GLY B 2 533 ? -32.126 39.313 23.446 1.00 81.76 533 GLY B N 1
ATOM 11295 C CA . GLY B 2 533 ? -32.606 39.556 22.095 1.00 85.56 533 GLY B CA 1
ATOM 11296 C C . GLY B 2 533 ? -32.172 38.535 21.055 1.00 81.40 533 GLY B C 1
ATOM 11297 O O . GLY B 2 533 ? -32.494 38.674 19.868 1.00 74.53 533 GLY B O 1
ATOM 11298 N N . GLU B 2 534 ? -31.444 37.503 21.482 1.00 79.10 534 GLU B N 1
ATOM 11299 C CA . GLU B 2 534 ? -30.947 36.457 20.597 1.00 83.45 534 GLU B CA 1
ATOM 11300 C C . GLU B 2 534 ? -31.781 35.190 20.747 1.00 84.34 534 GLU B C 1
ATOM 11301 O O . GLU B 2 534 ? -32.134 34.790 21.863 1.00 82.87 534 GLU B O 1
ATOM 11307 N N . MET B 2 535 ? -32.084 34.558 19.616 1.00 68.72 535 MET B N 1
ATOM 11308 C CA . MET B 2 535 ? -32.853 33.322 19.608 1.00 75.53 535 MET B CA 1
ATOM 11309 C C . MET B 2 535 ? -32.003 32.160 20.115 1.00 82.07 535 MET B C 1
ATOM 11310 O O . MET B 2 535 ? -30.831 32.026 19.748 1.00 72.67 535 MET B O 1
ATOM 11315 N N . CYS B 2 536 ? -32.615 31.306 20.945 1.00 75.66 536 CYS B N 1
ATOM 11316 C CA . CYS B 2 536 ? -31.917 30.221 21.655 1.00 78.69 536 CYS B CA 1
ATOM 11317 C C . CYS B 2 536 ? -30.677 30.724 22.390 1.00 67.95 536 CYS B C 1
ATOM 11318 O O . CYS B 2 536 ? -29.688 30.000 22.534 1.00 65.07 536 CYS B O 1
ATOM 11321 N N . SER B 2 537 ? -30.735 31.969 22.865 1.00 65.03 537 SER B N 1
ATOM 11322 C CA . SER B 2 537 ? -29.646 32.618 23.591 1.00 66.11 537 SER B CA 1
ATOM 11323 C C . SER B 2 537 ? -28.359 32.703 22.769 1.00 68.83 537 SER B C 1
ATOM 11324 O O . SER B 2 537 ? -27.266 32.824 23.331 1.00 70.07 537 SER B O 1
ATOM 11327 N N . GLY B 2 538 ? -28.456 32.652 21.443 1.00 69.09 538 GLY B N 1
ATOM 11328 C CA . GLY B 2 538 ? -27.275 32.608 20.605 1.00 71.61 538 GLY B CA 1
ATOM 11329 C C . GLY B 2 538 ? -26.484 31.317 20.662 1.00 73.53 538 GLY B C 1
ATOM 11330 O O . GLY B 2 538 ? -25.510 31.175 19.908 1.00 68.02 538 GLY B O 1
ATOM 11331 N N . HIS B 2 539 ? -26.875 30.365 21.516 1.00 74.46 539 HIS B N 1
ATOM 11332 C CA . HIS B 2 539 ? -26.149 29.114 21.706 1.00 71.42 539 HIS B CA 1
ATOM 11333 C C . HIS B 2 539 ? -26.927 27.904 21.198 1.00 65.81 539 HIS B C 1
ATOM 11334 O O . HIS B 2 539 ? -26.716 26.784 21.669 1.00 62.59 539 HIS B O 1
ATOM 11341 N N . GLY B 2 540 ? -27.827 28.107 20.243 1.00 70.42 540 GLY B N 1
ATOM 11342 C CA . GLY B 2 540 ? -28.601 27.001 19.718 1.00 72.01 540 GLY B CA 1
ATOM 11343 C C . GLY B 2 540 ? -29.290 27.323 18.413 1.00 68.56 540 GLY B C 1
ATOM 11344 O O . GLY B 2 540 ? -29.785 28.440 18.237 1.00 66.88 540 GLY B O 1
ATOM 11345 N N . GLN B 2 541 ? -29.316 26.357 17.491 1.00 71.39 541 GLN B N 1
ATOM 11346 C CA . GLN B 2 541 ? -30.019 26.501 16.223 1.00 78.14 541 GLN B CA 1
ATOM 11347 C C . GLN B 2 541 ? -31.494 26.142 16.394 1.00 78.08 541 GLN B C 1
ATOM 11348 O O . GLN B 2 541 ? -31.859 25.295 17.214 1.00 77.03 541 GLN B O 1
ATOM 11354 N N . CYS B 2 542 ? -32.343 26.811 15.618 1.00 80.32 542 CYS B N 1
ATOM 11355 C CA . CYS B 2 542 ? -33.790 26.702 15.762 1.00 68.37 542 CYS B CA 1
ATOM 11356 C C . CYS B 2 542 ? -34.321 25.698 14.745 1.00 70.50 542 CYS B C 1
ATOM 11357 O O . CYS B 2 542 ? -34.222 25.926 13.534 1.00 70.41 542 CYS B O 1
ATOM 11360 N N . SER B 2 543 ? -34.889 24.596 15.233 1.00 72.71 543 SER B N 1
ATOM 11361 C CA . SER B 2 543 ? -35.405 23.529 14.373 1.00 70.27 543 SER B CA 1
ATOM 11362 C C . SER B 2 543 ? -36.863 23.263 14.750 1.00 67.92 543 SER B C 1
ATOM 11363 O O . SER B 2 543 ? -37.141 22.654 15.788 1.00 61.64 543 SER B O 1
ATOM 11366 N N . CYS B 2 544 ? -37.779 23.734 13.900 1.00 66.79 544 CYS B N 1
ATOM 11367 C CA . CYS B 2 544 ? -39.224 23.526 14.037 1.00 75.75 544 CYS B CA 1
ATOM 11368 C C . CYS B 2 544 ? -39.710 23.928 15.429 1.00 77.66 544 CYS B C 1
ATOM 11369 O O . CYS B 2 544 ? -40.340 23.151 16.150 1.00 63.12 544 CYS B O 1
ATOM 11372 N N . GLY B 2 545 ? -39.399 25.170 15.801 1.00 75.27 545 GLY B N 1
ATOM 11373 C CA . GLY B 2 545 ? -39.811 25.740 17.066 1.00 72.63 545 GLY B CA 1
ATOM 11374 C C . GLY B 2 545 ? -39.061 25.248 18.287 1.00 68.83 545 GLY B C 1
ATOM 11375 O O . GLY B 2 545 ? -39.401 25.659 19.405 1.00 66.59 545 GLY B O 1
ATOM 11376 N N . ASP B 2 546 ? -38.053 24.395 18.121 1.00 70.92 546 ASP B N 1
ATOM 11377 C CA . ASP B 2 546 ? -37.319 23.820 19.241 1.00 70.87 546 ASP B CA 1
ATOM 11378 C C . ASP B 2 546 ? -35.845 24.203 19.173 1.00 64.36 546 ASP B C 1
ATOM 11379 O O . ASP B 2 546 ? -35.240 24.194 18.098 1.00 64.47 546 ASP B O 1
ATOM 11384 N N . CYS B 2 547 ? -35.271 24.539 20.327 1.00 63.56 547 CYS B N 1
ATOM 11385 C CA . CYS B 2 547 ? -33.872 24.949 20.400 1.00 69.28 547 CYS B CA 1
ATOM 11386 C C . CYS B 2 547 ? -32.953 23.740 20.527 1.00 62.65 547 CYS B C 1
ATOM 11387 O O . CYS B 2 547 ? -33.070 22.961 21.479 1.00 73.50 547 CYS B O 1
ATOM 11390 N N . LEU B 2 548 ? -32.023 23.598 19.580 1.00 53.76 548 LEU B N 1
ATOM 11391 C CA . LEU B 2 548 ? -30.997 22.557 19.629 1.00 61.50 548 LEU B CA 1
ATOM 11392 C C . LEU B 2 548 ? -29.704 23.183 20.138 1.00 67.00 548 LEU B C 1
ATOM 11393 O O . LEU B 2 548 ? -28.889 23.686 19.355 1.00 63.67 548 LEU B O 1
ATOM 11398 N N . CYS B 2 549 ? -29.497 23.098 21.451 1.00 71.39 549 CYS B N 1
ATOM 11399 C CA . CYS B 2 549 ? -28.379 23.782 22.087 1.00 59.99 549 CYS B CA 1
ATOM 11400 C C . CYS B 2 549 ? -27.036 23.363 21.504 1.00 54.33 549 CYS B C 1
ATOM 11401 O O . CYS B 2 549 ? -26.819 22.198 21.160 1.00 57.25 549 CYS B O 1
ATOM 11404 N N . ASP B 2 550 ? -26.147 24.348 21.373 1.00 54.57 550 ASP B N 1
ATOM 11405 C CA . ASP B 2 550 ? -24.767 24.103 20.999 1.00 59.64 550 ASP B CA 1
ATOM 11406 C C . ASP B 2 550 ? -24.068 23.292 22.095 1.00 51.65 550 ASP B C 1
ATOM 11407 O O . ASP B 2 550 ? -24.599 23.086 23.187 1.00 60.73 550 ASP B O 1
ATOM 11412 N N . SER B 2 551 ? -22.859 22.825 21.786 1.00 48.70 551 SER B N 1
ATOM 11413 C CA . SER B 2 551 ? -22.056 22.110 22.772 1.00 46.72 551 SER B CA 1
ATOM 11414 C C . SER B 2 551 ? -21.861 22.965 24.021 1.00 51.71 551 SER B C 1
ATOM 11415 O O . SER B 2 551 ? -21.737 24.189 23.940 1.00 61.11 551 SER B O 1
ATOM 11418 N N . ASP B 2 552 ? -21.840 22.309 25.181 1.00 60.51 552 ASP B N 1
ATOM 11419 C CA . ASP B 2 552 ? -21.618 22.916 26.492 1.00 48.58 552 ASP B CA 1
ATOM 11420 C C . ASP B 2 552 ? -22.782 23.776 26.965 1.00 47.24 552 ASP B C 1
ATOM 11421 O O . ASP B 2 552 ? -22.644 24.475 27.979 1.00 52.93 552 ASP B O 1
ATOM 11426 N N . TRP B 2 553 ? -23.923 23.753 26.273 1.00 42.81 553 TRP B N 1
ATOM 11427 C CA . TRP B 2 553 ? -25.106 24.485 26.712 1.00 50.39 553 TRP B CA 1
ATOM 11428 C C . TRP B 2 553 ? -26.312 23.554 26.751 1.00 43.94 553 TRP B C 1
ATOM 11429 O O . TRP B 2 553 ? -26.422 22.620 25.951 1.00 40.75 553 TRP B O 1
ATOM 11440 N N . THR B 2 554 ? -27.213 23.812 27.694 1.00 46.17 554 THR B N 1
ATOM 11441 C CA . THR B 2 554 ? -28.425 23.026 27.862 1.00 45.10 554 THR B CA 1
ATOM 11442 C C . THR B 2 554 ? -29.578 23.966 28.170 1.00 53.41 554 THR B C 1
ATOM 11443 O O . THR B 2 554 ? -29.386 25.166 28.385 1.00 62.55 554 THR B O 1
ATOM 11447 N N . GLY B 2 555 ? -30.782 23.411 28.192 1.00 64.35 555 GLY B N 1
ATOM 11448 C CA . GLY B 2 555 ? -31.958 24.135 28.622 1.00 53.32 555 GLY B CA 1
ATOM 11449 C C . GLY B 2 555 ? -32.926 24.408 27.473 1.00 46.98 555 GLY B C 1
ATOM 11450 O O . GLY B 2 555 ? -32.571 24.392 26.287 1.00 41.99 555 GLY B O 1
ATOM 11451 N N . TYR B 2 556 ? -34.178 24.673 27.852 1.00 45.94 556 TYR B N 1
ATOM 11452 C CA . TYR B 2 556 ? -35.201 25.001 26.867 1.00 51.18 556 TYR B CA 1
ATOM 11453 C C . TYR B 2 556 ? -34.826 26.259 26.096 1.00 62.21 556 TYR B C 1
ATOM 11454 O O . TYR B 2 556 ? -35.198 26.404 24.925 1.00 63.60 556 TYR B O 1
ATOM 11463 N N . TYR B 2 557 ? -34.067 27.161 26.721 1.00 60.04 557 TYR B N 1
ATOM 11464 C CA . TYR B 2 557 ? -33.586 28.364 26.057 1.00 66.96 557 TYR B CA 1
ATOM 11465 C C . TYR B 2 557 ? -32.123 28.257 25.615 1.00 58.68 557 TYR B C 1
ATOM 11466 O O . TYR B 2 557 ? -31.637 29.154 24.917 1.00 52.49 557 TYR B O 1
ATOM 11475 N N . CYS B 2 558 ? -31.428 27.170 25.967 1.00 43.32 558 CYS B N 1
ATOM 11476 C CA . CYS B 2 558 ? -29.976 27.044 25.768 1.00 57.36 558 CYS B CA 1
ATOM 11477 C C . CYS B 2 558 ? -29.217 28.165 26.479 1.00 61.69 558 CYS B C 1
ATOM 11478 O O . CYS B 2 558 ? -28.281 28.758 25.932 1.00 46.86 558 CYS B O 1
ATOM 11481 N N . ASN B 2 559 ? -29.633 28.470 27.707 1.00 56.11 559 ASN B N 1
ATOM 11482 C CA . ASN B 2 559 ? -28.959 29.482 28.504 1.00 52.78 559 ASN B CA 1
ATOM 11483 C C . ASN B 2 559 ? -28.308 28.906 29.763 1.00 51.97 559 ASN B C 1
ATOM 11484 O O . ASN B 2 559 ? -27.785 29.672 30.582 1.00 48.95 559 ASN B O 1
ATOM 11489 N N . CYS B 2 560 ? -28.287 27.584 29.922 1.00 41.92 560 CYS B N 1
ATOM 11490 C CA . CYS B 2 560 ? -27.700 26.927 31.087 1.00 51.11 560 CYS B CA 1
ATOM 11491 C C . CYS B 2 560 ? -26.445 26.168 30.658 1.00 54.65 560 CYS B C 1
ATOM 11492 O O . CYS B 2 560 ? -26.533 25.239 29.845 1.00 59.95 560 CYS B O 1
ATOM 11495 N N . THR B 2 561 ? -25.283 26.558 31.199 1.00 46.32 561 THR B N 1
ATOM 11496 C CA . THR B 2 561 ? -24.029 25.909 30.821 1.00 41.38 561 THR B CA 1
ATOM 11497 C C . THR B 2 561 ? -23.913 24.530 31.445 1.00 53.73 561 THR B C 1
ATOM 11498 O O . THR B 2 561 ? -24.722 24.106 32.276 1.00 57.11 561 THR B O 1
ATOM 11502 N N . THR B 2 562 ? -22.840 23.850 31.052 1.00 55.07 562 THR B N 1
ATOM 11503 C CA . THR B 2 562 ? -22.387 22.617 31.676 1.00 55.01 562 THR B CA 1
ATOM 11504 C C . THR B 2 562 ? -21.101 22.823 32.465 1.00 50.11 562 THR B C 1
ATOM 11505 O O . THR B 2 562 ? -20.508 21.849 32.948 1.00 61.11 562 THR B O 1
ATOM 11509 N N . ARG B 2 563 ? -20.657 24.067 32.596 1.00 38.42 563 ARG B N 1
ATOM 11510 C CA . ARG B 2 563 ? -19.391 24.331 33.248 1.00 39.83 563 ARG B CA 1
ATOM 11511 C C . ARG B 2 563 ? -19.530 24.128 34.749 1.00 54.17 563 ARG B C 1
ATOM 11512 O O . ARG B 2 563 ? -20.609 24.288 35.328 1.00 48.56 563 ARG B O 1
ATOM 11520 N N . THR B 2 564 ? -18.425 23.727 35.367 1.00 60.10 564 THR B N 1
ATOM 11521 C CA . THR B 2 564 ? -18.332 23.612 36.810 1.00 47.10 564 THR B CA 1
ATOM 11522 C C . THR B 2 564 ? -17.182 24.429 37.375 1.00 46.59 564 THR B C 1
ATOM 11523 O O . THR B 2 564 ? -16.973 24.409 38.592 1.00 54.33 564 THR B O 1
ATOM 11527 N N . ASP B 2 565 ? -16.441 25.157 36.531 1.00 50.36 565 ASP B N 1
ATOM 11528 C CA . ASP B 2 565 ? -15.284 25.904 37.019 1.00 51.12 565 ASP B CA 1
ATOM 11529 C C . ASP B 2 565 ? -15.726 27.062 37.901 1.00 58.93 565 ASP B C 1
ATOM 11530 O O . ASP B 2 565 ? -15.177 27.268 38.991 1.00 62.48 565 ASP B O 1
ATOM 11535 N N . THR B 2 566 ? -16.749 27.800 37.464 1.00 53.90 566 THR B N 1
ATOM 11536 C CA . THR B 2 566 ? -17.317 28.862 38.281 1.00 45.54 566 THR B CA 1
ATOM 11537 C C . THR B 2 566 ? -17.930 28.318 39.563 1.00 57.24 566 THR B C 1
ATOM 11538 O O . THR B 2 566 ? -18.117 29.073 40.523 1.00 66.19 566 THR B O 1
ATOM 11542 N N . CYS B 2 567 ? -18.223 27.019 39.602 1.00 48.00 567 CYS B N 1
ATOM 11543 C CA . CYS B 2 567 ? -18.750 26.398 40.807 1.00 47.96 567 CYS B CA 1
ATOM 11544 C C . CYS B 2 567 ? -17.647 26.050 41.805 1.00 66.16 567 CYS B C 1
ATOM 11545 O O . CYS B 2 567 ? -17.911 25.981 43.009 1.00 75.04 567 CYS B O 1
ATOM 11548 N N . MET B 2 568 ? -16.413 25.850 41.341 1.00 77.36 568 MET B N 1
ATOM 11549 C CA . MET B 2 568 ? -15.346 25.398 42.227 1.00 69.31 568 MET B CA 1
ATOM 11550 C C . MET B 2 568 ? -14.949 26.502 43.202 1.00 70.88 568 MET B C 1
ATOM 11551 O O . MET B 2 568 ? -15.055 27.696 42.902 1.00 72.32 568 MET B O 1
ATOM 11556 N N . SER B 2 569 ? -14.499 26.086 44.385 1.00 73.67 569 SER B N 1
ATOM 11557 C CA . SER B 2 569 ? -14.020 26.979 45.432 1.00 68.29 569 SER B CA 1
ATOM 11558 C C . SER B 2 569 ? -12.505 26.848 45.559 1.00 72.95 569 SER B C 1
ATOM 11559 O O . SER B 2 569 ? -11.871 26.000 44.923 1.00 86.05 569 SER B O 1
ATOM 11562 N N . SER B 2 570 ? -11.925 27.705 46.404 1.00 67.75 570 SER B N 1
ATOM 11563 C CA . SER B 2 570 ? -10.473 27.741 46.544 1.00 71.41 570 SER B CA 1
ATOM 11564 C C . SER B 2 570 ? -9.930 26.441 47.127 1.00 79.37 570 SER B C 1
ATOM 11565 O O . SER B 2 570 ? -8.843 25.998 46.738 1.00 73.78 570 SER B O 1
ATOM 11568 N N . ASN B 2 571 ? -10.669 25.808 48.046 1.00 87.87 571 ASN B N 1
ATOM 11569 C CA . ASN B 2 571 ? -10.219 24.541 48.614 1.00 80.29 571 ASN B CA 1
ATOM 11570 C C . ASN B 2 571 ? -10.202 23.413 47.587 1.00 86.86 571 ASN B C 1
ATOM 11571 O O . ASN B 2 571 ? -9.492 22.421 47.790 1.00 94.39 571 ASN B O 1
ATOM 11576 N N . GLY B 2 572 ? -10.946 23.545 46.488 1.00 73.73 572 GLY B N 1
ATOM 11577 C CA . GLY B 2 572 ? -10.943 22.535 45.447 1.00 64.37 572 GLY B CA 1
ATOM 11578 C C . GLY B 2 572 ? -12.273 21.844 45.227 1.00 77.62 572 GLY B C 1
ATOM 11579 O O . GLY B 2 572 ? -12.640 21.552 44.085 1.00 83.21 572 GLY B O 1
ATOM 11580 N N . LEU B 2 573 ? -12.998 21.555 46.303 1.00 79.11 573 LEU B N 1
ATOM 11581 C CA . LEU B 2 573 ? -14.289 20.898 46.178 1.00 78.89 573 LEU B CA 1
ATOM 11582 C C . LEU B 2 573 ? -15.323 21.901 45.661 1.00 67.70 573 LEU B C 1
ATOM 11583 O O . LEU B 2 573 ? -15.284 23.088 46.005 1.00 56.76 573 LEU B O 1
ATOM 11588 N N . LEU B 2 574 ? -16.221 21.435 44.791 1.00 64.46 574 LEU B N 1
ATOM 11589 C CA . LEU B 2 574 ? -17.167 22.341 44.147 1.00 66.39 574 LEU B CA 1
ATOM 11590 C C . LEU B 2 574 ? -18.233 22.798 45.141 1.00 68.05 574 LEU B C 1
ATOM 11591 O O . LEU B 2 574 ? -18.714 22.012 45.961 1.00 70.37 574 LEU B O 1
ATOM 11596 N N . CYS B 2 575 ? -18.599 24.084 45.060 1.00 62.26 575 CYS B N 1
ATOM 11597 C CA . CYS B 2 575 ? -19.537 24.720 46.000 1.00 48.73 575 CYS B CA 1
ATOM 11598 C C . CYS B 2 575 ? -19.145 24.507 47.459 1.00 57.40 575 CYS B C 1
ATOM 11599 O O . CYS B 2 575 ? -19.998 24.529 48.348 1.00 66.23 575 CYS B O 1
ATOM 11602 N N . SER B 2 576 ? -17.854 24.312 47.717 1.00 60.97 576 SER B N 1
ATOM 11603 C CA . SER B 2 576 ? -17.340 24.105 49.070 1.00 55.25 576 SER B CA 1
ATOM 11604 C C . SER B 2 576 ? -18.029 22.936 49.777 1.00 53.12 576 SER B C 1
ATOM 11605 O O . SER B 2 576 ? -18.076 22.886 51.006 1.00 62.32 576 SER B O 1
ATOM 11608 N N . GLY B 2 577 ? -18.575 21.986 49.016 1.00 56.73 577 GLY B N 1
ATOM 11609 C CA . GLY B 2 577 ? -19.204 20.814 49.590 1.00 54.81 577 GLY B CA 1
ATOM 11610 C C . GLY B 2 577 ? -20.544 21.041 50.256 1.00 53.24 577 GLY B C 1
ATOM 11611 O O . GLY B 2 577 ? -21.091 20.096 50.841 1.00 56.02 577 GLY B O 1
ATOM 11612 N N . ARG B 2 578 ? -21.097 22.253 50.196 1.00 59.47 578 ARG B N 1
ATOM 11613 C CA . ARG B 2 578 ? -22.369 22.564 50.839 1.00 67.20 578 ARG B CA 1
ATOM 11614 C C . ARG B 2 578 ? -23.482 22.895 49.852 1.00 64.00 578 ARG B C 1
ATOM 11615 O O . ARG B 2 578 ? -24.602 23.217 50.276 1.00 52.01 578 ARG B O 1
ATOM 11623 N N . GLY B 2 579 ? -23.216 22.824 48.547 1.00 64.82 579 GLY B N 1
ATOM 11624 C CA . GLY B 2 579 ? -24.244 23.134 47.574 1.00 67.03 579 GLY B CA 1
ATOM 11625 C C . GLY B 2 579 ? -24.083 22.349 46.289 1.00 65.32 579 GLY B C 1
ATOM 11626 O O . GLY B 2 579 ? -23.060 21.701 46.040 1.00 52.65 579 GLY B O 1
ATOM 11627 N N . LYS B 2 580 ? -25.122 22.435 45.462 1.00 62.38 580 LYS B N 1
ATOM 11628 C CA . LYS B 2 580 ? -25.160 21.812 44.148 1.00 62.69 580 LYS B CA 1
ATOM 11629 C C . LYS B 2 580 ? -24.815 22.839 43.081 1.00 56.90 580 LYS B C 1
ATOM 11630 O O . LYS B 2 580 ? -25.198 24.008 43.183 1.00 60.06 580 LYS B O 1
ATOM 11636 N N . CYS B 2 581 ? -24.088 22.398 42.061 1.00 62.73 581 CYS B N 1
ATOM 11637 C CA . CYS B 2 581 ? -23.783 23.232 40.908 1.00 47.29 581 CYS B CA 1
ATOM 11638 C C . CYS B 2 581 ? -24.885 23.072 39.868 1.00 44.66 581 CYS B C 1
ATOM 11639 O O . CYS B 2 581 ? -25.143 21.962 39.391 1.00 59.89 581 CYS B O 1
ATOM 11642 N N . GLU B 2 582 ? -25.535 24.177 39.520 1.00 52.47 582 GLU B N 1
ATOM 11643 C CA . GLU B 2 582 ? -26.585 24.177 38.509 1.00 52.05 582 GLU B CA 1
ATOM 11644 C C . GLU B 2 582 ? -26.364 25.386 37.617 1.00 40.42 582 GLU B C 1
ATOM 11645 O O . GLU B 2 582 ? -26.319 26.517 38.107 1.00 50.91 582 GLU B O 1
ATOM 11651 N N . CYS B 2 583 ? -26.197 25.143 36.323 1.00 43.59 583 CYS B N 1
ATOM 11652 C CA . CYS B 2 583 ? -25.968 26.206 35.350 1.00 49.74 583 CYS B CA 1
ATOM 11653 C C . CYS B 2 583 ? -24.753 27.045 35.734 1.00 44.83 583 CYS B C 1
ATOM 11654 O O . CYS B 2 583 ? -24.778 28.276 35.694 1.00 55.96 583 CYS B O 1
ATOM 11657 N N . GLY B 2 584 ? -23.685 26.364 36.136 1.00 39.80 584 GLY B N 1
ATOM 11658 C CA . GLY B 2 584 ? -22.444 27.024 36.465 1.00 45.15 584 GLY B CA 1
ATOM 11659 C C . GLY B 2 584 ? -22.466 27.925 37.680 1.00 56.45 584 GLY B C 1
ATOM 11660 O O . GLY B 2 584 ? -21.451 28.565 37.971 1.00 65.05 584 GLY B O 1
ATOM 11661 N N . SER B 2 585 ? -23.571 27.994 38.419 1.00 59.62 585 SER B N 1
ATOM 11662 C CA . SER B 2 585 ? -23.633 28.821 39.620 1.00 56.72 585 SER B CA 1
ATOM 11663 C C . SER B 2 585 ? -24.073 27.957 40.794 1.00 47.07 585 SER B C 1
ATOM 11664 O O . SER B 2 585 ? -25.042 27.201 40.679 1.00 45.62 585 SER B O 1
ATOM 11667 N N . CYS B 2 586 ? -23.348 28.049 41.912 1.00 41.46 586 CYS B N 1
ATOM 11668 C CA . CYS B 2 586 ? -23.708 27.283 43.101 1.00 45.52 586 CYS B CA 1
ATOM 11669 C C . CYS B 2 586 ? -25.059 27.713 43.649 1.00 46.82 586 CYS B C 1
ATOM 11670 O O . CYS B 2 586 ? -25.276 28.890 43.950 1.00 53.49 586 CYS B O 1
ATOM 11673 N N . VAL B 2 587 ? -25.960 26.748 43.774 1.00 46.25 587 VAL B N 1
ATOM 11674 C CA . VAL B 2 587 ? -27.168 26.882 44.570 1.00 39.36 587 VAL B CA 1
ATOM 11675 C C . VAL B 2 587 ? -26.855 26.212 45.901 1.00 44.35 587 VAL B C 1
ATOM 11676 O O . VAL B 2 587 ? -26.872 24.985 46.011 1.00 57.12 587 VAL B O 1
ATOM 11680 N N . CYS B 2 588 ? -26.548 27.013 46.917 1.00 60.12 588 CYS B N 1
ATOM 11681 C CA . CYS B 2 588 ? -26.144 26.464 48.209 1.00 57.37 588 CYS B CA 1
ATOM 11682 C C . CYS B 2 588 ? -27.324 25.798 48.904 1.00 57.25 588 CYS B C 1
ATOM 11683 O O . CYS B 2 588 ? -28.310 26.457 49.254 1.00 43.80 588 CYS B O 1
ATOM 11686 N N . ILE B 2 589 ? -27.234 24.485 49.082 1.00 62.08 589 ILE B N 1
ATOM 11687 C CA . ILE B 2 589 ? -28.253 23.783 49.846 1.00 65.38 589 ILE B CA 1
ATOM 11688 C C . ILE B 2 589 ? -27.650 23.317 51.164 1.00 70.70 589 ILE B C 1
ATOM 11689 O O . ILE B 2 589 ? -27.155 22.191 51.293 1.00 70.15 589 ILE B O 1
ATOM 11694 N N . GLN B 2 590 ? -27.725 24.183 52.166 1.00 65.82 590 GLN B N 1
ATOM 11695 C CA . GLN B 2 590 ? -27.169 23.939 53.487 1.00 70.75 590 GLN B CA 1
ATOM 11696 C C . GLN B 2 590 ? -27.643 25.076 54.378 1.00 77.64 590 GLN B C 1
ATOM 11697 O O . GLN B 2 590 ? -27.691 26.234 53.936 1.00 78.16 590 GLN B O 1
ATOM 11703 N N . PRO B 2 591 ? -28.002 24.797 55.625 1.00 70.55 591 PRO B N 1
ATOM 11704 C CA . PRO B 2 591 ? -28.539 25.860 56.482 1.00 61.82 591 PRO B CA 1
ATOM 11705 C C . PRO B 2 591 ? -27.491 26.938 56.721 1.00 61.27 591 PRO B C 1
ATOM 11706 O O . PRO B 2 591 ? -26.366 26.653 57.137 1.00 49.47 591 PRO B O 1
ATOM 11710 N N . GLY B 2 592 ? -27.863 28.180 56.419 1.00 66.22 592 GLY B N 1
ATOM 11711 C CA . GLY B 2 592 ? -27.014 29.318 56.718 1.00 70.96 592 GLY B CA 1
ATOM 11712 C C . GLY B 2 592 ? -25.718 29.405 55.944 1.00 59.90 592 GLY B C 1
ATOM 11713 O O . GLY B 2 592 ? -24.798 30.109 56.372 1.00 68.17 592 GLY B O 1
ATOM 11714 N N . SER B 2 593 ? -25.621 28.720 54.812 1.00 55.98 593 SER B N 1
ATOM 11715 C CA . SER B 2 593 ? -24.482 28.841 53.914 1.00 47.01 593 SER B CA 1
ATOM 11716 C C . SER B 2 593 ? -24.873 29.714 52.728 1.00 41.59 593 SER B C 1
ATOM 11717 O O . SER B 2 593 ? -26.001 29.637 52.232 1.00 49.45 593 SER B O 1
ATOM 11720 N N . TYR B 2 594 ? -23.945 30.553 52.288 1.00 40.37 594 TYR B N 1
ATOM 11721 C CA . TYR B 2 594 ? -24.190 31.449 51.167 1.00 28.35 594 TYR B CA 1
ATOM 11722 C C . TYR B 2 594 ? -22.839 31.819 50.557 1.00 35.02 594 TYR B C 1
ATOM 11723 O O . TYR B 2 594 ? -21.782 31.371 51.013 1.00 33.37 594 TYR B O 1
ATOM 11732 N N . GLY B 2 595 ? -22.880 32.649 49.524 1.00 37.60 595 GLY B N 1
ATOM 11733 C CA . GLY B 2 595 ? -21.694 32.971 48.762 1.00 43.22 595 GLY B CA 1
ATOM 11734 C C . GLY B 2 595 ? -21.684 32.282 47.403 1.00 50.04 595 GLY B C 1
ATOM 11735 O O . GLY B 2 595 ? -22.409 31.312 47.150 1.00 46.66 595 GLY B O 1
ATOM 11736 N N . ASP B 2 596 ? -20.829 32.799 46.514 1.00 54.23 596 ASP B N 1
ATOM 11737 C CA . ASP B 2 596 ? -20.764 32.284 45.148 1.00 59.46 596 ASP B CA 1
ATOM 11738 C C . ASP B 2 596 ? -20.446 30.795 45.124 1.00 57.64 596 ASP B C 1
ATOM 11739 O O . ASP B 2 596 ? -20.959 30.059 44.273 1.00 56.28 596 ASP B O 1
ATOM 11744 N N . THR B 2 597 ? -19.601 30.333 46.045 1.00 53.57 597 THR B N 1
ATOM 11745 C CA . THR B 2 597 ? -19.247 28.920 46.135 1.00 59.69 597 THR B CA 1
ATOM 11746 C C . THR B 2 597 ? -19.561 28.347 47.520 1.00 64.12 597 THR B C 1
ATOM 11747 O O . THR B 2 597 ? -18.932 27.378 47.948 1.00 69.25 597 THR B O 1
ATOM 11751 N N . CYS B 2 598 ? -20.534 28.936 48.229 1.00 44.39 598 CYS B N 1
ATOM 11752 C CA . CYS B 2 598 ? -20.923 28.512 49.582 1.00 42.67 598 CYS B CA 1
ATOM 11753 C C . CYS B 2 598 ? -19.756 28.544 50.563 1.00 44.01 598 CYS B C 1
ATOM 11754 O O . CYS B 2 598 ? -19.699 27.755 51.509 1.00 39.25 598 CYS B O 1
ATOM 11757 N N . GLU B 2 599 ? -18.824 29.469 50.357 1.00 50.70 599 GLU B N 1
ATOM 11758 C CA . GLU B 2 599 ? -17.672 29.545 51.246 1.00 56.98 599 GLU B CA 1
ATOM 11759 C C . GLU B 2 599 ? -18.059 30.133 52.600 1.00 53.73 599 GLU B C 1
ATOM 11760 O O . GLU B 2 599 ? -17.430 29.815 53.617 1.00 55.32 599 GLU B O 1
ATOM 11766 N N . LYS B 2 600 ? -19.084 30.982 52.635 1.00 52.31 600 LYS B N 1
ATOM 11767 C CA . LYS B 2 600 ? -19.482 31.668 53.856 1.00 38.69 600 LYS B CA 1
ATOM 11768 C C . LYS B 2 600 ? -20.545 30.860 54.592 1.00 43.55 600 LYS B C 1
ATOM 11769 O O . LYS B 2 600 ? -21.603 30.549 54.029 1.00 41.58 600 LYS B O 1
ATOM 11775 N N . CYS B 2 601 ? -20.267 30.524 55.851 1.00 49.55 601 CYS B N 1
ATOM 11776 C CA . CYS B 2 601 ? -21.330 29.958 56.667 1.00 62.11 601 CYS B CA 1
ATOM 11777 C C . CYS B 2 601 ? -20.962 30.156 58.136 1.00 61.48 601 CYS B C 1
ATOM 11778 O O . CYS B 2 601 ? -20.496 29.214 58.795 1.00 61.73 601 CYS B O 1
ATOM 11781 N N . PRO B 2 602 ? -21.136 31.370 58.676 1.00 54.57 602 PRO B N 1
ATOM 11782 C CA . PRO B 2 602 ? -20.715 31.637 60.063 1.00 41.97 602 PRO B CA 1
ATOM 11783 C C . PRO B 2 602 ? -21.604 30.983 61.101 1.00 45.40 602 PRO B C 1
ATOM 11784 O O . PRO B 2 602 ? -21.221 30.928 62.277 1.00 51.37 602 PRO B O 1
ATOM 11788 N N . THR B 2 603 ? -22.772 30.495 60.694 1.00 54.13 603 THR B N 1
ATOM 11789 C CA . THR B 2 603 ? -23.680 29.740 61.544 1.00 48.26 603 THR B CA 1
ATOM 11790 C C . THR B 2 603 ? -23.371 28.248 61.539 1.00 59.96 603 THR B C 1
ATOM 11791 O O . THR B 2 603 ? -23.792 27.534 62.455 1.00 65.03 603 THR B O 1
ATOM 11795 N N . CYS B 2 604 ? -22.662 27.760 60.526 1.00 61.48 604 CYS B N 1
ATOM 11796 C CA . CYS B 2 604 ? -22.267 26.367 60.515 1.00 47.00 604 CYS B CA 1
ATOM 11797 C C . CYS B 2 604 ? -21.467 26.035 61.774 1.00 56.30 604 CYS B C 1
ATOM 11798 O O . CYS B 2 604 ? -20.772 26.893 62.332 1.00 50.12 604 CYS B O 1
ATOM 11801 N N . PRO B 2 605 ? -21.585 24.802 62.265 1.00 58.90 605 PRO B N 1
ATOM 11802 C CA . PRO B 2 605 ? -20.820 24.397 63.452 1.00 53.53 605 PRO B CA 1
ATOM 11803 C C . PRO B 2 605 ? -19.321 24.404 63.177 1.00 58.19 605 PRO B C 1
ATOM 11804 O O . PRO B 2 605 ? -18.876 24.230 62.039 1.00 44.07 605 PRO B O 1
ATOM 11808 N N . ASP B 2 606 ? -18.542 24.608 64.242 1.00 65.92 606 ASP B N 1
ATOM 11809 C CA . ASP B 2 606 ? -17.087 24.658 64.143 1.00 68.37 606 ASP B CA 1
ATOM 11810 C C . ASP B 2 606 ? -16.529 23.344 63.598 1.00 66.60 606 ASP B C 1
ATOM 11811 O O . ASP B 2 606 ? -17.161 22.286 63.675 1.00 67.67 606 ASP B O 1
ATOM 11816 N N . ALA B 2 607 ? -15.307 23.418 63.065 1.00 60.51 607 ALA B N 1
ATOM 11817 C CA . ALA B 2 607 ? -14.651 22.231 62.527 1.00 60.69 607 ALA B CA 1
ATOM 11818 C C . ALA B 2 607 ? -14.506 21.119 63.564 1.00 64.33 607 ALA B C 1
ATOM 11819 O O . ALA B 2 607 ? -14.279 19.963 63.186 1.00 65.63 607 ALA B O 1
ATOM 11821 N N . CYS B 2 608 ? -14.644 21.436 64.856 1.00 62.23 608 CYS B N 1
ATOM 11822 C CA . CYS B 2 608 ? -14.603 20.413 65.898 1.00 57.74 608 CYS B CA 1
ATOM 11823 C C . CYS B 2 608 ? -15.621 19.305 65.680 1.00 52.21 608 CYS B C 1
ATOM 11824 O O . CYS B 2 608 ? -15.508 18.246 66.305 1.00 57.15 608 CYS B O 1
ATOM 11827 N N . THR B 2 609 ? -16.613 19.523 64.819 1.00 46.83 609 THR B N 1
ATOM 11828 C CA . THR B 2 609 ? -17.701 18.569 64.651 1.00 42.43 609 THR B CA 1
ATOM 11829 C C . THR B 2 609 ? -17.412 17.527 63.577 1.00 46.82 609 THR B C 1
ATOM 11830 O O . THR B 2 609 ? -17.634 16.334 63.804 1.00 65.23 609 THR B O 1
ATOM 11834 N N . PHE B 2 610 ? -16.939 17.948 62.400 1.00 46.65 610 PHE B N 1
ATOM 11835 C CA . PHE B 2 610 ? -16.612 16.968 61.363 1.00 59.47 610 PHE B CA 1
ATOM 11836 C C . PHE B 2 610 ? -15.270 16.288 61.620 1.00 57.19 610 PHE B C 1
ATOM 11837 O O . PHE B 2 610 ? -15.102 15.112 61.278 1.00 59.41 610 PHE B O 1
ATOM 11845 N N . LYS B 2 611 ? -14.304 17.001 62.205 1.00 54.87 611 LYS B N 1
ATOM 11846 C CA . LYS B 2 611 ? -13.016 16.376 62.488 1.00 47.88 611 LYS B CA 1
ATOM 11847 C C . LYS B 2 611 ? -13.146 15.279 63.534 1.00 47.17 611 LYS B C 1
ATOM 11848 O O . LYS B 2 611 ? -12.420 14.282 63.470 1.00 56.02 611 LYS B O 1
ATOM 11854 N N . LYS B 2 612 ? -14.075 15.425 64.483 1.00 44.37 612 LYS B N 1
ATOM 11855 C CA . LYS B 2 612 ? -14.321 14.341 65.429 1.00 53.40 612 LYS B CA 1
ATOM 11856 C C . LYS B 2 612 ? -14.852 13.093 64.727 1.00 46.96 612 LYS B C 1
ATOM 11857 O O . LYS B 2 612 ? -14.644 11.975 65.214 1.00 50.49 612 LYS B O 1
ATOM 11863 N N . GLU B 2 613 ? -15.524 13.252 63.585 1.00 38.98 613 GLU B N 1
ATOM 11864 C CA . GLU B 2 613 ? -15.956 12.076 62.838 1.00 50.55 613 GLU B CA 1
ATOM 11865 C C . GLU B 2 613 ? -14.765 11.320 62.267 1.00 47.29 613 GLU B C 1
ATOM 11866 O O . GLU B 2 613 ? -14.810 10.091 62.140 1.00 48.21 613 GLU B O 1
ATOM 11872 N N . CYS B 2 614 ? -13.691 12.033 61.937 1.00 49.55 614 CYS B N 1
ATOM 11873 C CA . CYS B 2 614 ? -12.464 11.382 61.495 1.00 50.01 614 CYS B CA 1
ATOM 11874 C C . CYS B 2 614 ? -11.708 10.743 62.651 1.00 51.96 614 CYS B C 1
ATOM 11875 O O . CYS B 2 614 ? -11.077 9.695 62.464 1.00 58.68 614 CYS B O 1
ATOM 11878 N N . VAL B 2 615 ? -11.759 11.357 63.838 1.00 41.24 615 VAL B N 1
ATOM 11879 C CA . VAL B 2 615 ? -11.189 10.737 65.030 1.00 35.71 615 VAL B CA 1
ATOM 11880 C C . VAL B 2 615 ? -11.889 9.412 65.333 1.00 39.75 615 VAL B C 1
ATOM 11881 O O . VAL B 2 615 ? -11.242 8.419 65.691 1.00 46.12 615 VAL B O 1
ATOM 11885 N N . GLU B 2 616 ? -13.212 9.359 65.165 1.00 37.50 616 GLU B N 1
ATOM 11886 C CA . GLU B 2 616 ? -13.933 8.131 65.487 1.00 37.56 616 GLU B CA 1
ATOM 11887 C C . GLU B 2 616 ? -13.684 7.039 64.449 1.00 43.23 616 GLU B C 1
ATOM 11888 O O . GLU B 2 616 ? -13.572 5.860 64.801 1.00 48.14 616 GLU B O 1
ATOM 11894 N N . CYS B 2 617 ? -13.580 7.391 63.173 1.00 38.81 617 CYS B N 1
ATOM 11895 C CA . CYS B 2 617 ? -13.447 6.328 62.185 1.00 43.28 617 CYS B CA 1
ATOM 11896 C C . CYS B 2 617 ? -12.005 5.876 61.984 1.00 47.95 617 CYS B C 1
ATOM 11897 O O . CYS B 2 617 ? -11.777 4.701 61.675 1.00 54.99 617 CYS B O 1
ATOM 11900 N N . LYS B 2 618 ? -11.023 6.764 62.166 1.00 40.90 618 LYS B N 1
ATOM 11901 C CA . LYS B 2 618 ? -9.632 6.349 62.012 1.00 43.13 618 LYS B CA 1
ATOM 11902 C C . LYS B 2 618 ? -9.076 5.752 63.299 1.00 45.51 618 LYS B C 1
ATOM 11903 O O . LYS B 2 618 ? -8.318 4.778 63.257 1.00 49.71 618 LYS B O 1
ATOM 11909 N N . LYS B 2 619 ? -9.423 6.328 64.447 1.00 43.64 619 LYS B N 1
ATOM 11910 C CA . LYS B 2 619 ? -8.820 5.935 65.710 1.00 40.97 619 LYS B CA 1
ATOM 11911 C C . LYS B 2 619 ? -9.669 4.950 66.506 1.00 41.14 619 LYS B C 1
ATOM 11912 O O . LYS B 2 619 ? -9.111 4.109 67.220 1.00 49.81 619 LYS B O 1
ATOM 11918 N N . PHE B 2 620 ? -10.997 5.002 66.377 1.00 35.69 620 PHE B N 1
ATOM 11919 C CA . PHE B 2 620 ? -11.885 4.089 67.088 1.00 35.67 620 PHE B CA 1
ATOM 11920 C C . PHE B 2 620 ? -12.657 3.143 66.170 1.00 36.02 620 PHE B C 1
ATOM 11921 O O . PHE B 2 620 ? -13.472 2.356 66.664 1.00 40.22 620 PHE B O 1
ATOM 11929 N N . ASP B 2 621 ? -12.418 3.180 64.860 1.00 32.34 621 ASP B N 1
ATOM 11930 C CA . ASP B 2 621 ? -13.129 2.324 63.916 1.00 41.29 621 ASP B CA 1
ATOM 11931 C C . ASP B 2 621 ? -14.636 2.398 64.153 1.00 45.74 621 ASP B C 1
ATOM 11932 O O . ASP B 2 621 ? -15.323 1.387 64.307 1.00 64.50 621 ASP B O 1
ATOM 11937 N N . ARG B 2 622 ? -15.149 3.622 64.197 1.00 44.46 622 ARG B N 1
ATOM 11938 C CA . ARG B 2 622 ? -16.488 3.846 64.716 1.00 48.94 622 ARG B CA 1
ATOM 11939 C C . ARG B 2 622 ? -17.023 5.149 64.126 1.00 56.60 622 ARG B C 1
ATOM 11940 O O . ARG B 2 622 ? -16.263 5.969 63.603 1.00 53.64 622 ARG B O 1
ATOM 11948 N N . GLY B 2 623 ? -18.337 5.329 64.195 1.00 51.14 623 GLY B N 1
ATOM 11949 C CA . GLY B 2 623 ? -18.973 6.550 63.722 1.00 62.43 623 GLY B CA 1
ATOM 11950 C C . GLY B 2 623 ? -19.678 6.358 62.384 1.00 59.40 623 GLY B C 1
ATOM 11951 O O . GLY B 2 623 ? -19.833 5.243 61.872 1.00 51.56 623 GLY B O 1
ATOM 11952 N N . ALA B 2 624 ? -20.101 7.490 61.805 1.00 46.12 624 ALA B N 1
ATOM 11953 C CA . ALA B 2 624 ? -20.902 7.458 60.582 1.00 49.20 624 ALA B CA 1
ATOM 11954 C C . ALA B 2 624 ? -20.046 7.262 59.334 1.00 48.70 624 ALA B C 1
ATOM 11955 O O . ALA B 2 624 ? -20.417 6.497 58.438 1.00 51.38 624 ALA B O 1
ATOM 11957 N N . LEU B 2 625 ? -18.907 7.950 59.250 1.00 51.02 625 LEU B N 1
ATOM 11958 C CA . LEU B 2 625 ? -18.015 7.784 58.108 1.00 49.23 625 LEU B CA 1
ATOM 11959 C C . LEU B 2 625 ? -17.509 6.350 57.969 1.00 56.21 625 LEU B C 1
ATOM 11960 O O . LEU B 2 625 ? -17.067 5.961 56.882 1.00 52.97 625 LEU B O 1
ATOM 11965 N N . HIS B 2 626 ? -17.568 5.556 59.044 1.00 64.90 626 HIS B N 1
ATOM 11966 C CA . HIS B 2 626 ? -17.176 4.151 58.978 1.00 63.19 626 HIS B CA 1
ATOM 11967 C C . HIS B 2 626 ? -18.255 3.314 58.299 1.00 59.28 626 HIS B C 1
ATOM 11968 O O . HIS B 2 626 ? -17.944 2.374 57.558 1.00 66.33 626 HIS B O 1
ATOM 11975 N N . ASP B 2 627 ? -19.528 3.650 58.525 1.00 54.93 627 ASP B N 1
ATOM 11976 C CA . ASP B 2 627 ? -20.613 2.885 57.919 1.00 51.76 627 ASP B CA 1
ATOM 11977 C C . ASP B 2 627 ? -20.696 3.136 56.419 1.00 51.83 627 ASP B C 1
ATOM 11978 O O . ASP B 2 627 ? -20.940 2.206 55.644 1.00 60.04 627 ASP B O 1
ATOM 11983 N N . GLU B 2 628 ? -20.446 4.370 55.988 1.00 54.00 628 GLU B N 1
ATOM 11984 C CA . GLU B 2 628 ? -20.525 4.747 54.583 1.00 51.81 628 GLU B CA 1
ATOM 11985 C C . GLU B 2 628 ? -19.214 4.520 53.830 1.00 58.51 628 GLU B C 1
ATOM 11986 O O . GLU B 2 628 ? -19.151 4.796 52.626 1.00 71.28 628 GLU B O 1
ATOM 11992 N N . ASN B 2 629 ? -18.178 4.012 54.507 1.00 58.00 629 ASN B N 1
ATOM 11993 C CA . ASN B 2 629 ? -16.874 3.694 53.913 1.00 58.85 629 ASN B CA 1
ATOM 11994 C C . ASN B 2 629 ? -16.153 4.932 53.386 1.00 57.84 629 ASN B C 1
ATOM 11995 O O . ASN B 2 629 ? -15.266 4.823 52.536 1.00 65.36 629 ASN B O 1
ATOM 12000 N N . THR B 2 630 ? -16.506 6.109 53.896 1.00 51.41 630 THR B N 1
ATOM 12001 C CA . THR B 2 630 ? -15.969 7.365 53.398 1.00 55.81 630 THR B CA 1
ATOM 12002 C C . THR B 2 630 ? -14.808 7.883 54.238 1.00 59.79 630 THR B C 1
ATOM 12003 O O . THR B 2 630 ? -14.301 8.978 53.971 1.00 54.67 630 THR B O 1
ATOM 12007 N N . CYS B 2 631 ? -14.367 7.111 55.231 1.00 65.96 631 CYS B N 1
ATOM 12008 C CA . CYS B 2 631 ? -13.328 7.577 56.140 1.00 63.35 631 CYS B CA 1
ATOM 12009 C C . CYS B 2 631 ? -11.983 7.703 55.424 1.00 65.49 631 CYS B C 1
ATOM 12010 O O . CYS B 2 631 ? -11.231 8.658 55.655 1.00 55.49 631 CYS B O 1
ATOM 12013 N N . ASN B 2 632 ? -11.675 6.766 54.525 1.00 71.66 632 ASN B N 1
ATOM 12014 C CA . ASN B 2 632 ? -10.383 6.781 53.851 1.00 74.47 632 ASN B CA 1
ATOM 12015 C C . ASN B 2 632 ? -10.316 7.831 52.749 1.00 70.77 632 ASN B C 1
ATOM 12016 O O . ASN B 2 632 ? -9.214 8.208 52.339 1.00 68.11 632 ASN B O 1
ATOM 12021 N N . ARG B 2 633 ? -11.461 8.304 52.253 1.00 60.92 633 ARG B N 1
ATOM 12022 C CA . ARG B 2 633 ? -11.444 9.381 51.272 1.00 49.36 633 ARG B CA 1
ATOM 12023 C C . ARG B 2 633 ? -11.579 10.748 51.918 1.00 49.00 633 ARG B C 1
ATOM 12024 O O . ARG B 2 633 ? -10.933 11.704 51.474 1.00 64.04 633 ARG B O 1
ATOM 12032 N N . TYR B 2 634 ? -12.408 10.870 52.956 1.00 53.54 634 TYR B N 1
ATOM 12033 C CA . TYR B 2 634 ? -12.660 12.193 53.520 1.00 60.17 634 TYR B CA 1
ATOM 12034 C C . TYR B 2 634 ? -11.599 12.561 54.552 1.00 57.39 634 TYR B C 1
ATOM 12035 O O . TYR B 2 634 ? -11.215 13.730 54.662 1.00 76.49 634 TYR B O 1
ATOM 12044 N N . CYS B 2 635 ? -11.110 11.590 55.315 1.00 44.70 635 CYS B N 1
ATOM 12045 C CA . CYS B 2 635 ? -10.159 11.872 56.390 1.00 51.80 635 CYS B CA 1
ATOM 12046 C C . CYS B 2 635 ? -8.752 11.631 55.860 1.00 61.65 635 CYS B C 1
ATOM 12047 O O . CYS B 2 635 ? -8.215 10.526 55.935 1.00 60.41 635 CYS B O 1
ATOM 12050 N N . ARG B 2 636 ? -8.152 12.684 55.317 1.00 61.99 636 ARG B N 1
ATOM 12051 C CA . ARG B 2 636 ? -6.780 12.612 54.847 1.00 67.09 636 ARG B CA 1
ATOM 12052 C C . ARG B 2 636 ? -5.802 13.261 55.819 1.00 65.68 636 ARG B C 1
ATOM 12053 O O . ARG B 2 636 ? -4.588 13.106 55.649 1.00 73.87 636 ARG B O 1
ATOM 12061 N N . ASP B 2 637 ? -6.300 13.972 56.831 1.00 69.98 637 ASP B N 1
ATOM 12062 C CA . ASP B 2 637 ? -5.432 14.592 57.826 1.00 70.64 637 ASP B CA 1
ATOM 12063 C C . ASP B 2 637 ? -4.748 13.518 58.663 1.00 76.27 637 ASP B C 1
ATOM 12064 O O . ASP B 2 637 ? -5.413 12.655 59.244 1.00 88.44 637 ASP B O 1
ATOM 12069 N N . GLU B 2 638 ? -3.421 13.577 58.743 1.00 67.16 638 GLU B N 1
ATOM 12070 C CA . GLU B 2 638 ? -2.697 12.616 59.563 1.00 68.24 638 GLU B CA 1
ATOM 12071 C C . GLU B 2 638 ? -3.056 12.814 61.032 1.00 67.81 638 GLU B C 1
ATOM 12072 O O . GLU B 2 638 ? -2.960 13.926 61.559 1.00 66.57 638 GLU B O 1
ATOM 12078 N N . ILE B 2 639 ? -3.490 11.734 61.685 1.00 67.99 639 ILE B N 1
ATOM 12079 C CA . ILE B 2 639 ? -3.885 11.746 63.090 1.00 59.87 639 ILE B CA 1
ATOM 12080 C C . ILE B 2 639 ? -2.811 11.036 63.904 1.00 71.71 639 ILE B C 1
ATOM 12081 O O . ILE B 2 639 ? -2.263 10.014 63.470 1.00 78.82 639 ILE B O 1
ATOM 12086 N N . GLU B 2 640 ? -2.514 11.579 65.087 1.00 62.21 640 GLU B N 1
ATOM 12087 C CA . GLU B 2 640 ? -1.478 11.057 65.964 1.00 60.05 640 GLU B CA 1
ATOM 12088 C C . GLU B 2 640 ? -1.950 11.117 67.410 1.00 62.50 640 GLU B C 1
ATOM 12089 O O . GLU B 2 640 ? -2.540 12.113 67.833 1.00 79.23 640 GLU B O 1
ATOM 12095 N N . SER B 2 641 ? -1.689 10.049 68.162 1.00 54.10 641 SER B N 1
ATOM 12096 C CA . SER B 2 641 ? -1.996 9.994 69.588 1.00 62.18 641 SER B CA 1
ATOM 12097 C C . SER B 2 641 ? -0.796 10.526 70.364 1.00 66.00 641 SER B C 1
ATOM 12098 O O . SER B 2 641 ? 0.312 10.000 70.227 1.00 78.00 641 SER B O 1
ATOM 12101 N N . VAL B 2 642 ? -1.013 11.555 71.187 1.00 63.77 642 VAL B N 1
ATOM 12102 C CA . VAL B 2 642 ? 0.084 12.411 71.615 1.00 63.37 642 VAL B CA 1
ATOM 12103 C C . VAL B 2 642 ? 0.218 12.512 73.128 1.00 84.68 642 VAL B C 1
ATOM 12104 O O . VAL B 2 642 ? 0.853 13.449 73.617 1.00 96.32 642 VAL B O 1
ATOM 12108 N N . LYS B 2 643 ? -0.358 11.578 73.888 1.00 72.42 643 LYS B N 1
ATOM 12109 C CA . LYS B 2 643 ? 0.137 11.307 75.240 1.00 87.06 643 LYS B CA 1
ATOM 12110 C C . LYS B 2 643 ? 0.113 12.568 76.112 1.00 79.06 643 LYS B C 1
ATOM 12111 O O . LYS B 2 643 ? 1.148 13.181 76.377 1.00 90.04 643 LYS B O 1
ATOM 12117 N N . GLU B 2 644 ? -1.100 12.973 76.499 1.00 78.16 644 GLU B N 1
ATOM 12118 C CA . GLU B 2 644 ? -1.283 14.226 77.235 1.00 100.11 644 GLU B CA 1
ATOM 12119 C C . GLU B 2 644 ? -0.907 15.434 76.371 1.00 88.02 644 GLU B C 1
ATOM 12120 O O . GLU B 2 644 ? 0.181 16.009 76.492 1.00 65.29 644 GLU B O 1
ATOM 12126 N N . LEU B 2 645 ? -1.822 15.769 75.460 1.00 92.81 645 LEU B N 1
ATOM 12127 C CA . LEU B 2 645 ? -1.722 16.728 74.362 1.00 99.82 645 LEU B CA 1
ATOM 12128 C C . LEU B 2 645 ? -0.843 17.954 74.581 1.00 103.16 645 LEU B C 1
ATOM 12129 O O . LEU B 2 645 ? -0.996 18.685 75.567 1.00 96.61 645 LEU B O 1
ATOM 12134 N N . LYS B 2 646 ? 0.049 18.198 73.621 1.00 105.23 646 LYS B N 1
ATOM 12135 C CA . LYS B 2 646 ? 0.877 19.395 73.586 1.00 104.42 646 LYS B CA 1
ATOM 12136 C C . LYS B 2 646 ? 0.016 20.643 73.406 1.00 104.25 646 LYS B C 1
ATOM 12137 O O . LYS B 2 646 ? -1.132 20.579 72.958 1.00 104.74 646 LYS B O 1
ATOM 12143 N N . ASP B 2 647 ? 0.594 21.795 73.749 1.00 105.39 647 ASP B N 1
ATOM 12144 C CA . ASP B 2 647 ? -0.080 23.068 73.528 1.00 105.95 647 ASP B CA 1
ATOM 12145 C C . ASP B 2 647 ? 0.949 24.189 73.470 1.00 103.42 647 ASP B C 1
ATOM 12146 O O . ASP B 2 647 ? 1.850 24.257 74.310 1.00 91.80 647 ASP B O 1
ATOM 12151 N N . THR B 2 648 ? 0.807 25.056 72.464 1.00 111.93 648 THR B N 1
ATOM 12152 C CA . THR B 2 648 ? 1.541 26.311 72.374 1.00 121.04 648 THR B CA 1
ATOM 12153 C C . THR B 2 648 ? 0.539 27.434 72.130 1.00 122.52 648 THR B C 1
ATOM 12154 O O . THR B 2 648 ? -0.522 27.221 71.531 1.00 104.85 648 THR B O 1
ATOM 12158 N N . GLY B 2 649 ? 0.874 28.631 72.612 1.00 124.89 649 GLY B N 1
ATOM 12159 C CA . GLY B 2 649 ? 0.067 29.815 72.363 1.00 111.62 649 GLY B CA 1
ATOM 12160 C C . GLY B 2 649 ? 0.275 30.369 70.965 1.00 129.04 649 GLY B C 1
ATOM 12161 O O . GLY B 2 649 ? 0.524 31.568 70.786 1.00 125.11 649 GLY B O 1
ATOM 12162 N N . LYS B 2 650 ? 0.179 29.487 69.969 1.00 130.83 650 LYS B N 1
ATOM 12163 C CA . LYS B 2 650 ? 0.468 29.761 68.563 1.00 121.84 650 LYS B CA 1
ATOM 12164 C C . LYS B 2 650 ? -0.624 29.179 67.665 1.00 110.98 650 LYS B C 1
ATOM 12165 O O . LYS B 2 650 ? -0.361 28.433 66.718 1.00 107.95 650 LYS B O 1
ATOM 12171 N N . ASP B 2 651 ? -1.878 29.509 67.987 1.00 107.50 651 ASP B N 1
ATOM 12172 C CA . ASP B 2 651 ? -3.056 29.142 67.204 1.00 105.51 651 ASP B CA 1
ATOM 12173 C C . ASP B 2 651 ? -3.280 27.634 67.171 1.00 107.53 651 ASP B C 1
ATOM 12174 O O . ASP B 2 651 ? -3.385 27.029 66.097 1.00 106.78 651 ASP B O 1
ATOM 12179 N N . ALA B 2 652 ? -3.370 27.028 68.352 1.00 104.64 652 ALA B N 1
ATOM 12180 C CA . ALA B 2 652 ? -3.788 25.641 68.501 1.00 98.75 652 ALA B CA 1
ATOM 12181 C C . ALA B 2 652 ? -5.272 25.626 68.869 1.00 111.64 652 ALA B C 1
ATOM 12182 O O . ALA B 2 652 ? -5.664 26.185 69.902 1.00 104.93 652 ALA B O 1
ATOM 12184 N N . VAL B 2 653 ? -6.092 24.989 68.032 1.00 104.43 653 VAL B N 1
ATOM 12185 C CA . VAL B 2 653 ? -7.543 24.943 68.215 1.00 96.17 653 VAL B CA 1
ATOM 12186 C C . VAL B 2 653 ? -7.901 23.630 68.906 1.00 91.56 653 VAL B C 1
ATOM 12187 O O . VAL B 2 653 ? -7.740 22.553 68.320 1.00 82.17 653 VAL B O 1
ATOM 12191 N N . ASN B 2 654 ? -8.413 23.712 70.138 1.00 81.41 654 ASN B N 1
ATOM 12192 C CA . ASN B 2 654 ? -8.716 22.540 70.957 1.00 57.46 654 ASN B CA 1
ATOM 12193 C C . ASN B 2 654 ? -10.199 22.183 70.888 1.00 63.25 654 ASN B C 1
ATOM 12194 O O . ASN B 2 654 ? -11.065 23.056 71.007 1.00 78.28 654 ASN B O 1
ATOM 12199 N N . CYS B 2 655 ? -10.480 20.887 70.708 1.00 57.06 655 CYS B N 1
ATOM 12200 C CA . CYS B 2 655 ? -11.834 20.352 70.626 1.00 51.02 655 CYS B CA 1
ATOM 12201 C C . CYS B 2 655 ? -11.990 19.161 71.564 1.00 47.62 655 CYS B C 1
ATOM 12202 O O . CYS B 2 655 ? -11.040 18.411 71.802 1.00 56.84 655 CYS B O 1
ATOM 12205 N N . THR B 2 656 ? -13.192 18.999 72.118 1.00 42.88 656 THR B N 1
ATOM 12206 C CA . THR B 2 656 ? -13.492 17.837 72.948 1.00 47.59 656 THR B CA 1
ATOM 12207 C C . THR B 2 656 ? -14.877 17.317 72.593 1.00 48.48 656 THR B C 1
ATOM 12208 O O . THR B 2 656 ? -15.715 18.039 72.049 1.00 58.52 656 THR B O 1
ATOM 12212 N N . TYR B 2 657 ? -15.111 16.049 72.911 1.00 39.15 657 TYR B N 1
ATOM 12213 C CA . TYR B 2 657 ? -16.404 15.432 72.669 1.00 37.46 657 TYR B CA 1
ATOM 12214 C C . TYR B 2 657 ? -16.483 14.165 73.492 1.00 39.23 657 TYR B C 1
ATOM 12215 O O . TYR B 2 657 ? -15.473 13.652 73.982 1.00 48.47 657 TYR B O 1
ATOM 12224 N N . LYS B 2 658 ? -17.701 13.659 73.621 1.00 35.40 658 LYS B N 1
ATOM 12225 C CA . LYS B 2 658 ? -17.991 12.495 74.442 1.00 41.58 658 LYS B CA 1
ATOM 12226 C C . LYS B 2 658 ? -18.543 11.397 73.540 1.00 52.89 658 LYS B C 1
ATOM 12227 O O . LYS B 2 658 ? -19.573 11.594 72.883 1.00 50.83 658 LYS B O 1
ATOM 12233 N N . ASN B 2 659 ? -17.856 10.244 73.508 1.00 44.70 659 ASN B N 1
ATOM 12234 C CA . ASN B 2 659 ? -18.153 9.186 72.549 1.00 55.99 659 ASN B CA 1
ATOM 12235 C C . ASN B 2 659 ? -19.271 8.294 73.091 1.00 57.31 659 ASN B C 1
ATOM 12236 O O . ASN B 2 659 ? -19.914 8.604 74.099 1.00 59.20 659 ASN B O 1
ATOM 12241 N N . GLU B 2 660 ? -19.510 7.170 72.405 1.00 52.98 660 GLU B N 1
ATOM 12242 C CA . GLU B 2 660 ? -20.520 6.200 72.820 1.00 42.60 660 GLU B CA 1
ATOM 12243 C C . GLU B 2 660 ? -20.222 5.588 74.181 1.00 57.67 660 GLU B C 1
ATOM 12244 O O . GLU B 2 660 ? -21.146 5.120 74.856 1.00 54.62 660 GLU B O 1
ATOM 12250 N N . ASP B 2 661 ? -18.957 5.574 74.594 1.00 60.93 661 ASP B N 1
ATOM 12251 C CA . ASP B 2 661 ? -18.543 4.923 75.824 1.00 49.25 661 ASP B CA 1
ATOM 12252 C C . ASP B 2 661 ? -18.461 5.892 76.995 1.00 53.95 661 ASP B C 1
ATOM 12253 O O . ASP B 2 661 ? -17.786 5.592 77.987 1.00 66.69 661 ASP B O 1
ATOM 12258 N N . ASP B 2 662 ? -19.134 7.040 76.899 1.00 49.38 662 ASP B N 1
ATOM 12259 C CA . ASP B 2 662 ? -19.180 8.054 77.951 1.00 50.56 662 ASP B CA 1
ATOM 12260 C C . ASP B 2 662 ? -17.799 8.532 78.357 1.00 43.56 662 ASP B C 1
ATOM 12261 O O . ASP B 2 662 ? -17.600 8.965 79.495 1.00 48.28 662 ASP B O 1
ATOM 12266 N N . CYS B 2 663 ? -16.843 8.442 77.446 1.00 42.93 663 CYS B N 1
ATOM 12267 C CA . CYS B 2 663 ? -15.482 8.886 77.695 1.00 53.04 663 CYS B CA 1
ATOM 12268 C C . CYS B 2 663 ? -15.228 10.188 76.940 1.00 49.04 663 CYS B C 1
ATOM 12269 O O . CYS B 2 663 ? -15.670 10.357 75.797 1.00 45.72 663 CYS B O 1
ATOM 12272 N N . VAL B 2 664 ? -14.550 11.122 77.599 1.00 41.29 664 VAL B N 1
ATOM 12273 C CA . VAL B 2 664 ? -14.343 12.451 77.041 1.00 44.31 664 VAL B CA 1
ATOM 12274 C C . VAL B 2 664 ? -13.041 12.418 76.250 1.00 42.94 664 VAL B C 1
ATOM 12275 O O . VAL B 2 664 ? -11.951 12.397 76.829 1.00 39.51 664 VAL B O 1
ATOM 12279 N N . VAL B 2 665 ? -13.163 12.387 74.922 1.00 44.02 665 VAL B N 1
ATOM 12280 C CA . VAL B 2 665 ? -12.022 12.467 74.012 1.00 46.80 665 VAL B CA 1
ATOM 12281 C C . VAL B 2 665 ? -11.668 13.934 73.812 1.00 50.70 665 VAL B C 1
ATOM 12282 O O . VAL B 2 665 ? -12.549 14.770 73.572 1.00 41.10 665 VAL B O 1
ATOM 12286 N N . ARG B 2 666 ? -10.380 14.243 73.896 1.00 50.98 666 ARG B N 1
ATOM 12287 C CA . ARG B 2 666 ? -9.870 15.602 73.760 1.00 46.57 666 ARG B CA 1
ATOM 12288 C C . ARG B 2 666 ? -8.824 15.604 72.658 1.00 52.83 666 ARG B C 1
ATOM 12289 O O . ARG B 2 666 ? -7.962 14.722 72.623 1.00 66.49 666 ARG B O 1
ATOM 12297 N N . PHE B 2 667 ? -8.912 16.571 71.747 1.00 58.78 667 PHE B N 1
ATOM 12298 C CA . PHE B 2 667 ? -7.971 16.639 70.638 1.00 57.19 667 PHE B CA 1
ATOM 12299 C C . PHE B 2 667 ? -7.858 18.075 70.154 1.00 54.10 667 PHE B C 1
ATOM 12300 O O . PHE B 2 667 ? -8.790 18.871 70.285 1.00 59.35 667 PHE B O 1
ATOM 12308 N N . GLN B 2 668 ? -6.700 18.396 69.585 1.00 47.52 668 GLN B N 1
ATOM 12309 C CA . GLN B 2 668 ? -6.475 19.675 68.929 1.00 60.55 668 GLN B CA 1
ATOM 12310 C C . GLN B 2 668 ? -5.984 19.419 67.510 1.00 65.26 668 GLN B C 1
ATOM 12311 O O . GLN B 2 668 ? -5.499 18.331 67.190 1.00 72.14 668 GLN B O 1
ATOM 12317 N N . TYR B 2 669 ? -6.125 20.421 66.644 1.00 67.00 669 TYR B N 1
ATOM 12318 C CA . TYR B 2 669 ? -5.586 20.330 65.290 1.00 73.44 669 TYR B CA 1
ATOM 12319 C C . TYR B 2 669 ? -4.801 21.596 64.985 1.00 85.95 669 TYR B C 1
ATOM 12320 O O . TYR B 2 669 ? -5.353 22.703 65.011 1.00 82.61 669 TYR B O 1
ATOM 12329 N N . TYR B 2 670 ? -3.501 21.428 64.746 1.00 106.07 670 TYR B N 1
ATOM 12330 C CA . TYR B 2 670 ? -2.646 22.520 64.302 1.00 93.25 670 TYR B CA 1
ATOM 12331 C C . TYR B 2 670 ? -3.012 22.834 62.857 1.00 88.04 670 TYR B C 1
ATOM 12332 O O . TYR B 2 670 ? -2.776 22.022 61.954 1.00 74.08 670 TYR B O 1
ATOM 12341 N N . GLU B 2 671 ? -3.636 23.994 62.647 1.00 104.99 671 GLU B N 1
ATOM 12342 C CA . GLU B 2 671 ? -4.026 24.457 61.320 1.00 105.74 671 GLU B CA 1
ATOM 12343 C C . GLU B 2 671 ? -2.824 24.480 60.381 1.00 93.02 671 GLU B C 1
ATOM 12344 O O . GLU B 2 671 ? -1.676 24.432 60.833 1.00 100.71 671 GLU B O 1
ATOM 12350 N N . ASP B 2 672 ? -3.082 24.535 59.081 0.50 79.92 672 ASP B N 1
ATOM 12351 C CA . ASP B 2 672 ? -2.028 24.415 58.086 0.50 80.06 672 ASP B CA 1
ATOM 12352 C C . ASP B 2 672 ? -0.867 25.347 58.402 0.50 84.83 672 ASP B C 1
ATOM 12353 O O . ASP B 2 672 ? -1.025 26.572 58.414 0.50 77.71 672 ASP B O 1
ATOM 12358 N N . SER B 2 673 ? 0.293 24.753 58.696 1.00 96.92 673 SER B N 1
ATOM 12359 C CA . SER B 2 673 ? 1.559 25.472 58.811 1.00 105.59 673 SER B CA 1
ATOM 12360 C C . SER B 2 673 ? 2.404 25.345 57.546 1.00 111.02 673 SER B C 1
ATOM 12361 O O . SER B 2 673 ? 3.005 26.333 57.102 1.00 91.42 673 SER B O 1
ATOM 12364 N N . SER B 2 674 ? 2.430 24.147 56.947 1.00 108.54 674 SER B N 1
ATOM 12365 C CA . SER B 2 674 ? 3.000 23.879 55.629 1.00 110.48 674 SER B CA 1
ATOM 12366 C C . SER B 2 674 ? 1.924 23.384 54.660 1.00 106.36 674 SER B C 1
ATOM 12367 O O . SER B 2 674 ? 2.199 22.574 53.770 1.00 92.41 674 SER B O 1
ATOM 12370 N N . GLY B 2 675 ? 0.686 23.859 54.833 1.00 91.07 675 GLY B N 1
ATOM 12371 C CA . GLY B 2 675 ? -0.471 23.322 54.151 1.00 85.22 675 GLY B CA 1
ATOM 12372 C C . GLY B 2 675 ? -1.056 22.094 54.822 1.00 93.27 675 GLY B C 1
ATOM 12373 O O . GLY B 2 675 ? -2.265 21.856 54.729 1.00 96.23 675 GLY B O 1
ATOM 12374 N N . LYS B 2 676 ? -0.214 21.312 55.492 1.00 96.48 676 LYS B N 1
ATOM 12375 C CA . LYS B 2 676 ? -0.655 20.114 56.191 1.00 92.28 676 LYS B CA 1
ATOM 12376 C C . LYS B 2 676 ? -1.543 20.476 57.377 1.00 97.85 676 LYS B C 1
ATOM 12377 O O . LYS B 2 676 ? -1.205 21.357 58.176 1.00 92.92 676 LYS B O 1
ATOM 12383 N N . SER B 2 677 ? -2.673 19.780 57.502 1.00 97.65 677 SER B N 1
ATOM 12384 C CA . SER B 2 677 ? -3.542 19.880 58.675 1.00 96.51 677 SER B CA 1
ATOM 12385 C C . SER B 2 677 ? -3.320 18.631 59.529 1.00 85.59 677 SER B C 1
ATOM 12386 O O . SER B 2 677 ? -3.842 17.555 59.224 1.00 93.88 677 SER B O 1
ATOM 12389 N N . ILE B 2 678 ? -2.535 18.770 60.600 1.00 76.30 678 ILE B N 1
ATOM 12390 C CA . ILE B 2 678 ? -2.212 17.646 61.473 1.00 80.57 678 ILE B CA 1
ATOM 12391 C C . ILE B 2 678 ? -3.161 17.670 62.663 1.00 76.93 678 ILE B C 1
ATOM 12392 O O . ILE B 2 678 ? -3.550 18.733 63.161 1.00 78.55 678 ILE B O 1
ATOM 12397 N N . LEU B 2 679 ? -3.546 16.480 63.119 1.00 69.45 679 LEU B N 1
ATOM 12398 C CA . LEU B 2 679 ? -4.567 16.306 64.145 1.00 47.61 679 LEU B CA 1
ATOM 12399 C C . LEU B 2 679 ? -3.980 15.489 65.287 1.00 52.02 679 LEU B C 1
ATOM 12400 O O . LEU B 2 679 ? -3.500 14.372 65.067 1.00 60.41 679 LEU B O 1
ATOM 12405 N N . TYR B 2 680 ? -3.998 16.044 66.497 1.00 53.05 680 TYR B N 1
ATOM 12406 C CA . TYR B 2 680 ? -3.353 15.430 67.654 1.00 51.64 680 TYR B CA 1
ATOM 12407 C C . TYR B 2 680 ? -4.409 15.005 68.668 1.00 53.15 680 TYR B C 1
ATOM 12408 O O . TYR B 2 680 ? -5.254 15.813 69.064 1.00 56.73 680 TYR B O 1
ATOM 12417 N N . VAL B 2 681 ? -4.346 13.748 69.102 1.00 58.35 681 VAL B N 1
ATOM 12418 C CA . VAL B 2 681 ? -5.355 13.160 69.978 1.00 60.49 681 VAL B CA 1
ATOM 12419 C C . VAL B 2 681 ? -4.693 12.709 71.272 1.00 61.92 681 VAL B C 1
ATOM 12420 O O . VAL B 2 681 ? -3.633 12.075 71.255 1.00 67.68 681 VAL B O 1
ATOM 12424 N N . VAL B 2 682 ? -5.321 13.033 72.392 1.00 60.35 682 VAL B N 1
ATOM 12425 C CA . VAL B 2 682 ? -4.857 12.532 73.677 1.00 59.69 682 VAL B CA 1
ATOM 12426 C C . VAL B 2 682 ? -5.219 11.059 73.758 1.00 72.52 682 VAL B C 1
ATOM 12427 O O . VAL B 2 682 ? -6.345 10.670 73.421 1.00 69.94 682 VAL B O 1
ATOM 12431 N N . GLU B 2 683 ? -4.263 10.232 74.176 1.00 72.97 683 GLU B N 1
ATOM 12432 C CA . GLU B 2 683 ? -4.621 8.913 74.673 1.00 57.74 683 GLU B CA 1
ATOM 12433 C C . GLU B 2 683 ? -5.287 9.044 76.030 1.00 53.65 683 GLU B C 1
ATOM 12434 O O . GLU B 2 683 ? -5.347 10.123 76.622 1.00 88.19 683 GLU B O 1
ATOM 12440 N N . GLU B 2 684 ? -5.769 7.930 76.528 1.00 44.28 684 GLU B N 1
ATOM 12441 C CA . GLU B 2 684 ? -6.449 7.917 77.815 1.00 64.23 684 GLU B CA 1
ATOM 12442 C C . GLU B 2 684 ? -7.548 8.978 77.879 1.00 45.45 684 GLU B C 1
ATOM 12443 O O . GLU B 2 684 ? -7.412 9.969 78.609 1.00 42.91 684 GLU B O 1
ATOM 12449 N N . PRO B 2 685 ? -8.633 8.824 77.113 1.00 34.46 685 PRO B N 1
ATOM 12450 C CA . PRO B 2 685 ? -9.853 9.598 77.393 1.00 45.58 685 PRO B CA 1
ATOM 12451 C C . PRO B 2 685 ? -10.271 9.588 78.862 1.00 43.48 685 PRO B C 1
ATOM 12452 O O . PRO B 2 685 ? -9.953 8.656 79.601 1.00 55.19 685 PRO B O 1
ATOM 12456 N N . GLU B 2 686 ? -10.955 10.638 79.309 1.00 55.75 686 GLU B N 1
ATOM 12457 C CA . GLU B 2 686 ? -11.523 10.659 80.656 1.00 63.39 686 GLU B CA 1
ATOM 12458 C C . GLU B 2 686 ? -12.661 9.652 80.741 1.00 51.94 686 GLU B C 1
ATOM 12459 O O . GLU B 2 686 ? -13.770 9.920 80.271 1.00 52.95 686 GLU B O 1
ATOM 12465 N N . CYS B 2 687 ? -12.400 8.495 81.349 1.00 44.64 687 CYS B N 1
ATOM 12466 C CA . CYS B 2 687 ? -13.515 7.589 81.559 1.00 53.52 687 CYS B CA 1
ATOM 12467 C C . CYS B 2 687 ? -13.883 7.527 83.040 1.00 57.79 687 CYS B C 1
ATOM 12468 O O . CYS B 2 687 ? -13.056 7.831 83.906 1.00 61.21 687 CYS B O 1
ATOM 12471 N N . PRO B 2 688 ? -15.124 7.163 83.359 1.00 51.72 688 PRO B N 1
ATOM 12472 C CA . PRO B 2 688 ? -15.531 7.064 84.767 1.00 59.29 688 PRO B CA 1
ATOM 12473 C C . PRO B 2 688 ? -14.680 6.058 85.536 1.00 72.00 688 PRO B C 1
ATOM 12474 O O . PRO B 2 688 ? -13.867 5.309 84.984 1.00 61.00 688 PRO B O 1
ATOM 12478 N N . LYS B 2 689 ? -14.875 6.062 86.851 1.00 77.73 689 LYS B N 1
ATOM 12479 C CA . LYS B 2 689 ? -14.107 5.245 87.778 1.00 80.82 689 LYS B CA 1
ATOM 12480 C C . LYS B 2 689 ? -15.013 4.196 88.419 1.00 84.31 689 LYS B C 1
ATOM 12481 O O . LYS B 2 689 ? -16.203 4.437 88.645 1.00 81.28 689 LYS B O 1
ATOM 12487 N N . GLY B 2 690 ? -14.443 3.028 88.708 1.00 77.58 690 GLY B N 1
ATOM 12488 C CA . GLY B 2 690 ? -15.203 1.921 89.275 1.00 87.42 690 GLY B CA 1
ATOM 12489 C C . GLY B 2 690 ? -15.607 2.070 90.733 1.00 95.19 690 GLY B C 1
ATOM 12490 O O . GLY B 2 690 ? -16.042 1.108 91.377 1.00 86.92 690 GLY B O 1
ATOM 12491 N N . CYS C 3 1 ? 16.221 43.437 57.181 1.00 111.51 2 CYS C N 1
ATOM 12492 C CA . CYS C 3 1 ? 15.981 44.872 57.019 1.00 125.94 2 CYS C CA 1
ATOM 12493 C C . CYS C 3 1 ? 16.597 45.447 55.724 1.00 127.10 2 CYS C C 1
ATOM 12494 O O . CYS C 3 1 ? 15.929 46.206 55.021 1.00 115.25 2 CYS C O 1
ATOM 12497 N N . PRO C 3 2 ? 17.856 45.125 55.402 1.00 122.51 3 PRO C N 1
ATOM 12498 C CA . PRO C 3 2 ? 18.417 45.580 54.127 1.00 105.61 3 PRO C CA 1
ATOM 12499 C C . PRO C 3 2 ? 18.195 44.560 53.015 1.00 103.20 3 PRO C C 1
ATOM 12500 O O . PRO C 3 2 ? 17.895 43.389 53.258 1.00 109.12 3 PRO C O 1
ATOM 12504 N N . GLN C 3 3 ? 18.346 45.034 51.778 1.00 97.56 4 GLN C N 1
ATOM 12505 C CA . GLN C 3 3 ? 18.265 44.179 50.594 1.00 88.62 4 GLN C CA 1
ATOM 12506 C C . GLN C 3 3 ? 18.933 44.899 49.424 1.00 82.16 4 GLN C C 1
ATOM 12507 O O . GLN C 3 3 ? 19.401 46.036 49.549 1.00 83.49 4 GLN C O 1
ATOM 12513 N N . GLY C 3 4 ? 18.970 44.219 48.276 1.00 76.16 5 GLY C N 1
ATOM 12514 C CA . GLY C 3 4 ? 19.552 44.793 47.079 1.00 65.53 5 GLY C CA 1
ATOM 12515 C C . GLY C 3 4 ? 18.649 44.578 45.879 1.00 60.93 5 GLY C C 1
ATOM 12516 O O . GLY C 3 4 ? 17.735 43.748 45.899 1.00 61.47 5 GLY C O 1
ATOM 12517 N N . ARG C 3 5 ? 18.926 45.341 44.824 1.00 46.08 6 ARG C N 1
ATOM 12518 C CA . ARG C 3 5 ? 18.101 45.362 43.625 1.00 34.44 6 ARG C CA 1
ATOM 12519 C C . ARG C 3 5 ? 18.806 44.655 42.472 1.00 40.72 6 ARG C C 1
ATOM 12520 O O . ARG C 3 5 ? 20.038 44.605 42.412 1.00 36.14 6 ARG C O 1
ATOM 12528 N N . GLY C 3 6 ? 18.009 44.089 41.561 1.00 37.13 7 GLY C N 1
ATOM 12529 C CA . GLY C 3 6 ? 18.562 43.338 40.443 1.00 28.57 7 GLY C CA 1
ATOM 12530 C C . GLY C 3 6 ? 18.856 41.882 40.781 1.00 26.90 7 GLY C C 1
ATOM 12531 O O . GLY C 3 6 ? 18.139 41.235 41.541 1.00 39.69 7 GLY C O 1
ATOM 12532 N N . ASP C 3 7 ? 19.932 41.363 40.184 1.00 29.17 8 ASP C N 1
ATOM 12533 C CA . ASP C 3 7 ? 20.427 40.004 40.435 1.00 35.95 8 ASP C CA 1
ATOM 12534 C C . ASP C 3 7 ? 21.259 39.957 41.720 1.00 38.21 8 ASP C C 1
ATOM 12535 O O . ASP C 3 7 ? 22.424 39.550 41.738 1.00 45.42 8 ASP C O 1
ATOM 12540 N N . TRP C 3 8 ? 20.613 40.329 42.825 1.00 40.69 9 TRP C N 1
ATOM 12541 C CA . TRP C 3 8 ? 21.283 40.614 44.091 1.00 49.81 9 TRP C CA 1
ATOM 12542 C C . TRP C 3 8 ? 21.365 39.380 44.991 1.00 64.88 9 TRP C C 1
ATOM 12543 O O . TRP C 3 8 ? 20.440 38.564 45.036 1.00 61.11 9 TRP C O 1
ATOM 12554 N N . ALA C 3 9 ? 22.476 39.264 45.728 1.00 64.25 10 ALA C N 1
ATOM 12555 C CA . ALA C 3 9 ? 22.673 38.176 46.681 1.00 60.36 10 ALA C CA 1
ATOM 12556 C C . ALA C 3 9 ? 23.479 38.688 47.869 1.00 66.14 10 ALA C C 1
ATOM 12557 O O . ALA C 3 9 ? 24.493 39.374 47.663 1.00 71.20 10 ALA C O 1
ATOM 12559 N N . PRO C 3 10 ? 23.071 38.380 49.099 1.00 63.51 11 PRO C N 1
ATOM 12560 C CA . PRO C 3 10 ? 23.869 38.785 50.266 1.00 72.52 11 PRO C CA 1
ATOM 12561 C C . PRO C 3 10 ? 25.277 38.202 50.187 1.00 87.72 11 PRO C C 1
ATOM 12562 O O . PRO C 3 10 ? 25.464 37.045 49.806 1.00 84.87 11 PRO C O 1
ATOM 12566 N N . THR C 3 11 ? 26.277 39.029 50.508 1.00 99.98 12 THR C N 1
ATOM 12567 C CA . THR C 3 11 ? 27.665 38.683 50.199 1.00 103.17 12 THR C CA 1
ATOM 12568 C C . THR C 3 11 ? 28.217 37.482 50.972 1.00 108.08 12 THR C C 1
ATOM 12569 O O . THR C 3 11 ? 28.474 36.436 50.368 1.00 115.11 12 THR C O 1
ATOM 12573 N N . SER C 3 12 ? 28.416 37.612 52.291 1.00 100.99 13 SER C N 1
ATOM 12574 C CA . SER C 3 12 ? 29.008 36.545 53.105 1.00 105.98 13 SER C CA 1
ATOM 12575 C C . SER C 3 12 ? 28.969 36.880 54.594 1.00 115.09 13 SER C C 1
ATOM 12576 O O . SER C 3 12 ? 29.400 37.968 54.990 1.00 119.32 13 SER C O 1
ATOM 12579 N N . CYS C 3 13 ? 28.517 35.954 55.439 1.00 118.99 14 CYS C N 1
ATOM 12580 C CA . CYS C 3 13 ? 28.446 36.204 56.878 1.00 114.75 14 CYS C CA 1
ATOM 12581 C C . CYS C 3 13 ? 29.727 35.726 57.556 1.00 113.77 14 CYS C C 1
ATOM 12582 O O . CYS C 3 13 ? 29.961 34.520 57.695 1.00 110.42 14 CYS C O 1
ATOM 12585 N N . LYS C 3 14 ? 30.554 36.681 57.973 1.00 121.20 15 LYS C N 1
ATOM 12586 C CA . LYS C 3 14 ? 31.543 36.493 59.028 1.00 111.50 15 LYS C CA 1
ATOM 12587 C C . LYS C 3 14 ? 31.164 37.482 60.126 1.00 112.82 15 LYS C C 1
ATOM 12588 O O . LYS C 3 14 ? 31.998 38.272 60.581 1.00 108.60 15 LYS C O 1
ATOM 12594 N N . GLN C 3 15 ? 29.882 37.433 60.520 1.00 115.95 16 GLN C N 1
ATOM 12595 C CA . GLN C 3 15 ? 29.182 38.520 61.203 1.00 115.77 16 GLN C CA 1
ATOM 12596 C C . GLN C 3 15 ? 30.008 39.091 62.351 1.00 124.47 16 GLN C C 1
ATOM 12597 O O . GLN C 3 15 ? 30.797 38.388 62.991 1.00 117.46 16 GLN C O 1
ATOM 12603 N N . ASP C 3 16 ? 29.789 40.383 62.612 1.00 119.41 17 ASP C N 1
ATOM 12604 C CA . ASP C 3 16 ? 30.516 41.294 63.492 1.00 132.20 17 ASP C CA 1
ATOM 12605 C C . ASP C 3 16 ? 31.793 41.813 62.819 1.00 131.93 17 ASP C C 1
ATOM 12606 O O . ASP C 3 16 ? 32.470 42.667 63.397 1.00 137.45 17 ASP C O 1
ATOM 12611 N N . SER C 3 17 ? 32.142 41.343 61.619 1.00 121.80 18 SER C N 1
ATOM 12612 C CA . SER C 3 17 ? 33.295 41.859 60.887 1.00 118.55 18 SER C CA 1
ATOM 12613 C C . SER C 3 17 ? 32.943 42.417 59.513 1.00 113.88 18 SER C C 1
ATOM 12614 O O . SER C 3 17 ? 33.269 43.575 59.218 1.00 100.16 18 SER C O 1
ATOM 12617 N N . ASP C 3 18 ? 32.270 41.628 58.666 1.00 115.55 19 ASP C N 1
ATOM 12618 C CA . ASP C 3 18 ? 32.242 41.883 57.224 1.00 110.36 19 ASP C CA 1
ATOM 12619 C C . ASP C 3 18 ? 31.160 42.887 56.821 1.00 119.77 19 ASP C C 1
ATOM 12620 O O . ASP C 3 18 ? 31.463 43.959 56.286 1.00 113.62 19 ASP C O 1
ATOM 12625 N N . CYS C 3 19 ? 29.890 42.549 57.055 1.00 134.63 20 CYS C N 1
ATOM 12626 C CA . CYS C 3 19 ? 28.778 43.391 56.618 1.00 121.41 20 CYS C CA 1
ATOM 12627 C C . CYS C 3 19 ? 28.502 44.506 57.620 1.00 121.87 20 CYS C C 1
ATOM 12628 O O . CYS C 3 19 ? 28.405 44.258 58.828 1.00 123.39 20 CYS C O 1
ATOM 12631 N N . LEU C 3 20 ? 28.349 45.731 57.100 1.00 115.51 21 LEU C N 1
ATOM 12632 C CA . LEU C 3 20 ? 28.287 46.934 57.931 1.00 102.03 21 LEU C CA 1
ATOM 12633 C C . LEU C 3 20 ? 27.193 46.838 58.991 1.00 106.03 21 LEU C C 1
ATOM 12634 O O . LEU C 3 20 ? 27.470 46.867 60.197 1.00 92.13 21 LEU C O 1
ATOM 12639 N N . ALA C 3 21 ? 25.938 46.714 58.559 1.00 112.46 22 ALA C N 1
ATOM 12640 C CA . ALA C 3 21 ? 24.834 46.546 59.494 1.00 106.13 22 ALA C CA 1
ATOM 12641 C C . ALA C 3 21 ? 24.214 45.158 59.400 1.00 105.36 22 ALA C C 1
ATOM 12642 O O . ALA C 3 21 ? 24.223 44.416 60.387 1.00 110.07 22 ALA C O 1
ATOM 12644 N N . GLY C 3 22 ? 23.710 44.763 58.228 1.00 103.64 23 GLY C N 1
ATOM 12645 C CA . GLY C 3 22 ? 23.014 43.492 58.078 1.00 107.71 23 GLY C CA 1
ATOM 12646 C C . GLY C 3 22 ? 21.785 43.373 58.964 1.00 121.75 23 GLY C C 1
ATOM 12647 O O . GLY C 3 22 ? 21.516 44.275 59.765 1.00 115.25 23 GLY C O 1
ATOM 12648 N N . CYS C 3 23 ? 20.994 42.296 58.815 1.00 119.92 24 CYS C N 1
ATOM 12649 C CA . CYS C 3 23 ? 19.971 42.015 59.820 1.00 118.91 24 CYS C CA 1
ATOM 12650 C C . CYS C 3 23 ? 19.748 40.514 60.057 1.00 111.86 24 CYS C C 1
ATOM 12651 O O . CYS C 3 23 ? 18.747 40.155 60.701 1.00 107.52 24 CYS C O 1
ATOM 12654 N N . VAL C 3 24 ? 20.630 39.651 59.591 1.00 109.10 25 VAL C N 1
ATOM 12655 C CA . VAL C 3 24 ? 20.526 38.212 59.856 1.00 117.21 25 VAL C CA 1
ATOM 12656 C C . VAL C 3 24 ? 21.843 37.539 59.502 1.00 121.29 25 VAL C C 1
ATOM 12657 O O . VAL C 3 24 ? 22.644 38.084 58.730 1.00 113.87 25 VAL C O 1
ATOM 12661 N N . CYS C 3 25 ? 22.088 36.375 60.107 1.00 114.15 26 CYS C N 1
ATOM 12662 C CA . CYS C 3 25 ? 23.096 35.425 59.650 1.00 112.68 26 CYS C CA 1
ATOM 12663 C C . CYS C 3 25 ? 22.604 34.021 59.997 1.00 110.87 26 CYS C C 1
ATOM 12664 O O . CYS C 3 25 ? 21.529 33.848 60.581 1.00 114.78 26 CYS C O 1
ATOM 12667 N N . GLY C 3 26 ? 23.386 33.010 59.616 1.00 107.50 27 GLY C N 1
ATOM 12668 C CA . GLY C 3 26 ? 23.015 31.634 59.862 1.00 93.27 27 GLY C CA 1
ATOM 12669 C C . GLY C 3 26 ? 23.632 30.663 58.871 1.00 102.55 27 GLY C C 1
ATOM 12670 O O . GLY C 3 26 ? 24.840 30.692 58.605 1.00 98.77 27 GLY C O 1
ATOM 12671 N N . PRO C 3 27 ? 22.804 29.790 58.292 1.00 112.06 28 PRO C N 1
ATOM 12672 C CA . PRO C 3 27 ? 23.336 28.739 57.409 1.00 107.84 28 PRO C CA 1
ATOM 12673 C C . PRO C 3 27 ? 24.002 29.292 56.151 1.00 95.17 28 PRO C C 1
ATOM 12674 O O . PRO C 3 27 ? 23.615 30.332 55.611 1.00 94.54 28 PRO C O 1
ATOM 12678 N N . ASN C 3 28 ? 25.031 28.576 55.698 1.00 102.70 29 ASN C N 1
ATOM 12679 C CA . ASN C 3 28 ? 25.827 28.879 54.508 1.00 103.72 29 ASN C CA 1
ATOM 12680 C C . ASN C 3 28 ? 26.532 30.232 54.587 1.00 88.86 29 ASN C C 1
ATOM 12681 O O . ASN C 3 28 ? 27.178 30.645 53.613 1.00 82.80 29 ASN C O 1
ATOM 12686 N N . GLY C 3 29 ? 26.456 30.914 55.731 1.00 86.18 30 GLY C N 1
ATOM 12687 C CA . GLY C 3 29 ? 27.181 32.150 55.956 1.00 100.88 30 GLY C CA 1
ATOM 12688 C C . GLY C 3 29 ? 26.911 33.285 54.983 1.00 108.24 30 GLY C C 1
ATOM 12689 O O . GLY C 3 29 ? 27.795 33.659 54.202 1.00 95.93 30 GLY C O 1
ATOM 12690 N N . PHE C 3 30 ? 25.702 33.849 55.022 1.00 105.15 31 PHE C N 1
ATOM 12691 C CA . PHE C 3 30 ? 25.365 35.026 54.232 1.00 93.59 31 PHE C CA 1
ATOM 12692 C C . PHE C 3 30 ? 24.817 36.116 55.141 1.00 104.19 31 PHE C C 1
ATOM 12693 O O . PHE C 3 30 ? 24.269 35.850 56.213 1.00 111.35 31 PHE C O 1
ATOM 12701 N N . CYS C 3 31 ? 24.947 37.352 54.677 1.00 103.27 32 CYS C N 1
ATOM 12702 C CA . CYS C 3 31 ? 24.563 38.519 55.458 1.00 112.19 32 CYS C CA 1
ATOM 12703 C C . CYS C 3 31 ? 23.037 38.626 55.500 1.00 110.42 32 CYS C C 1
ATOM 12704 O O . CYS C 3 31 ? 22.305 37.694 55.152 1.00 110.55 32 CYS C O 1
ATOM 12707 N N . GLY C 3 32 ? 22.544 39.770 55.964 1.00 114.47 33 GLY C N 1
ATOM 12708 C CA . GLY C 3 32 ? 21.117 40.050 55.976 1.00 122.74 33 GLY C CA 1
ATOM 12709 C C . GLY C 3 32 ? 20.439 40.088 54.614 1.00 114.07 33 GLY C C 1
ATOM 12710 O O . GLY C 3 32 ? 21.054 40.400 53.591 1.00 101.98 33 GLY C O 1
#

InterPro domains:
  IPR000413 Integrin alpha chain [PR01185] (249-261)
  IPR000413 Integrin alpha chain [PR01185] (268-279)
  IPR000413 Integrin alpha chain [PR01185] (299-319)
  IPR000413 Integrin alpha chain [PR01185] (369-393)
  IPR000413 Integrin alpha chain [PR01185] (434-455)
  IPR000413 Integrin alpha chain [PR01185] (461-480)
  IPR000413 Integrin alpha chain [PR01185] (580-593)
  IPR000413 Integrin alpha chain [PR01185] (1004-1023)
  IPR013517 FG-GAP repeat [PF01839] (253-286)
  IPR013517 FG-GAP repeat [PF01839] (306-347)
  IPR013517 FG-GAP repeat [PF01839] (370-406)
  IPR013519 Integrin alpha beta-propellor [PS51470] (32-98)
  IPR013519 Integrin alpha beta-propellor [PS51470] (109-170)
  IPR013519 Integrin alpha beta-propellor [PS51470] (173-225)
  IPR013519 Integrin alpha beta-propellor [PS51470] (237-291)
  IPR013519 Integrin alpha beta-propellor [PS51470] (292-357)
  IPR013519 Integrin alpha beta-propellor [PS51470] (358-415)
  IPR013519 Integrin alpha beta-propellor [PS51470] (419-482)
  IPR013519 Integrin alpha beta-propellor [SM00191] (45-104)
  IPR013519 Integrin alpha beta-propellor [SM00191] (248-298)

Nearest PDB structures (foldseek):
  6msu-assembly1_A  TM=9.990E-01  e=0.000E+00  Homo sapiens
  4um9-assembly2_A  TM=9.750E-01  e=0.000E+00  Homo sapiens
  8xel-assembly1_A  TM=9.938E-01  e=0.000E+00  Homo sapiens
  8w30-assembly1_A  TM=9.893E-01  e=0.000E+00  Homo sapiens
  8vs6-assembly1_A  TM=9.986E-01  e=1.401E-78  Homo sapiens

Secondary structure (DSSP, 8-state):
--B-SSSPEEEE--TTS-TTSEEEEE--TT-S--EEEEEETT---SSTT-TT--EEEEEE-SSTT-EEE--S------EEETTEESEE-TT--TTSEEEE-SS-EEEEETT-EE--SSSS--B---EEEEE-SS-EEEE-TT-SS--STTTTTT--TTSEEEE-TTSEEEEEETTHHHHTBEEEEEEHHHHHHT--TT-SS---TT-EE-----GGG-S--BTSEEEEE--SSSSS-EEEEEETTTGGGT-EEEEE-TTT--EEEEEE-SSTTS-TTSEEEEE--SSSS--EEEEEETT-EEE-TTS-EEE--EEEEEEE-SSS-EEEEEEE-SSTTS-TTSEEEEEE-SS-SSS-EEEEEETT-SGGG--EEEEEEEETTEE-SS-SEEEE--PPPSSS---TTSEEEEEE-TT-SSS-EEEEEETTTTEEEEEPBPPEEEEEEEEEES-SEE-SS---B--TTT---B-EEEEEEEEEEE-SSS--SEEEEEEEEEESTT--SSS---EEETTT-SSEEEEEEEEEBSS--B----EEEE--TTTSS-SSS-EEEEEEEEE-S-S--SSS----EE-SSS-SEEEEEEEE--S-TTTTS----EEEEEE-SS-EEETTS-EEEEEEEEEEE-SS-BTTEEEEEE--SS-EEEEE--S-SSS----EEEE--TT--EEEEEEESSB-TTEEEEEEEEEEE--SSSS---EE-EEEEE-S-SSS-BPPPB--EEEEE----EEEEEEEESSEEEESPTT----SS--SSTTT--EEEEEEEEEE-SSS-BSEEEEEEEEEEESSS-BSEEEEEEEEESSEEEEESS-S-TT-----EEEE-SSSSEEEEEEEEE--B-TT-EEEEEEEEEE-HHHHSSTTTTT-EEEEEEEEEEEEEE-S--SS----EEEEEEEEEEEEES--/---SHHHH--S-HHHHHTT-TTB-EE-S-SS-SSS-SS-BTTHHHHTT--STTEE----EEEEEE-PPPPSBSS-SSS----EE--EEEEEE-TT-EEEEEEEEE--BS--EEEEEEEE-SGGGGGGTTTTTTHHHHHHHHHTTT-SSEEEEEEEE---SSTTTS--SSGGGTT-TTTGGG---B---SEEEEEEEES-HHHHHHHHHT---B--SSS---THHHHHHHHH-HHHHTPPSSSEEEEEEEESS----TTGGGGGT--PPP-----B-TTSBBTTTTTSPPPPHHHHHHHHHHTT-EEEEEE-HHHHHHHHHHHTTSTT-EEEE--TTSS-STTHHHHHHHHHHTEEEEEEES--TTEEEEEEEE-STT--EET--EEES--TT-EEEEEEEEEESS---SSPEEEEEEETT-S--EEEEEEE--S-S-STTSPPSSSBSSSS-B---SSS--BTTTT--SSS---SS---S-SSSSSSSSTTS-SSSSS---SSSS-------SS----TTS---SS---BSSSSBGGGSEEEETTEEEEPTTEESSSS-EE---TTTB-TTSSBGGGSEEEETTEEEE-STT-BSTTS-B-TTSPPTHHHHHHHHHHHHSS-SHHHHTT-HHHH--S-EEE-SS----TTTEEEEEEE-TTS-EEEEEEE--SSS--EEEE-SS-B----/----SSS-------TTTSSSS-S---TTS---

Solvent-accessible surface area: 73394 Å² total; per-residue (Å²): 36,0,5,2,56,108,26,29,6,68,2,64,24,65,159,40,2,31,0,0,6,13,4,6,3,23,46,20,90,100,54,95,110,44,30,0,0,0,0,0,0,41,1,97,37,133,14,94,70,9,90,40,0,4,27,0,8,59,0,37,42,69,58,87,88,152,34,83,74,21,149,17,40,71,78,14,46,64,75,96,58,180,134,26,51,1,0,32,9,28,91,8,15,14,0,13,8,4,66,21,35,98,38,54,2,0,0,0,0,3,12,1,14,2,22,1,66,97,156,81,34,76,2,0,0,1,2,1,20,6,26,57,60,137,103,43,4,9,0,11,16,0,8,34,116,76,28,68,10,88,3,15,0,3,0,0,2,0,13,14,9,20,18,10,166,84,41,32,0,0,0,0,0,0,0,0,10,43,1,13,4,7,0,3,0,0,60,6,68,26,0,52,82,81,59,58,79,130,62,54,32,35,155,8,73,89,72,25,36,16,202,70,46,118,51,148,87,12,5,9,0,8,0,4,11,17,7,27,8,38,4,38,84,34,68,72,26,0,0,1,0,0,0,0,10,2,35,125,4,26,0,26,0,35,1,29,19,2,123,98,20,48,82,51,73,93,25,68,6,135,21,8,6,2,0,14,0,10,12,14,5,21,19,26,0,9,42,44,142,84,20,0,1,0,0,0,2,0,8,24,8,27,111,9,72,68,8,114,36,56,4,4,0,16,0,4,4,0,8,8,95,92,74,30,97,33,88,59,71,98,11,60,13,104,76,77,65,1,18,1,0,6,10,17,5,34,0,18,22,0,13,61,70,58,59,45,0,0,0,0,0,1,0,14,5,17,108,110,92,30,0,8,0,16,0,0,17,3,109,72,86,2,22,30,64,100,28,28,22,79,0,66,6,87,65,57,60,127,111,21,12,1,0,2,0,23,12,16,51,1,57,25,33,5,26,132,5,29,0,19,0,0,0,0,0,0,1,11,0,3,51,0,2,0,0,12,0,32,3,13,0,59,1,81,29,20,6,83,12,80,89,47,42,5,41,13,109,81,85,117,30,78,14,49,90,61,83,125,132,16,6,31,5,36,0,72,2,15,0,62,1,70,13,132,40,85,19,44,152,120,4,61,0,55,4,51,2,31,0,0,73,55,7,85,106,18,8,28,70,0,0,9,1,13,168,62,126,40,19,46,41,68,60,109,5,60,6,24,69,26,40,144,87,72,39,48,73,28,55,0,14,1,62,77,84,99,76,7,68,37,78,77,18,8,0,10,0,19,0,75,10,182,9,64,74,208,57,29,24,134,61,116,31,1,50,2,40,25,55,68,167,36,100,54,63,71,54,125,49,0,6,5,33,64,122,4,50,180,65,95,26,3,91,5,128,7,58,10,56,27,86,7,98,71,144,119,4,66,5,22,43,90,16,102,0,32,2,40,8,73,4,28,0,85,16,50,13,0,11,64,3,65,4,25,1,35,10,30,150,26,0,60,34,32,9,16,8,47,117,64,176,70,31,24,162,26,72,31,49,81,87,94,117,136,182,77,67,43,0,23,0,75,6,32,51,27,2,119,69,46,39,97,41,64,4,0,3,70,3,31,2,98,19,118,58,77,110,49,47,24,2,127,1,52,0,42,0,77,10,61,3,114,114,88,83,77,3,88,93,42,70,21,104,1,58,6,18,29,84,9,58,14,74,14,57,23,28,7,33,40,74,48,11,23,3,45,28,74,155,42,126,103,92,154,123,23,129,44,24,142,17,4,11,38,55,0,54,0,20,1,0,0,27,0,64,5,20,0,10,0,29,110,1,48,2,61,0,79,0,0,14,55,37,105,130,46,14,3,0,5,0,15,103,38,73,58,79,44,55,16,106,15,86,22,98,50,137,45,29,70,87,212,12,164,174,184,95,84,72,1,18,18,80,88,17,83,37,0,80,0,37,0,87,4,25,97,0,53,121,36,123,19,1,11,1,56,0,63,0,0,0,28,0,74,6,5,57,85,183,19,57,91,77,94,20,14,12,0,64,1,27,2,36,2,51,0,73,73,7,19,9,100,109,21,119,69,142,81,37,84,87,69,34,106,6,55,0,52,2,40,43,12,51,184,77,144,37,93,1,20,24,77,0,22,72,34,2,70,93,0,0,47,30,19,47,109,0,0,0,17,33,80,135,48,143,95,134,83,43,68,53,0,6,31,86,97,59,6,86,158,100,116,6,57,94,151,18,21,19,70,25,106,12,64,24,137,73,89,60,88,86,114,36,22,107,110,5,71,57,134,112,93,67,12,0,2,1,15,16,17,76,2,14,1,78,0,2,2,49,27,42,79,98,20,47,0,71,1,57,5,3,80,39,9,12,0,0,0,0,5,0,2,0,5,0,20,9,2,74,38,10,22,55,17,1,68,84,10,0,46,83,6,17,56,39,1,156,127,53,7,68,91,32,77,4,0,0,0,0,1,0,2,2,38,39,11,0,0,33,28,39,6,16,77,90,2,77,129,32,5,0,105,72,113,197,54,103,5,80,49,15,23,11,2,58,7,34,5,59,11,28,92,74,50,92,122,0,25,115,32,0,147,155,32,53,4,1,22,1,19,0,11,0,2,4,1,1,4,0,1,2,1,0,0,16,3,42,168,68,2,24,30,46,106,48,9,1,18,0,0,0,2,0,3,14,24,60,2,0,3,2,11,0,0,44,0,12,16,7,11,34,15,17,67,2,113,54,49,15,32,116,90,44,63,10,79,9,4,61,72,10,4,1,1,9,10,9,17,1,34,69,28,8,34,87,64,18,10,13,1,2,0,0,0,23,97,105,10,15,104,26,0,84,50,1,11,134,22,4,85,49,20,14,23,13,52,8,10,94,122,51,83,44,28,113,56,19,12,8,57,6,6,24,127,22,7,34,86,6,60,3,17,46,73,112,60,6,158,53,1,28,29,60,22,50,0,31,16,24,79,136,96,91,64,99,38,13,70,18,1,69,4,8,97,54,30,44,56,5,29,0,40,0,66,0,54,0,64,23,45,22,129,76,181,86,82,56,0,26,0,6,2,65,10,10,102,16,25,0,48,0,39,0,46,22,47,10,42,26,72,8,148,99,148,32,105,105,90,35,137,103,36,47,165,47,120,0,32,58,24,34,31,39,16,129,0,20,123,43,98,61,0,52,153,39,77,20,40,77,104,84,185,177,95,12,102,62,100,80,4,4,101,192,112,65,98,73,46,0,36,117,90,3,48,16,37,9,14,68,10,51,2,58,22,62,63,159,42,146,9,82,18,72,47,0,64,10,31,60,32,42,2,14,113,113,144,70,102,52,0,12,46,59,13,82,14,53,30,12,80,25,41,22,47,36,34,60,61,39,139,65,0,55,24,27,67,48,28,42,73,0,62,16,128,108,33,81,36,0,21,52,66,13,130,34,95,69,8,74,20,73,33,100,70,90,12,13,31,24,120,19,0,81,105,18,30,6,24,85,38,45,23,62,92,30,67,52,2,0,15,12,90,95,72,98,42,27,47,16,81,118,113,93,5,9,92,32,100,2,122,32,118,20,68,41,14,173,155,35,108,106,75,89,141,121,32,57,72,4,23,10,95,16,120,77,73,12,3,0,49,0,9,20,85,96,80,79,57,56,90,34,37,1,33,8,23,94,156,38,60,68,85,206,126,143,61,144,28,71,16,7,81,10,16,102,42,23,139,84,142,93,66,36,189,86,16,67,96,56,41,90,97,25,34,11,20

B-factor: mean 62.24, std 25.54, range [21.76, 239.82]

GO terms:
  GO:0005925 focal adhesion (C, IDA)
  GO:0017134 fibroblast growth factor binding (F, IDA)
  GO:0038132 neuregulin binding (F, IDA)
  GO:0034685 integrin alphav-beta6 complex (C, IDA)
  GO:0034686 integrin alphav-beta8 complex (C, IDA)
  GO:0033627 cell adhesion mediated by integrin (P, IDA)
  GO:0019960 C-X3-C chemokine binding (F, IDA)
  GO:0015026 coreceptor activity (F, TAS)
  GO:0005515 protein binding (F, IPI)
  GO:0005886 plasma membrane (C, TAS)
  GO:0035579 specific granule membrane (C, TAS)
  GO:0045335 phagocytic vesicle (C, TAS)
  GO:0005886 plasma membrane (C, IDA)
  GO:0009986 cell surface (C, IDA)
  GO:0045785 positive regulation of cell adhesion (P, IDA)
  GO:0031994 insulin-like growth factor I binding (F, IDA)
  GO:0008305 integrin complex (C, IDA)
  GO:0034683 integrin alphav-beta3 complex (C, IDA)
  GO:0035867 alphav-beta3 integrin-IGF-1-IGF1R complex (C, IDA)
  GO:0035868 alphav-beta3 integrin-HMGB1 complex (C, IDA)

CATH classification: 2.130.10.130 (+3 more: 2.60.40.1460, 2.60.40.1510, 2.60.40.1530)

Sequence (1646 aa):
FNLDVDSPAEYSGPEGSYFGFAVDFFVPSASSRMFLLVGAPKANTTQPGIVEGGQVLKCDWSSTRRCQPIEFDATGNRDYAKDDPLEFKSHQWFGASVRSKQDKILACAPLYHWRTEMKQEREPVGTCFLQDGTKTVEYAPCRSQDIDADGQGFCQGGFSIDFTKADRVLLGGPGSFYWQGQLISDQVAEIVSKYDPNVYSIKYNNQLATRTAQAIFDDSYLGYSVAVGDFNGDGIDDFVSGVPRAARTLGMVYIYDGKNMSSLYNFTGEQMAAYFGFSVAATDINGDDYADVFIGAPLFMDRGSDGKLQEVGQVSVSLQRASGDFQTTKLNGFEVFARFGSAIAPLGDLDQDGFNDIAIAAPYGGEDKKGIVYIFNGRSTGLNAVPSQILEGQWAARSMPPSFGYSMKGATDIDKNGYPDLIVGAFGVDRAILYRARPVITVNAGLEVYPSILNQDNKTCSLPGTALKVSCFNVRFCLKADGKGVLPRKLNFQVELLLDKLKQKGAIRRALFLYSRSPSHSKNMTISRGGLMQCEELIAYLRDESEFRDKLTPITIFMEYRLDYRTAADTTGLQPILNQFTPANISRQAHILLDCGEDNVCKPKLEVSVDSDQKKIYIGDDNPLTLIVKAQNQGEGAYEAELIVSIPLQADFIGVVRNNEALARLSCAFKTENQTRQVVCDLGNPMKAGTQLLAGLRFSVHQQSEMDTSVKFDLQIQSSNLFDKVSPVVSHKVDLAVLAAVEIRGVSSPDHVFLPIPNWEHKENPETEEDVGPVVQHIYELRNNGPSSFSKAMLHLQWPYKYNNNTLLYILHYDIDGPMNCTSDMEINPLRIKIDIHTLGCGVAQCLKIVCQVGRLDRGKSAILYVKSLLWTETFMNKENQNHSYSLKSSASFNVIEFPYKNLPIEDITNSTLVTTNVTWGIQGPNICTTRGVSSCQQCLAVSPMCAWCSDEALPLGSPRCDLKENLLKDNCAPESIEFPVSEARVLEDRPLSDKGSGDSSQVTQVSPQRIALRLRPDDSKNFSIQVRQVEDYPVDIYYLMDLSYSMKDDLWSIQNLGTKLATQMRKLTSNLRIGFGAFVDKPVSPYMYISPPEALENPCYDMKTTCLPMFGYKHVLTLTDQVTRFNEEVKKQSVSRNRDAPEGGFDAIMQATVCDEKIGWRNDASHLLVFTTDAKTHIALDGRLAGIVQPNDGQCHVGSDNHYSASTTMDYPSLGLMTEKLSQKNINLIFAVTENVVNLYQNYSELIPGTTVGVLSMDSSNVLQLIVDAYGKIRSKVELEVRDLPEELSLSFNATCLNNEVIPGLKSCMGLKIGDTVSFSIEAKVRGCPQEKEKSFTIKPVGFKDSLIVQVTFDCDCACQAQAEPNSHRCNNGNGTFECGVCRCGPGWLGSQCECSEEDYRPSQQDECSPREGQPVCSQRGECLCGQCVCHSSDFGKITGKYCECDDFSCVRYKGEMCSGHGQCSCGDCLCDSDWTGYYCNCTTRTDTCMSSNGLLCSGRGKCECGSCVCIQPGSYGDTCEKCPTCPDACTFKKECVECKKFDRGALHDENTCNRYCRDEIESVKELKDTGKDAVNCTYKNEDDCVVRFQYYEDSSGKSILYVVEEPECPKGCPQGRGDWAPTSCKQDSDCLAGCVCGPNGFCG

Radius of gyration: 40.42 Å; Cα contacts (8 Å, |Δi|>4): 4387; chains: 3; bounding box: 114×86×124 Å

Organism: Homo sapiens (NCBI:txid9606)

Foldseek 3Di:
DFWDFPDWDKAFDDAPQLWFLAKEKAAAPVDPAIWIKTWRLQDQAQAPPAHRLTFIWIFGPPDPGDTDTDPQDNYHFPPPDDPQTFWHRHSQRWANEWDDDHQKIKIWRLQIFGQANPHGDTFRQIKIWIDRPPDIFIGRQLNANQDDLQARSHQSKQLEWDAWPQQKIWIWGQRGRQRLIKIKIAHPCQRRVQGDPVDDHTDGPPMAMDDHDDPVSHNQRWRLEWEWADLDPDPTIWIWTWRQCGDVQQTKIWIAGRRHRHTDDMGTHDDHPQRWRNYWYWDFFQLPRHIKIKTWRQQDWDQDPVGDTFRFIKIKTWHQDPPSHTDIDIATGDDGPQSWQLDKEWAQQQQPPSGTWIKIWRQQDDDQRQIKIFIWHGYNVGIDNDGPDIRGGDDHADPDRQSWQNYKYKHPQNVQQQGIKMKIGRSRRRMIIIIHGFWAKEKDKDKDKPPLAWEQVQQCAFAPPPGPSGTKIKIKMWMAMATDGHADFKFKKKKKKAKQVVPPPPADRFKAWGPVRHRMDIDIDMDGHDGPGDMDMTMMGGDHPPPGDDFQRWMKMKMFMGTDQARAPPPVGSGHYYDPPDDRMDIDTGGYQDQCDPVSFWAKAKAKDWDFVQLEDEAQFWDKGKIKMKIAIATAKFAFKKKKKFFDPFKDFDAWDDVDPVADRWDKDWDDPDNTIIMITTCDRINGHGDIHITMTIMIGHDDDLADFKTKMKIKMAGPGDHNGIYDIDIDIHTYAHDWPKDKDKEKVVQEAAPDAPPADADPQDAAQNPFADKIKMKMKIWTADRFKWFKKKKKKKFFQFAPNHGFWQWADKDKDAQKDKDKPDDHCPPPHDHVEEEDENVRGPIIMMMMMGGMHHNTRMMMMMTITHGRNVCCPDVVDNQHKYKGKMKMKMKGDGGPHPPHPDDIDIDMDMYIRIYHYPDD/DPDQLQWQPQPFQLRSLQRDLQWKAFFDVLPQPPDGGTHGPVVCVVVPSPPVSIWHDHKDKAQPAFDDADAAQPCPPHHHAFKPDAEIETEATAQDKDWDKMKGAQHFQFEAEEEEEAAQAPLCQVPLVCLALPLCLVCVQCVVGHDNYWYFYKYAFAQCFPPWADPPPPVCQAAVPVDVVDGDGHHAGIAGQTAIDDDSPVSNVSSVPRHHHYTDDPAGQCLLVLLQCQQVCVRNVDDARYFAEYEYEDEAHHDAFPPCVVRVADAEDPSHHQQDPRRGNPCSSHYTRHHLVSSLVSCFVSLYEYEYEYAPVCQVPVVVVDVSNDLHYYAHQDPVDDDNSCGVVVSVQQSVQKWAKDKFPPPQQKAKWKWWFQPDRPIHGLGRMHGLDGNGDMIMMMMMITGHGDDDDAWDKMWIDTGRHPRIHIYTYDYPSGTPQPVPADDQFPPQDPGRWGDNSSATQGDPPAGDRSDGLDAADCPPPVQPPQDPDSVDDGLPQCWHQSHQATPSFNPDDATFDIRSGQFDQDPQDDPDVDALPVQFGATRSFTHGGHQFDDRSSQAGSDQPQQADPVGDGLCPQFDQTSNFTPGNHPQFDDRSSPDRPPDDDPLVVVVQLCCCVVVVDHDCNVVVCNSRPPPAAEEADAPDDDDPPDWAKHWDADPQRFIWIKIWDDDPRNHIHIYTYPDTHHDDD/DDFDDDPGDFDFAPPPPDDDDFDDADPPGGGD